Protein 2K7I (pdb70)

InterPro domains:
  IPR010879 Domain of unknown function DUF1508 [PF07411] (9-56)
  IPR036913 YegP-like superfamily [SSF160113] (1-59)
  IPR051141 UPF0339 domain-containing protein [PTHR40606] (3-52)

Structure (mmCIF, N/CA/C/O backbone):
data_2K7I
#
_entry.id   2K7I
#
_cell.length_a   1.000
_cell.length_b   1.000
_cell.length_c   1.000
_cell.angle_alpha   90.00
_cell.angle_beta   90.00
_cell.angle_gamma   90.00
#
_symmetry.space_group_name_H-M   'P 1'
#
loop_
_atom_site.group_PDB
_atom_site.id
_atom_site.type_symbol
_atom_site.label_atom_id
_atom_site.label_alt_id
_atom_site.label_comp_id
_atom_site.label_asym_id
_atom_site.label_entity_id
_atom_site.label_seq_id
_atom_site.pdbx_PDB_ins_code
_atom_site.Cartn_x
_atom_site.Cartn_y
_atom_site.Cartn_z
_atom_site.occupancy
_atom_site.B_iso_or_equiv
_atom_site.auth_seq_id
_atom_site.auth_comp_id
_atom_site.auth_asym_id
_atom_site.auth_atom_id
_atom_site.pdbx_PDB_model_num
ATOM 1 N N . MET A 1 22 ? -12.877 7.376 9.746 1.00 0.00 1 MET A N 1
ATOM 2 C CA . MET A 1 22 ? -12.460 7.805 8.394 1.00 0.00 1 MET A CA 1
ATOM 3 C C . MET A 1 22 ? -11.667 6.662 7.724 1.00 0.00 1 MET A C 1
ATOM 4 O O . MET A 1 22 ? -12.266 5.790 7.090 1.00 0.00 1 MET A O 1
ATOM 18 N N . TYR A 1 23 ? -10.327 6.658 7.907 1.00 0.00 2 TYR A N 1
ATOM 19 C CA . TYR A 1 23 ? -9.415 5.622 7.389 1.00 0.00 2 TYR A CA 1
ATOM 20 C C . TYR A 1 23 ? -8.006 5.828 7.954 1.00 0.00 2 TYR A C 1
ATOM 21 O O . TYR A 1 23 ? -7.665 6.924 8.413 1.00 0.00 2 TYR A O 1
ATOM 39 N N . LYS A 1 24 ? -7.182 4.777 7.865 1.00 0.00 3 LYS A N 1
ATOM 40 C CA . LYS A 1 24 ? -5.829 4.763 8.446 1.00 0.00 3 LYS A CA 1
ATOM 41 C C . LYS A 1 24 ? -5.001 3.586 7.899 1.00 0.00 3 LYS A C 1
ATOM 42 O O . LYS A 1 24 ? -5.497 2.769 7.107 1.00 0.00 3 LYS A O 1
ATOM 61 N N . PHE A 1 25 ? -3.750 3.491 8.386 1.00 0.00 4 PHE A N 1
ATOM 62 C CA . PHE A 1 25 ? -2.813 2.412 8.057 1.00 0.00 4 PHE A CA 1
ATOM 63 C C . PHE A 1 25 ? -2.798 1.376 9.188 1.00 0.00 4 PHE A C 1
ATOM 64 O O . PHE A 1 25 ? -2.367 1.674 10.303 1.00 0.00 4 PHE A O 1
ATOM 81 N N . GLU A 1 26 ? -3.283 0.169 8.890 1.00 0.00 5 GLU A N 1
ATOM 82 C CA . GLU A 1 26 ? -3.279 -0.956 9.830 1.00 0.00 5 GLU A CA 1
ATOM 83 C C . GLU A 1 26 ? -2.016 -1.810 9.573 1.00 0.00 5 GLU A C 1
ATOM 84 O O . GLU A 1 26 ? -1.876 -2.427 8.507 1.00 0.00 5 GLU A O 1
ATOM 96 N N . ILE A 1 27 ? -1.081 -1.819 10.539 1.00 0.00 6 ILE A N 1
ATOM 97 C CA . ILE A 1 27 ? 0.227 -2.481 10.388 1.00 0.00 6 ILE A CA 1
ATOM 98 C C . ILE A 1 27 ? 0.170 -3.835 11.075 1.00 0.00 6 ILE A C 1
ATOM 99 O O . ILE A 1 27 ? 0.060 -3.910 12.294 1.00 0.00 6 ILE A O 1
ATOM 115 N N . TYR A 1 28 ? 0.275 -4.889 10.301 1.00 0.00 7 TYR A N 1
ATOM 116 C CA . TYR A 1 28 ? 0.252 -6.254 10.822 1.00 0.00 7 TYR A CA 1
ATOM 117 C C . TYR A 1 28 ? 1.375 -7.056 10.176 1.00 0.00 7 TYR A C 1
ATOM 118 O O . TYR A 1 28 ? 1.982 -6.611 9.211 1.00 0.00 7 TYR A O 1
ATOM 136 N N . GLN A 1 29 ? 1.644 -8.244 10.704 1.00 0.00 8 GLN A N 1
ATOM 137 C CA . GLN A 1 29 ? 2.541 -9.203 10.050 1.00 0.00 8 GLN A CA 1
ATOM 138 C C . GLN A 1 29 ? 1.684 -10.380 9.579 1.00 0.00 8 GLN A C 1
ATOM 139 O O . GLN A 1 29 ? 0.711 -10.755 10.242 1.00 0.00 8 GLN A O 1
ATOM 153 N N . ASP A 1 30 ? 2.023 -10.913 8.412 1.00 0.00 9 ASP A N 1
ATOM 154 C CA . ASP A 1 30 ? 1.351 -12.069 7.824 1.00 0.00 9 ASP A CA 1
ATOM 155 C C . ASP A 1 30 ? 1.836 -13.350 8.512 1.00 0.00 9 ASP A C 1
ATOM 156 O O . ASP A 1 30 ? 2.870 -13.314 9.178 1.00 0.00 9 ASP A O 1
ATOM 165 N N . LYS A 1 31 ? 1.079 -14.460 8.333 1.00 0.00 10 LYS A N 1
ATOM 166 C CA . LYS A 1 31 ? 1.414 -15.816 8.844 1.00 0.00 10 LYS A CA 1
ATOM 167 C C . LYS A 1 31 ? 2.879 -16.224 8.530 1.00 0.00 10 LYS A C 1
ATOM 168 O O . LYS A 1 31 ? 3.521 -16.917 9.314 1.00 0.00 10 LYS A O 1
ATOM 187 N N . ALA A 1 32 ? 3.375 -15.747 7.371 1.00 0.00 11 ALA A N 1
ATOM 188 C CA . ALA A 1 32 ? 4.769 -15.943 6.903 1.00 0.00 11 ALA A CA 1
ATOM 189 C C . ALA A 1 32 ? 5.792 -15.074 7.697 1.00 0.00 11 ALA A C 1
ATOM 190 O O . ALA A 1 32 ? 6.978 -15.050 7.353 1.00 0.00 11 ALA A O 1
ATOM 197 N N . GLY A 1 33 ? 5.330 -14.404 8.769 1.00 0.00 12 GLY A N 1
ATOM 198 C CA . GLY A 1 33 ? 6.135 -13.446 9.536 1.00 0.00 12 GLY A CA 1
ATOM 199 C C . GLY A 1 33 ? 6.409 -12.160 8.766 1.00 0.00 12 GLY A C 1
ATOM 200 O O . GLY A 1 33 ? 7.343 -11.423 9.091 1.00 0.00 12 GLY A O 1
ATOM 204 N N . GLU A 1 34 ? 5.548 -11.866 7.773 1.00 0.00 13 GLU A N 1
ATOM 205 C CA . GLU A 1 34 ? 5.787 -10.774 6.809 1.00 0.00 13 GLU A CA 1
ATOM 206 C C . GLU A 1 34 ? 5.111 -9.481 7.250 1.00 0.00 13 GLU A C 1
ATOM 207 O O . GLU A 1 34 ? 3.918 -9.281 7.013 1.00 0.00 13 GLU A O 1
ATOM 219 N N . TYR A 1 35 ? 5.885 -8.624 7.939 1.00 0.00 14 TYR A N 1
ATOM 220 C CA . TYR A 1 35 ? 5.462 -7.264 8.294 1.00 0.00 14 TYR A CA 1
ATOM 221 C C . TYR A 1 35 ? 5.005 -6.498 7.041 1.00 0.00 14 TYR A C 1
ATOM 222 O O . TYR A 1 35 ? 5.691 -6.495 6.015 1.00 0.00 14 TYR A O 1
ATOM 240 N N . ARG A 1 36 ? 3.833 -5.883 7.181 1.00 0.00 15 ARG A N 1
ATOM 241 C CA . ARG A 1 36 ? 3.095 -5.211 6.106 1.00 0.00 15 ARG A CA 1
ATOM 242 C C . ARG A 1 36 ? 2.126 -4.197 6.703 1.00 0.00 15 ARG A C 1
ATOM 243 O O . ARG A 1 36 ? 1.941 -4.137 7.920 1.00 0.00 15 ARG A O 1
ATOM 264 N N . PHE A 1 37 ? 1.535 -3.377 5.838 1.00 0.00 16 PHE A N 1
ATOM 265 C CA . PHE A 1 37 ? 0.523 -2.398 6.231 1.00 0.00 16 PHE A CA 1
ATOM 266 C C . PHE A 1 37 ? -0.498 -2.257 5.110 1.00 0.00 16 PHE A C 1
ATOM 267 O O . PHE A 1 37 ? -0.142 -2.280 3.923 1.00 0.00 16 PHE A O 1
ATOM 284 N N . ARG A 1 38 ? -1.771 -2.169 5.492 1.00 0.00 17 ARG A N 1
ATOM 285 C CA . ARG A 1 38 ? -2.875 -1.885 4.575 1.00 0.00 17 ARG A CA 1
ATOM 286 C C . ARG A 1 38 ? -3.366 -0.462 4.814 1.00 0.00 17 ARG A C 1
ATOM 287 O O . ARG A 1 38 ? -3.043 0.147 5.838 1.00 0.00 17 ARG A O 1
ATOM 308 N N . PHE A 1 39 ? -4.148 0.059 3.869 1.00 0.00 18 PHE A N 1
ATOM 309 C CA . PHE A 1 39 ? -4.819 1.360 4.021 1.00 0.00 18 PHE A CA 1
ATOM 310 C C . PHE A 1 39 ? -6.308 1.166 3.742 1.00 0.00 18 PHE A C 1
ATOM 311 O O . PHE A 1 39 ? -6.694 0.368 2.870 1.00 0.00 18 PHE A O 1
ATOM 328 N N . LYS A 1 40 ? -7.129 1.876 4.512 1.00 0.00 19 LYS A N 1
ATOM 329 C CA . LYS A 1 40 ? -8.589 1.771 4.460 1.00 0.00 19 LYS A CA 1
ATOM 330 C C . LYS A 1 40 ? -9.202 2.906 3.617 1.00 0.00 19 LYS A C 1
ATOM 331 O O . LYS A 1 40 ? -8.492 3.749 3.051 1.00 0.00 19 LYS A O 1
ATOM 350 N N . ALA A 1 41 ? -10.537 2.905 3.568 1.00 0.00 20 ALA A N 1
ATOM 351 C CA . ALA A 1 41 ? -11.352 3.936 2.915 1.00 0.00 20 ALA A CA 1
ATOM 352 C C . ALA A 1 41 ? -12.501 4.314 3.861 1.00 0.00 20 ALA A C 1
ATOM 353 O O . ALA A 1 41 ? -12.788 3.570 4.802 1.00 0.00 20 ALA A O 1
ATOM 360 N N . SER A 1 42 ? -13.117 5.493 3.628 1.00 0.00 21 SER A N 1
ATOM 361 C CA . SER A 1 42 ? -14.222 6.041 4.459 1.00 0.00 21 SER A CA 1
ATOM 362 C C . SER A 1 42 ? -15.416 5.066 4.614 1.00 0.00 21 SER A C 1
ATOM 363 O O . SER A 1 42 ? -16.102 5.081 5.641 1.00 0.00 21 SER A O 1
ATOM 371 N N . ASN A 1 43 ? -15.626 4.193 3.611 1.00 0.00 22 ASN A N 1
ATOM 372 C CA . ASN A 1 43 ? -16.694 3.162 3.634 1.00 0.00 22 ASN A CA 1
ATOM 373 C C . ASN A 1 43 ? -16.210 1.864 4.357 1.00 0.00 22 ASN A C 1
ATOM 374 O O . ASN A 1 43 ? -16.829 0.805 4.242 1.00 0.00 22 ASN A O 1
ATOM 385 N N . GLY A 1 44 ? -15.104 1.981 5.129 1.00 0.00 23 GLY A N 1
ATOM 386 C CA . GLY A 1 44 ? -14.564 0.886 5.947 1.00 0.00 23 GLY A CA 1
ATOM 387 C C . GLY A 1 44 ? -14.114 -0.314 5.135 1.00 0.00 23 GLY A C 1
ATOM 388 O O . GLY A 1 44 ? -14.472 -1.453 5.438 1.00 0.00 23 GLY A O 1
ATOM 392 N N . GLU A 1 45 ? -13.309 -0.056 4.103 1.00 0.00 24 GLU A N 1
ATOM 393 C CA . GLU A 1 45 ? -12.851 -1.089 3.163 1.00 0.00 24 GLU A CA 1
ATOM 394 C C . GLU A 1 45 ? -11.381 -0.853 2.805 1.00 0.00 24 GLU A C 1
ATOM 395 O O . GLU A 1 45 ? -10.960 0.290 2.620 1.00 0.00 24 GLU A O 1
ATOM 407 N N . THR A 1 46 ? -10.607 -1.942 2.734 1.00 0.00 25 THR A N 1
ATOM 408 C CA . THR A 1 46 ? -9.192 -1.900 2.354 1.00 0.00 25 THR A CA 1
ATOM 409 C C . THR A 1 46 ? -9.062 -1.764 0.825 1.00 0.00 25 THR A C 1
ATOM 410 O O . THR A 1 46 ? -9.840 -2.348 0.067 1.00 0.00 25 THR A O 1
ATOM 421 N N . MET A 1 47 ? -8.069 -0.973 0.406 1.00 0.00 26 MET A N 1
ATOM 422 C CA . MET A 1 47 ? -7.814 -0.648 -1.010 1.00 0.00 26 MET A CA 1
ATOM 423 C C . MET A 1 47 ? -6.407 -1.098 -1.453 1.00 0.00 26 MET A C 1
ATOM 424 O O . MET A 1 47 ? -6.177 -1.279 -2.651 1.00 0.00 26 MET A O 1
ATOM 438 N N . PHE A 1 48 ? -5.465 -1.289 -0.500 1.00 0.00 27 PHE A N 1
ATOM 439 C CA . PHE A 1 48 ? -4.183 -1.970 -0.794 1.00 0.00 27 PHE A CA 1
ATOM 440 C C . PHE A 1 48 ? -3.625 -2.658 0.452 1.00 0.00 27 PHE A C 1
ATOM 441 O O . PHE A 1 48 ? -3.979 -2.324 1.586 1.00 0.00 27 PHE A O 1
ATOM 458 N N . SER A 1 49 ? -2.708 -3.582 0.176 1.00 0.00 28 SER A N 1
ATOM 459 C CA . SER A 1 49 ? -1.815 -4.197 1.158 1.00 0.00 28 SER A CA 1
ATOM 460 C C . SER A 1 49 ? -0.400 -4.122 0.588 1.00 0.00 28 SER A C 1
ATOM 461 O O . SER A 1 49 ? -0.211 -4.273 -0.627 1.00 0.00 28 SER A O 1
ATOM 469 N N . SER A 1 50 ? 0.585 -3.866 1.450 1.00 0.00 29 SER A N 1
ATOM 470 C CA . SER A 1 50 ? 1.974 -3.634 1.035 1.00 0.00 29 SER A CA 1
ATOM 471 C C . SER A 1 50 ? 2.823 -4.881 1.292 1.00 0.00 29 SER A C 1
ATOM 472 O O . SER A 1 50 ? 2.347 -5.882 1.847 1.00 0.00 29 SER A O 1
ATOM 480 N N . GLU A 1 51 ? 4.075 -4.803 0.854 1.00 0.00 30 GLU A N 1
ATOM 481 C CA . GLU A 1 51 ? 5.123 -5.769 1.188 1.00 0.00 30 GLU A CA 1
ATOM 482 C C . GLU A 1 51 ? 5.695 -5.482 2.601 1.00 0.00 30 GLU A C 1
ATOM 483 O O . GLU A 1 51 ? 6.389 -6.327 3.168 1.00 0.00 30 GLU A O 1
ATOM 495 N N . GLY A 1 52 ? 5.419 -4.259 3.135 1.00 0.00 31 GLY A N 1
ATOM 496 C CA . GLY A 1 52 ? 5.935 -3.800 4.443 1.00 0.00 31 GLY A CA 1
ATOM 497 C C . GLY A 1 52 ? 7.407 -3.412 4.470 1.00 0.00 31 GLY A C 1
ATOM 498 O O . GLY A 1 52 ? 7.924 -3.043 5.536 1.00 0.00 31 GLY A O 1
ATOM 502 N N . TYR A 1 53 ? 8.076 -3.574 3.308 1.00 0.00 32 TYR A N 1
ATOM 503 C CA . TYR A 1 53 ? 9.434 -3.081 3.014 1.00 0.00 32 TYR A CA 1
ATOM 504 C C . TYR A 1 53 ? 10.521 -4.045 3.554 1.00 0.00 32 TYR A C 1
ATOM 505 O O . TYR A 1 53 ? 11.403 -4.467 2.794 1.00 0.00 32 TYR A O 1
ATOM 523 N N . LYS A 1 54 ? 10.451 -4.381 4.859 1.00 0.00 33 LYS A N 1
ATOM 524 C CA . LYS A 1 54 ? 11.409 -5.299 5.515 1.00 0.00 33 LYS A CA 1
ATOM 525 C C . LYS A 1 54 ? 10.884 -5.762 6.885 1.00 0.00 33 LYS A C 1
ATOM 526 O O . LYS A 1 54 ? 10.738 -6.960 7.126 1.00 0.00 33 LYS A O 1
ATOM 545 N N . ALA A 1 55 ? 10.603 -4.803 7.768 1.00 0.00 34 ALA A N 1
ATOM 546 C CA . ALA A 1 55 ? 10.314 -5.058 9.197 1.00 0.00 34 ALA A CA 1
ATOM 547 C C . ALA A 1 55 ? 9.285 -4.042 9.694 1.00 0.00 34 ALA A C 1
ATOM 548 O O . ALA A 1 55 ? 8.734 -3.298 8.878 1.00 0.00 34 ALA A O 1
ATOM 555 N N . LYS A 1 56 ? 9.014 -4.001 11.021 1.00 0.00 35 LYS A N 1
ATOM 556 C CA . LYS A 1 56 ? 8.085 -3.026 11.616 1.00 0.00 35 LYS A CA 1
ATOM 557 C C . LYS A 1 56 ? 8.629 -1.593 11.468 1.00 0.00 35 LYS A C 1
ATOM 558 O O . LYS A 1 56 ? 7.919 -0.699 11.021 1.00 0.00 35 LYS A O 1
ATOM 577 N N . ALA A 1 57 ? 9.901 -1.402 11.853 1.00 0.00 36 ALA A N 1
ATOM 578 C CA . ALA A 1 57 ? 10.592 -0.097 11.755 1.00 0.00 36 ALA A CA 1
ATOM 579 C C . ALA A 1 57 ? 10.572 0.437 10.309 1.00 0.00 36 ALA A C 1
ATOM 580 O O . ALA A 1 57 ? 10.343 1.625 10.075 1.00 0.00 36 ALA A O 1
ATOM 587 N N . SER A 1 58 ? 10.755 -0.489 9.351 1.00 0.00 37 SER A N 1
ATOM 588 C CA . SER A 1 58 ? 10.719 -0.191 7.910 1.00 0.00 37 SER A CA 1
ATOM 589 C C . SER A 1 58 ? 9.282 0.088 7.441 1.00 0.00 37 SER A C 1
ATOM 590 O O . SER A 1 58 ? 9.074 0.849 6.494 1.00 0.00 37 SER A O 1
ATOM 598 N N . ALA A 1 59 ? 8.307 -0.555 8.116 1.00 0.00 38 ALA A N 1
ATOM 599 C CA . ALA A 1 59 ? 6.872 -0.406 7.822 1.00 0.00 38 ALA A CA 1
ATOM 600 C C . ALA A 1 59 ? 6.398 1.016 8.160 1.00 0.00 38 ALA A C 1
ATOM 601 O O . ALA A 1 59 ? 5.821 1.688 7.308 1.00 0.00 38 ALA A O 1
ATOM 608 N N . ILE A 1 60 ? 6.636 1.463 9.422 1.00 0.00 39 ILE A N 1
ATOM 609 C CA . ILE A 1 60 ? 6.329 2.841 9.870 1.00 0.00 39 ILE A CA 1
ATOM 610 C C . ILE A 1 60 ? 7.060 3.878 8.988 1.00 0.00 39 ILE A C 1
ATOM 611 O O . ILE A 1 60 ? 6.431 4.826 8.535 1.00 0.00 39 ILE A O 1
ATOM 627 N N . HIS A 1 61 ? 8.381 3.674 8.752 1.00 0.00 40 HIS A N 1
ATOM 628 C CA . HIS A 1 61 ? 9.214 4.590 7.916 1.00 0.00 40 HIS A CA 1
ATOM 629 C C . HIS A 1 61 ? 8.635 4.743 6.496 1.00 0.00 40 HIS A C 1
ATOM 630 O O . HIS A 1 61 ? 8.647 5.852 5.914 1.00 0.00 40 HIS A O 1
ATOM 645 N N . ALA A 1 62 ? 8.122 3.633 5.948 1.00 0.00 41 ALA A N 1
ATOM 646 C CA . ALA A 1 62 ? 7.420 3.635 4.669 1.00 0.00 41 ALA A CA 1
ATOM 647 C C . ALA A 1 62 ? 6.175 4.529 4.774 1.00 0.00 41 ALA A C 1
ATOM 648 O O . ALA A 1 62 ? 6.035 5.495 4.029 1.00 0.00 41 ALA A O 1
ATOM 655 N N . ILE A 1 63 ? 5.334 4.266 5.777 1.00 0.00 42 ILE A N 1
ATOM 656 C CA . ILE A 1 63 ? 4.113 5.054 6.023 1.00 0.00 42 ILE A CA 1
ATOM 657 C C . ILE A 1 63 ? 4.439 6.547 6.258 1.00 0.00 42 ILE A C 1
ATOM 658 O O . ILE A 1 63 ? 3.642 7.420 5.910 1.00 0.00 42 ILE A O 1
ATOM 674 N N . GLU A 1 64 ? 5.652 6.827 6.769 1.00 0.00 43 GLU A N 1
ATOM 675 C CA . GLU A 1 64 ? 6.115 8.197 7.025 1.00 0.00 43 GLU A CA 1
ATOM 676 C C . GLU A 1 64 ? 6.190 8.981 5.713 1.00 0.00 43 GLU A C 1
ATOM 677 O O . GLU A 1 64 ? 5.804 10.149 5.681 1.00 0.00 43 GLU A O 1
ATOM 689 N N . SER A 1 65 ? 6.652 8.311 4.634 1.00 0.00 44 SER A N 1
ATOM 690 C CA . SER A 1 65 ? 6.630 8.880 3.264 1.00 0.00 44 SER A CA 1
ATOM 691 C C . SER A 1 65 ? 5.230 9.343 2.855 1.00 0.00 44 SER A C 1
ATOM 692 O O . SER A 1 65 ? 5.080 10.387 2.192 1.00 0.00 44 SER A O 1
ATOM 700 N N . ILE A 1 66 ? 4.212 8.558 3.254 1.00 0.00 45 ILE A N 1
ATOM 701 C CA . ILE A 1 66 ? 2.832 8.816 2.851 1.00 0.00 45 ILE A CA 1
ATOM 702 C C . ILE A 1 66 ? 2.344 10.099 3.545 1.00 0.00 45 ILE A C 1
ATOM 703 O O . ILE A 1 66 ? 1.687 10.951 2.935 1.00 0.00 45 ILE A O 1
ATOM 719 N N . LYS A 1 67 ? 2.728 10.234 4.828 1.00 0.00 46 LYS A N 1
ATOM 720 C CA . LYS A 1 67 ? 2.323 11.354 5.702 1.00 0.00 46 LYS A CA 1
ATOM 721 C C . LYS A 1 67 ? 2.810 12.722 5.221 1.00 0.00 46 LYS A C 1
ATOM 722 O O . LYS A 1 67 ? 2.249 13.754 5.591 1.00 0.00 46 LYS A O 1
ATOM 741 N N . ARG A 1 68 ? 3.853 12.704 4.405 1.00 0.00 47 ARG A N 1
ATOM 742 C CA . ARG A 1 68 ? 4.552 13.923 3.964 1.00 0.00 47 ARG A CA 1
ATOM 743 C C . ARG A 1 68 ? 3.708 14.737 2.949 1.00 0.00 47 ARG A C 1
ATOM 744 O O . ARG A 1 68 ? 3.329 15.884 3.226 1.00 0.00 47 ARG A O 1
ATOM 765 N N . ASN A 1 69 ? 3.377 14.113 1.801 1.00 0.00 48 ASN A N 1
ATOM 766 C CA . ASN A 1 69 ? 2.753 14.823 0.648 1.00 0.00 48 ASN A CA 1
ATOM 767 C C . ASN A 1 69 ? 2.121 13.820 -0.343 1.00 0.00 48 ASN A C 1
ATOM 768 O O . ASN A 1 69 ? 1.828 14.172 -1.471 1.00 0.00 48 ASN A O 1
ATOM 779 N N . SER A 1 70 ? 1.889 12.568 0.089 1.00 0.00 49 SER A N 1
ATOM 780 C CA . SER A 1 70 ? 1.375 11.499 -0.810 1.00 0.00 49 SER A CA 1
ATOM 781 C C . SER A 1 70 ? -0.045 11.802 -1.333 1.00 0.00 49 SER A C 1
ATOM 782 O O . SER A 1 70 ? -0.391 11.426 -2.457 1.00 0.00 49 SER A O 1
ATOM 790 N N . ALA A 1 71 ? -0.850 12.491 -0.503 1.00 0.00 50 ALA A N 1
ATOM 791 C CA . ALA A 1 71 ? -2.169 12.997 -0.912 1.00 0.00 50 ALA A CA 1
ATOM 792 C C . ALA A 1 71 ? -2.061 14.044 -2.045 1.00 0.00 50 ALA A C 1
ATOM 793 O O . ALA A 1 71 ? -3.017 14.257 -2.792 1.00 0.00 50 ALA A O 1
ATOM 800 N N . GLY A 1 72 ? -0.884 14.685 -2.158 1.00 0.00 51 GLY A N 1
ATOM 801 C CA . GLY A 1 72 ? -0.587 15.612 -3.258 1.00 0.00 51 GLY A CA 1
ATOM 802 C C . GLY A 1 72 ? 0.362 15.037 -4.311 1.00 0.00 51 GLY A C 1
ATOM 803 O O . GLY A 1 72 ? 0.564 15.665 -5.355 1.00 0.00 51 GLY A O 1
ATOM 807 N N . ALA A 1 73 ? 0.941 13.843 -4.040 1.00 0.00 52 ALA A N 1
ATOM 808 C CA . ALA A 1 73 ? 1.911 13.170 -4.944 1.00 0.00 52 ALA A CA 1
ATOM 809 C C . ALA A 1 73 ? 1.274 12.820 -6.292 1.00 0.00 52 ALA A C 1
ATOM 810 O O . ALA A 1 73 ? 0.074 12.605 -6.362 1.00 0.00 52 ALA A O 1
ATOM 817 N N . ASP A 1 74 ? 2.078 12.765 -7.361 1.00 0.00 53 ASP A N 1
ATOM 818 C CA . ASP A 1 74 ? 1.568 12.429 -8.706 1.00 0.00 53 ASP A CA 1
ATOM 819 C C . ASP A 1 74 ? 1.306 10.911 -8.820 1.00 0.00 53 ASP A C 1
ATOM 820 O O . ASP A 1 74 ? 1.771 10.118 -7.994 1.00 0.00 53 ASP A O 1
ATOM 829 N N . THR A 1 75 ? 0.472 10.529 -9.781 1.00 0.00 54 THR A N 1
ATOM 830 C CA . THR A 1 75 ? 0.193 9.122 -10.087 1.00 0.00 54 THR A CA 1
ATOM 831 C C . THR A 1 75 ? 0.601 8.817 -11.544 1.00 0.00 54 THR A C 1
ATOM 832 O O . THR A 1 75 ? -0.109 9.171 -12.491 1.00 0.00 54 THR A O 1
ATOM 843 N N . VAL A 1 76 ? 1.795 8.217 -11.695 1.00 0.00 55 VAL A N 1
ATOM 844 C CA . VAL A 1 76 ? 2.383 7.837 -12.995 1.00 0.00 55 VAL A CA 1
ATOM 845 C C . VAL A 1 76 ? 2.139 6.341 -13.247 1.00 0.00 55 VAL A C 1
ATOM 846 O O . VAL A 1 76 ? 2.483 5.521 -12.401 1.00 0.00 55 VAL A O 1
ATOM 859 N N . ASP A 1 77 ? 1.545 6.004 -14.400 1.00 0.00 56 ASP A N 1
ATOM 860 C CA . ASP A 1 77 ? 1.346 4.608 -14.823 1.00 0.00 56 ASP A CA 1
ATOM 861 C C . ASP A 1 77 ? 2.439 4.190 -15.830 1.00 0.00 56 ASP A C 1
ATOM 862 O O . ASP A 1 77 ? 2.474 4.694 -16.958 1.00 0.00 56 ASP A O 1
ATOM 871 N N . LEU A 1 78 ? 3.332 3.283 -15.397 1.00 0.00 57 LEU A N 1
ATOM 872 C CA . LEU A 1 78 ? 4.375 2.685 -16.250 1.00 0.00 57 LEU A CA 1
ATOM 873 C C . LEU A 1 78 ? 3.821 1.559 -17.161 1.00 0.00 57 LEU A C 1
ATOM 874 O O . LEU A 1 78 ? 4.308 1.394 -18.274 1.00 0.00 57 LEU A O 1
ATOM 890 N N . THR A 1 79 ? 2.777 0.829 -16.705 1.00 0.00 58 THR A N 1
ATOM 891 C CA . THR A 1 79 ? 2.342 -0.455 -17.335 1.00 0.00 58 THR A CA 1
ATOM 892 C C . THR A 1 79 ? 1.440 -0.253 -18.587 1.00 0.00 58 THR A C 1
ATOM 893 O O . THR A 1 79 ? 0.849 -1.212 -19.095 1.00 0.00 58 THR A O 1
ATOM 904 N N . THR A 1 80 ? 1.372 0.986 -19.105 1.00 0.00 59 THR A N 1
ATOM 905 C CA . THR A 1 80 ? 0.761 1.285 -20.417 1.00 0.00 59 THR A CA 1
ATOM 906 C C . THR A 1 80 ? 1.742 0.867 -21.540 1.00 0.00 59 THR A C 1
ATOM 907 O O . THR A 1 80 ? 2.361 1.710 -22.203 1.00 0.00 59 THR A O 1
ATOM 918 N N . MET A 1 81 ? 1.906 -0.460 -21.701 1.00 0.00 60 MET A N 1
ATOM 919 C CA . MET A 1 81 ? 2.928 -1.067 -22.575 1.00 0.00 60 MET A CA 1
ATOM 920 C C . MET A 1 81 ? 2.265 -2.038 -23.571 1.00 0.00 60 MET A C 1
ATOM 921 O O . MET A 1 81 ? 1.494 -2.917 -23.165 1.00 0.00 60 MET A O 1
ATOM 935 N N . THR A 1 82 ? 2.578 -1.867 -24.869 1.00 0.00 61 THR A N 1
ATOM 936 C CA . THR A 1 82 ? 2.051 -2.722 -25.949 1.00 0.00 61 THR A CA 1
ATOM 937 C C . THR A 1 82 ? 2.643 -4.149 -25.850 1.00 0.00 61 THR A C 1
ATOM 938 O O . THR A 1 82 ? 3.864 -4.330 -25.951 1.00 0.00 61 THR A O 1
ATOM 949 N N . ALA A 1 83 ? 1.770 -5.146 -25.643 1.00 0.00 62 ALA A N 1
ATOM 950 C CA . ALA A 1 83 ? 2.164 -6.552 -25.456 1.00 0.00 62 ALA A CA 1
ATOM 951 C C . ALA A 1 83 ? 1.123 -7.475 -26.131 1.00 0.00 62 ALA A C 1
ATOM 952 O O . ALA A 1 83 ? 0.006 -7.625 -25.583 1.00 0.00 62 ALA A O 1
ATOM 960 N N . MET B 1 22 ? 9.655 15.156 -7.265 1.00 0.00 1 MET B N 1
ATOM 961 C CA . MET B 1 22 ? 9.640 15.020 -5.788 1.00 0.00 1 MET B CA 1
ATOM 962 C C . MET B 1 22 ? 9.497 13.530 -5.419 1.00 0.00 1 MET B C 1
ATOM 963 O O . MET B 1 22 ? 10.487 12.872 -5.089 1.00 0.00 1 MET B O 1
ATOM 977 N N . TYR B 1 23 ? 8.252 13.017 -5.484 1.00 0.00 2 TYR B N 1
ATOM 978 C CA . TYR B 1 23 ? 7.922 11.584 -5.356 1.00 0.00 2 TYR B CA 1
ATOM 979 C C . TYR B 1 23 ? 6.481 11.343 -5.834 1.00 0.00 2 TYR B C 1
ATOM 980 O O . TYR B 1 23 ? 5.651 12.260 -5.806 1.00 0.00 2 TYR B O 1
ATOM 998 N N . LYS B 1 24 ? 6.187 10.088 -6.230 1.00 0.00 3 LYS B N 1
ATOM 999 C CA . LYS B 1 24 ? 4.916 9.723 -6.893 1.00 0.00 3 LYS B CA 1
ATOM 1000 C C . LYS B 1 24 ? 4.662 8.205 -6.847 1.00 0.00 3 LYS B C 1
ATOM 1001 O O . LYS B 1 24 ? 5.490 7.438 -6.333 1.00 0.00 3 LYS B O 1
ATOM 1020 N N . PHE B 1 25 ? 3.510 7.798 -7.414 1.00 0.00 4 PHE B N 1
ATOM 1021 C CA . PHE B 1 25 ? 3.086 6.399 -7.516 1.00 0.00 4 PHE B CA 1
ATOM 1022 C C . PHE B 1 25 ? 3.393 5.867 -8.919 1.00 0.00 4 PHE B C 1
ATOM 1023 O O . PHE B 1 25 ? 2.799 6.320 -9.896 1.00 0.00 4 PHE B O 1
ATOM 1040 N N . GLU B 1 26 ? 4.332 4.917 -9.006 1.00 0.00 5 GLU B N 1
ATOM 1041 C CA . GLU B 1 26 ? 4.698 4.264 -10.267 1.00 0.00 5 GLU B CA 1
ATOM 1042 C C . GLU B 1 26 ? 3.885 2.958 -10.386 1.00 0.00 5 GLU B C 1
ATOM 1043 O O . GLU B 1 26 ? 4.094 2.025 -9.599 1.00 0.00 5 GLU B O 1
ATOM 1055 N N . ILE B 1 27 ? 2.956 2.901 -11.357 1.00 0.00 6 ILE B N 1
ATOM 1056 C CA . ILE B 1 27 ? 2.025 1.772 -11.524 1.00 0.00 6 ILE B CA 1
ATOM 1057 C C . ILE B 1 27 ? 2.552 0.854 -12.617 1.00 0.00 6 ILE B C 1
ATOM 1058 O O . ILE B 1 27 ? 2.600 1.235 -13.784 1.00 0.00 6 ILE B O 1
ATOM 1074 N N . TYR B 1 28 ? 2.910 -0.349 -12.244 1.00 0.00 7 TYR B N 1
ATOM 1075 C CA . TYR B 1 28 ? 3.453 -1.342 -13.169 1.00 0.00 7 TYR B CA 1
ATOM 1076 C C . TYR B 1 28 ? 2.763 -2.684 -12.913 1.00 0.00 7 TYR B C 1
ATOM 1077 O O . TYR B 1 28 ? 2.095 -2.857 -11.900 1.00 0.00 7 TYR B O 1
ATOM 1095 N N . GLN B 1 29 ? 2.947 -3.634 -13.821 1.00 0.00 8 GLN B N 1
ATOM 1096 C CA . GLN B 1 29 ? 2.543 -5.029 -13.582 1.00 0.00 8 GLN B CA 1
ATOM 1097 C C . GLN B 1 29 ? 3.821 -5.863 -13.464 1.00 0.00 8 GLN B C 1
ATOM 1098 O O . GLN B 1 29 ? 4.817 -5.586 -14.139 1.00 0.00 8 GLN B O 1
ATOM 1112 N N . ASP B 1 30 ? 3.802 -6.837 -12.565 1.00 0.00 9 ASP B N 1
ATOM 1113 C CA . ASP B 1 30 ? 4.912 -7.761 -12.332 1.00 0.00 9 ASP B CA 1
ATOM 1114 C C . ASP B 1 30 ? 4.919 -8.824 -13.440 1.00 0.00 9 ASP B C 1
ATOM 1115 O O . ASP B 1 30 ? 3.909 -8.975 -14.130 1.00 0.00 9 ASP B O 1
ATOM 1124 N N . LYS B 1 31 ? 6.054 -9.552 -13.582 1.00 0.00 10 LYS B N 1
ATOM 1125 C CA . LYS B 1 31 ? 6.234 -10.677 -14.542 1.00 0.00 10 LYS B CA 1
ATOM 1126 C C . LYS B 1 31 ? 5.069 -11.698 -14.482 1.00 0.00 10 LYS B C 1
ATOM 1127 O O . LYS B 1 31 ? 4.678 -12.276 -15.495 1.00 0.00 10 LYS B O 1
ATOM 1146 N N . ALA B 1 32 ? 4.514 -11.871 -13.265 1.00 0.00 11 ALA B N 1
ATOM 1147 C CA . ALA B 1 32 ? 3.343 -12.734 -12.989 1.00 0.00 11 ALA B CA 1
ATOM 1148 C C . ALA B 1 32 ? 2.007 -12.119 -13.509 1.00 0.00 11 ALA B C 1
ATOM 1149 O O . ALA B 1 32 ? 0.931 -12.675 -13.271 1.00 0.00 11 ALA B O 1
ATOM 1156 N N . GLY B 1 33 ? 2.100 -11.005 -14.265 1.00 0.00 12 GLY B N 1
ATOM 1157 C CA . GLY B 1 33 ? 0.941 -10.230 -14.723 1.00 0.00 12 GLY B CA 1
ATOM 1158 C C . GLY B 1 33 ? 0.239 -9.495 -13.595 1.00 0.00 12 GLY B C 1
ATOM 1159 O O . GLY B 1 33 ? -0.937 -9.131 -13.722 1.00 0.00 12 GLY B O 1
ATOM 1163 N N . GLU B 1 34 ? 0.984 -9.237 -12.503 1.00 0.00 13 GLU B N 1
ATOM 1164 C CA . GLU B 1 34 ? 0.406 -8.709 -11.249 1.00 0.00 13 GLU B CA 1
ATOM 1165 C C . GLU B 1 34 ? 0.483 -7.185 -11.206 1.00 0.00 13 GLU B C 1
ATOM 1166 O O . GLU B 1 34 ? 1.523 -6.620 -10.851 1.00 0.00 13 GLU B O 1
ATOM 1178 N N . TYR B 1 35 ? -0.616 -6.527 -11.610 1.00 0.00 14 TYR B N 1
ATOM 1179 C CA . TYR B 1 35 ? -0.779 -5.072 -11.469 1.00 0.00 14 TYR B CA 1
ATOM 1180 C C . TYR B 1 35 ? -0.587 -4.649 -10.007 1.00 0.00 14 TYR B C 1
ATOM 1181 O O . TYR B 1 35 ? -1.152 -5.248 -9.092 1.00 0.00 14 TYR B O 1
ATOM 1199 N N . ARG B 1 36 ? 0.280 -3.646 -9.846 1.00 0.00 15 ARG B N 1
ATOM 1200 C CA . ARG B 1 36 ? 0.788 -3.135 -8.569 1.00 0.00 15 ARG B CA 1
ATOM 1201 C C . ARG B 1 36 ? 1.192 -1.663 -8.742 1.00 0.00 15 ARG B C 1
ATOM 1202 O O . ARG B 1 36 ? 1.259 -1.142 -9.859 1.00 0.00 15 ARG B O 1
ATOM 1223 N N . PHE B 1 37 ? 1.487 -1.009 -7.623 1.00 0.00 16 PHE B N 1
ATOM 1224 C CA . PHE B 1 37 ? 2.015 0.356 -7.607 1.00 0.00 16 PHE B CA 1
ATOM 1225 C C . PHE B 1 37 ? 2.981 0.508 -6.436 1.00 0.00 16 PHE B C 1
ATOM 1226 O O . PHE B 1 37 ? 2.747 -0.036 -5.347 1.00 0.00 16 PHE B O 1
ATOM 1243 N N . ARG B 1 38 ? 4.085 1.210 -6.683 1.00 0.00 17 ARG B N 1
ATOM 1244 C CA . ARG B 1 38 ? 5.055 1.569 -5.647 1.00 0.00 17 ARG B CA 1
ATOM 1245 C C . ARG B 1 38 ? 4.930 3.071 -5.362 1.00 0.00 17 ARG B C 1
ATOM 1246 O O . ARG B 1 38 ? 4.325 3.810 -6.148 1.00 0.00 17 ARG B O 1
ATOM 1267 N N . PHE B 1 39 ? 5.521 3.516 -4.255 1.00 0.00 18 PHE B N 1
ATOM 1268 C CA . PHE B 1 39 ? 5.622 4.949 -3.923 1.00 0.00 18 PHE B CA 1
ATOM 1269 C C . PHE B 1 39 ? 7.083 5.272 -3.625 1.00 0.00 18 PHE B C 1
ATOM 1270 O O . PHE B 1 39 ? 7.811 4.451 -3.043 1.00 0.00 18 PHE B O 1
ATOM 1287 N N . LYS B 1 40 ? 7.506 6.456 -4.066 1.00 0.00 19 LYS B N 1
ATOM 1288 C CA . LYS B 1 40 ? 8.894 6.917 -3.953 1.00 0.00 19 LYS B CA 1
ATOM 1289 C C . LYS B 1 40 ? 9.072 7.862 -2.748 1.00 0.00 19 LYS B C 1
ATOM 1290 O O . LYS B 1 40 ? 8.132 8.124 -1.984 1.00 0.00 19 LYS B O 1
ATOM 1309 N N . ALA B 1 41 ? 10.304 8.359 -2.606 1.00 0.00 20 ALA B N 1
ATOM 1310 C CA . ALA B 1 41 ? 10.693 9.349 -1.592 1.00 0.00 20 ALA B CA 1
ATOM 1311 C C . ALA B 1 41 ? 11.533 10.432 -2.283 1.00 0.00 20 ALA B C 1
ATOM 1312 O O . ALA B 1 41 ? 12.018 10.211 -3.401 1.00 0.00 20 ALA B O 1
ATOM 1319 N N . SER B 1 42 ? 11.661 11.607 -1.635 1.00 0.00 21 SER B N 1
ATOM 1320 C CA . SER B 1 42 ? 12.397 12.784 -2.170 1.00 0.00 21 SER B CA 1
ATOM 1321 C C . SER B 1 42 ? 13.861 12.464 -2.568 1.00 0.00 21 SER B C 1
ATOM 1322 O O . SER B 1 42 ? 14.410 13.081 -3.484 1.00 0.00 21 SER B O 1
ATOM 1330 N N . ASN B 1 43 ? 14.467 11.475 -1.895 1.00 0.00 22 ASN B N 1
ATOM 1331 C CA . ASN B 1 43 ? 15.847 11.014 -2.184 1.00 0.00 22 ASN B CA 1
ATOM 1332 C C . ASN B 1 43 ? 15.866 9.938 -3.312 1.00 0.00 22 ASN B C 1
ATOM 1333 O O . ASN B 1 43 ? 16.864 9.228 -3.491 1.00 0.00 22 ASN B O 1
ATOM 1344 N N . GLY B 1 44 ? 14.758 9.862 -4.083 1.00 0.00 23 GLY B N 1
ATOM 1345 C CA . GLY B 1 44 ? 14.634 8.981 -5.250 1.00 0.00 23 GLY B CA 1
ATOM 1346 C C . GLY B 1 44 ? 14.733 7.506 -4.915 1.00 0.00 23 GLY B C 1
ATOM 1347 O O . GLY B 1 44 ? 15.465 6.769 -5.574 1.00 0.00 23 GLY B O 1
ATOM 1351 N N . GLU B 1 45 ? 13.979 7.074 -3.896 1.00 0.00 24 GLU B N 1
ATOM 1352 C CA . GLU B 1 45 ? 14.014 5.688 -3.395 1.00 0.00 24 GLU B CA 1
ATOM 1353 C C . GLU B 1 45 ? 12.596 5.209 -3.072 1.00 0.00 24 GLU B C 1
ATOM 1354 O O . GLU B 1 45 ? 11.786 5.972 -2.549 1.00 0.00 24 GLU B O 1
ATOM 1366 N N . THR B 1 46 ? 12.309 3.945 -3.412 1.00 0.00 25 THR B N 1
ATOM 1367 C CA . THR B 1 46 ? 11.020 3.307 -3.134 1.00 0.00 25 THR B CA 1
ATOM 1368 C C . THR B 1 46 ? 10.959 2.867 -1.659 1.00 0.00 25 THR B C 1
ATOM 1369 O O . THR B 1 46 ? 11.956 2.409 -1.085 1.00 0.00 25 THR B O 1
ATOM 1380 N N . MET B 1 47 ? 9.772 3.022 -1.069 1.00 0.00 26 MET B N 1
ATOM 1381 C CA . MET B 1 47 ? 9.515 2.733 0.353 1.00 0.00 26 MET B CA 1
ATOM 1382 C C . MET B 1 47 ? 8.430 1.649 0.524 1.00 0.00 26 MET B C 1
ATOM 1383 O O . MET B 1 47 ? 8.376 1.006 1.574 1.00 0.00 26 MET B O 1
ATOM 1397 N N . PHE B 1 48 ? 7.569 1.434 -0.500 1.00 0.00 27 PHE B N 1
ATOM 1398 C CA . PHE B 1 48 ? 6.671 0.255 -0.534 1.00 0.00 27 PHE B CA 1
ATOM 1399 C C . PHE B 1 48 ? 6.336 -0.142 -1.973 1.00 0.00 27 PHE B C 1
ATOM 1400 O O . PHE B 1 48 ? 6.450 0.654 -2.905 1.00 0.00 27 PHE B O 1
ATOM 1417 N N . SER B 1 49 ? 5.879 -1.388 -2.085 1.00 0.00 28 SER B N 1
ATOM 1418 C CA . SER B 1 49 ? 5.223 -1.942 -3.272 1.00 0.00 28 SER B CA 1
ATOM 1419 C C . SER B 1 49 ? 3.938 -2.616 -2.796 1.00 0.00 28 SER B C 1
ATOM 1420 O O . SER B 1 49 ? 3.919 -3.226 -1.715 1.00 0.00 28 SER B O 1
ATOM 1428 N N . SER B 1 50 ? 2.864 -2.490 -3.578 1.00 0.00 29 SER B N 1
ATOM 1429 C CA . SER B 1 50 ? 1.538 -2.974 -3.188 1.00 0.00 29 SER B CA 1
ATOM 1430 C C . SER B 1 50 ? 1.222 -4.288 -3.904 1.00 0.00 29 SER B C 1
ATOM 1431 O O . SER B 1 50 ? 2.011 -4.778 -4.723 1.00 0.00 29 SER B O 1
ATOM 1439 N N . GLU B 1 51 ? 0.059 -4.850 -3.569 1.00 0.00 30 GLU B N 1
ATOM 1440 C CA . GLU B 1 51 ? -0.529 -5.986 -4.284 1.00 0.00 30 GLU B CA 1
ATOM 1441 C C . GLU B 1 51 ? -1.285 -5.504 -5.539 1.00 0.00 30 GLU B C 1
ATOM 1442 O O . GLU B 1 51 ? -1.637 -6.312 -6.396 1.00 0.00 30 GLU B O 1
ATOM 1454 N N . GLY B 1 52 ? -1.534 -4.173 -5.618 1.00 0.00 31 GLY B N 1
ATOM 1455 C CA . GLY B 1 52 ? -2.279 -3.542 -6.729 1.00 0.00 31 GLY B CA 1
ATOM 1456 C C . GLY B 1 52 ? -3.783 -3.775 -6.725 1.00 0.00 31 GLY B C 1
ATOM 1457 O O . GLY B 1 52 ? -4.475 -3.313 -7.650 1.00 0.00 31 GLY B O 1
ATOM 1461 N N . TYR B 1 53 ? -4.254 -4.552 -5.724 1.00 0.00 32 TYR B N 1
ATOM 1462 C CA . TYR B 1 53 ? -5.676 -4.751 -5.386 1.00 0.00 32 TYR B CA 1
ATOM 1463 C C . TYR B 1 53 ? -6.333 -5.831 -6.285 1.00 0.00 32 TYR B C 1
ATOM 1464 O O . TYR B 1 53 ? -6.914 -6.795 -5.766 1.00 0.00 32 TYR B O 1
ATOM 1482 N N . LYS B 1 54 ? -6.225 -5.672 -7.622 1.00 0.00 33 LYS B N 1
ATOM 1483 C CA . LYS B 1 54 ? -6.810 -6.615 -8.608 1.00 0.00 33 LYS B CA 1
ATOM 1484 C C . LYS B 1 54 ? -6.244 -6.360 -10.016 1.00 0.00 33 LYS B C 1
ATOM 1485 O O . LYS B 1 54 ? -5.659 -7.253 -10.625 1.00 0.00 33 LYS B O 1
ATOM 1504 N N . ALA B 1 55 ? -6.416 -5.135 -10.512 1.00 0.00 34 ALA B N 1
ATOM 1505 C CA . ALA B 1 55 ? -6.147 -4.774 -11.922 1.00 0.00 34 ALA B CA 1
ATOM 1506 C C . ALA B 1 55 ? -5.637 -3.332 -11.978 1.00 0.00 34 ALA B C 1
ATOM 1507 O O . ALA B 1 55 ? -5.366 -2.748 -10.929 1.00 0.00 34 ALA B O 1
ATOM 1514 N N . LYS B 1 56 ? -5.507 -2.753 -13.189 1.00 0.00 35 LYS B N 1
ATOM 1515 C CA . LYS B 1 56 ? -5.067 -1.360 -13.375 1.00 0.00 35 LYS B CA 1
ATOM 1516 C C . LYS B 1 56 ? -6.111 -0.383 -12.808 1.00 0.00 35 LYS B C 1
ATOM 1517 O O . LYS B 1 56 ? -5.778 0.511 -12.044 1.00 0.00 35 LYS B O 1
ATOM 1536 N N . ALA B 1 57 ? -7.385 -0.588 -13.189 1.00 0.00 36 ALA B N 1
ATOM 1537 C CA . ALA B 1 57 ? -8.525 0.232 -12.717 1.00 0.00 36 ALA B CA 1
ATOM 1538 C C . ALA B 1 57 ? -8.612 0.222 -11.178 1.00 0.00 36 ALA B C 1
ATOM 1539 O O . ALA B 1 57 ? -8.850 1.256 -10.550 1.00 0.00 36 ALA B O 1
ATOM 1546 N N . SER B 1 58 ? -8.344 -0.958 -10.593 1.00 0.00 37 SER B N 1
ATOM 1547 C CA . SER B 1 58 ? -8.324 -1.165 -9.137 1.00 0.00 37 SER B CA 1
ATOM 1548 C C . SER B 1 58 ? -7.075 -0.520 -8.504 1.00 0.00 37 SER B C 1
ATOM 1549 O O . SER B 1 58 ? -7.117 -0.090 -7.351 1.00 0.00 37 SER B O 1
ATOM 1557 N N . ALA B 1 59 ? -5.977 -0.475 -9.285 1.00 0.00 38 ALA B N 1
ATOM 1558 C CA . ALA B 1 59 ? -4.696 0.119 -8.865 1.00 0.00 38 ALA B CA 1
ATOM 1559 C C . ALA B 1 59 ? -4.840 1.641 -8.687 1.00 0.00 38 ALA B C 1
ATOM 1560 O O . ALA B 1 59 ? -4.514 2.163 -7.621 1.00 0.00 38 ALA B O 1
ATOM 1567 N N . ILE B 1 60 ? -5.325 2.344 -9.743 1.00 0.00 39 ILE B N 1
ATOM 1568 C CA . ILE B 1 60 ? -5.610 3.794 -9.688 1.00 0.00 39 ILE B CA 1
ATOM 1569 C C . ILE B 1 60 ? -6.624 4.115 -8.569 1.00 0.00 39 ILE B C 1
ATOM 1570 O O . ILE B 1 60 ? -6.384 5.026 -7.785 1.00 0.00 39 ILE B O 1
ATOM 1586 N N . HIS B 1 61 ? -7.739 3.344 -8.501 1.00 0.00 40 HIS B N 1
ATOM 1587 C CA . HIS B 1 61 ? -8.803 3.522 -7.464 1.00 0.00 40 HIS B CA 1
ATOM 1588 C C . HIS B 1 61 ? -8.232 3.424 -6.037 1.00 0.00 40 HIS B C 1
ATOM 1589 O O . HIS B 1 61 ? -8.636 4.183 -5.126 1.00 0.00 40 HIS B O 1
ATOM 1604 N N . ALA B 1 62 ? -7.285 2.490 -5.852 1.00 0.00 41 ALA B N 1
ATOM 1605 C CA . ALA B 1 62 ? -6.552 2.347 -4.602 1.00 0.00 41 ALA B CA 1
ATOM 1606 C C . ALA B 1 62 ? -5.766 3.636 -4.324 1.00 0.00 41 ALA B C 1
ATOM 1607 O O . ALA B 1 62 ? -5.961 4.279 -3.295 1.00 0.00 41 ALA B O 1
ATOM 1614 N N . ILE B 1 63 ? -4.958 4.064 -5.297 1.00 0.00 42 ILE B N 1
ATOM 1615 C CA . ILE B 1 63 ? -4.162 5.297 -5.190 1.00 0.00 42 ILE B CA 1
ATOM 1616 C C . ILE B 1 63 ? -5.063 6.529 -4.938 1.00 0.00 42 ILE B C 1
ATOM 1617 O O . ILE B 1 63 ? -4.647 7.472 -4.268 1.00 0.00 42 ILE B O 1
ATOM 1633 N N . GLU B 1 64 ? -6.323 6.469 -5.416 1.00 0.00 43 GLU B N 1
ATOM 1634 C CA . GLU B 1 64 ? -7.298 7.558 -5.237 1.00 0.00 43 GLU B CA 1
ATOM 1635 C C . GLU B 1 64 ? -7.579 7.768 -3.749 1.00 0.00 43 GLU B C 1
ATOM 1636 O O . GLU B 1 64 ? -7.672 8.911 -3.306 1.00 0.00 43 GLU B O 1
ATOM 1648 N N . SER B 1 65 ? -7.666 6.656 -2.982 1.00 0.00 44 SER B N 1
ATOM 1649 C CA . SER B 1 65 ? -7.771 6.708 -1.502 1.00 0.00 44 SER B CA 1
ATOM 1650 C C . SER B 1 65 ? -6.630 7.516 -0.870 1.00 0.00 44 SER B C 1
ATOM 1651 O O . SER B 1 65 ? -6.850 8.251 0.110 1.00 0.00 44 SER B O 1
ATOM 1659 N N . ILE B 1 66 ? -5.416 7.363 -1.434 1.00 0.00 45 ILE B N 1
ATOM 1660 C CA . ILE B 1 66 ? -4.225 7.997 -0.878 1.00 0.00 45 ILE B CA 1
ATOM 1661 C C . ILE B 1 66 ? -4.328 9.519 -1.077 1.00 0.00 45 ILE B C 1
ATOM 1662 O O . ILE B 1 66 ? -4.006 10.308 -0.179 1.00 0.00 45 ILE B O 1
ATOM 1678 N N . LYS B 1 67 ? -4.825 9.908 -2.268 1.00 0.00 46 LYS B N 1
ATOM 1679 C CA . LYS B 1 67 ? -4.937 11.320 -2.695 1.00 0.00 46 LYS B CA 1
ATOM 1680 C C . LYS B 1 67 ? -5.882 12.149 -1.816 1.00 0.00 46 LYS B C 1
ATOM 1681 O O . LYS B 1 67 ? -5.795 13.383 -1.784 1.00 0.00 46 LYS B O 1
ATOM 1700 N N . ARG B 1 68 ? -6.780 11.452 -1.132 1.00 0.00 47 ARG B N 1
ATOM 1701 C CA . ARG B 1 68 ? -7.874 12.075 -0.358 1.00 0.00 47 ARG B CA 1
ATOM 1702 C C . ARG B 1 68 ? -7.339 12.777 0.919 1.00 0.00 47 ARG B C 1
ATOM 1703 O O . ARG B 1 68 ? -7.461 14.000 1.059 1.00 0.00 47 ARG B O 1
ATOM 1724 N N . ASN B 1 69 ? -6.715 11.991 1.821 1.00 0.00 48 ASN B N 1
ATOM 1725 C CA . ASN B 1 69 ? -6.327 12.468 3.177 1.00 0.00 48 ASN B CA 1
ATOM 1726 C C . ASN B 1 69 ? -5.291 11.524 3.827 1.00 0.00 48 ASN B C 1
ATOM 1727 O O . ASN B 1 69 ? -5.077 11.575 5.025 1.00 0.00 48 ASN B O 1
ATOM 1738 N N . SER B 1 70 ? -4.623 10.677 3.026 1.00 0.00 49 SER B N 1
ATOM 1739 C CA . SER B 1 70 ? -3.669 9.667 3.551 1.00 0.00 49 SER B CA 1
ATOM 1740 C C . SER B 1 70 ? -2.447 10.317 4.235 1.00 0.00 49 SER B C 1
ATOM 1741 O O . SER B 1 70 ? -1.900 9.762 5.197 1.00 0.00 49 SER B O 1
ATOM 1749 N N . ALA B 1 71 ? -2.035 11.498 3.732 1.00 0.00 50 ALA B N 1
ATOM 1750 C CA . ALA B 1 71 ? -0.990 12.317 4.371 1.00 0.00 50 ALA B CA 1
ATOM 1751 C C . ALA B 1 71 ? -1.418 12.806 5.778 1.00 0.00 50 ALA B C 1
ATOM 1752 O O . ALA B 1 71 ? -0.567 13.133 6.613 1.00 0.00 50 ALA B O 1
ATOM 1759 N N . GLY B 1 72 ? -2.738 12.853 6.020 1.00 0.00 51 GLY B N 1
ATOM 1760 C CA . GLY B 1 72 ? -3.298 13.166 7.341 1.00 0.00 51 GLY B CA 1
ATOM 1761 C C . GLY B 1 72 ? -3.866 11.954 8.076 1.00 0.00 51 GLY B C 1
ATOM 1762 O O . GLY B 1 72 ? -4.221 12.071 9.251 1.00 0.00 51 GLY B O 1
ATOM 1766 N N . ALA B 1 73 ? -3.950 10.791 7.393 1.00 0.00 52 ALA B N 1
ATOM 1767 C CA . ALA B 1 73 ? -4.514 9.537 7.959 1.00 0.00 52 ALA B CA 1
ATOM 1768 C C . ALA B 1 73 ? -3.696 9.042 9.159 1.00 0.00 52 ALA B C 1
ATOM 1769 O O . ALA B 1 73 ? -2.506 9.293 9.237 1.00 0.00 52 ALA B O 1
ATOM 1776 N N . ASP B 1 74 ? -4.342 8.340 10.094 1.00 0.00 53 ASP B N 1
ATOM 1777 C CA . ASP B 1 74 ? -3.657 7.795 11.285 1.00 0.00 53 ASP B CA 1
ATOM 1778 C C . ASP B 1 74 ? -2.815 6.554 10.907 1.00 0.00 53 ASP B C 1
ATOM 1779 O O . ASP B 1 74 ? -2.994 5.960 9.839 1.00 0.00 53 ASP B O 1
ATOM 1788 N N . THR B 1 75 ? -1.830 6.234 11.739 1.00 0.00 54 THR B N 1
ATOM 1789 C CA . THR B 1 75 ? -1.001 5.035 11.585 1.00 0.00 54 THR B CA 1
ATOM 1790 C C . THR B 1 75 ? -1.153 4.136 12.832 1.00 0.00 54 THR B C 1
ATOM 1791 O O . THR B 1 75 ? -0.584 4.411 13.891 1.00 0.00 54 THR B O 1
ATOM 1802 N N . VAL B 1 76 ? -1.997 3.103 12.694 1.00 0.00 55 VAL B N 1
ATOM 1803 C CA . VAL B 1 76 ? -2.300 2.115 13.752 1.00 0.00 55 VAL B CA 1
ATOM 1804 C C . VAL B 1 76 ? -1.483 0.838 13.510 1.00 0.00 55 VAL B C 1
ATOM 1805 O O . VAL B 1 76 ? -1.544 0.283 12.421 1.00 0.00 55 VAL B O 1
ATOM 1818 N N . ASP B 1 77 ? -0.720 0.400 14.523 1.00 0.00 56 ASP B N 1
ATOM 1819 C CA . ASP B 1 77 ? 0.040 -0.864 14.479 1.00 0.00 56 ASP B CA 1
ATOM 1820 C C . ASP B 1 77 ? -0.726 -1.974 15.227 1.00 0.00 56 ASP B C 1
ATOM 1821 O O . ASP B 1 77 ? -0.871 -1.922 16.451 1.00 0.00 56 ASP B O 1
ATOM 1830 N N . LEU B 1 78 ? -1.242 -2.947 14.461 1.00 0.00 57 LEU B N 1
ATOM 1831 C CA . LEU B 1 78 ? -1.910 -4.152 14.985 1.00 0.00 57 LEU B CA 1
ATOM 1832 C C . LEU B 1 78 ? -0.895 -5.198 15.499 1.00 0.00 57 LEU B C 1
ATOM 1833 O O . LEU B 1 78 ? -1.194 -5.916 16.450 1.00 0.00 57 LEU B O 1
ATOM 1849 N N . THR B 1 79 ? 0.324 -5.256 14.902 1.00 0.00 58 THR B N 1
ATOM 1850 C CA . THR B 1 79 ? 1.262 -6.390 15.125 1.00 0.00 58 THR B CA 1
ATOM 1851 C C . THR B 1 79 ? 2.068 -6.230 16.444 1.00 0.00 58 THR B C 1
ATOM 1852 O O . THR B 1 79 ? 2.936 -7.050 16.755 1.00 0.00 58 THR B O 1
ATOM 1863 N N . THR B 1 80 ? 1.717 -5.209 17.249 1.00 0.00 59 THR B N 1
ATOM 1864 C CA . THR B 1 80 ? 2.192 -5.076 18.638 1.00 0.00 59 THR B CA 1
ATOM 1865 C C . THR B 1 80 ? 1.471 -6.127 19.512 1.00 0.00 59 THR B C 1
ATOM 1866 O O . THR B 1 80 ? 2.048 -6.669 20.460 1.00 0.00 59 THR B O 1
ATOM 1877 N N . MET B 1 81 ? 0.197 -6.401 19.161 1.00 0.00 60 MET B N 1
ATOM 1878 C CA . MET B 1 81 ? -0.569 -7.566 19.647 1.00 0.00 60 MET B CA 1
ATOM 1879 C C . MET B 1 81 ? -1.161 -8.276 18.408 1.00 0.00 60 MET B C 1
ATOM 1880 O O . MET B 1 81 ? -2.339 -8.086 18.070 1.00 0.00 60 MET B O 1
ATOM 1894 N N . THR B 1 82 ? -0.298 -9.056 17.716 1.00 0.00 61 THR B N 1
ATOM 1895 C CA . THR B 1 82 ? -0.558 -9.583 16.357 1.00 0.00 61 THR B CA 1
ATOM 1896 C C . THR B 1 82 ? -1.829 -10.464 16.281 1.00 0.00 61 THR B C 1
ATOM 1897 O O . THR B 1 82 ? -2.138 -11.213 17.219 1.00 0.00 61 THR B O 1
ATOM 1908 N N . ALA B 1 83 ? -2.521 -10.387 15.134 1.00 0.00 62 ALA B N 1
ATOM 1909 C CA . ALA B 1 83 ? -3.822 -11.037 14.906 1.00 0.00 62 ALA B CA 1
ATOM 1910 C C . ALA B 1 83 ? -3.750 -11.908 13.625 1.00 0.00 62 ALA B C 1
ATOM 1911 O O . ALA B 1 83 ? -3.419 -13.110 13.735 1.00 0.00 62 ALA B O 1
ATOM 1919 N N . MET A 1 22 ? -12.208 8.534 9.894 1.00 0.00 1 MET A N 2
ATOM 1920 C CA . MET A 1 22 ? -12.086 8.456 8.423 1.00 0.00 1 MET A CA 2
ATOM 1921 C C . MET A 1 22 ? -11.391 7.137 8.032 1.00 0.00 1 MET A C 2
ATOM 1922 O O . MET A 1 22 ? -12.068 6.156 7.712 1.00 0.00 1 MET A O 2
ATOM 1936 N N . TYR A 1 23 ? -10.043 7.104 8.099 1.00 0.00 2 TYR A N 2
ATOM 1937 C CA . TYR A 1 23 ? -9.249 5.898 7.796 1.00 0.00 2 TYR A CA 2
ATOM 1938 C C . TYR A 1 23 ? -7.828 5.969 8.387 1.00 0.00 2 TYR A C 2
ATOM 1939 O O . TYR A 1 23 ? -7.395 7.017 8.882 1.00 0.00 2 TYR A O 2
ATOM 1957 N N . LYS A 1 24 ? -7.102 4.835 8.274 1.00 0.00 3 LYS A N 2
ATOM 1958 C CA . LYS A 1 24 ? -5.775 4.650 8.877 1.00 0.00 3 LYS A CA 2
ATOM 1959 C C . LYS A 1 24 ? -4.969 3.549 8.150 1.00 0.00 3 LYS A C 2
ATOM 1960 O O . LYS A 1 24 ? -5.481 2.879 7.243 1.00 0.00 3 LYS A O 2
ATOM 1979 N N . PHE A 1 25 ? -3.704 3.392 8.575 1.00 0.00 4 PHE A N 2
ATOM 1980 C CA . PHE A 1 25 ? -2.797 2.336 8.106 1.00 0.00 4 PHE A CA 2
ATOM 1981 C C . PHE A 1 25 ? -2.737 1.211 9.143 1.00 0.00 4 PHE A C 2
ATOM 1982 O O . PHE A 1 25 ? -2.343 1.438 10.291 1.00 0.00 4 PHE A O 2
ATOM 1999 N N . GLU A 1 26 ? -3.112 0.002 8.716 1.00 0.00 5 GLU A N 2
ATOM 2000 C CA . GLU A 1 26 ? -3.103 -1.195 9.561 1.00 0.00 5 GLU A CA 2
ATOM 2001 C C . GLU A 1 26 ? -1.772 -1.929 9.413 1.00 0.00 5 GLU A C 2
ATOM 2002 O O . GLU A 1 26 ? -1.549 -2.567 8.389 1.00 0.00 5 GLU A O 2
ATOM 2014 N N . ILE A 1 27 ? -0.911 -1.863 10.445 1.00 0.00 6 ILE A N 2
ATOM 2015 C CA . ILE A 1 27 ? 0.417 -2.503 10.424 1.00 0.00 6 ILE A CA 2
ATOM 2016 C C . ILE A 1 27 ? 0.337 -3.806 11.209 1.00 0.00 6 ILE A C 2
ATOM 2017 O O . ILE A 1 27 ? 0.149 -3.804 12.425 1.00 0.00 6 ILE A O 2
ATOM 2033 N N . TYR A 1 28 ? 0.498 -4.896 10.513 1.00 0.00 7 TYR A N 2
ATOM 2034 C CA . TYR A 1 28 ? 0.396 -6.229 11.079 1.00 0.00 7 TYR A CA 2
ATOM 2035 C C . TYR A 1 28 ? 1.501 -7.095 10.490 1.00 0.00 7 TYR A C 2
ATOM 2036 O O . TYR A 1 28 ? 2.290 -6.645 9.655 1.00 0.00 7 TYR A O 2
ATOM 2054 N N . GLN A 1 29 ? 1.551 -8.330 10.944 1.00 0.00 8 GLN A N 2
ATOM 2055 C CA . GLN A 1 29 ? 2.290 -9.390 10.264 1.00 0.00 8 GLN A CA 2
ATOM 2056 C C . GLN A 1 29 ? 1.255 -10.421 9.804 1.00 0.00 8 GLN A C 2
ATOM 2057 O O . GLN A 1 29 ? 0.253 -10.662 10.496 1.00 0.00 8 GLN A O 2
ATOM 2071 N N . ASP A 1 30 ? 1.471 -10.973 8.612 1.00 0.00 9 ASP A N 2
ATOM 2072 C CA . ASP A 1 30 ? 0.606 -12.018 8.057 1.00 0.00 9 ASP A CA 2
ATOM 2073 C C . ASP A 1 30 ? 0.986 -13.341 8.739 1.00 0.00 9 ASP A C 2
ATOM 2074 O O . ASP A 1 30 ? 2.043 -13.400 9.374 1.00 0.00 9 ASP A O 2
ATOM 2083 N N . LYS A 1 31 ? 0.136 -14.371 8.604 1.00 0.00 10 LYS A N 2
ATOM 2084 C CA . LYS A 1 31 ? 0.361 -15.722 9.182 1.00 0.00 10 LYS A CA 2
ATOM 2085 C C . LYS A 1 31 ? 1.758 -16.288 8.827 1.00 0.00 10 LYS A C 2
ATOM 2086 O O . LYS A 1 31 ? 2.404 -16.953 9.644 1.00 0.00 10 LYS A O 2
ATOM 2105 N N . ALA A 1 32 ? 2.223 -15.970 7.605 1.00 0.00 11 ALA A N 2
ATOM 2106 C CA . ALA A 1 32 ? 3.561 -16.359 7.104 1.00 0.00 11 ALA A CA 2
ATOM 2107 C C . ALA A 1 32 ? 4.716 -15.523 7.756 1.00 0.00 11 ALA A C 2
ATOM 2108 O O . ALA A 1 32 ? 5.883 -15.658 7.374 1.00 0.00 11 ALA A O 2
ATOM 2115 N N . GLY A 1 33 ? 4.360 -14.688 8.756 1.00 0.00 12 GLY A N 2
ATOM 2116 C CA . GLY A 1 33 ? 5.280 -13.760 9.427 1.00 0.00 12 GLY A CA 2
ATOM 2117 C C . GLY A 1 33 ? 5.610 -12.547 8.569 1.00 0.00 12 GLY A C 2
ATOM 2118 O O . GLY A 1 33 ? 6.691 -11.961 8.701 1.00 0.00 12 GLY A O 2
ATOM 2122 N N . GLU A 1 34 ? 4.662 -12.151 7.700 1.00 0.00 13 GLU A N 2
ATOM 2123 C CA . GLU A 1 34 ? 4.907 -11.105 6.685 1.00 0.00 13 GLU A CA 2
ATOM 2124 C C . GLU A 1 34 ? 4.497 -9.723 7.210 1.00 0.00 13 GLU A C 2
ATOM 2125 O O . GLU A 1 34 ? 3.333 -9.336 7.099 1.00 0.00 13 GLU A O 2
ATOM 2137 N N . TYR A 1 35 ? 5.449 -9.025 7.870 1.00 0.00 14 TYR A N 2
ATOM 2138 C CA . TYR A 1 35 ? 5.255 -7.631 8.308 1.00 0.00 14 TYR A CA 2
ATOM 2139 C C . TYR A 1 35 ? 4.951 -6.705 7.112 1.00 0.00 14 TYR A C 2
ATOM 2140 O O . TYR A 1 35 ? 5.727 -6.623 6.156 1.00 0.00 14 TYR A O 2
ATOM 2158 N N . ARG A 1 36 ? 3.821 -5.999 7.238 1.00 0.00 15 ARG A N 2
ATOM 2159 C CA . ARG A 1 36 ? 3.241 -5.178 6.177 1.00 0.00 15 ARG A CA 2
ATOM 2160 C C . ARG A 1 36 ? 2.109 -4.307 6.696 1.00 0.00 15 ARG A C 2
ATOM 2161 O O . ARG A 1 36 ? 1.594 -4.524 7.792 1.00 0.00 15 ARG A O 2
ATOM 2182 N N . PHE A 1 37 ? 1.721 -3.324 5.876 1.00 0.00 16 PHE A N 2
ATOM 2183 C CA . PHE A 1 37 ? 0.663 -2.374 6.213 1.00 0.00 16 PHE A CA 2
ATOM 2184 C C . PHE A 1 37 ? -0.377 -2.307 5.091 1.00 0.00 16 PHE A C 2
ATOM 2185 O O . PHE A 1 37 ? -0.049 -2.433 3.907 1.00 0.00 16 PHE A O 2
ATOM 2202 N N . ARG A 1 38 ? -1.637 -2.137 5.489 1.00 0.00 17 ARG A N 2
ATOM 2203 C CA . ARG A 1 38 ? -2.757 -1.852 4.590 1.00 0.00 17 ARG A CA 2
ATOM 2204 C C . ARG A 1 38 ? -3.182 -0.402 4.789 1.00 0.00 17 ARG A C 2
ATOM 2205 O O . ARG A 1 38 ? -2.790 0.232 5.770 1.00 0.00 17 ARG A O 2
ATOM 2226 N N . PHE A 1 39 ? -3.971 0.122 3.853 1.00 0.00 18 PHE A N 2
ATOM 2227 C CA . PHE A 1 39 ? -4.629 1.430 4.013 1.00 0.00 18 PHE A CA 2
ATOM 2228 C C . PHE A 1 39 ? -6.126 1.231 3.784 1.00 0.00 18 PHE A C 2
ATOM 2229 O O . PHE A 1 39 ? -6.541 0.464 2.901 1.00 0.00 18 PHE A O 2
ATOM 2246 N N . LYS A 1 40 ? -6.919 1.893 4.623 1.00 0.00 19 LYS A N 2
ATOM 2247 C CA . LYS A 1 40 ? -8.373 1.741 4.671 1.00 0.00 19 LYS A CA 2
ATOM 2248 C C . LYS A 1 40 ? -9.090 2.878 3.935 1.00 0.00 19 LYS A C 2
ATOM 2249 O O . LYS A 1 40 ? -8.462 3.783 3.371 1.00 0.00 19 LYS A O 2
ATOM 2268 N N . ALA A 1 41 ? -10.427 2.805 3.978 1.00 0.00 20 ALA A N 2
ATOM 2269 C CA . ALA A 1 41 ? -11.335 3.820 3.450 1.00 0.00 20 ALA A CA 2
ATOM 2270 C C . ALA A 1 41 ? -12.391 4.140 4.519 1.00 0.00 20 ALA A C 2
ATOM 2271 O O . ALA A 1 41 ? -12.535 3.389 5.489 1.00 0.00 20 ALA A O 2
ATOM 2278 N N . SER A 1 42 ? -13.071 5.287 4.355 1.00 0.00 21 SER A N 2
ATOM 2279 C CA . SER A 1 42 ? -14.153 5.765 5.251 1.00 0.00 21 SER A CA 2
ATOM 2280 C C . SER A 1 42 ? -15.299 4.734 5.490 1.00 0.00 21 SER A C 2
ATOM 2281 O O . SER A 1 42 ? -15.969 4.780 6.528 1.00 0.00 21 SER A O 2
ATOM 2289 N N . ASN A 1 43 ? -15.516 3.814 4.528 1.00 0.00 22 ASN A N 2
ATOM 2290 C CA . ASN A 1 43 ? -16.547 2.746 4.641 1.00 0.00 22 ASN A CA 2
ATOM 2291 C C . ASN A 1 43 ? -16.014 1.507 5.401 1.00 0.00 22 ASN A C 2
ATOM 2292 O O . ASN A 1 43 ? -16.759 0.545 5.623 1.00 0.00 22 ASN A O 2
ATOM 2303 N N . GLY A 1 44 ? -14.735 1.551 5.802 1.00 0.00 23 GLY A N 2
ATOM 2304 C CA . GLY A 1 44 ? -14.041 0.400 6.385 1.00 0.00 23 GLY A CA 2
ATOM 2305 C C . GLY A 1 44 ? -13.550 -0.582 5.325 1.00 0.00 23 GLY A C 2
ATOM 2306 O O . GLY A 1 44 ? -13.412 -1.779 5.595 1.00 0.00 23 GLY A O 2
ATOM 2310 N N . GLU A 1 45 ? -13.253 -0.057 4.123 1.00 0.00 24 GLU A N 2
ATOM 2311 C CA . GLU A 1 45 ? -12.802 -0.867 2.971 1.00 0.00 24 GLU A CA 2
ATOM 2312 C C . GLU A 1 45 ? -11.284 -0.724 2.771 1.00 0.00 24 GLU A C 2
ATOM 2313 O O . GLU A 1 45 ? -10.783 0.387 2.661 1.00 0.00 24 GLU A O 2
ATOM 2325 N N . THR A 1 46 ? -10.558 -1.859 2.753 1.00 0.00 25 THR A N 2
ATOM 2326 C CA . THR A 1 46 ? -9.118 -1.878 2.430 1.00 0.00 25 THR A CA 2
ATOM 2327 C C . THR A 1 46 ? -8.923 -1.757 0.912 1.00 0.00 25 THR A C 2
ATOM 2328 O O . THR A 1 46 ? -9.523 -2.503 0.136 1.00 0.00 25 THR A O 2
ATOM 2339 N N . MET A 1 47 ? -8.059 -0.821 0.516 1.00 0.00 26 MET A N 2
ATOM 2340 C CA . MET A 1 47 ? -7.792 -0.502 -0.896 1.00 0.00 26 MET A CA 2
ATOM 2341 C C . MET A 1 47 ? -6.397 -0.988 -1.350 1.00 0.00 26 MET A C 2
ATOM 2342 O O . MET A 1 47 ? -6.164 -1.108 -2.554 1.00 0.00 26 MET A O 2
ATOM 2356 N N . PHE A 1 48 ? -5.476 -1.278 -0.399 1.00 0.00 27 PHE A N 2
ATOM 2357 C CA . PHE A 1 48 ? -4.227 -2.019 -0.722 1.00 0.00 27 PHE A CA 2
ATOM 2358 C C . PHE A 1 48 ? -3.639 -2.712 0.510 1.00 0.00 27 PHE A C 2
ATOM 2359 O O . PHE A 1 48 ? -3.950 -2.366 1.654 1.00 0.00 27 PHE A O 2
ATOM 2376 N N . SER A 1 49 ? -2.739 -3.653 0.209 1.00 0.00 28 SER A N 2
ATOM 2377 C CA . SER A 1 49 ? -1.861 -4.313 1.172 1.00 0.00 28 SER A CA 2
ATOM 2378 C C . SER A 1 49 ? -0.435 -4.207 0.613 1.00 0.00 28 SER A C 2
ATOM 2379 O O . SER A 1 49 ? -0.238 -4.284 -0.612 1.00 0.00 28 SER A O 2
ATOM 2387 N N . SER A 1 50 ? 0.541 -3.974 1.493 1.00 0.00 29 SER A N 2
ATOM 2388 C CA . SER A 1 50 ? 1.935 -3.729 1.099 1.00 0.00 29 SER A CA 2
ATOM 2389 C C . SER A 1 50 ? 2.776 -4.995 1.317 1.00 0.00 29 SER A C 2
ATOM 2390 O O . SER A 1 50 ? 2.259 -6.031 1.763 1.00 0.00 29 SER A O 2
ATOM 2398 N N . GLU A 1 51 ? 4.067 -4.907 0.972 1.00 0.00 30 GLU A N 2
ATOM 2399 C CA . GLU A 1 51 ? 5.069 -5.931 1.308 1.00 0.00 30 GLU A CA 2
ATOM 2400 C C . GLU A 1 51 ? 5.780 -5.548 2.627 1.00 0.00 30 GLU A C 2
ATOM 2401 O O . GLU A 1 51 ? 6.580 -6.319 3.147 1.00 0.00 30 GLU A O 2
ATOM 2413 N N . GLY A 1 52 ? 5.486 -4.327 3.141 1.00 0.00 31 GLY A N 2
ATOM 2414 C CA . GLY A 1 52 ? 6.029 -3.831 4.420 1.00 0.00 31 GLY A CA 2
ATOM 2415 C C . GLY A 1 52 ? 7.471 -3.345 4.351 1.00 0.00 31 GLY A C 2
ATOM 2416 O O . GLY A 1 52 ? 8.049 -2.998 5.390 1.00 0.00 31 GLY A O 2
ATOM 2420 N N . TYR A 1 53 ? 8.035 -3.362 3.123 1.00 0.00 32 TYR A N 2
ATOM 2421 C CA . TYR A 1 53 ? 9.389 -2.878 2.797 1.00 0.00 32 TYR A CA 2
ATOM 2422 C C . TYR A 1 53 ? 10.471 -3.884 3.271 1.00 0.00 32 TYR A C 2
ATOM 2423 O O . TYR A 1 53 ? 11.184 -4.454 2.444 1.00 0.00 32 TYR A O 2
ATOM 2441 N N . LYS A 1 54 ? 10.565 -4.116 4.599 1.00 0.00 33 LYS A N 2
ATOM 2442 C CA . LYS A 1 54 ? 11.560 -5.034 5.194 1.00 0.00 33 LYS A CA 2
ATOM 2443 C C . LYS A 1 54 ? 11.050 -5.617 6.528 1.00 0.00 33 LYS A C 2
ATOM 2444 O O . LYS A 1 54 ? 11.089 -6.833 6.746 1.00 0.00 33 LYS A O 2
ATOM 2463 N N . ALA A 1 55 ? 10.571 -4.738 7.410 1.00 0.00 34 ALA A N 2
ATOM 2464 C CA . ALA A 1 55 ? 10.182 -5.093 8.794 1.00 0.00 34 ALA A CA 2
ATOM 2465 C C . ALA A 1 55 ? 9.082 -4.141 9.279 1.00 0.00 34 ALA A C 2
ATOM 2466 O O . ALA A 1 55 ? 8.616 -3.314 8.483 1.00 0.00 34 ALA A O 2
ATOM 2473 N N . LYS A 1 56 ? 8.646 -4.233 10.566 1.00 0.00 35 LYS A N 2
ATOM 2474 C CA . LYS A 1 56 ? 7.573 -3.364 11.076 1.00 0.00 35 LYS A CA 2
ATOM 2475 C C . LYS A 1 56 ? 8.057 -1.911 11.206 1.00 0.00 35 LYS A C 2
ATOM 2476 O O . LYS A 1 56 ? 7.361 -1.001 10.789 1.00 0.00 35 LYS A O 2
ATOM 2495 N N . ALA A 1 57 ? 9.255 -1.710 11.790 1.00 0.00 36 ALA A N 2
ATOM 2496 C CA . ALA A 1 57 ? 9.867 -0.367 11.941 1.00 0.00 36 ALA A CA 2
ATOM 2497 C C . ALA A 1 57 ? 10.061 0.292 10.568 1.00 0.00 36 ALA A C 2
ATOM 2498 O O . ALA A 1 57 ? 9.782 1.481 10.389 1.00 0.00 36 ALA A O 2
ATOM 2505 N N . SER A 1 58 ? 10.494 -0.533 9.601 1.00 0.00 37 SER A N 2
ATOM 2506 C CA . SER A 1 58 ? 10.673 -0.135 8.199 1.00 0.00 37 SER A CA 2
ATOM 2507 C C . SER A 1 58 ? 9.315 0.215 7.548 1.00 0.00 37 SER A C 2
ATOM 2508 O O . SER A 1 58 ? 9.248 1.059 6.647 1.00 0.00 37 SER A O 2
ATOM 2516 N N . ALA A 1 59 ? 8.246 -0.447 8.041 1.00 0.00 38 ALA A N 2
ATOM 2517 C CA . ALA A 1 59 ? 6.868 -0.222 7.583 1.00 0.00 38 ALA A CA 2
ATOM 2518 C C . ALA A 1 59 ? 6.370 1.162 8.047 1.00 0.00 38 ALA A C 2
ATOM 2519 O O . ALA A 1 59 ? 5.778 1.879 7.249 1.00 0.00 38 ALA A O 2
ATOM 2526 N N . ILE A 1 60 ? 6.604 1.534 9.343 1.00 0.00 39 ILE A N 2
ATOM 2527 C CA . ILE A 1 60 ? 6.323 2.904 9.862 1.00 0.00 39 ILE A CA 2
ATOM 2528 C C . ILE A 1 60 ? 7.039 3.974 9.008 1.00 0.00 39 ILE A C 2
ATOM 2529 O O . ILE A 1 60 ? 6.398 4.927 8.571 1.00 0.00 39 ILE A O 2
ATOM 2545 N N . HIS A 1 61 ? 8.364 3.794 8.781 1.00 0.00 40 HIS A N 2
ATOM 2546 C CA . HIS A 1 61 ? 9.200 4.751 8.004 1.00 0.00 40 HIS A CA 2
ATOM 2547 C C . HIS A 1 61 ? 8.649 4.939 6.576 1.00 0.00 40 HIS A C 2
ATOM 2548 O O . HIS A 1 61 ? 8.655 6.062 6.023 1.00 0.00 40 HIS A O 2
ATOM 2563 N N . ALA A 1 62 ? 8.142 3.831 6.005 1.00 0.00 41 ALA A N 2
ATOM 2564 C CA . ALA A 1 62 ? 7.457 3.845 4.719 1.00 0.00 41 ALA A CA 2
ATOM 2565 C C . ALA A 1 62 ? 6.192 4.713 4.821 1.00 0.00 41 ALA A C 2
ATOM 2566 O O . ALA A 1 62 ? 6.028 5.661 4.071 1.00 0.00 41 ALA A O 2
ATOM 2573 N N . ILE A 1 63 ? 5.357 4.454 5.826 1.00 0.00 42 ILE A N 2
ATOM 2574 C CA . ILE A 1 63 ? 4.124 5.226 6.055 1.00 0.00 42 ILE A CA 2
ATOM 2575 C C . ILE A 1 63 ? 4.428 6.724 6.325 1.00 0.00 42 ILE A C 2
ATOM 2576 O O . ILE A 1 63 ? 3.624 7.593 5.990 1.00 0.00 42 ILE A O 2
ATOM 2592 N N . GLU A 1 64 ? 5.637 7.020 6.831 1.00 0.00 43 GLU A N 2
ATOM 2593 C CA . GLU A 1 64 ? 6.050 8.401 7.130 1.00 0.00 43 GLU A CA 2
ATOM 2594 C C . GLU A 1 64 ? 6.244 9.186 5.823 1.00 0.00 43 GLU A C 2
ATOM 2595 O O . GLU A 1 64 ? 6.011 10.393 5.795 1.00 0.00 43 GLU A O 2
ATOM 2607 N N . SER A 1 65 ? 6.650 8.472 4.744 1.00 0.00 44 SER A N 2
ATOM 2608 C CA . SER A 1 65 ? 6.666 9.023 3.367 1.00 0.00 44 SER A CA 2
ATOM 2609 C C . SER A 1 65 ? 5.277 9.510 2.943 1.00 0.00 44 SER A C 2
ATOM 2610 O O . SER A 1 65 ? 5.146 10.551 2.279 1.00 0.00 44 SER A O 2
ATOM 2618 N N . ILE A 1 66 ? 4.243 8.736 3.333 1.00 0.00 45 ILE A N 2
ATOM 2619 C CA . ILE A 1 66 ? 2.872 8.995 2.898 1.00 0.00 45 ILE A CA 2
ATOM 2620 C C . ILE A 1 66 ? 2.383 10.313 3.534 1.00 0.00 45 ILE A C 2
ATOM 2621 O O . ILE A 1 66 ? 1.749 11.143 2.878 1.00 0.00 45 ILE A O 2
ATOM 2637 N N . LYS A 1 67 ? 2.738 10.486 4.826 1.00 0.00 46 LYS A N 2
ATOM 2638 C CA . LYS A 1 67 ? 2.392 11.675 5.643 1.00 0.00 46 LYS A CA 2
ATOM 2639 C C . LYS A 1 67 ? 2.895 13.002 5.051 1.00 0.00 46 LYS A C 2
ATOM 2640 O O . LYS A 1 67 ? 2.275 14.047 5.259 1.00 0.00 46 LYS A O 2
ATOM 2659 N N . ARG A 1 68 ? 4.003 12.940 4.308 1.00 0.00 47 ARG A N 2
ATOM 2660 C CA . ARG A 1 68 ? 4.725 14.146 3.851 1.00 0.00 47 ARG A CA 2
ATOM 2661 C C . ARG A 1 68 ? 3.946 14.930 2.763 1.00 0.00 47 ARG A C 2
ATOM 2662 O O . ARG A 1 68 ? 3.782 16.153 2.880 1.00 0.00 47 ARG A O 2
ATOM 2683 N N . ASN A 1 69 ? 3.448 14.209 1.734 1.00 0.00 48 ASN A N 2
ATOM 2684 C CA . ASN A 1 69 ? 2.819 14.848 0.530 1.00 0.00 48 ASN A CA 2
ATOM 2685 C C . ASN A 1 69 ? 2.201 13.796 -0.427 1.00 0.00 48 ASN A C 2
ATOM 2686 O O . ASN A 1 69 ? 1.900 14.104 -1.585 1.00 0.00 48 ASN A O 2
ATOM 2697 N N . SER A 1 70 ? 1.988 12.562 0.045 1.00 0.00 49 SER A N 2
ATOM 2698 C CA . SER A 1 70 ? 1.496 11.471 -0.822 1.00 0.00 49 SER A CA 2
ATOM 2699 C C . SER A 1 70 ? 0.075 11.726 -1.319 1.00 0.00 49 SER A C 2
ATOM 2700 O O . SER A 1 70 ? -0.271 11.272 -2.396 1.00 0.00 49 SER A O 2
ATOM 2708 N N . ALA A 1 71 ? -0.739 12.431 -0.518 1.00 0.00 50 ALA A N 2
ATOM 2709 C CA . ALA A 1 71 ? -2.059 12.911 -0.950 1.00 0.00 50 ALA A CA 2
ATOM 2710 C C . ALA A 1 71 ? -1.956 13.823 -2.197 1.00 0.00 50 ALA A C 2
ATOM 2711 O O . ALA A 1 71 ? -2.774 13.728 -3.116 1.00 0.00 50 ALA A O 2
ATOM 2718 N N . GLY A 1 72 ? -0.903 14.652 -2.248 1.00 0.00 51 GLY A N 2
ATOM 2719 C CA . GLY A 1 72 ? -0.661 15.553 -3.384 1.00 0.00 51 GLY A CA 2
ATOM 2720 C C . GLY A 1 72 ? 0.295 14.983 -4.437 1.00 0.00 51 GLY A C 2
ATOM 2721 O O . GLY A 1 72 ? 0.605 15.668 -5.417 1.00 0.00 51 GLY A O 2
ATOM 2725 N N . ALA A 1 73 ? 0.759 13.726 -4.231 1.00 0.00 52 ALA A N 2
ATOM 2726 C CA . ALA A 1 73 ? 1.711 13.042 -5.146 1.00 0.00 52 ALA A CA 2
ATOM 2727 C C . ALA A 1 73 ? 1.107 12.805 -6.540 1.00 0.00 52 ALA A C 2
ATOM 2728 O O . ALA A 1 73 ? -0.119 12.782 -6.707 1.00 0.00 52 ALA A O 2
ATOM 2735 N N . ASP A 1 74 ? 1.982 12.634 -7.538 1.00 0.00 53 ASP A N 2
ATOM 2736 C CA . ASP A 1 74 ? 1.567 12.318 -8.912 1.00 0.00 53 ASP A CA 2
ATOM 2737 C C . ASP A 1 74 ? 1.333 10.800 -9.043 1.00 0.00 53 ASP A C 2
ATOM 2738 O O . ASP A 1 74 ? 1.871 10.017 -8.259 1.00 0.00 53 ASP A O 2
ATOM 2747 N N . THR A 1 75 ? 0.468 10.401 -9.979 1.00 0.00 54 THR A N 2
ATOM 2748 C CA . THR A 1 75 ? 0.168 8.981 -10.239 1.00 0.00 54 THR A CA 2
ATOM 2749 C C . THR A 1 75 ? 0.595 8.610 -11.675 1.00 0.00 54 THR A C 2
ATOM 2750 O O . THR A 1 75 ? -0.098 8.946 -12.643 1.00 0.00 54 THR A O 2
ATOM 2761 N N . VAL A 1 76 ? 1.767 7.952 -11.803 1.00 0.00 55 VAL A N 2
ATOM 2762 C CA . VAL A 1 76 ? 2.367 7.588 -13.109 1.00 0.00 55 VAL A CA 2
ATOM 2763 C C . VAL A 1 76 ? 2.199 6.080 -13.373 1.00 0.00 55 VAL A C 2
ATOM 2764 O O . VAL A 1 76 ? 2.505 5.261 -12.502 1.00 0.00 55 VAL A O 2
ATOM 2777 N N . ASP A 1 77 ? 1.696 5.736 -14.565 1.00 0.00 56 ASP A N 2
ATOM 2778 C CA . ASP A 1 77 ? 1.548 4.343 -15.023 1.00 0.00 56 ASP A CA 2
ATOM 2779 C C . ASP A 1 77 ? 2.731 3.978 -15.940 1.00 0.00 56 ASP A C 2
ATOM 2780 O O . ASP A 1 77 ? 2.834 4.477 -17.064 1.00 0.00 56 ASP A O 2
ATOM 2789 N N . LEU A 1 78 ? 3.631 3.131 -15.433 1.00 0.00 57 LEU A N 2
ATOM 2790 C CA . LEU A 1 78 ? 4.778 2.587 -16.188 1.00 0.00 57 LEU A CA 2
ATOM 2791 C C . LEU A 1 78 ? 4.335 1.449 -17.136 1.00 0.00 57 LEU A C 2
ATOM 2792 O O . LEU A 1 78 ? 5.078 1.077 -18.048 1.00 0.00 57 LEU A O 2
ATOM 2808 N N . THR A 1 79 ? 3.110 0.927 -16.927 1.00 0.00 58 THR A N 2
ATOM 2809 C CA . THR A 1 79 ? 2.519 -0.129 -17.773 1.00 0.00 58 THR A CA 2
ATOM 2810 C C . THR A 1 79 ? 1.510 0.489 -18.790 1.00 0.00 58 THR A C 2
ATOM 2811 O O . THR A 1 79 ? 0.645 -0.210 -19.336 1.00 0.00 58 THR A O 2
ATOM 2822 N N . THR A 1 80 ? 1.661 1.815 -19.065 1.00 0.00 59 THR A N 2
ATOM 2823 C CA . THR A 1 80 ? 0.884 2.533 -20.109 1.00 0.00 59 THR A CA 2
ATOM 2824 C C . THR A 1 80 ? 1.035 1.843 -21.478 1.00 0.00 59 THR A C 2
ATOM 2825 O O . THR A 1 80 ? 2.122 1.847 -22.068 1.00 0.00 59 THR A O 2
ATOM 2836 N N . MET A 1 81 ? -0.060 1.238 -21.964 1.00 0.00 60 MET A N 2
ATOM 2837 C CA . MET A 1 81 ? -0.084 0.529 -23.255 1.00 0.00 60 MET A CA 2
ATOM 2838 C C . MET A 1 81 ? -0.713 1.457 -24.321 1.00 0.00 60 MET A C 2
ATOM 2839 O O . MET A 1 81 ? -1.546 1.045 -25.141 1.00 0.00 60 MET A O 2
ATOM 2853 N N . THR A 1 82 ? -0.252 2.723 -24.302 1.00 0.00 61 THR A N 2
ATOM 2854 C CA . THR A 1 82 ? -0.787 3.804 -25.134 1.00 0.00 61 THR A CA 2
ATOM 2855 C C . THR A 1 82 ? -0.401 3.617 -26.619 1.00 0.00 61 THR A C 2
ATOM 2856 O O . THR A 1 82 ? 0.780 3.696 -26.975 1.00 0.00 61 THR A O 2
ATOM 2867 N N . ALA A 1 83 ? -1.416 3.364 -27.458 1.00 0.00 62 ALA A N 2
ATOM 2868 C CA . ALA A 1 83 ? -1.263 3.165 -28.911 1.00 0.00 62 ALA A CA 2
ATOM 2869 C C . ALA A 1 83 ? -2.647 3.338 -29.591 1.00 0.00 62 ALA A C 2
ATOM 2870 O O . ALA A 1 83 ? -3.445 2.374 -29.596 1.00 0.00 62 ALA A O 2
ATOM 2878 N N . MET B 1 22 ? 8.994 15.863 -6.846 1.00 0.00 1 MET B N 2
ATOM 2879 C CA . MET B 1 22 ? 9.191 15.340 -5.472 1.00 0.00 1 MET B CA 2
ATOM 2880 C C . MET B 1 22 ? 9.144 13.803 -5.507 1.00 0.00 1 MET B C 2
ATOM 2881 O O . MET B 1 22 ? 10.181 13.143 -5.430 1.00 0.00 1 MET B O 2
ATOM 2895 N N . TYR B 1 23 ? 7.933 13.240 -5.667 1.00 0.00 2 TYR B N 2
ATOM 2896 C CA . TYR B 1 23 ? 7.719 11.785 -5.811 1.00 0.00 2 TYR B CA 2
ATOM 2897 C C . TYR B 1 23 ? 6.345 11.474 -6.435 1.00 0.00 2 TYR B C 2
ATOM 2898 O O . TYR B 1 23 ? 5.510 12.374 -6.618 1.00 0.00 2 TYR B O 2
ATOM 2916 N N . LYS B 1 24 ? 6.120 10.175 -6.717 1.00 0.00 3 LYS B N 2
ATOM 2917 C CA . LYS B 1 24 ? 4.926 9.688 -7.430 1.00 0.00 3 LYS B CA 2
ATOM 2918 C C . LYS B 1 24 ? 4.670 8.192 -7.148 1.00 0.00 3 LYS B C 2
ATOM 2919 O O . LYS B 1 24 ? 5.470 7.525 -6.479 1.00 0.00 3 LYS B O 2
ATOM 2938 N N . PHE B 1 25 ? 3.541 7.696 -7.683 1.00 0.00 4 PHE B N 2
ATOM 2939 C CA . PHE B 1 25 ? 3.152 6.280 -7.636 1.00 0.00 4 PHE B CA 2
ATOM 2940 C C . PHE B 1 25 ? 3.463 5.617 -8.983 1.00 0.00 4 PHE B C 2
ATOM 2941 O O . PHE B 1 25 ? 2.948 6.038 -10.017 1.00 0.00 4 PHE B O 2
ATOM 2958 N N . GLU B 1 26 ? 4.307 4.587 -8.948 1.00 0.00 5 GLU B N 2
ATOM 2959 C CA . GLU B 1 26 ? 4.706 3.819 -10.132 1.00 0.00 5 GLU B CA 2
ATOM 2960 C C . GLU B 1 26 ? 3.784 2.611 -10.301 1.00 0.00 5 GLU B C 2
ATOM 2961 O O . GLU B 1 26 ? 3.898 1.648 -9.545 1.00 0.00 5 GLU B O 2
ATOM 2973 N N . ILE B 1 27 ? 2.892 2.656 -11.306 1.00 0.00 6 ILE B N 2
ATOM 2974 C CA . ILE B 1 27 ? 1.925 1.581 -11.574 1.00 0.00 6 ILE B CA 2
ATOM 2975 C C . ILE B 1 27 ? 2.449 0.741 -12.729 1.00 0.00 6 ILE B C 2
ATOM 2976 O O . ILE B 1 27 ? 2.542 1.207 -13.865 1.00 0.00 6 ILE B O 2
ATOM 2992 N N . TYR B 1 28 ? 2.774 -0.488 -12.429 1.00 0.00 7 TYR B N 2
ATOM 2993 C CA . TYR B 1 28 ? 3.346 -1.422 -13.382 1.00 0.00 7 TYR B CA 2
ATOM 2994 C C . TYR B 1 28 ? 2.715 -2.790 -13.166 1.00 0.00 7 TYR B C 2
ATOM 2995 O O . TYR B 1 28 ? 1.874 -2.975 -12.282 1.00 0.00 7 TYR B O 2
ATOM 3013 N N . GLN B 1 29 ? 3.115 -3.730 -13.992 1.00 0.00 8 GLN B N 2
ATOM 3014 C CA . GLN B 1 29 ? 2.902 -5.152 -13.736 1.00 0.00 8 GLN B CA 2
ATOM 3015 C C . GLN B 1 29 ? 4.288 -5.781 -13.567 1.00 0.00 8 GLN B C 2
ATOM 3016 O O . GLN B 1 29 ? 5.251 -5.383 -14.243 1.00 0.00 8 GLN B O 2
ATOM 3030 N N . ASP B 1 30 ? 4.394 -6.720 -12.631 1.00 0.00 9 ASP B N 2
ATOM 3031 C CA . ASP B 1 30 ? 5.631 -7.468 -12.386 1.00 0.00 9 ASP B CA 2
ATOM 3032 C C . ASP B 1 30 ? 5.747 -8.541 -13.473 1.00 0.00 9 ASP B C 2
ATOM 3033 O O . ASP B 1 30 ? 4.757 -8.805 -14.156 1.00 0.00 9 ASP B O 2
ATOM 3042 N N . LYS B 1 31 ? 6.943 -9.143 -13.628 1.00 0.00 10 LYS B N 2
ATOM 3043 C CA . LYS B 1 31 ? 7.220 -10.224 -14.604 1.00 0.00 10 LYS B CA 2
ATOM 3044 C C . LYS B 1 31 ? 6.180 -11.368 -14.548 1.00 0.00 10 LYS B C 2
ATOM 3045 O O . LYS B 1 31 ? 5.808 -11.939 -15.573 1.00 0.00 10 LYS B O 2
ATOM 3064 N N . ALA B 1 32 ? 5.700 -11.652 -13.327 1.00 0.00 11 ALA B N 2
ATOM 3065 C CA . ALA B 1 32 ? 4.659 -12.674 -13.060 1.00 0.00 11 ALA B CA 2
ATOM 3066 C C . ALA B 1 32 ? 3.236 -12.193 -13.477 1.00 0.00 11 ALA B C 2
ATOM 3067 O O . ALA B 1 32 ? 2.244 -12.889 -13.238 1.00 0.00 11 ALA B O 2
ATOM 3074 N N . GLY B 1 33 ? 3.169 -11.021 -14.134 1.00 0.00 12 GLY B N 2
ATOM 3075 C CA . GLY B 1 33 ? 1.921 -10.362 -14.528 1.00 0.00 12 GLY B CA 2
ATOM 3076 C C . GLY B 1 33 ? 1.204 -9.718 -13.347 1.00 0.00 12 GLY B C 2
ATOM 3077 O O . GLY B 1 33 ? -0.026 -9.589 -13.357 1.00 0.00 12 GLY B O 2
ATOM 3081 N N . GLU B 1 34 ? 1.978 -9.284 -12.334 1.00 0.00 13 GLU B N 2
ATOM 3082 C CA . GLU B 1 34 ? 1.410 -8.796 -11.057 1.00 0.00 13 GLU B CA 2
ATOM 3083 C C . GLU B 1 34 ? 1.213 -7.276 -11.096 1.00 0.00 13 GLU B C 2
ATOM 3084 O O . GLU B 1 34 ? 2.146 -6.523 -10.795 1.00 0.00 13 GLU B O 2
ATOM 3096 N N . TYR B 1 35 ? 0.024 -6.834 -11.551 1.00 0.00 14 TYR B N 2
ATOM 3097 C CA . TYR B 1 35 ? -0.361 -5.413 -11.508 1.00 0.00 14 TYR B CA 2
ATOM 3098 C C . TYR B 1 35 ? -0.363 -4.874 -10.063 1.00 0.00 14 TYR B C 2
ATOM 3099 O O . TYR B 1 35 ? -1.037 -5.412 -9.181 1.00 0.00 14 TYR B O 2
ATOM 3117 N N . ARG B 1 36 ? 0.390 -3.787 -9.882 1.00 0.00 15 ARG B N 2
ATOM 3118 C CA . ARG B 1 36 ? 0.684 -3.193 -8.578 1.00 0.00 15 ARG B CA 2
ATOM 3119 C C . ARG B 1 36 ? 1.337 -1.827 -8.726 1.00 0.00 15 ARG B C 2
ATOM 3120 O O . ARG B 1 36 ? 1.811 -1.462 -9.800 1.00 0.00 15 ARG B O 2
ATOM 3141 N N . PHE B 1 37 ? 1.370 -1.087 -7.613 1.00 0.00 16 PHE B N 2
ATOM 3142 C CA . PHE B 1 37 ? 1.947 0.256 -7.563 1.00 0.00 16 PHE B CA 2
ATOM 3143 C C . PHE B 1 37 ? 2.956 0.367 -6.416 1.00 0.00 16 PHE B C 2
ATOM 3144 O O . PHE B 1 37 ? 2.788 -0.247 -5.357 1.00 0.00 16 PHE B O 2
ATOM 3161 N N . ARG B 1 38 ? 4.020 1.129 -6.662 1.00 0.00 17 ARG B N 2
ATOM 3162 C CA . ARG B 1 38 ? 5.001 1.530 -5.648 1.00 0.00 17 ARG B CA 2
ATOM 3163 C C . ARG B 1 38 ? 4.802 3.012 -5.342 1.00 0.00 17 ARG B C 2
ATOM 3164 O O . ARG B 1 38 ? 4.126 3.717 -6.094 1.00 0.00 17 ARG B O 2
ATOM 3185 N N . PHE B 1 39 ? 5.392 3.478 -4.244 1.00 0.00 18 PHE B N 2
ATOM 3186 C CA . PHE B 1 39 ? 5.475 4.918 -3.937 1.00 0.00 18 PHE B CA 2
ATOM 3187 C C . PHE B 1 39 ? 6.943 5.258 -3.693 1.00 0.00 18 PHE B C 2
ATOM 3188 O O . PHE B 1 39 ? 7.685 4.478 -3.073 1.00 0.00 18 PHE B O 2
ATOM 3205 N N . LYS B 1 40 ? 7.358 6.404 -4.229 1.00 0.00 19 LYS B N 2
ATOM 3206 C CA . LYS B 1 40 ? 8.749 6.851 -4.228 1.00 0.00 19 LYS B CA 2
ATOM 3207 C C . LYS B 1 40 ? 9.013 7.885 -3.124 1.00 0.00 19 LYS B C 2
ATOM 3208 O O . LYS B 1 40 ? 8.124 8.245 -2.345 1.00 0.00 19 LYS B O 2
ATOM 3227 N N . ALA B 1 41 ? 10.266 8.356 -3.102 1.00 0.00 20 ALA B N 2
ATOM 3228 C CA . ALA B 1 41 ? 10.741 9.424 -2.222 1.00 0.00 20 ALA B CA 2
ATOM 3229 C C . ALA B 1 41 ? 11.515 10.454 -3.062 1.00 0.00 20 ALA B C 2
ATOM 3230 O O . ALA B 1 41 ? 11.867 10.166 -4.211 1.00 0.00 20 ALA B O 2
ATOM 3237 N N . SER B 1 42 ? 11.705 11.662 -2.502 1.00 0.00 21 SER B N 2
ATOM 3238 C CA . SER B 1 42 ? 12.446 12.780 -3.138 1.00 0.00 21 SER B CA 2
ATOM 3239 C C . SER B 1 42 ? 13.887 12.417 -3.610 1.00 0.00 21 SER B C 2
ATOM 3240 O O . SER B 1 42 ? 14.412 13.050 -4.536 1.00 0.00 21 SER B O 2
ATOM 3248 N N . ASN B 1 43 ? 14.514 11.401 -2.984 1.00 0.00 22 ASN B N 2
ATOM 3249 C CA . ASN B 1 43 ? 15.865 10.905 -3.377 1.00 0.00 22 ASN B CA 2
ATOM 3250 C C . ASN B 1 43 ? 15.800 9.872 -4.523 1.00 0.00 22 ASN B C 2
ATOM 3251 O O . ASN B 1 43 ? 16.842 9.410 -4.999 1.00 0.00 22 ASN B O 2
ATOM 3262 N N . GLY B 1 44 ? 14.577 9.544 -4.964 1.00 0.00 23 GLY B N 2
ATOM 3263 C CA . GLY B 1 44 ? 14.342 8.464 -5.929 1.00 0.00 23 GLY B CA 2
ATOM 3264 C C . GLY B 1 44 ? 14.353 7.087 -5.271 1.00 0.00 23 GLY B C 2
ATOM 3265 O O . GLY B 1 44 ? 14.673 6.089 -5.917 1.00 0.00 23 GLY B O 2
ATOM 3269 N N . GLU B 1 45 ? 13.968 7.045 -3.981 1.00 0.00 24 GLU B N 2
ATOM 3270 C CA . GLU B 1 45 ? 13.955 5.810 -3.177 1.00 0.00 24 GLU B CA 2
ATOM 3271 C C . GLU B 1 45 ? 12.518 5.265 -3.044 1.00 0.00 24 GLU B C 2
ATOM 3272 O O . GLU B 1 45 ? 11.631 5.995 -2.612 1.00 0.00 24 GLU B O 2
ATOM 3284 N N . THR B 1 46 ? 12.293 3.996 -3.431 1.00 0.00 25 THR B N 2
ATOM 3285 C CA . THR B 1 46 ? 11.000 3.312 -3.222 1.00 0.00 25 THR B CA 2
ATOM 3286 C C . THR B 1 46 ? 10.883 2.858 -1.757 1.00 0.00 25 THR B C 2
ATOM 3287 O O . THR B 1 46 ? 11.781 2.206 -1.226 1.00 0.00 25 THR B O 2
ATOM 3298 N N . MET B 1 47 ? 9.754 3.203 -1.138 1.00 0.00 26 MET B N 2
ATOM 3299 C CA . MET B 1 47 ? 9.489 2.926 0.283 1.00 0.00 26 MET B CA 2
ATOM 3300 C C . MET B 1 47 ? 8.426 1.821 0.471 1.00 0.00 26 MET B C 2
ATOM 3301 O O . MET B 1 47 ? 8.342 1.244 1.558 1.00 0.00 26 MET B O 2
ATOM 3315 N N . PHE B 1 48 ? 7.625 1.508 -0.579 1.00 0.00 27 PHE B N 2
ATOM 3316 C CA . PHE B 1 48 ? 6.792 0.276 -0.587 1.00 0.00 27 PHE B CA 2
ATOM 3317 C C . PHE B 1 48 ? 6.439 -0.162 -2.011 1.00 0.00 27 PHE B C 2
ATOM 3318 O O . PHE B 1 48 ? 6.505 0.622 -2.964 1.00 0.00 27 PHE B O 2
ATOM 3335 N N . SER B 1 49 ? 5.994 -1.421 -2.085 1.00 0.00 28 SER B N 2
ATOM 3336 C CA . SER B 1 49 ? 5.376 -2.028 -3.262 1.00 0.00 28 SER B CA 2
ATOM 3337 C C . SER B 1 49 ? 4.066 -2.676 -2.790 1.00 0.00 28 SER B C 2
ATOM 3338 O O . SER B 1 49 ? 4.003 -3.216 -1.671 1.00 0.00 28 SER B O 2
ATOM 3346 N N . SER B 1 50 ? 3.017 -2.576 -3.604 1.00 0.00 29 SER B N 2
ATOM 3347 C CA . SER B 1 50 ? 1.670 -3.037 -3.240 1.00 0.00 29 SER B CA 2
ATOM 3348 C C . SER B 1 50 ? 1.376 -4.389 -3.905 1.00 0.00 29 SER B C 2
ATOM 3349 O O . SER B 1 50 ? 2.221 -4.942 -4.624 1.00 0.00 29 SER B O 2
ATOM 3357 N N . GLU B 1 51 ? 0.183 -4.936 -3.617 1.00 0.00 30 GLU B N 2
ATOM 3358 C CA . GLU B 1 51 ? -0.365 -6.103 -4.330 1.00 0.00 30 GLU B CA 2
ATOM 3359 C C . GLU B 1 51 ? -1.253 -5.630 -5.509 1.00 0.00 30 GLU B C 2
ATOM 3360 O O . GLU B 1 51 ? -1.722 -6.447 -6.304 1.00 0.00 30 GLU B O 2
ATOM 3372 N N . GLY B 1 52 ? -1.496 -4.298 -5.584 1.00 0.00 31 GLY B N 2
ATOM 3373 C CA . GLY B 1 52 ? -2.280 -3.675 -6.663 1.00 0.00 31 GLY B CA 2
ATOM 3374 C C . GLY B 1 52 ? -3.791 -3.840 -6.536 1.00 0.00 31 GLY B C 2
ATOM 3375 O O . GLY B 1 52 ? -4.532 -3.438 -7.446 1.00 0.00 31 GLY B O 2
ATOM 3379 N N . TYR B 1 53 ? -4.218 -4.464 -5.413 1.00 0.00 32 TYR B N 2
ATOM 3380 C CA . TYR B 1 53 ? -5.631 -4.681 -5.038 1.00 0.00 32 TYR B CA 2
ATOM 3381 C C . TYR B 1 53 ? -6.261 -5.823 -5.875 1.00 0.00 32 TYR B C 2
ATOM 3382 O O . TYR B 1 53 ? -6.628 -6.859 -5.314 1.00 0.00 32 TYR B O 2
ATOM 3400 N N . LYS B 1 54 ? -6.353 -5.639 -7.209 1.00 0.00 33 LYS B N 2
ATOM 3401 C CA . LYS B 1 54 ? -6.945 -6.636 -8.133 1.00 0.00 33 LYS B CA 2
ATOM 3402 C C . LYS B 1 54 ? -6.340 -6.513 -9.552 1.00 0.00 33 LYS B C 2
ATOM 3403 O O . LYS B 1 54 ? -5.920 -7.512 -10.148 1.00 0.00 33 LYS B O 2
ATOM 3422 N N . ALA B 1 55 ? -6.309 -5.284 -10.075 1.00 0.00 34 ALA B N 2
ATOM 3423 C CA . ALA B 1 55 ? -5.913 -4.997 -11.475 1.00 0.00 34 ALA B CA 2
ATOM 3424 C C . ALA B 1 55 ? -5.306 -3.592 -11.547 1.00 0.00 34 ALA B C 2
ATOM 3425 O O . ALA B 1 55 ? -5.151 -2.951 -10.499 1.00 0.00 34 ALA B O 2
ATOM 3432 N N . LYS B 1 56 ? -4.959 -3.089 -12.754 1.00 0.00 35 LYS B N 2
ATOM 3433 C CA . LYS B 1 56 ? -4.350 -1.756 -12.899 1.00 0.00 35 LYS B CA 2
ATOM 3434 C C . LYS B 1 56 ? -5.379 -0.651 -12.591 1.00 0.00 35 LYS B C 2
ATOM 3435 O O . LYS B 1 56 ? -5.074 0.264 -11.849 1.00 0.00 35 LYS B O 2
ATOM 3454 N N . ALA B 1 57 ? -6.591 -0.757 -13.170 1.00 0.00 36 ALA B N 2
ATOM 3455 C CA . ALA B 1 57 ? -7.698 0.204 -12.915 1.00 0.00 36 ALA B CA 2
ATOM 3456 C C . ALA B 1 57 ? -8.032 0.264 -11.417 1.00 0.00 36 ALA B C 2
ATOM 3457 O O . ALA B 1 57 ? -8.226 1.341 -10.847 1.00 0.00 36 ALA B O 2
ATOM 3464 N N . SER B 1 58 ? -8.036 -0.924 -10.794 1.00 0.00 37 SER B N 2
ATOM 3465 C CA . SER B 1 58 ? -8.259 -1.096 -9.353 1.00 0.00 37 SER B CA 2
ATOM 3466 C C . SER B 1 58 ? -7.102 -0.470 -8.539 1.00 0.00 37 SER B C 2
ATOM 3467 O O . SER B 1 58 ? -7.307 -0.002 -7.412 1.00 0.00 37 SER B O 2
ATOM 3475 N N . ALA B 1 59 ? -5.894 -0.467 -9.147 1.00 0.00 38 ALA B N 2
ATOM 3476 C CA . ALA B 1 59 ? -4.683 0.124 -8.560 1.00 0.00 38 ALA B CA 2
ATOM 3477 C C . ALA B 1 59 ? -4.799 1.660 -8.527 1.00 0.00 38 ALA B C 2
ATOM 3478 O O . ALA B 1 59 ? -4.479 2.257 -7.504 1.00 0.00 38 ALA B O 2
ATOM 3485 N N . ILE B 1 60 ? -5.251 2.301 -9.649 1.00 0.00 39 ILE B N 2
ATOM 3486 C CA . ILE B 1 60 ? -5.562 3.760 -9.680 1.00 0.00 39 ILE B CA 2
ATOM 3487 C C . ILE B 1 60 ? -6.574 4.132 -8.576 1.00 0.00 39 ILE B C 2
ATOM 3488 O O . ILE B 1 60 ? -6.323 5.058 -7.811 1.00 0.00 39 ILE B O 2
ATOM 3504 N N . HIS B 1 61 ? -7.699 3.381 -8.500 1.00 0.00 40 HIS B N 2
ATOM 3505 C CA . HIS B 1 61 ? -8.781 3.634 -7.507 1.00 0.00 40 HIS B CA 2
ATOM 3506 C C . HIS B 1 61 ? -8.259 3.548 -6.065 1.00 0.00 40 HIS B C 2
ATOM 3507 O O . HIS B 1 61 ? -8.662 4.344 -5.183 1.00 0.00 40 HIS B O 2
ATOM 3522 N N . ALA B 1 62 ? -7.320 2.617 -5.846 1.00 0.00 41 ALA B N 2
ATOM 3523 C CA . ALA B 1 62 ? -6.607 2.492 -4.586 1.00 0.00 41 ALA B CA 2
ATOM 3524 C C . ALA B 1 62 ? -5.798 3.773 -4.329 1.00 0.00 41 ALA B C 2
ATOM 3525 O O . ALA B 1 62 ? -5.958 4.412 -3.303 1.00 0.00 41 ALA B O 2
ATOM 3532 N N . ILE B 1 63 ? -4.998 4.193 -5.306 1.00 0.00 42 ILE B N 2
ATOM 3533 C CA . ILE B 1 63 ? -4.184 5.419 -5.194 1.00 0.00 42 ILE B CA 2
ATOM 3534 C C . ILE B 1 63 ? -5.067 6.676 -4.995 1.00 0.00 42 ILE B C 2
ATOM 3535 O O . ILE B 1 63 ? -4.646 7.635 -4.347 1.00 0.00 42 ILE B O 2
ATOM 3551 N N . GLU B 1 64 ? -6.323 6.620 -5.462 1.00 0.00 43 GLU B N 2
ATOM 3552 C CA . GLU B 1 64 ? -7.267 7.745 -5.325 1.00 0.00 43 GLU B CA 2
ATOM 3553 C C . GLU B 1 64 ? -7.660 7.934 -3.850 1.00 0.00 43 GLU B C 2
ATOM 3554 O O . GLU B 1 64 ? -7.922 9.059 -3.421 1.00 0.00 43 GLU B O 2
ATOM 3566 N N . SER B 1 65 ? -7.664 6.815 -3.078 1.00 0.00 44 SER B N 2
ATOM 3567 C CA . SER B 1 65 ? -7.800 6.849 -1.600 1.00 0.00 44 SER B CA 2
ATOM 3568 C C . SER B 1 65 ? -6.685 7.674 -0.957 1.00 0.00 44 SER B C 2
ATOM 3569 O O . SER B 1 65 ? -6.929 8.412 0.014 1.00 0.00 44 SER B O 2
ATOM 3577 N N . ILE B 1 66 ? -5.465 7.536 -1.511 1.00 0.00 45 ILE B N 2
ATOM 3578 C CA . ILE B 1 66 ? -4.276 8.160 -0.933 1.00 0.00 45 ILE B CA 2
ATOM 3579 C C . ILE B 1 66 ? -4.390 9.690 -1.083 1.00 0.00 45 ILE B C 2
ATOM 3580 O O . ILE B 1 66 ? -4.091 10.447 -0.154 1.00 0.00 45 ILE B O 2
ATOM 3596 N N . LYS B 1 67 ? -4.870 10.113 -2.269 1.00 0.00 46 LYS B N 2
ATOM 3597 C CA . LYS B 1 67 ? -5.075 11.532 -2.641 1.00 0.00 46 LYS B CA 2
ATOM 3598 C C . LYS B 1 67 ? -6.012 12.295 -1.687 1.00 0.00 46 LYS B C 2
ATOM 3599 O O . LYS B 1 67 ? -5.859 13.504 -1.508 1.00 0.00 46 LYS B O 2
ATOM 3618 N N . ARG B 1 68 ? -6.958 11.575 -1.083 1.00 0.00 47 ARG B N 2
ATOM 3619 C CA . ARG B 1 68 ? -8.051 12.186 -0.306 1.00 0.00 47 ARG B CA 2
ATOM 3620 C C . ARG B 1 68 ? -7.563 12.824 1.022 1.00 0.00 47 ARG B C 2
ATOM 3621 O O . ARG B 1 68 ? -7.905 13.976 1.316 1.00 0.00 47 ARG B O 2
ATOM 3642 N N . ASN B 1 69 ? -6.750 12.073 1.791 1.00 0.00 48 ASN B N 2
ATOM 3643 C CA . ASN B 1 69 ? -6.350 12.482 3.175 1.00 0.00 48 ASN B CA 2
ATOM 3644 C C . ASN B 1 69 ? -5.309 11.514 3.787 1.00 0.00 48 ASN B C 2
ATOM 3645 O O . ASN B 1 69 ? -5.067 11.533 4.999 1.00 0.00 48 ASN B O 2
ATOM 3656 N N . SER B 1 70 ? -4.660 10.682 2.957 1.00 0.00 49 SER B N 2
ATOM 3657 C CA . SER B 1 70 ? -3.723 9.656 3.458 1.00 0.00 49 SER B CA 2
ATOM 3658 C C . SER B 1 70 ? -2.480 10.273 4.102 1.00 0.00 49 SER B C 2
ATOM 3659 O O . SER B 1 70 ? -1.905 9.671 4.999 1.00 0.00 49 SER B O 2
ATOM 3667 N N . ALA B 1 71 ? -2.062 11.455 3.622 1.00 0.00 50 ALA B N 2
ATOM 3668 C CA . ALA B 1 71 ? -1.005 12.245 4.266 1.00 0.00 50 ALA B CA 2
ATOM 3669 C C . ALA B 1 71 ? -1.370 12.595 5.728 1.00 0.00 50 ALA B C 2
ATOM 3670 O O . ALA B 1 71 ? -0.519 12.539 6.620 1.00 0.00 50 ALA B O 2
ATOM 3677 N N . GLY B 1 72 ? -2.656 12.896 5.972 1.00 0.00 51 GLY B N 2
ATOM 3678 C CA . GLY B 1 72 ? -3.143 13.210 7.324 1.00 0.00 51 GLY B CA 2
ATOM 3679 C C . GLY B 1 72 ? -3.722 12.006 8.072 1.00 0.00 51 GLY B C 2
ATOM 3680 O O . GLY B 1 72 ? -4.207 12.163 9.195 1.00 0.00 51 GLY B O 2
ATOM 3684 N N . ALA B 1 73 ? -3.672 10.802 7.449 1.00 0.00 52 ALA B N 2
ATOM 3685 C CA . ALA B 1 73 ? -4.217 9.548 8.039 1.00 0.00 52 ALA B CA 2
ATOM 3686 C C . ALA B 1 73 ? -3.466 9.131 9.316 1.00 0.00 52 ALA B C 2
ATOM 3687 O O . ALA B 1 73 ? -2.322 9.532 9.533 1.00 0.00 52 ALA B O 2
ATOM 3694 N N . ASP B 1 74 ? -4.132 8.330 10.156 1.00 0.00 53 ASP B N 2
ATOM 3695 C CA . ASP B 1 74 ? -3.534 7.775 11.382 1.00 0.00 53 ASP B CA 2
ATOM 3696 C C . ASP B 1 74 ? -2.716 6.524 11.025 1.00 0.00 53 ASP B C 2
ATOM 3697 O O . ASP B 1 74 ? -2.968 5.877 10.002 1.00 0.00 53 ASP B O 2
ATOM 3706 N N . THR B 1 75 ? -1.699 6.226 11.832 1.00 0.00 54 THR B N 2
ATOM 3707 C CA . THR B 1 75 ? -0.856 5.031 11.654 1.00 0.00 54 THR B CA 2
ATOM 3708 C C . THR B 1 75 ? -1.005 4.087 12.868 1.00 0.00 54 THR B C 2
ATOM 3709 O O . THR B 1 75 ? -0.431 4.341 13.934 1.00 0.00 54 THR B O 2
ATOM 3720 N N . VAL B 1 76 ? -1.822 3.022 12.706 1.00 0.00 55 VAL B N 2
ATOM 3721 C CA . VAL B 1 76 ? -2.117 2.053 13.786 1.00 0.00 55 VAL B CA 2
ATOM 3722 C C . VAL B 1 76 ? -1.361 0.732 13.552 1.00 0.00 55 VAL B C 2
ATOM 3723 O O . VAL B 1 76 ? -1.375 0.188 12.444 1.00 0.00 55 VAL B O 2
ATOM 3736 N N . ASP B 1 77 ? -0.679 0.253 14.603 1.00 0.00 56 ASP B N 2
ATOM 3737 C CA . ASP B 1 77 ? 0.024 -1.036 14.606 1.00 0.00 56 ASP B CA 2
ATOM 3738 C C . ASP B 1 77 ? -0.842 -2.114 15.291 1.00 0.00 56 ASP B C 2
ATOM 3739 O O . ASP B 1 77 ? -1.050 -2.082 16.504 1.00 0.00 56 ASP B O 2
ATOM 3748 N N . LEU B 1 78 ? -1.370 -3.040 14.487 1.00 0.00 57 LEU B N 2
ATOM 3749 C CA . LEU B 1 78 ? -2.149 -4.204 14.957 1.00 0.00 57 LEU B CA 2
ATOM 3750 C C . LEU B 1 78 ? -1.245 -5.334 15.488 1.00 0.00 57 LEU B C 2
ATOM 3751 O O . LEU B 1 78 ? -1.724 -6.193 16.236 1.00 0.00 57 LEU B O 2
ATOM 3767 N N . THR B 1 79 ? 0.057 -5.348 15.113 1.00 0.00 58 THR B N 2
ATOM 3768 C CA . THR B 1 79 ? 0.979 -6.457 15.480 1.00 0.00 58 THR B CA 2
ATOM 3769 C C . THR B 1 79 ? 1.679 -6.189 16.838 1.00 0.00 58 THR B C 2
ATOM 3770 O O . THR B 1 79 ? 2.604 -6.908 17.223 1.00 0.00 58 THR B O 2
ATOM 3781 N N . THR B 1 80 ? 1.182 -5.179 17.598 1.00 0.00 59 THR B N 2
ATOM 3782 C CA . THR B 1 80 ? 1.568 -4.949 19.014 1.00 0.00 59 THR B CA 2
ATOM 3783 C C . THR B 1 80 ? 0.773 -5.920 19.913 1.00 0.00 59 THR B C 2
ATOM 3784 O O . THR B 1 80 ? 1.191 -6.239 21.030 1.00 0.00 59 THR B O 2
ATOM 3795 N N . MET B 1 81 ? -0.379 -6.384 19.392 1.00 0.00 60 MET B N 2
ATOM 3796 C CA . MET B 1 81 ? -1.244 -7.367 20.049 1.00 0.00 60 MET B CA 2
ATOM 3797 C C . MET B 1 81 ? -1.338 -8.612 19.148 1.00 0.00 60 MET B C 2
ATOM 3798 O O . MET B 1 81 ? -2.223 -8.710 18.290 1.00 0.00 60 MET B O 2
ATOM 3812 N N . THR B 1 82 ? -0.339 -9.499 19.274 1.00 0.00 61 THR B N 2
ATOM 3813 C CA . THR B 1 82 ? -0.347 -10.820 18.635 1.00 0.00 61 THR B CA 2
ATOM 3814 C C . THR B 1 82 ? -0.586 -11.899 19.711 1.00 0.00 61 THR B C 2
ATOM 3815 O O . THR B 1 82 ? 0.229 -12.063 20.629 1.00 0.00 61 THR B O 2
ATOM 3826 N N . ALA B 1 83 ? -1.721 -12.602 19.599 1.00 0.00 62 ALA B N 2
ATOM 3827 C CA . ALA B 1 83 ? -2.130 -13.655 20.537 1.00 0.00 62 ALA B CA 2
ATOM 3828 C C . ALA B 1 83 ? -3.122 -14.597 19.812 1.00 0.00 62 ALA B C 2
ATOM 3829 O O . ALA B 1 83 ? -2.704 -15.668 19.332 1.00 0.00 62 ALA B O 2
ATOM 3837 N N . MET A 1 22 ? -12.233 9.028 10.665 1.00 0.00 1 MET A N 3
ATOM 3838 C CA . MET A 1 22 ? -11.448 8.970 9.409 1.00 0.00 1 MET A CA 3
ATOM 3839 C C . MET A 1 22 ? -10.716 7.620 9.318 1.00 0.00 1 MET A C 3
ATOM 3840 O O . MET A 1 22 ? -10.456 6.978 10.340 1.00 0.00 1 MET A O 3
ATOM 3854 N N . TYR A 1 23 ? -10.408 7.192 8.076 1.00 0.00 2 TYR A N 3
ATOM 3855 C CA . TYR A 1 23 ? -9.595 5.994 7.802 1.00 0.00 2 TYR A CA 3
ATOM 3856 C C . TYR A 1 23 ? -8.139 6.133 8.315 1.00 0.00 2 TYR A C 3
ATOM 3857 O O . TYR A 1 23 ? -7.697 7.222 8.714 1.00 0.00 2 TYR A O 3
ATOM 3875 N N . LYS A 1 24 ? -7.396 5.019 8.229 1.00 0.00 3 LYS A N 3
ATOM 3876 C CA . LYS A 1 24 ? -6.051 4.896 8.810 1.00 0.00 3 LYS A CA 3
ATOM 3877 C C . LYS A 1 24 ? -5.275 3.714 8.190 1.00 0.00 3 LYS A C 3
ATOM 3878 O O . LYS A 1 24 ? -5.800 2.981 7.338 1.00 0.00 3 LYS A O 3
ATOM 3897 N N . PHE A 1 25 ? -4.022 3.552 8.650 1.00 0.00 4 PHE A N 3
ATOM 3898 C CA . PHE A 1 25 ? -3.120 2.466 8.252 1.00 0.00 4 PHE A CA 3
ATOM 3899 C C . PHE A 1 25 ? -3.119 1.382 9.337 1.00 0.00 4 PHE A C 3
ATOM 3900 O O . PHE A 1 25 ? -2.790 1.656 10.494 1.00 0.00 4 PHE A O 3
ATOM 3917 N N . GLU A 1 26 ? -3.507 0.157 8.965 1.00 0.00 5 GLU A N 3
ATOM 3918 C CA . GLU A 1 26 ? -3.457 -0.999 9.869 1.00 0.00 5 GLU A CA 3
ATOM 3919 C C . GLU A 1 26 ? -2.167 -1.782 9.614 1.00 0.00 5 GLU A C 3
ATOM 3920 O O . GLU A 1 26 ? -2.013 -2.395 8.549 1.00 0.00 5 GLU A O 3
ATOM 3932 N N . ILE A 1 27 ? -1.247 -1.751 10.593 1.00 0.00 6 ILE A N 3
ATOM 3933 C CA . ILE A 1 27 ? 0.049 -2.439 10.514 1.00 0.00 6 ILE A CA 3
ATOM 3934 C C . ILE A 1 27 ? -0.033 -3.702 11.357 1.00 0.00 6 ILE A C 3
ATOM 3935 O O . ILE A 1 27 ? -0.183 -3.636 12.574 1.00 0.00 6 ILE A O 3
ATOM 3951 N N . TYR A 1 28 ? 0.085 -4.837 10.719 1.00 0.00 7 TYR A N 3
ATOM 3952 C CA . TYR A 1 28 ? 0.014 -6.124 11.388 1.00 0.00 7 TYR A CA 3
ATOM 3953 C C . TYR A 1 28 ? 1.061 -7.060 10.789 1.00 0.00 7 TYR A C 3
ATOM 3954 O O . TYR A 1 28 ? 1.853 -6.664 9.925 1.00 0.00 7 TYR A O 3
ATOM 3972 N N . GLN A 1 29 ? 1.079 -8.292 11.278 1.00 0.00 8 GLN A N 3
ATOM 3973 C CA . GLN A 1 29 ? 1.791 -9.388 10.622 1.00 0.00 8 GLN A CA 3
ATOM 3974 C C . GLN A 1 29 ? 0.791 -10.509 10.318 1.00 0.00 8 GLN A C 3
ATOM 3975 O O . GLN A 1 29 ? -0.258 -10.638 10.965 1.00 0.00 8 GLN A O 3
ATOM 3989 N N . ASP A 1 30 ? 1.142 -11.293 9.326 1.00 0.00 9 ASP A N 3
ATOM 3990 C CA . ASP A 1 30 ? 0.425 -12.480 8.917 1.00 0.00 9 ASP A CA 3
ATOM 3991 C C . ASP A 1 30 ? 0.950 -13.673 9.723 1.00 0.00 9 ASP A C 3
ATOM 3992 O O . ASP A 1 30 ? 2.064 -13.595 10.256 1.00 0.00 9 ASP A O 3
ATOM 4001 N N . LYS A 1 31 ? 0.131 -14.750 9.786 1.00 0.00 10 LYS A N 3
ATOM 4002 C CA . LYS A 1 31 ? 0.452 -16.048 10.441 1.00 0.00 10 LYS A CA 3
ATOM 4003 C C . LYS A 1 31 ? 1.880 -16.570 10.109 1.00 0.00 10 LYS A C 3
ATOM 4004 O O . LYS A 1 31 ? 2.549 -17.166 10.960 1.00 0.00 10 LYS A O 3
ATOM 4023 N N . ALA A 1 32 ? 2.331 -16.294 8.869 1.00 0.00 11 ALA A N 3
ATOM 4024 C CA . ALA A 1 32 ? 3.685 -16.648 8.379 1.00 0.00 11 ALA A CA 3
ATOM 4025 C C . ALA A 1 32 ? 4.812 -15.772 9.018 1.00 0.00 11 ALA A C 3
ATOM 4026 O O . ALA A 1 32 ? 5.980 -15.921 8.656 1.00 0.00 11 ALA A O 3
ATOM 4033 N N . GLY A 1 33 ? 4.450 -14.889 9.987 1.00 0.00 12 GLY A N 3
ATOM 4034 C CA . GLY A 1 33 ? 5.366 -13.921 10.594 1.00 0.00 12 GLY A CA 3
ATOM 4035 C C . GLY A 1 33 ? 5.829 -12.866 9.607 1.00 0.00 12 GLY A C 3
ATOM 4036 O O . GLY A 1 33 ? 6.966 -12.390 9.677 1.00 0.00 12 GLY A O 3
ATOM 4040 N N . GLU A 1 34 ? 4.923 -12.484 8.695 1.00 0.00 13 GLU A N 3
ATOM 4041 C CA . GLU A 1 34 ? 5.237 -11.546 7.584 1.00 0.00 13 GLU A CA 3
ATOM 4042 C C . GLU A 1 34 ? 4.513 -10.223 7.811 1.00 0.00 13 GLU A C 3
ATOM 4043 O O . GLU A 1 34 ? 3.311 -10.219 7.978 1.00 0.00 13 GLU A O 3
ATOM 4055 N N . TYR A 1 35 ? 5.219 -9.097 7.721 1.00 0.00 14 TYR A N 3
ATOM 4056 C CA . TYR A 1 35 ? 4.636 -7.786 8.063 1.00 0.00 14 TYR A CA 3
ATOM 4057 C C . TYR A 1 35 ? 3.892 -7.231 6.849 1.00 0.00 14 TYR A C 3
ATOM 4058 O O . TYR A 1 35 ? 4.416 -7.229 5.745 1.00 0.00 14 TYR A O 3
ATOM 4076 N N . ARG A 1 36 ? 2.632 -6.861 7.065 1.00 0.00 15 ARG A N 3
ATOM 4077 C CA . ARG A 1 36 ? 1.773 -6.220 6.062 1.00 0.00 15 ARG A CA 3
ATOM 4078 C C . ARG A 1 36 ? 1.200 -4.958 6.695 1.00 0.00 15 ARG A C 3
ATOM 4079 O O . ARG A 1 36 ? 0.749 -4.994 7.840 1.00 0.00 15 ARG A O 3
ATOM 4100 N N . PHE A 1 37 ? 1.208 -3.847 5.955 1.00 0.00 16 PHE A N 3
ATOM 4101 C CA . PHE A 1 37 ? 0.455 -2.651 6.334 1.00 0.00 16 PHE A CA 3
ATOM 4102 C C . PHE A 1 37 ? -0.501 -2.316 5.196 1.00 0.00 16 PHE A C 3
ATOM 4103 O O . PHE A 1 37 ? -0.120 -2.326 4.015 1.00 0.00 16 PHE A O 3
ATOM 4120 N N . ARG A 1 38 ? -1.758 -2.090 5.560 1.00 0.00 17 ARG A N 3
ATOM 4121 C CA . ARG A 1 38 ? -2.833 -1.779 4.627 1.00 0.00 17 ARG A CA 3
ATOM 4122 C C . ARG A 1 38 ? -3.296 -0.346 4.861 1.00 0.00 17 ARG A C 3
ATOM 4123 O O . ARG A 1 38 ? -2.983 0.261 5.895 1.00 0.00 17 ARG A O 3
ATOM 4144 N N . PHE A 1 39 ? -4.042 0.185 3.897 1.00 0.00 18 PHE A N 3
ATOM 4145 C CA . PHE A 1 39 ? -4.718 1.478 4.032 1.00 0.00 18 PHE A CA 3
ATOM 4146 C C . PHE A 1 39 ? -6.216 1.252 3.830 1.00 0.00 18 PHE A C 3
ATOM 4147 O O . PHE A 1 39 ? -6.636 0.544 2.897 1.00 0.00 18 PHE A O 3
ATOM 4164 N N . LYS A 1 40 ? -6.996 1.841 4.729 1.00 0.00 19 LYS A N 3
ATOM 4165 C CA . LYS A 1 40 ? -8.442 1.659 4.805 1.00 0.00 19 LYS A CA 3
ATOM 4166 C C . LYS A 1 40 ? -9.170 2.824 4.121 1.00 0.00 19 LYS A C 3
ATOM 4167 O O . LYS A 1 40 ? -8.540 3.757 3.606 1.00 0.00 19 LYS A O 3
ATOM 4186 N N . ALA A 1 41 ? -10.511 2.755 4.143 1.00 0.00 20 ALA A N 3
ATOM 4187 C CA . ALA A 1 41 ? -11.390 3.763 3.540 1.00 0.00 20 ALA A CA 3
ATOM 4188 C C . ALA A 1 41 ? -12.495 4.163 4.528 1.00 0.00 20 ALA A C 3
ATOM 4189 O O . ALA A 1 41 ? -12.711 3.476 5.531 1.00 0.00 20 ALA A O 3
ATOM 4196 N N . SER A 1 42 ? -13.138 5.319 4.253 1.00 0.00 21 SER A N 3
ATOM 4197 C CA . SER A 1 42 ? -14.260 5.867 5.048 1.00 0.00 21 SER A CA 3
ATOM 4198 C C . SER A 1 42 ? -15.420 4.854 5.255 1.00 0.00 21 SER A C 3
ATOM 4199 O O . SER A 1 42 ? -16.059 4.837 6.311 1.00 0.00 21 SER A O 3
ATOM 4207 N N . ASN A 1 43 ? -15.676 4.014 4.233 1.00 0.00 22 ASN A N 3
ATOM 4208 C CA . ASN A 1 43 ? -16.736 2.973 4.287 1.00 0.00 22 ASN A CA 3
ATOM 4209 C C . ASN A 1 43 ? -16.245 1.686 4.991 1.00 0.00 22 ASN A C 3
ATOM 4210 O O . ASN A 1 43 ? -17.023 0.744 5.170 1.00 0.00 22 ASN A O 3
ATOM 4221 N N . GLY A 1 44 ? -14.961 1.670 5.378 1.00 0.00 23 GLY A N 3
ATOM 4222 C CA . GLY A 1 44 ? -14.332 0.528 6.045 1.00 0.00 23 GLY A CA 3
ATOM 4223 C C . GLY A 1 44 ? -13.949 -0.582 5.084 1.00 0.00 23 GLY A C 3
ATOM 4224 O O . GLY A 1 44 ? -14.245 -1.751 5.333 1.00 0.00 23 GLY A O 3
ATOM 4228 N N . GLU A 1 45 ? -13.260 -0.210 3.993 1.00 0.00 24 GLU A N 3
ATOM 4229 C CA . GLU A 1 45 ? -12.712 -1.176 3.016 1.00 0.00 24 GLU A CA 3
ATOM 4230 C C . GLU A 1 45 ? -11.210 -0.922 2.858 1.00 0.00 24 GLU A C 3
ATOM 4231 O O . GLU A 1 45 ? -10.738 0.185 3.100 1.00 0.00 24 GLU A O 3
ATOM 4243 N N . THR A 1 46 ? -10.466 -1.958 2.473 1.00 0.00 25 THR A N 3
ATOM 4244 C CA . THR A 1 46 ? -9.033 -1.850 2.167 1.00 0.00 25 THR A CA 3
ATOM 4245 C C . THR A 1 46 ? -8.843 -1.660 0.660 1.00 0.00 25 THR A C 3
ATOM 4246 O O . THR A 1 46 ? -9.590 -2.222 -0.150 1.00 0.00 25 THR A O 3
ATOM 4257 N N . MET A 1 47 ? -7.835 -0.863 0.306 1.00 0.00 26 MET A N 3
ATOM 4258 C CA . MET A 1 47 ? -7.545 -0.488 -1.084 1.00 0.00 26 MET A CA 3
ATOM 4259 C C . MET A 1 47 ? -6.117 -0.911 -1.502 1.00 0.00 26 MET A C 3
ATOM 4260 O O . MET A 1 47 ? -5.888 -1.202 -2.677 1.00 0.00 26 MET A O 3
ATOM 4274 N N . PHE A 1 48 ? -5.150 -0.947 -0.553 1.00 0.00 27 PHE A N 3
ATOM 4275 C CA . PHE A 1 48 ? -3.840 -1.590 -0.807 1.00 0.00 27 PHE A CA 3
ATOM 4276 C C . PHE A 1 48 ? -3.387 -2.397 0.403 1.00 0.00 27 PHE A C 3
ATOM 4277 O O . PHE A 1 48 ? -3.694 -2.066 1.553 1.00 0.00 27 PHE A O 3
ATOM 4294 N N . SER A 1 49 ? -2.651 -3.454 0.084 1.00 0.00 28 SER A N 3
ATOM 4295 C CA . SER A 1 49 ? -1.917 -4.276 1.035 1.00 0.00 28 SER A CA 3
ATOM 4296 C C . SER A 1 49 ? -0.457 -4.273 0.575 1.00 0.00 28 SER A C 3
ATOM 4297 O O . SER A 1 49 ? -0.180 -4.446 -0.625 1.00 0.00 28 SER A O 3
ATOM 4305 N N . SER A 1 50 ? 0.469 -4.035 1.508 1.00 0.00 29 SER A N 3
ATOM 4306 C CA . SER A 1 50 ? 1.896 -3.884 1.206 1.00 0.00 29 SER A CA 3
ATOM 4307 C C . SER A 1 50 ? 2.671 -5.070 1.789 1.00 0.00 29 SER A C 3
ATOM 4308 O O . SER A 1 50 ? 2.168 -5.792 2.661 1.00 0.00 29 SER A O 3
ATOM 4316 N N . GLU A 1 51 ? 3.915 -5.227 1.325 1.00 0.00 30 GLU A N 3
ATOM 4317 C CA . GLU A 1 51 ? 4.840 -6.285 1.783 1.00 0.00 30 GLU A CA 3
ATOM 4318 C C . GLU A 1 51 ? 5.484 -5.935 3.142 1.00 0.00 30 GLU A C 3
ATOM 4319 O O . GLU A 1 51 ? 6.327 -6.687 3.642 1.00 0.00 30 GLU A O 3
ATOM 4331 N N . GLY A 1 52 ? 5.096 -4.781 3.726 1.00 0.00 31 GLY A N 3
ATOM 4332 C CA . GLY A 1 52 ? 5.559 -4.365 5.065 1.00 0.00 31 GLY A CA 3
ATOM 4333 C C . GLY A 1 52 ? 6.942 -3.723 5.063 1.00 0.00 31 GLY A C 3
ATOM 4334 O O . GLY A 1 52 ? 7.413 -3.258 6.113 1.00 0.00 31 GLY A O 3
ATOM 4338 N N . TYR A 1 53 ? 7.588 -3.767 3.876 1.00 0.00 32 TYR A N 3
ATOM 4339 C CA . TYR A 1 53 ? 8.896 -3.184 3.572 1.00 0.00 32 TYR A CA 3
ATOM 4340 C C . TYR A 1 53 ? 10.053 -4.068 4.102 1.00 0.00 32 TYR A C 3
ATOM 4341 O O . TYR A 1 53 ? 10.968 -4.416 3.339 1.00 0.00 32 TYR A O 3
ATOM 4359 N N . LYS A 1 54 ? 9.999 -4.430 5.403 1.00 0.00 33 LYS A N 3
ATOM 4360 C CA . LYS A 1 54 ? 10.966 -5.346 6.036 1.00 0.00 33 LYS A CA 3
ATOM 4361 C C . LYS A 1 54 ? 10.429 -5.837 7.397 1.00 0.00 33 LYS A C 3
ATOM 4362 O O . LYS A 1 54 ? 10.270 -7.040 7.622 1.00 0.00 33 LYS A O 3
ATOM 4381 N N . ALA A 1 55 ? 10.143 -4.884 8.286 1.00 0.00 34 ALA A N 3
ATOM 4382 C CA . ALA A 1 55 ? 9.733 -5.150 9.682 1.00 0.00 34 ALA A CA 3
ATOM 4383 C C . ALA A 1 55 ? 8.741 -4.067 10.115 1.00 0.00 34 ALA A C 3
ATOM 4384 O O . ALA A 1 55 ? 8.293 -3.293 9.265 1.00 0.00 34 ALA A O 3
ATOM 4391 N N . LYS A 1 56 ? 8.391 -3.994 11.422 1.00 0.00 35 LYS A N 3
ATOM 4392 C CA . LYS A 1 56 ? 7.496 -2.947 11.945 1.00 0.00 35 LYS A CA 3
ATOM 4393 C C . LYS A 1 56 ? 8.156 -1.560 11.830 1.00 0.00 35 LYS A C 3
ATOM 4394 O O . LYS A 1 56 ? 7.525 -0.615 11.367 1.00 0.00 35 LYS A O 3
ATOM 4413 N N . ALA A 1 57 ? 9.427 -1.463 12.262 1.00 0.00 36 ALA A N 3
ATOM 4414 C CA . ALA A 1 57 ? 10.211 -0.209 12.186 1.00 0.00 36 ALA A CA 3
ATOM 4415 C C . ALA A 1 57 ? 10.218 0.345 10.749 1.00 0.00 36 ALA A C 3
ATOM 4416 O O . ALA A 1 57 ? 9.960 1.524 10.520 1.00 0.00 36 ALA A O 3
ATOM 4423 N N . SER A 1 58 ? 10.434 -0.566 9.791 1.00 0.00 37 SER A N 3
ATOM 4424 C CA . SER A 1 58 ? 10.460 -0.245 8.360 1.00 0.00 37 SER A CA 3
ATOM 4425 C C . SER A 1 58 ? 9.047 0.061 7.834 1.00 0.00 37 SER A C 3
ATOM 4426 O O . SER A 1 58 ? 8.899 0.820 6.877 1.00 0.00 37 SER A O 3
ATOM 4434 N N . ALA A 1 59 ? 8.021 -0.548 8.479 1.00 0.00 38 ALA A N 3
ATOM 4435 C CA . ALA A 1 59 ? 6.607 -0.373 8.106 1.00 0.00 38 ALA A CA 3
ATOM 4436 C C . ALA A 1 59 ? 6.148 1.068 8.376 1.00 0.00 38 ALA A C 3
ATOM 4437 O O . ALA A 1 59 ? 5.666 1.731 7.461 1.00 0.00 38 ALA A O 3
ATOM 4444 N N . ILE A 1 60 ? 6.311 1.548 9.638 1.00 0.00 39 ILE A N 3
ATOM 4445 C CA . ILE A 1 60 ? 5.961 2.937 10.022 1.00 0.00 39 ILE A CA 3
ATOM 4446 C C . ILE A 1 60 ? 6.780 3.943 9.196 1.00 0.00 39 ILE A C 3
ATOM 4447 O O . ILE A 1 60 ? 6.200 4.866 8.645 1.00 0.00 39 ILE A O 3
ATOM 4463 N N . HIS A 1 61 ? 8.118 3.739 9.108 1.00 0.00 40 HIS A N 3
ATOM 4464 C CA . HIS A 1 61 ? 9.033 4.651 8.360 1.00 0.00 40 HIS A CA 3
ATOM 4465 C C . HIS A 1 61 ? 8.596 4.781 6.890 1.00 0.00 40 HIS A C 3
ATOM 4466 O O . HIS A 1 61 ? 8.595 5.898 6.320 1.00 0.00 40 HIS A O 3
ATOM 4481 N N . ALA A 1 62 ? 8.164 3.648 6.297 1.00 0.00 41 ALA A N 3
ATOM 4482 C CA . ALA A 1 62 ? 7.584 3.631 4.958 1.00 0.00 41 ALA A CA 3
ATOM 4483 C C . ALA A 1 62 ? 6.357 4.546 4.945 1.00 0.00 41 ALA A C 3
ATOM 4484 O O . ALA A 1 62 ? 6.326 5.522 4.214 1.00 0.00 41 ALA A O 3
ATOM 4491 N N . ILE A 1 63 ? 5.403 4.276 5.844 1.00 0.00 42 ILE A N 3
ATOM 4492 C CA . ILE A 1 63 ? 4.162 5.065 5.978 1.00 0.00 42 ILE A CA 3
ATOM 4493 C C . ILE A 1 63 ? 4.454 6.565 6.259 1.00 0.00 42 ILE A C 3
ATOM 4494 O O . ILE A 1 63 ? 3.663 7.428 5.892 1.00 0.00 42 ILE A O 3
ATOM 4510 N N . GLU A 1 64 ? 5.631 6.866 6.833 1.00 0.00 43 GLU A N 3
ATOM 4511 C CA . GLU A 1 64 ? 6.048 8.250 7.129 1.00 0.00 43 GLU A CA 3
ATOM 4512 C C . GLU A 1 64 ? 6.272 9.033 5.833 1.00 0.00 43 GLU A C 3
ATOM 4513 O O . GLU A 1 64 ? 6.095 10.245 5.824 1.00 0.00 43 GLU A O 3
ATOM 4525 N N . SER A 1 65 ? 6.657 8.322 4.745 1.00 0.00 44 SER A N 3
ATOM 4526 C CA . SER A 1 65 ? 6.612 8.892 3.370 1.00 0.00 44 SER A CA 3
ATOM 4527 C C . SER A 1 65 ? 5.210 9.409 3.003 1.00 0.00 44 SER A C 3
ATOM 4528 O O . SER A 1 65 ? 5.076 10.498 2.419 1.00 0.00 44 SER A O 3
ATOM 4536 N N . ILE A 1 66 ? 4.172 8.612 3.349 1.00 0.00 45 ILE A N 3
ATOM 4537 C CA . ILE A 1 66 ? 2.796 8.888 2.923 1.00 0.00 45 ILE A CA 3
ATOM 4538 C C . ILE A 1 66 ? 2.314 10.190 3.586 1.00 0.00 45 ILE A C 3
ATOM 4539 O O . ILE A 1 66 ? 1.685 11.042 2.954 1.00 0.00 45 ILE A O 3
ATOM 4555 N N . LYS A 1 67 ? 2.676 10.334 4.877 1.00 0.00 46 LYS A N 3
ATOM 4556 C CA . LYS A 1 67 ? 2.226 11.446 5.751 1.00 0.00 46 LYS A CA 3
ATOM 4557 C C . LYS A 1 67 ? 2.669 12.826 5.252 1.00 0.00 46 LYS A C 3
ATOM 4558 O O . LYS A 1 67 ? 2.068 13.844 5.604 1.00 0.00 46 LYS A O 3
ATOM 4577 N N . ARG A 1 68 ? 3.716 12.838 4.443 1.00 0.00 47 ARG A N 3
ATOM 4578 C CA . ARG A 1 68 ? 4.379 14.078 4.008 1.00 0.00 47 ARG A CA 3
ATOM 4579 C C . ARG A 1 68 ? 3.584 14.808 2.901 1.00 0.00 47 ARG A C 3
ATOM 4580 O O . ARG A 1 68 ? 3.075 15.915 3.124 1.00 0.00 47 ARG A O 3
ATOM 4601 N N . ASN A 1 69 ? 3.442 14.162 1.730 1.00 0.00 48 ASN A N 3
ATOM 4602 C CA . ASN A 1 69 ? 2.896 14.827 0.513 1.00 0.00 48 ASN A CA 3
ATOM 4603 C C . ASN A 1 69 ? 2.227 13.812 -0.441 1.00 0.00 48 ASN A C 3
ATOM 4604 O O . ASN A 1 69 ? 1.946 14.137 -1.585 1.00 0.00 48 ASN A O 3
ATOM 4615 N N . SER A 1 70 ? 1.930 12.592 0.041 1.00 0.00 49 SER A N 3
ATOM 4616 C CA . SER A 1 70 ? 1.406 11.501 -0.817 1.00 0.00 49 SER A CA 3
ATOM 4617 C C . SER A 1 70 ? -0.011 11.793 -1.354 1.00 0.00 49 SER A C 3
ATOM 4618 O O . SER A 1 70 ? -0.351 11.384 -2.474 1.00 0.00 49 SER A O 3
ATOM 4626 N N . ALA A 1 71 ? -0.830 12.489 -0.543 1.00 0.00 50 ALA A N 3
ATOM 4627 C CA . ALA A 1 71 ? -2.151 12.985 -0.974 1.00 0.00 50 ALA A CA 3
ATOM 4628 C C . ALA A 1 71 ? -2.038 13.975 -2.162 1.00 0.00 50 ALA A C 3
ATOM 4629 O O . ALA A 1 71 ? -2.975 14.117 -2.956 1.00 0.00 50 ALA A O 3
ATOM 4636 N N . GLY A 1 72 ? -0.877 14.649 -2.266 1.00 0.00 51 GLY A N 3
ATOM 4637 C CA . GLY A 1 72 ? -0.575 15.546 -3.385 1.00 0.00 51 GLY A CA 3
ATOM 4638 C C . GLY A 1 72 ? 0.428 14.971 -4.386 1.00 0.00 51 GLY A C 3
ATOM 4639 O O . GLY A 1 72 ? 0.710 15.611 -5.403 1.00 0.00 51 GLY A O 3
ATOM 4643 N N . ALA A 1 73 ? 0.974 13.771 -4.092 1.00 0.00 52 ALA A N 3
ATOM 4644 C CA . ALA A 1 73 ? 1.957 13.081 -4.959 1.00 0.00 52 ALA A CA 3
ATOM 4645 C C . ALA A 1 73 ? 1.319 12.689 -6.289 1.00 0.00 52 ALA A C 3
ATOM 4646 O O . ALA A 1 73 ? 0.183 12.251 -6.308 1.00 0.00 52 ALA A O 3
ATOM 4653 N N . ASP A 1 74 ? 2.052 12.829 -7.396 1.00 0.00 53 ASP A N 3
ATOM 4654 C CA . ASP A 1 74 ? 1.521 12.521 -8.737 1.00 0.00 53 ASP A CA 3
ATOM 4655 C C . ASP A 1 74 ? 1.296 10.997 -8.892 1.00 0.00 53 ASP A C 3
ATOM 4656 O O . ASP A 1 74 ? 1.905 10.204 -8.179 1.00 0.00 53 ASP A O 3
ATOM 4665 N N . THR A 1 75 ? 0.384 10.599 -9.776 1.00 0.00 54 THR A N 3
ATOM 4666 C CA . THR A 1 75 ? 0.084 9.180 -10.045 1.00 0.00 54 THR A CA 3
ATOM 4667 C C . THR A 1 75 ? 0.458 8.834 -11.504 1.00 0.00 54 THR A C 3
ATOM 4668 O O . THR A 1 75 ? -0.271 9.169 -12.446 1.00 0.00 54 THR A O 3
ATOM 4679 N N . VAL A 1 76 ? 1.637 8.208 -11.669 1.00 0.00 55 VAL A N 3
ATOM 4680 C CA . VAL A 1 76 ? 2.191 7.838 -12.988 1.00 0.00 55 VAL A CA 3
ATOM 4681 C C . VAL A 1 76 ? 1.919 6.354 -13.266 1.00 0.00 55 VAL A C 3
ATOM 4682 O O . 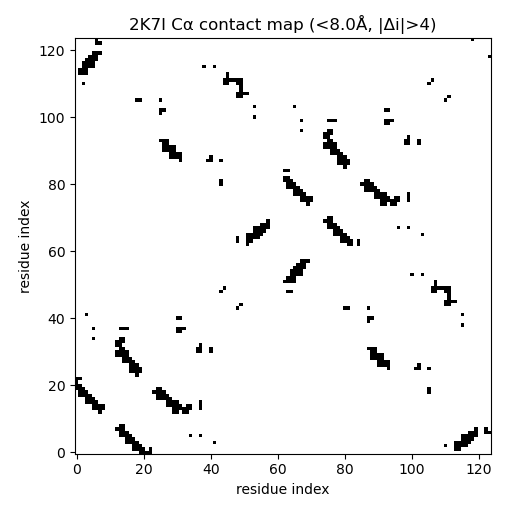VAL A 1 76 ? 2.242 5.503 -12.429 1.00 0.00 55 VAL A O 3
ATOM 4695 N N . ASP A 1 77 ? 1.324 6.057 -14.436 1.00 0.00 56 ASP A N 3
ATOM 4696 C CA . ASP A 1 77 ? 1.128 4.680 -14.913 1.00 0.00 56 ASP A CA 3
ATOM 4697 C C . ASP A 1 77 ? 2.156 4.365 -16.023 1.00 0.00 56 ASP A C 3
ATOM 4698 O O . ASP A 1 77 ? 2.127 4.962 -17.102 1.00 0.00 56 ASP A O 3
ATOM 4707 N N . LEU A 1 78 ? 3.086 3.455 -15.705 1.00 0.00 57 LEU A N 3
ATOM 4708 C CA . LEU A 1 78 ? 4.144 2.970 -16.606 1.00 0.00 57 LEU A CA 3
ATOM 4709 C C . LEU A 1 78 ? 3.669 1.787 -17.486 1.00 0.00 57 LEU A C 3
ATOM 4710 O O . LEU A 1 78 ? 4.261 1.531 -18.544 1.00 0.00 57 LEU A O 3
ATOM 4726 N N . THR A 1 79 ? 2.592 1.084 -17.066 1.00 0.00 58 THR A N 3
ATOM 4727 C CA . THR A 1 79 ? 2.151 -0.176 -17.725 1.00 0.00 58 THR A CA 3
ATOM 4728 C C . THR A 1 79 ? 1.088 0.098 -18.815 1.00 0.00 58 THR A C 3
ATOM 4729 O O . THR A 1 79 ? 0.423 -0.810 -19.308 1.00 0.00 58 THR A O 3
ATOM 4740 N N . THR A 1 80 ? 0.972 1.371 -19.232 1.00 0.00 59 THR A N 3
ATOM 4741 C CA . THR A 1 80 ? 0.227 1.760 -20.447 1.00 0.00 59 THR A CA 3
ATOM 4742 C C . THR A 1 80 ? 1.100 1.517 -21.703 1.00 0.00 59 THR A C 3
ATOM 4743 O O . THR A 1 80 ? 0.693 1.837 -22.822 1.00 0.00 59 THR A O 3
ATOM 4754 N N . MET A 1 81 ? 2.311 0.967 -21.486 1.00 0.00 60 MET A N 3
ATOM 4755 C CA . MET A 1 81 ? 3.154 0.404 -22.551 1.00 0.00 60 MET A CA 3
ATOM 4756 C C . MET A 1 81 ? 2.575 -0.948 -23.020 1.00 0.00 60 MET A C 3
ATOM 4757 O O . MET A 1 81 ? 2.583 -1.259 -24.213 1.00 0.00 60 MET A O 3
ATOM 4771 N N . THR A 1 82 ? 2.078 -1.740 -22.049 1.00 0.00 61 THR A N 3
ATOM 4772 C CA . THR A 1 82 ? 1.544 -3.092 -22.294 1.00 0.00 61 THR A CA 3
ATOM 4773 C C . THR A 1 82 ? 0.026 -3.043 -22.560 1.00 0.00 61 THR A C 3
ATOM 4774 O O . THR A 1 82 ? -0.677 -2.168 -22.034 1.00 0.00 61 THR A O 3
ATOM 4785 N N . ALA A 1 83 ? -0.457 -3.980 -23.392 1.00 0.00 62 ALA A N 3
ATOM 4786 C CA . ALA A 1 83 ? -1.879 -4.133 -23.723 1.00 0.00 62 ALA A CA 3
ATOM 4787 C C . ALA A 1 83 ? -2.179 -5.634 -23.951 1.00 0.00 62 ALA A C 3
ATOM 4788 O O . ALA A 1 83 ? -2.447 -6.349 -22.963 1.00 0.00 62 ALA A O 3
ATOM 4796 N N . MET B 1 22 ? 9.023 16.180 -6.467 1.00 0.00 1 MET B N 3
ATOM 4797 C CA . MET B 1 22 ? 9.269 15.537 -5.159 1.00 0.00 1 MET B CA 3
ATOM 4798 C C . MET B 1 22 ? 9.266 14.000 -5.329 1.00 0.00 1 MET B C 3
ATOM 4799 O O . MET B 1 22 ? 10.330 13.381 -5.419 1.00 0.00 1 MET B O 3
ATOM 4813 N N . TYR B 1 23 ? 8.057 13.409 -5.419 1.00 0.00 2 TYR B N 3
ATOM 4814 C CA . TYR B 1 23 ? 7.863 11.955 -5.642 1.00 0.00 2 TYR B CA 3
ATOM 4815 C C . TYR B 1 23 ? 6.475 11.661 -6.251 1.00 0.00 2 TYR B C 3
ATOM 4816 O O . TYR B 1 23 ? 5.662 12.578 -6.435 1.00 0.00 2 TYR B O 3
ATOM 4834 N N . LYS B 1 24 ? 6.205 10.360 -6.525 1.00 0.00 3 LYS B N 3
ATOM 4835 C CA . LYS B 1 24 ? 4.979 9.912 -7.210 1.00 0.00 3 LYS B CA 3
ATOM 4836 C C . LYS B 1 24 ? 4.751 8.390 -7.055 1.00 0.00 3 LYS B C 3
ATOM 4837 O O . LYS B 1 24 ? 5.565 7.680 -6.449 1.00 0.00 3 LYS B O 3
ATOM 4856 N N . PHE B 1 25 ? 3.629 7.920 -7.625 1.00 0.00 4 PHE B N 3
ATOM 4857 C CA . PHE B 1 25 ? 3.226 6.507 -7.654 1.00 0.00 4 PHE B CA 3
ATOM 4858 C C . PHE B 1 25 ? 3.567 5.912 -9.028 1.00 0.00 4 PHE B C 3
ATOM 4859 O O . PHE B 1 25 ? 3.082 6.394 -10.054 1.00 0.00 4 PHE B O 3
ATOM 4876 N N . GLU B 1 26 ? 4.411 4.879 -9.044 1.00 0.00 5 GLU B N 3
ATOM 4877 C CA . GLU B 1 26 ? 4.759 4.151 -10.272 1.00 0.00 5 GLU B CA 3
ATOM 4878 C C . GLU B 1 26 ? 3.883 2.901 -10.370 1.00 0.00 5 GLU B C 3
ATOM 4879 O O . GLU B 1 26 ? 4.049 1.966 -9.574 1.00 0.00 5 GLU B O 3
ATOM 4891 N N . ILE B 1 27 ? 2.960 2.889 -11.345 1.00 0.00 6 ILE B N 3
ATOM 4892 C CA . ILE B 1 27 ? 2.041 1.770 -11.569 1.00 0.00 6 ILE B CA 3
ATOM 4893 C C . ILE B 1 27 ? 2.540 0.978 -12.768 1.00 0.00 6 ILE B C 3
ATOM 4894 O O . ILE B 1 27 ? 2.563 1.485 -13.890 1.00 0.00 6 ILE B O 3
ATOM 4910 N N . TYR B 1 28 ? 2.914 -0.255 -12.536 1.00 0.00 7 TYR B N 3
ATOM 4911 C CA . TYR B 1 28 ? 3.421 -1.129 -13.578 1.00 0.00 7 TYR B CA 3
ATOM 4912 C C . TYR B 1 28 ? 2.861 -2.534 -13.374 1.00 0.00 7 TYR B C 3
ATOM 4913 O O . TYR B 1 28 ? 2.039 -2.769 -12.480 1.00 0.00 7 TYR B O 3
ATOM 4931 N N . GLN B 1 29 ? 3.281 -3.448 -14.233 1.00 0.00 8 GLN B N 3
ATOM 4932 C CA . GLN B 1 29 ? 3.082 -4.881 -14.018 1.00 0.00 8 GLN B CA 3
ATOM 4933 C C . GLN B 1 29 ? 4.451 -5.576 -14.038 1.00 0.00 8 GLN B C 3
ATOM 4934 O O . GLN B 1 29 ? 5.415 -5.080 -14.631 1.00 0.00 8 GLN B O 3
ATOM 4948 N N . ASP B 1 30 ? 4.506 -6.705 -13.359 1.00 0.00 9 ASP B N 3
ATOM 4949 C CA . ASP B 1 30 ? 5.655 -7.593 -13.304 1.00 0.00 9 ASP B CA 3
ATOM 4950 C C . ASP B 1 30 ? 5.566 -8.566 -14.482 1.00 0.00 9 ASP B C 3
ATOM 4951 O O . ASP B 1 30 ? 4.472 -8.751 -15.035 1.00 0.00 9 ASP B O 3
ATOM 4960 N N . LYS B 1 31 ? 6.719 -9.173 -14.832 1.00 0.00 10 LYS B N 3
ATOM 4961 C CA . LYS B 1 31 ? 6.873 -10.202 -15.897 1.00 0.00 10 LYS B CA 3
ATOM 4962 C C . LYS B 1 31 ? 5.781 -11.302 -15.845 1.00 0.00 10 LYS B C 3
ATOM 4963 O O . LYS B 1 31 ? 5.340 -11.800 -16.875 1.00 0.00 10 LYS B O 3
ATOM 4982 N N . ALA B 1 32 ? 5.348 -11.639 -14.617 1.00 0.00 11 ALA B N 3
ATOM 4983 C CA . ALA B 1 32 ? 4.269 -12.625 -14.354 1.00 0.00 11 ALA B CA 3
ATOM 4984 C C . ALA B 1 32 ? 2.856 -12.098 -14.750 1.00 0.00 11 ALA B C 3
ATOM 4985 O O . ALA B 1 32 ? 1.856 -12.787 -14.527 1.00 0.00 11 ALA B O 3
ATOM 4992 N N . GLY B 1 33 ? 2.799 -10.892 -15.350 1.00 0.00 12 GLY B N 3
ATOM 4993 C CA . GLY B 1 33 ? 1.549 -10.202 -15.677 1.00 0.00 12 GLY B CA 3
ATOM 4994 C C . GLY B 1 33 ? 0.781 -9.774 -14.440 1.00 0.00 12 GLY B C 3
ATOM 4995 O O . GLY B 1 33 ? -0.449 -9.779 -14.432 1.00 0.00 12 GLY B O 3
ATOM 4999 N N . GLU B 1 34 ? 1.525 -9.393 -13.389 1.00 0.00 13 GLU B N 3
ATOM 5000 C CA . GLU B 1 34 ? 0.945 -9.052 -12.066 1.00 0.00 13 GLU B CA 3
ATOM 5001 C C . GLU B 1 34 ? 1.084 -7.557 -11.809 1.00 0.00 13 GLU B C 3
ATOM 5002 O O . GLU B 1 34 ? 2.176 -7.034 -11.898 1.00 0.00 13 GLU B O 3
ATOM 5014 N N . TYR B 1 35 ? 0.000 -6.880 -11.401 1.00 0.00 14 TYR B N 3
ATOM 5015 C CA . TYR B 1 35 ? 0.015 -5.413 -11.266 1.00 0.00 14 TYR B CA 3
ATOM 5016 C C . TYR B 1 35 ? 0.582 -5.041 -9.889 1.00 0.00 14 TYR B C 3
ATOM 5017 O O . TYR B 1 35 ? 0.175 -5.589 -8.876 1.00 0.00 14 TYR B O 3
ATOM 5035 N N . ARG B 1 36 ? 1.581 -4.163 -9.896 1.00 0.00 15 ARG B N 3
ATOM 5036 C CA . ARG B 1 36 ? 2.199 -3.602 -8.685 1.00 0.00 15 ARG B CA 3
ATOM 5037 C C . ARG B 1 36 ? 2.190 -2.084 -8.844 1.00 0.00 15 ARG B C 3
ATOM 5038 O O . ARG B 1 36 ? 2.546 -1.575 -9.909 1.00 0.00 15 ARG B O 3
ATOM 5059 N N . PHE B 1 37 ? 1.804 -1.361 -7.790 1.00 0.00 16 PHE B N 3
ATOM 5060 C CA . PHE B 1 37 ? 2.018 0.084 -7.718 1.00 0.00 16 PHE B CA 3
ATOM 5061 C C . PHE B 1 37 ? 2.849 0.378 -6.475 1.00 0.00 16 PHE B C 3
ATOM 5062 O O . PHE B 1 37 ? 2.584 -0.158 -5.386 1.00 0.00 16 PHE B O 3
ATOM 5079 N N . ARG B 1 38 ? 3.899 1.169 -6.667 1.00 0.00 17 ARG B N 3
ATOM 5080 C CA . ARG B 1 38 ? 4.831 1.556 -5.614 1.00 0.00 17 ARG B CA 3
ATOM 5081 C C . ARG B 1 38 ? 4.687 3.051 -5.340 1.00 0.00 17 ARG B C 3
ATOM 5082 O O . ARG B 1 38 ? 4.103 3.788 -6.145 1.00 0.00 17 ARG B O 3
ATOM 5103 N N . PHE B 1 39 ? 5.243 3.484 -4.214 1.00 0.00 18 PHE B N 3
ATOM 5104 C CA . PHE B 1 39 ? 5.364 4.910 -3.883 1.00 0.00 18 PHE B CA 3
ATOM 5105 C C . PHE B 1 39 ? 6.844 5.222 -3.665 1.00 0.00 18 PHE B C 3
ATOM 5106 O O . PHE B 1 39 ? 7.564 4.475 -2.984 1.00 0.00 18 PHE B O 3
ATOM 5123 N N . LYS B 1 40 ? 7.277 6.322 -4.285 1.00 0.00 19 LYS B N 3
ATOM 5124 C CA . LYS B 1 40 ? 8.671 6.747 -4.312 1.00 0.00 19 LYS B CA 3
ATOM 5125 C C . LYS B 1 40 ? 8.936 7.816 -3.247 1.00 0.00 19 LYS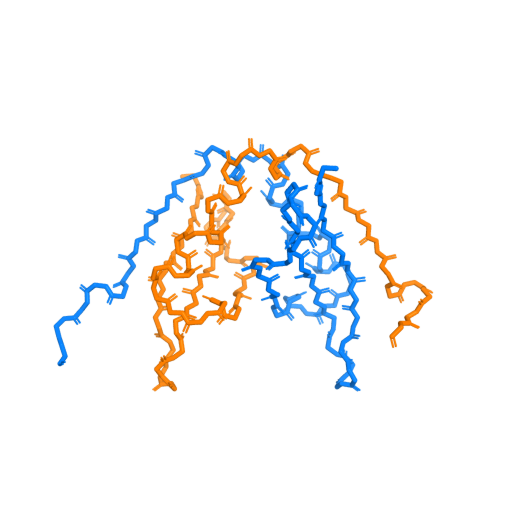 B C 3
ATOM 5126 O O . LYS B 1 40 ? 8.033 8.209 -2.497 1.00 0.00 19 LYS B O 3
ATOM 5145 N N . ALA B 1 41 ? 10.191 8.286 -3.210 1.00 0.00 20 ALA B N 3
ATOM 5146 C CA . ALA B 1 41 ? 10.656 9.298 -2.260 1.00 0.00 20 ALA B CA 3
ATOM 5147 C C . ALA B 1 41 ? 11.465 10.378 -2.995 1.00 0.00 20 ALA B C 3
ATOM 5148 O O . ALA B 1 41 ? 11.858 10.182 -4.152 1.00 0.00 20 ALA B O 3
ATOM 5155 N N . SER B 1 42 ? 11.631 11.534 -2.329 1.00 0.00 21 SER B N 3
ATOM 5156 C CA . SER B 1 42 ? 12.406 12.690 -2.829 1.00 0.00 21 SER B CA 3
ATOM 5157 C C . SER B 1 42 ? 13.854 12.328 -3.258 1.00 0.00 21 SER B C 3
ATOM 5158 O O . SER B 1 42 ? 14.380 12.897 -4.222 1.00 0.00 21 SER B O 3
ATOM 5166 N N . ASN B 1 43 ? 14.478 11.365 -2.549 1.00 0.00 22 ASN B N 3
ATOM 5167 C CA . ASN B 1 43 ? 15.853 10.890 -2.848 1.00 0.00 22 ASN B CA 3
ATOM 5168 C C . ASN B 1 43 ? 15.848 9.822 -3.976 1.00 0.00 22 ASN B C 3
ATOM 5169 O O . ASN B 1 43 ? 16.908 9.367 -4.407 1.00 0.00 22 ASN B O 3
ATOM 5180 N N . GLY B 1 44 ? 14.643 9.431 -4.424 1.00 0.00 23 GLY B N 3
ATOM 5181 C CA . GLY B 1 44 ? 14.459 8.426 -5.473 1.00 0.00 23 GLY B CA 3
ATOM 5182 C C . GLY B 1 44 ? 14.585 7.000 -4.955 1.00 0.00 23 GLY B C 3
ATOM 5183 O O . GLY B 1 44 ? 15.279 6.176 -5.552 1.00 0.00 23 GLY B O 3
ATOM 5187 N N . GLU B 1 45 ? 13.902 6.717 -3.832 1.00 0.00 24 GLU B N 3
ATOM 5188 C CA . GLU B 1 45 ? 13.816 5.357 -3.251 1.00 0.00 24 GLU B CA 3
ATOM 5189 C C . GLU B 1 45 ? 12.345 4.949 -3.114 1.00 0.00 24 GLU B C 3
ATOM 5190 O O . GLU B 1 45 ? 11.474 5.806 -3.012 1.00 0.00 24 GLU B O 3
ATOM 5202 N N . THR B 1 46 ? 12.080 3.643 -3.150 1.00 0.00 25 THR B N 3
ATOM 5203 C CA . THR B 1 46 ? 10.736 3.084 -2.923 1.00 0.00 25 THR B CA 3
ATOM 5204 C C . THR B 1 46 ? 10.589 2.690 -1.445 1.00 0.00 25 THR B C 3
ATOM 5205 O O . THR B 1 46 ? 11.543 2.235 -0.813 1.00 0.00 25 THR B O 3
ATOM 5216 N N . MET B 1 47 ? 9.377 2.883 -0.916 1.00 0.00 26 MET B N 3
ATOM 5217 C CA . MET B 1 47 ? 9.063 2.648 0.501 1.00 0.00 26 MET B CA 3
ATOM 5218 C C . MET B 1 47 ? 7.940 1.601 0.667 1.00 0.00 26 MET B C 3
ATOM 5219 O O . MET B 1 47 ? 7.919 0.884 1.668 1.00 0.00 26 MET B O 3
ATOM 5233 N N . PHE B 1 48 ? 6.994 1.506 -0.299 1.00 0.00 27 PHE B N 3
ATOM 5234 C CA . PHE B 1 48 ? 6.050 0.362 -0.349 1.00 0.00 27 PHE B CA 3
ATOM 5235 C C . PHE B 1 48 ? 5.860 -0.120 -1.782 1.00 0.00 27 PHE B C 3
ATOM 5236 O O . PHE B 1 48 ? 5.940 0.654 -2.739 1.00 0.00 27 PHE B O 3
ATOM 5253 N N . SER B 1 49 ? 5.611 -1.419 -1.872 1.00 0.00 28 SER B N 3
ATOM 5254 C CA . SER B 1 49 ? 5.188 -2.111 -3.077 1.00 0.00 28 SER B CA 3
ATOM 5255 C C . SER B 1 49 ? 3.866 -2.807 -2.739 1.00 0.00 28 SER B C 3
ATOM 5256 O O . SER B 1 49 ? 3.758 -3.451 -1.682 1.00 0.00 28 SER B O 3
ATOM 5264 N N . SER B 1 50 ? 2.858 -2.664 -3.606 1.00 0.00 29 SER B N 3
ATOM 5265 C CA . SER B 1 50 ? 1.509 -3.183 -3.357 1.00 0.00 29 SER B CA 3
ATOM 5266 C C . SER B 1 50 ? 1.205 -4.315 -4.342 1.00 0.00 29 SER B C 3
ATOM 5267 O O . SER B 1 50 ? 1.890 -4.466 -5.363 1.00 0.00 29 SER B O 3
ATOM 5275 N N . GLU B 1 51 ? 0.154 -5.086 -4.034 1.00 0.00 30 GLU B N 3
ATOM 5276 C CA . GLU B 1 51 ? -0.314 -6.207 -4.875 1.00 0.00 30 GLU B CA 3
ATOM 5277 C C . GLU B 1 51 ? -1.123 -5.705 -6.099 1.00 0.00 30 GLU B C 3
ATOM 5278 O O . GLU B 1 51 ? -1.662 -6.515 -6.856 1.00 0.00 30 GLU B O 3
ATOM 5290 N N . GLY B 1 52 ? -1.245 -4.364 -6.256 1.00 0.00 31 GLY B N 3
ATOM 5291 C CA . GLY B 1 52 ? -1.939 -3.755 -7.411 1.00 0.00 31 GLY B CA 3
ATOM 5292 C C . GLY B 1 52 ? -3.459 -3.738 -7.282 1.00 0.00 31 GLY B C 3
ATOM 5293 O O . GLY B 1 52 ? -4.146 -3.177 -8.147 1.00 0.00 31 GLY B O 3
ATOM 5297 N N . TYR B 1 53 ? -3.949 -4.405 -6.212 1.00 0.00 32 TYR B N 3
ATOM 5298 C CA . TYR B 1 53 ? -5.359 -4.506 -5.811 1.00 0.00 32 TYR B CA 3
ATOM 5299 C C . TYR B 1 53 ? -6.124 -5.538 -6.677 1.00 0.00 32 TYR B C 3
ATOM 5300 O O . TYR B 1 53 ? -6.791 -6.430 -6.129 1.00 0.00 32 TYR B O 3
ATOM 5318 N N . LYS B 1 54 ? -6.025 -5.412 -8.017 1.00 0.00 33 LYS B N 3
ATOM 5319 C CA . LYS B 1 54 ? -6.604 -6.378 -8.979 1.00 0.00 33 LYS B CA 3
ATOM 5320 C C . LYS B 1 54 ? -6.012 -6.154 -10.386 1.00 0.00 33 LYS B C 3
ATOM 5321 O O . LYS B 1 54 ? -5.422 -7.061 -10.974 1.00 0.00 33 LYS B O 3
ATOM 5340 N N . ALA B 1 55 ? -6.183 -4.933 -10.900 1.00 0.00 34 ALA B N 3
ATOM 5341 C CA . ALA B 1 55 ? -5.799 -4.557 -12.279 1.00 0.00 34 ALA B CA 3
ATOM 5342 C C . ALA B 1 55 ? -5.323 -3.101 -12.275 1.00 0.00 34 ALA B C 3
ATOM 5343 O O . ALA B 1 55 ? -5.146 -2.533 -11.196 1.00 0.00 34 ALA B O 3
ATOM 5350 N N . LYS B 1 56 ? -5.120 -2.485 -13.464 1.00 0.00 35 LYS B N 3
ATOM 5351 C CA . LYS B 1 56 ? -4.730 -1.064 -13.577 1.00 0.00 35 LYS B CA 3
ATOM 5352 C C . LYS B 1 56 ? -5.857 -0.154 -13.060 1.00 0.00 35 LYS B C 3
ATOM 5353 O O . LYS B 1 56 ? -5.610 0.755 -12.274 1.00 0.00 35 LYS B O 3
ATOM 5372 N N . ALA B 1 57 ? -7.100 -0.421 -13.510 1.00 0.00 36 ALA B N 3
ATOM 5373 C CA . ALA B 1 57 ? -8.292 0.347 -13.085 1.00 0.00 36 ALA B CA 3
ATOM 5374 C C . ALA B 1 57 ? -8.412 0.359 -11.554 1.00 0.00 36 ALA B C 3
ATOM 5375 O O . ALA B 1 57 ? -8.609 1.409 -10.947 1.00 0.00 36 ALA B O 3
ATOM 5382 N N . SER B 1 58 ? -8.200 -0.818 -10.956 1.00 0.00 37 SER B N 3
ATOM 5383 C CA . SER B 1 58 ? -8.253 -1.015 -9.503 1.00 0.00 37 SER B CA 3
ATOM 5384 C C . SER B 1 58 ? -7.032 -0.376 -8.814 1.00 0.00 37 SER B C 3
ATOM 5385 O O . SER B 1 58 ? -7.123 0.033 -7.659 1.00 0.00 37 SER B O 3
ATOM 5393 N N . ALA B 1 59 ? -5.895 -0.309 -9.551 1.00 0.00 38 ALA B N 3
ATOM 5394 C CA . ALA B 1 59 ? -4.635 0.268 -9.055 1.00 0.00 38 ALA B CA 3
ATOM 5395 C C . ALA B 1 59 ? -4.783 1.777 -8.819 1.00 0.00 38 ALA B C 3
ATOM 5396 O O . ALA B 1 59 ? -4.530 2.244 -7.711 1.00 0.00 38 ALA B O 3
ATOM 5403 N N . ILE B 1 60 ? -5.202 2.533 -9.865 1.00 0.00 39 ILE B N 3
ATOM 5404 C CA . ILE B 1 60 ? -5.440 3.992 -9.759 1.00 0.00 39 ILE B CA 3
ATOM 5405 C C . ILE B 1 60 ? -6.524 4.290 -8.707 1.00 0.00 39 ILE B C 3
ATOM 5406 O O . ILE B 1 60 ? -6.314 5.148 -7.859 1.00 0.00 39 ILE B O 3
ATOM 5422 N N . HIS B 1 61 ? -7.664 3.561 -8.769 1.00 0.00 40 HIS B N 3
ATOM 5423 C CA . HIS B 1 61 ? -8.810 3.766 -7.841 1.00 0.00 40 HIS B CA 3
ATOM 5424 C C . HIS B 1 61 ? -8.366 3.578 -6.379 1.00 0.00 40 HIS B C 3
ATOM 5425 O O . HIS B 1 61 ? -8.756 4.364 -5.478 1.00 0.00 40 HIS B O 3
ATOM 5440 N N . ALA B 1 62 ? -7.489 2.576 -6.155 1.00 0.00 41 ALA B N 3
ATOM 5441 C CA . ALA B 1 62 ? -6.861 2.354 -4.858 1.00 0.00 41 ALA B CA 3
ATOM 5442 C C . ALA B 1 62 ? -6.077 3.611 -4.474 1.00 0.00 41 ALA B C 3
ATOM 5443 O O . ALA B 1 62 ? -6.375 4.235 -3.467 1.00 0.00 41 ALA B O 3
ATOM 5450 N N . ILE B 1 63 ? -5.153 4.028 -5.347 1.00 0.00 42 ILE B N 3
ATOM 5451 C CA . ILE B 1 63 ? -4.318 5.231 -5.142 1.00 0.00 42 ILE B CA 3
ATOM 5452 C C . ILE B 1 63 ? -5.182 6.510 -4.942 1.00 0.00 42 ILE B C 3
ATOM 5453 O O . ILE B 1 63 ? -4.759 7.444 -4.267 1.00 0.00 42 ILE B O 3
ATOM 5469 N N . GLU B 1 64 ? -6.422 6.502 -5.465 1.00 0.00 43 GLU B N 3
ATOM 5470 C CA . GLU B 1 64 ? -7.353 7.636 -5.325 1.00 0.00 43 GLU B CA 3
ATOM 5471 C C . GLU B 1 64 ? -7.779 7.813 -3.866 1.00 0.00 43 GLU B C 3
ATOM 5472 O O . GLU B 1 64 ? -8.094 8.932 -3.453 1.00 0.00 43 GLU B O 3
ATOM 5484 N N . SER B 1 65 ? -7.783 6.705 -3.092 1.00 0.00 44 SER B N 3
ATOM 5485 C CA . SER B 1 65 ? -7.869 6.773 -1.608 1.00 0.00 44 SER B CA 3
ATOM 5486 C C . SER B 1 65 ? -6.755 7.644 -1.005 1.00 0.00 44 SER B C 3
ATOM 5487 O O . SER B 1 65 ? -7.012 8.449 -0.096 1.00 0.00 44 SER B O 3
ATOM 5495 N N . ILE B 1 66 ? -5.517 7.465 -1.524 1.00 0.00 45 ILE B N 3
ATOM 5496 C CA . ILE B 1 66 ? -4.327 8.095 -0.942 1.00 0.00 45 ILE B CA 3
ATOM 5497 C C . ILE B 1 66 ? -4.423 9.617 -1.121 1.00 0.00 45 ILE B C 3
ATOM 5498 O O . ILE B 1 66 ? -4.127 10.393 -0.206 1.00 0.00 45 ILE B O 3
ATOM 5514 N N . LYS B 1 67 ? -4.898 10.018 -2.316 1.00 0.00 46 LYS B N 3
ATOM 5515 C CA . LYS B 1 67 ? -4.964 11.432 -2.756 1.00 0.00 46 LYS B CA 3
ATOM 5516 C C . LYS B 1 67 ? -5.873 12.303 -1.878 1.00 0.00 46 LYS B C 3
ATOM 5517 O O . LYS B 1 67 ? -5.732 13.526 -1.843 1.00 0.00 46 LYS B O 3
ATOM 5536 N N . ARG B 1 68 ? -6.788 11.649 -1.184 1.00 0.00 47 ARG B N 3
ATOM 5537 C CA . ARG B 1 68 ? -7.846 12.324 -0.406 1.00 0.00 47 ARG B CA 3
ATOM 5538 C C . ARG B 1 68 ? -7.302 12.912 0.920 1.00 0.00 47 ARG B C 3
ATOM 5539 O O . ARG B 1 68 ? -7.262 14.138 1.092 1.00 0.00 47 ARG B O 3
ATOM 5560 N N . ASN B 1 69 ? -6.865 12.034 1.841 1.00 0.00 48 ASN B N 3
ATOM 5561 C CA . ASN B 1 69 ? -6.529 12.424 3.242 1.00 0.00 48 ASN B CA 3
ATOM 5562 C C . ASN B 1 69 ? -5.454 11.503 3.852 1.00 0.00 48 ASN B C 3
ATOM 5563 O O . ASN B 1 69 ? -5.252 11.538 5.061 1.00 0.00 48 ASN B O 3
ATOM 5574 N N . SER B 1 70 ? -4.747 10.712 3.026 1.00 0.00 49 SER B N 3
ATOM 5575 C CA . SER B 1 70 ? -3.793 9.691 3.520 1.00 0.00 49 SER B CA 3
ATOM 5576 C C . SER B 1 70 ? -2.562 10.312 4.212 1.00 0.00 49 SER B C 3
ATOM 5577 O O . SER B 1 70 ? -2.015 9.732 5.163 1.00 0.00 49 SER B O 3
ATOM 5585 N N . ALA B 1 71 ? -2.131 11.492 3.723 1.00 0.00 50 ALA B N 3
ATOM 5586 C CA . ALA B 1 71 ? -1.077 12.290 4.373 1.00 0.00 50 ALA B CA 3
ATOM 5587 C C . ALA B 1 71 ? -1.478 12.726 5.807 1.00 0.00 50 ALA B C 3
ATOM 5588 O O . ALA B 1 71 ? -0.614 12.945 6.667 1.00 0.00 50 ALA B O 3
ATOM 5595 N N . GLY B 1 72 ? -2.797 12.837 6.046 1.00 0.00 51 GLY B N 3
ATOM 5596 C CA . GLY B 1 72 ? -3.340 13.136 7.376 1.00 0.00 51 GLY B CA 3
ATOM 5597 C C . GLY B 1 72 ? -3.973 11.931 8.070 1.00 0.00 51 GLY B C 3
ATOM 5598 O O . GLY B 1 72 ? -4.400 12.051 9.217 1.00 0.00 51 GLY B O 3
ATOM 5602 N N . ALA B 1 73 ? -4.047 10.776 7.368 1.00 0.00 52 ALA B N 3
ATOM 5603 C CA . ALA B 1 73 ? -4.630 9.519 7.902 1.00 0.00 52 ALA B CA 3
ATOM 5604 C C . ALA B 1 73 ? -3.804 9.002 9.080 1.00 0.00 52 ALA B C 3
ATOM 5605 O O . ALA B 1 73 ? -2.594 9.053 9.029 1.00 0.00 52 ALA B O 3
ATOM 5612 N N . ASP B 1 74 ? -4.461 8.498 10.132 1.00 0.00 53 ASP B N 3
ATOM 5613 C CA . ASP B 1 74 ? -3.763 7.990 11.337 1.00 0.00 53 ASP B CA 3
ATOM 5614 C C . ASP B 1 74 ? -2.961 6.706 11.001 1.00 0.00 53 ASP B C 3
ATOM 5615 O O . ASP B 1 74 ? -3.268 6.018 10.035 1.00 0.00 53 ASP B O 3
ATOM 5624 N N . THR B 1 75 ? -1.902 6.430 11.765 1.00 0.00 54 THR B N 3
ATOM 5625 C CA . THR B 1 75 ? -1.067 5.224 11.582 1.00 0.00 54 THR B CA 3
ATOM 5626 C C . THR B 1 75 ? -1.181 4.316 12.823 1.00 0.00 54 THR B C 3
ATOM 5627 O O . THR B 1 75 ? -0.570 4.577 13.866 1.00 0.00 54 THR B O 3
ATOM 5638 N N . VAL B 1 76 ? -2.015 3.270 12.702 1.00 0.00 55 VAL B N 3
ATOM 5639 C CA . VAL B 1 76 ? -2.296 2.308 13.789 1.00 0.00 55 VAL B CA 3
ATOM 5640 C C . VAL B 1 76 ? -1.452 1.039 13.589 1.00 0.00 55 VAL B C 3
ATOM 5641 O O . VAL B 1 76 ? -1.484 0.449 12.503 1.00 0.00 55 VAL B O 3
ATOM 5654 N N . ASP B 1 77 ? -0.720 0.636 14.636 1.00 0.00 56 ASP B N 3
ATOM 5655 C CA . ASP B 1 77 ? 0.025 -0.631 14.686 1.00 0.00 56 ASP B CA 3
ATOM 5656 C C . ASP B 1 77 ? -0.736 -1.650 15.561 1.00 0.00 56 ASP B C 3
ATOM 5657 O O . ASP B 1 77 ? -0.883 -1.465 16.775 1.00 0.00 56 ASP B O 3
ATOM 5666 N N . LEU B 1 78 ? -1.236 -2.696 14.906 1.00 0.00 57 LEU B N 3
ATOM 5667 C CA . LEU B 1 78 ? -1.963 -3.811 15.532 1.00 0.00 57 LEU B CA 3
ATOM 5668 C C . LEU B 1 78 ? -1.024 -4.955 16.014 1.00 0.00 57 LEU B C 3
ATOM 5669 O O . LEU B 1 78 ? -1.424 -5.723 16.894 1.00 0.00 57 LEU B O 3
ATOM 5685 N N . THR B 1 79 ? 0.215 -5.078 15.466 1.00 0.00 58 THR B N 3
ATOM 5686 C CA . THR B 1 79 ? 1.056 -6.294 15.692 1.00 0.00 58 THR B CA 3
ATOM 5687 C C . THR B 1 79 ? 1.992 -6.163 16.909 1.00 0.00 58 THR B C 3
ATOM 5688 O O . THR B 1 79 ? 2.423 -7.195 17.434 1.00 0.00 58 THR B O 3
ATOM 5699 N N . THR B 1 80 ? 2.250 -4.912 17.378 1.00 0.00 59 THR B N 3
ATOM 5700 C CA . THR B 1 80 ? 3.225 -4.575 18.469 1.00 0.00 59 THR B CA 3
ATOM 5701 C C . THR B 1 80 ? 4.486 -5.486 18.534 1.00 0.00 59 THR B C 3
ATOM 5702 O O . THR B 1 80 ? 4.966 -5.837 19.625 1.00 0.00 59 THR B O 3
ATOM 5713 N N . MET B 1 81 ? 5.029 -5.830 17.360 1.00 0.00 60 MET B N 3
ATOM 5714 C CA . MET B 1 81 ? 6.189 -6.724 17.234 1.00 0.00 60 MET B CA 3
ATOM 5715 C C . MET B 1 81 ? 7.182 -6.100 16.255 1.00 0.00 60 MET B C 3
ATOM 5716 O O . MET B 1 81 ? 6.793 -5.745 15.146 1.00 0.00 60 MET B O 3
ATOM 5730 N N . THR B 1 82 ? 8.453 -5.978 16.671 1.00 0.00 61 THR B N 3
ATOM 5731 C CA . THR B 1 82 ? 9.502 -5.308 15.890 1.00 0.00 61 THR B CA 3
ATOM 5732 C C . THR B 1 82 ? 9.906 -6.135 14.646 1.00 0.00 61 THR B C 3
ATOM 5733 O O . THR B 1 82 ? 9.667 -5.710 13.514 1.00 0.00 61 THR B O 3
ATOM 5744 N N . ALA B 1 83 ? 10.487 -7.321 14.878 1.00 0.00 62 ALA B N 3
ATOM 5745 C CA . ALA B 1 83 ? 10.980 -8.204 13.807 1.00 0.00 62 ALA B CA 3
ATOM 5746 C C . ALA B 1 83 ? 10.984 -9.663 14.321 1.00 0.00 62 ALA B C 3
ATOM 5747 O O . ALA B 1 83 ? 10.040 -10.413 14.013 1.00 0.00 62 ALA B O 3
ATOM 5755 N N . MET A 1 22 ? -11.472 8.942 10.607 1.00 0.00 1 MET A N 4
ATOM 5756 C CA . MET A 1 22 ? -12.019 8.635 9.270 1.00 0.00 1 MET A CA 4
ATOM 5757 C C . MET A 1 22 ? -11.490 7.269 8.813 1.00 0.00 1 MET A C 4
ATOM 5758 O O . MET A 1 22 ? -12.247 6.308 8.683 1.00 0.00 1 MET A O 4
ATOM 5772 N N . TYR A 1 23 ? -10.171 7.198 8.586 1.00 0.00 2 TYR A N 4
ATOM 5773 C CA . TYR A 1 23 ? -9.471 5.952 8.226 1.00 0.00 2 TYR A CA 4
ATOM 5774 C C . TYR A 1 23 ? -7.992 6.032 8.628 1.00 0.00 2 TYR A C 4
ATOM 5775 O O . TYR A 1 23 ? -7.519 7.078 9.088 1.00 0.00 2 TYR A O 4
ATOM 5793 N N . LYS A 1 24 ? -7.261 4.916 8.439 1.00 0.00 3 LYS A N 4
ATOM 5794 C CA . LYS A 1 24 ? -5.878 4.784 8.923 1.00 0.00 3 LYS A CA 4
ATOM 5795 C C . LYS A 1 24 ? -5.127 3.636 8.226 1.00 0.00 3 LYS A C 4
ATOM 5796 O O . LYS A 1 24 ? -5.678 2.939 7.366 1.00 0.00 3 LYS A O 4
ATOM 5815 N N . PHE A 1 25 ? -3.861 3.468 8.631 1.00 0.00 4 PHE A N 4
ATOM 5816 C CA . PHE A 1 25 ? -2.973 2.404 8.164 1.00 0.00 4 PHE A CA 4
ATOM 5817 C C . PHE A 1 25 ? -2.925 1.258 9.184 1.00 0.00 4 PHE A C 4
ATOM 5818 O O . PHE A 1 25 ? -2.550 1.462 10.344 1.00 0.00 4 PHE A O 4
ATOM 5835 N N . GLU A 1 26 ? -3.316 0.060 8.740 1.00 0.00 5 GLU A N 4
ATOM 5836 C CA . GLU A 1 26 ? -3.222 -1.166 9.540 1.00 0.00 5 GLU A CA 4
ATOM 5837 C C . GLU A 1 26 ? -1.922 -1.909 9.222 1.00 0.00 5 GLU A C 4
ATOM 5838 O O . GLU A 1 26 ? -1.789 -2.510 8.152 1.00 0.00 5 GLU A O 4
ATOM 5850 N N . ILE A 1 27 ? -0.972 -1.878 10.172 1.00 0.00 6 ILE A N 4
ATOM 5851 C CA . ILE A 1 27 ? 0.319 -2.560 10.044 1.00 0.00 6 ILE A CA 4
ATOM 5852 C C . ILE A 1 27 ? 0.239 -3.867 10.808 1.00 0.00 6 ILE A C 4
ATOM 5853 O O . ILE A 1 27 ? -0.051 -3.867 12.006 1.00 0.00 6 ILE A O 4
ATOM 5869 N N . TYR A 1 28 ? 0.504 -4.962 10.132 1.00 0.00 7 TYR A N 4
ATOM 5870 C CA . TYR A 1 28 ? 0.595 -6.263 10.777 1.00 0.00 7 TYR A CA 4
ATOM 5871 C C . TYR A 1 28 ? 1.471 -7.196 9.964 1.00 0.00 7 TYR A C 4
ATOM 5872 O O . TYR A 1 28 ? 2.050 -6.797 8.959 1.00 0.00 7 TYR A O 4
ATOM 5890 N N . GLN A 1 29 ? 1.589 -8.438 10.425 1.00 0.00 8 GLN A N 4
ATOM 5891 C CA . GLN A 1 29 ? 2.274 -9.492 9.671 1.00 0.00 8 GLN A CA 4
ATOM 5892 C C . GLN A 1 29 ? 1.236 -10.556 9.301 1.00 0.00 8 GLN A C 4
ATOM 5893 O O . GLN A 1 29 ? 0.284 -10.807 10.052 1.00 0.00 8 GLN A O 4
ATOM 5907 N N . ASP A 1 30 ? 1.417 -11.153 8.132 1.00 0.00 9 ASP A N 4
ATOM 5908 C CA . ASP A 1 30 ? 0.562 -12.223 7.621 1.00 0.00 9 ASP A CA 4
ATOM 5909 C C . ASP A 1 30 ? 0.966 -13.536 8.305 1.00 0.00 9 ASP A C 4
ATOM 5910 O O . ASP A 1 30 ? 2.063 -13.593 8.864 1.00 0.00 9 ASP A O 4
ATOM 5919 N N . LYS A 1 31 ? 0.076 -14.559 8.248 1.00 0.00 10 LYS A N 4
ATOM 5920 C CA . LYS A 1 31 ? 0.303 -15.919 8.807 1.00 0.00 10 LYS A CA 4
ATOM 5921 C C . LYS A 1 31 ? 1.673 -16.494 8.378 1.00 0.00 10 LYS A C 4
ATOM 5922 O O . LYS A 1 31 ? 2.334 -17.188 9.149 1.00 0.00 10 LYS A O 4
ATOM 5941 N N . ALA A 1 32 ? 2.088 -16.168 7.140 1.00 0.00 11 ALA A N 4
ATOM 5942 C CA . ALA A 1 32 ? 3.397 -16.571 6.571 1.00 0.00 11 ALA A CA 4
ATOM 5943 C C . ALA A 1 32 ? 4.590 -15.758 7.157 1.00 0.00 11 ALA A C 4
ATOM 5944 O O . ALA A 1 32 ? 5.735 -15.912 6.714 1.00 0.00 11 ALA A O 4
ATOM 5951 N N . GLY A 1 33 ? 4.306 -14.933 8.177 1.00 0.00 12 GLY A N 4
ATOM 5952 C CA . GLY A 1 33 ? 5.274 -14.034 8.802 1.00 0.00 12 GLY A CA 4
ATOM 5953 C C . GLY A 1 33 ? 5.552 -12.786 7.976 1.00 0.00 12 GLY A C 4
ATOM 5954 O O . GLY A 1 33 ? 6.556 -12.098 8.212 1.00 0.00 12 GLY A O 4
ATOM 5958 N N . GLU A 1 34 ? 4.637 -12.459 7.041 1.00 0.00 13 GLU A N 4
ATOM 5959 C CA . GLU A 1 34 ? 4.890 -11.420 6.010 1.00 0.00 13 GLU A CA 4
ATOM 5960 C C . GLU A 1 34 ? 4.364 -10.052 6.461 1.00 0.00 13 GLU A C 4
ATOM 5961 O O . GLU A 1 34 ? 3.163 -9.774 6.321 1.00 0.00 13 GLU A O 4
ATOM 5973 N N . TYR A 1 35 ? 5.251 -9.226 7.042 1.00 0.00 14 TYR A N 4
ATOM 5974 C CA . TYR A 1 35 ? 4.921 -7.833 7.398 1.00 0.00 14 TYR A CA 4
ATOM 5975 C C . TYR A 1 35 ? 4.389 -7.056 6.179 1.00 0.00 14 TYR A C 4
ATOM 5976 O O . TYR A 1 35 ? 4.941 -7.136 5.085 1.00 0.00 14 TYR A O 4
ATOM 5994 N N . ARG A 1 36 ? 3.292 -6.338 6.424 1.00 0.00 15 ARG A N 4
ATOM 5995 C CA . ARG A 1 36 ? 2.487 -5.628 5.427 1.00 0.00 15 ARG A CA 4
ATOM 5996 C C . ARG A 1 36 ? 1.726 -4.499 6.121 1.00 0.00 15 ARG A C 4
ATOM 5997 O O . ARG A 1 36 ? 1.213 -4.688 7.229 1.00 0.00 15 ARG A O 4
ATOM 6018 N N . PHE A 1 37 ? 1.660 -3.322 5.491 1.00 0.00 16 PHE A N 4
ATOM 6019 C CA . PHE A 1 37 ? 0.773 -2.244 5.953 1.00 0.00 16 PHE A CA 4
ATOM 6020 C C . PHE A 1 37 ? -0.296 -1.994 4.892 1.00 0.00 16 PHE A C 4
ATOM 6021 O O . PHE A 1 37 ? -0.020 -2.018 3.688 1.00 0.00 16 PHE A O 4
ATOM 6038 N N . ARG A 1 38 ? -1.523 -1.790 5.354 1.00 0.00 17 ARG A N 4
ATOM 6039 C CA . ARG A 1 38 ? -2.696 -1.605 4.501 1.00 0.00 17 ARG A CA 4
ATOM 6040 C C . ARG A 1 38 ? -3.274 -0.224 4.759 1.00 0.00 17 ARG A C 4
ATOM 6041 O O . ARG A 1 38 ? -2.974 0.384 5.787 1.00 0.00 17 ARG A O 4
ATOM 6062 N N . PHE A 1 39 ? -4.099 0.267 3.836 1.00 0.00 18 PHE A N 4
ATOM 6063 C CA . PHE A 1 39 ? -4.777 1.563 4.006 1.00 0.00 18 PHE A CA 4
ATOM 6064 C C . PHE A 1 39 ? -6.283 1.354 3.867 1.00 0.00 18 PHE A C 4
ATOM 6065 O O . PHE A 1 39 ? -6.749 0.687 2.931 1.00 0.00 18 PHE A O 4
ATOM 6082 N N . LYS A 1 40 ? -7.020 1.925 4.822 1.00 0.00 19 LYS A N 4
ATOM 6083 C CA . LYS A 1 40 ? -8.458 1.717 4.978 1.00 0.00 19 LYS A CA 4
ATOM 6084 C C . LYS A 1 40 ? -9.276 2.873 4.375 1.00 0.00 19 LYS A C 4
ATOM 6085 O O . LYS A 1 40 ? -8.729 3.847 3.843 1.00 0.00 19 LYS A O 4
ATOM 6104 N N . ALA A 1 41 ? -10.602 2.737 4.503 1.00 0.00 20 ALA A N 4
ATOM 6105 C CA . ALA A 1 41 ? -11.595 3.720 4.066 1.00 0.00 20 ALA A CA 4
ATOM 6106 C C . ALA A 1 41 ? -12.617 3.881 5.190 1.00 0.00 20 ALA A C 4
ATOM 6107 O O . ALA A 1 41 ? -12.739 2.983 6.027 1.00 0.00 20 ALA A O 4
ATOM 6114 N N . SER A 1 42 ? -13.322 5.029 5.215 1.00 0.00 21 SER A N 4
ATOM 6115 C CA . SER A 1 42 ? -14.313 5.383 6.266 1.00 0.00 21 SER A CA 4
ATOM 6116 C C . SER A 1 42 ? -15.378 4.277 6.527 1.00 0.00 21 SER A C 4
ATOM 6117 O O . SER A 1 42 ? -15.913 4.162 7.640 1.00 0.00 21 SER A O 4
ATOM 6125 N N . ASN A 1 43 ? -15.648 3.459 5.494 1.00 0.00 22 ASN A N 4
ATOM 6126 C CA . ASN A 1 43 ? -16.647 2.364 5.542 1.00 0.00 22 ASN A CA 4
ATOM 6127 C C . ASN A 1 43 ? -16.012 1.021 5.986 1.00 0.00 22 ASN A C 4
ATOM 6128 O O . ASN A 1 43 ? -16.642 -0.036 5.866 1.00 0.00 22 ASN A O 4
ATOM 6139 N N . GLY A 1 44 ? -14.772 1.084 6.515 1.00 0.00 23 GLY A N 4
ATOM 6140 C CA . GLY A 1 44 ? -14.003 -0.106 6.919 1.00 0.00 23 GLY A CA 4
ATOM 6141 C C . GLY A 1 44 ? -13.481 -0.922 5.738 1.00 0.00 23 GLY A C 4
ATOM 6142 O O . GLY A 1 44 ? -13.086 -2.080 5.904 1.00 0.00 23 GLY A O 4
ATOM 6146 N N . GLU A 1 45 ? -13.479 -0.307 4.550 1.00 0.00 24 GLU A N 4
ATOM 6147 C CA . GLU A 1 45 ? -12.979 -0.930 3.310 1.00 0.00 24 GLU A CA 4
ATOM 6148 C C . GLU A 1 45 ? -11.456 -0.807 3.243 1.00 0.00 24 GLU A C 4
ATOM 6149 O O . GLU A 1 45 ? -10.892 0.074 3.873 1.00 0.00 24 GLU A O 4
ATOM 6161 N N . THR A 1 46 ? -10.795 -1.706 2.499 1.00 0.00 25 THR A N 4
ATOM 6162 C CA . THR A 1 46 ? -9.351 -1.594 2.215 1.00 0.00 25 THR A CA 4
ATOM 6163 C C . THR A 1 46 ? -9.153 -1.449 0.701 1.00 0.00 25 THR A C 4
ATOM 6164 O O . THR A 1 46 ? -9.930 -1.998 -0.095 1.00 0.00 25 THR A O 4
ATOM 6175 N N . MET A 1 47 ? -8.110 -0.710 0.318 1.00 0.00 26 MET A N 4
ATOM 6176 C CA . MET A 1 47 ? -7.797 -0.403 -1.083 1.00 0.00 26 MET A CA 4
ATOM 6177 C C . MET A 1 47 ? -6.369 -0.839 -1.459 1.00 0.00 26 MET A C 4
ATOM 6178 O O . MET A 1 47 ? -6.042 -0.866 -2.646 1.00 0.00 26 MET A O 4
ATOM 6192 N N . PHE A 1 48 ? -5.513 -1.177 -0.461 1.00 0.00 27 PHE A N 4
ATOM 6193 C CA . PHE A 1 48 ? -4.258 -1.915 -0.736 1.00 0.00 27 PHE A CA 4
ATOM 6194 C C . PHE A 1 48 ? -3.706 -2.619 0.502 1.00 0.00 27 PHE A C 4
ATOM 6195 O O . PHE A 1 48 ? -4.002 -2.259 1.644 1.00 0.00 27 PHE A O 4
ATOM 6212 N N . SER A 1 49 ? -2.844 -3.592 0.196 1.00 0.00 28 SER A N 4
ATOM 6213 C CA . SER A 1 49 ? -1.945 -4.251 1.127 1.00 0.00 28 SER A CA 4
ATOM 6214 C C . SER A 1 49 ? -0.542 -4.103 0.540 1.00 0.00 28 SER A C 4
ATOM 6215 O O . SER A 1 49 ? -0.374 -4.169 -0.685 1.00 0.00 28 SER A O 4
ATOM 6223 N N . SER A 1 50 ? 0.454 -3.846 1.387 1.00 0.00 29 SER A N 4
ATOM 6224 C CA . SER A 1 50 ? 1.844 -3.654 0.945 1.00 0.00 29 SER A CA 4
ATOM 6225 C C . SER A 1 50 ? 2.624 -4.957 1.144 1.00 0.00 29 SER A C 4
ATOM 6226 O O . SER A 1 50 ? 2.074 -5.954 1.630 1.00 0.00 29 SER A O 4
ATOM 6234 N N . GLU A 1 51 ? 3.896 -4.957 0.739 1.00 0.00 30 GLU A N 4
ATOM 6235 C CA . GLU A 1 51 ? 4.840 -6.037 1.073 1.00 0.00 30 GLU A CA 4
ATOM 6236 C C . GLU A 1 51 ? 5.617 -5.685 2.366 1.00 0.00 30 GLU A C 4
ATOM 6237 O O . GLU A 1 51 ? 6.522 -6.418 2.766 1.00 0.00 30 GLU A O 4
ATOM 6249 N N . GLY A 1 52 ? 5.257 -4.536 2.991 1.00 0.00 31 GLY A N 4
ATOM 6250 C CA . GLY A 1 52 ? 5.735 -4.147 4.333 1.00 0.00 31 GLY A CA 4
ATOM 6251 C C . GLY A 1 52 ? 7.070 -3.423 4.356 1.00 0.00 31 GLY A C 4
ATOM 6252 O O . GLY A 1 52 ? 7.464 -2.905 5.416 1.00 0.00 31 GLY A O 4
ATOM 6256 N N . TYR A 1 53 ? 7.778 -3.462 3.206 1.00 0.00 32 TYR A N 4
ATOM 6257 C CA . TYR A 1 53 ? 9.070 -2.789 2.962 1.00 0.00 32 TYR A CA 4
ATOM 6258 C C . TYR A 1 53 ? 10.231 -3.627 3.532 1.00 0.00 32 TYR A C 4
ATOM 6259 O O . TYR A 1 53 ? 11.141 -4.021 2.791 1.00 0.00 32 TYR A O 4
ATOM 6277 N N . LYS A 1 54 ? 10.174 -3.917 4.843 1.00 0.00 33 LYS A N 4
ATOM 6278 C CA . LYS A 1 54 ? 11.210 -4.697 5.538 1.00 0.00 33 LYS A CA 4
ATOM 6279 C C . LYS A 1 54 ? 10.610 -5.379 6.784 1.00 0.00 33 LYS A C 4
ATOM 6280 O O . LYS A 1 54 ? 10.665 -6.600 6.927 1.00 0.00 33 LYS A O 4
ATOM 6299 N N . ALA A 1 55 ? 10.015 -4.570 7.669 1.00 0.00 34 ALA A N 4
ATOM 6300 C CA . ALA A 1 55 ? 9.397 -5.032 8.934 1.00 0.00 34 ALA A CA 4
ATOM 6301 C C . ALA A 1 55 ? 8.373 -3.993 9.401 1.00 0.00 34 ALA A C 4
ATOM 6302 O O . ALA A 1 55 ? 8.094 -3.050 8.651 1.00 0.00 34 ALA A O 4
ATOM 6309 N N . LYS A 1 56 ? 7.800 -4.135 10.627 1.00 0.00 35 LYS A N 4
ATOM 6310 C CA . LYS A 1 56 ? 6.716 -3.239 11.081 1.00 0.00 35 LYS A CA 4
ATOM 6311 C C . LYS A 1 56 ? 7.234 -1.823 11.391 1.00 0.00 35 LYS A C 4
ATOM 6312 O O . LYS A 1 56 ? 6.590 -0.853 11.030 1.00 0.00 35 LYS A O 4
ATOM 6331 N N . ALA A 1 57 ? 8.397 -1.716 12.061 1.00 0.00 36 ALA A N 4
ATOM 6332 C CA . ALA A 1 57 ? 9.043 -0.412 12.334 1.00 0.00 36 ALA A CA 4
ATOM 6333 C C . ALA A 1 57 ? 9.372 0.315 11.019 1.00 0.00 36 ALA A C 4
ATOM 6334 O O . ALA A 1 57 ? 9.125 1.516 10.873 1.00 0.00 36 ALA A O 4
ATOM 6341 N N . SER A 1 58 ? 9.897 -0.461 10.055 1.00 0.00 37 SER A N 4
ATOM 6342 C CA . SER A 1 58 ? 10.191 0.012 8.692 1.00 0.00 37 SER A CA 4
ATOM 6343 C C . SER A 1 58 ? 8.897 0.369 7.938 1.00 0.00 37 SER A C 4
ATOM 6344 O O . SER A 1 58 ? 8.922 1.167 6.996 1.00 0.00 37 SER A O 4
ATOM 6352 N N . ALA A 1 59 ? 7.775 -0.243 8.367 1.00 0.00 38 ALA A N 4
ATOM 6353 C CA . ALA A 1 59 ? 6.453 0.025 7.809 1.00 0.00 38 ALA A CA 4
ATOM 6354 C C . ALA A 1 59 ? 5.958 1.400 8.263 1.00 0.00 38 ALA A C 4
ATOM 6355 O O . ALA A 1 59 ? 5.385 2.107 7.455 1.00 0.00 38 ALA A O 4
ATOM 6362 N N . ILE A 1 60 ? 6.181 1.785 9.557 1.00 0.00 39 ILE A N 4
ATOM 6363 C CA . ILE A 1 60 ? 5.925 3.174 10.026 1.00 0.00 39 ILE A CA 4
ATOM 6364 C C . ILE A 1 60 ? 6.738 4.169 9.183 1.00 0.00 39 ILE A C 4
ATOM 6365 O O . ILE A 1 60 ? 6.182 5.144 8.696 1.00 0.00 39 ILE A O 4
ATOM 6381 N N . HIS A 1 61 ? 8.058 3.899 9.027 1.00 0.00 40 HIS A N 4
ATOM 6382 C CA . HIS A 1 61 ? 8.986 4.780 8.276 1.00 0.00 40 HIS A CA 4
ATOM 6383 C C . HIS A 1 61 ? 8.509 4.983 6.826 1.00 0.00 40 HIS A C 4
ATOM 6384 O O . HIS A 1 61 ? 8.558 6.107 6.273 1.00 0.00 40 HIS A O 4
ATOM 6399 N N . ALA A 1 62 ? 8.000 3.891 6.238 1.00 0.00 41 ALA A N 4
ATOM 6400 C CA . ALA A 1 62 ? 7.398 3.911 4.915 1.00 0.00 41 ALA A CA 4
ATOM 6401 C C . ALA A 1 62 ? 6.162 4.821 4.935 1.00 0.00 41 ALA A C 4
ATOM 6402 O O . ALA A 1 62 ? 6.072 5.764 4.166 1.00 0.00 41 ALA A O 4
ATOM 6409 N N . ILE A 1 63 ? 5.261 4.579 5.887 1.00 0.00 42 ILE A N 4
ATOM 6410 C CA . ILE A 1 63 ? 4.046 5.387 6.066 1.00 0.00 42 ILE A CA 4
ATOM 6411 C C . ILE A 1 63 ? 4.381 6.868 6.361 1.00 0.00 42 ILE A C 4
ATOM 6412 O O . ILE A 1 63 ? 3.593 7.756 6.031 1.00 0.00 42 ILE A O 4
ATOM 6428 N N . GLU A 1 64 ? 5.591 7.140 6.893 1.00 0.00 43 GLU A N 4
ATOM 6429 C CA . GLU A 1 64 ? 6.029 8.515 7.165 1.00 0.00 43 GLU A CA 4
ATOM 6430 C C . GLU A 1 64 ? 6.186 9.277 5.847 1.00 0.00 43 GLU A C 4
ATOM 6431 O O . GLU A 1 64 ? 5.894 10.468 5.798 1.00 0.00 43 GLU A O 4
ATOM 6443 N N . SER A 1 65 ? 6.624 8.567 4.778 1.00 0.00 44 SER A N 4
ATOM 6444 C CA . SER A 1 65 ? 6.608 9.126 3.402 1.00 0.00 44 SER A CA 4
ATOM 6445 C C . SER A 1 65 ? 5.208 9.585 2.994 1.00 0.00 44 SER A C 4
ATOM 6446 O O . SER A 1 65 ? 5.053 10.634 2.342 1.00 0.00 44 SER A O 4
ATOM 6454 N N . ILE A 1 66 ? 4.193 8.782 3.373 1.00 0.00 45 ILE A N 4
ATOM 6455 C CA . ILE A 1 66 ? 2.818 9.020 2.939 1.00 0.00 45 ILE A CA 4
ATOM 6456 C C . ILE A 1 66 ? 2.296 10.328 3.564 1.00 0.00 45 ILE A C 4
ATOM 6457 O O . ILE A 1 66 ? 1.632 11.131 2.899 1.00 0.00 45 ILE A O 4
ATOM 6473 N N . LYS A 1 67 ? 2.659 10.545 4.845 1.00 0.00 46 LYS A N 4
ATOM 6474 C CA . LYS A 1 67 ? 2.199 11.711 5.640 1.00 0.00 46 LYS A CA 4
ATOM 6475 C C . LYS A 1 67 ? 2.682 13.049 5.064 1.00 0.00 46 LYS A C 4
ATOM 6476 O O . LYS A 1 67 ? 2.028 14.085 5.228 1.00 0.00 46 LYS A O 4
ATOM 6495 N N . ARG A 1 68 ? 3.818 12.990 4.384 1.00 0.00 47 ARG A N 4
ATOM 6496 C CA . ARG A 1 68 ? 4.552 14.176 3.902 1.00 0.00 47 ARG A CA 4
ATOM 6497 C C . ARG A 1 68 ? 3.846 14.899 2.738 1.00 0.00 47 ARG A C 4
ATOM 6498 O O . ARG A 1 68 ? 3.582 16.106 2.829 1.00 0.00 47 ARG A O 4
ATOM 6519 N N . ASN A 1 69 ? 3.529 14.153 1.663 1.00 0.00 48 ASN A N 4
ATOM 6520 C CA . ASN A 1 69 ? 3.012 14.771 0.407 1.00 0.00 48 ASN A CA 4
ATOM 6521 C C . ASN A 1 69 ? 2.354 13.736 -0.536 1.00 0.00 48 ASN A C 4
ATOM 6522 O O . ASN A 1 69 ? 2.120 14.026 -1.706 1.00 0.00 48 ASN A O 4
ATOM 6533 N N . SER A 1 70 ? 2.031 12.536 -0.027 1.00 0.00 49 SER A N 4
ATOM 6534 C CA . SER A 1 70 ? 1.458 11.450 -0.856 1.00 0.00 49 SER A CA 4
ATOM 6535 C C . SER A 1 70 ? 0.034 11.778 -1.332 1.00 0.00 49 SER A C 4
ATOM 6536 O O . SER A 1 70 ? -0.367 11.380 -2.435 1.00 0.00 49 SER A O 4
ATOM 6544 N N . ALA A 1 71 ? -0.724 12.507 -0.489 1.00 0.00 50 ALA A N 4
ATOM 6545 C CA . ALA A 1 71 ? -2.042 13.043 -0.866 1.00 0.00 50 ALA A CA 4
ATOM 6546 C C . ALA A 1 71 ? -1.944 14.096 -1.993 1.00 0.00 50 ALA A C 4
ATOM 6547 O O . ALA A 1 71 ? -2.952 14.443 -2.608 1.00 0.00 50 ALA A O 4
ATOM 6554 N N . GLY A 1 72 ? -0.722 14.608 -2.237 1.00 0.00 51 GLY A N 4
ATOM 6555 C CA . GLY A 1 72 ? -0.440 15.477 -3.392 1.00 0.00 51 GLY A CA 4
ATOM 6556 C C . GLY A 1 72 ? 0.431 14.822 -4.466 1.00 0.00 51 GLY A C 4
ATOM 6557 O O . GLY A 1 72 ? 0.625 15.413 -5.535 1.00 0.00 51 GLY A O 4
ATOM 6561 N N . ALA A 1 73 ? 0.951 13.609 -4.187 1.00 0.00 52 ALA A N 4
ATOM 6562 C CA . ALA A 1 73 ? 1.877 12.880 -5.087 1.00 0.00 52 ALA A CA 4
ATOM 6563 C C . ALA A 1 73 ? 1.185 12.383 -6.364 1.00 0.00 52 ALA A C 4
ATOM 6564 O O . ALA A 1 73 ? 0.162 11.715 -6.294 1.00 0.00 52 ALA A O 4
ATOM 6571 N N . ASP A 1 74 ? 1.795 12.676 -7.522 1.00 0.00 53 ASP A N 4
ATOM 6572 C CA . ASP A 1 74 ? 1.233 12.343 -8.850 1.00 0.00 53 ASP A CA 4
ATOM 6573 C C . ASP A 1 74 ? 1.078 10.813 -9.040 1.00 0.00 53 ASP A C 4
ATOM 6574 O O . ASP A 1 74 ? 1.735 10.025 -8.369 1.00 0.00 53 ASP A O 4
ATOM 6583 N N . THR A 1 75 ? 0.154 10.406 -9.916 1.00 0.00 54 THR A N 4
ATOM 6584 C CA . THR A 1 75 ? -0.120 8.986 -10.193 1.00 0.00 54 THR A CA 4
ATOM 6585 C C . THR A 1 75 ? 0.342 8.617 -11.621 1.00 0.00 54 THR A C 4
ATOM 6586 O O . THR A 1 75 ? -0.329 8.942 -12.607 1.00 0.00 54 THR A O 4
ATOM 6597 N N . VAL A 1 76 ? 1.519 7.976 -11.723 1.00 0.00 55 VAL A N 4
ATOM 6598 C CA . VAL A 1 76 ? 2.111 7.536 -13.007 1.00 0.00 55 VAL A CA 4
ATOM 6599 C C . VAL A 1 76 ? 1.853 6.030 -13.223 1.00 0.00 55 VAL A C 4
ATOM 6600 O O . VAL A 1 76 ? 2.189 5.222 -12.352 1.00 0.00 55 VAL A O 4
ATOM 6613 N N . ASP A 1 77 ? 1.241 5.680 -14.368 1.00 0.00 56 ASP A N 4
ATOM 6614 C CA . ASP A 1 77 ? 1.026 4.279 -14.801 1.00 0.00 56 ASP A CA 4
ATOM 6615 C C . ASP A 1 77 ? 2.031 3.907 -15.920 1.00 0.00 56 ASP A C 4
ATOM 6616 O O . ASP A 1 77 ? 1.941 4.408 -17.048 1.00 0.00 56 ASP A O 4
ATOM 6625 N N . LEU A 1 78 ? 2.983 3.038 -15.577 1.00 0.00 57 LEU A N 4
ATOM 6626 C CA . LEU A 1 78 ? 4.047 2.555 -16.483 1.00 0.00 57 LEU A CA 4
ATOM 6627 C C . LEU A 1 78 ? 3.606 1.327 -17.313 1.00 0.00 57 LEU A C 4
ATOM 6628 O O . LEU A 1 78 ? 4.218 1.041 -18.348 1.00 0.00 57 LEU A O 4
ATOM 6644 N N . THR A 1 79 ? 2.538 0.619 -16.891 1.00 0.00 58 THR A N 4
ATOM 6645 C CA . THR A 1 79 ? 2.131 -0.670 -17.521 1.00 0.00 58 THR A CA 4
ATOM 6646 C C . THR A 1 79 ? 1.098 -0.462 -18.661 1.00 0.00 58 THR A C 4
ATOM 6647 O O . THR A 1 79 ? 0.407 -1.400 -19.080 1.00 0.00 58 THR A O 4
ATOM 6658 N N . THR A 1 80 ? 1.035 0.770 -19.198 1.00 0.00 59 THR A N 4
ATOM 6659 C CA . THR A 1 80 ? 0.349 1.049 -20.478 1.00 0.00 59 THR A CA 4
ATOM 6660 C C . THR A 1 80 ? 1.133 0.422 -21.656 1.00 0.00 59 THR A C 4
ATOM 6661 O O . THR A 1 80 ? 0.576 0.215 -22.749 1.00 0.00 59 THR A O 4
ATOM 6672 N N . MET A 1 81 ? 2.432 0.151 -21.413 1.00 0.00 60 MET A N 4
ATOM 6673 C CA . MET A 1 81 ? 3.301 -0.609 -22.318 1.00 0.00 60 MET A CA 4
ATOM 6674 C C . MET A 1 81 ? 2.781 -2.059 -22.415 1.00 0.00 60 MET A C 4
ATOM 6675 O O . MET A 1 81 ? 3.131 -2.914 -21.599 1.00 0.00 60 MET A O 4
ATOM 6689 N N . THR A 1 82 ? 1.892 -2.298 -23.391 1.00 0.00 61 THR A N 4
ATOM 6690 C CA . THR A 1 82 ? 1.149 -3.569 -23.515 1.00 0.00 61 THR A CA 4
ATOM 6691 C C . THR A 1 82 ? 2.080 -4.719 -23.968 1.00 0.00 61 THR A C 4
ATOM 6692 O O . THR A 1 82 ? 1.813 -5.897 -23.701 1.00 0.00 61 THR A O 4
ATOM 6703 N N . ALA A 1 83 ? 3.186 -4.354 -24.629 1.00 0.00 62 ALA A N 4
ATOM 6704 C CA . ALA A 1 83 ? 4.278 -5.275 -24.969 1.00 0.00 62 ALA A CA 4
ATOM 6705 C C . ALA A 1 83 ? 5.573 -4.451 -25.171 1.00 0.00 62 ALA A C 4
ATOM 6706 O O . ALA A 1 83 ? 5.681 -3.740 -26.193 1.00 0.00 62 ALA A O 4
ATOM 6714 N N . MET B 1 22 ? 8.885 16.396 -7.992 1.00 0.00 1 MET B N 4
ATOM 6715 C CA . MET B 1 22 ? 8.213 15.728 -6.851 1.00 0.00 1 MET B CA 4
ATOM 6716 C C . MET B 1 22 ? 8.128 14.217 -7.091 1.00 0.00 1 MET B C 4
ATOM 6717 O O . MET B 1 22 ? 8.066 13.771 -8.245 1.00 0.00 1 MET B O 4
ATOM 6731 N N . TYR B 1 23 ? 8.098 13.437 -5.990 1.00 0.00 2 TYR B N 4
ATOM 6732 C CA . TYR B 1 23 ? 7.847 11.991 -6.043 1.00 0.00 2 TYR B CA 4
ATOM 6733 C C . TYR B 1 23 ? 6.389 11.672 -6.441 1.00 0.00 2 TYR B C 4
ATOM 6734 O O . TYR B 1 23 ? 5.510 12.547 -6.439 1.00 0.00 2 TYR B O 4
ATOM 6752 N N . LYS B 1 24 ? 6.151 10.387 -6.732 1.00 0.00 3 LYS B N 4
ATOM 6753 C CA . LYS B 1 24 ? 4.904 9.914 -7.338 1.00 0.00 3 LYS B CA 4
ATOM 6754 C C . LYS B 1 24 ? 4.707 8.405 -7.119 1.00 0.00 3 LYS B C 4
ATOM 6755 O O . LYS B 1 24 ? 5.540 7.729 -6.500 1.00 0.00 3 LYS B O 4
ATOM 6774 N N . PHE B 1 25 ? 3.580 7.907 -7.641 1.00 0.00 4 PHE B N 4
ATOM 6775 C CA . PHE B 1 25 ? 3.201 6.497 -7.612 1.00 0.00 4 PHE B CA 4
ATOM 6776 C C . PHE B 1 25 ? 3.538 5.819 -8.952 1.00 0.00 4 PHE B C 4
ATOM 6777 O O . PHE B 1 25 ? 3.041 6.229 -10.008 1.00 0.00 4 PHE B O 4
ATOM 6794 N N . GLU B 1 26 ? 4.398 4.794 -8.903 1.00 0.00 5 GLU B N 4
ATOM 6795 C CA . GLU B 1 26 ? 4.736 3.970 -10.072 1.00 0.00 5 GLU B CA 4
ATOM 6796 C C . GLU B 1 26 ? 3.841 2.724 -10.107 1.00 0.00 5 GLU B C 4
ATOM 6797 O O . GLU B 1 26 ? 4.025 1.803 -9.302 1.00 0.00 5 GLU B O 4
ATOM 6809 N N . ILE B 1 27 ? 2.891 2.694 -11.056 1.00 0.00 6 ILE B N 4
ATOM 6810 C CA . ILE B 1 27 ? 1.979 1.560 -11.247 1.00 0.00 6 ILE B CA 4
ATOM 6811 C C . ILE B 1 27 ? 2.509 0.718 -12.396 1.00 0.00 6 ILE B C 4
ATOM 6812 O O . ILE B 1 27 ? 2.702 1.226 -13.499 1.00 0.00 6 ILE B O 4
ATOM 6828 N N . TYR B 1 28 ? 2.731 -0.552 -12.144 1.00 0.00 7 TYR B N 4
ATOM 6829 C CA . TYR B 1 28 ? 3.109 -1.492 -13.189 1.00 0.00 7 TYR B CA 4
ATOM 6830 C C . TYR B 1 28 ? 2.714 -2.905 -12.784 1.00 0.00 7 TYR B C 4
ATOM 6831 O O . TYR B 1 28 ? 2.103 -3.112 -11.744 1.00 0.00 7 TYR B O 4
ATOM 6849 N N . GLN B 1 29 ? 3.053 -3.867 -13.634 1.00 0.00 8 GLN B N 4
ATOM 6850 C CA . GLN B 1 29 ? 2.888 -5.293 -13.318 1.00 0.00 8 GLN B CA 4
ATOM 6851 C C . GLN B 1 29 ? 4.278 -5.931 -13.253 1.00 0.00 8 GLN B C 4
ATOM 6852 O O . GLN B 1 29 ? 5.196 -5.537 -13.982 1.00 0.00 8 GLN B O 4
ATOM 6866 N N . ASP B 1 30 ? 4.423 -6.887 -12.356 1.00 0.00 9 ASP B N 4
ATOM 6867 C CA . ASP B 1 30 ? 5.656 -7.647 -12.170 1.00 0.00 9 ASP B CA 4
ATOM 6868 C C . ASP B 1 30 ? 5.752 -8.709 -13.269 1.00 0.00 9 ASP B C 4
ATOM 6869 O O . ASP B 1 30 ? 4.734 -9.006 -13.892 1.00 0.00 9 ASP B O 4
ATOM 6878 N N . LYS B 1 31 ? 6.973 -9.257 -13.483 1.00 0.00 10 LYS B N 4
ATOM 6879 C CA . LYS B 1 31 ? 7.255 -10.343 -14.457 1.00 0.00 10 LYS B CA 4
ATOM 6880 C C . LYS B 1 31 ? 6.256 -11.519 -14.352 1.00 0.00 10 LYS B C 4
ATOM 6881 O O . LYS B 1 31 ? 5.882 -12.122 -15.359 1.00 0.00 10 LYS B O 4
ATOM 6900 N N . ALA B 1 32 ? 5.810 -11.795 -13.112 1.00 0.00 11 ALA B N 4
ATOM 6901 C CA . ALA B 1 32 ? 4.812 -12.839 -12.805 1.00 0.00 11 ALA B CA 4
ATOM 6902 C C . ALA B 1 32 ? 3.361 -12.407 -13.173 1.00 0.00 11 ALA B C 4
ATOM 6903 O O . ALA B 1 32 ? 2.399 -13.126 -12.884 1.00 0.00 11 ALA B O 4
ATOM 6910 N N . GLY B 1 33 ? 3.233 -11.250 -13.842 1.00 0.00 12 GLY B N 4
ATOM 6911 C CA . GLY B 1 33 ? 1.952 -10.642 -14.199 1.00 0.00 12 GLY B CA 4
ATOM 6912 C C . GLY B 1 33 ? 1.269 -9.949 -13.032 1.00 0.00 12 GLY B C 4
ATOM 6913 O O . GLY B 1 33 ? 0.066 -9.674 -13.092 1.00 0.00 12 GLY B O 4
ATOM 6917 N N . GLU B 1 34 ? 2.046 -9.618 -11.985 1.00 0.00 13 GLU B N 4
ATOM 6918 C CA . GLU B 1 34 ? 1.483 -9.159 -10.692 1.00 0.00 13 GLU B CA 4
ATOM 6919 C C . GLU B 1 34 ? 1.413 -7.633 -10.623 1.00 0.00 13 GLU B C 4
ATOM 6920 O O . GLU B 1 34 ? 2.418 -6.981 -10.334 1.00 0.00 13 GLU B O 4
ATOM 6932 N N . TYR B 1 35 ? 0.238 -7.075 -10.954 1.00 0.00 14 TYR B N 4
ATOM 6933 C CA . TYR B 1 35 ? -0.029 -5.633 -10.810 1.00 0.00 14 TYR B CA 4
ATOM 6934 C C . TYR B 1 35 ? 0.228 -5.162 -9.371 1.00 0.00 14 TYR B C 4
ATOM 6935 O O . TYR B 1 35 ? -0.187 -5.807 -8.412 1.00 0.00 14 TYR B O 4
ATOM 6953 N N . ARG B 1 36 ? 0.985 -4.063 -9.280 1.00 0.00 15 ARG B N 4
ATOM 6954 C CA . ARG B 1 36 ? 1.507 -3.466 -8.045 1.00 0.00 15 ARG B CA 4
ATOM 6955 C C . ARG B 1 36 ? 1.696 -1.960 -8.282 1.00 0.00 15 ARG B C 4
ATOM 6956 O O . ARG B 1 36 ? 2.173 -1.558 -9.353 1.00 0.00 15 ARG B O 4
ATOM 6977 N N . PHE B 1 37 ? 1.343 -1.122 -7.299 1.00 0.00 16 PHE B N 4
ATOM 6978 C CA . PHE B 1 37 ? 1.718 0.302 -7.320 1.00 0.00 16 PHE B CA 4
ATOM 6979 C C . PHE B 1 37 ? 2.682 0.581 -6.164 1.00 0.00 16 PHE B C 4
ATOM 6980 O O . PHE B 1 37 ? 2.517 0.062 -5.057 1.00 0.00 16 PHE B O 4
ATOM 6997 N N . ARG B 1 38 ? 3.710 1.372 -6.449 1.00 0.00 17 ARG B N 4
ATOM 6998 C CA . ARG B 1 38 ? 4.777 1.713 -5.506 1.00 0.00 17 ARG B CA 4
ATOM 6999 C C . ARG B 1 38 ? 4.732 3.213 -5.244 1.00 0.00 17 ARG B C 4
ATOM 7000 O O . ARG B 1 38 ? 4.151 3.962 -6.034 1.00 0.00 17 ARG B O 4
ATOM 7021 N N . PHE B 1 39 ? 5.361 3.653 -4.155 1.00 0.00 18 PHE B N 4
ATOM 7022 C CA . PHE B 1 39 ? 5.474 5.091 -3.843 1.00 0.00 18 PHE B CA 4
ATOM 7023 C C . PHE B 1 39 ? 6.951 5.447 -3.678 1.00 0.00 18 PHE B C 4
ATOM 7024 O O . PHE B 1 39 ? 7.701 4.743 -2.986 1.00 0.00 18 PHE B O 4
ATOM 7041 N N . LYS B 1 40 ? 7.346 6.543 -4.338 1.00 0.00 19 LYS B N 4
ATOM 7042 C CA . LYS B 1 40 ? 8.740 6.971 -4.452 1.00 0.00 19 LYS B CA 4
ATOM 7043 C C . LYS B 1 40 ? 9.085 8.082 -3.444 1.00 0.00 19 LYS B C 4
ATOM 7044 O O . LYS B 1 40 ? 8.240 8.534 -2.663 1.00 0.00 19 LYS B O 4
ATOM 7063 N N . ALA B 1 41 ? 10.350 8.516 -3.514 1.00 0.00 20 ALA B N 4
ATOM 7064 C CA . ALA B 1 41 ? 10.911 9.608 -2.714 1.00 0.00 20 ALA B CA 4
ATOM 7065 C C . ALA B 1 41 ? 11.710 10.510 -3.654 1.00 0.00 20 ALA B C 4
ATOM 7066 O O . ALA B 1 41 ? 12.124 10.051 -4.719 1.00 0.00 20 ALA B O 4
ATOM 7073 N N . SER B 1 42 ? 11.910 11.779 -3.256 1.00 0.00 21 SER B N 4
ATOM 7074 C CA . SER B 1 42 ? 12.603 12.817 -4.062 1.00 0.00 21 SER B CA 4
ATOM 7075 C C . SER B 1 42 ? 13.997 12.361 -4.593 1.00 0.00 21 SER B C 4
ATOM 7076 O O . SER B 1 42 ? 14.466 12.839 -5.634 1.00 0.00 21 SER B O 4
ATOM 7084 N N . ASN B 1 43 ? 14.632 11.419 -3.868 1.00 0.00 22 ASN B N 4
ATOM 7085 C CA . ASN B 1 43 ? 15.974 10.883 -4.197 1.00 0.00 22 ASN B CA 4
ATOM 7086 C C . ASN B 1 43 ? 15.885 9.627 -5.107 1.00 0.00 22 ASN B C 4
ATOM 7087 O O . ASN B 1 43 ? 16.881 8.926 -5.299 1.00 0.00 22 ASN B O 4
ATOM 7098 N N . GLY B 1 44 ? 14.687 9.372 -5.674 1.00 0.00 23 GLY B N 4
ATOM 7099 C CA . GLY B 1 44 ? 14.412 8.181 -6.495 1.00 0.00 23 GLY B CA 4
ATOM 7100 C C . GLY B 1 44 ? 14.325 6.887 -5.689 1.00 0.00 23 GLY B C 4
ATOM 7101 O O . GLY B 1 44 ? 14.406 5.792 -6.253 1.00 0.00 23 GLY B O 4
ATOM 7105 N N . GLU B 1 45 ? 14.164 7.027 -4.368 1.00 0.00 24 GLU B N 4
ATOM 7106 C CA . GLU B 1 45 ? 14.044 5.892 -3.434 1.00 0.00 24 GLU B CA 4
ATOM 7107 C C . GLU B 1 45 ? 12.597 5.374 -3.447 1.00 0.00 24 GLU B C 4
ATOM 7108 O O . GLU B 1 45 ? 11.690 6.123 -3.789 1.00 0.00 24 GLU B O 4
ATOM 7120 N N . THR B 1 46 ? 12.387 4.103 -3.088 1.00 0.00 25 THR B N 4
ATOM 7121 C CA . THR B 1 46 ? 11.032 3.549 -2.875 1.00 0.00 25 THR B CA 4
ATOM 7122 C C . THR B 1 46 ? 10.893 3.102 -1.416 1.00 0.00 25 THR B C 4
ATOM 7123 O O . THR B 1 46 ? 11.871 2.666 -0.795 1.00 0.00 25 THR B O 4
ATOM 7134 N N . MET B 1 47 ? 9.673 3.210 -0.887 1.00 0.00 26 MET B N 4
ATOM 7135 C CA . MET B 1 47 ? 9.360 2.889 0.511 1.00 0.00 26 MET B CA 4
ATOM 7136 C C . MET B 1 47 ? 8.241 1.835 0.620 1.00 0.00 26 MET B C 4
ATOM 7137 O O . MET B 1 47 ? 8.026 1.298 1.705 1.00 0.00 26 MET B O 4
ATOM 7151 N N . PHE B 1 48 ? 7.520 1.538 -0.494 1.00 0.00 27 PHE B N 4
ATOM 7152 C CA . PHE B 1 48 ? 6.669 0.325 -0.563 1.00 0.00 27 PHE B CA 4
ATOM 7153 C C . PHE B 1 48 ? 6.348 -0.083 -1.999 1.00 0.00 27 PHE B C 4
ATOM 7154 O O . PHE B 1 48 ? 6.404 0.722 -2.933 1.00 0.00 27 PHE B O 4
ATOM 7171 N N . SER B 1 49 ? 5.954 -1.349 -2.092 1.00 0.00 28 SER B N 4
ATOM 7172 C CA . SER B 1 49 ? 5.319 -1.957 -3.253 1.00 0.00 28 SER B CA 4
ATOM 7173 C C . SER B 1 49 ? 4.007 -2.568 -2.747 1.00 0.00 28 SER B C 4
ATOM 7174 O O . SER B 1 49 ? 3.958 -3.094 -1.628 1.00 0.00 28 SER B O 4
ATOM 7182 N N . SER B 1 50 ? 2.936 -2.456 -3.532 1.00 0.00 29 SER B N 4
ATOM 7183 C CA . SER B 1 50 ? 1.612 -2.970 -3.144 1.00 0.00 29 SER B CA 4
ATOM 7184 C C . SER B 1 50 ? 1.382 -4.324 -3.812 1.00 0.00 29 SER B C 4
ATOM 7185 O O . SER B 1 50 ? 2.237 -4.810 -4.555 1.00 0.00 29 SER B O 4
ATOM 7193 N N . GLU B 1 51 ? 0.233 -4.943 -3.524 1.00 0.00 30 GLU B N 4
ATOM 7194 C CA . GLU B 1 51 ? -0.225 -6.140 -4.236 1.00 0.00 30 GLU B CA 4
ATOM 7195 C C . GLU B 1 51 ? -1.158 -5.719 -5.403 1.00 0.00 30 GLU B C 4
ATOM 7196 O O . GLU B 1 51 ? -1.734 -6.572 -6.079 1.00 0.00 30 GLU B O 4
ATOM 7208 N N . GLY B 1 52 ? -1.308 -4.379 -5.602 1.00 0.00 31 GLY B N 4
ATOM 7209 C CA . GLY B 1 52 ? -1.995 -3.790 -6.771 1.00 0.00 31 GLY B CA 4
ATOM 7210 C C . GLY B 1 52 ? -3.504 -3.671 -6.647 1.00 0.00 31 GLY B C 4
ATOM 7211 O O . GLY B 1 52 ? -4.142 -3.027 -7.498 1.00 0.00 31 GLY B O 4
ATOM 7215 N N . TYR B 1 53 ? -4.057 -4.362 -5.628 1.00 0.00 32 TYR B N 4
ATOM 7216 C CA . TYR B 1 53 ? -5.488 -4.372 -5.261 1.00 0.00 32 TYR B CA 4
ATOM 7217 C C . TYR B 1 53 ? -6.276 -5.343 -6.162 1.00 0.00 32 TYR B C 4
ATOM 7218 O O . TYR B 1 53 ? -6.919 -6.275 -5.659 1.00 0.00 32 TYR B O 4
ATOM 7236 N N . LYS B 1 54 ? -6.203 -5.135 -7.487 1.00 0.00 33 LYS B N 4
ATOM 7237 C CA . LYS B 1 54 ? -6.903 -5.976 -8.472 1.00 0.00 33 LYS B CA 4
ATOM 7238 C C . LYS B 1 54 ? -6.170 -5.919 -9.827 1.00 0.00 33 LYS B C 4
ATOM 7239 O O . LYS B 1 54 ? -5.766 -6.946 -10.368 1.00 0.00 33 LYS B O 4
ATOM 7258 N N . ALA B 1 55 ? -5.991 -4.700 -10.348 1.00 0.00 34 ALA B N 4
ATOM 7259 C CA . ALA B 1 55 ? -5.333 -4.444 -11.653 1.00 0.00 34 ALA B CA 4
ATOM 7260 C C . ALA B 1 55 ? -4.824 -2.996 -11.679 1.00 0.00 34 ALA B C 4
ATOM 7261 O O . ALA B 1 55 ? -4.882 -2.329 -10.641 1.00 0.00 34 ALA B O 4
ATOM 7268 N N . LYS B 1 56 ? -4.326 -2.492 -12.841 1.00 0.00 35 LYS B N 4
ATOM 7269 C CA . LYS B 1 56 ? -3.708 -1.148 -12.892 1.00 0.00 35 LYS B CA 4
ATOM 7270 C C . LYS B 1 56 ? -4.755 -0.031 -12.756 1.00 0.00 35 LYS B C 4
ATOM 7271 O O . LYS B 1 56 ? -4.515 0.938 -12.053 1.00 0.00 35 LYS B O 4
ATOM 7290 N N . ALA B 1 57 ? -5.916 -0.168 -13.432 1.00 0.00 36 ALA B N 4
ATOM 7291 C CA . ALA B 1 57 ? -7.037 0.794 -13.300 1.00 0.00 36 ALA B CA 4
ATOM 7292 C C . ALA B 1 57 ? -7.527 0.856 -11.846 1.00 0.00 36 ALA B C 4
ATOM 7293 O O . ALA B 1 57 ? -7.761 1.936 -11.297 1.00 0.00 36 ALA B O 4
ATOM 7300 N N . SER B 1 58 ? -7.638 -0.332 -11.231 1.00 0.00 37 SER B N 4
ATOM 7301 C CA . SER B 1 58 ? -7.997 -0.487 -9.814 1.00 0.00 37 SER B CA 4
ATOM 7302 C C . SER B 1 58 ? -6.895 0.068 -8.896 1.00 0.00 37 SER B C 4
ATOM 7303 O O . SER B 1 58 ? -7.166 0.438 -7.751 1.00 0.00 37 SER B O 4
ATOM 7311 N N . ALA B 1 59 ? -5.657 0.120 -9.425 1.00 0.00 38 ALA B N 4
ATOM 7312 C CA . ALA B 1 59 ? -4.509 0.675 -8.715 1.00 0.00 38 ALA B CA 4
ATOM 7313 C C . ALA B 1 59 ? -4.615 2.203 -8.659 1.00 0.00 38 ALA B C 4
ATOM 7314 O O . ALA B 1 59 ? -4.312 2.770 -7.625 1.00 0.00 38 ALA B O 4
ATOM 7321 N N . ILE B 1 60 ? -5.057 2.876 -9.767 1.00 0.00 39 ILE B N 4
ATOM 7322 C CA . ILE B 1 60 ? -5.393 4.324 -9.738 1.00 0.00 39 ILE B CA 4
ATOM 7323 C C . ILE B 1 60 ? -6.470 4.596 -8.671 1.00 0.00 39 ILE B C 4
ATOM 7324 O O . ILE B 1 60 ? -6.304 5.492 -7.855 1.00 0.00 39 ILE B O 4
ATOM 7340 N N . HIS B 1 61 ? -7.554 3.792 -8.690 1.00 0.00 40 HIS B N 4
ATOM 7341 C CA . HIS B 1 61 ? -8.711 3.952 -7.770 1.00 0.00 40 HIS B CA 4
ATOM 7342 C C . HIS B 1 61 ? -8.259 3.831 -6.304 1.00 0.00 40 HIS B C 4
ATOM 7343 O O . HIS B 1 61 ? -8.698 4.596 -5.415 1.00 0.00 40 HIS B O 4
ATOM 7358 N N . ALA B 1 62 ? -7.327 2.891 -6.071 1.00 0.00 41 ALA B N 4
ATOM 7359 C CA . ALA B 1 62 ? -6.693 2.702 -4.778 1.00 0.00 41 ALA B CA 4
ATOM 7360 C C . ALA B 1 62 ? -5.908 3.967 -4.410 1.00 0.00 41 ALA B C 4
ATOM 7361 O O . ALA B 1 62 ? -6.138 4.564 -3.374 1.00 0.00 41 ALA B O 4
ATOM 7368 N N . ILE B 1 63 ? -5.048 4.419 -5.324 1.00 0.00 42 ILE B N 4
ATOM 7369 C CA . ILE B 1 63 ? -4.254 5.640 -5.143 1.00 0.00 42 ILE B CA 4
ATOM 7370 C C . ILE B 1 63 ? -5.155 6.882 -4.953 1.00 0.00 42 ILE B C 4
ATOM 7371 O O . ILE B 1 63 ? -4.756 7.829 -4.285 1.00 0.00 42 ILE B O 4
ATOM 7387 N N . GLU B 1 64 ? -6.407 6.825 -5.451 1.00 0.00 43 GLU B N 4
ATOM 7388 C CA . GLU B 1 64 ? -7.361 7.931 -5.283 1.00 0.00 43 GLU B CA 4
ATOM 7389 C C . GLU B 1 64 ? -7.715 8.090 -3.809 1.00 0.00 43 GLU B C 4
ATOM 7390 O O . GLU B 1 64 ? -7.887 9.213 -3.355 1.00 0.00 43 GLU B O 4
ATOM 7402 N N . SER B 1 65 ? -7.769 6.963 -3.062 1.00 0.00 44 SER B N 4
ATOM 7403 C CA . SER B 1 65 ? -7.882 6.994 -1.582 1.00 0.00 44 SER B CA 4
ATOM 7404 C C . SER B 1 65 ? -6.746 7.798 -0.945 1.00 0.00 44 SER B C 4
ATOM 7405 O O . SER B 1 65 ? -6.967 8.551 0.024 1.00 0.00 44 SER B O 4
ATOM 7413 N N . ILE B 1 66 ? -5.527 7.621 -1.495 1.00 0.00 45 ILE B N 4
ATOM 7414 C CA . ILE B 1 66 ? -4.325 8.220 -0.918 1.00 0.00 45 ILE B CA 4
ATOM 7415 C C . ILE B 1 66 ? -4.397 9.752 -1.041 1.00 0.00 45 ILE B C 4
ATOM 7416 O O . ILE B 1 66 ? -4.051 10.482 -0.103 1.00 0.00 45 ILE B O 4
ATOM 7432 N N . LYS B 1 67 ? -4.902 10.222 -2.199 1.00 0.00 46 LYS B N 4
ATOM 7433 C CA . LYS B 1 67 ? -4.975 11.665 -2.530 1.00 0.00 46 LYS B CA 4
ATOM 7434 C C . LYS B 1 67 ? -5.896 12.438 -1.576 1.00 0.00 46 LYS B C 4
ATOM 7435 O O . LYS B 1 67 ? -5.710 13.634 -1.344 1.00 0.00 46 LYS B O 4
ATOM 7454 N N . ARG B 1 68 ? -6.874 11.720 -1.036 1.00 0.00 47 ARG B N 4
ATOM 7455 C CA . ARG B 1 68 ? -7.984 12.310 -0.252 1.00 0.00 47 ARG B CA 4
ATOM 7456 C C . ARG B 1 68 ? -7.523 12.830 1.135 1.00 0.00 47 ARG B C 4
ATOM 7457 O O . ARG B 1 68 ? -7.751 13.996 1.464 1.00 0.00 47 ARG B O 4
ATOM 7478 N N . ASN B 1 69 ? -6.872 11.954 1.928 1.00 0.00 48 ASN B N 4
ATOM 7479 C CA . ASN B 1 69 ? -6.558 12.258 3.357 1.00 0.00 48 ASN B CA 4
ATOM 7480 C C . ASN B 1 69 ? -5.492 11.302 3.947 1.00 0.00 48 ASN B C 4
ATOM 7481 O O . ASN B 1 69 ? -5.296 11.257 5.156 1.00 0.00 48 ASN B O 4
ATOM 7492 N N . SER B 1 70 ? -4.764 10.570 3.090 1.00 0.00 49 SER B N 4
ATOM 7493 C CA . SER B 1 70 ? -3.756 9.585 3.550 1.00 0.00 49 SER B CA 4
ATOM 7494 C C . SER B 1 70 ? -2.543 10.262 4.206 1.00 0.00 49 SER B C 4
ATOM 7495 O O . SER B 1 70 ? -1.952 9.715 5.146 1.00 0.00 49 SER B O 4
ATOM 7503 N N . ALA B 1 71 ? -2.189 11.459 3.709 1.00 0.00 50 ALA B N 4
ATOM 7504 C CA . ALA B 1 71 ? -1.160 12.305 4.329 1.00 0.00 50 ALA B CA 4
ATOM 7505 C C . ALA B 1 71 ? -1.584 12.810 5.728 1.00 0.00 50 ALA B C 4
ATOM 7506 O O . ALA B 1 71 ? -0.747 13.294 6.489 1.00 0.00 50 ALA B O 4
ATOM 7513 N N . GLY B 1 72 ? -2.886 12.697 6.043 1.00 0.00 51 GLY B N 4
ATOM 7514 C CA . GLY B 1 72 ? -3.407 12.955 7.394 1.00 0.00 51 GLY B CA 4
ATOM 7515 C C . GLY B 1 72 ? -3.870 11.700 8.133 1.00 0.00 51 GLY B C 4
ATOM 7516 O O . GLY B 1 72 ? -4.190 11.779 9.321 1.00 0.00 51 GLY B O 4
ATOM 7520 N N . ALA B 1 73 ? -3.899 10.545 7.436 1.00 0.00 52 ALA B N 4
ATOM 7521 C CA . ALA B 1 73 ? -4.404 9.261 7.976 1.00 0.00 52 ALA B CA 4
ATOM 7522 C C . ALA B 1 73 ? -3.489 8.683 9.063 1.00 0.00 52 ALA B C 4
ATOM 7523 O O . ALA B 1 73 ? -2.293 8.516 8.840 1.00 0.00 52 ALA B O 4
ATOM 7530 N N . ASP B 1 74 ? -4.086 8.321 10.208 1.00 0.00 53 ASP B N 4
ATOM 7531 C CA . ASP B 1 74 ? -3.362 7.801 11.392 1.00 0.00 53 ASP B CA 4
ATOM 7532 C C . ASP B 1 74 ? -2.613 6.481 11.075 1.00 0.00 53 ASP B C 4
ATOM 7533 O O . ASP B 1 74 ? -2.956 5.769 10.140 1.00 0.00 53 ASP B O 4
ATOM 7542 N N . THR B 1 75 ? -1.551 6.201 11.829 1.00 0.00 54 THR B N 4
ATOM 7543 C CA . THR B 1 75 ? -0.725 4.993 11.644 1.00 0.00 54 THR B CA 4
ATOM 7544 C C . THR B 1 75 ? -0.911 4.028 12.837 1.00 0.00 54 THR B C 4
ATOM 7545 O O . THR B 1 75 ? -0.359 4.248 13.919 1.00 0.00 54 THR B O 4
ATOM 7556 N N . VAL B 1 76 ? -1.742 2.987 12.642 1.00 0.00 55 VAL B N 4
ATOM 7557 C CA . VAL B 1 76 ? -2.019 1.957 13.662 1.00 0.00 55 VAL B CA 4
ATOM 7558 C C . VAL B 1 76 ? -1.182 0.695 13.387 1.00 0.00 55 VAL B C 4
ATOM 7559 O O . VAL B 1 76 ? -1.240 0.153 12.277 1.00 0.00 55 VAL B O 4
ATOM 7572 N N . ASP B 1 77 ? -0.411 0.246 14.401 1.00 0.00 56 ASP B N 4
ATOM 7573 C CA . ASP B 1 77 ? 0.355 -1.018 14.347 1.00 0.00 56 ASP B CA 4
ATOM 7574 C C . ASP B 1 77 ? -0.348 -2.096 15.206 1.00 0.00 56 ASP B C 4
ATOM 7575 O O . ASP B 1 77 ? -0.381 -2.008 16.436 1.00 0.00 56 ASP B O 4
ATOM 7584 N N . LEU B 1 78 ? -0.913 -3.103 14.532 1.00 0.00 57 LEU B N 4
ATOM 7585 C CA . LEU B 1 78 ? -1.641 -4.228 15.158 1.00 0.00 57 LEU B CA 4
ATOM 7586 C C . LEU B 1 78 ? -0.701 -5.380 15.572 1.00 0.00 57 LEU B C 4
ATOM 7587 O O . LEU B 1 78 ? -1.076 -6.195 16.420 1.00 0.00 57 LEU B O 4
ATOM 7603 N N . THR B 1 79 ? 0.522 -5.447 14.996 1.00 0.00 58 THR B N 4
ATOM 7604 C CA . THR B 1 79 ? 1.431 -6.590 15.231 1.00 0.00 58 THR B CA 4
ATOM 7605 C C . THR B 1 79 ? 2.479 -6.255 16.319 1.00 0.00 58 THR B C 4
ATOM 7606 O O . THR B 1 79 ? 3.479 -6.958 16.480 1.00 0.00 58 THR B O 4
ATOM 7617 N N . THR B 1 80 ? 2.221 -5.183 17.090 1.00 0.00 59 THR B N 4
ATOM 7618 C CA . THR B 1 80 ? 2.955 -4.893 18.335 1.00 0.00 59 THR B CA 4
ATOM 7619 C C . THR B 1 80 ? 2.413 -5.786 19.470 1.00 0.00 59 THR B C 4
ATOM 7620 O O . THR B 1 80 ? 3.168 -6.209 20.354 1.00 0.00 59 THR B O 4
ATOM 7631 N N . MET B 1 81 ? 1.095 -6.063 19.414 1.00 0.00 60 MET B N 4
ATOM 7632 C CA . MET B 1 81 ? 0.376 -6.874 20.413 1.00 0.00 60 MET B CA 4
ATOM 7633 C C . MET B 1 81 ? 0.254 -8.335 19.940 1.00 0.00 60 MET B C 4
ATOM 7634 O O . MET B 1 81 ? 0.727 -9.259 20.612 1.00 0.00 60 MET B O 4
ATOM 7648 N N . THR B 1 82 ? -0.392 -8.522 18.775 1.00 0.00 61 THR B N 4
ATOM 7649 C CA . THR B 1 82 ? -0.668 -9.847 18.182 1.00 0.00 61 THR B CA 4
ATOM 7650 C C . THR B 1 82 ? 0.131 -10.000 16.868 1.00 0.00 61 THR B C 4
ATOM 7651 O O . THR B 1 82 ? 1.173 -9.357 16.707 1.00 0.00 61 THR B O 4
ATOM 7662 N N . ALA B 1 83 ? -0.311 -10.899 15.970 1.00 0.00 62 ALA B N 4
ATOM 7663 C CA . ALA B 1 83 ? 0.199 -10.984 14.588 1.00 0.00 62 ALA B CA 4
ATOM 7664 C C . ALA B 1 83 ? -0.919 -10.537 13.620 1.00 0.00 62 ALA B C 4
ATOM 7665 O O . ALA B 1 83 ? -1.749 -11.385 13.215 1.00 0.00 62 ALA B O 4
ATOM 7673 N N . MET A 1 22 ? -11.363 9.266 10.425 1.00 0.00 1 MET A N 5
ATOM 7674 C CA . MET A 1 22 ? -11.908 8.926 9.089 1.00 0.00 1 MET A CA 5
ATOM 7675 C C . MET A 1 22 ? -11.409 7.528 8.694 1.00 0.00 1 MET A C 5
ATOM 7676 O O . MET A 1 22 ? -12.189 6.587 8.580 1.00 0.00 1 MET A O 5
ATOM 7690 N N . TYR A 1 23 ? -10.087 7.417 8.505 1.00 0.00 2 TYR A N 5
ATOM 7691 C CA . TYR A 1 23 ? -9.398 6.145 8.208 1.00 0.00 2 TYR A CA 5
ATOM 7692 C C . TYR A 1 23 ? -7.937 6.207 8.668 1.00 0.00 2 TYR A C 5
ATOM 7693 O O . TYR A 1 23 ? -7.454 7.261 9.106 1.00 0.00 2 TYR A O 5
ATOM 7711 N N . LYS A 1 24 ? -7.231 5.073 8.523 1.00 0.00 3 LYS A N 5
ATOM 7712 C CA . LYS A 1 24 ? -5.862 4.918 9.038 1.00 0.00 3 LYS A CA 5
ATOM 7713 C C . LYS A 1 24 ? -5.115 3.767 8.339 1.00 0.00 3 LYS A C 5
ATOM 7714 O O . LYS A 1 24 ? -5.678 3.060 7.497 1.00 0.00 3 LYS A O 5
ATOM 7733 N N . PHE A 1 25 ? -3.837 3.615 8.711 1.00 0.00 4 PHE A N 5
ATOM 7734 C CA . PHE A 1 25 ? -2.958 2.542 8.240 1.00 0.00 4 PHE A CA 5
ATOM 7735 C C . PHE A 1 25 ? -2.865 1.453 9.315 1.00 0.00 4 PHE A C 5
ATOM 7736 O O . PHE A 1 25 ? -2.428 1.716 10.439 1.00 0.00 4 PHE A O 5
ATOM 7753 N N . GLU A 1 26 ? -3.283 0.234 8.968 1.00 0.00 5 GLU A N 5
ATOM 7754 C CA . GLU A 1 26 ? -3.158 -0.924 9.856 1.00 0.00 5 GLU A CA 5
ATOM 7755 C C . GLU A 1 26 ? -1.870 -1.691 9.527 1.00 0.00 5 GLU A C 5
ATOM 7756 O O . GLU A 1 26 ? -1.752 -2.287 8.452 1.00 0.00 5 GLU A O 5
ATOM 7768 N N . ILE A 1 27 ? -0.916 -1.672 10.476 1.00 0.00 6 ILE A N 5
ATOM 7769 C CA . ILE A 1 27 ? 0.376 -2.360 10.352 1.00 0.00 6 ILE A CA 5
ATOM 7770 C C . ILE A 1 27 ? 0.343 -3.575 11.259 1.00 0.00 6 ILE A C 5
ATOM 7771 O O . ILE A 1 27 ? 0.162 -3.433 12.467 1.00 0.00 6 ILE A O 5
ATOM 7787 N N . TYR A 1 28 ? 0.536 -4.747 10.694 1.00 0.00 7 TYR A N 5
ATOM 7788 C CA . TYR A 1 28 ? 0.583 -5.977 11.477 1.00 0.00 7 TYR A CA 5
ATOM 7789 C C . TYR A 1 28 ? 1.328 -7.073 10.720 1.00 0.00 7 TYR A C 5
ATOM 7790 O O . TYR A 1 28 ? 1.884 -6.846 9.646 1.00 0.00 7 TYR A O 5
ATOM 7808 N N . GLN A 1 29 ? 1.344 -8.259 11.325 1.00 0.00 8 GLN A N 5
ATOM 7809 C CA . GLN A 1 29 ? 1.853 -9.476 10.684 1.00 0.00 8 GLN A CA 5
ATOM 7810 C C . GLN A 1 29 ? 0.696 -10.488 10.609 1.00 0.00 8 GLN A C 5
ATOM 7811 O O . GLN A 1 29 ? -0.179 -10.520 11.493 1.00 0.00 8 GLN A O 5
ATOM 7825 N N . ASP A 1 30 ? 0.676 -11.287 9.541 1.00 0.00 9 ASP A N 5
ATOM 7826 C CA . ASP A 1 30 ? -0.394 -12.273 9.290 1.00 0.00 9 ASP A CA 5
ATOM 7827 C C . ASP A 1 30 ? 0.133 -13.677 9.615 1.00 0.00 9 ASP A C 5
ATOM 7828 O O . ASP A 1 30 ? 1.310 -13.819 9.974 1.00 0.00 9 ASP A O 5
ATOM 7837 N N . LYS A 1 31 ? -0.743 -14.696 9.410 1.00 0.00 10 LYS A N 5
ATOM 7838 C CA . LYS A 1 31 ? -0.531 -16.124 9.781 1.00 0.00 10 LYS A CA 5
ATOM 7839 C C . LYS A 1 31 ? 0.875 -16.680 9.448 1.00 0.00 10 LYS A C 5
ATOM 7840 O O . LYS A 1 31 ? 1.426 -17.478 10.207 1.00 0.00 10 LYS A O 5
ATOM 7859 N N . ALA A 1 32 ? 1.453 -16.223 8.324 1.00 0.00 11 ALA A N 5
ATOM 7860 C CA . ALA A 1 32 ? 2.782 -16.679 7.840 1.00 0.00 11 ALA A CA 5
ATOM 7861 C C . ALA A 1 32 ? 3.947 -15.992 8.599 1.00 0.00 11 ALA A C 5
ATOM 7862 O O . ALA A 1 32 ? 5.114 -16.140 8.208 1.00 0.00 11 ALA A O 5
ATOM 7869 N N . GLY A 1 33 ? 3.611 -15.263 9.693 1.00 0.00 12 GLY A N 5
ATOM 7870 C CA . GLY A 1 33 ? 4.535 -14.366 10.393 1.00 0.00 12 GLY A CA 5
ATOM 7871 C C . GLY A 1 33 ? 5.028 -13.243 9.497 1.00 0.00 12 GLY A C 5
ATOM 7872 O O . GLY A 1 33 ? 6.093 -12.664 9.737 1.00 0.00 12 GLY A O 5
ATOM 7876 N N . GLU A 1 34 ? 4.224 -12.927 8.470 1.00 0.00 13 GLU A N 5
ATOM 7877 C CA . GLU A 1 34 ? 4.638 -12.043 7.370 1.00 0.00 13 GLU A CA 5
ATOM 7878 C C . GLU A 1 34 ? 4.102 -10.636 7.620 1.00 0.00 13 GLU A C 5
ATOM 7879 O O . GLU A 1 34 ? 2.932 -10.478 7.927 1.00 0.00 13 GLU A O 5
ATOM 7891 N N . TYR A 1 35 ? 4.944 -9.612 7.436 1.00 0.00 14 TYR A N 5
ATOM 7892 C CA . TYR A 1 35 ? 4.577 -8.236 7.796 1.00 0.00 14 TYR A CA 5
ATOM 7893 C C . TYR A 1 35 ? 3.964 -7.535 6.583 1.00 0.00 14 TYR A C 5
ATOM 7894 O O . TYR A 1 35 ? 4.513 -7.582 5.481 1.00 0.00 14 TYR A O 5
ATOM 7912 N N . ARG A 1 36 ? 2.804 -6.925 6.829 1.00 0.00 15 ARG A N 5
ATOM 7913 C CA . ARG A 1 36 ? 1.995 -6.189 5.847 1.00 0.00 15 ARG A CA 5
ATOM 7914 C C . ARG A 1 36 ? 1.448 -4.922 6.518 1.00 0.00 15 ARG A C 5
ATOM 7915 O O . ARG A 1 36 ? 0.984 -4.966 7.665 1.00 0.00 15 ARG A O 5
ATOM 7936 N N . PHE A 1 37 ? 1.492 -3.796 5.797 1.00 0.00 16 PHE A N 5
ATOM 7937 C CA . PHE A 1 37 ? 0.771 -2.583 6.185 1.00 0.00 16 PHE A CA 5
ATOM 7938 C C . PHE A 1 37 ? -0.231 -2.246 5.081 1.00 0.00 16 PHE A C 5
ATOM 7939 O O . PHE A 1 37 ? 0.097 -2.299 3.890 1.00 0.00 16 PHE A O 5
ATOM 7956 N N . ARG A 1 38 ? -1.459 -1.947 5.494 1.00 0.00 17 ARG A N 5
ATOM 7957 C CA . ARG A 1 38 ? -2.590 -1.702 4.592 1.00 0.00 17 ARG A CA 5
ATOM 7958 C C . ARG A 1 38 ? -3.228 -0.354 4.947 1.00 0.00 17 ARG A C 5
ATOM 7959 O O . ARG A 1 38 ? -3.078 0.133 6.074 1.00 0.00 17 ARG A O 5
ATOM 7980 N N . PHE A 1 39 ? -3.949 0.232 3.984 1.00 0.00 18 PHE A N 5
ATOM 7981 C CA . PHE A 1 39 ? -4.631 1.527 4.173 1.00 0.00 18 PHE A CA 5
ATOM 7982 C C . PHE A 1 39 ? -6.129 1.290 4.044 1.00 0.00 18 PHE A C 5
ATOM 7983 O O . PHE A 1 39 ? -6.592 0.610 3.114 1.00 0.00 18 PHE A O 5
ATOM 8000 N N . LYS A 1 40 ? -6.863 1.842 5.007 1.00 0.00 19 LYS A N 5
ATOM 8001 C CA . LYS A 1 40 ? -8.290 1.606 5.185 1.00 0.00 19 LYS A CA 5
ATOM 8002 C C . LYS A 1 40 ? -9.117 2.762 4.613 1.00 0.00 19 LYS A C 5
ATOM 8003 O O . LYS A 1 40 ? -8.576 3.749 4.098 1.00 0.00 19 LYS A O 5
ATOM 8022 N N . ALA A 1 41 ? -10.439 2.620 4.737 1.00 0.00 20 ALA A N 5
ATOM 8023 C CA . ALA A 1 41 ? -11.426 3.583 4.241 1.00 0.00 20 ALA A CA 5
ATOM 8024 C C . ALA A 1 41 ? -12.433 3.874 5.360 1.00 0.00 20 ALA A C 5
ATOM 8025 O O . ALA A 1 41 ? -12.510 3.109 6.327 1.00 0.00 20 ALA A O 5
ATOM 8032 N N . SER A 1 42 ? -13.139 5.008 5.239 1.00 0.00 21 SER A N 5
ATOM 8033 C CA . SER A 1 42 ? -14.153 5.489 6.206 1.00 0.00 21 SER A CA 5
ATOM 8034 C C . SER A 1 42 ? -15.148 4.407 6.725 1.00 0.00 21 SER A C 5
ATOM 8035 O O . SER A 1 42 ? -15.511 4.423 7.906 1.00 0.00 21 SER A O 5
ATOM 8043 N N . ASN A 1 43 ? -15.569 3.463 5.856 1.00 0.00 22 ASN A N 5
ATOM 8044 C CA . ASN A 1 43 ? -16.564 2.412 6.227 1.00 0.00 22 ASN A CA 5
ATOM 8045 C C . ASN A 1 43 ? -15.888 1.044 6.487 1.00 0.00 22 ASN A C 5
ATOM 8046 O O . ASN A 1 43 ? -16.558 0.009 6.534 1.00 0.00 22 ASN A O 5
ATOM 8057 N N . GLY A 1 44 ? -14.559 1.062 6.679 1.00 0.00 23 GLY A N 5
ATOM 8058 C CA . GLY A 1 44 ? -13.784 -0.133 7.051 1.00 0.00 23 GLY A CA 5
ATOM 8059 C C . GLY A 1 44 ? -13.284 -0.967 5.872 1.00 0.00 23 GLY A C 5
ATOM 8060 O O . GLY A 1 44 ? -12.833 -2.103 6.069 1.00 0.00 23 GLY A O 5
ATOM 8064 N N . GLU A 1 45 ? -13.371 -0.413 4.652 1.00 0.00 24 GLU A N 5
ATOM 8065 C CA . GLU A 1 45 ? -12.848 -1.067 3.430 1.00 0.00 24 GLU A CA 5
ATOM 8066 C C . GLU A 1 45 ? -11.319 -0.933 3.360 1.00 0.00 24 GLU A C 5
ATOM 8067 O O . GLU A 1 45 ? -10.750 -0.058 4.003 1.00 0.00 24 GLU A O 5
ATOM 8079 N N . THR A 1 46 ? -10.658 -1.824 2.601 1.00 0.00 25 THR A N 5
ATOM 8080 C CA . THR A 1 46 ? -9.204 -1.745 2.342 1.00 0.00 25 THR A CA 5
ATOM 8081 C C . THR A 1 46 ? -8.961 -1.621 0.837 1.00 0.00 25 THR A C 5
ATOM 8082 O O . THR A 1 46 ? -9.621 -2.292 0.032 1.00 0.00 25 THR A O 5
ATOM 8093 N N . MET A 1 47 ? -8.000 -0.769 0.474 1.00 0.00 26 MET A N 5
ATOM 8094 C CA . MET A 1 47 ? -7.705 -0.418 -0.919 1.00 0.00 26 MET A CA 5
ATOM 8095 C C . MET A 1 47 ? -6.293 -0.878 -1.337 1.00 0.00 26 MET A C 5
ATOM 8096 O O . MET A 1 47 ? -6.048 -1.077 -2.524 1.00 0.00 26 MET A O 5
ATOM 8110 N N . PHE A 1 48 ? -5.357 -1.039 -0.373 1.00 0.00 27 PHE A N 5
ATOM 8111 C CA . PHE A 1 48 ? -4.072 -1.721 -0.653 1.00 0.00 27 PHE A CA 5
ATOM 8112 C C . PHE A 1 48 ? -3.576 -2.479 0.563 1.00 0.00 27 PHE A C 5
ATOM 8113 O O . PHE A 1 48 ? -3.885 -2.138 1.702 1.00 0.00 27 PHE A O 5
ATOM 8130 N N . SER A 1 49 ? -2.781 -3.493 0.252 1.00 0.00 28 SER A N 5
ATOM 8131 C CA . SER A 1 49 ? -1.947 -4.229 1.177 1.00 0.00 28 SER A CA 5
ATOM 8132 C C . SER A 1 49 ? -0.549 -4.188 0.562 1.00 0.00 28 SER A C 5
ATOM 8133 O O . SER A 1 49 ? -0.409 -4.353 -0.656 1.00 0.00 28 SER A O 5
ATOM 8141 N N . SER A 1 50 ? 0.475 -3.912 1.368 1.00 0.00 29 SER A N 5
ATOM 8142 C CA . SER A 1 50 ? 1.851 -3.781 0.871 1.00 0.00 29 SER A CA 5
ATOM 8143 C C . SER A 1 50 ? 2.565 -5.133 0.996 1.00 0.00 29 SER A C 5
ATOM 8144 O O . SER A 1 50 ? 1.942 -6.139 1.354 1.00 0.00 29 SER A O 5
ATOM 8152 N N . GLU A 1 51 ? 3.860 -5.165 0.667 1.00 0.00 30 GLU A N 5
ATOM 8153 C CA . GLU A 1 51 ? 4.710 -6.331 0.918 1.00 0.00 30 GLU A CA 5
ATOM 8154 C C . GLU A 1 51 ? 5.321 -6.241 2.340 1.00 0.00 30 GLU A C 5
ATOM 8155 O O . GLU A 1 51 ? 6.009 -7.162 2.785 1.00 0.00 30 GLU A O 5
ATOM 8167 N N . GLY A 1 52 ? 5.062 -5.107 3.037 1.00 0.00 31 GLY A N 5
ATOM 8168 C CA . GLY A 1 52 ? 5.559 -4.859 4.402 1.00 0.00 31 GLY A CA 5
ATOM 8169 C C . GLY A 1 52 ? 6.887 -4.118 4.438 1.00 0.00 31 GLY A C 5
ATOM 8170 O O . GLY A 1 52 ? 7.276 -3.599 5.496 1.00 0.00 31 GLY A O 5
ATOM 8174 N N . TYR A 1 53 ? 7.588 -4.141 3.281 1.00 0.00 32 TYR A N 5
ATOM 8175 C CA . TYR A 1 53 ? 8.843 -3.409 3.005 1.00 0.00 32 TYR A CA 5
ATOM 8176 C C . TYR A 1 53 ? 10.061 -4.170 3.571 1.00 0.00 32 TYR A C 5
ATOM 8177 O O . TYR A 1 53 ? 11.031 -4.423 2.845 1.00 0.00 32 TYR A O 5
ATOM 8195 N N . LYS A 1 54 ? 9.983 -4.545 4.858 1.00 0.00 33 LYS A N 5
ATOM 8196 C CA . LYS A 1 54 ? 10.980 -5.403 5.526 1.00 0.00 33 LYS A CA 5
ATOM 8197 C C . LYS A 1 54 ? 10.375 -5.986 6.812 1.00 0.00 33 LYS A C 5
ATOM 8198 O O . LYS A 1 54 ? 10.370 -7.207 7.010 1.00 0.00 33 LYS A O 5
ATOM 8217 N N . ALA A 1 55 ? 9.865 -5.086 7.668 1.00 0.00 34 ALA A N 5
ATOM 8218 C CA . ALA A 1 55 ? 9.288 -5.428 8.986 1.00 0.00 34 ALA A CA 5
ATOM 8219 C C . ALA A 1 55 ? 8.407 -4.261 9.448 1.00 0.00 34 ALA A C 5
ATOM 8220 O O . ALA A 1 55 ? 8.190 -3.327 8.664 1.00 0.00 34 ALA A O 5
ATOM 8227 N N . LYS A 1 56 ? 7.909 -4.279 10.712 1.00 0.00 35 LYS A N 5
ATOM 8228 C CA . LYS A 1 56 ? 6.946 -3.263 11.178 1.00 0.00 35 LYS A CA 5
ATOM 8229 C C . LYS A 1 56 ? 7.597 -1.874 11.344 1.00 0.00 35 LYS A C 5
ATOM 8230 O O . LYS A 1 56 ? 6.982 -0.882 11.003 1.00 0.00 35 LYS A O 5
ATOM 8249 N N . ALA A 1 57 ? 8.836 -1.812 11.867 1.00 0.00 36 ALA A N 5
ATOM 8250 C CA . ALA A 1 57 ? 9.582 -0.534 12.019 1.00 0.00 36 ALA A CA 5
ATOM 8251 C C . ALA A 1 57 ? 9.807 0.139 10.650 1.00 0.00 36 ALA A C 5
ATOM 8252 O O . ALA A 1 57 ? 9.614 1.353 10.498 1.00 0.00 36 ALA A O 5
ATOM 8259 N N . SER A 1 58 ? 10.178 -0.683 9.655 1.00 0.00 37 SER A N 5
ATOM 8260 C CA . SER A 1 58 ? 10.327 -0.251 8.252 1.00 0.00 37 SER A CA 5
ATOM 8261 C C . SER A 1 58 ? 8.967 0.111 7.638 1.00 0.00 37 SER A C 5
ATOM 8262 O O . SER A 1 58 ? 8.902 0.911 6.702 1.00 0.00 37 SER A O 5
ATOM 8270 N N . ALA A 1 59 ? 7.892 -0.494 8.182 1.00 0.00 38 ALA A N 5
ATOM 8271 C CA . ALA A 1 59 ? 6.525 -0.254 7.724 1.00 0.00 38 ALA A CA 5
ATOM 8272 C C . ALA A 1 59 ? 6.041 1.140 8.152 1.00 0.00 38 ALA A C 5
ATOM 8273 O O . ALA A 1 59 ? 5.475 1.853 7.331 1.00 0.00 38 ALA A O 5
ATOM 8280 N N . ILE A 1 60 ? 6.252 1.520 9.447 1.00 0.00 39 ILE A N 5
ATOM 8281 C CA . ILE A 1 60 ? 5.994 2.895 9.942 1.00 0.00 39 ILE A CA 5
ATOM 8282 C C . ILE A 1 60 ? 6.734 3.931 9.071 1.00 0.00 39 ILE A C 5
ATOM 8283 O O . ILE A 1 60 ? 6.108 4.855 8.558 1.00 0.00 39 ILE A O 5
ATOM 8299 N N . HIS A 1 61 ? 8.063 3.739 8.900 1.00 0.00 40 HIS A N 5
ATOM 8300 C CA . HIS A 1 61 ? 8.930 4.685 8.150 1.00 0.00 40 HIS A CA 5
ATOM 8301 C C . HIS A 1 61 ? 8.493 4.819 6.689 1.00 0.00 40 HIS A C 5
ATOM 8302 O O . HIS A 1 61 ? 8.528 5.934 6.113 1.00 0.00 40 HIS A O 5
ATOM 8317 N N . ALA A 1 62 ? 8.035 3.697 6.105 1.00 0.00 41 ALA A N 5
ATOM 8318 C CA . ALA A 1 62 ? 7.471 3.688 4.763 1.00 0.00 41 ALA A CA 5
ATOM 8319 C C . ALA A 1 62 ? 6.240 4.597 4.757 1.00 0.00 41 ALA A C 5
ATOM 8320 O O . ALA A 1 62 ? 6.193 5.563 4.020 1.00 0.00 41 ALA A O 5
ATOM 8327 N N . ILE A 1 63 ? 5.307 4.337 5.670 1.00 0.00 42 ILE A N 5
ATOM 8328 C CA . ILE A 1 63 ? 4.078 5.135 5.815 1.00 0.00 42 ILE A CA 5
ATOM 8329 C C . ILE A 1 63 ? 4.382 6.617 6.138 1.00 0.00 42 ILE A C 5
ATOM 8330 O O . ILE A 1 63 ? 3.581 7.497 5.816 1.00 0.00 42 ILE A O 5
ATOM 8346 N N . GLU A 1 64 ? 5.577 6.903 6.680 1.00 0.00 43 GLU A N 5
ATOM 8347 C CA . GLU A 1 64 ? 5.970 8.280 7.016 1.00 0.00 43 GLU A CA 5
ATOM 8348 C C . GLU A 1 64 ? 6.228 9.080 5.735 1.00 0.00 43 GLU A C 5
ATOM 8349 O O . GLU A 1 64 ? 6.045 10.294 5.735 1.00 0.00 43 GLU A O 5
ATOM 8361 N N . SER A 1 65 ? 6.627 8.378 4.644 1.00 0.00 44 SER A N 5
ATOM 8362 C CA . SER A 1 65 ? 6.605 8.944 3.268 1.00 0.00 44 SER A CA 5
ATOM 8363 C C . SER A 1 65 ? 5.212 9.451 2.877 1.00 0.00 44 SER A C 5
ATOM 8364 O O . SER A 1 65 ? 5.081 10.512 2.245 1.00 0.00 44 SER A O 5
ATOM 8372 N N . ILE A 1 66 ? 4.182 8.665 3.242 1.00 0.00 45 ILE A N 5
ATOM 8373 C CA . ILE A 1 66 ? 2.812 8.937 2.815 1.00 0.00 45 ILE A CA 5
ATOM 8374 C C . ILE A 1 66 ? 2.314 10.215 3.508 1.00 0.00 45 ILE A C 5
ATOM 8375 O O . ILE A 1 66 ? 1.655 11.064 2.895 1.00 0.00 45 ILE A O 5
ATOM 8391 N N . LYS A 1 67 ? 2.677 10.347 4.797 1.00 0.00 46 LYS A N 5
ATOM 8392 C CA . LYS A 1 67 ? 2.248 11.461 5.668 1.00 0.00 46 LYS A CA 5
ATOM 8393 C C . LYS A 1 67 ? 2.776 12.827 5.209 1.00 0.00 46 LYS A C 5
ATOM 8394 O O . LYS A 1 67 ? 2.258 13.868 5.626 1.00 0.00 46 LYS A O 5
ATOM 8413 N N . ARG A 1 68 ? 3.814 12.793 4.379 1.00 0.00 47 ARG A N 5
ATOM 8414 C CA . ARG A 1 68 ? 4.509 14.004 3.907 1.00 0.00 47 ARG A CA 5
ATOM 8415 C C . ARG A 1 68 ? 3.636 14.818 2.924 1.00 0.00 47 ARG A C 5
ATOM 8416 O O . ARG A 1 68 ? 3.142 15.896 3.272 1.00 0.00 47 ARG A O 5
ATOM 8437 N N . ASN A 1 69 ? 3.423 14.269 1.713 1.00 0.00 48 ASN A N 5
ATOM 8438 C CA . ASN A 1 69 ? 2.783 14.995 0.582 1.00 0.00 48 ASN A CA 5
ATOM 8439 C C . ASN A 1 69 ? 2.124 13.996 -0.400 1.00 0.00 48 ASN A C 5
ATOM 8440 O O . ASN A 1 69 ? 1.770 14.356 -1.512 1.00 0.00 48 ASN A O 5
ATOM 8451 N N . SER A 1 70 ? 1.916 12.743 0.031 1.00 0.00 49 SER A N 5
ATOM 8452 C CA . SER A 1 70 ? 1.400 11.670 -0.852 1.00 0.00 49 SER A CA 5
ATOM 8453 C C . SER A 1 70 ? -0.037 11.944 -1.343 1.00 0.00 49 SER A C 5
ATOM 8454 O O . SER A 1 70 ? -0.402 11.554 -2.456 1.00 0.00 49 SER A O 5
ATOM 8462 N N . ALA A 1 71 ? -0.840 12.623 -0.503 1.00 0.00 50 ALA A N 5
ATOM 8463 C CA . ALA A 1 71 ? -2.180 13.101 -0.891 1.00 0.00 50 ALA A CA 5
ATOM 8464 C C . ALA A 1 71 ? -2.109 14.149 -2.025 1.00 0.00 50 ALA A C 5
ATOM 8465 O O . ALA A 1 71 ? -3.062 14.304 -2.794 1.00 0.00 50 ALA A O 5
ATOM 8472 N N . GLY A 1 72 ? -0.965 14.854 -2.121 1.00 0.00 51 GLY A N 5
ATOM 8473 C CA . GLY A 1 72 ? -0.703 15.813 -3.203 1.00 0.00 51 GLY A CA 5
ATOM 8474 C C . GLY A 1 72 ? 0.341 15.329 -4.211 1.00 0.00 51 GLY A C 5
ATOM 8475 O O . GLY A 1 72 ? 0.730 16.088 -5.106 1.00 0.00 51 GLY A O 5
ATOM 8479 N N . ALA A 1 73 ? 0.814 14.067 -4.053 1.00 0.00 52 ALA A N 5
ATOM 8480 C CA . ALA A 1 73 ? 1.714 13.398 -5.024 1.00 0.00 52 ALA A CA 5
ATOM 8481 C C . ALA A 1 73 ? 1.060 13.241 -6.404 1.00 0.00 52 ALA A C 5
ATOM 8482 O O . ALA A 1 73 ? -0.113 13.571 -6.595 1.00 0.00 52 ALA A O 5
ATOM 8489 N N . ASP A 1 74 ? 1.832 12.746 -7.375 1.00 0.00 53 ASP A N 5
ATOM 8490 C CA . ASP A 1 74 ? 1.316 12.443 -8.726 1.00 0.00 53 ASP A CA 5
ATOM 8491 C C . ASP A 1 74 ? 1.058 10.932 -8.853 1.00 0.00 53 ASP A C 5
ATOM 8492 O O . ASP A 1 74 ? 1.656 10.139 -8.126 1.00 0.00 53 ASP A O 5
ATOM 8501 N N . THR A 1 75 ? 0.136 10.539 -9.736 1.00 0.00 54 THR A N 5
ATOM 8502 C CA . THR A 1 75 ? -0.147 9.121 -10.028 1.00 0.00 54 THR A CA 5
ATOM 8503 C C . THR A 1 75 ? 0.211 8.811 -11.496 1.00 0.00 54 THR A C 5
ATOM 8504 O O . THR A 1 75 ? -0.455 9.283 -12.421 1.00 0.00 54 THR A O 5
ATOM 8515 N N . VAL A 1 76 ? 1.308 8.059 -11.688 1.00 0.00 55 VAL A N 5
ATOM 8516 C CA . VAL A 1 76 ? 1.842 7.690 -13.017 1.00 0.00 55 VAL A CA 5
ATOM 8517 C C . VAL A 1 76 ? 1.608 6.190 -13.273 1.00 0.00 55 VAL A C 5
ATOM 8518 O O . VAL A 1 76 ? 1.972 5.360 -12.431 1.00 0.00 55 VAL A O 5
ATOM 8531 N N . ASP A 1 77 ? 0.996 5.861 -14.426 1.00 0.00 56 ASP A N 5
ATOM 8532 C CA . ASP A 1 77 ? 0.817 4.468 -14.880 1.00 0.00 56 ASP A CA 5
ATOM 8533 C C . ASP A 1 77 ? 1.771 4.182 -16.057 1.00 0.00 56 ASP A C 5
ATOM 8534 O O . ASP A 1 77 ? 1.600 4.713 -17.160 1.00 0.00 56 ASP A O 5
ATOM 8543 N N . LEU A 1 78 ? 2.777 3.351 -15.789 1.00 0.00 57 LEU A N 5
ATOM 8544 C CA . LEU A 1 78 ? 3.808 2.949 -16.758 1.00 0.00 57 LEU A CA 5
ATOM 8545 C C . LEU A 1 78 ? 3.336 1.789 -17.654 1.00 0.00 57 LEU A C 5
ATOM 8546 O O . LEU A 1 78 ? 3.871 1.623 -18.750 1.00 0.00 57 LEU A O 5
ATOM 8562 N N . THR A 1 79 ? 2.291 1.031 -17.232 1.00 0.00 58 THR A N 5
ATOM 8563 C CA . THR A 1 79 ? 1.866 -0.203 -17.945 1.00 0.00 58 THR A CA 5
ATOM 8564 C C . THR A 1 79 ? 0.834 0.129 -19.062 1.00 0.00 58 THR A C 5
ATOM 8565 O O . THR A 1 79 ? 0.038 -0.721 -19.484 1.00 0.00 58 THR A O 5
ATOM 8576 N N . THR A 1 80 ? 0.894 1.380 -19.549 1.00 0.00 59 THR A N 5
ATOM 8577 C CA . THR A 1 80 ? 0.229 1.835 -20.782 1.00 0.00 59 THR A CA 5
ATOM 8578 C C . THR A 1 80 ? 1.235 2.659 -21.606 1.00 0.00 59 THR A C 5
ATOM 8579 O O . THR A 1 80 ? 1.322 2.510 -22.830 1.00 0.00 59 THR A O 5
ATOM 8590 N N . MET A 1 81 ? 1.998 3.525 -20.895 1.00 0.00 60 MET A N 5
ATOM 8591 C CA . MET A 1 81 ? 2.977 4.441 -21.509 1.00 0.00 60 MET A CA 5
ATOM 8592 C C . MET A 1 81 ? 4.189 3.663 -22.053 1.00 0.00 60 MET A C 5
ATOM 8593 O O . MET A 1 81 ? 4.361 3.541 -23.273 1.00 0.00 60 MET A O 5
ATOM 8607 N N . THR A 1 82 ? 5.012 3.118 -21.136 1.00 0.00 61 THR A N 5
ATOM 8608 C CA . THR A 1 82 ? 6.242 2.378 -21.481 1.00 0.00 61 THR A CA 5
ATOM 8609 C C . THR A 1 82 ? 6.454 1.219 -20.484 1.00 0.00 61 THR A C 5
ATOM 8610 O O . THR A 1 82 ? 6.785 1.452 -19.311 1.00 0.00 61 THR A O 5
ATOM 8621 N N . ALA A 1 83 ? 6.257 -0.017 -20.980 1.00 0.00 62 ALA A N 5
ATOM 8622 C CA . ALA A 1 83 ? 6.406 -1.274 -20.224 1.00 0.00 62 ALA A CA 5
ATOM 8623 C C . ALA A 1 83 ? 6.112 -2.453 -21.186 1.00 0.00 62 ALA A C 5
ATOM 8624 O O . ALA A 1 83 ? 4.924 -2.722 -21.462 1.00 0.00 62 ALA A O 5
ATOM 8632 N N . MET B 1 22 ? 8.672 16.574 -8.025 1.00 0.00 1 MET B N 5
ATOM 8633 C CA . MET B 1 22 ? 8.475 15.813 -6.766 1.00 0.00 1 MET B CA 5
ATOM 8634 C C . MET B 1 22 ? 8.226 14.326 -7.103 1.00 0.00 1 MET B C 5
ATOM 8635 O O . MET B 1 22 ? 8.242 13.938 -8.275 1.00 0.00 1 MET B O 5
ATOM 8649 N N . TYR B 1 23 ? 8.022 13.491 -6.075 1.00 0.00 2 TYR B N 5
ATOM 8650 C CA . TYR B 1 23 ? 7.777 12.046 -6.236 1.00 0.00 2 TYR B CA 5
ATOM 8651 C C . TYR B 1 23 ? 6.339 11.738 -6.707 1.00 0.00 2 TYR B C 5
ATOM 8652 O O . TYR B 1 23 ? 5.494 12.636 -6.835 1.00 0.00 2 TYR B O 5
ATOM 8670 N N . LYS B 1 24 ? 6.074 10.434 -6.913 1.00 0.00 3 LYS B N 5
ATOM 8671 C CA . LYS B 1 24 ? 4.836 9.944 -7.533 1.00 0.00 3 LYS B CA 5
ATOM 8672 C C . LYS B 1 24 ? 4.638 8.437 -7.286 1.00 0.00 3 LYS B C 5
ATOM 8673 O O . LYS B 1 24 ? 5.484 7.773 -6.680 1.00 0.00 3 LYS B O 5
ATOM 8692 N N . PHE B 1 25 ? 3.496 7.929 -7.769 1.00 0.00 4 PHE B N 5
ATOM 8693 C CA . PHE B 1 25 ? 3.132 6.513 -7.716 1.00 0.00 4 PHE B CA 5
ATOM 8694 C C . PHE B 1 25 ? 3.399 5.869 -9.082 1.00 0.00 4 PHE B C 5
ATOM 8695 O O . PHE B 1 25 ? 2.825 6.289 -10.088 1.00 0.00 4 PHE B O 5
ATOM 8712 N N . GLU B 1 26 ? 4.275 4.863 -9.116 1.00 0.00 5 GLU B N 5
ATOM 8713 C CA . GLU B 1 26 ? 4.550 4.093 -10.332 1.00 0.00 5 GLU B CA 5
ATOM 8714 C C . GLU B 1 26 ? 3.688 2.828 -10.351 1.00 0.00 5 GLU B C 5
ATOM 8715 O O . GLU B 1 26 ? 3.890 1.923 -9.532 1.00 0.00 5 GLU B O 5
ATOM 8727 N N . ILE B 1 27 ? 2.737 2.777 -11.296 1.00 0.00 6 ILE B N 5
ATOM 8728 C CA . ILE B 1 27 ? 1.823 1.643 -11.480 1.00 0.00 6 ILE B CA 5
ATOM 8729 C C . ILE B 1 27 ? 2.261 0.890 -12.722 1.00 0.00 6 ILE B C 5
ATOM 8730 O O . ILE B 1 27 ? 2.286 1.466 -13.812 1.00 0.00 6 ILE B O 5
ATOM 8746 N N . TYR B 1 28 ? 2.585 -0.379 -12.569 1.00 0.00 7 TYR B N 5
ATOM 8747 C CA . TYR B 1 28 ? 2.952 -1.221 -13.695 1.00 0.00 7 TYR B CA 5
ATOM 8748 C C . TYR B 1 28 ? 2.764 -2.693 -13.375 1.00 0.00 7 TYR B C 5
ATOM 8749 O O . TYR B 1 28 ? 2.224 -3.059 -12.333 1.00 0.00 7 TYR B O 5
ATOM 8767 N N . GLN B 1 29 ? 3.160 -3.527 -14.331 1.00 0.00 8 GLN B N 5
ATOM 8768 C CA . GLN B 1 29 ? 3.204 -4.979 -14.151 1.00 0.00 8 GLN B CA 5
ATOM 8769 C C . GLN B 1 29 ? 4.663 -5.424 -14.328 1.00 0.00 8 GLN B C 5
ATOM 8770 O O . GLN B 1 29 ? 5.416 -4.824 -15.113 1.00 0.00 8 GLN B O 5
ATOM 8784 N N . ASP B 1 30 ? 5.053 -6.458 -13.593 1.00 0.00 9 ASP B N 5
ATOM 8785 C CA . ASP B 1 30 ? 6.430 -6.974 -13.581 1.00 0.00 9 ASP B CA 5
ATOM 8786 C C . ASP B 1 30 ? 6.470 -8.299 -14.357 1.00 0.00 9 ASP B C 5
ATOM 8787 O O . ASP B 1 30 ? 5.417 -8.763 -14.818 1.00 0.00 9 ASP B O 5
ATOM 8796 N N . LYS B 1 31 ? 7.679 -8.900 -14.443 1.00 0.00 10 LYS B N 5
ATOM 8797 C CA . LYS B 1 31 ? 8.008 -10.098 -15.269 1.00 0.00 10 LYS B CA 5
ATOM 8798 C C . LYS B 1 31 ? 6.958 -11.232 -15.216 1.00 0.00 10 LYS B C 5
ATOM 8799 O O . LYS B 1 31 ? 6.706 -11.894 -16.225 1.00 0.00 10 LYS B O 5
ATOM 8818 N N . ALA B 1 32 ? 6.333 -11.426 -14.043 1.00 0.00 11 ALA B N 5
ATOM 8819 C CA . ALA B 1 32 ? 5.331 -12.490 -13.820 1.00 0.00 11 ALA B CA 5
ATOM 8820 C C . ALA B 1 32 ? 3.934 -12.107 -14.388 1.00 0.00 11 ALA B C 5
ATOM 8821 O O . ALA B 1 32 ? 2.942 -12.807 -14.137 1.00 0.00 11 ALA B O 5
ATOM 8828 N N . GLY B 1 33 ? 3.878 -11.000 -15.169 1.00 0.00 12 GLY B N 5
ATOM 8829 C CA . GLY B 1 33 ? 2.625 -10.365 -15.597 1.00 0.00 12 GLY B CA 5
ATOM 8830 C C . GLY B 1 33 ? 1.807 -9.870 -14.421 1.00 0.00 12 GLY B C 5
ATOM 8831 O O . GLY B 1 33 ? 0.591 -9.705 -14.526 1.00 0.00 12 GLY B O 5
ATOM 8835 N N . GLU B 1 34 ? 2.498 -9.602 -13.307 1.00 0.00 13 GLU B N 5
ATOM 8836 C CA . GLU B 1 34 ? 1.864 -9.343 -12.004 1.00 0.00 13 GLU B CA 5
ATOM 8837 C C . GLU B 1 34 ? 1.797 -7.837 -11.760 1.00 0.00 13 GLU B C 5
ATOM 8838 O O . GLU B 1 34 ? 2.807 -7.154 -11.909 1.00 0.00 13 GLU B O 5
ATOM 8850 N N . TYR B 1 35 ? 0.636 -7.334 -11.324 1.00 0.00 14 TYR B N 5
ATOM 8851 C CA . TYR B 1 35 ? 0.412 -5.887 -11.205 1.00 0.00 14 TYR B CA 5
ATOM 8852 C C . TYR B 1 35 ? 0.784 -5.423 -9.794 1.00 0.00 14 TYR B C 5
ATOM 8853 O O . TYR B 1 35 ? 0.376 -6.027 -8.798 1.00 0.00 14 TYR B O 5
ATOM 8871 N N . ARG B 1 36 ? 1.596 -4.366 -9.760 1.00 0.00 15 ARG B N 5
ATOM 8872 C CA . ARG B 1 36 ? 2.110 -3.726 -8.545 1.00 0.00 15 ARG B CA 5
ATOM 8873 C C . ARG B 1 36 ? 2.094 -2.208 -8.742 1.00 0.00 15 ARG B C 5
ATOM 8874 O O . ARG B 1 36 ? 2.462 -1.707 -9.811 1.00 0.00 15 ARG B O 5
ATOM 8895 N N . PHE B 1 37 ? 1.664 -1.480 -7.706 1.00 0.00 16 PHE B N 5
ATOM 8896 C CA . PHE B 1 37 ? 1.831 -0.028 -7.640 1.00 0.00 16 PHE B CA 5
ATOM 8897 C C . PHE B 1 37 ? 2.695 0.301 -6.429 1.00 0.00 16 PHE B C 5
ATOM 8898 O O . PHE B 1 37 ? 2.497 -0.248 -5.337 1.00 0.00 16 PHE B O 5
ATOM 8915 N N . ARG B 1 38 ? 3.680 1.162 -6.651 1.00 0.00 17 ARG B N 5
ATOM 8916 C CA . ARG B 1 38 ? 4.674 1.545 -5.647 1.00 0.00 17 ARG B CA 5
ATOM 8917 C C . ARG B 1 38 ? 4.736 3.067 -5.526 1.00 0.00 17 ARG B C 5
ATOM 8918 O O . ARG B 1 38 ? 4.332 3.784 -6.442 1.00 0.00 17 ARG B O 5
ATOM 8939 N N . PHE B 1 39 ? 5.237 3.544 -4.379 1.00 0.00 18 PHE B N 5
ATOM 8940 C CA . PHE B 1 39 ? 5.348 4.988 -4.091 1.00 0.00 18 PHE B CA 5
ATOM 8941 C C . PHE B 1 39 ? 6.826 5.324 -3.948 1.00 0.00 18 PHE B C 5
ATOM 8942 O O . PHE B 1 39 ? 7.5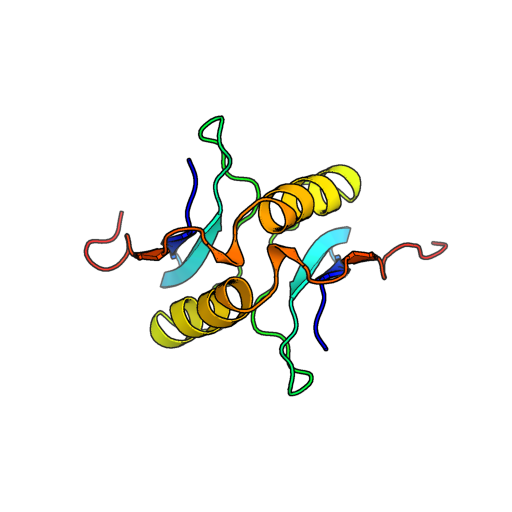81 4.620 -3.254 1.00 0.00 18 PHE B O 5
ATOM 8959 N N . LYS B 1 40 ? 7.222 6.394 -4.634 1.00 0.00 19 LYS B N 5
ATOM 8960 C CA . LYS B 1 40 ? 8.613 6.798 -4.791 1.00 0.00 19 LYS B CA 5
ATOM 8961 C C . LYS B 1 40 ? 8.968 7.938 -3.828 1.00 0.00 19 LYS B C 5
ATOM 8962 O O . LYS B 1 40 ? 8.123 8.421 -3.058 1.00 0.00 19 LYS B O 5
ATOM 8981 N N . ALA B 1 41 ? 10.233 8.362 -3.901 1.00 0.00 20 ALA B N 5
ATOM 8982 C CA . ALA B 1 41 ? 10.803 9.425 -3.070 1.00 0.00 20 ALA B CA 5
ATOM 8983 C C . ALA B 1 41 ? 11.539 10.423 -3.975 1.00 0.00 20 ALA B C 5
ATOM 8984 O O . ALA B 1 41 ? 11.848 10.094 -5.124 1.00 0.00 20 ALA B O 5
ATOM 8991 N N . SER B 1 42 ? 11.745 11.648 -3.466 1.00 0.00 21 SER B N 5
ATOM 8992 C CA . SER B 1 42 ? 12.429 12.758 -4.174 1.00 0.00 21 SER B CA 5
ATOM 8993 C C . SER B 1 42 ? 13.727 12.365 -4.937 1.00 0.00 21 SER B C 5
ATOM 8994 O O . SER B 1 42 ? 13.982 12.901 -6.021 1.00 0.00 21 SER B O 5
ATOM 9002 N N . ASN B 1 43 ? 14.540 11.436 -4.380 1.00 0.00 22 ASN B N 5
ATOM 9003 C CA . ASN B 1 43 ? 15.838 11.035 -4.998 1.00 0.00 22 ASN B CA 5
ATOM 9004 C C . ASN B 1 43 ? 15.731 9.666 -5.718 1.00 0.00 22 ASN B C 5
ATOM 9005 O O . ASN B 1 43 ? 16.746 9.058 -6.064 1.00 0.00 22 ASN B O 5
ATOM 9016 N N . GLY B 1 44 ? 14.486 9.222 -5.980 1.00 0.00 23 GLY B N 5
ATOM 9017 C CA . GLY B 1 44 ? 14.210 8.005 -6.765 1.00 0.00 23 GLY B CA 5
ATOM 9018 C C . GLY B 1 44 ? 14.153 6.721 -5.944 1.00 0.00 23 GLY B C 5
ATOM 9019 O O . GLY B 1 44 ? 14.155 5.625 -6.521 1.00 0.00 23 GLY B O 5
ATOM 9023 N N . GLU B 1 45 ? 14.112 6.849 -4.607 1.00 0.00 24 GLU B N 5
ATOM 9024 C CA . GLU B 1 45 ? 13.965 5.690 -3.692 1.00 0.00 24 GLU B CA 5
ATOM 9025 C C . GLU B 1 45 ? 12.510 5.192 -3.686 1.00 0.00 24 GLU B C 5
ATOM 9026 O O . GLU B 1 45 ? 11.604 5.935 -4.049 1.00 0.00 24 GLU B O 5
ATOM 9038 N N . THR B 1 46 ? 12.297 3.926 -3.289 1.00 0.00 25 THR B N 5
ATOM 9039 C CA . THR B 1 46 ? 10.945 3.346 -3.118 1.00 0.00 25 THR B CA 5
ATOM 9040 C C . THR B 1 46 ? 10.778 2.886 -1.665 1.00 0.00 25 THR B C 5
ATOM 9041 O O . THR B 1 46 ? 11.703 2.311 -1.073 1.00 0.00 25 THR B O 5
ATOM 9052 N N . MET B 1 47 ? 9.590 3.137 -1.108 1.00 0.00 26 MET B N 5
ATOM 9053 C CA . MET B 1 47 ? 9.278 2.886 0.304 1.00 0.00 26 MET B CA 5
ATOM 9054 C C . MET B 1 47 ? 8.187 1.809 0.466 1.00 0.00 26 MET B C 5
ATOM 9055 O O . MET B 1 47 ? 8.123 1.164 1.511 1.00 0.00 26 MET B O 5
ATOM 9069 N N . PHE B 1 48 ? 7.324 1.609 -0.555 1.00 0.00 27 PHE B N 5
ATOM 9070 C CA . PHE B 1 48 ? 6.428 0.430 -0.587 1.00 0.00 27 PHE B CA 5
ATOM 9071 C C . PHE B 1 48 ? 6.183 -0.033 -2.008 1.00 0.00 27 PHE B C 5
ATOM 9072 O O . PHE B 1 48 ? 6.255 0.744 -2.954 1.00 0.00 27 PHE B O 5
ATOM 9089 N N . SER B 1 49 ? 5.871 -1.321 -2.091 1.00 0.00 28 SER B N 5
ATOM 9090 C CA . SER B 1 49 ? 5.315 -1.978 -3.251 1.00 0.00 28 SER B CA 5
ATOM 9091 C C . SER B 1 49 ? 4.054 -2.679 -2.744 1.00 0.00 28 SER B C 5
ATOM 9092 O O . SER B 1 49 ? 4.072 -3.263 -1.652 1.00 0.00 28 SER B O 5
ATOM 9100 N N . SER B 1 50 ? 2.951 -2.582 -3.482 1.00 0.00 29 SER B N 5
ATOM 9101 C CA . SER B 1 50 ? 1.671 -3.165 -3.059 1.00 0.00 29 SER B CA 5
ATOM 9102 C C . SER B 1 50 ? 1.530 -4.569 -3.660 1.00 0.00 29 SER B C 5
ATOM 9103 O O . SER B 1 50 ? 2.466 -5.082 -4.290 1.00 0.00 29 SER B O 5
ATOM 9111 N N . GLU B 1 51 ? 0.374 -5.201 -3.441 1.00 0.00 30 GLU B N 5
ATOM 9112 C CA . GLU B 1 51 ? 0.027 -6.465 -4.099 1.00 0.00 30 GLU B CA 5
ATOM 9113 C C . GLU B 1 51 ? -0.680 -6.181 -5.449 1.00 0.00 30 GLU B C 5
ATOM 9114 O O . GLU B 1 51 ? -0.982 -7.105 -6.202 1.00 0.00 30 GLU B O 5
ATOM 9126 N N . GLY B 1 52 ? -0.927 -4.875 -5.734 1.00 0.00 31 GLY B N 5
ATOM 9127 C CA . GLY B 1 52 ? -1.570 -4.423 -6.978 1.00 0.00 31 GLY B CA 5
ATOM 9128 C C . GLY B 1 52 ? -3.079 -4.286 -6.861 1.00 0.00 31 GLY B C 5
ATOM 9129 O O . GLY B 1 52 ? -3.705 -3.650 -7.724 1.00 0.00 31 GLY B O 5
ATOM 9133 N N . TYR B 1 53 ? -3.638 -4.936 -5.809 1.00 0.00 32 TYR B N 5
ATOM 9134 C CA . TYR B 1 53 ? -5.059 -4.874 -5.396 1.00 0.00 32 TYR B CA 5
ATOM 9135 C C . TYR B 1 53 ? -5.917 -5.827 -6.251 1.00 0.00 32 TYR B C 5
ATOM 9136 O O . TYR B 1 53 ? -6.663 -6.649 -5.704 1.00 0.00 32 TYR B O 5
ATOM 9154 N N . LYS B 1 54 ? -5.785 -5.718 -7.586 1.00 0.00 33 LYS B N 5
ATOM 9155 C CA . LYS B 1 54 ? -6.419 -6.638 -8.552 1.00 0.00 33 LYS B CA 5
ATOM 9156 C C . LYS B 1 54 ? -5.725 -6.505 -9.921 1.00 0.00 33 LYS B C 5
ATOM 9157 O O . LYS B 1 54 ? -5.267 -7.499 -10.504 1.00 0.00 33 LYS B O 5
ATOM 9176 N N . ALA B 1 55 ? -5.659 -5.255 -10.408 1.00 0.00 34 ALA B N 5
ATOM 9177 C CA . ALA B 1 55 ? -5.084 -4.910 -11.726 1.00 0.00 34 ALA B CA 5
ATOM 9178 C C . ALA B 1 55 ? -4.765 -3.408 -11.736 1.00 0.00 34 ALA B C 5
ATOM 9179 O O . ALA B 1 55 ? -4.876 -2.762 -10.685 1.00 0.00 34 ALA B O 5
ATOM 9186 N N . LYS B 1 56 ? -4.386 -2.830 -12.907 1.00 0.00 35 LYS B N 5
ATOM 9187 C CA . LYS B 1 56 ? -3.925 -1.429 -12.962 1.00 0.00 35 LYS B CA 5
ATOM 9188 C C . LYS B 1 56 ? -5.075 -0.429 -12.722 1.00 0.00 35 LYS B C 5
ATOM 9189 O O . LYS B 1 56 ? -4.872 0.564 -12.047 1.00 0.00 35 LYS B O 5
ATOM 9208 N N . ALA B 1 57 ? -6.274 -0.692 -13.275 1.00 0.00 36 ALA B N 5
ATOM 9209 C CA . ALA B 1 57 ? -7.468 0.167 -13.057 1.00 0.00 36 ALA B CA 5
ATOM 9210 C C . ALA B 1 57 ? -7.838 0.227 -11.565 1.00 0.00 36 ALA B C 5
ATOM 9211 O O . ALA B 1 57 ? -8.117 1.303 -11.021 1.00 0.00 36 ALA B O 5
ATOM 9218 N N . SER B 1 58 ? -7.792 -0.943 -10.910 1.00 0.00 37 SER B N 5
ATOM 9219 C CA . SER B 1 58 ? -7.998 -1.064 -9.457 1.00 0.00 37 SER B CA 5
ATOM 9220 C C . SER B 1 58 ? -6.846 -0.419 -8.677 1.00 0.00 37 SER B C 5
ATOM 9221 O O . SER B 1 58 ? -7.032 0.015 -7.535 1.00 0.00 37 SER B O 5
ATOM 9229 N N . ALA B 1 59 ? -5.663 -0.352 -9.313 1.00 0.00 38 ALA B N 5
ATOM 9230 C CA . ALA B 1 59 ? -4.466 0.241 -8.717 1.00 0.00 38 ALA B CA 5
ATOM 9231 C C . ALA B 1 59 ? -4.589 1.773 -8.647 1.00 0.00 38 ALA B C 5
ATOM 9232 O O . ALA B 1 59 ? -4.287 2.348 -7.606 1.00 0.00 38 ALA B O 5
ATOM 9239 N N . ILE B 1 60 ? -5.019 2.430 -9.764 1.00 0.00 39 ILE B N 5
ATOM 9240 C CA . ILE B 1 60 ? -5.341 3.878 -9.778 1.00 0.00 39 ILE B CA 5
ATOM 9241 C C . ILE B 1 60 ? -6.367 4.212 -8.671 1.00 0.00 39 ILE B C 5
ATOM 9242 O O . ILE B 1 60 ? -6.122 5.100 -7.853 1.00 0.00 39 ILE B O 5
ATOM 9258 N N . HIS B 1 61 ? -7.502 3.472 -8.651 1.00 0.00 40 HIS B N 5
ATOM 9259 C CA . HIS B 1 61 ? -8.618 3.714 -7.699 1.00 0.00 40 HIS B CA 5
ATOM 9260 C C . HIS B 1 61 ? -8.171 3.540 -6.245 1.00 0.00 40 HIS B C 5
ATOM 9261 O O . HIS B 1 61 ? -8.598 4.307 -5.346 1.00 0.00 40 HIS B O 5
ATOM 9276 N N . ALA B 1 62 ? -7.273 2.563 -6.021 1.00 0.00 41 ALA B N 5
ATOM 9277 C CA . ALA B 1 62 ? -6.658 2.354 -4.719 1.00 0.00 41 ALA B CA 5
ATOM 9278 C C . ALA B 1 62 ? -5.879 3.615 -4.348 1.00 0.00 41 ALA B C 5
ATOM 9279 O O . ALA B 1 62 ? -6.157 4.239 -3.341 1.00 0.00 41 ALA B O 5
ATOM 9286 N N . ILE B 1 63 ? -4.983 4.041 -5.232 1.00 0.00 42 ILE B N 5
ATOM 9287 C CA . ILE B 1 63 ? -4.170 5.251 -5.041 1.00 0.00 42 ILE B CA 5
ATOM 9288 C C . ILE B 1 63 ? -5.044 6.521 -4.891 1.00 0.00 42 ILE B C 5
ATOM 9289 O O . ILE B 1 63 ? -4.627 7.484 -4.253 1.00 0.00 42 ILE B O 5
ATOM 9305 N N . GLU B 1 64 ? -6.288 6.478 -5.401 1.00 0.00 43 GLU B N 5
ATOM 9306 C CA . GLU B 1 64 ? -7.213 7.624 -5.304 1.00 0.00 43 GLU B CA 5
ATOM 9307 C C . GLU B 1 64 ? -7.661 7.814 -3.847 1.00 0.00 43 GLU B C 5
ATOM 9308 O O . GLU B 1 64 ? -7.963 8.937 -3.450 1.00 0.00 43 GLU B O 5
ATOM 9320 N N . SER B 1 65 ? -7.683 6.705 -3.062 1.00 0.00 44 SER B N 5
ATOM 9321 C CA . SER B 1 65 ? -7.791 6.769 -1.579 1.00 0.00 44 SER B CA 5
ATOM 9322 C C . SER B 1 65 ? -6.677 7.620 -0.964 1.00 0.00 44 SER B C 5
ATOM 9323 O O . SER B 1 65 ? -6.921 8.388 -0.022 1.00 0.00 44 SER B O 5
ATOM 9331 N N . ILE B 1 66 ? -5.449 7.455 -1.497 1.00 0.00 45 ILE B N 5
ATOM 9332 C CA . ILE B 1 66 ? -4.265 8.086 -0.919 1.00 0.00 45 ILE B CA 5
ATOM 9333 C C . ILE B 1 66 ? -4.344 9.607 -1.138 1.00 0.00 45 ILE B C 5
ATOM 9334 O O . ILE B 1 66 ? -4.027 10.400 -0.244 1.00 0.00 45 ILE B O 5
ATOM 9350 N N . LYS B 1 67 ? -4.824 9.989 -2.338 1.00 0.00 46 LYS B N 5
ATOM 9351 C CA . LYS B 1 67 ? -4.907 11.399 -2.784 1.00 0.00 46 LYS B CA 5
ATOM 9352 C C . LYS B 1 67 ? -5.899 12.230 -1.950 1.00 0.00 46 LYS B C 5
ATOM 9353 O O . LYS B 1 67 ? -5.848 13.468 -1.969 1.00 0.00 46 LYS B O 5
ATOM 9372 N N . ARG B 1 68 ? -6.789 11.531 -1.247 1.00 0.00 47 ARG B N 5
ATOM 9373 C CA . ARG B 1 68 ? -7.868 12.152 -0.451 1.00 0.00 47 ARG B CA 5
ATOM 9374 C C . ARG B 1 68 ? -7.307 12.893 0.785 1.00 0.00 47 ARG B C 5
ATOM 9375 O O . ARG B 1 68 ? -7.292 14.129 0.828 1.00 0.00 47 ARG B O 5
ATOM 9396 N N . ASN B 1 69 ? -6.830 12.116 1.780 1.00 0.00 48 ASN B N 5
ATOM 9397 C CA . ASN B 1 69 ? -6.443 12.639 3.116 1.00 0.00 48 ASN B CA 5
ATOM 9398 C C . ASN B 1 69 ? -5.381 11.730 3.774 1.00 0.00 48 ASN B C 5
ATOM 9399 O O . ASN B 1 69 ? -5.150 11.832 4.973 1.00 0.00 48 ASN B O 5
ATOM 9410 N N . SER B 1 70 ? -4.725 10.859 2.985 1.00 0.00 49 SER B N 5
ATOM 9411 C CA . SER B 1 70 ? -3.780 9.849 3.518 1.00 0.00 49 SER B CA 5
ATOM 9412 C C . SER B 1 70 ? -2.530 10.486 4.153 1.00 0.00 49 SER B C 5
ATOM 9413 O O . SER B 1 70 ? -1.959 9.934 5.099 1.00 0.00 49 SER B O 5
ATOM 9421 N N . ALA B 1 71 ? -2.114 11.650 3.624 1.00 0.00 50 ALA B N 5
ATOM 9422 C CA . ALA B 1 71 ? -1.036 12.454 4.221 1.00 0.00 50 ALA B CA 5
ATOM 9423 C C . ALA B 1 71 ? -1.423 12.976 5.625 1.00 0.00 50 ALA B C 5
ATOM 9424 O O . ALA B 1 71 ? -0.550 13.234 6.462 1.00 0.00 50 ALA B O 5
ATOM 9431 N N . GLY B 1 72 ? -2.741 13.114 5.870 1.00 0.00 51 GLY B N 5
ATOM 9432 C CA . GLY B 1 72 ? -3.268 13.494 7.189 1.00 0.00 51 GLY B CA 5
ATOM 9433 C C . GLY B 1 72 ? -3.974 12.352 7.919 1.00 0.00 51 GLY B C 5
ATOM 9434 O O . GLY B 1 72 ? -4.567 12.581 8.978 1.00 0.00 51 GLY B O 5
ATOM 9438 N N . ALA B 1 73 ? -3.941 11.127 7.337 1.00 0.00 52 ALA B N 5
ATOM 9439 C CA . ALA B 1 73 ? -4.445 9.892 7.989 1.00 0.00 52 ALA B CA 5
ATOM 9440 C C . ALA B 1 73 ? -3.684 9.572 9.291 1.00 0.00 52 ALA B C 5
ATOM 9441 O O . ALA B 1 73 ? -2.724 10.258 9.653 1.00 0.00 52 ALA B O 5
ATOM 9448 N N . ASP B 1 74 ? -4.133 8.536 10.004 1.00 0.00 53 ASP B N 5
ATOM 9449 C CA . ASP B 1 74 ? -3.446 8.049 11.215 1.00 0.00 53 ASP B CA 5
ATOM 9450 C C . ASP B 1 74 ? -2.633 6.788 10.872 1.00 0.00 53 ASP B C 5
ATOM 9451 O O . ASP B 1 74 ? -2.923 6.105 9.886 1.00 0.00 53 ASP B O 5
ATOM 9460 N N . THR B 1 75 ? -1.569 6.527 11.638 1.00 0.00 54 THR B N 5
ATOM 9461 C CA . THR B 1 75 ? -0.741 5.321 11.476 1.00 0.00 54 THR B CA 5
ATOM 9462 C C . THR B 1 75 ? -0.852 4.455 12.746 1.00 0.00 54 THR B C 5
ATOM 9463 O O . THR B 1 75 ? -0.362 4.832 13.813 1.00 0.00 54 THR B O 5
ATOM 9474 N N . VAL B 1 76 ? -1.555 3.320 12.622 1.00 0.00 55 VAL B N 5
ATOM 9475 C CA . VAL B 1 76 ? -1.809 2.369 13.725 1.00 0.00 55 VAL B CA 5
ATOM 9476 C C . VAL B 1 76 ? -0.990 1.087 13.503 1.00 0.00 55 VAL B C 5
ATOM 9477 O O . VAL B 1 76 ? -1.067 0.497 12.416 1.00 0.00 55 VAL B O 5
ATOM 9490 N N . ASP B 1 77 ? -0.219 0.673 14.527 1.00 0.00 56 ASP B N 5
ATOM 9491 C CA . ASP B 1 77 ? 0.514 -0.608 14.530 1.00 0.00 56 ASP B CA 5
ATOM 9492 C C . ASP B 1 77 ? -0.176 -1.596 15.496 1.00 0.00 56 ASP B C 5
ATOM 9493 O O . ASP B 1 77 ? -0.149 -1.413 16.720 1.00 0.00 56 ASP B O 5
ATOM 9502 N N . LEU B 1 78 ? -0.795 -2.624 14.916 1.00 0.00 57 LEU B N 5
ATOM 9503 C CA . LEU B 1 78 ? -1.523 -3.681 15.640 1.00 0.00 57 LEU B CA 5
ATOM 9504 C C . LEU B 1 78 ? -0.590 -4.799 16.146 1.00 0.00 57 LEU B C 5
ATOM 9505 O O . LEU B 1 78 ? -0.946 -5.488 17.101 1.00 0.00 57 LEU B O 5
ATOM 9521 N N . THR B 1 79 ? 0.616 -4.963 15.552 1.00 0.00 58 THR B N 5
ATOM 9522 C CA . THR B 1 79 ? 1.465 -6.152 15.828 1.00 0.00 58 THR B CA 5
ATOM 9523 C C . THR B 1 79 ? 2.362 -5.938 17.070 1.00 0.00 58 THR B C 5
ATOM 9524 O O . THR B 1 79 ? 3.207 -6.785 17.397 1.00 0.00 58 THR B O 5
ATOM 9535 N N . THR B 1 80 ? 2.128 -4.833 17.798 1.00 0.00 59 THR B N 5
ATOM 9536 C CA . THR B 1 80 ? 2.739 -4.594 19.111 1.00 0.00 59 THR B CA 5
ATOM 9537 C C . THR B 1 80 ? 1.900 -5.326 20.180 1.00 0.00 59 THR B C 5
ATOM 9538 O O . THR B 1 80 ? 2.433 -5.813 21.184 1.00 0.00 59 THR B O 5
ATOM 9549 N N . MET B 1 81 ? 0.577 -5.400 19.934 1.00 0.00 60 MET B N 5
ATOM 9550 C CA . MET B 1 81 ? -0.335 -6.293 20.660 1.00 0.00 60 MET B CA 5
ATOM 9551 C C . MET B 1 81 ? -0.362 -7.638 19.909 1.00 0.00 60 MET B C 5
ATOM 9552 O O . MET B 1 81 ? -1.068 -7.778 18.898 1.00 0.00 60 MET B O 5
ATOM 9566 N N . THR B 1 82 ? 0.467 -8.596 20.366 1.00 0.00 61 THR B N 5
ATOM 9567 C CA . THR B 1 82 ? 0.574 -9.918 19.738 1.00 0.00 61 THR B CA 5
ATOM 9568 C C . THR B 1 82 ? -0.749 -10.701 19.905 1.00 0.00 61 THR B C 5
ATOM 9569 O O . THR B 1 82 ? -1.102 -11.141 21.006 1.00 0.00 61 THR B O 5
ATOM 9580 N N . ALA B 1 83 ? -1.474 -10.842 18.789 1.00 0.00 62 ALA B N 5
ATOM 9581 C CA . ALA B 1 83 ? -2.851 -11.353 18.756 1.00 0.00 62 ALA B CA 5
ATOM 9582 C C . ALA B 1 83 ? -2.884 -12.753 18.100 1.00 0.00 62 ALA B C 5
ATOM 9583 O O . ALA B 1 83 ? -2.757 -12.843 16.858 1.00 0.00 62 ALA B O 5
ATOM 9591 N N . MET A 1 22 ? -12.422 7.396 10.826 1.00 0.00 1 MET A N 6
ATOM 9592 C CA . MET A 1 22 ? -11.521 7.824 9.733 1.00 0.00 1 MET A CA 6
ATOM 9593 C C . MET A 1 22 ? -10.738 6.619 9.207 1.00 0.00 1 MET A C 6
ATOM 9594 O O . MET A 1 22 ? -10.522 5.641 9.937 1.00 0.00 1 MET A O 6
ATOM 9608 N N . TYR A 1 23 ? -10.335 6.690 7.934 1.00 0.00 2 TYR A N 6
ATOM 9609 C CA . TYR A 1 23 ? -9.404 5.721 7.345 1.00 0.00 2 TYR A CA 6
ATOM 9610 C C . TYR A 1 23 ? -7.974 5.954 7.842 1.00 0.00 2 TYR A C 6
ATOM 9611 O O . TYR A 1 23 ? -7.589 7.078 8.194 1.00 0.00 2 TYR A O 6
ATOM 9629 N N . LYS A 1 24 ? -7.188 4.869 7.819 1.00 0.00 3 LYS A N 6
ATOM 9630 C CA . LYS A 1 24 ? -5.890 4.810 8.488 1.00 0.00 3 LYS A CA 6
ATOM 9631 C C . LYS A 1 24 ? -5.039 3.637 7.967 1.00 0.00 3 LYS A C 6
ATOM 9632 O O . LYS A 1 24 ? -5.492 2.838 7.130 1.00 0.00 3 LYS A O 6
ATOM 9651 N N . PHE A 1 25 ? -3.806 3.558 8.483 1.00 0.00 4 PHE A N 6
ATOM 9652 C CA . PHE A 1 25 ? -2.828 2.525 8.124 1.00 0.00 4 PHE A CA 6
ATOM 9653 C C . PHE A 1 25 ? -2.793 1.452 9.209 1.00 0.00 4 PHE A C 6
ATOM 9654 O O . PHE A 1 25 ? -2.416 1.725 10.352 1.00 0.00 4 PHE A O 6
ATOM 9671 N N . GLU A 1 26 ? -3.192 0.238 8.840 1.00 0.00 5 GLU A N 6
ATOM 9672 C CA . GLU A 1 26 ? -3.197 -0.906 9.749 1.00 0.00 5 GLU A CA 6
ATOM 9673 C C . GLU A 1 26 ? -1.886 -1.670 9.608 1.00 0.00 5 GLU A C 6
ATOM 9674 O O . GLU A 1 26 ? -1.628 -2.270 8.556 1.00 0.00 5 GLU A O 6
ATOM 9686 N N . ILE A 1 27 ? -1.068 -1.640 10.678 1.00 0.00 6 ILE A N 6
ATOM 9687 C CA . ILE A 1 27 ? 0.239 -2.300 10.722 1.00 0.00 6 ILE A CA 6
ATOM 9688 C C . ILE A 1 27 ? 0.074 -3.597 11.496 1.00 0.00 6 ILE A C 6
ATOM 9689 O O . ILE A 1 27 ? -0.137 -3.587 12.712 1.00 0.00 6 ILE A O 6
ATOM 9705 N N . TYR A 1 28 ? 0.158 -4.695 10.792 1.00 0.00 7 TYR A N 6
ATOM 9706 C CA . TYR A 1 28 ? 0.048 -6.025 11.371 1.00 0.00 7 TYR A CA 6
ATOM 9707 C C . TYR A 1 28 ? 1.182 -6.890 10.834 1.00 0.00 7 TYR A C 6
ATOM 9708 O O . TYR A 1 28 ? 2.040 -6.414 10.088 1.00 0.00 7 TYR A O 6
ATOM 9726 N N . GLN A 1 29 ? 1.212 -8.141 11.265 1.00 0.00 8 GLN A N 6
ATOM 9727 C CA . GLN A 1 29 ? 2.003 -9.184 10.602 1.00 0.00 8 GLN A CA 6
ATOM 9728 C C . GLN A 1 29 ? 1.057 -10.323 10.214 1.00 0.00 8 GLN A C 6
ATOM 9729 O O . GLN A 1 29 ? 0.088 -10.624 10.928 1.00 0.00 8 GLN A O 6
ATOM 9743 N N . ASP A 1 30 ? 1.336 -10.920 9.066 1.00 0.00 9 ASP A N 6
ATOM 9744 C CA . ASP A 1 30 ? 0.544 -12.000 8.493 1.00 0.00 9 ASP A CA 6
ATOM 9745 C C . ASP A 1 30 ? 0.910 -13.308 9.205 1.00 0.00 9 ASP A C 6
ATOM 9746 O O . ASP A 1 30 ? 1.987 -13.389 9.794 1.00 0.00 9 ASP A O 6
ATOM 9755 N N . LYS A 1 31 ? 0.002 -14.308 9.123 1.00 0.00 10 LYS A N 6
ATOM 9756 C CA . LYS A 1 31 ? 0.155 -15.669 9.705 1.00 0.00 10 LYS A CA 6
ATOM 9757 C C . LYS A 1 31 ? 1.544 -16.304 9.414 1.00 0.00 10 LYS A C 6
ATOM 9758 O O . LYS A 1 31 ? 2.074 -17.061 10.224 1.00 0.00 10 LYS A O 6
ATOM 9777 N N . ALA A 1 32 ? 2.096 -15.971 8.235 1.00 0.00 11 ALA A N 6
ATOM 9778 C CA . ALA A 1 32 ? 3.431 -16.428 7.776 1.00 0.00 11 ALA A CA 6
ATOM 9779 C C . ALA A 1 32 ? 4.593 -15.657 8.477 1.00 0.00 11 ALA A C 6
ATOM 9780 O O . ALA A 1 32 ? 5.759 -15.813 8.102 1.00 0.00 11 ALA A O 6
ATOM 9787 N N . GLY A 1 33 ? 4.253 -14.857 9.510 1.00 0.00 12 GLY A N 6
ATOM 9788 C CA . GLY A 1 33 ? 5.199 -13.993 10.226 1.00 0.00 12 GLY A CA 6
ATOM 9789 C C . GLY A 1 33 ? 5.703 -12.833 9.375 1.00 0.00 12 GLY A C 6
ATOM 9790 O O . GLY A 1 33 ? 6.790 -12.304 9.621 1.00 0.00 12 GLY A O 6
ATOM 9794 N N . GLU A 1 34 ? 4.886 -12.416 8.388 1.00 0.00 13 GLU A N 6
ATOM 9795 C CA . GLU A 1 34 ? 5.288 -11.408 7.375 1.00 0.00 13 GLU A CA 6
ATOM 9796 C C . GLU A 1 34 ? 4.615 -10.069 7.684 1.00 0.00 13 GLU A C 6
ATOM 9797 O O . GLU A 1 34 ? 3.421 -9.928 7.436 1.00 0.00 13 GLU A O 6
ATOM 9809 N N . TYR A 1 35 ? 5.361 -9.110 8.261 1.00 0.00 14 TYR A N 6
ATOM 9810 C CA . TYR A 1 35 ? 4.849 -7.746 8.503 1.00 0.00 14 TYR A CA 6
ATOM 9811 C C . TYR A 1 35 ? 4.297 -7.099 7.218 1.00 0.00 14 TYR A C 6
ATOM 9812 O O . TYR A 1 35 ? 4.936 -7.125 6.175 1.00 0.00 14 TYR A O 6
ATOM 9830 N N . ARG A 1 36 ? 3.062 -6.590 7.347 1.00 0.00 15 ARG A N 6
ATOM 9831 C CA . ARG A 1 36 ? 2.261 -5.986 6.268 1.00 0.00 15 ARG A CA 6
ATOM 9832 C C . ARG A 1 36 ? 1.585 -4.724 6.816 1.00 0.00 15 ARG A C 6
ATOM 9833 O O . ARG A 1 36 ? 1.086 -4.732 7.945 1.00 0.00 15 ARG A O 6
ATOM 9854 N N . PHE A 1 37 ? 1.560 -3.650 6.020 1.00 0.00 16 PHE A N 6
ATOM 9855 C CA . PHE A 1 37 ? 0.770 -2.454 6.337 1.00 0.00 16 PHE A CA 6
ATOM 9856 C C . PHE A 1 37 ? -0.178 -2.163 5.174 1.00 0.00 16 PHE A C 6
ATOM 9857 O O . PHE A 1 37 ? 0.227 -2.201 4.003 1.00 0.00 16 PHE A O 6
ATOM 9874 N N . ARG A 1 38 ? -1.450 -1.931 5.503 1.00 0.00 17 ARG A N 6
ATOM 9875 C CA . ARG A 1 38 ? -2.496 -1.628 4.523 1.00 0.00 17 ARG A CA 6
ATOM 9876 C C . ARG A 1 38 ? -3.014 -0.208 4.733 1.00 0.00 17 ARG A C 6
ATOM 9877 O O . ARG A 1 38 ? -2.709 0.426 5.747 1.00 0.00 17 ARG A O 6
ATOM 9898 N N . PHE A 1 39 ? -3.806 0.274 3.768 1.00 0.00 18 PHE A N 6
ATOM 9899 C CA . PHE A 1 39 ? -4.536 1.542 3.897 1.00 0.00 18 PHE A CA 6
ATOM 9900 C C . PHE A 1 39 ? -6.016 1.251 3.671 1.00 0.00 18 PHE A C 6
ATOM 9901 O O . PHE A 1 39 ? -6.394 0.530 2.731 1.00 0.00 18 PHE A O 6
ATOM 9918 N N . LYS A 1 40 ? -6.829 1.806 4.562 1.00 0.00 19 LYS A N 6
ATOM 9919 C CA . LYS A 1 40 ? -8.261 1.541 4.649 1.00 0.00 19 LYS A CA 6
ATOM 9920 C C . LYS A 1 40 ? -9.075 2.681 4.026 1.00 0.00 19 LYS A C 6
ATOM 9921 O O . LYS A 1 40 ? -8.522 3.646 3.481 1.00 0.00 19 LYS A O 6
ATOM 9940 N N . ALA A 1 41 ? -10.400 2.535 4.113 1.00 0.00 20 ALA A N 6
ATOM 9941 C CA . ALA A 1 41 ? -11.384 3.536 3.696 1.00 0.00 20 ALA A CA 6
ATOM 9942 C C . ALA A 1 41 ? -12.415 3.693 4.830 1.00 0.00 20 ALA A C 6
ATOM 9943 O O . ALA A 1 41 ? -12.499 2.822 5.705 1.00 0.00 20 ALA A O 6
ATOM 9950 N N . SER A 1 42 ? -13.142 4.829 4.835 1.00 0.00 21 SER A N 6
ATOM 9951 C CA . SER A 1 42 ? -14.165 5.169 5.861 1.00 0.00 21 SER A CA 6
ATOM 9952 C C . SER A 1 42 ? -15.185 4.032 6.145 1.00 0.00 21 SER A C 6
ATOM 9953 O O . SER A 1 42 ? -15.656 3.884 7.277 1.00 0.00 21 SER A O 6
ATOM 9961 N N . ASN A 1 43 ? -15.494 3.228 5.110 1.00 0.00 22 ASN A N 6
ATOM 9962 C CA . ASN A 1 43 ? -16.472 2.114 5.196 1.00 0.00 22 ASN A CA 6
ATOM 9963 C C . ASN A 1 43 ? -15.824 0.798 5.686 1.00 0.00 22 ASN A C 6
ATOM 9964 O O . ASN A 1 43 ? -16.459 -0.261 5.639 1.00 0.00 22 ASN A O 6
ATOM 9975 N N . GLY A 1 44 ? -14.573 0.880 6.173 1.00 0.00 23 GLY A N 6
ATOM 9976 C CA . GLY A 1 44 ? -13.799 -0.299 6.585 1.00 0.00 23 GLY A CA 6
ATOM 9977 C C . GLY A 1 44 ? -13.247 -1.095 5.405 1.00 0.00 23 GLY A C 6
ATOM 9978 O O . GLY A 1 44 ? -12.782 -2.223 5.588 1.00 0.00 23 GLY A O 6
ATOM 9982 N N . GLU A 1 45 ? -13.305 -0.497 4.200 1.00 0.00 24 GLU A N 6
ATOM 9983 C CA . GLU A 1 45 ? -12.772 -1.101 2.962 1.00 0.00 24 GLU A CA 6
ATOM 9984 C C . GLU A 1 45 ? -11.240 -0.996 2.942 1.00 0.00 24 GLU A C 6
ATOM 9985 O O . GLU A 1 45 ? -10.677 -0.158 3.628 1.00 0.00 24 GLU A O 6
ATOM 9997 N N . THR A 1 46 ? -10.576 -1.865 2.171 1.00 0.00 25 THR A N 6
ATOM 9998 C CA . THR A 1 46 ? -9.118 -1.804 1.946 1.00 0.00 25 THR A CA 6
ATOM 9999 C C . THR A 1 46 ? -8.860 -1.605 0.446 1.00 0.00 25 THR A C 6
ATOM 10000 O O . THR A 1 46 ? -9.661 -2.041 -0.393 1.00 0.00 25 THR A O 6
ATOM 10011 N N . MET A 1 47 ? -7.740 -0.944 0.124 1.00 0.00 26 MET A N 6
ATOM 10012 C CA . MET A 1 47 ? -7.375 -0.591 -1.257 1.00 0.00 26 MET A CA 6
ATOM 10013 C C . MET A 1 47 ? -5.937 -1.043 -1.604 1.00 0.00 26 MET A C 6
ATOM 10014 O O . MET A 1 47 ? -5.650 -1.320 -2.776 1.00 0.00 26 MET A O 6
ATOM 10028 N N . PHE A 1 48 ? -5.019 -1.099 -0.611 1.00 0.00 27 PHE A N 6
ATOM 10029 C CA . PHE A 1 48 ? -3.716 -1.777 -0.799 1.00 0.00 27 PHE A CA 6
ATOM 10030 C C . PHE A 1 48 ? -3.307 -2.530 0.456 1.00 0.00 27 PHE A C 6
ATOM 10031 O O . PHE A 1 48 ? -3.703 -2.180 1.568 1.00 0.00 27 PHE A O 6
ATOM 10048 N N . SER A 1 49 ? -2.488 -3.550 0.218 1.00 0.00 28 SER A N 6
ATOM 10049 C CA . SER A 1 49 ? -1.719 -4.250 1.233 1.00 0.00 28 SER A CA 6
ATOM 10050 C C . SER A 1 49 ? -0.287 -4.311 0.699 1.00 0.00 28 SER A C 6
ATOM 10051 O O . SER A 1 49 ? -0.073 -4.605 -0.487 1.00 0.00 28 SER A O 6
ATOM 10059 N N . SER A 1 50 ? 0.685 -4.004 1.555 1.00 0.00 29 SER A N 6
ATOM 10060 C CA . SER A 1 50 ? 2.092 -3.878 1.162 1.00 0.00 29 SER A CA 6
ATOM 10061 C C . SER A 1 50 ? 2.819 -5.203 1.418 1.00 0.00 29 SER A C 6
ATOM 10062 O O . SER A 1 50 ? 2.225 -6.163 1.914 1.00 0.00 29 SER A O 6
ATOM 10070 N N . GLU A 1 51 ? 4.096 -5.253 1.038 1.00 0.00 30 GLU A N 6
ATOM 10071 C CA . GLU A 1 51 ? 5.007 -6.368 1.370 1.00 0.00 30 GLU A CA 6
ATOM 10072 C C . GLU A 1 51 ? 5.732 -6.107 2.711 1.00 0.00 30 GLU A C 6
ATOM 10073 O O . GLU A 1 51 ? 6.558 -6.916 3.142 1.00 0.00 30 GLU A O 6
ATOM 10085 N N . GLY A 1 52 ? 5.415 -4.962 3.346 1.00 0.00 31 GLY A N 6
ATOM 10086 C CA . GLY A 1 52 ? 5.911 -4.626 4.691 1.00 0.00 31 GLY A CA 6
ATOM 10087 C C . GLY A 1 52 ? 7.248 -3.903 4.694 1.00 0.00 31 GLY A C 6
ATOM 10088 O O . GLY A 1 52 ? 7.687 -3.427 5.751 1.00 0.00 31 GLY A O 6
ATOM 10092 N N . TYR A 1 53 ? 7.896 -3.879 3.509 1.00 0.00 32 TYR A N 6
ATOM 10093 C CA . TYR A 1 53 ? 9.168 -3.182 3.235 1.00 0.00 32 TYR A CA 6
ATOM 10094 C C . TYR A 1 53 ? 10.379 -3.982 3.772 1.00 0.00 32 TYR A C 6
ATOM 10095 O O . TYR A 1 53 ? 11.269 -4.352 2.999 1.00 0.00 32 TYR A O 6
ATOM 10113 N N . LYS A 1 54 ? 10.396 -4.263 5.087 1.00 0.00 33 LYS A N 6
ATOM 10114 C CA . LYS A 1 54 ? 11.474 -5.035 5.741 1.00 0.00 33 LYS A CA 6
ATOM 10115 C C . LYS A 1 54 ? 10.970 -5.628 7.073 1.00 0.00 33 LYS A C 6
ATOM 10116 O O . LYS A 1 54 ? 10.970 -6.849 7.266 1.00 0.00 33 LYS A O 6
ATOM 10135 N N . ALA A 1 55 ? 10.538 -4.741 7.972 1.00 0.00 34 ALA A N 6
ATOM 10136 C CA . ALA A 1 55 ? 10.100 -5.091 9.342 1.00 0.00 34 ALA A CA 6
ATOM 10137 C C . ALA A 1 55 ? 9.060 -4.055 9.801 1.00 0.00 34 ALA A C 6
ATOM 10138 O O . ALA A 1 55 ? 8.648 -3.223 8.987 1.00 0.00 34 ALA A O 6
ATOM 10145 N N . LYS A 1 56 ? 8.630 -4.083 11.086 1.00 0.00 35 LYS A N 6
ATOM 10146 C CA . LYS A 1 56 ? 7.598 -3.155 11.584 1.00 0.00 35 LYS A CA 6
ATOM 10147 C C . LYS A 1 56 ? 8.133 -1.714 11.658 1.00 0.00 35 LYS A C 6
ATOM 10148 O O . LYS A 1 56 ? 7.465 -0.799 11.210 1.00 0.00 35 LYS A O 6
ATOM 10167 N N . ALA A 1 57 ? 9.329 -1.528 12.245 1.00 0.00 36 ALA A N 6
ATOM 10168 C CA . ALA A 1 57 ? 9.979 -0.199 12.353 1.00 0.00 36 ALA A CA 6
ATOM 10169 C C . ALA A 1 57 ? 10.147 0.435 10.960 1.00 0.00 36 ALA A C 6
ATOM 10170 O O . ALA A 1 57 ? 9.869 1.622 10.756 1.00 0.00 36 ALA A O 6
ATOM 10177 N N . SER A 1 58 ? 10.550 -0.413 10.005 1.00 0.00 37 SER A N 6
ATOM 10178 C CA . SER A 1 58 ? 10.704 -0.050 8.593 1.00 0.00 37 SER A CA 6
ATOM 10179 C C . SER A 1 58 ? 9.333 0.242 7.942 1.00 0.00 37 SER A C 6
ATOM 10180 O O . SER A 1 58 ? 9.247 1.038 7.003 1.00 0.00 37 SER A O 6
ATOM 10188 N N . ALA A 1 59 ? 8.276 -0.422 8.463 1.00 0.00 38 ALA A N 6
ATOM 10189 C CA . ALA A 1 59 ? 6.894 -0.256 7.985 1.00 0.00 38 ALA A CA 6
ATOM 10190 C C . ALA A 1 59 ? 6.347 1.124 8.376 1.00 0.00 38 ALA A C 6
ATOM 10191 O O . ALA A 1 59 ? 5.738 1.781 7.544 1.00 0.00 38 ALA A O 6
ATOM 10198 N N . ILE A 1 60 ? 6.547 1.551 9.657 1.00 0.00 39 ILE A N 6
ATOM 10199 C CA . ILE A 1 60 ? 6.209 2.925 10.115 1.00 0.00 39 ILE A CA 6
ATOM 10200 C C . ILE A 1 60 ? 6.915 3.978 9.244 1.00 0.00 39 ILE A C 6
ATOM 10201 O O . ILE A 1 60 ? 6.261 4.882 8.737 1.00 0.00 39 ILE A O 6
ATOM 10217 N N . HIS A 1 61 ? 8.245 3.833 9.077 1.00 0.00 40 HIS A N 6
ATOM 10218 C CA . HIS A 1 61 ? 9.073 4.778 8.289 1.00 0.00 40 HIS A CA 6
ATOM 10219 C C . HIS A 1 61 ? 8.595 4.863 6.832 1.00 0.00 40 HIS A C 6
ATOM 10220 O O . HIS A 1 61 ? 8.591 5.957 6.216 1.00 0.00 40 HIS A O 6
ATOM 10235 N N . ALA A 1 62 ? 8.162 3.712 6.290 1.00 0.00 41 ALA A N 6
ATOM 10236 C CA . ALA A 1 62 ? 7.535 3.646 4.980 1.00 0.00 41 ALA A CA 6
ATOM 10237 C C . ALA A 1 62 ? 6.265 4.504 4.981 1.00 0.00 41 ALA A C 6
ATOM 10238 O O . ALA A 1 62 ? 6.158 5.438 4.208 1.00 0.00 41 ALA A O 6
ATOM 10245 N N . ILE A 1 63 ? 5.346 4.227 5.910 1.00 0.00 42 ILE A N 6
ATOM 10246 C CA . ILE A 1 63 ? 4.088 4.990 6.064 1.00 0.00 42 ILE A CA 6
ATOM 10247 C C . ILE A 1 63 ? 4.359 6.497 6.290 1.00 0.00 42 ILE A C 6
ATOM 10248 O O . ILE A 1 63 ? 3.548 7.339 5.902 1.00 0.00 42 ILE A O 6
ATOM 10264 N N . GLU A 1 64 ? 5.532 6.824 6.861 1.00 0.00 43 GLU A N 6
ATOM 10265 C CA . GLU A 1 64 ? 5.926 8.219 7.106 1.00 0.00 43 GLU A CA 6
ATOM 10266 C C . GLU A 1 64 ? 6.108 8.970 5.783 1.00 0.00 43 GLU A C 6
ATOM 10267 O O . GLU A 1 64 ? 5.834 10.169 5.727 1.00 0.00 43 GLU A O 6
ATOM 10279 N N . SER A 1 65 ? 6.528 8.242 4.711 1.00 0.00 44 SER A N 6
ATOM 10280 C CA . SER A 1 65 ? 6.509 8.777 3.321 1.00 0.00 44 SER A CA 6
ATOM 10281 C C . SER A 1 65 ? 5.125 9.289 2.933 1.00 0.00 44 SER A C 6
ATOM 10282 O O . SER A 1 65 ? 5.001 10.339 2.278 1.00 0.00 44 SER A O 6
ATOM 10290 N N . ILE A 1 66 ? 4.084 8.531 3.331 1.00 0.00 45 ILE A N 6
ATOM 10291 C CA . ILE A 1 66 ? 2.715 8.833 2.935 1.00 0.00 45 ILE A CA 6
ATOM 10292 C C . ILE A 1 66 ? 2.272 10.123 3.641 1.00 0.00 45 ILE A C 6
ATOM 10293 O O . ILE A 1 66 ? 1.691 11.021 3.022 1.00 0.00 45 ILE A O 6
ATOM 10309 N N . LYS A 1 67 ? 2.610 10.205 4.943 1.00 0.00 46 LYS A N 6
ATOM 10310 C CA . LYS A 1 67 ? 2.235 11.333 5.835 1.00 0.00 46 LYS A CA 6
ATOM 10311 C C . LYS A 1 67 ? 2.800 12.677 5.363 1.00 0.00 46 LYS A C 6
ATOM 10312 O O . LYS A 1 67 ? 2.250 13.738 5.685 1.00 0.00 46 LYS A O 6
ATOM 10331 N N . ARG A 1 68 ? 3.903 12.598 4.615 1.00 0.00 47 ARG A N 6
ATOM 10332 C CA . ARG A 1 68 ? 4.631 13.781 4.104 1.00 0.00 47 ARG A CA 6
ATOM 10333 C C . ARG A 1 68 ? 3.738 14.624 3.168 1.00 0.00 47 ARG A C 6
ATOM 10334 O O . ARG A 1 68 ? 3.340 15.737 3.522 1.00 0.00 47 ARG A O 6
ATOM 10355 N N . ASN A 1 69 ? 3.388 14.058 1.992 1.00 0.00 48 ASN A N 6
ATOM 10356 C CA . ASN A 1 69 ? 2.744 14.827 0.894 1.00 0.00 48 ASN A CA 6
ATOM 10357 C C . ASN A 1 69 ? 2.121 13.880 -0.164 1.00 0.00 48 ASN A C 6
ATOM 10358 O O . ASN A 1 69 ? 1.830 14.294 -1.281 1.00 0.00 48 ASN A O 6
ATOM 10369 N N . SER A 1 70 ? 1.912 12.607 0.204 1.00 0.00 49 SER A N 6
ATOM 10370 C CA . SER A 1 70 ? 1.466 11.551 -0.739 1.00 0.00 49 SER A CA 6
ATOM 10371 C C . SER A 1 70 ? 0.067 11.822 -1.328 1.00 0.00 49 SER A C 6
ATOM 10372 O O . SER A 1 70 ? -0.218 11.438 -2.471 1.00 0.00 49 SER A O 6
ATOM 10380 N N . ALA A 1 71 ? -0.798 12.473 -0.530 1.00 0.00 50 ALA A N 6
ATOM 10381 C CA . ALA A 1 71 ? -2.116 12.942 -0.985 1.00 0.00 50 ALA A CA 6
ATOM 10382 C C . ALA A 1 71 ? -1.989 13.950 -2.149 1.00 0.00 50 ALA A C 6
ATOM 10383 O O . ALA A 1 71 ? -2.852 14.010 -3.025 1.00 0.00 50 ALA A O 6
ATOM 10390 N N . GLY A 1 72 ? -0.880 14.712 -2.150 1.00 0.00 51 GLY A N 6
ATOM 10391 C CA . GLY A 1 72 ? -0.572 15.669 -3.216 1.00 0.00 51 GLY A CA 6
ATOM 10392 C C . GLY A 1 72 ? 0.499 15.182 -4.188 1.00 0.00 51 GLY A C 6
ATOM 10393 O O . GLY A 1 72 ? 0.854 15.918 -5.111 1.00 0.00 51 GLY A O 6
ATOM 10397 N N . ALA A 1 73 ? 1.027 13.952 -3.978 1.00 0.00 52 ALA A N 6
ATOM 10398 C CA . ALA A 1 73 ? 1.986 13.307 -4.912 1.00 0.00 52 ALA A CA 6
ATOM 10399 C C . ALA A 1 73 ? 1.345 13.056 -6.286 1.00 0.00 52 ALA A C 6
ATOM 10400 O O . ALA A 1 73 ? 0.129 13.104 -6.422 1.00 0.00 52 ALA A O 6
ATOM 10407 N N . ASP A 1 74 ? 2.165 12.811 -7.309 1.00 0.00 53 ASP A N 6
ATOM 10408 C CA . ASP A 1 74 ? 1.666 12.502 -8.663 1.00 0.00 53 ASP A CA 6
ATOM 10409 C C . ASP A 1 74 ? 1.396 10.991 -8.797 1.00 0.00 53 ASP A C 6
ATOM 10410 O O . ASP A 1 74 ? 1.884 10.197 -7.995 1.00 0.00 53 ASP A O 6
ATOM 10419 N N . THR A 1 75 ? 0.555 10.608 -9.764 1.00 0.00 54 THR A N 6
ATOM 10420 C CA . THR A 1 75 ? 0.265 9.199 -10.073 1.00 0.00 54 THR A CA 6
ATOM 10421 C C . THR A 1 75 ? 0.669 8.890 -11.535 1.00 0.00 54 THR A C 6
ATOM 10422 O O . THR A 1 75 ? -0.011 9.297 -12.482 1.00 0.00 54 THR A O 6
ATOM 10433 N N . VAL A 1 76 ? 1.818 8.203 -11.694 1.00 0.00 55 VAL A N 6
ATOM 10434 C CA . VAL A 1 76 ? 2.397 7.848 -13.009 1.00 0.00 55 VAL A CA 6
ATOM 10435 C C . VAL A 1 76 ? 2.037 6.394 -13.372 1.00 0.00 55 VAL A C 6
ATOM 10436 O O . VAL A 1 76 ? 2.192 5.497 -12.534 1.00 0.00 55 VAL A O 6
ATOM 10449 N N . ASP A 1 77 ? 1.583 6.179 -14.621 1.00 0.00 56 ASP A N 6
ATOM 10450 C CA . ASP A 1 77 ? 1.324 4.839 -15.187 1.00 0.00 56 ASP A CA 6
ATOM 10451 C C . ASP A 1 77 ? 2.468 4.435 -16.146 1.00 0.00 56 ASP A C 6
ATOM 10452 O O . ASP A 1 77 ? 2.610 4.985 -17.238 1.00 0.00 56 ASP A O 6
ATOM 10461 N N . LEU A 1 78 ? 3.322 3.517 -15.684 1.00 0.00 57 LEU A N 6
ATOM 10462 C CA . LEU A 1 78 ? 4.455 2.974 -16.455 1.00 0.00 57 LEU A CA 6
ATOM 10463 C C . LEU A 1 78 ? 4.004 1.880 -17.451 1.00 0.00 57 LEU A C 6
ATOM 10464 O O . LEU A 1 78 ? 4.563 1.770 -18.543 1.00 0.00 57 LEU A O 6
ATOM 10480 N N . THR A 1 79 ? 2.960 1.117 -17.085 1.00 0.00 58 THR A N 6
ATOM 10481 C CA . THR A 1 79 ? 2.588 -0.132 -17.797 1.00 0.00 58 THR A CA 6
ATOM 10482 C C . THR A 1 79 ? 1.644 0.142 -18.981 1.00 0.00 58 THR A C 6
ATOM 10483 O O . THR A 1 79 ? 1.459 -0.719 -19.843 1.00 0.00 58 THR A O 6
ATOM 10494 N N . THR A 1 80 ? 1.097 1.364 -19.049 1.00 0.00 59 THR A N 6
ATOM 10495 C CA . THR A 1 80 ? 0.035 1.732 -20.011 1.00 0.00 59 THR A CA 6
ATOM 10496 C C . THR A 1 80 ? 0.438 3.010 -20.770 1.00 0.00 59 THR A C 6
ATOM 10497 O O . THR A 1 80 ? -0.401 3.680 -21.370 1.00 0.00 59 THR A O 6
ATOM 10508 N N . MET A 1 81 ? 1.751 3.314 -20.770 1.00 0.00 60 MET A N 6
ATOM 10509 C CA . MET A 1 81 ? 2.308 4.481 -21.471 1.00 0.00 60 MET A CA 6
ATOM 10510 C C . MET A 1 81 ? 3.588 4.055 -22.203 1.00 0.00 60 MET A C 6
ATOM 10511 O O . MET A 1 81 ? 3.616 3.982 -23.437 1.00 0.00 60 MET A O 6
ATOM 10525 N N . THR A 1 82 ? 4.633 3.728 -21.421 1.00 0.00 61 THR A N 6
ATOM 10526 C CA . THR A 1 82 ? 5.927 3.279 -21.951 1.00 0.00 61 THR A CA 6
ATOM 10527 C C . THR A 1 82 ? 6.015 1.743 -21.863 1.00 0.00 61 THR A C 6
ATOM 10528 O O . THR A 1 82 ? 6.046 1.181 -20.765 1.00 0.00 61 THR A O 6
ATOM 10539 N N . ALA A 1 83 ? 6.043 1.077 -23.021 1.00 0.00 62 ALA A N 6
ATOM 10540 C CA . ALA A 1 83 ? 6.066 -0.389 -23.106 1.00 0.00 62 ALA A CA 6
ATOM 10541 C C . ALA A 1 83 ? 6.829 -0.810 -24.382 1.00 0.00 62 ALA A C 6
ATOM 10542 O O . ALA A 1 83 ? 8.044 -1.068 -24.295 1.00 0.00 62 ALA A O 6
ATOM 10550 N N . MET B 1 22 ? 10.043 14.668 -8.389 1.00 0.00 1 MET B N 6
ATOM 10551 C CA . MET B 1 22 ? 9.002 14.504 -7.343 1.00 0.00 1 MET B CA 6
ATOM 10552 C C . MET B 1 22 ? 8.767 13.019 -7.063 1.00 0.00 1 MET B C 6
ATOM 10553 O O . MET B 1 22 ? 8.907 12.178 -7.967 1.00 0.00 1 MET B O 6
ATOM 10567 N N . TYR B 1 23 ? 8.406 12.691 -5.814 1.00 0.00 2 TYR B N 6
ATOM 10568 C CA . TYR B 1 23 ? 7.947 11.342 -5.475 1.00 0.00 2 TYR B CA 6
ATOM 10569 C C . TYR B 1 23 ? 6.483 11.169 -5.876 1.00 0.00 2 TYR B C 6
ATOM 10570 O O . TYR B 1 23 ? 5.675 12.108 -5.801 1.00 0.00 2 TYR B O 6
ATOM 10588 N N . LYS B 1 24 ? 6.165 9.944 -6.285 1.00 0.00 3 LYS B N 6
ATOM 10589 C CA . LYS B 1 24 ? 4.947 9.629 -7.026 1.00 0.00 3 LYS B CA 6
ATOM 10590 C C . LYS B 1 24 ? 4.641 8.123 -6.956 1.00 0.00 3 LYS B C 6
ATOM 10591 O O . LYS B 1 24 ? 5.414 7.338 -6.383 1.00 0.00 3 LYS B O 6
ATOM 10610 N N . PHE B 1 25 ? 3.504 7.747 -7.553 1.00 0.00 4 PHE B N 6
ATOM 10611 C CA . PHE B 1 25 ? 3.017 6.364 -7.606 1.00 0.00 4 PHE B CA 6
ATOM 10612 C C . PHE B 1 25 ? 3.335 5.752 -8.971 1.00 0.00 4 PHE B C 6
ATOM 10613 O O . PHE B 1 25 ? 2.816 6.199 -10.002 1.00 0.00 4 PHE B O 6
ATOM 10630 N N . GLU B 1 26 ? 4.191 4.730 -8.970 1.00 0.00 5 GLU B N 6
ATOM 10631 C CA . GLU B 1 26 ? 4.588 4.027 -10.191 1.00 0.00 5 GLU B CA 6
ATOM 10632 C C . GLU B 1 26 ? 3.680 2.819 -10.389 1.00 0.00 5 GLU B C 6
ATOM 10633 O O . GLU B 1 26 ? 3.729 1.870 -9.594 1.00 0.00 5 GLU B O 6
ATOM 10645 N N . ILE B 1 27 ? 2.850 2.865 -11.446 1.00 0.00 6 ILE B N 6
ATOM 10646 C CA . ILE B 1 27 ? 1.895 1.806 -11.770 1.00 0.00 6 ILE B CA 6
ATOM 10647 C C . ILE B 1 27 ? 2.497 0.980 -12.895 1.00 0.00 6 ILE B C 6
ATOM 10648 O O . ILE B 1 27 ? 2.600 1.444 -14.033 1.00 0.00 6 ILE B O 6
ATOM 10664 N N . TYR B 1 28 ? 2.891 -0.225 -12.574 1.00 0.00 7 TYR B N 6
ATOM 10665 C CA . TYR B 1 28 ? 3.453 -1.156 -13.539 1.00 0.00 7 TYR B CA 6
ATOM 10666 C C . TYR B 1 28 ? 2.769 -2.510 -13.374 1.00 0.00 7 TYR B C 6
ATOM 10667 O O . TYR B 1 28 ? 1.837 -2.655 -12.581 1.00 0.00 7 TYR B O 6
ATOM 10685 N N . GLN B 1 29 ? 3.193 -3.474 -14.173 1.00 0.00 8 GLN B N 6
ATOM 10686 C CA . GLN B 1 29 ? 2.904 -4.893 -13.926 1.00 0.00 8 GLN B CA 6
ATOM 10687 C C . GLN B 1 29 ? 4.236 -5.647 -13.851 1.00 0.00 8 GLN B C 6
ATOM 10688 O O . GLN B 1 29 ? 5.203 -5.309 -14.548 1.00 0.00 8 GLN B O 6
ATOM 10702 N N . ASP B 1 30 ? 4.278 -6.629 -12.966 1.00 0.00 9 ASP B N 6
ATOM 10703 C CA . ASP B 1 30 ? 5.449 -7.449 -12.702 1.00 0.00 9 ASP B CA 6
ATOM 10704 C C . ASP B 1 30 ? 5.574 -8.499 -13.810 1.00 0.00 9 ASP B C 6
ATOM 10705 O O . ASP B 1 30 ? 4.577 -8.798 -14.469 1.00 0.00 9 ASP B O 6
ATOM 10714 N N . LYS B 1 31 ? 6.802 -9.046 -13.980 1.00 0.00 10 LYS B N 6
ATOM 10715 C CA . LYS B 1 31 ? 7.148 -10.113 -14.961 1.00 0.00 10 LYS B CA 6
ATOM 10716 C C . LYS B 1 31 ? 6.128 -11.287 -14.977 1.00 0.00 10 LYS B C 6
ATOM 10717 O O . LYS B 1 31 ? 5.874 -11.893 -16.018 1.00 0.00 10 LYS B O 6
ATOM 10736 N N . ALA B 1 32 ? 5.551 -11.572 -13.794 1.00 0.00 11 ALA B N 6
ATOM 10737 C CA . ALA B 1 32 ? 4.519 -12.622 -13.590 1.00 0.00 11 ALA B CA 6
ATOM 10738 C C . ALA B 1 32 ? 3.111 -12.178 -14.098 1.00 0.00 11 ALA B C 6
ATOM 10739 O O . ALA B 1 32 ? 2.118 -12.882 -13.881 1.00 0.00 11 ALA B O 6
ATOM 10746 N N . GLY B 1 33 ? 3.063 -11.030 -14.805 1.00 0.00 12 GLY B N 6
ATOM 10747 C CA . GLY B 1 33 ? 1.821 -10.413 -15.278 1.00 0.00 12 GLY B CA 6
ATOM 10748 C C . GLY B 1 33 ? 0.967 -9.862 -14.146 1.00 0.00 12 GLY B C 6
ATOM 10749 O O . GLY B 1 33 ? -0.248 -9.736 -14.289 1.00 0.00 12 GLY B O 6
ATOM 10753 N N . GLU B 1 34 ? 1.620 -9.500 -13.027 1.00 0.00 13 GLU B N 6
ATOM 10754 C CA . GLU B 1 34 ? 0.921 -9.086 -11.788 1.00 0.00 13 GLU B CA 6
ATOM 10755 C C . GLU B 1 34 ? 1.009 -7.568 -11.621 1.00 0.00 13 GLU B C 6
ATOM 10756 O O . GLU B 1 34 ? 2.069 -7.068 -11.275 1.00 0.00 13 GLU B O 6
ATOM 10768 N N . TYR B 1 35 ? -0.084 -6.841 -11.911 1.00 0.00 14 TYR B N 6
ATOM 10769 C CA . TYR B 1 35 ? -0.149 -5.381 -11.682 1.00 0.00 14 TYR B CA 6
ATOM 10770 C C . TYR B 1 35 ? 0.194 -5.014 -10.224 1.00 0.00 14 TYR B C 6
ATOM 10771 O O . TYR B 1 35 ? -0.315 -5.613 -9.284 1.00 0.00 14 TYR B O 6
ATOM 10789 N N . ARG B 1 36 ? 1.132 -4.063 -10.105 1.00 0.00 15 ARG B N 6
ATOM 10790 C CA . ARG B 1 36 ? 1.708 -3.557 -8.841 1.00 0.00 15 ARG B CA 6
ATOM 10791 C C . ARG B 1 36 ? 1.802 -2.030 -8.929 1.00 0.00 15 ARG B C 6
ATOM 10792 O O . ARG B 1 36 ? 2.193 -1.494 -9.966 1.00 0.00 15 ARG B O 6
ATOM 10813 N N . PHE B 1 37 ? 1.466 -1.340 -7.835 1.00 0.00 16 PHE B N 6
ATOM 10814 C CA . PHE B 1 37 ? 1.715 0.100 -7.702 1.00 0.00 16 PHE B CA 6
ATOM 10815 C C . PHE B 1 37 ? 2.545 0.349 -6.443 1.00 0.00 16 PHE B C 6
ATOM 10816 O O . PHE B 1 37 ? 2.253 -0.201 -5.372 1.00 0.00 16 PHE B O 6
ATOM 10833 N N . ARG B 1 38 ? 3.613 1.135 -6.599 1.00 0.00 17 ARG B N 6
ATOM 10834 C CA . ARG B 1 38 ? 4.533 1.493 -5.512 1.00 0.00 17 ARG B CA 6
ATOM 10835 C C . ARG B 1 38 ? 4.427 2.989 -5.218 1.00 0.00 17 ARG B C 6
ATOM 10836 O O . ARG B 1 38 ? 3.844 3.744 -6.004 1.00 0.00 17 ARG B O 6
ATOM 10857 N N . PHE B 1 39 ? 5.038 3.409 -4.106 1.00 0.00 18 PHE B N 6
ATOM 10858 C CA . PHE B 1 39 ? 5.220 4.830 -3.786 1.00 0.00 18 PHE B CA 6
ATOM 10859 C C . PHE B 1 39 ? 6.711 5.074 -3.555 1.00 0.00 18 PHE B C 6
ATOM 10860 O O . PHE B 1 39 ? 7.391 4.297 -2.863 1.00 0.00 18 PHE B O 6
ATOM 10877 N N . LYS B 1 40 ? 7.196 6.148 -4.170 1.00 0.00 19 LYS B N 6
ATOM 10878 C CA . LYS B 1 40 ? 8.612 6.489 -4.238 1.00 0.00 19 LYS B CA 6
ATOM 10879 C C . LYS B 1 40 ? 8.966 7.600 -3.239 1.00 0.00 19 LYS B C 6
ATOM 10880 O O . LYS B 1 40 ? 8.117 8.062 -2.467 1.00 0.00 19 LYS B O 6
ATOM 10899 N N . ALA B 1 41 ? 10.242 8.002 -3.276 1.00 0.00 20 ALA B N 6
ATOM 10900 C CA . ALA B 1 41 ? 10.788 9.123 -2.504 1.00 0.00 20 ALA B CA 6
ATOM 10901 C C . ALA B 1 41 ? 11.614 10.005 -3.459 1.00 0.00 20 ALA B C 6
ATOM 10902 O O . ALA B 1 41 ? 11.977 9.550 -4.551 1.00 0.00 20 ALA B O 6
ATOM 10909 N N . SER B 1 42 ? 11.840 11.275 -3.065 1.00 0.00 21 SER B N 6
ATOM 10910 C CA . SER B 1 42 ? 12.591 12.287 -3.863 1.00 0.00 21 SER B CA 6
ATOM 10911 C C . SER B 1 42 ? 13.954 11.767 -4.414 1.00 0.00 21 SER B C 6
ATOM 10912 O O . SER B 1 42 ? 14.385 12.166 -5.503 1.00 0.00 21 SER B O 6
ATOM 10920 N N . ASN B 1 43 ? 14.606 10.861 -3.655 1.00 0.00 22 ASN B N 6
ATOM 10921 C CA . ASN B 1 43 ? 15.933 10.284 -4.010 1.00 0.00 22 ASN B CA 6
ATOM 10922 C C . ASN B 1 43 ? 15.813 9.047 -4.934 1.00 0.00 22 ASN B C 6
ATOM 10923 O O . ASN B 1 43 ? 16.806 8.351 -5.172 1.00 0.00 22 ASN B O 6
ATOM 10934 N N . GLY B 1 44 ? 14.600 8.791 -5.458 1.00 0.00 23 GLY B N 6
ATOM 10935 C CA . GLY B 1 44 ? 14.313 7.599 -6.271 1.00 0.00 23 GLY B CA 6
ATOM 10936 C C . GLY B 1 44 ? 14.172 6.323 -5.441 1.00 0.00 23 GLY B C 6
ATOM 10937 O O . GLY B 1 44 ? 14.161 5.220 -5.994 1.00 0.00 23 GLY B O 6
ATOM 10941 N N . GLU B 1 45 ? 14.063 6.493 -4.116 1.00 0.00 24 GLU B N 6
ATOM 10942 C CA . GLU B 1 45 ? 13.879 5.385 -3.161 1.00 0.00 24 GLU B CA 6
ATOM 10943 C C . GLU B 1 45 ? 12.429 4.883 -3.204 1.00 0.00 24 GLU B C 6
ATOM 10944 O O . GLU B 1 45 ? 11.546 5.610 -3.627 1.00 0.00 24 GLU B O 6
ATOM 10956 N N . THR B 1 46 ? 12.202 3.630 -2.792 1.00 0.00 25 THR B N 6
ATOM 10957 C CA . THR B 1 46 ? 10.847 3.057 -2.663 1.00 0.00 25 THR B CA 6
ATOM 10958 C C . THR B 1 46 ? 10.615 2.664 -1.195 1.00 0.00 25 THR B C 6
ATOM 10959 O O . THR B 1 46 ? 11.568 2.332 -0.475 1.00 0.00 25 THR B O 6
ATOM 10970 N N . MET B 1 47 ? 9.349 2.708 -0.764 1.00 0.00 26 MET B N 6
ATOM 10971 C CA . MET B 1 47 ? 8.956 2.446 0.631 1.00 0.00 26 MET B CA 6
ATOM 10972 C C . MET B 1 47 ? 7.826 1.397 0.723 1.00 0.00 26 MET B C 6
ATOM 10973 O O . MET B 1 47 ? 7.745 0.673 1.721 1.00 0.00 26 MET B O 6
ATOM 10987 N N . PHE B 1 48 ? 6.940 1.311 -0.299 1.00 0.00 27 PHE B N 6
ATOM 10988 C CA . PHE B 1 48 ? 6.007 0.166 -0.424 1.00 0.00 27 PHE B CA 6
ATOM 10989 C C . PHE B 1 48 ? 5.849 -0.251 -1.875 1.00 0.00 27 PHE B C 6
ATOM 10990 O O . PHE B 1 48 ? 6.015 0.551 -2.796 1.00 0.00 27 PHE B O 6
ATOM 11007 N N . SER B 1 49 ? 5.504 -1.526 -2.019 1.00 0.00 28 SER B N 6
ATOM 11008 C CA . SER B 1 49 ? 5.001 -2.125 -3.245 1.00 0.00 28 SER B CA 6
ATOM 11009 C C . SER B 1 49 ? 3.729 -2.875 -2.858 1.00 0.00 28 SER B C 6
ATOM 11010 O O . SER B 1 49 ? 3.709 -3.579 -1.835 1.00 0.00 28 SER B O 6
ATOM 11018 N N . SER B 1 50 ? 2.669 -2.716 -3.651 1.00 0.00 29 SER B N 6
ATOM 11019 C CA . SER B 1 50 ? 1.345 -3.262 -3.331 1.00 0.00 29 SER B CA 6
ATOM 11020 C C . SER B 1 50 ? 1.164 -4.615 -4.035 1.00 0.00 29 SER B C 6
ATOM 11021 O O . SER B 1 50 ? 2.049 -5.070 -4.763 1.00 0.00 29 SER B O 6
ATOM 11029 N N . GLU B 1 51 ? 0.018 -5.259 -3.792 1.00 0.00 30 GLU B N 6
ATOM 11030 C CA . GLU B 1 51 ? -0.389 -6.482 -4.508 1.00 0.00 30 GLU B CA 6
ATOM 11031 C C . GLU B 1 51 ? -1.237 -6.110 -5.752 1.00 0.00 30 GLU B C 6
ATOM 11032 O O . GLU B 1 51 ? -1.740 -6.990 -6.460 1.00 0.00 30 GLU B O 6
ATOM 11044 N N . GLY B 1 52 ? -1.415 -4.789 -5.980 1.00 0.00 31 GLY B N 6
ATOM 11045 C CA . GLY B 1 52 ? -2.089 -4.257 -7.175 1.00 0.00 31 GLY B CA 6
ATOM 11046 C C . GLY B 1 52 ? -3.603 -4.140 -7.041 1.00 0.00 31 GLY B C 6
ATOM 11047 O O . GLY B 1 52 ? -4.256 -3.559 -7.923 1.00 0.00 31 GLY B O 6
ATOM 11051 N N . TYR B 1 53 ? -4.136 -4.743 -5.957 1.00 0.00 32 TYR B N 6
ATOM 11052 C CA . TYR B 1 53 ? -5.557 -4.711 -5.562 1.00 0.00 32 TYR B CA 6
ATOM 11053 C C . TYR B 1 53 ? -6.402 -5.698 -6.407 1.00 0.00 32 TYR B C 6
ATOM 11054 O O . TYR B 1 53 ? -7.042 -6.597 -5.849 1.00 0.00 32 TYR B O 6
ATOM 11072 N N . LYS B 1 54 ? -6.390 -5.532 -7.742 1.00 0.00 33 LYS B N 6
ATOM 11073 C CA . LYS B 1 54 ? -7.132 -6.409 -8.677 1.00 0.00 33 LYS B CA 6
ATOM 11074 C C . LYS B 1 54 ? -6.521 -6.319 -10.092 1.00 0.00 33 LYS B C 6
ATOM 11075 O O . LYS B 1 54 ? -6.061 -7.319 -10.652 1.00 0.00 33 LYS B O 6
ATOM 11094 N N . ALA B 1 55 ? -6.515 -5.098 -10.641 1.00 0.00 34 ALA B N 6
ATOM 11095 C CA . ALA B 1 55 ? -6.058 -4.807 -12.018 1.00 0.00 34 ALA B CA 6
ATOM 11096 C C . ALA B 1 55 ? -5.523 -3.369 -12.063 1.00 0.00 34 ALA B C 6
ATOM 11097 O O . ALA B 1 55 ? -5.404 -2.740 -11.003 1.00 0.00 34 ALA B O 6
ATOM 11104 N N . LYS B 1 56 ? -5.198 -2.824 -13.269 1.00 0.00 35 LYS B N 6
ATOM 11105 C CA . LYS B 1 56 ? -4.624 -1.467 -13.383 1.00 0.00 35 LYS B CA 6
ATOM 11106 C C . LYS B 1 56 ? -5.666 -0.393 -13.041 1.00 0.00 35 LYS B C 6
ATOM 11107 O O . LYS B 1 56 ? -5.371 0.515 -12.286 1.00 0.00 35 LYS B O 6
ATOM 11126 N N . ALA B 1 57 ? -6.887 -0.510 -13.603 1.00 0.00 36 ALA B N 6
ATOM 11127 C CA . ALA B 1 57 ? -7.997 0.437 -13.334 1.00 0.00 36 ALA B CA 6
ATOM 11128 C C . ALA B 1 57 ? -8.305 0.492 -11.831 1.00 0.00 36 ALA B C 6
ATOM 11129 O O . ALA B 1 57 ? -8.476 1.567 -11.250 1.00 0.00 36 ALA B O 6
ATOM 11136 N N . SER B 1 58 ? -8.300 -0.700 -11.215 1.00 0.00 37 SER B N 6
ATOM 11137 C CA . SER B 1 58 ? -8.494 -0.882 -9.772 1.00 0.00 37 SER B CA 6
ATOM 11138 C C . SER B 1 58 ? -7.304 -0.311 -8.972 1.00 0.00 37 SER B C 6
ATOM 11139 O O . SER B 1 58 ? -7.474 0.118 -7.831 1.00 0.00 37 SER B O 6
ATOM 11147 N N . ALA B 1 59 ? -6.106 -0.326 -9.601 1.00 0.00 38 ALA B N 6
ATOM 11148 C CA . ALA B 1 59 ? -4.868 0.192 -9.005 1.00 0.00 38 ALA B CA 6
ATOM 11149 C C . ALA B 1 59 ? -4.916 1.727 -8.909 1.00 0.00 38 ALA B C 6
ATOM 11150 O O . ALA B 1 59 ? -4.555 2.270 -7.874 1.00 0.00 38 ALA B O 6
ATOM 11157 N N . ILE B 1 60 ? -5.338 2.421 -10.002 1.00 0.00 39 ILE B N 6
ATOM 11158 C CA . ILE B 1 60 ? -5.579 3.887 -9.991 1.00 0.00 39 ILE B CA 6
ATOM 11159 C C . ILE B 1 60 ? -6.585 4.265 -8.886 1.00 0.00 39 ILE B C 6
ATOM 11160 O O . ILE B 1 60 ? -6.299 5.148 -8.081 1.00 0.00 39 ILE B O 6
ATOM 11176 N N . HIS B 1 61 ? -7.748 3.578 -8.863 1.00 0.00 40 HIS B N 6
ATOM 11177 C CA . HIS B 1 61 ? -8.829 3.849 -7.884 1.00 0.00 40 HIS B CA 6
ATOM 11178 C C . HIS B 1 61 ? -8.328 3.643 -6.444 1.00 0.00 40 HIS B C 6
ATOM 11179 O O . HIS B 1 61 ? -8.696 4.399 -5.518 1.00 0.00 40 HIS B O 6
ATOM 11194 N N . ALA B 1 62 ? -7.453 2.637 -6.259 1.00 0.00 41 ALA B N 6
ATOM 11195 C CA . ALA B 1 62 ? -6.778 2.406 -4.991 1.00 0.00 41 ALA B CA 6
ATOM 11196 C C . ALA B 1 62 ? -5.932 3.637 -4.634 1.00 0.00 41 ALA B C 6
ATOM 11197 O O . ALA B 1 62 ? -6.147 4.245 -3.604 1.00 0.00 41 ALA B O 6
ATOM 11204 N N . ILE B 1 63 ? -5.035 4.038 -5.539 1.00 0.00 42 ILE B N 6
ATOM 11205 C CA . ILE B 1 63 ? -4.176 5.227 -5.360 1.00 0.00 42 ILE B CA 6
ATOM 11206 C C . ILE B 1 63 ? -5.013 6.507 -5.124 1.00 0.00 42 ILE B C 6
ATOM 11207 O O . ILE B 1 63 ? -4.564 7.425 -4.440 1.00 0.00 42 ILE B O 6
ATOM 11223 N N . GLU B 1 64 ? -6.252 6.525 -5.642 1.00 0.00 43 GLU B N 6
ATOM 11224 C CA . GLU B 1 64 ? -7.160 7.665 -5.476 1.00 0.00 43 GLU B CA 6
ATOM 11225 C C . GLU B 1 64 ? -7.532 7.837 -3.999 1.00 0.00 43 GLU B C 6
ATOM 11226 O O . GLU B 1 64 ? -7.732 8.966 -3.555 1.00 0.00 43 GLU B O 6
ATOM 11238 N N . SER B 1 65 ? -7.587 6.708 -3.240 1.00 0.00 44 SER B N 6
ATOM 11239 C CA . SER B 1 65 ? -7.703 6.741 -1.755 1.00 0.00 44 SER B CA 6
ATOM 11240 C C . SER B 1 65 ? -6.600 7.596 -1.128 1.00 0.00 44 SER B C 6
ATOM 11241 O O . SER B 1 65 ? -6.849 8.351 -0.174 1.00 0.00 44 SER B O 6
ATOM 11249 N N . ILE B 1 66 ? -5.372 7.454 -1.672 1.00 0.00 45 ILE B N 6
ATOM 11250 C CA . ILE B 1 66 ? -4.200 8.115 -1.106 1.00 0.00 45 ILE B CA 6
ATOM 11251 C C . ILE B 1 66 ? -4.323 9.626 -1.344 1.00 0.00 45 ILE B C 6
ATOM 11252 O O . ILE B 1 66 ? -4.092 10.434 -0.439 1.00 0.00 45 ILE B O 6
ATOM 11268 N N . LYS B 1 67 ? -4.746 9.979 -2.573 1.00 0.00 46 LYS B N 6
ATOM 11269 C CA . LYS B 1 67 ? -4.875 11.381 -3.041 1.00 0.00 46 LYS B CA 6
ATOM 11270 C C . LYS B 1 67 ? -5.883 12.190 -2.215 1.00 0.00 46 LYS B C 6
ATOM 11271 O O . LYS B 1 67 ? -5.807 13.421 -2.158 1.00 0.00 46 LYS B O 6
ATOM 11290 N N . ARG B 1 68 ? -6.829 11.465 -1.610 1.00 0.00 47 ARG B N 6
ATOM 11291 C CA . ARG B 1 68 ? -7.922 12.060 -0.812 1.00 0.00 47 ARG B CA 6
ATOM 11292 C C . ARG B 1 68 ? -7.364 12.843 0.398 1.00 0.00 47 ARG B C 6
ATOM 11293 O O . ARG B 1 68 ? -7.439 14.076 0.431 1.00 0.00 47 ARG B O 6
ATOM 11314 N N . ASN B 1 69 ? -6.758 12.114 1.359 1.00 0.00 48 ASN B N 6
ATOM 11315 C CA . ASN B 1 69 ? -6.397 12.681 2.684 1.00 0.00 48 ASN B CA 6
ATOM 11316 C C . ASN B 1 69 ? -5.402 11.762 3.438 1.00 0.00 48 ASN B C 6
ATOM 11317 O O . ASN B 1 69 ? -5.227 11.887 4.645 1.00 0.00 48 ASN B O 6
ATOM 11328 N N . SER B 1 70 ? -4.739 10.850 2.709 1.00 0.00 49 SER B N 6
ATOM 11329 C CA . SER B 1 70 ? -3.872 9.808 3.307 1.00 0.00 49 SER B CA 6
ATOM 11330 C C . SER B 1 70 ? -2.646 10.392 4.044 1.00 0.00 49 SER B C 6
ATOM 11331 O O . SER B 1 70 ? -2.167 9.810 5.028 1.00 0.00 49 SER B O 6
ATOM 11339 N N . ALA B 1 71 ? -2.145 11.538 3.551 1.00 0.00 50 ALA B N 6
ATOM 11340 C CA . ALA B 1 71 ? -1.077 12.298 4.222 1.00 0.00 50 ALA B CA 6
ATOM 11341 C C . ALA B 1 71 ? -1.517 12.771 5.626 1.00 0.00 50 ALA B C 6
ATOM 11342 O O . ALA B 1 71 ? -0.690 12.900 6.533 1.00 0.00 50 ALA B O 6
ATOM 11349 N N . GLY B 1 72 ? -2.833 13.004 5.787 1.00 0.00 51 GLY B N 6
ATOM 11350 C CA . GLY B 1 72 ? -3.425 13.400 7.067 1.00 0.00 51 GLY B CA 6
ATOM 11351 C C . GLY B 1 72 ? -4.164 12.261 7.776 1.00 0.00 51 GLY B C 6
ATOM 11352 O O . GLY B 1 72 ? -4.715 12.477 8.859 1.00 0.00 51 GLY B O 6
ATOM 11356 N N . ALA B 1 73 ? -4.193 11.055 7.158 1.00 0.00 52 ALA B N 6
ATOM 11357 C CA . ALA B 1 73 ? -4.769 9.833 7.774 1.00 0.00 52 ALA B CA 6
ATOM 11358 C C . ALA B 1 73 ? -4.002 9.435 9.043 1.00 0.00 52 ALA B C 6
ATOM 11359 O O . ALA B 1 73 ? -2.887 9.901 9.276 1.00 0.00 52 ALA B O 6
ATOM 11366 N N . ASP B 1 74 ? -4.605 8.583 9.877 1.00 0.00 53 ASP B N 6
ATOM 11367 C CA . ASP B 1 74 ? -3.953 8.090 11.105 1.00 0.00 53 ASP B CA 6
ATOM 11368 C C . ASP B 1 74 ? -3.113 6.833 10.781 1.00 0.00 53 ASP B C 6
ATOM 11369 O O . ASP B 1 74 ? -3.299 6.213 9.735 1.00 0.00 53 ASP B O 6
ATOM 11378 N N . THR B 1 75 ? -2.140 6.512 11.637 1.00 0.00 54 THR B N 6
ATOM 11379 C CA . THR B 1 75 ? -1.316 5.297 11.506 1.00 0.00 54 THR B CA 6
ATOM 11380 C C . THR B 1 75 ? -1.483 4.414 12.769 1.00 0.00 54 THR B C 6
ATOM 11381 O O . THR B 1 75 ? -0.952 4.732 13.836 1.00 0.00 54 THR B O 6
ATOM 11392 N N . VAL B 1 76 ? -2.277 3.334 12.633 1.00 0.00 55 VAL B N 6
ATOM 11393 C CA . VAL B 1 76 ? -2.591 2.387 13.728 1.00 0.00 55 VAL B CA 6
ATOM 11394 C C . VAL B 1 76 ? -1.681 1.146 13.640 1.00 0.00 55 VAL B C 6
ATOM 11395 O O . VAL B 1 76 ? -1.526 0.568 12.560 1.00 0.00 55 VAL B O 6
ATOM 11408 N N . ASP B 1 77 ? -1.097 0.748 14.788 1.00 0.00 56 ASP B N 6
ATOM 11409 C CA . ASP B 1 77 ? -0.324 -0.502 14.925 1.00 0.00 56 ASP B CA 6
ATOM 11410 C C . ASP B 1 77 ? -1.183 -1.574 15.632 1.00 0.00 56 ASP B C 6
ATOM 11411 O O . ASP B 1 77 ? -1.463 -1.468 16.830 1.00 0.00 56 ASP B O 6
ATOM 11420 N N . LEU B 1 78 ? -1.614 -2.573 14.858 1.00 0.00 57 LEU B N 6
ATOM 11421 C CA . LEU B 1 78 ? -2.407 -3.714 15.349 1.00 0.00 57 LEU B CA 6
ATOM 11422 C C . LEU B 1 78 ? -1.526 -4.814 15.979 1.00 0.00 57 LEU B C 6
ATOM 11423 O O . LEU B 1 78 ? -1.950 -5.463 16.940 1.00 0.00 57 LEU B O 6
ATOM 11439 N N . THR B 1 79 ? -0.283 -4.999 15.475 1.00 0.00 58 THR B N 6
ATOM 11440 C CA . THR B 1 79 ? 0.522 -6.214 15.784 1.00 0.00 58 THR B CA 6
ATOM 11441 C C . THR B 1 79 ? 1.255 -6.137 17.140 1.00 0.00 58 THR B C 6
ATOM 11442 O O . THR B 1 79 ? 1.826 -7.148 17.554 1.00 0.00 58 THR B O 6
ATOM 11453 N N . THR B 1 80 ? 1.138 -4.980 17.856 1.00 0.00 59 THR B N 6
ATOM 11454 C CA . THR B 1 80 ? 1.803 -4.681 19.165 1.00 0.00 59 THR B CA 6
ATOM 11455 C C . THR B 1 80 ? 3.343 -4.949 19.197 1.00 0.00 59 THR B C 6
ATOM 11456 O O . THR B 1 80 ? 4.131 -4.006 19.375 1.00 0.00 59 THR B O 6
ATOM 11467 N N . MET B 1 81 ? 3.742 -6.237 19.085 1.00 0.00 60 MET B N 6
ATOM 11468 C CA . MET B 1 81 ? 5.147 -6.681 18.976 1.00 0.00 60 MET B CA 6
ATOM 11469 C C . MET B 1 81 ? 5.932 -5.862 17.927 1.00 0.00 60 MET B C 6
ATOM 11470 O O . MET B 1 81 ? 5.513 -5.753 16.764 1.00 0.00 60 MET B O 6
ATOM 11484 N N . THR B 1 82 ? 7.057 -5.284 18.375 1.00 0.00 61 THR B N 6
ATOM 11485 C CA . THR B 1 82 ? 7.967 -4.502 17.537 1.00 0.00 61 THR B CA 6
ATOM 11486 C C . THR B 1 82 ? 8.935 -5.419 16.768 1.00 0.00 61 THR B C 6
ATOM 11487 O O . THR B 1 82 ? 9.267 -6.516 17.238 1.00 0.00 61 THR B O 6
ATOM 11498 N N . ALA B 1 83 ? 9.378 -4.955 15.587 1.00 0.00 62 ALA B N 6
ATOM 11499 C CA . ALA B 1 83 ? 10.329 -5.682 14.728 1.00 0.00 62 ALA B CA 6
ATOM 11500 C C . ALA B 1 83 ? 11.337 -4.681 14.137 1.00 0.00 62 ALA B C 6
ATOM 11501 O O . ALA B 1 83 ? 12.523 -4.700 14.523 1.00 0.00 62 ALA B O 6
ATOM 11509 N N . MET A 1 22 ? -12.207 8.067 10.881 1.00 0.00 1 MET A N 7
ATOM 11510 C CA . MET A 1 22 ? -11.449 8.206 9.616 1.00 0.00 1 MET A CA 7
ATOM 11511 C C . MET A 1 22 ? -10.755 6.877 9.266 1.00 0.00 1 MET A C 7
ATOM 11512 O O . MET A 1 22 ? -10.540 6.027 10.142 1.00 0.00 1 MET A O 7
ATOM 11526 N N . TYR A 1 23 ? -10.439 6.694 7.968 1.00 0.00 2 TYR A N 7
ATOM 11527 C CA . TYR A 1 23 ? -9.548 5.621 7.504 1.00 0.00 2 TYR A CA 7
ATOM 11528 C C . TYR A 1 23 ? -8.101 5.857 7.976 1.00 0.00 2 TYR A C 7
ATOM 11529 O O . TYR A 1 23 ? -7.720 6.978 8.343 1.00 0.00 2 TYR A O 7
ATOM 11547 N N . LYS A 1 24 ? -7.293 4.795 7.909 1.00 0.00 3 LYS A N 7
ATOM 11548 C CA . LYS A 1 24 ? -5.955 4.771 8.506 1.00 0.00 3 LYS A CA 7
ATOM 11549 C C . LYS A 1 24 ? -5.128 3.590 7.970 1.00 0.00 3 LYS A C 7
ATOM 11550 O O . LYS A 1 24 ? -5.598 2.801 7.135 1.00 0.00 3 LYS A O 7
ATOM 11569 N N . PHE A 1 25 ? -3.890 3.494 8.478 1.00 0.00 4 PHE A N 7
ATOM 11570 C CA . PHE A 1 25 ? -2.934 2.441 8.133 1.00 0.00 4 PHE A CA 7
ATOM 11571 C C . PHE A 1 25 ? -2.927 1.381 9.236 1.00 0.00 4 PHE A C 7
ATOM 11572 O O . PHE A 1 25 ? -2.552 1.671 10.375 1.00 0.00 4 PHE A O 7
ATOM 11589 N N . GLU A 1 26 ? -3.361 0.167 8.888 1.00 0.00 5 GLU A N 7
ATOM 11590 C CA . GLU A 1 26 ? -3.335 -0.984 9.795 1.00 0.00 5 GLU A CA 7
ATOM 11591 C C . GLU A 1 26 ? -2.041 -1.765 9.543 1.00 0.00 5 GLU A C 7
ATOM 11592 O O . GLU A 1 26 ? -1.888 -2.392 8.484 1.00 0.00 5 GLU A O 7
ATOM 11604 N N . ILE A 1 27 ? -1.114 -1.709 10.514 1.00 0.00 6 ILE A N 7
ATOM 11605 C CA . ILE A 1 27 ? 0.216 -2.313 10.396 1.00 0.00 6 ILE A CA 7
ATOM 11606 C C . ILE A 1 27 ? 0.166 -3.699 11.010 1.00 0.00 6 ILE A C 7
ATOM 11607 O O . ILE A 1 27 ? -0.004 -3.841 12.220 1.00 0.00 6 ILE A O 7
ATOM 11623 N N . TYR A 1 28 ? 0.320 -4.705 10.185 1.00 0.00 7 TYR A N 7
ATOM 11624 C CA . TYR A 1 28 ? 0.256 -6.092 10.621 1.00 0.00 7 TYR A CA 7
ATOM 11625 C C . TYR A 1 28 ? 1.389 -6.861 9.955 1.00 0.00 7 TYR A C 7
ATOM 11626 O O . TYR A 1 28 ? 1.906 -6.426 8.932 1.00 0.00 7 TYR A O 7
ATOM 11644 N N . GLN A 1 29 ? 1.737 -8.021 10.501 1.00 0.00 8 GLN A N 7
ATOM 11645 C CA . GLN A 1 29 ? 2.658 -8.939 9.817 1.00 0.00 8 GLN A CA 7
ATOM 11646 C C . GLN A 1 29 ? 1.805 -10.050 9.200 1.00 0.00 8 GLN A C 7
ATOM 11647 O O . GLN A 1 29 ? 0.764 -10.438 9.758 1.00 0.00 8 GLN A O 7
ATOM 11661 N N . ASP A 1 30 ? 2.237 -10.538 8.045 1.00 0.00 9 ASP A N 7
ATOM 11662 C CA . ASP A 1 30 ? 1.631 -11.690 7.397 1.00 0.00 9 ASP A CA 7
ATOM 11663 C C . ASP A 1 30 ? 2.137 -12.964 8.092 1.00 0.00 9 ASP A C 7
ATOM 11664 O O . ASP A 1 30 ? 3.163 -12.904 8.768 1.00 0.00 9 ASP A O 7
ATOM 11673 N N . LYS A 1 31 ? 1.405 -14.085 7.914 1.00 0.00 10 LYS A N 7
ATOM 11674 C CA . LYS A 1 31 ? 1.753 -15.432 8.436 1.00 0.00 10 LYS A CA 7
ATOM 11675 C C . LYS A 1 31 ? 3.233 -15.806 8.148 1.00 0.00 10 LYS A C 7
ATOM 11676 O O . LYS A 1 31 ? 3.896 -16.461 8.957 1.00 0.00 10 LYS A O 7
ATOM 11695 N N . ALA A 1 32 ? 3.726 -15.345 6.989 1.00 0.00 11 ALA A N 7
ATOM 11696 C CA . ALA A 1 32 ? 5.134 -15.509 6.554 1.00 0.00 11 ALA A CA 7
ATOM 11697 C C . ALA A 1 32 ? 6.125 -14.582 7.329 1.00 0.00 11 ALA A C 7
ATOM 11698 O O . ALA A 1 32 ? 7.308 -14.518 6.980 1.00 0.00 11 ALA A O 7
ATOM 11705 N N . GLY A 1 33 ? 5.640 -13.907 8.394 1.00 0.00 12 GLY A N 7
ATOM 11706 C CA . GLY A 1 33 ? 6.405 -12.929 9.165 1.00 0.00 12 GLY A CA 7
ATOM 11707 C C . GLY A 1 33 ? 6.713 -11.657 8.382 1.00 0.00 12 GLY A C 7
ATOM 11708 O O . GLY A 1 33 ? 7.726 -10.993 8.642 1.00 0.00 12 GLY A O 7
ATOM 11712 N N . GLU A 1 34 ? 5.823 -11.302 7.432 1.00 0.00 13 GLU A N 7
ATOM 11713 C CA . GLU A 1 34 ? 6.051 -10.155 6.521 1.00 0.00 13 GLU A CA 7
ATOM 11714 C C . GLU A 1 34 ? 5.368 -8.900 7.080 1.00 0.00 13 GLU A C 7
ATOM 11715 O O . GLU A 1 34 ? 4.166 -8.723 6.893 1.00 0.00 13 GLU A O 7
ATOM 11727 N N . TYR A 1 35 ? 6.119 -8.091 7.846 1.00 0.00 14 TYR A N 7
ATOM 11728 C CA . TYR A 1 35 ? 5.640 -6.793 8.357 1.00 0.00 14 TYR A CA 7
ATOM 11729 C C . TYR A 1 35 ? 5.197 -5.850 7.215 1.00 0.00 14 TYR A C 7
ATOM 11730 O O . TYR A 1 35 ? 5.997 -5.421 6.384 1.00 0.00 14 TYR A O 7
ATOM 11748 N N . ARG A 1 36 ? 3.925 -5.474 7.302 1.00 0.00 15 ARG A N 7
ATOM 11749 C CA . ARG A 1 36 ? 3.150 -4.802 6.252 1.00 0.00 15 ARG A CA 7
ATOM 11750 C C . ARG A 1 36 ? 2.339 -3.666 6.853 1.00 0.00 15 ARG A C 7
ATOM 11751 O O . ARG A 1 36 ? 2.248 -3.520 8.071 1.00 0.00 15 ARG A O 7
ATOM 11772 N N . PHE A 1 37 ? 1.741 -2.887 5.965 1.00 0.00 16 PHE A N 7
ATOM 11773 C CA . PHE A 1 37 ? 0.685 -1.948 6.299 1.00 0.00 16 PHE A CA 7
ATOM 11774 C C . PHE A 1 37 ? -0.319 -1.944 5.149 1.00 0.00 16 PHE A C 7
ATOM 11775 O O . PHE A 1 37 ? 0.057 -2.081 3.971 1.00 0.00 16 PHE A O 7
ATOM 11792 N N . ARG A 1 38 ? -1.594 -1.851 5.505 1.00 0.00 17 ARG A N 7
ATOM 11793 C CA . ARG A 1 38 ? -2.701 -1.756 4.555 1.00 0.00 17 ARG A CA 7
ATOM 11794 C C . ARG A 1 38 ? -3.394 -0.410 4.778 1.00 0.00 17 ARG A C 7
ATOM 11795 O O . ARG A 1 38 ? -3.416 0.103 5.908 1.00 0.00 17 ARG A O 7
ATOM 11816 N N . PHE A 1 39 ? -3.939 0.168 3.709 1.00 0.00 18 PHE A N 7
ATOM 11817 C CA . PHE A 1 39 ? -4.673 1.439 3.798 1.00 0.00 18 PHE A CA 7
ATOM 11818 C C . PHE A 1 39 ? -6.157 1.155 3.564 1.00 0.00 18 PHE A C 7
ATOM 11819 O O . PHE A 1 39 ? -6.536 0.449 2.614 1.00 0.00 18 PHE A O 7
ATOM 11836 N N . LYS A 1 40 ? -6.974 1.686 4.477 1.00 0.00 19 LYS A N 7
ATOM 11837 C CA . LYS A 1 40 ? -8.418 1.443 4.535 1.00 0.00 19 LYS A CA 7
ATOM 11838 C C . LYS A 1 40 ? -9.191 2.603 3.885 1.00 0.00 19 LYS A C 7
ATOM 11839 O O . LYS A 1 40 ? -8.595 3.562 3.380 1.00 0.00 19 LYS A O 7
ATOM 11858 N N . ALA A 1 41 ? -10.524 2.497 3.919 1.00 0.00 20 ALA A N 7
ATOM 11859 C CA . ALA A 1 41 ? -11.449 3.528 3.414 1.00 0.00 20 ALA A CA 7
ATOM 11860 C C . ALA A 1 41 ? -12.560 3.765 4.455 1.00 0.00 20 ALA A C 7
ATOM 11861 O O . ALA A 1 41 ? -12.727 2.947 5.364 1.00 0.00 20 ALA A O 7
ATOM 11868 N N . SER A 1 42 ? -13.266 4.909 4.346 1.00 0.00 21 SER A N 7
ATOM 11869 C CA . SER A 1 42 ? -14.377 5.295 5.259 1.00 0.00 21 SER A CA 7
ATOM 11870 C C . SER A 1 42 ? -15.492 4.214 5.372 1.00 0.00 21 SER A C 7
ATOM 11871 O O . SER A 1 42 ? -16.145 4.096 6.413 1.00 0.00 21 SER A O 7
ATOM 11879 N N . ASN A 1 43 ? -15.697 3.438 4.292 1.00 0.00 22 ASN A N 7
ATOM 11880 C CA . ASN A 1 43 ? -16.698 2.347 4.249 1.00 0.00 22 ASN A CA 7
ATOM 11881 C C . ASN A 1 43 ? -16.134 1.038 4.852 1.00 0.00 22 ASN A C 7
ATOM 11882 O O . ASN A 1 43 ? -16.894 0.132 5.204 1.00 0.00 22 ASN A O 7
ATOM 11893 N N . GLY A 1 44 ? -14.802 0.971 5.009 1.00 0.00 23 GLY A N 7
ATOM 11894 C CA . GLY A 1 44 ? -14.121 -0.223 5.525 1.00 0.00 23 GLY A CA 7
ATOM 11895 C C . GLY A 1 44 ? -13.756 -1.207 4.431 1.00 0.00 23 GLY A C 7
ATOM 11896 O O . GLY A 1 44 ? -14.053 -2.400 4.527 1.00 0.00 23 GLY A O 7
ATOM 11900 N N . GLU A 1 45 ? -13.095 -0.692 3.390 1.00 0.00 24 GLU A N 7
ATOM 11901 C CA . GLU A 1 45 ? -12.585 -1.492 2.265 1.00 0.00 24 GLU A CA 7
ATOM 11902 C C . GLU A 1 45 ? -11.102 -1.164 2.068 1.00 0.00 24 GLU A C 7
ATOM 11903 O O . GLU A 1 45 ? -10.717 0.011 2.037 1.00 0.00 24 GLU A O 7
ATOM 11915 N N . THR A 1 46 ? -10.270 -2.213 1.995 1.00 0.00 25 THR A N 7
ATOM 11916 C CA . THR A 1 46 ? -8.825 -2.070 1.825 1.00 0.00 25 THR A CA 7
ATOM 11917 C C . THR A 1 46 ? -8.503 -1.948 0.336 1.00 0.00 25 THR A C 7
ATOM 11918 O O . THR A 1 46 ? -8.944 -2.767 -0.471 1.00 0.00 25 THR A O 7
ATOM 11929 N N . MET A 1 47 ? -7.731 -0.924 0.003 1.00 0.00 26 MET A N 7
ATOM 11930 C CA . MET A 1 47 ? -7.395 -0.581 -1.387 1.00 0.00 26 MET A CA 7
ATOM 11931 C C . MET A 1 47 ? -5.940 -0.980 -1.736 1.00 0.00 26 MET A C 7
ATOM 11932 O O . MET A 1 47 ? -5.595 -1.061 -2.920 1.00 0.00 26 MET A O 7
ATOM 11946 N N . PHE A 1 48 ? -5.090 -1.235 -0.711 1.00 0.00 27 PHE A N 7
ATOM 11947 C CA . PHE A 1 48 ? -3.819 -1.978 -0.898 1.00 0.00 27 PHE A CA 7
ATOM 11948 C C . PHE A 1 48 ? -3.349 -2.607 0.415 1.00 0.00 27 PHE A C 7
ATOM 11949 O O . PHE A 1 48 ? -3.751 -2.208 1.509 1.00 0.00 27 PHE A O 7
ATOM 11966 N N . SER A 1 49 ? -2.414 -3.532 0.240 1.00 0.00 28 SER A N 7
ATOM 11967 C CA . SER A 1 49 ? -1.580 -4.078 1.304 1.00 0.00 28 SER A CA 7
ATOM 11968 C C . SER A 1 49 ? -0.157 -4.168 0.758 1.00 0.00 28 SER A C 7
ATOM 11969 O O . SER A 1 49 ? 0.038 -4.373 -0.455 1.00 0.00 28 SER A O 7
ATOM 11977 N N . SER A 1 50 ? 0.836 -3.983 1.636 1.00 0.00 29 SER A N 7
ATOM 11978 C CA . SER A 1 50 ? 2.250 -3.975 1.239 1.00 0.00 29 SER A CA 7
ATOM 11979 C C . SER A 1 50 ? 2.744 -5.422 1.037 1.00 0.00 29 SER A C 7
ATOM 11980 O O . SER A 1 50 ? 2.112 -6.376 1.513 1.00 0.00 29 SER A O 7
ATOM 11988 N N . GLU A 1 51 ? 3.858 -5.566 0.312 1.00 0.00 30 GLU A N 7
ATOM 11989 C CA . GLU A 1 51 ? 4.552 -6.855 0.124 1.00 0.00 30 GLU A CA 7
ATOM 11990 C C . GLU A 1 51 ? 5.065 -7.414 1.477 1.00 0.00 30 GLU A C 7
ATOM 11991 O O . GLU A 1 51 ? 5.066 -8.626 1.720 1.00 0.00 30 GLU A O 7
ATOM 12003 N N . GLY A 1 52 ? 5.447 -6.482 2.356 1.00 0.00 31 GLY A N 7
ATOM 12004 C CA . GLY A 1 52 ? 6.121 -6.783 3.616 1.00 0.00 31 GLY A CA 7
ATOM 12005 C C . GLY A 1 52 ? 7.526 -6.226 3.617 1.00 0.00 31 GLY A C 7
ATOM 12006 O O . GLY A 1 52 ? 8.492 -6.974 3.786 1.00 0.00 31 GLY A O 7
ATOM 12010 N N . TYR A 1 53 ? 7.592 -4.918 3.278 1.00 0.00 32 TYR A N 7
ATOM 12011 C CA . TYR A 1 53 ? 8.817 -4.085 3.164 1.00 0.00 32 TYR A CA 7
ATOM 12012 C C . TYR A 1 53 ? 10.098 -4.634 3.834 1.00 0.00 32 TYR A C 7
ATOM 12013 O O . TYR A 1 53 ? 11.053 -4.977 3.122 1.00 0.00 32 TYR A O 7
ATOM 12031 N N . LYS A 1 54 ? 10.112 -4.740 5.175 1.00 0.00 33 LYS A N 7
ATOM 12032 C CA . LYS A 1 54 ? 11.313 -5.204 5.907 1.00 0.00 33 LYS A CA 7
ATOM 12033 C C . LYS A 1 54 ? 10.963 -5.623 7.345 1.00 0.00 33 LYS A C 7
ATOM 12034 O O . LYS A 1 54 ? 11.039 -6.804 7.699 1.00 0.00 33 LYS A O 7
ATOM 12053 N N . ALA A 1 55 ? 10.562 -4.638 8.158 1.00 0.00 34 ALA A N 7
ATOM 12054 C CA . ALA A 1 55 ? 10.319 -4.818 9.605 1.00 0.00 34 ALA A CA 7
ATOM 12055 C C . ALA A 1 55 ? 9.227 -3.848 10.059 1.00 0.00 34 ALA A C 7
ATOM 12056 O O . ALA A 1 55 ? 8.751 -3.045 9.247 1.00 0.00 34 ALA A O 7
ATOM 12063 N N . LYS A 1 56 ? 8.815 -3.919 11.343 1.00 0.00 35 LYS A N 7
ATOM 12064 C CA . LYS A 1 56 ? 7.761 -3.051 11.901 1.00 0.00 35 LYS A CA 7
ATOM 12065 C C . LYS A 1 56 ? 8.232 -1.593 11.898 1.00 0.00 35 LYS A C 7
ATOM 12066 O O . LYS A 1 56 ? 7.527 -0.715 11.412 1.00 0.00 35 LYS A O 7
ATOM 12085 N N . ALA A 1 57 ? 9.452 -1.361 12.424 1.00 0.00 36 ALA A N 7
ATOM 12086 C CA . ALA A 1 57 ? 10.092 -0.024 12.438 1.00 0.00 36 ALA A CA 7
ATOM 12087 C C . ALA A 1 57 ? 10.161 0.570 11.018 1.00 0.00 36 ALA A C 7
ATOM 12088 O O . ALA A 1 57 ? 9.860 1.750 10.809 1.00 0.00 36 ALA A O 7
ATOM 12095 N N . SER A 1 58 ? 10.512 -0.293 10.050 1.00 0.00 37 SER A N 7
ATOM 12096 C CA . SER A 1 58 ? 10.590 0.065 8.627 1.00 0.00 37 SER A CA 7
ATOM 12097 C C . SER A 1 58 ? 9.195 0.335 8.027 1.00 0.00 37 SER A C 7
ATOM 12098 O O . SER A 1 58 ? 9.069 1.123 7.086 1.00 0.00 37 SER A O 7
ATOM 12106 N N . ALA A 1 59 ? 8.160 -0.341 8.576 1.00 0.00 38 ALA A N 7
ATOM 12107 C CA . ALA A 1 59 ? 6.767 -0.193 8.118 1.00 0.00 38 ALA A CA 7
ATOM 12108 C C . ALA A 1 59 ? 6.228 1.204 8.469 1.00 0.00 38 ALA A C 7
ATOM 12109 O O . ALA A 1 59 ? 5.651 1.865 7.608 1.00 0.00 38 ALA A O 7
ATOM 12116 N N . ILE A 1 60 ? 6.423 1.646 9.740 1.00 0.00 39 ILE A N 7
ATOM 12117 C CA . ILE A 1 60 ? 6.077 3.022 10.178 1.00 0.00 39 ILE A CA 7
ATOM 12118 C C . ILE A 1 60 ? 6.837 4.067 9.339 1.00 0.00 39 ILE A C 7
ATOM 12119 O O . ILE A 1 60 ? 6.229 5.021 8.866 1.00 0.00 39 ILE A O 7
ATOM 12135 N N . HIS A 1 61 ? 8.161 3.858 9.161 1.00 0.00 40 HIS A N 7
ATOM 12136 C CA . HIS A 1 61 ? 9.036 4.757 8.358 1.00 0.00 40 HIS A CA 7
ATOM 12137 C C . HIS A 1 61 ? 8.498 4.936 6.929 1.00 0.00 40 HIS A C 7
ATOM 12138 O O . HIS A 1 61 ? 8.507 6.053 6.366 1.00 0.00 40 HIS A O 7
ATOM 12153 N N . ALA A 1 62 ? 8.003 3.829 6.364 1.00 0.00 41 ALA A N 7
ATOM 12154 C CA . ALA A 1 62 ? 7.345 3.823 5.069 1.00 0.00 41 ALA A CA 7
ATOM 12155 C C . ALA A 1 62 ? 6.079 4.695 5.120 1.00 0.00 41 ALA A C 7
ATOM 12156 O O . ALA A 1 62 ? 5.933 5.620 4.338 1.00 0.00 41 ALA A O 7
ATOM 12163 N N . ILE A 1 63 ? 5.209 4.446 6.103 1.00 0.00 42 ILE A N 7
ATOM 12164 C CA . ILE A 1 63 ? 3.981 5.245 6.301 1.00 0.00 42 ILE A CA 7
ATOM 12165 C C . ILE A 1 63 ? 4.300 6.736 6.529 1.00 0.00 42 ILE A C 7
ATOM 12166 O O . ILE A 1 63 ? 3.514 7.607 6.147 1.00 0.00 42 ILE A O 7
ATOM 12182 N N . GLU A 1 64 ? 5.490 7.023 7.086 1.00 0.00 43 GLU A N 7
ATOM 12183 C CA . GLU A 1 64 ? 5.921 8.401 7.350 1.00 0.00 43 GLU A CA 7
ATOM 12184 C C . GLU A 1 64 ? 6.119 9.151 6.027 1.00 0.00 43 GLU A C 7
ATOM 12185 O O . GLU A 1 64 ? 5.835 10.343 5.963 1.00 0.00 43 GLU A O 7
ATOM 12197 N N . SER A 1 65 ? 6.571 8.421 4.972 1.00 0.00 44 SER A N 7
ATOM 12198 C CA . SER A 1 65 ? 6.612 8.946 3.586 1.00 0.00 44 SER A CA 7
ATOM 12199 C C . SER A 1 65 ? 5.230 9.413 3.116 1.00 0.00 44 SER A C 7
ATOM 12200 O O . SER A 1 65 ? 5.118 10.431 2.415 1.00 0.00 44 SER A O 7
ATOM 12208 N N . ILE A 1 66 ? 4.185 8.650 3.494 1.00 0.00 45 ILE A N 7
ATOM 12209 C CA . ILE A 1 66 ? 2.820 8.931 3.047 1.00 0.00 45 ILE A CA 7
ATOM 12210 C C . ILE A 1 66 ? 2.343 10.254 3.673 1.00 0.00 45 ILE A C 7
ATOM 12211 O O . ILE A 1 66 ? 1.740 11.098 3.004 1.00 0.00 45 ILE A O 7
ATOM 12227 N N . LYS A 1 67 ? 2.677 10.432 4.967 1.00 0.00 46 LYS A N 7
ATOM 12228 C CA . LYS A 1 67 ? 2.253 11.603 5.773 1.00 0.00 46 LYS A CA 7
ATOM 12229 C C . LYS A 1 67 ? 2.843 12.923 5.262 1.00 0.00 46 LYS A C 7
ATOM 12230 O O . LYS A 1 67 ? 2.279 13.999 5.493 1.00 0.00 46 LYS A O 7
ATOM 12249 N N . ARG A 1 68 ? 3.980 12.805 4.578 1.00 0.00 47 ARG A N 7
ATOM 12250 C CA . ARG A 1 68 ? 4.761 13.958 4.078 1.00 0.00 47 ARG A CA 7
ATOM 12251 C C . ARG A 1 68 ? 3.977 14.771 3.027 1.00 0.00 47 ARG A C 7
ATOM 12252 O O . ARG A 1 68 ? 3.784 15.983 3.190 1.00 0.00 47 ARG A O 7
ATOM 12273 N N . ASN A 1 69 ? 3.502 14.079 1.973 1.00 0.00 48 ASN A N 7
ATOM 12274 C CA . ASN A 1 69 ? 2.920 14.754 0.782 1.00 0.00 48 ASN A CA 7
ATOM 12275 C C . ASN A 1 69 ? 2.291 13.754 -0.211 1.00 0.00 48 ASN A C 7
ATOM 12276 O O . ASN A 1 69 ? 2.043 14.101 -1.356 1.00 0.00 48 ASN A O 7
ATOM 12287 N N . SER A 1 70 ? 2.010 12.519 0.225 1.00 0.00 49 SER A N 7
ATOM 12288 C CA . SER A 1 70 ? 1.500 11.465 -0.684 1.00 0.00 49 SER A CA 7
ATOM 12289 C C . SER A 1 70 ? 0.102 11.790 -1.252 1.00 0.00 49 SER A C 7
ATOM 12290 O O . SER A 1 70 ? -0.218 11.404 -2.381 1.00 0.00 49 SER A O 7
ATOM 12298 N N . ALA A 1 71 ? -0.723 12.500 -0.461 1.00 0.00 50 ALA A N 7
ATOM 12299 C CA . ALA A 1 71 ? -2.023 13.016 -0.925 1.00 0.00 50 ALA A CA 7
ATOM 12300 C C . ALA A 1 71 ? -1.867 14.100 -2.024 1.00 0.00 50 ALA A C 7
ATOM 12301 O O . ALA A 1 71 ? -2.818 14.385 -2.762 1.00 0.00 50 ALA A O 7
ATOM 12308 N N . GLY A 1 72 ? -0.663 14.698 -2.110 1.00 0.00 51 GLY A N 7
ATOM 12309 C CA . GLY A 1 72 ? -0.301 15.630 -3.190 1.00 0.00 51 GLY A CA 7
ATOM 12310 C C . GLY A 1 72 ? 0.698 15.039 -4.195 1.00 0.00 51 GLY A C 7
ATOM 12311 O O . GLY A 1 72 ? 1.032 15.691 -5.189 1.00 0.00 51 GLY A O 7
ATOM 12315 N N . ALA A 1 73 ? 1.184 13.807 -3.927 1.00 0.00 52 ALA A N 7
ATOM 12316 C CA . ALA A 1 73 ? 2.144 13.089 -4.800 1.00 0.00 52 ALA A CA 7
ATOM 12317 C C . ALA A 1 73 ? 1.492 12.695 -6.129 1.00 0.00 52 ALA A C 7
ATOM 12318 O O . ALA A 1 73 ? 0.357 12.246 -6.144 1.00 0.00 52 ALA A O 7
ATOM 12325 N N . ASP A 1 74 ? 2.230 12.827 -7.235 1.00 0.00 53 ASP A N 7
ATOM 12326 C CA . ASP A 1 74 ? 1.697 12.571 -8.587 1.00 0.00 53 ASP A CA 7
ATOM 12327 C C . ASP A 1 74 ? 1.447 11.057 -8.814 1.00 0.00 53 ASP A C 7
ATOM 12328 O O . ASP A 1 74 ? 1.934 10.217 -8.054 1.00 0.00 53 ASP A O 7
ATOM 12337 N N . THR A 1 75 ? 0.618 10.724 -9.806 1.00 0.00 54 THR A N 7
ATOM 12338 C CA . THR A 1 75 ? 0.307 9.329 -10.163 1.00 0.00 54 THR A CA 7
ATOM 12339 C C . THR A 1 75 ? 0.775 9.023 -11.609 1.00 0.00 54 THR A C 7
ATOM 12340 O O . THR A 1 75 ? 0.128 9.423 -12.582 1.00 0.00 54 THR A O 7
ATOM 12351 N N . VAL A 1 76 ? 1.947 8.362 -11.718 1.00 0.00 55 VAL A N 7
ATOM 12352 C CA . VAL A 1 76 ? 2.583 7.975 -13.000 1.00 0.00 55 VAL A CA 7
ATOM 12353 C C . VAL A 1 76 ? 2.323 6.488 -13.281 1.00 0.00 55 VAL A C 7
ATOM 12354 O O . VAL A 1 76 ? 2.681 5.639 -12.465 1.00 0.00 55 VAL A O 7
ATOM 12367 N N . ASP A 1 77 ? 1.706 6.177 -14.433 1.00 0.00 56 ASP A N 7
ATOM 12368 C CA . ASP A 1 77 ? 1.435 4.781 -14.829 1.00 0.00 56 ASP A CA 7
ATOM 12369 C C . ASP A 1 77 ? 2.480 4.284 -15.853 1.00 0.00 56 ASP A C 7
ATOM 12370 O O . ASP A 1 77 ? 2.516 4.754 -16.999 1.00 0.00 56 ASP A O 7
ATOM 12379 N N . LEU A 1 78 ? 3.310 3.325 -15.418 1.00 0.00 57 LEU A N 7
ATOM 12380 C CA . LEU A 1 78 ? 4.335 2.681 -16.256 1.00 0.00 57 LEU A CA 7
ATOM 12381 C C . LEU A 1 78 ? 3.736 1.562 -17.148 1.00 0.00 57 LEU A C 7
ATOM 12382 O O . LEU A 1 78 ? 4.182 1.371 -18.282 1.00 0.00 57 LEU A O 7
ATOM 12398 N N . THR A 1 79 ? 2.689 0.854 -16.653 1.00 0.00 58 THR A N 7
ATOM 12399 C CA . THR A 1 79 ? 2.216 -0.420 -17.266 1.00 0.00 58 THR A CA 7
ATOM 12400 C C . THR A 1 79 ? 1.159 -0.155 -18.355 1.00 0.00 58 THR A C 7
ATOM 12401 O O . THR A 1 79 ? 0.712 -1.082 -19.042 1.00 0.00 58 THR A O 7
ATOM 12412 N N . THR A 1 80 ? 0.790 1.123 -18.520 1.00 0.00 59 THR A N 7
ATOM 12413 C CA . THR A 1 80 ? -0.140 1.565 -19.550 1.00 0.00 59 THR A CA 7
ATOM 12414 C C . THR A 1 80 ? 0.664 1.917 -20.815 1.00 0.00 59 THR A C 7
ATOM 12415 O O . THR A 1 80 ? 1.233 3.012 -20.941 1.00 0.00 59 THR A O 7
ATOM 12426 N N . MET A 1 81 ? 0.756 0.930 -21.712 1.00 0.00 60 MET A N 7
ATOM 12427 C CA . MET A 1 81 ? 1.573 0.984 -22.934 1.00 0.00 60 MET A CA 7
ATOM 12428 C C . MET A 1 81 ? 0.761 0.382 -24.103 1.00 0.00 60 MET A C 7
ATOM 12429 O O . MET A 1 81 ? -0.224 -0.332 -23.868 1.00 0.00 60 MET A O 7
ATOM 12443 N N . THR A 1 82 ? 1.153 0.708 -25.349 1.00 0.00 61 THR A N 7
ATOM 12444 C CA . THR A 1 82 ? 0.527 0.155 -26.571 1.00 0.00 61 THR A CA 7
ATOM 12445 C C . THR A 1 82 ? 0.626 -1.388 -26.602 1.00 0.00 61 THR A C 7
ATOM 12446 O O . THR A 1 82 ? -0.372 -2.083 -26.838 1.00 0.00 61 THR A O 7
ATOM 12457 N N . ALA A 1 83 ? 1.840 -1.900 -26.348 1.00 0.00 62 ALA A N 7
ATOM 12458 C CA . ALA A 1 83 ? 2.105 -3.341 -26.220 1.00 0.00 62 ALA A CA 7
ATOM 12459 C C . ALA A 1 83 ? 2.654 -3.613 -24.802 1.00 0.00 62 ALA A C 7
ATOM 12460 O O . ALA A 1 83 ? 1.857 -3.949 -23.900 1.00 0.00 62 ALA A O 7
ATOM 12468 N N . MET B 1 22 ? 8.962 15.690 -8.240 1.00 0.00 1 MET B N 7
ATOM 12469 C CA . MET B 1 22 ? 8.776 15.200 -6.847 1.00 0.00 1 MET B CA 7
ATOM 12470 C C . MET B 1 22 ? 8.420 13.700 -6.871 1.00 0.00 1 MET B C 7
ATOM 12471 O O . MET B 1 22 ? 8.191 13.133 -7.950 1.00 0.00 1 MET B O 7
ATOM 12485 N N . TYR B 1 23 ? 8.408 13.048 -5.685 1.00 0.00 2 TYR B N 7
ATOM 12486 C CA . TYR B 1 23 ? 8.038 11.629 -5.564 1.00 0.00 2 TYR B CA 7
ATOM 12487 C C . TYR B 1 23 ? 6.568 11.391 -5.935 1.00 0.00 2 TYR B C 7
ATOM 12488 O O . TYR B 1 23 ? 5.730 12.303 -5.850 1.00 0.00 2 TYR B O 7
ATOM 12506 N N . LYS B 1 24 ? 6.272 10.138 -6.294 1.00 0.00 3 LYS B N 7
ATOM 12507 C CA . LYS B 1 24 ? 5.025 9.779 -6.966 1.00 0.00 3 LYS B CA 7
ATOM 12508 C C . LYS B 1 24 ? 4.767 8.265 -6.902 1.00 0.00 3 LYS B C 7
ATOM 12509 O O . LYS B 1 24 ? 5.571 7.497 -6.345 1.00 0.00 3 LYS B O 7
ATOM 12528 N N . PHE B 1 25 ? 3.633 7.868 -7.491 1.00 0.00 4 PHE B N 7
ATOM 12529 C CA . PHE B 1 25 ? 3.181 6.478 -7.576 1.00 0.00 4 PHE B CA 7
ATOM 12530 C C . PHE B 1 25 ? 3.507 5.921 -8.964 1.00 0.00 4 PHE B C 7
ATOM 12531 O O . PHE B 1 25 ? 2.975 6.398 -9.964 1.00 0.00 4 PHE B O 7
ATOM 12548 N N . GLU B 1 26 ? 4.402 4.931 -9.005 1.00 0.00 5 GLU B N 7
ATOM 12549 C CA . GLU B 1 26 ? 4.764 4.221 -10.235 1.00 0.00 5 GLU B CA 7
ATOM 12550 C C . GLU B 1 26 ? 3.908 2.958 -10.340 1.00 0.00 5 GLU B C 7
ATOM 12551 O O . GLU B 1 26 ? 4.087 2.016 -9.557 1.00 0.00 5 GLU B O 7
ATOM 12563 N N . ILE B 1 27 ? 2.963 2.965 -11.296 1.00 0.00 6 ILE B N 7
ATOM 12564 C CA . ILE B 1 27 ? 1.985 1.888 -11.482 1.00 0.00 6 ILE B CA 7
ATOM 12565 C C . ILE B 1 27 ? 2.530 0.917 -12.515 1.00 0.00 6 ILE B C 7
ATOM 12566 O O . ILE B 1 27 ? 2.658 1.259 -13.688 1.00 0.00 6 ILE B O 7
ATOM 12582 N N . TYR B 1 28 ? 2.832 -0.277 -12.080 1.00 0.00 7 TYR B N 7
ATOM 12583 C CA . TYR B 1 28 ? 3.407 -1.307 -12.933 1.00 0.00 7 TYR B CA 7
ATOM 12584 C C . TYR B 1 28 ? 2.715 -2.627 -12.625 1.00 0.00 7 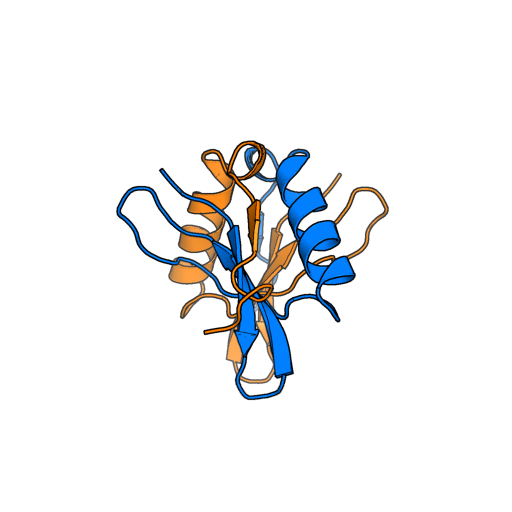TYR B C 7
ATOM 12585 O O . TYR B 1 28 ? 2.132 -2.782 -11.558 1.00 0.00 7 TYR B O 7
ATOM 12603 N N . GLN B 1 29 ? 2.827 -3.589 -13.532 1.00 0.00 8 GLN B N 7
ATOM 12604 C CA . GLN B 1 29 ? 2.371 -4.957 -13.262 1.00 0.00 8 GLN B CA 7
ATOM 12605 C C . GLN B 1 29 ? 3.626 -5.793 -13.002 1.00 0.00 8 GLN B C 7
ATOM 12606 O O . GLN B 1 29 ? 4.693 -5.535 -13.588 1.00 0.00 8 GLN B O 7
ATOM 12620 N N . ASP B 1 30 ? 3.511 -6.741 -12.082 1.00 0.00 9 ASP B N 7
ATOM 12621 C CA . ASP B 1 30 ? 4.560 -7.718 -11.812 1.00 0.00 9 ASP B CA 7
ATOM 12622 C C . ASP B 1 30 ? 4.529 -8.785 -12.917 1.00 0.00 9 ASP B C 7
ATOM 12623 O O . ASP B 1 30 ? 3.512 -8.907 -13.602 1.00 0.00 9 ASP B O 7
ATOM 12632 N N . LYS B 1 31 ? 5.652 -9.523 -13.072 1.00 0.00 10 LYS B N 7
ATOM 12633 C CA . LYS B 1 31 ? 5.815 -10.656 -14.019 1.00 0.00 10 LYS B CA 7
ATOM 12634 C C . LYS B 1 31 ? 4.626 -11.645 -13.975 1.00 0.00 10 LYS B C 7
ATOM 12635 O O . LYS B 1 31 ? 4.225 -12.205 -14.995 1.00 0.00 10 LYS B O 7
ATOM 12654 N N . ALA B 1 32 ? 4.054 -11.810 -12.765 1.00 0.00 11 ALA B N 7
ATOM 12655 C CA . ALA B 1 32 ? 2.866 -12.651 -12.508 1.00 0.00 11 ALA B CA 7
ATOM 12656 C C . ALA B 1 32 ? 1.542 -11.984 -12.987 1.00 0.00 11 ALA B C 7
ATOM 12657 O O . ALA B 1 32 ? 0.454 -12.496 -12.713 1.00 0.00 11 ALA B O 7
ATOM 12664 N N . GLY B 1 33 ? 1.664 -10.869 -13.732 1.00 0.00 12 GLY B N 7
ATOM 12665 C CA . GLY B 1 33 ? 0.529 -10.065 -14.199 1.00 0.00 12 GLY B CA 7
ATOM 12666 C C . GLY B 1 33 ? -0.202 -9.350 -13.069 1.00 0.00 12 GLY B C 7
ATOM 12667 O O . GLY B 1 33 ? -1.408 -9.093 -13.171 1.00 0.00 12 GLY B O 7
ATOM 12671 N N . GLU B 1 34 ? 0.539 -9.006 -11.998 1.00 0.00 13 GLU B N 7
ATOM 12672 C CA . GLU B 1 34 ? -0.048 -8.402 -10.778 1.00 0.00 13 GLU B CA 7
ATOM 12673 C C . GLU B 1 34 ? 0.052 -6.874 -10.845 1.00 0.00 13 GLU B C 7
ATOM 12674 O O . GLU B 1 34 ? 1.100 -6.312 -10.532 1.00 0.00 13 GLU B O 7
ATOM 12686 N N . TYR B 1 35 ? -1.013 -6.221 -11.338 1.00 0.00 14 TYR B N 7
ATOM 12687 C CA . TYR B 1 35 ? -1.108 -4.750 -11.375 1.00 0.00 14 TYR B CA 7
ATOM 12688 C C . TYR B 1 35 ? -0.992 -4.126 -9.964 1.00 0.00 14 TYR B C 7
ATOM 12689 O O . TYR B 1 35 ? -1.832 -4.341 -9.089 1.00 0.00 14 TYR B O 7
ATOM 12707 N N . ARG B 1 36 ? 0.035 -3.289 -9.838 1.00 0.00 15 ARG B N 7
ATOM 12708 C CA . ARG B 1 36 ? 0.565 -2.751 -8.583 1.00 0.00 15 ARG B CA 7
ATOM 12709 C C . ARG B 1 36 ? 0.822 -1.261 -8.726 1.00 0.00 15 ARG B C 7
ATOM 12710 O O . ARG B 1 36 ? 0.756 -0.701 -9.819 1.00 0.00 15 ARG B O 7
ATOM 12731 N N . PHE B 1 37 ? 1.133 -0.647 -7.597 1.00 0.00 16 PHE B N 7
ATOM 12732 C CA . PHE B 1 37 ? 1.706 0.686 -7.533 1.00 0.00 16 PHE B CA 7
ATOM 12733 C C . PHE B 1 37 ? 2.706 0.706 -6.384 1.00 0.00 16 PHE B C 7
ATOM 12734 O O . PHE B 1 37 ? 2.494 0.058 -5.341 1.00 0.00 16 PHE B O 7
ATOM 12751 N N . ARG B 1 38 ? 3.817 1.401 -6.605 1.00 0.00 17 ARG B N 7
ATOM 12752 C CA . ARG B 1 38 ? 4.849 1.608 -5.597 1.00 0.00 17 ARG B CA 7
ATOM 12753 C C . ARG B 1 38 ? 4.951 3.107 -5.323 1.00 0.00 17 ARG B C 7
ATOM 12754 O O . ARG B 1 38 ? 4.699 3.926 -6.216 1.00 0.00 17 ARG B O 7
ATOM 12775 N N . PHE B 1 39 ? 5.319 3.464 -4.091 1.00 0.00 18 PHE B N 7
ATOM 12776 C CA . PHE B 1 39 ? 5.487 4.871 -3.704 1.00 0.00 18 PHE B CA 7
ATOM 12777 C C . PHE B 1 39 ? 6.979 5.130 -3.480 1.00 0.00 18 PHE B C 7
ATOM 12778 O O . PHE B 1 39 ? 7.669 4.362 -2.789 1.00 0.00 18 PHE B O 7
ATOM 12795 N N . LYS B 1 40 ? 7.455 6.204 -4.107 1.00 0.00 19 LYS B N 7
ATOM 12796 C CA . LYS B 1 40 ? 8.872 6.578 -4.153 1.00 0.00 19 LYS B CA 7
ATOM 12797 C C . LYS B 1 40 ? 9.175 7.666 -3.115 1.00 0.00 19 LYS B C 7
ATOM 12798 O O . LYS B 1 40 ? 8.289 8.094 -2.371 1.00 0.00 19 LYS B O 7
ATOM 12817 N N . ALA B 1 41 ? 10.437 8.111 -3.096 1.00 0.00 20 ALA B N 7
ATOM 12818 C CA . ALA B 1 41 ? 10.922 9.192 -2.218 1.00 0.00 20 ALA B CA 7
ATOM 12819 C C . ALA B 1 41 ? 11.778 10.164 -3.051 1.00 0.00 20 ALA B C 7
ATOM 12820 O O . ALA B 1 41 ? 12.185 9.822 -4.167 1.00 0.00 20 ALA B O 7
ATOM 12827 N N . SER B 1 42 ? 11.997 11.388 -2.526 1.00 0.00 21 SER B N 7
ATOM 12828 C CA . SER B 1 42 ? 12.799 12.448 -3.188 1.00 0.00 21 SER B CA 7
ATOM 12829 C C . SER B 1 42 ? 14.233 11.998 -3.568 1.00 0.00 21 SER B C 7
ATOM 12830 O O . SER B 1 42 ? 14.816 12.507 -4.530 1.00 0.00 21 SER B O 7
ATOM 12838 N N . ASN B 1 43 ? 14.797 11.055 -2.796 1.00 0.00 22 ASN B N 7
ATOM 12839 C CA . ASN B 1 43 ? 16.146 10.496 -3.053 1.00 0.00 22 ASN B CA 7
ATOM 12840 C C . ASN B 1 43 ? 16.103 9.339 -4.081 1.00 0.00 22 ASN B C 7
ATOM 12841 O O . ASN B 1 43 ? 17.132 8.969 -4.648 1.00 0.00 22 ASN B O 7
ATOM 12852 N N . GLY B 1 44 ? 14.896 8.812 -4.336 1.00 0.00 23 GLY B N 7
ATOM 12853 C CA . GLY B 1 44 ? 14.689 7.695 -5.263 1.00 0.00 23 GLY B CA 7
ATOM 12854 C C . GLY B 1 44 ? 14.813 6.344 -4.578 1.00 0.00 23 GLY B C 7
ATOM 12855 O O . GLY B 1 44 ? 15.538 5.459 -5.043 1.00 0.00 23 GLY B O 7
ATOM 12859 N N . GLU B 1 45 ? 14.096 6.199 -3.457 1.00 0.00 24 GLU B N 7
ATOM 12860 C CA . GLU B 1 45 ? 14.007 4.939 -2.694 1.00 0.00 24 GLU B CA 7
ATOM 12861 C C . GLU B 1 45 ? 12.527 4.583 -2.513 1.00 0.00 24 GLU B C 7
ATOM 12862 O O . GLU B 1 45 ? 11.721 5.434 -2.114 1.00 0.00 24 GLU B O 7
ATOM 12874 N N . THR B 1 46 ? 12.175 3.337 -2.844 1.00 0.00 25 THR B N 7
ATOM 12875 C CA . THR B 1 46 ? 10.806 2.828 -2.732 1.00 0.00 25 THR B CA 7
ATOM 12876 C C . THR B 1 46 ? 10.561 2.315 -1.311 1.00 0.00 25 THR B C 7
ATOM 12877 O O . THR B 1 46 ? 11.323 1.497 -0.798 1.00 0.00 25 THR B O 7
ATOM 12888 N N . MET B 1 47 ? 9.480 2.797 -0.706 1.00 0.00 26 MET B N 7
ATOM 12889 C CA . MET B 1 47 ? 9.138 2.508 0.694 1.00 0.00 26 MET B CA 7
ATOM 12890 C C . MET B 1 47 ? 7.981 1.482 0.801 1.00 0.00 26 MET B C 7
ATOM 12891 O O . MET B 1 47 ? 7.781 0.895 1.870 1.00 0.00 26 MET B O 7
ATOM 12905 N N . PHE B 1 48 ? 7.232 1.262 -0.305 1.00 0.00 27 PHE B N 7
ATOM 12906 C CA . PHE B 1 48 ? 6.366 0.063 -0.454 1.00 0.00 27 PHE B CA 7
ATOM 12907 C C . PHE B 1 48 ? 6.087 -0.231 -1.931 1.00 0.00 27 PHE B C 7
ATOM 12908 O O . PHE B 1 48 ? 6.223 0.630 -2.803 1.00 0.00 27 PHE B O 7
ATOM 12925 N N . SER B 1 49 ? 5.605 -1.450 -2.134 1.00 0.00 28 SER B N 7
ATOM 12926 C CA . SER B 1 49 ? 4.979 -1.907 -3.374 1.00 0.00 28 SER B CA 7
ATOM 12927 C C . SER B 1 49 ? 3.734 -2.707 -2.978 1.00 0.00 28 SER B C 7
ATOM 12928 O O . SER B 1 49 ? 3.728 -3.357 -1.916 1.00 0.00 28 SER B O 7
ATOM 12936 N N . SER B 1 50 ? 2.679 -2.640 -3.802 1.00 0.00 29 SER B N 7
ATOM 12937 C CA . SER B 1 50 ? 1.410 -3.319 -3.517 1.00 0.00 29 SER B CA 7
ATOM 12938 C C . SER B 1 50 ? 1.536 -4.823 -3.828 1.00 0.00 29 SER B C 7
ATOM 12939 O O . SER B 1 50 ? 2.458 -5.247 -4.542 1.00 0.00 29 SER B O 7
ATOM 12947 N N . GLU B 1 51 ? 0.617 -5.622 -3.265 1.00 0.00 30 GLU B N 7
ATOM 12948 C CA . GLU B 1 51 ? 0.514 -7.061 -3.570 1.00 0.00 30 GLU B CA 7
ATOM 12949 C C . GLU B 1 51 ? 0.169 -7.286 -5.053 1.00 0.00 30 GLU B C 7
ATOM 12950 O O . GLU B 1 51 ? 0.623 -8.257 -5.676 1.00 0.00 30 GLU B O 7
ATOM 12962 N N . GLY B 1 52 ? -0.623 -6.350 -5.603 1.00 0.00 31 GLY B N 7
ATOM 12963 C CA . GLY B 1 52 ? -1.216 -6.523 -6.925 1.00 0.00 31 GLY B CA 7
ATOM 12964 C C . GLY B 1 52 ? -2.717 -6.569 -6.838 1.00 0.00 31 GLY B C 7
ATOM 12965 O O . GLY B 1 52 ? -3.318 -7.553 -7.253 1.00 0.00 31 GLY B O 7
ATOM 12969 N N . TYR B 1 53 ? -3.303 -5.438 -6.386 1.00 0.00 32 TYR B N 7
ATOM 12970 C CA . TYR B 1 53 ? -4.666 -5.361 -5.815 1.00 0.00 32 TYR B CA 7
ATOM 12971 C C . TYR B 1 53 ? -5.719 -6.106 -6.684 1.00 0.00 32 TYR B C 7
ATOM 12972 O O . TYR B 1 53 ? -6.411 -6.999 -6.187 1.00 0.00 32 TYR B O 7
ATOM 12990 N N . LYS B 1 54 ? -5.788 -5.765 -7.989 1.00 0.00 33 LYS B N 7
ATOM 12991 C CA . LYS B 1 54 ? -6.758 -6.396 -8.915 1.00 0.00 33 LYS B CA 7
ATOM 12992 C C . LYS B 1 54 ? -6.374 -6.146 -10.387 1.00 0.00 33 LYS B C 7
ATOM 12993 O O . LYS B 1 54 ? -5.994 -7.072 -11.107 1.00 0.00 33 LYS B O 7
ATOM 13012 N N . ALA B 1 55 ? -6.461 -4.878 -10.812 1.00 0.00 34 ALA B N 7
ATOM 13013 C CA . ALA B 1 55 ? -6.257 -4.469 -12.220 1.00 0.00 34 ALA B CA 7
ATOM 13014 C C . ALA B 1 55 ? -5.662 -3.057 -12.256 1.00 0.00 34 ALA B C 7
ATOM 13015 O O . ALA B 1 55 ? -5.480 -2.445 -11.196 1.00 0.00 34 ALA B O 7
ATOM 13022 N N . LYS B 1 56 ? -5.344 -2.532 -13.465 1.00 0.00 35 LYS B N 7
ATOM 13023 C CA . LYS B 1 56 ? -4.760 -1.185 -13.639 1.00 0.00 35 LYS B CA 7
ATOM 13024 C C . LYS B 1 56 ? -5.764 -0.121 -13.181 1.00 0.00 35 LYS B C 7
ATOM 13025 O O . LYS B 1 56 ? -5.423 0.751 -12.389 1.00 0.00 35 LYS B O 7
ATOM 13044 N N . ALA B 1 57 ? -7.011 -0.229 -13.677 1.00 0.00 36 ALA B N 7
ATOM 13045 C CA . ALA B 1 57 ? -8.121 0.677 -13.299 1.00 0.00 36 ALA B CA 7
ATOM 13046 C C . ALA B 1 57 ? -8.313 0.694 -11.771 1.00 0.00 36 ALA B C 7
ATOM 13047 O O . ALA B 1 57 ? -8.468 1.756 -11.167 1.00 0.00 36 ALA B O 7
ATOM 13054 N N . SER B 1 58 ? -8.228 -0.502 -11.166 1.00 0.00 37 SER B N 7
ATOM 13055 C CA . SER B 1 58 ? -8.347 -0.694 -9.710 1.00 0.00 37 SER B CA 7
ATOM 13056 C C . SER B 1 58 ? -7.125 -0.110 -8.960 1.00 0.00 37 SER B C 7
ATOM 13057 O O . SER B 1 58 ? -7.249 0.314 -7.810 1.00 0.00 37 SER B O 7
ATOM 13065 N N . ALA B 1 59 ? -5.949 -0.099 -9.636 1.00 0.00 38 ALA B N 7
ATOM 13066 C CA . ALA B 1 59 ? -4.694 0.417 -9.064 1.00 0.00 38 ALA B CA 7
ATOM 13067 C C . ALA B 1 59 ? -4.765 1.946 -8.904 1.00 0.00 38 ALA B C 7
ATOM 13068 O O . ALA B 1 59 ? -4.432 2.462 -7.839 1.00 0.00 38 ALA B O 7
ATOM 13075 N N . ILE B 1 60 ? -5.203 2.665 -9.970 1.00 0.00 39 ILE B N 7
ATOM 13076 C CA . ILE B 1 60 ? -5.459 4.126 -9.913 1.00 0.00 39 ILE B CA 7
ATOM 13077 C C . ILE B 1 60 ? -6.502 4.457 -8.830 1.00 0.00 39 ILE B C 7
ATOM 13078 O O . ILE B 1 60 ? -6.284 5.363 -8.032 1.00 0.00 39 ILE B O 7
ATOM 13094 N N . HIS B 1 61 ? -7.617 3.695 -8.809 1.00 0.00 40 HIS B N 7
ATOM 13095 C CA . HIS B 1 61 ? -8.717 3.879 -7.825 1.00 0.00 40 HIS B CA 7
ATOM 13096 C C . HIS B 1 61 ? -8.197 3.768 -6.380 1.00 0.00 40 HIS B C 7
ATOM 13097 O O . HIS B 1 61 ? -8.603 4.540 -5.483 1.00 0.00 40 HIS B O 7
ATOM 13112 N N . ALA B 1 62 ? -7.269 2.827 -6.180 1.00 0.00 41 ALA B N 7
ATOM 13113 C CA . ALA B 1 62 ? -6.570 2.653 -4.918 1.00 0.00 41 ALA B CA 7
ATOM 13114 C C . ALA B 1 62 ? -5.751 3.915 -4.598 1.00 0.00 41 ALA B C 7
ATOM 13115 O O . ALA B 1 62 ? -5.920 4.512 -3.545 1.00 0.00 41 ALA B O 7
ATOM 13122 N N . ILE B 1 63 ? -4.928 4.363 -5.550 1.00 0.00 42 ILE B N 7
ATOM 13123 C CA . ILE B 1 63 ? -4.121 5.590 -5.393 1.00 0.00 42 ILE B CA 7
ATOM 13124 C C . ILE B 1 63 ? -5.010 6.826 -5.135 1.00 0.00 42 ILE B C 7
ATOM 13125 O O . ILE B 1 63 ? -4.601 7.751 -4.437 1.00 0.00 42 ILE B O 7
ATOM 13141 N N . GLU B 1 64 ? -6.251 6.796 -5.645 1.00 0.00 43 GLU B N 7
ATOM 13142 C CA . GLU B 1 64 ? -7.203 7.900 -5.465 1.00 0.00 43 GLU B CA 7
ATOM 13143 C C . GLU B 1 64 ? -7.590 8.033 -3.990 1.00 0.00 43 GLU B C 7
ATOM 13144 O O . GLU B 1 64 ? -7.797 9.151 -3.516 1.00 0.00 43 GLU B O 7
ATOM 13156 N N . SER B 1 65 ? -7.643 6.886 -3.269 1.00 0.00 44 SER B N 7
ATOM 13157 C CA . SER B 1 65 ? -7.792 6.871 -1.795 1.00 0.00 44 SER B CA 7
ATOM 13158 C C . SER B 1 65 ? -6.672 7.656 -1.107 1.00 0.00 44 SER B C 7
ATOM 13159 O O . SER B 1 65 ? -6.914 8.351 -0.106 1.00 0.00 44 SER B O 7
ATOM 13167 N N . ILE B 1 66 ? -5.439 7.529 -1.649 1.00 0.00 45 ILE B N 7
ATOM 13168 C CA . ILE B 1 66 ? -4.262 8.155 -1.045 1.00 0.00 45 ILE B CA 7
ATOM 13169 C C . ILE B 1 66 ? -4.383 9.684 -1.172 1.00 0.00 45 ILE B C 7
ATOM 13170 O O . ILE B 1 66 ? -4.102 10.431 -0.225 1.00 0.00 45 ILE B O 7
ATOM 13186 N N . LYS B 1 67 ? -4.854 10.131 -2.350 1.00 0.00 46 LYS B N 7
ATOM 13187 C CA . LYS B 1 67 ? -4.963 11.567 -2.694 1.00 0.00 46 LYS B CA 7
ATOM 13188 C C . LYS B 1 67 ? -5.987 12.310 -1.825 1.00 0.00 46 LYS B C 7
ATOM 13189 O O . LYS B 1 67 ? -5.905 13.531 -1.657 1.00 0.00 46 LYS B O 7
ATOM 13208 N N . ARG B 1 68 ? -6.939 11.541 -1.300 1.00 0.00 47 ARG B N 7
ATOM 13209 C CA . ARG B 1 68 ? -8.067 12.064 -0.495 1.00 0.00 47 ARG B CA 7
ATOM 13210 C C . ARG B 1 68 ? -7.589 12.728 0.812 1.00 0.00 47 ARG B C 7
ATOM 13211 O O . ARG B 1 68 ? -7.891 13.901 1.064 1.00 0.00 47 ARG B O 7
ATOM 13232 N N . ASN B 1 69 ? -6.820 11.971 1.619 1.00 0.00 48 ASN B N 7
ATOM 13233 C CA . ASN B 1 69 ? -6.456 12.398 3.001 1.00 0.00 48 ASN B CA 7
ATOM 13234 C C . ASN B 1 69 ? -5.416 11.460 3.646 1.00 0.00 48 ASN B C 7
ATOM 13235 O O . ASN B 1 69 ? -5.241 11.482 4.853 1.00 0.00 48 ASN B O 7
ATOM 13246 N N . SER B 1 70 ? -4.710 10.645 2.851 1.00 0.00 49 SER B N 7
ATOM 13247 C CA . SER B 1 70 ? -3.768 9.638 3.395 1.00 0.00 49 SER B CA 7
ATOM 13248 C C . SER B 1 70 ? -2.568 10.279 4.126 1.00 0.00 49 SER B C 7
ATOM 13249 O O . SER B 1 70 ? -2.042 9.705 5.087 1.00 0.00 49 SER B O 7
ATOM 13257 N N . ALA B 1 71 ? -2.151 11.470 3.665 1.00 0.00 50 ALA B N 7
ATOM 13258 C CA . ALA B 1 71 ? -1.127 12.278 4.354 1.00 0.00 50 ALA B CA 7
ATOM 13259 C C . ALA B 1 71 ? -1.613 12.791 5.734 1.00 0.00 50 ALA B C 7
ATOM 13260 O O . ALA B 1 71 ? -0.799 13.175 6.580 1.00 0.00 50 ALA B O 7
ATOM 13267 N N . GLY B 1 72 ? -2.945 12.805 5.934 1.00 0.00 51 GLY B N 7
ATOM 13268 C CA . GLY B 1 72 ? -3.559 13.106 7.238 1.00 0.00 51 GLY B CA 7
ATOM 13269 C C . GLY B 1 72 ? -4.173 11.878 7.928 1.00 0.00 51 GLY B C 7
ATOM 13270 O O . GLY B 1 72 ? -4.660 11.987 9.060 1.00 0.00 51 GLY B O 7
ATOM 13274 N N . ALA B 1 73 ? -4.166 10.718 7.237 1.00 0.00 52 ALA B N 7
ATOM 13275 C CA . ALA B 1 73 ? -4.704 9.442 7.763 1.00 0.00 52 ALA B CA 7
ATOM 13276 C C . ALA B 1 73 ? -3.857 8.922 8.931 1.00 0.00 52 ALA B C 7
ATOM 13277 O O . ALA B 1 73 ? -2.637 8.959 8.864 1.00 0.00 52 ALA B O 7
ATOM 13284 N N . ASP B 1 74 ? -4.510 8.397 9.975 1.00 0.00 53 ASP B N 7
ATOM 13285 C CA . ASP B 1 74 ? -3.819 7.934 11.196 1.00 0.00 53 ASP B CA 7
ATOM 13286 C C . ASP B 1 74 ? -2.987 6.653 10.928 1.00 0.00 53 ASP B C 7
ATOM 13287 O O . ASP B 1 74 ? -3.163 5.987 9.904 1.00 0.00 53 ASP B O 7
ATOM 13296 N N . THR B 1 75 ? -2.025 6.362 11.810 1.00 0.00 54 THR B N 7
ATOM 13297 C CA . THR B 1 75 ? -1.170 5.171 11.705 1.00 0.00 54 THR B CA 7
ATOM 13298 C C . THR B 1 75 ? -1.380 4.254 12.936 1.00 0.00 54 THR B C 7
ATOM 13299 O O . THR B 1 75 ? -0.867 4.528 14.023 1.00 0.00 54 THR B O 7
ATOM 13310 N N . VAL B 1 76 ? -2.186 3.191 12.743 1.00 0.00 55 VAL B N 7
ATOM 13311 C CA . VAL B 1 76 ? -2.531 2.195 13.785 1.00 0.00 55 VAL B CA 7
ATOM 13312 C C . VAL B 1 76 ? -1.695 0.917 13.581 1.00 0.00 55 VAL B C 7
ATOM 13313 O O . VAL B 1 76 ? -1.748 0.320 12.505 1.00 0.00 55 VAL B O 7
ATOM 13326 N N . ASP B 1 77 ? -0.924 0.512 14.608 1.00 0.00 56 ASP B N 7
ATOM 13327 C CA . ASP B 1 77 ? -0.100 -0.718 14.550 1.00 0.00 56 ASP B CA 7
ATOM 13328 C C . ASP B 1 77 ? -0.795 -1.877 15.289 1.00 0.00 56 ASP B C 7
ATOM 13329 O O . ASP B 1 77 ? -0.933 -1.852 16.518 1.00 0.00 56 ASP B O 7
ATOM 13338 N N . LEU B 1 78 ? -1.214 -2.886 14.518 1.00 0.00 57 LEU B N 7
ATOM 13339 C CA . LEU B 1 78 ? -1.851 -4.112 15.026 1.00 0.00 57 LEU B CA 7
ATOM 13340 C C . LEU B 1 78 ? -0.812 -5.148 15.512 1.00 0.00 57 LEU B C 7
ATOM 13341 O O . LEU B 1 78 ? -1.041 -5.828 16.515 1.00 0.00 57 LEU B O 7
ATOM 13357 N N . THR B 1 79 ? 0.349 -5.223 14.830 1.00 0.00 58 THR B N 7
ATOM 13358 C CA . THR B 1 79 ? 1.246 -6.406 14.911 1.00 0.00 58 THR B CA 7
ATOM 13359 C C . THR B 1 79 ? 2.086 -6.452 16.206 1.00 0.00 58 THR B C 7
ATOM 13360 O O . THR B 1 79 ? 2.656 -7.505 16.529 1.00 0.00 58 THR B O 7
ATOM 13371 N N . THR B 1 80 ? 2.143 -5.338 16.969 1.00 0.00 59 THR B N 7
ATOM 13372 C CA . THR B 1 80 ? 2.898 -5.280 18.244 1.00 0.00 59 THR B CA 7
ATOM 13373 C C . THR B 1 80 ? 1.942 -5.085 19.439 1.00 0.00 59 THR B C 7
ATOM 13374 O O . THR B 1 80 ? 2.383 -5.038 20.591 1.00 0.00 59 THR B O 7
ATOM 13385 N N . MET B 1 81 ? 0.626 -4.985 19.159 1.00 0.00 60 MET B N 7
ATOM 13386 C CA . MET B 1 81 ? -0.417 -4.927 20.200 1.00 0.00 60 MET B CA 7
ATOM 13387 C C . MET B 1 81 ? -1.133 -6.290 20.249 1.00 0.00 60 MET B C 7
ATOM 13388 O O . MET B 1 81 ? -0.803 -7.137 21.093 1.00 0.00 60 MET B O 7
ATOM 13402 N N . THR B 1 82 ? -2.069 -6.513 19.308 1.00 0.00 61 THR B N 7
ATOM 13403 C CA . THR B 1 82 ? -2.758 -7.803 19.131 1.00 0.00 61 THR B CA 7
ATOM 13404 C C . THR B 1 82 ? -3.213 -7.921 17.664 1.00 0.00 61 THR B C 7
ATOM 13405 O O . THR B 1 82 ? -3.693 -6.940 17.076 1.00 0.00 61 THR B O 7
ATOM 13416 N N . ALA B 1 83 ? -3.079 -9.125 17.114 1.00 0.00 62 ALA B N 7
ATOM 13417 C CA . ALA B 1 83 ? -3.407 -9.455 15.721 1.00 0.00 62 ALA B CA 7
ATOM 13418 C C . ALA B 1 83 ? -3.147 -10.968 15.527 1.00 0.00 62 ALA B C 7
ATOM 13419 O O . ALA B 1 83 ? -3.982 -11.773 15.977 1.00 0.00 62 ALA B O 7
ATOM 13427 N N . MET A 1 22 ? -12.167 7.738 10.901 1.00 0.00 1 MET A N 8
ATOM 13428 C CA . MET A 1 22 ? -11.476 8.021 9.620 1.00 0.00 1 MET A CA 8
ATOM 13429 C C . MET A 1 22 ? -10.627 6.808 9.216 1.00 0.00 1 MET A C 8
ATOM 13430 O O . MET A 1 22 ? -10.285 5.978 10.066 1.00 0.00 1 MET A O 8
ATOM 13444 N N . TYR A 1 23 ? -10.321 6.691 7.908 1.00 0.00 2 TYR A N 8
ATOM 13445 C CA . TYR A 1 23 ? -9.364 5.693 7.398 1.00 0.00 2 TYR A CA 8
ATOM 13446 C C . TYR A 1 23 ? -7.945 5.914 7.965 1.00 0.00 2 TYR A C 8
ATOM 13447 O O . TYR A 1 23 ? -7.571 7.032 8.359 1.00 0.00 2 TYR A O 8
ATOM 13465 N N . LYS A 1 24 ? -7.160 4.831 7.947 1.00 0.00 3 LYS A N 8
ATOM 13466 C CA . LYS A 1 24 ? -5.883 4.740 8.662 1.00 0.00 3 LYS A CA 8
ATOM 13467 C C . LYS A 1 24 ? -4.998 3.622 8.071 1.00 0.00 3 LYS A C 8
ATOM 13468 O O . LYS A 1 24 ? -5.415 2.894 7.156 1.00 0.00 3 LYS A O 8
ATOM 13487 N N . PHE A 1 25 ? -3.781 3.501 8.618 1.00 0.00 4 PHE A N 8
ATOM 13488 C CA . PHE A 1 25 ? -2.789 2.501 8.209 1.00 0.00 4 PHE A CA 8
ATOM 13489 C C . PHE A 1 25 ? -2.735 1.369 9.239 1.00 0.00 4 PHE A C 8
ATOM 13490 O O . PHE A 1 25 ? -2.329 1.591 10.374 1.00 0.00 4 PHE A O 8
ATOM 13507 N N . GLU A 1 26 ? -3.135 0.163 8.825 1.00 0.00 5 GLU A N 8
ATOM 13508 C CA . GLU A 1 26 ? -3.120 -1.023 9.692 1.00 0.00 5 GLU A CA 8
ATOM 13509 C C . GLU A 1 26 ? -1.820 -1.808 9.458 1.00 0.00 5 GLU A C 8
ATOM 13510 O O . GLU A 1 26 ? -1.649 -2.408 8.390 1.00 0.00 5 GLU A O 8
ATOM 13522 N N . ILE A 1 27 ? -0.914 -1.797 10.463 1.00 0.00 6 ILE A N 8
ATOM 13523 C CA . ILE A 1 27 ? 0.393 -2.483 10.385 1.00 0.00 6 ILE A CA 8
ATOM 13524 C C . ILE A 1 27 ? 0.296 -3.834 11.094 1.00 0.00 6 ILE A C 8
ATOM 13525 O O . ILE A 1 27 ? -0.157 -3.911 12.226 1.00 0.00 6 ILE A O 8
ATOM 13541 N N . TYR A 1 28 ? 0.746 -4.883 10.430 1.00 0.00 7 TYR A N 8
ATOM 13542 C CA . TYR A 1 28 ? 0.721 -6.244 10.976 1.00 0.00 7 TYR A CA 8
ATOM 13543 C C . TYR A 1 28 ? 1.964 -7.033 10.507 1.00 0.00 7 TYR A C 8
ATOM 13544 O O . TYR A 1 28 ? 2.808 -6.503 9.796 1.00 0.00 7 TYR A O 8
ATOM 13562 N N . GLN A 1 29 ? 2.086 -8.285 10.958 1.00 0.00 8 GLN A N 8
ATOM 13563 C CA . GLN A 1 29 ? 3.056 -9.257 10.396 1.00 0.00 8 GLN A CA 8
ATOM 13564 C C . GLN A 1 29 ? 2.270 -10.475 9.878 1.00 0.00 8 GLN A C 8
ATOM 13565 O O . GLN A 1 29 ? 1.212 -10.813 10.433 1.00 0.00 8 GLN A O 8
ATOM 13579 N N . ASP A 1 30 ? 2.755 -11.107 8.799 1.00 0.00 9 ASP A N 8
ATOM 13580 C CA . ASP A 1 30 ? 2.031 -12.197 8.116 1.00 0.00 9 ASP A CA 8
ATOM 13581 C C . ASP A 1 30 ? 2.630 -13.558 8.532 1.00 0.00 9 ASP A C 8
ATOM 13582 O O . ASP A 1 30 ? 3.544 -13.587 9.357 1.00 0.00 9 ASP A O 8
ATOM 13591 N N . LYS A 1 31 ? 2.114 -14.652 7.923 1.00 0.00 10 LYS A N 8
ATOM 13592 C CA . LYS A 1 31 ? 2.460 -16.075 8.201 1.00 0.00 10 LYS A CA 8
ATOM 13593 C C . LYS A 1 31 ? 3.977 -16.344 8.399 1.00 0.00 10 LYS A C 8
ATOM 13594 O O . LYS A 1 31 ? 4.370 -17.153 9.240 1.00 0.00 10 LYS A O 8
ATOM 13613 N N . ALA A 1 32 ? 4.810 -15.644 7.611 1.00 0.00 11 ALA A N 8
ATOM 13614 C CA . ALA A 1 32 ? 6.273 -15.850 7.568 1.00 0.00 11 ALA A CA 8
ATOM 13615 C C . ALA A 1 32 ? 7.001 -14.798 8.441 1.00 0.00 11 ALA A C 8
ATOM 13616 O O . ALA A 1 32 ? 8.209 -14.590 8.307 1.00 0.00 11 ALA A O 8
ATOM 13623 N N . GLY A 1 33 ? 6.237 -14.179 9.359 1.00 0.00 12 GLY A N 8
ATOM 13624 C CA . GLY A 1 33 ? 6.681 -13.012 10.125 1.00 0.00 12 GLY A CA 8
ATOM 13625 C C . GLY A 1 33 ? 6.883 -11.795 9.232 1.00 0.00 12 GLY A C 8
ATOM 13626 O O . GLY A 1 33 ? 7.721 -10.934 9.526 1.00 0.00 12 GLY A O 8
ATOM 13630 N N . GLU A 1 34 ? 6.089 -11.718 8.142 1.00 0.00 13 GLU A N 8
ATOM 13631 C CA . GLU A 1 34 ? 6.259 -10.690 7.093 1.00 0.00 13 GLU A CA 8
ATOM 13632 C C . GLU A 1 34 ? 5.617 -9.380 7.538 1.00 0.00 13 GLU A C 8
ATOM 13633 O O . GLU A 1 34 ? 4.401 -9.211 7.396 1.00 0.00 13 GLU A O 8
ATOM 13645 N N . TYR A 1 35 ? 6.415 -8.519 8.179 1.00 0.00 14 TYR A N 8
ATOM 13646 C CA . TYR A 1 35 ? 5.993 -7.158 8.519 1.00 0.00 14 TYR A CA 8
ATOM 13647 C C . TYR A 1 35 ? 5.508 -6.374 7.284 1.00 0.00 14 TYR A C 8
ATOM 13648 O O . TYR A 1 35 ? 6.281 -5.943 6.417 1.00 0.00 14 TYR A O 8
ATOM 13666 N N . ARG A 1 36 ? 4.187 -6.224 7.280 1.00 0.00 15 ARG A N 8
ATOM 13667 C CA . ARG A 1 36 ? 3.384 -5.619 6.232 1.00 0.00 15 ARG A CA 8
ATOM 13668 C C . ARG A 1 36 ? 2.507 -4.532 6.857 1.00 0.00 15 ARG A C 8
ATOM 13669 O O . ARG A 1 36 ? 2.493 -4.338 8.076 1.00 0.00 15 ARG A O 8
ATOM 13690 N N . PHE A 1 37 ? 1.797 -3.820 5.988 1.00 0.00 16 PHE A N 8
ATOM 13691 C CA . PHE A 1 37 ? 0.843 -2.785 6.374 1.00 0.00 16 PHE A CA 8
ATOM 13692 C C . PHE A 1 37 ? -0.070 -2.482 5.191 1.00 0.00 16 PHE A C 8
ATOM 13693 O O . PHE A 1 37 ? 0.190 -2.931 4.056 1.00 0.00 16 PHE A O 8
ATOM 13710 N N . ARG A 1 38 ? -1.155 -1.768 5.486 1.00 0.00 17 ARG A N 8
ATOM 13711 C CA . ARG A 1 38 ? -2.169 -1.395 4.497 1.00 0.00 17 ARG A CA 8
ATOM 13712 C C . ARG A 1 38 ? -2.730 -0.008 4.775 1.00 0.00 17 ARG A C 8
ATOM 13713 O O . ARG A 1 38 ? -2.462 0.576 5.825 1.00 0.00 17 ARG A O 8
ATOM 13734 N N . PHE A 1 39 ? -3.527 0.493 3.822 1.00 0.00 18 PHE A N 8
ATOM 13735 C CA . PHE A 1 39 ? -4.310 1.725 3.983 1.00 0.00 18 PHE A CA 8
ATOM 13736 C C . PHE A 1 39 ? -5.765 1.406 3.652 1.00 0.00 18 PHE A C 8
ATOM 13737 O O . PHE A 1 39 ? -6.068 0.711 2.664 1.00 0.00 18 PHE A O 8
ATOM 13754 N N . LYS A 1 40 ? -6.644 1.908 4.505 1.00 0.00 19 LYS A N 8
ATOM 13755 C CA . LYS A 1 40 ? -8.077 1.660 4.448 1.00 0.00 19 LYS A CA 8
ATOM 13756 C C . LYS A 1 40 ? -8.800 2.818 3.756 1.00 0.00 19 LYS A C 8
ATOM 13757 O O . LYS A 1 40 ? -8.182 3.792 3.310 1.00 0.00 19 LYS A O 8
ATOM 13776 N N . ALA A 1 41 ? -10.122 2.691 3.692 1.00 0.00 20 ALA A N 8
ATOM 13777 C CA . ALA A 1 41 ? -11.027 3.719 3.175 1.00 0.00 20 ALA A CA 8
ATOM 13778 C C . ALA A 1 41 ? -12.216 3.845 4.137 1.00 0.00 20 ALA A C 8
ATOM 13779 O O . ALA A 1 41 ? -12.438 2.946 4.957 1.00 0.00 20 ALA A O 8
ATOM 13786 N N . SER A 1 42 ? -12.948 4.971 4.040 1.00 0.00 21 SER A N 8
ATOM 13787 C CA . SER A 1 42 ? -14.106 5.314 4.911 1.00 0.00 21 SER A CA 8
ATOM 13788 C C . SER A 1 42 ? -15.140 4.164 5.091 1.00 0.00 21 SER A C 8
ATOM 13789 O O . SER A 1 42 ? -15.773 4.055 6.147 1.00 0.00 21 SER A O 8
ATOM 13797 N N . ASN A 1 43 ? -15.280 3.305 4.065 1.00 0.00 22 ASN A N 8
ATOM 13798 C CA . ASN A 1 43 ? -16.263 2.189 4.054 1.00 0.00 22 ASN A CA 8
ATOM 13799 C C . ASN A 1 43 ? -15.718 0.914 4.743 1.00 0.00 22 ASN A C 8
ATOM 13800 O O . ASN A 1 43 ? -16.401 -0.117 4.760 1.00 0.00 22 ASN A O 8
ATOM 13811 N N . GLY A 1 44 ? -14.506 0.995 5.311 1.00 0.00 23 GLY A N 8
ATOM 13812 C CA . GLY A 1 44 ? -13.804 -0.173 5.859 1.00 0.00 23 GLY A CA 8
ATOM 13813 C C . GLY A 1 44 ? -13.301 -1.121 4.776 1.00 0.00 23 GLY A C 8
ATOM 13814 O O . GLY A 1 44 ? -13.193 -2.332 4.995 1.00 0.00 23 GLY A O 8
ATOM 13818 N N . GLU A 1 45 ? -12.983 -0.551 3.605 1.00 0.00 24 GLU A N 8
ATOM 13819 C CA . GLU A 1 45 ? -12.427 -1.293 2.456 1.00 0.00 24 GLU A CA 8
ATOM 13820 C C . GLU A 1 45 ? -10.936 -0.961 2.318 1.00 0.00 24 GLU A C 8
ATOM 13821 O O . GLU A 1 45 ? -10.523 0.165 2.605 1.00 0.00 24 GLU A O 8
ATOM 13833 N N . THR A 1 46 ? -10.124 -1.957 1.932 1.00 0.00 25 THR A N 8
ATOM 13834 C CA . THR A 1 46 ? -8.676 -1.781 1.719 1.00 0.00 25 THR A CA 8
ATOM 13835 C C . THR A 1 46 ? -8.390 -1.602 0.217 1.00 0.00 25 THR A C 8
ATOM 13836 O O . THR A 1 46 ? -9.003 -2.255 -0.636 1.00 0.00 25 THR A O 8
ATOM 13847 N N . MET A 1 47 ? -7.451 -0.705 -0.082 1.00 0.00 26 MET A N 8
ATOM 13848 C CA . MET A 1 47 ? -7.076 -0.340 -1.460 1.00 0.00 26 MET A CA 8
ATOM 13849 C C . MET A 1 47 ? -5.637 -0.771 -1.799 1.00 0.00 26 MET A C 8
ATOM 13850 O O . MET A 1 47 ? -5.305 -0.910 -2.982 1.00 0.00 26 MET A O 8
ATOM 13864 N N . PHE A 1 48 ? -4.789 -0.965 -0.766 1.00 0.00 27 PHE A N 8
ATOM 13865 C CA . PHE A 1 48 ? -3.531 -1.731 -0.906 1.00 0.00 27 PHE A CA 8
ATOM 13866 C C . PHE A 1 48 ? -3.011 -2.252 0.427 1.00 0.00 27 PHE A C 8
ATOM 13867 O O . PHE A 1 48 ? -3.390 -1.763 1.487 1.00 0.00 27 PHE A O 8
ATOM 13884 N N . SER A 1 49 ? -2.090 -3.213 0.308 1.00 0.00 28 SER A N 8
ATOM 13885 C CA . SER A 1 49 ? -1.533 -3.961 1.436 1.00 0.00 28 SER A CA 8
ATOM 13886 C C . SER A 1 49 ? -0.318 -4.775 0.983 1.00 0.00 28 SER A C 8
ATOM 13887 O O . SER A 1 49 ? -0.006 -4.826 -0.214 1.00 0.00 28 SER A O 8
ATOM 13895 N N . SER A 1 50 ? 0.357 -5.397 1.967 1.00 0.00 29 SER A N 8
ATOM 13896 C CA . SER A 1 50 ? 1.308 -6.502 1.745 1.00 0.00 29 SER A CA 8
ATOM 13897 C C . SER A 1 50 ? 2.508 -6.147 0.845 1.00 0.00 29 SER A C 8
ATOM 13898 O O . SER A 1 50 ? 2.675 -6.699 -0.247 1.00 0.00 29 SER A O 8
ATOM 13906 N N . GLU A 1 51 ? 3.320 -5.185 1.307 1.00 0.00 30 GLU A N 8
ATOM 13907 C CA . GLU A 1 51 ? 4.680 -4.970 0.782 1.00 0.00 30 GLU A CA 8
ATOM 13908 C C . GLU A 1 51 ? 5.616 -6.050 1.356 1.00 0.00 30 GLU A C 8
ATOM 13909 O O . GLU A 1 51 ? 6.214 -6.813 0.591 1.00 0.00 30 GLU A O 8
ATOM 13921 N N . GLY A 1 52 ? 5.713 -6.148 2.701 1.00 0.00 31 GLY A N 8
ATOM 13922 C CA . GLY A 1 52 ? 6.741 -6.977 3.325 1.00 0.00 31 GLY A CA 8
ATOM 13923 C C . GLY A 1 52 ? 8.060 -6.224 3.351 1.00 0.00 31 GLY A C 8
ATOM 13924 O O . GLY A 1 52 ? 9.056 -6.695 2.806 1.00 0.00 31 GLY A O 8
ATOM 13928 N N . TYR A 1 53 ? 8.046 -5.021 3.966 1.00 0.00 32 TYR A N 8
ATOM 13929 C CA . TYR A 1 53 ? 9.129 -4.028 3.828 1.00 0.00 32 TYR A CA 8
ATOM 13930 C C . TYR A 1 53 ? 10.378 -4.497 4.599 1.00 0.00 32 TYR A C 8
ATOM 13931 O O . TYR A 1 53 ? 11.435 -4.721 3.993 1.00 0.00 32 TYR A O 8
ATOM 13949 N N . LYS A 1 54 ? 10.228 -4.673 5.934 1.00 0.00 33 LYS A N 8
ATOM 13950 C CA . LYS A 1 54 ? 11.299 -5.214 6.804 1.00 0.00 33 LYS A CA 8
ATOM 13951 C C . LYS A 1 54 ? 10.762 -5.529 8.215 1.00 0.00 33 LYS A C 8
ATOM 13952 O O . LYS A 1 54 ? 10.575 -6.694 8.579 1.00 0.00 33 LYS A O 8
ATOM 13971 N N . ALA A 1 55 ? 10.502 -4.471 8.991 1.00 0.00 34 ALA A N 8
ATOM 13972 C CA . ALA A 1 55 ? 10.142 -4.567 10.421 1.00 0.00 34 ALA A CA 8
ATOM 13973 C C . ALA A 1 55 ? 9.000 -3.589 10.716 1.00 0.00 34 ALA A C 8
ATOM 13974 O O . ALA A 1 55 ? 8.631 -2.809 9.832 1.00 0.00 34 ALA A O 8
ATOM 13981 N N . LYS A 1 56 ? 8.430 -3.627 11.939 1.00 0.00 35 LYS A N 8
ATOM 13982 C CA . LYS A 1 56 ? 7.329 -2.725 12.341 1.00 0.00 35 LYS A CA 8
ATOM 13983 C C . LYS A 1 56 ? 7.810 -1.268 12.358 1.00 0.00 35 LYS A C 8
ATOM 13984 O O . LYS A 1 56 ? 7.134 -0.390 11.835 1.00 0.00 35 LYS A O 8
ATOM 14003 N N . ALA A 1 57 ? 8.982 -1.026 12.977 1.00 0.00 36 ALA A N 8
ATOM 14004 C CA . ALA A 1 57 ? 9.586 0.320 13.043 1.00 0.00 36 ALA A CA 8
ATOM 14005 C C . ALA A 1 57 ? 9.832 0.867 11.626 1.00 0.00 36 ALA A C 8
ATOM 14006 O O . ALA A 1 57 ? 9.506 2.021 11.329 1.00 0.00 36 ALA A O 8
ATOM 14013 N N . SER A 1 58 ? 10.321 -0.023 10.742 1.00 0.00 37 SER A N 8
ATOM 14014 C CA . SER A 1 58 ? 10.603 0.290 9.330 1.00 0.00 37 SER A CA 8
ATOM 14015 C C . SER A 1 58 ? 9.290 0.560 8.574 1.00 0.00 37 SER A C 8
ATOM 14016 O O . SER A 1 58 ? 9.261 1.340 7.620 1.00 0.00 37 SER A O 8
ATOM 14024 N N . ALA A 1 59 ? 8.215 -0.120 9.028 1.00 0.00 38 ALA A N 8
ATOM 14025 C CA . ALA A 1 59 ? 6.869 -0.008 8.455 1.00 0.00 38 ALA A CA 8
ATOM 14026 C C . ALA A 1 59 ? 6.294 1.391 8.716 1.00 0.00 38 ALA A C 8
ATOM 14027 O O . ALA A 1 59 ? 5.809 2.031 7.789 1.00 0.00 38 ALA A O 8
ATOM 14034 N N . ILE A 1 60 ? 6.358 1.859 9.984 1.00 0.00 39 ILE A N 8
ATOM 14035 C CA . ILE A 1 60 ? 5.943 3.230 10.369 1.00 0.00 39 ILE A CA 8
ATOM 14036 C C . ILE A 1 60 ? 6.743 4.294 9.585 1.00 0.00 39 ILE A C 8
ATOM 14037 O O . ILE A 1 60 ? 6.148 5.236 9.068 1.00 0.00 39 ILE A O 8
ATOM 14053 N N . HIS A 1 61 ? 8.080 4.118 9.492 1.00 0.00 40 HIS A N 8
ATOM 14054 C CA . HIS A 1 61 ? 8.973 5.055 8.758 1.00 0.00 40 HIS A CA 8
ATOM 14055 C C . HIS A 1 61 ? 8.580 5.141 7.265 1.00 0.00 40 HIS A C 8
ATOM 14056 O O . HIS A 1 61 ? 8.574 6.235 6.656 1.00 0.00 40 HIS A O 8
ATOM 14071 N N . ALA A 1 62 ? 8.233 3.981 6.685 1.00 0.00 41 ALA A N 8
ATOM 14072 C CA . ALA A 1 62 ? 7.685 3.903 5.331 1.00 0.00 41 ALA A CA 8
ATOM 14073 C C . ALA A 1 62 ? 6.417 4.769 5.233 1.00 0.00 41 ALA A C 8
ATOM 14074 O O . ALA A 1 62 ? 6.347 5.672 4.409 1.00 0.00 41 ALA A O 8
ATOM 14081 N N . ILE A 1 63 ? 5.456 4.521 6.132 1.00 0.00 42 ILE A N 8
ATOM 14082 C CA . ILE A 1 63 ? 4.194 5.294 6.228 1.00 0.00 42 ILE A CA 8
ATOM 14083 C C . ILE A 1 63 ? 4.451 6.804 6.454 1.00 0.00 42 ILE A C 8
ATOM 14084 O O . ILE A 1 63 ? 3.654 7.642 6.032 1.00 0.00 42 ILE A O 8
ATOM 14100 N N . GLU A 1 64 ? 5.588 7.142 7.083 1.00 0.00 43 GLU A N 8
ATOM 14101 C CA . GLU A 1 64 ? 5.987 8.545 7.305 1.00 0.00 43 GLU A CA 8
ATOM 14102 C C . GLU A 1 64 ? 6.202 9.272 5.970 1.00 0.00 43 GLU A C 8
ATOM 14103 O O . GLU A 1 64 ? 5.942 10.477 5.886 1.00 0.00 43 GLU A O 8
ATOM 14115 N N . SER A 1 65 ? 6.634 8.531 4.919 1.00 0.00 44 SER A N 8
ATOM 14116 C CA . SER A 1 65 ? 6.647 9.066 3.533 1.00 0.00 44 SER A CA 8
ATOM 14117 C C . SER A 1 65 ? 5.266 9.585 3.093 1.00 0.00 44 SER A C 8
ATOM 14118 O O . SER A 1 65 ? 5.175 10.618 2.411 1.00 0.00 44 SER A O 8
ATOM 14126 N N . ILE A 1 66 ? 4.205 8.854 3.486 1.00 0.00 45 ILE A N 8
ATOM 14127 C CA . ILE A 1 66 ? 2.835 9.162 3.049 1.00 0.00 45 ILE A CA 8
ATOM 14128 C C . ILE A 1 66 ? 2.383 10.475 3.687 1.00 0.00 45 ILE A C 8
ATOM 14129 O O . ILE A 1 66 ? 1.855 11.367 3.011 1.00 0.00 45 ILE A O 8
ATOM 14145 N N . LYS A 1 67 ? 2.640 10.573 5.003 1.00 0.00 46 LYS A N 8
ATOM 14146 C CA . LYS A 1 67 ? 2.195 11.704 5.860 1.00 0.00 46 LYS A CA 8
ATOM 14147 C C . LYS A 1 67 ? 2.728 13.056 5.374 1.00 0.00 46 LYS A C 8
ATOM 14148 O O . LYS A 1 67 ? 2.122 14.101 5.620 1.00 0.00 46 LYS A O 8
ATOM 14167 N N . ARG A 1 68 ? 3.864 12.985 4.692 1.00 0.00 47 ARG A N 8
ATOM 14168 C CA . ARG A 1 68 ? 4.574 14.155 4.147 1.00 0.00 47 ARG A CA 8
ATOM 14169 C C . ARG A 1 68 ? 3.722 14.932 3.114 1.00 0.00 47 ARG A C 8
ATOM 14170 O O . ARG A 1 68 ? 3.426 16.119 3.315 1.00 0.00 47 ARG A O 8
ATOM 14191 N N . ASN A 1 69 ? 3.308 14.231 2.037 1.00 0.00 48 ASN A N 8
ATOM 14192 C CA . ASN A 1 69 ? 2.748 14.896 0.823 1.00 0.00 48 ASN A CA 8
ATOM 14193 C C . ASN A 1 69 ? 2.210 13.883 -0.216 1.00 0.00 48 ASN A C 8
ATOM 14194 O O . ASN A 1 69 ? 2.005 14.232 -1.374 1.00 0.00 48 ASN A O 8
ATOM 14205 N N . SER A 1 70 ? 1.954 12.631 0.194 1.00 0.00 49 SER A N 8
ATOM 14206 C CA . SER A 1 70 ? 1.503 11.570 -0.740 1.00 0.00 49 SER A CA 8
ATOM 14207 C C . SER A 1 70 ? 0.111 11.875 -1.334 1.00 0.00 49 SER A C 8
ATOM 14208 O O . SER A 1 70 ? -0.180 11.517 -2.482 1.00 0.00 49 SER A O 8
ATOM 14216 N N . ALA A 1 71 ? -0.746 12.524 -0.525 1.00 0.00 50 ALA A N 8
ATOM 14217 C CA . ALA A 1 71 ? -2.034 13.063 -0.991 1.00 0.00 50 ALA A CA 8
ATOM 14218 C C . ALA A 1 71 ? -1.848 14.090 -2.137 1.00 0.00 50 ALA A C 8
ATOM 14219 O O . ALA A 1 71 ? -2.678 14.168 -3.048 1.00 0.00 50 ALA A O 8
ATOM 14226 N N . GLY A 1 72 ? -0.740 14.856 -2.075 1.00 0.00 51 GLY A N 8
ATOM 14227 C CA . GLY A 1 72 ? -0.375 15.826 -3.117 1.00 0.00 51 GLY A CA 8
ATOM 14228 C C . GLY A 1 72 ? 0.624 15.293 -4.158 1.00 0.00 51 GLY A C 8
ATOM 14229 O O . GLY A 1 72 ? 0.988 16.026 -5.090 1.00 0.00 51 GLY A O 8
ATOM 14233 N N . ALA A 1 73 ? 1.068 14.029 -3.995 1.00 0.00 52 ALA A N 8
ATOM 14234 C CA . ALA A 1 73 ? 2.020 13.368 -4.924 1.00 0.00 52 ALA A CA 8
ATOM 14235 C C . ALA A 1 73 ? 1.385 13.124 -6.304 1.00 0.00 52 ALA A C 8
ATOM 14236 O O . ALA A 1 73 ? 0.168 13.200 -6.451 1.00 0.00 52 ALA A O 8
ATOM 14243 N N . ASP A 1 74 ? 2.218 12.846 -7.320 1.00 0.00 53 ASP A N 8
ATOM 14244 C CA . ASP A 1 74 ? 1.733 12.576 -8.690 1.00 0.00 53 ASP A CA 8
ATOM 14245 C C . ASP A 1 74 ? 1.439 11.071 -8.865 1.00 0.00 53 ASP A C 8
ATOM 14246 O O . ASP A 1 74 ? 1.926 10.253 -8.093 1.00 0.00 53 ASP A O 8
ATOM 14255 N N . THR A 1 75 ? 0.596 10.715 -9.847 1.00 0.00 54 THR A N 8
ATOM 14256 C CA . THR A 1 75 ? 0.271 9.307 -10.163 1.00 0.00 54 THR A CA 8
ATOM 14257 C C . THR A 1 75 ? 0.672 8.978 -11.621 1.00 0.00 54 THR A C 8
ATOM 14258 O O . THR A 1 75 ? 0.009 9.403 -12.574 1.00 0.00 54 THR A O 8
ATOM 14269 N N . VAL A 1 76 ? 1.785 8.228 -11.761 1.00 0.00 55 VAL A N 8
ATOM 14270 C CA . VAL A 1 76 ? 2.427 7.892 -13.057 1.00 0.00 55 VAL A CA 8
ATOM 14271 C C . VAL A 1 76 ? 2.242 6.386 -13.367 1.00 0.00 55 VAL A C 8
ATOM 14272 O O . VAL A 1 76 ? 2.601 5.534 -12.545 1.00 0.00 55 VAL A O 8
ATOM 14285 N N . ASP A 1 77 ? 1.693 6.077 -14.555 1.00 0.00 56 ASP A N 8
ATOM 14286 C CA . ASP A 1 77 ? 1.435 4.689 -15.004 1.00 0.00 56 ASP A CA 8
ATOM 14287 C C . ASP A 1 77 ? 2.490 4.243 -16.045 1.00 0.00 56 ASP A C 8
ATOM 14288 O O . ASP A 1 77 ? 2.686 4.904 -17.071 1.00 0.00 56 ASP A O 8
ATOM 14297 N N . LEU A 1 78 ? 3.148 3.113 -15.753 1.00 0.00 57 LEU A N 8
ATOM 14298 C CA . LEU A 1 78 ? 4.162 2.468 -16.621 1.00 0.00 57 LEU A CA 8
ATOM 14299 C C . LEU A 1 78 ? 3.604 1.258 -17.425 1.00 0.00 57 LEU A C 8
ATOM 14300 O O . LEU A 1 78 ? 4.157 0.911 -18.472 1.00 0.00 57 LEU A O 8
ATOM 14316 N N . THR A 1 79 ? 2.511 0.630 -16.953 1.00 0.00 58 THR A N 8
ATOM 14317 C CA . THR A 1 79 ? 2.071 -0.704 -17.455 1.00 0.00 58 THR A CA 8
ATOM 14318 C C . THR A 1 79 ? 1.284 -0.645 -18.778 1.00 0.00 58 THR A C 8
ATOM 14319 O O . THR A 1 79 ? 1.314 -1.614 -19.553 1.00 0.00 58 THR A O 8
ATOM 14330 N N . THR A 1 80 ? 0.606 0.479 -19.055 1.00 0.00 59 THR A N 8
ATOM 14331 C CA . THR A 1 80 ? -0.250 0.610 -20.251 1.00 0.00 59 THR A CA 8
ATOM 14332 C C . THR A 1 80 ? 0.617 0.878 -21.491 1.00 0.00 59 THR A C 8
ATOM 14333 O O . THR A 1 80 ? 0.248 0.510 -22.616 1.00 0.00 59 THR A O 8
ATOM 14344 N N . MET A 1 81 ? 1.785 1.511 -21.262 1.00 0.00 60 MET A N 8
ATOM 14345 C CA . MET A 1 81 ? 2.722 1.882 -22.329 1.00 0.00 60 MET A CA 8
ATOM 14346 C C . MET A 1 81 ? 3.565 0.666 -22.759 1.00 0.00 60 MET A C 8
ATOM 14347 O O . MET A 1 81 ? 3.851 0.494 -23.952 1.00 0.00 60 MET A O 8
ATOM 14361 N N . THR A 1 82 ? 3.951 -0.182 -21.782 1.00 0.00 61 THR A N 8
ATOM 14362 C CA . THR A 1 82 ? 4.769 -1.380 -22.046 1.00 0.00 61 THR A CA 8
ATOM 14363 C C . THR A 1 82 ? 3.971 -2.429 -22.852 1.00 0.00 61 THR A C 8
ATOM 14364 O O . THR A 1 82 ? 3.029 -3.045 -22.338 1.00 0.00 61 THR A O 8
ATOM 14375 N N . ALA A 1 83 ? 4.364 -2.598 -24.122 1.00 0.00 62 ALA A N 8
ATOM 14376 C CA . ALA A 1 83 ? 3.673 -3.462 -25.089 1.00 0.00 62 ALA A CA 8
ATOM 14377 C C . ALA A 1 83 ? 4.697 -3.951 -26.147 1.00 0.00 62 ALA A C 8
ATOM 14378 O O . ALA A 1 83 ? 5.376 -4.968 -25.903 1.00 0.00 62 ALA A O 8
ATOM 14386 N N . MET B 1 22 ? 9.666 15.683 -7.557 1.00 0.00 1 MET B N 8
ATOM 14387 C CA . MET B 1 22 ? 8.831 15.176 -6.445 1.00 0.00 1 MET B CA 8
ATOM 14388 C C . MET B 1 22 ? 8.622 13.661 -6.591 1.00 0.00 1 MET B C 8
ATOM 14389 O O . MET B 1 22 ? 8.707 13.121 -7.701 1.00 0.00 1 MET B O 8
ATOM 14403 N N . TYR B 1 23 ? 8.367 12.980 -5.462 1.00 0.00 2 TYR B N 8
ATOM 14404 C CA . TYR B 1 23 ? 7.959 11.571 -5.449 1.00 0.00 2 TYR B CA 8
ATOM 14405 C C . TYR B 1 23 ? 6.531 11.387 -6.004 1.00 0.00 2 TYR B C 8
ATOM 14406 O O . TYR B 1 23 ? 5.752 12.349 -6.103 1.00 0.00 2 TYR B O 8
ATOM 14424 N N . LYS B 1 24 ? 6.198 10.129 -6.325 1.00 0.00 3 LYS B N 8
ATOM 14425 C CA . LYS B 1 24 ? 4.992 9.786 -7.079 1.00 0.00 3 LYS B CA 8
ATOM 14426 C C . LYS B 1 24 ? 4.661 8.285 -6.972 1.00 0.00 3 LYS B C 8
ATOM 14427 O O . LYS B 1 24 ? 5.383 7.518 -6.324 1.00 0.00 3 LYS B O 8
ATOM 14446 N N . PHE B 1 25 ? 3.544 7.895 -7.610 1.00 0.00 4 PHE B N 8
ATOM 14447 C CA . PHE B 1 25 ? 3.037 6.518 -7.631 1.00 0.00 4 PHE B CA 8
ATOM 14448 C C . PHE B 1 25 ? 3.364 5.863 -8.981 1.00 0.00 4 PHE B C 8
ATOM 14449 O O . PHE B 1 25 ? 2.844 6.279 -10.011 1.00 0.00 4 PHE B O 8
ATOM 14466 N N . GLU B 1 26 ? 4.216 4.835 -8.958 1.00 0.00 5 GLU B N 8
ATOM 14467 C CA . GLU B 1 26 ? 4.618 4.093 -10.169 1.00 0.00 5 GLU B CA 8
ATOM 14468 C C . GLU B 1 26 ? 3.755 2.831 -10.291 1.00 0.00 5 GLU B C 8
ATOM 14469 O O . GLU B 1 26 ? 3.898 1.904 -9.487 1.00 0.00 5 GLU B O 8
ATOM 14481 N N . ILE B 1 27 ? 2.860 2.812 -11.298 1.00 0.00 6 ILE B N 8
ATOM 14482 C CA . ILE B 1 27 ? 1.919 1.699 -11.539 1.00 0.00 6 ILE B CA 8
ATOM 14483 C C . ILE B 1 27 ? 2.482 0.801 -12.631 1.00 0.00 6 ILE B C 8
ATOM 14484 O O . ILE B 1 27 ? 2.866 1.281 -13.685 1.00 0.00 6 ILE B O 8
ATOM 14500 N N . TYR B 1 28 ? 2.524 -0.494 -12.380 1.00 0.00 7 TYR B N 8
ATOM 14501 C CA . TYR B 1 28 ? 3.039 -1.475 -13.338 1.00 0.00 7 TYR B CA 8
ATOM 14502 C C . TYR B 1 28 ? 2.229 -2.783 -13.246 1.00 0.00 7 TYR B C 8
ATOM 14503 O O . TYR B 1 28 ? 1.290 -2.883 -12.469 1.00 0.00 7 TYR B O 8
ATOM 14521 N N . GLN B 1 29 ? 2.570 -3.759 -14.090 1.00 0.00 8 GLN B N 8
ATOM 14522 C CA . GLN B 1 29 ? 2.093 -5.155 -13.950 1.00 0.00 8 GLN B CA 8
ATOM 14523 C C . GLN B 1 29 ? 3.319 -6.074 -13.808 1.00 0.00 8 GLN B C 8
ATOM 14524 O O . GLN B 1 29 ? 4.386 -5.782 -14.366 1.00 0.00 8 GLN B O 8
ATOM 14538 N N . ASP B 1 30 ? 3.187 -7.159 -13.029 1.00 0.00 9 ASP B N 8
ATOM 14539 C CA . ASP B 1 30 ? 4.317 -8.043 -12.692 1.00 0.00 9 ASP B CA 8
ATOM 14540 C C . ASP B 1 30 ? 4.270 -9.313 -13.574 1.00 0.00 9 ASP B C 8
ATOM 14541 O O . ASP B 1 30 ? 3.389 -9.418 -14.424 1.00 0.00 9 ASP B O 8
ATOM 14550 N N . LYS B 1 31 ? 5.216 -10.253 -13.333 1.00 0.00 10 LYS B N 8
ATOM 14551 C CA . LYS B 1 31 ? 5.431 -11.525 -14.082 1.00 0.00 10 LYS B CA 8
ATOM 14552 C C . LYS B 1 31 ? 4.130 -12.284 -14.457 1.00 0.00 10 LYS B C 8
ATOM 14553 O O . LYS B 1 31 ? 4.018 -12.841 -15.554 1.00 0.00 10 LYS B O 8
ATOM 14572 N N . ALA B 1 32 ? 3.155 -12.269 -13.538 1.00 0.00 11 ALA B N 8
ATOM 14573 C CA . ALA B 1 32 ? 1.880 -13.017 -13.673 1.00 0.00 11 ALA B CA 8
ATOM 14574 C C . ALA B 1 32 ? 0.749 -12.098 -14.201 1.00 0.00 11 ALA B C 8
ATOM 14575 O O . ALA B 1 32 ? -0.440 -12.429 -14.102 1.00 0.00 11 ALA B O 8
ATOM 14582 N N . GLY B 1 33 ? 1.154 -10.967 -14.809 1.00 0.00 12 GLY B N 8
ATOM 14583 C CA . GLY B 1 33 ? 0.245 -9.876 -15.179 1.00 0.00 12 GLY B CA 8
ATOM 14584 C C . GLY B 1 33 ? -0.360 -9.203 -13.960 1.00 0.00 12 GLY B C 8
ATOM 14585 O O . GLY B 1 33 ? -1.475 -8.686 -14.016 1.00 0.00 12 GLY B O 8
ATOM 14589 N N . GLU B 1 34 ? 0.407 -9.189 -12.851 1.00 0.00 13 GLU B N 8
ATOM 14590 C CA . GLU B 1 34 ? -0.087 -8.714 -11.542 1.00 0.00 13 GLU B CA 8
ATOM 14591 C C . GLU B 1 34 ? -0.029 -7.194 -11.482 1.00 0.00 13 GLU B C 8
ATOM 14592 O O . GLU B 1 34 ? 1.031 -6.623 -11.210 1.00 0.00 13 GLU B O 8
ATOM 14604 N N . TYR B 1 35 ? -1.141 -6.554 -11.853 1.00 0.00 14 TYR B N 8
ATOM 14605 C CA . TYR B 1 35 ? -1.307 -5.107 -11.709 1.00 0.00 14 TYR B CA 8
ATOM 14606 C C . TYR B 1 35 ? -1.086 -4.644 -10.262 1.00 0.00 14 TYR B C 8
ATOM 14607 O O . TYR B 1 35 ? -1.902 -4.861 -9.361 1.00 0.00 14 TYR B O 8
ATOM 14625 N N . ARG B 1 36 ? 0.069 -4.000 -10.125 1.00 0.00 15 ARG B N 8
ATOM 14626 C CA . ARG B 1 36 ? 0.640 -3.510 -8.894 1.00 0.00 15 ARG B CA 8
ATOM 14627 C C . ARG B 1 36 ? 0.984 -2.026 -9.053 1.00 0.00 15 ARG B C 8
ATOM 14628 O O . ARG B 1 36 ? 0.842 -1.453 -10.135 1.00 0.00 15 ARG B O 8
ATOM 14649 N N . PHE B 1 37 ? 1.430 -1.424 -7.957 1.00 0.00 16 PHE B N 8
ATOM 14650 C CA . PHE B 1 37 ? 1.886 -0.048 -7.902 1.00 0.00 16 PHE B CA 8
ATOM 14651 C C . PHE B 1 37 ? 2.671 0.172 -6.612 1.00 0.00 16 PHE B C 8
ATOM 14652 O O . PHE B 1 37 ? 2.679 -0.682 -5.704 1.00 0.00 16 PHE B O 8
ATOM 14669 N N . ARG B 1 38 ? 3.372 1.305 -6.574 1.00 0.00 17 ARG B N 8
ATOM 14670 C CA . ARG B 1 38 ? 4.226 1.696 -5.449 1.00 0.00 17 ARG B CA 8
ATOM 14671 C C . ARG B 1 38 ? 4.190 3.201 -5.221 1.00 0.00 17 ARG B C 8
ATOM 14672 O O . ARG B 1 38 ? 3.651 3.945 -6.039 1.00 0.00 17 ARG B O 8
ATOM 14693 N N . PHE B 1 39 ? 4.776 3.625 -4.094 1.00 0.00 18 PHE B N 8
ATOM 14694 C CA . PHE B 1 39 ? 5.006 5.040 -3.781 1.00 0.00 18 PHE B CA 8
ATOM 14695 C C . PHE B 1 39 ? 6.491 5.220 -3.466 1.00 0.00 18 PHE B C 8
ATOM 14696 O O . PHE B 1 39 ? 7.101 4.416 -2.742 1.00 0.00 18 PHE B O 8
ATOM 14713 N N . LYS B 1 40 ? 7.051 6.274 -4.044 1.00 0.00 19 LYS B N 8
ATOM 14714 C CA . LYS B 1 40 ? 8.469 6.590 -3.968 1.00 0.00 19 LYS B CA 8
ATOM 14715 C C . LYS B 1 40 ? 8.731 7.647 -2.887 1.00 0.00 19 LYS B C 8
ATOM 14716 O O . LYS B 1 40 ? 7.812 8.103 -2.195 1.00 0.00 19 LYS B O 8
ATOM 14735 N N . ALA B 1 41 ? 10.002 8.019 -2.769 1.00 0.00 20 ALA B N 8
ATOM 14736 C CA . ALA B 1 41 ? 10.477 9.076 -1.876 1.00 0.00 20 ALA B CA 8
ATOM 14737 C C . ALA B 1 41 ? 11.456 9.966 -2.657 1.00 0.00 20 ALA B C 8
ATOM 14738 O O . ALA B 1 41 ? 11.947 9.553 -3.709 1.00 0.00 20 ALA B O 8
ATOM 14745 N N . SER B 1 42 ? 11.684 11.194 -2.152 1.00 0.00 21 SER B N 8
ATOM 14746 C CA . SER B 1 42 ? 12.559 12.222 -2.774 1.00 0.00 21 SER B CA 8
ATOM 14747 C C . SER B 1 42 ? 13.944 11.691 -3.249 1.00 0.00 21 SER B C 8
ATOM 14748 O O . SER B 1 42 ? 14.500 12.185 -4.237 1.00 0.00 21 SER B O 8
ATOM 14756 N N . ASN B 1 43 ? 14.476 10.675 -2.548 1.00 0.00 22 ASN B N 8
ATOM 14757 C CA . ASN B 1 43 ? 15.812 10.089 -2.837 1.00 0.00 22 ASN B CA 8
ATOM 14758 C C . ASN B 1 43 ? 15.765 8.996 -3.930 1.00 0.00 22 ASN B C 8
ATOM 14759 O O . ASN B 1 43 ? 16.791 8.378 -4.231 1.00 0.00 22 ASN B O 8
ATOM 14770 N N . GLY B 1 44 ? 14.581 8.792 -4.538 1.00 0.00 23 GLY B N 8
ATOM 14771 C CA . GLY B 1 44 ? 14.341 7.694 -5.487 1.00 0.00 23 GLY B CA 8
ATOM 14772 C C . GLY B 1 44 ? 14.321 6.326 -4.811 1.00 0.00 23 GLY B C 8
ATOM 14773 O O . GLY B 1 44 ? 14.688 5.317 -5.419 1.00 0.00 23 GLY B O 8
ATOM 14777 N N . GLU B 1 45 ? 13.896 6.314 -3.541 1.00 0.00 24 GLU B N 8
ATOM 14778 C CA . GLU B 1 45 ? 13.746 5.083 -2.736 1.00 0.00 24 GLU B CA 8
ATOM 14779 C C . GLU B 1 45 ? 12.253 4.744 -2.617 1.00 0.00 24 GLU B C 8
ATOM 14780 O O . GLU B 1 45 ? 11.420 5.649 -2.546 1.00 0.00 24 GLU B O 8
ATOM 14792 N N . THR B 1 46 ? 11.923 3.445 -2.618 1.00 0.00 25 THR B N 8
ATOM 14793 C CA . THR B 1 46 ? 10.534 2.966 -2.479 1.00 0.00 25 THR B CA 8
ATOM 14794 C C . THR B 1 46 ? 10.292 2.511 -1.028 1.00 0.00 25 THR B C 8
ATOM 14795 O O . THR B 1 46 ? 11.162 1.901 -0.394 1.00 0.00 25 THR B O 8
ATOM 14806 N N . MET B 1 47 ? 9.097 2.822 -0.525 1.00 0.00 26 MET B N 8
ATOM 14807 C CA . MET B 1 47 ? 8.701 2.543 0.869 1.00 0.00 26 MET B CA 8
ATOM 14808 C C . MET B 1 47 ? 7.563 1.506 0.949 1.00 0.00 26 MET B C 8
ATOM 14809 O O . MET B 1 47 ? 7.394 0.865 1.990 1.00 0.00 26 MET B O 8
ATOM 14823 N N . PHE B 1 48 ? 6.789 1.351 -0.145 1.00 0.00 27 PHE B N 8
ATOM 14824 C CA . PHE B 1 48 ? 5.951 0.146 -0.357 1.00 0.00 27 PHE B CA 8
ATOM 14825 C C . PHE B 1 48 ? 5.584 -0.055 -1.823 1.00 0.00 27 PHE B C 8
ATOM 14826 O O . PHE B 1 48 ? 5.671 0.865 -2.629 1.00 0.00 27 PHE B O 8
ATOM 14843 N N . SER B 1 49 ? 5.124 -1.281 -2.097 1.00 0.00 28 SER B N 8
ATOM 14844 C CA . SER B 1 49 ? 4.819 -1.765 -3.440 1.00 0.00 28 SER B CA 8
ATOM 14845 C C . SER B 1 49 ? 4.050 -3.086 -3.368 1.00 0.00 28 SER B C 8
ATOM 14846 O O . SER B 1 49 ? 3.869 -3.652 -2.280 1.00 0.00 28 SER B O 8
ATOM 14854 N N . SER B 1 50 ? 3.607 -3.563 -4.548 1.00 0.00 29 SER B N 8
ATOM 14855 C CA . SER B 1 50 ? 3.175 -4.952 -4.770 1.00 0.00 29 SER B CA 8
ATOM 14856 C C . SER B 1 50 ? 1.998 -5.411 -3.886 1.00 0.00 29 SER B C 8
ATOM 14857 O O . SER B 1 50 ? 2.132 -6.318 -3.058 1.00 0.00 29 SER B O 8
ATOM 14865 N N . GLU B 1 51 ? 0.863 -4.741 -4.044 1.00 0.00 30 GLU B N 8
ATOM 14866 C CA . GLU B 1 51 ? -0.441 -5.261 -3.598 1.00 0.00 30 GLU B CA 8
ATOM 14867 C C . GLU B 1 51 ? -0.929 -6.368 -4.562 1.00 0.00 30 GLU B C 8
ATOM 14868 O O . GLU B 1 51 ? -1.149 -7.511 -4.134 1.00 0.00 30 GLU B O 8
ATOM 14880 N N . GLY B 1 52 ? -1.058 -6.049 -5.869 1.00 0.00 31 GLY B N 8
ATOM 14881 C CA . GLY B 1 52 ? -1.732 -6.939 -6.806 1.00 0.00 31 GLY B CA 8
ATOM 14882 C C . GLY B 1 52 ? -3.236 -6.785 -6.687 1.00 0.00 31 GLY B C 8
ATOM 14883 O O . GLY B 1 52 ? -3.942 -7.762 -6.414 1.00 0.00 31 GLY B O 8
ATOM 14887 N N . TYR B 1 53 ? -3.726 -5.542 -6.874 1.00 0.00 32 TYR B N 8
ATOM 14888 C CA . TYR B 1 53 ? -5.093 -5.160 -6.494 1.00 0.00 32 TYR B CA 8
ATOM 14889 C C . TYR B 1 53 ? -6.115 -5.791 -7.464 1.00 0.00 32 TYR B C 8
ATOM 14890 O O . TYR B 1 53 ? -6.965 -6.586 -7.040 1.00 0.00 32 TYR B O 8
ATOM 14908 N N . LYS B 1 54 ? -5.997 -5.444 -8.766 1.00 0.00 33 LYS B N 8
ATOM 14909 C CA . LYS B 1 54 ? -6.822 -6.039 -9.837 1.00 0.00 33 LYS B CA 8
ATOM 14910 C C . LYS B 1 54 ? -6.298 -5.640 -11.234 1.00 0.00 33 LYS B C 8
ATOM 14911 O O . LYS B 1 54 ? -5.704 -6.454 -11.948 1.00 0.00 33 LYS B O 8
ATOM 14930 N N . ALA B 1 55 ? -6.521 -4.375 -11.606 1.00 0.00 34 ALA B N 8
ATOM 14931 C CA . ALA B 1 55 ? -6.242 -3.851 -12.961 1.00 0.00 34 ALA B CA 8
ATOM 14932 C C . ALA B 1 55 ? -5.593 -2.471 -12.845 1.00 0.00 34 ALA B C 8
ATOM 14933 O O . ALA B 1 55 ? -5.494 -1.947 -11.731 1.00 0.00 34 ALA B O 8
ATOM 14940 N N . LYS B 1 56 ? -5.143 -1.874 -13.977 1.00 0.00 35 LYS B N 8
ATOM 14941 C CA . LYS B 1 56 ? -4.492 -0.547 -13.960 1.00 0.00 35 LYS B CA 8
ATOM 14942 C C . LYS B 1 56 ? -5.498 0.538 -13.539 1.00 0.00 35 LYS B C 8
ATOM 14943 O O . LYS B 1 56 ? -5.185 1.369 -12.702 1.00 0.00 35 LYS B O 8
ATOM 14962 N N . ALA B 1 57 ? -6.719 0.494 -14.110 1.00 0.00 36 ALA B N 8
ATOM 14963 C CA . ALA B 1 57 ? -7.790 1.451 -13.777 1.00 0.00 36 ALA B CA 8
ATOM 14964 C C . ALA B 1 57 ? -8.150 1.351 -12.289 1.00 0.00 36 ALA B C 8
ATOM 14965 O O . ALA B 1 57 ? -8.281 2.370 -11.603 1.00 0.00 36 ALA B O 8
ATOM 14972 N N . SER B 1 58 ? -8.223 0.100 -11.793 1.00 0.00 37 SER B N 8
ATOM 14973 C CA . SER B 1 58 ? -8.493 -0.199 -10.375 1.00 0.00 37 SER B CA 8
ATOM 14974 C C . SER B 1 58 ? -7.334 0.285 -9.482 1.00 0.00 37 SER B C 8
ATOM 14975 O O . SER B 1 58 ? -7.546 0.660 -8.327 1.00 0.00 37 SER B O 8
ATOM 14983 N N . ALA B 1 59 ? -6.112 0.266 -10.059 1.00 0.00 38 ALA B N 8
ATOM 14984 C CA . ALA B 1 59 ? -4.882 0.697 -9.390 1.00 0.00 38 ALA B CA 8
ATOM 14985 C C . ALA B 1 59 ? -4.907 2.216 -9.137 1.00 0.00 38 ALA B C 8
ATOM 14986 O O . ALA B 1 59 ? -4.657 2.649 -8.016 1.00 0.00 38 ALA B O 8
ATOM 14993 N N . ILE B 1 60 ? -5.224 3.019 -10.193 1.00 0.00 39 ILE B N 8
ATOM 14994 C CA . ILE B 1 60 ? -5.408 4.488 -10.070 1.00 0.00 39 ILE B CA 8
ATOM 14995 C C . ILE B 1 60 ? -6.495 4.825 -9.020 1.00 0.00 39 ILE B C 8
ATOM 14996 O O . ILE B 1 60 ? -6.277 5.691 -8.179 1.00 0.00 39 ILE B O 8
ATOM 15012 N N . HIS B 1 61 ? -7.652 4.133 -9.089 1.00 0.00 40 HIS B N 8
ATOM 15013 C CA . HIS B 1 61 ? -8.784 4.355 -8.153 1.00 0.00 40 HIS B CA 8
ATOM 15014 C C . HIS B 1 61 ? -8.374 4.075 -6.693 1.00 0.00 40 HIS B C 8
ATOM 15015 O O . HIS B 1 61 ? -8.759 4.816 -5.760 1.00 0.00 40 HIS B O 8
ATOM 15030 N N . ALA B 1 62 ? -7.564 3.023 -6.502 1.00 0.00 41 ALA B N 8
ATOM 15031 C CA . ALA B 1 62 ? -6.950 2.726 -5.213 1.00 0.00 41 ALA B CA 8
ATOM 15032 C C . ALA B 1 62 ? -6.108 3.928 -4.746 1.00 0.00 41 ALA B C 8
ATOM 15033 O O . ALA B 1 62 ? -6.342 4.464 -3.671 1.00 0.00 41 ALA B O 8
ATOM 15040 N N . ILE B 1 63 ? -5.188 4.379 -5.608 1.00 0.00 42 ILE B N 8
ATOM 15041 C CA . ILE B 1 63 ? -4.332 5.568 -5.359 1.00 0.00 42 ILE B CA 8
ATOM 15042 C C . ILE B 1 63 ? -5.174 6.842 -5.096 1.00 0.00 42 ILE B C 8
ATOM 15043 O O . ILE B 1 63 ? -4.741 7.733 -4.365 1.00 0.00 42 ILE B O 8
ATOM 15059 N N . GLU B 1 64 ? -6.393 6.896 -5.661 1.00 0.00 43 GLU B N 8
ATOM 15060 C CA . GLU B 1 64 ? -7.323 8.019 -5.452 1.00 0.00 43 GLU B CA 8
ATOM 15061 C C . GLU B 1 64 ? -7.703 8.137 -3.966 1.00 0.00 43 GLU B C 8
ATOM 15062 O O . GLU B 1 64 ? -7.907 9.250 -3.485 1.00 0.00 43 GLU B O 8
ATOM 15074 N N . SER B 1 65 ? -7.749 6.987 -3.241 1.00 0.00 44 SER B N 8
ATOM 15075 C CA . SER B 1 65 ? -7.885 6.991 -1.756 1.00 0.00 44 SER B CA 8
ATOM 15076 C C . SER B 1 65 ? -6.784 7.824 -1.073 1.00 0.00 44 SER B C 8
ATOM 15077 O O . SER B 1 65 ? -7.055 8.525 -0.084 1.00 0.00 44 SER B O 8
ATOM 15085 N N . ILE B 1 66 ? -5.548 7.729 -1.605 1.00 0.00 45 ILE B N 8
ATOM 15086 C CA . ILE B 1 66 ? -4.383 8.381 -0.994 1.00 0.00 45 ILE B CA 8
ATOM 15087 C C . ILE B 1 66 ? -4.517 9.898 -1.131 1.00 0.00 45 ILE B C 8
ATOM 15088 O O . ILE B 1 66 ? -4.337 10.647 -0.162 1.00 0.00 45 ILE B O 8
ATOM 15104 N N . LYS B 1 67 ? -4.881 10.315 -2.357 1.00 0.00 46 LYS B N 8
ATOM 15105 C CA . LYS B 1 67 ? -4.959 11.743 -2.769 1.00 0.00 46 LYS B CA 8
ATOM 15106 C C . LYS B 1 67 ? -5.939 12.542 -1.905 1.00 0.00 46 LYS B C 8
ATOM 15107 O O . LYS B 1 67 ? -5.800 13.755 -1.742 1.00 0.00 46 LYS B O 8
ATOM 15126 N N . ARG B 1 68 ? -6.912 11.815 -1.358 1.00 0.00 47 ARG B N 8
ATOM 15127 C CA . ARG B 1 68 ? -7.992 12.376 -0.528 1.00 0.00 47 ARG B CA 8
ATOM 15128 C C . ARG B 1 68 ? -7.451 13.036 0.767 1.00 0.00 47 ARG B C 8
ATOM 15129 O O . ARG B 1 68 ? -7.652 14.238 0.987 1.00 0.00 47 ARG B O 8
ATOM 15150 N N . ASN B 1 69 ? -6.712 12.244 1.577 1.00 0.00 48 ASN B N 8
ATOM 15151 C CA . ASN B 1 69 ? -6.387 12.624 2.984 1.00 0.00 48 ASN B CA 8
ATOM 15152 C C . ASN B 1 69 ? -5.436 11.615 3.672 1.00 0.00 48 ASN B C 8
ATOM 15153 O O . ASN B 1 69 ? -5.315 11.609 4.895 1.00 0.00 48 ASN B O 8
ATOM 15164 N N . SER B 1 70 ? -4.740 10.773 2.897 1.00 0.00 49 SER B N 8
ATOM 15165 C CA . SER B 1 70 ? -3.858 9.727 3.464 1.00 0.00 49 SER B CA 8
ATOM 15166 C C . SER B 1 70 ? -2.660 10.333 4.225 1.00 0.00 49 SER B C 8
ATOM 15167 O O . SER B 1 70 ? -2.185 9.760 5.210 1.00 0.00 49 SER B O 8
ATOM 15175 N N . ALA B 1 71 ? -2.175 11.489 3.739 1.00 0.00 50 ALA B N 8
ATOM 15176 C CA . ALA B 1 71 ? -1.166 12.294 4.448 1.00 0.00 50 ALA B CA 8
ATOM 15177 C C . ALA B 1 71 ? -1.663 12.740 5.848 1.00 0.00 50 ALA B C 8
ATOM 15178 O O . ALA B 1 71 ? -0.873 12.841 6.790 1.00 0.00 50 ALA B O 8
ATOM 15185 N N . GLY B 1 72 ? -2.985 12.980 5.966 1.00 0.00 51 GLY B N 8
ATOM 15186 C CA . GLY B 1 72 ? -3.626 13.337 7.239 1.00 0.00 51 GLY B CA 8
ATOM 15187 C C . GLY B 1 72 ? -4.273 12.151 7.970 1.00 0.00 51 GLY B C 8
ATOM 15188 O O . GLY B 1 72 ? -4.839 12.334 9.058 1.00 0.00 51 GLY B O 8
ATOM 15192 N N . ALA B 1 73 ? -4.201 10.944 7.370 1.00 0.00 52 ALA B N 8
ATOM 15193 C CA . ALA B 1 73 ? -4.755 9.696 7.958 1.00 0.00 52 ALA B CA 8
ATOM 15194 C C . ALA B 1 73 ? -3.986 9.277 9.227 1.00 0.00 52 ALA B C 8
ATOM 15195 O O . ALA B 1 73 ? -2.886 9.764 9.479 1.00 0.00 52 ALA B O 8
ATOM 15202 N N . ASP B 1 74 ? -4.586 8.393 10.037 1.00 0.00 53 ASP B N 8
ATOM 15203 C CA . ASP B 1 74 ? -3.955 7.880 11.278 1.00 0.00 53 ASP B CA 8
ATOM 15204 C C . ASP B 1 74 ? -3.084 6.644 10.962 1.00 0.00 53 ASP B C 8
ATOM 15205 O O . ASP B 1 74 ? -3.265 6.014 9.931 1.00 0.00 53 ASP B O 8
ATOM 15214 N N . THR B 1 75 ? -2.104 6.342 11.828 1.00 0.00 54 THR B N 8
ATOM 15215 C CA . THR B 1 75 ? -1.235 5.154 11.690 1.00 0.00 54 THR B CA 8
ATOM 15216 C C . THR B 1 75 ? -1.397 4.236 12.931 1.00 0.00 54 THR B C 8
ATOM 15217 O O . THR B 1 75 ? -0.903 4.549 14.020 1.00 0.00 54 THR B O 8
ATOM 15228 N N . VAL B 1 76 ? -2.130 3.118 12.742 1.00 0.00 55 VAL B N 8
ATOM 15229 C CA . VAL B 1 76 ? -2.487 2.150 13.812 1.00 0.00 55 VAL B CA 8
ATOM 15230 C C . VAL B 1 76 ? -1.731 0.818 13.624 1.00 0.00 55 VAL B C 8
ATOM 15231 O O . VAL B 1 76 ? -1.772 0.209 12.551 1.00 0.00 55 VAL B O 8
ATOM 15244 N N . ASP B 1 77 ? -1.032 0.380 14.684 1.00 0.00 56 ASP B N 8
ATOM 15245 C CA . ASP B 1 77 ? -0.234 -0.857 14.672 1.00 0.00 56 ASP B CA 8
ATOM 15246 C C . ASP B 1 77 ? -0.949 -2.001 15.428 1.00 0.00 56 ASP B C 8
ATOM 15247 O O . ASP B 1 77 ? -1.332 -1.851 16.594 1.00 0.00 56 ASP B O 8
ATOM 15256 N N . LEU B 1 78 ? -1.117 -3.132 14.731 1.00 0.00 57 LEU B N 8
ATOM 15257 C CA . LEU B 1 78 ? -1.743 -4.365 15.258 1.00 0.00 57 LEU B CA 8
ATOM 15258 C C . LEU B 1 78 ? -0.694 -5.439 15.658 1.00 0.00 57 LEU B C 8
ATOM 15259 O O . LEU B 1 78 ? -1.014 -6.328 16.451 1.00 0.00 57 LEU B O 8
ATOM 15275 N N . THR B 1 79 ? 0.548 -5.362 15.126 1.00 0.00 58 THR B N 8
ATOM 15276 C CA . THR B 1 79 ? 1.546 -6.461 15.268 1.00 0.00 58 THR B CA 8
ATOM 15277 C C . THR B 1 79 ? 2.345 -6.400 16.592 1.00 0.00 58 THR B C 8
ATOM 15278 O O . THR B 1 79 ? 3.067 -7.347 16.919 1.00 0.00 58 THR B O 8
ATOM 15289 N N . THR B 1 80 ? 2.206 -5.318 17.372 1.00 0.00 59 THR B N 8
ATOM 15290 C CA . THR B 1 80 ? 2.801 -5.237 18.735 1.00 0.00 59 THR B CA 8
ATOM 15291 C C . THR B 1 80 ? 1.672 -5.151 19.785 1.00 0.00 59 THR B C 8
ATOM 15292 O O . THR B 1 80 ? 1.916 -4.929 20.975 1.00 0.00 59 THR B O 8
ATOM 15303 N N . MET B 1 81 ? 0.429 -5.365 19.315 1.00 0.00 60 MET B N 8
ATOM 15304 C CA . MET B 1 81 ? -0.783 -5.363 20.139 1.00 0.00 60 MET B CA 8
ATOM 15305 C C . MET B 1 81 ? -1.667 -6.519 19.645 1.00 0.00 60 MET B C 8
ATOM 15306 O O . MET B 1 81 ? -2.445 -6.337 18.701 1.00 0.00 60 MET B O 8
ATOM 15320 N N . THR B 1 82 ? -1.519 -7.697 20.289 1.00 0.00 61 THR B N 8
ATOM 15321 C CA . THR B 1 82 ? -2.006 -8.997 19.769 1.00 0.00 61 THR B CA 8
ATOM 15322 C C . THR B 1 82 ? -3.483 -8.952 19.317 1.00 0.00 61 THR B C 8
ATOM 15323 O O . THR B 1 82 ? -4.393 -8.830 20.139 1.00 0.00 61 THR B O 8
ATOM 15334 N N . ALA B 1 83 ? -3.675 -9.026 17.992 1.00 0.00 62 ALA B N 8
ATOM 15335 C CA . ALA B 1 83 ? -4.982 -8.900 17.329 1.00 0.00 62 ALA B CA 8
ATOM 15336 C C . ALA B 1 83 ? -4.908 -9.625 15.961 1.00 0.00 62 ALA B C 8
ATOM 15337 O O . ALA B 1 83 ? -4.479 -9.006 14.963 1.00 0.00 62 ALA B O 8
ATOM 15345 N N . MET A 1 22 ? -12.558 7.792 10.462 1.00 0.00 1 MET A N 9
ATOM 15346 C CA . MET A 1 22 ? -11.759 8.023 9.239 1.00 0.00 1 MET A CA 9
ATOM 15347 C C . MET A 1 22 ? -10.891 6.788 8.944 1.00 0.00 1 MET A C 9
ATOM 15348 O O . MET A 1 22 ? -10.600 5.995 9.849 1.00 0.00 1 MET A O 9
ATOM 15362 N N . TYR A 1 23 ? -10.505 6.614 7.665 1.00 0.00 2 TYR A N 9
ATOM 15363 C CA . TYR A 1 23 ? -9.581 5.553 7.248 1.00 0.00 2 TYR A CA 9
ATOM 15364 C C . TYR A 1 23 ? -8.143 5.815 7.740 1.00 0.00 2 TYR A C 9
ATOM 15365 O O . TYR A 1 23 ? -7.776 6.950 8.087 1.00 0.00 2 TYR A O 9
ATOM 15383 N N . LYS A 1 24 ? -7.333 4.748 7.708 1.00 0.00 3 LYS A N 9
ATOM 15384 C CA . LYS A 1 24 ? -6.015 4.701 8.348 1.00 0.00 3 LYS A CA 9
ATOM 15385 C C . LYS A 1 24 ? -5.193 3.510 7.820 1.00 0.00 3 LYS A C 9
ATOM 15386 O O . LYS A 1 24 ? -5.661 2.739 6.968 1.00 0.00 3 LYS A O 9
ATOM 15405 N N . PHE A 1 25 ? -3.973 3.381 8.355 1.00 0.00 4 PHE A N 9
ATOM 15406 C CA . PHE A 1 25 ? -3.033 2.312 8.018 1.00 0.00 4 PHE A CA 9
ATOM 15407 C C . PHE A 1 25 ? -3.065 1.247 9.111 1.00 0.00 4 PHE A C 9
ATOM 15408 O O . PHE A 1 25 ? -2.825 1.551 10.274 1.00 0.00 4 PHE A O 9
ATOM 15425 N N . GLU A 1 26 ? -3.389 0.010 8.732 1.00 0.00 5 GLU A N 9
ATOM 15426 C CA . GLU A 1 26 ? -3.365 -1.137 9.648 1.00 0.00 5 GLU A CA 9
ATOM 15427 C C . GLU A 1 26 ? -2.072 -1.917 9.428 1.00 0.00 5 GLU A C 9
ATOM 15428 O O . GLU A 1 26 ? -1.908 -2.556 8.386 1.00 0.00 5 GLU A O 9
ATOM 15440 N N . ILE A 1 27 ? -1.161 -1.854 10.414 1.00 0.00 6 ILE A N 9
ATOM 15441 C CA . ILE A 1 27 ? 0.163 -2.480 10.343 1.00 0.00 6 ILE A CA 9
ATOM 15442 C C . ILE A 1 27 ? 0.091 -3.831 11.036 1.00 0.00 6 ILE A C 9
ATOM 15443 O O . ILE A 1 27 ? -0.203 -3.910 12.235 1.00 0.00 6 ILE A O 9
ATOM 15459 N N . TYR A 1 28 ? 0.367 -4.871 10.291 1.00 0.00 7 TYR A N 9
ATOM 15460 C CA . TYR A 1 28 ? 0.323 -6.238 10.785 1.00 0.00 7 TYR A CA 9
ATOM 15461 C C . TYR A 1 28 ? 1.479 -7.023 10.181 1.00 0.00 7 TYR A C 9
ATOM 15462 O O . TYR A 1 28 ? 2.140 -6.553 9.262 1.00 0.00 7 TYR A O 9
ATOM 15480 N N . GLN A 1 29 ? 1.712 -8.222 10.693 1.00 0.00 8 GLN A N 9
ATOM 15481 C CA . GLN A 1 29 ? 2.659 -9.164 10.075 1.00 0.00 8 GLN A CA 9
ATOM 15482 C C . GLN A 1 29 ? 1.867 -10.351 9.528 1.00 0.00 8 GLN A C 9
ATOM 15483 O O . GLN A 1 29 ? 0.810 -10.706 10.070 1.00 0.00 8 GLN A O 9
ATOM 15497 N N . ASP A 1 30 ? 2.358 -10.923 8.435 1.00 0.00 9 ASP A N 9
ATOM 15498 C CA . ASP A 1 30 ? 1.827 -12.170 7.876 1.00 0.00 9 ASP A CA 9
ATOM 15499 C C . ASP A 1 30 ? 2.331 -13.329 8.752 1.00 0.00 9 ASP A C 9
ATOM 15500 O O . ASP A 1 30 ? 3.318 -13.139 9.467 1.00 0.00 9 ASP A O 9
ATOM 15509 N N . LYS A 1 31 ? 1.664 -14.502 8.689 1.00 0.00 10 LYS A N 9
ATOM 15510 C CA . LYS A 1 31 ? 2.048 -15.720 9.454 1.00 0.00 10 LYS A CA 9
ATOM 15511 C C . LYS A 1 31 ? 3.543 -16.086 9.253 1.00 0.00 10 LYS A C 9
ATOM 15512 O O . LYS A 1 31 ? 4.204 -16.575 10.164 1.00 0.00 10 LYS A O 9
ATOM 15531 N N . ALA A 1 32 ? 4.040 -15.808 8.030 1.00 0.00 11 ALA A N 9
ATOM 15532 C CA . ALA A 1 32 ? 5.467 -15.972 7.634 1.00 0.00 11 ALA A CA 9
ATOM 15533 C C . ALA A 1 32 ? 6.397 -14.901 8.288 1.00 0.00 11 ALA A C 9
ATOM 15534 O O . ALA A 1 32 ? 7.586 -14.826 7.962 1.00 0.00 11 ALA A O 9
ATOM 15541 N N . GLY A 1 33 ? 5.838 -14.108 9.217 1.00 0.00 12 GLY A N 9
ATOM 15542 C CA . GLY A 1 33 ? 6.526 -13.005 9.879 1.00 0.00 12 GLY A CA 9
ATOM 15543 C C . GLY A 1 33 ? 6.804 -11.838 8.952 1.00 0.00 12 GLY A C 9
ATOM 15544 O O . GLY A 1 33 ? 7.758 -11.089 9.166 1.00 0.00 12 GLY A O 9
ATOM 15548 N N . GLU A 1 34 ? 5.941 -11.662 7.937 1.00 0.00 13 GLU A N 9
ATOM 15549 C CA . GLU A 1 34 ? 6.147 -10.642 6.888 1.00 0.00 13 GLU A CA 9
ATOM 15550 C C . GLU A 1 34 ? 5.434 -9.346 7.282 1.00 0.00 13 GLU A C 9
ATOM 15551 O O . GLU A 1 34 ? 4.246 -9.178 6.997 1.00 0.00 13 GLU A O 9
ATOM 15563 N N . TYR A 1 35 ? 6.148 -8.485 8.034 1.00 0.00 14 TYR A N 9
ATOM 15564 C CA . TYR A 1 35 ? 5.640 -7.170 8.455 1.00 0.00 14 TYR A CA 9
ATOM 15565 C C . TYR A 1 35 ? 5.259 -6.296 7.252 1.00 0.00 14 TYR A C 9
ATOM 15566 O O . TYR A 1 35 ? 6.041 -6.112 6.319 1.00 0.00 14 TYR A O 9
ATOM 15584 N N . ARG A 1 36 ? 4.041 -5.766 7.340 1.00 0.00 15 ARG A N 9
ATOM 15585 C CA . ARG A 1 36 ? 3.321 -5.074 6.273 1.00 0.00 15 ARG A CA 9
ATOM 15586 C C . ARG A 1 36 ? 2.335 -4.069 6.879 1.00 0.00 15 ARG A C 9
ATOM 15587 O O . ARG A 1 36 ? 2.189 -3.967 8.099 1.00 0.00 15 ARG A O 9
ATOM 15608 N N . PHE A 1 37 ? 1.652 -3.356 5.996 1.00 0.00 16 PHE A N 9
ATOM 15609 C CA . PHE A 1 37 ? 0.564 -2.447 6.348 1.00 0.00 16 PHE A CA 9
ATOM 15610 C C . PHE A 1 37 ? -0.414 -2.370 5.181 1.00 0.00 16 PHE A C 9
ATOM 15611 O O . PHE A 1 37 ? -0.050 -2.640 4.041 1.00 0.00 16 PHE A O 9
ATOM 15628 N N . ARG A 1 38 ? -1.655 -2.015 5.469 1.00 0.00 17 ARG A N 9
ATOM 15629 C CA . ARG A 1 38 ? -2.674 -1.787 4.443 1.00 0.00 17 ARG A CA 9
ATOM 15630 C C . ARG A 1 38 ? -3.340 -0.439 4.682 1.00 0.00 17 ARG A C 9
ATOM 15631 O O . ARG A 1 38 ? -3.296 0.084 5.794 1.00 0.00 17 ARG A O 9
ATOM 15652 N N . PHE A 1 39 ? -3.960 0.120 3.637 1.00 0.00 18 PHE A N 9
ATOM 15653 C CA . PHE A 1 39 ? -4.686 1.397 3.751 1.00 0.00 18 PHE A CA 9
ATOM 15654 C C . PHE A 1 39 ? -6.157 1.112 3.491 1.00 0.00 18 PHE A C 9
ATOM 15655 O O . PHE A 1 39 ? -6.519 0.394 2.541 1.00 0.00 18 PHE A O 9
ATOM 15672 N N . LYS A 1 40 ? -6.987 1.647 4.377 1.00 0.00 19 LYS A N 9
ATOM 15673 C CA . LYS A 1 40 ? -8.411 1.356 4.431 1.00 0.00 19 LYS A CA 9
ATOM 15674 C C . LYS A 1 40 ? -9.234 2.446 3.731 1.00 0.00 19 LYS A C 9
ATOM 15675 O O . LYS A 1 40 ? -8.693 3.423 3.195 1.00 0.00 19 LYS A O 9
ATOM 15694 N N . ALA A 1 41 ? -10.553 2.246 3.756 1.00 0.00 20 ALA A N 9
ATOM 15695 C CA . ALA A 1 41 ? -11.559 3.188 3.259 1.00 0.00 20 ALA A CA 9
ATOM 15696 C C . ALA A 1 41 ? -12.681 3.265 4.305 1.00 0.00 20 ALA A C 9
ATOM 15697 O O . ALA A 1 41 ? -12.809 2.345 5.125 1.00 0.00 20 ALA A O 9
ATOM 15704 N N . SER A 1 42 ? -13.447 4.374 4.277 1.00 0.00 21 SER A N 9
ATOM 15705 C CA . SER A 1 42 ? -14.517 4.713 5.258 1.00 0.00 21 SER A CA 9
ATOM 15706 C C . SER A 1 42 ? -15.352 3.508 5.787 1.00 0.00 21 SER A C 9
ATOM 15707 O O . SER A 1 42 ? -15.613 3.416 6.990 1.00 0.00 21 SER A O 9
ATOM 15715 N N . ASN A 1 43 ? -15.731 2.577 4.885 1.00 0.00 22 ASN A N 9
ATOM 15716 C CA . ASN A 1 43 ? -16.642 1.445 5.220 1.00 0.00 22 ASN A CA 9
ATOM 15717 C C . ASN A 1 43 ? -15.886 0.189 5.712 1.00 0.00 22 ASN A C 9
ATOM 15718 O O . ASN A 1 43 ? -16.465 -0.900 5.767 1.00 0.00 22 ASN A O 9
ATOM 15729 N N . GLY A 1 44 ? -14.618 0.356 6.113 1.00 0.00 23 GLY A N 9
ATOM 15730 C CA . GLY A 1 44 ? -13.766 -0.773 6.513 1.00 0.00 23 GLY A CA 9
ATOM 15731 C C . GLY A 1 44 ? -13.262 -1.583 5.324 1.00 0.00 23 GLY A C 9
ATOM 15732 O O . GLY A 1 44 ? -12.838 -2.729 5.484 1.00 0.00 23 GLY A O 9
ATOM 15736 N N . GLU A 1 45 ? -13.304 -0.968 4.131 1.00 0.00 24 GLU A N 9
ATOM 15737 C CA . GLU A 1 45 ? -12.806 -1.569 2.877 1.00 0.00 24 GLU A CA 9
ATOM 15738 C C . GLU A 1 45 ? -11.283 -1.387 2.813 1.00 0.00 24 GLU A C 9
ATOM 15739 O O . GLU A 1 45 ? -10.758 -0.491 3.457 1.00 0.00 24 GLU A O 9
ATOM 15751 N N . THR A 1 46 ? -10.581 -2.242 2.069 1.00 0.00 25 THR A N 9
ATOM 15752 C CA . THR A 1 46 ? -9.132 -2.089 1.829 1.00 0.00 25 THR A CA 9
ATOM 15753 C C . THR A 1 46 ? -8.886 -1.880 0.328 1.00 0.00 25 THR A C 9
ATOM 15754 O O . THR A 1 46 ? -9.509 -2.544 -0.510 1.00 0.00 25 THR A O 9
ATOM 15765 N N . MET A 1 47 ? -7.969 -0.960 0.007 1.00 0.00 26 MET A N 9
ATOM 15766 C CA . MET A 1 47 ? -7.650 -0.581 -1.380 1.00 0.00 26 MET A CA 9
ATOM 15767 C C . MET A 1 47 ? -6.205 -0.980 -1.774 1.00 0.00 26 MET A C 9
ATOM 15768 O O . MET A 1 47 ? -5.902 -1.067 -2.968 1.00 0.00 26 MET A O 9
ATOM 15782 N N . PHE A 1 48 ? -5.315 -1.238 -0.784 1.00 0.00 27 PHE A N 9
ATOM 15783 C CA . PHE A 1 48 ? -4.047 -1.975 -1.038 1.00 0.00 27 PHE A CA 9
ATOM 15784 C C . PHE A 1 48 ? -3.547 -2.677 0.230 1.00 0.00 27 PHE A C 9
ATOM 15785 O O . PHE A 1 48 ? -3.866 -2.277 1.354 1.00 0.00 27 PHE A O 9
ATOM 15802 N N . SER A 1 49 ? -2.670 -3.659 -0.009 1.00 0.00 28 SER A N 9
ATOM 15803 C CA . SER A 1 49 ? -1.864 -4.343 1.015 1.00 0.00 28 SER A CA 9
ATOM 15804 C C . SER A 1 49 ? -0.391 -4.220 0.595 1.00 0.00 28 SER A C 9
ATOM 15805 O O . SER A 1 49 ? -0.073 -4.455 -0.567 1.00 0.00 28 SER A O 9
ATOM 15813 N N . SER A 1 50 ? 0.510 -3.839 1.512 1.00 0.00 29 SER A N 9
ATOM 15814 C CA . SER A 1 50 ? 1.890 -3.476 1.140 1.00 0.00 29 SER A CA 9
ATOM 15815 C C . SER A 1 50 ? 2.843 -4.664 1.274 1.00 0.00 29 SER A C 9
ATOM 15816 O O . SER A 1 50 ? 2.516 -5.693 1.870 1.00 0.00 29 SER A O 9
ATOM 15824 N N . GLU A 1 51 ? 4.031 -4.474 0.702 1.00 0.00 30 GLU A N 9
ATOM 15825 C CA . GLU A 1 51 ? 5.188 -5.350 0.868 1.00 0.00 30 GLU A CA 9
ATOM 15826 C C . GLU A 1 51 ? 5.799 -5.137 2.275 1.00 0.00 30 GLU A C 9
ATOM 15827 O O . GLU A 1 51 ? 6.517 -5.989 2.793 1.00 0.00 30 GLU A O 9
ATOM 15839 N N . GLY A 1 52 ? 5.487 -3.963 2.881 1.00 0.00 31 GLY A N 9
ATOM 15840 C CA . GLY A 1 52 ? 5.870 -3.629 4.261 1.00 0.00 31 GLY A CA 9
ATOM 15841 C C . GLY A 1 52 ? 7.289 -3.122 4.445 1.00 0.00 31 GLY A C 9
ATOM 15842 O O . GLY A 1 52 ? 7.650 -2.720 5.564 1.00 0.00 31 GLY A O 9
ATOM 15846 N N . TYR A 1 53 ? 8.089 -3.222 3.361 1.00 0.00 32 TYR A N 9
ATOM 15847 C CA . TYR A 1 53 ? 9.469 -2.718 3.271 1.00 0.00 32 TYR A CA 9
ATOM 15848 C C . TYR A 1 53 ? 10.438 -3.737 3.908 1.00 0.00 32 TYR A C 9
ATOM 15849 O O . TYR A 1 53 ? 11.297 -4.292 3.215 1.00 0.00 32 TYR A O 9
ATOM 15867 N N . LYS A 1 54 ? 10.271 -3.996 5.225 1.00 0.00 33 LYS A N 9
ATOM 15868 C CA . LYS A 1 54 ? 11.093 -4.978 5.961 1.00 0.00 33 LYS A CA 9
ATOM 15869 C C . LYS A 1 54 ? 10.433 -5.360 7.298 1.00 0.00 33 LYS A C 9
ATOM 15870 O O . LYS A 1 54 ? 9.929 -6.469 7.463 1.00 0.00 33 LYS A O 9
ATOM 15889 N N . ALA A 1 55 ? 10.420 -4.410 8.233 1.00 0.00 34 ALA A N 9
ATOM 15890 C CA . ALA A 1 55 ? 10.032 -4.646 9.639 1.00 0.00 34 ALA A CA 9
ATOM 15891 C C . ALA A 1 55 ? 8.898 -3.693 10.011 1.00 0.00 34 ALA A C 9
ATOM 15892 O O . ALA A 1 55 ? 8.507 -2.881 9.178 1.00 0.00 34 ALA A O 9
ATOM 15899 N N . LYS A 1 56 ? 8.352 -3.782 11.248 1.00 0.00 35 LYS A N 9
ATOM 15900 C CA . LYS A 1 56 ? 7.245 -2.902 11.673 1.00 0.00 35 LYS A CA 9
ATOM 15901 C C . LYS A 1 56 ? 7.739 -1.456 11.852 1.00 0.00 35 LYS A C 9
ATOM 15902 O O . LYS A 1 56 ? 7.070 -0.537 11.415 1.00 0.00 35 LYS A O 9
ATOM 15921 N N . ALA A 1 57 ? 8.926 -1.273 12.473 1.00 0.00 36 ALA A N 9
ATOM 15922 C CA . ALA A 1 57 ? 9.563 0.062 12.614 1.00 0.00 36 ALA A CA 9
ATOM 15923 C C . ALA A 1 57 ? 9.809 0.685 11.233 1.00 0.00 36 ALA A C 9
ATOM 15924 O O . ALA A 1 57 ? 9.519 1.863 11.004 1.00 0.00 36 ALA A O 9
ATOM 15931 N N . SER A 1 58 ? 10.293 -0.160 10.304 1.00 0.00 37 SER A N 9
ATOM 15932 C CA . SER A 1 58 ? 10.532 0.217 8.903 1.00 0.00 37 SER A CA 9
ATOM 15933 C C . SER A 1 58 ? 9.210 0.497 8.167 1.00 0.00 37 SER A C 9
ATOM 15934 O O . SER A 1 58 ? 9.171 1.298 7.228 1.00 0.00 37 SER A O 9
ATOM 15942 N N . ALA A 1 59 ? 8.136 -0.187 8.614 1.00 0.00 38 ALA A N 9
ATOM 15943 C CA . ALA A 1 59 ? 6.787 -0.038 8.055 1.00 0.00 38 ALA A CA 9
ATOM 15944 C C . ALA A 1 59 ? 6.195 1.331 8.430 1.00 0.00 38 ALA A C 9
ATOM 15945 O O . ALA A 1 59 ? 5.615 1.982 7.574 1.00 0.00 38 ALA A O 9
ATOM 15952 N N . ILE A 1 60 ? 6.332 1.761 9.717 1.00 0.00 39 ILE A N 9
ATOM 15953 C CA . ILE A 1 60 ? 5.963 3.133 10.156 1.00 0.00 39 ILE A CA 9
ATOM 15954 C C . ILE A 1 60 ? 6.734 4.189 9.334 1.00 0.00 39 ILE A C 9
ATOM 15955 O O . ILE A 1 60 ? 6.132 5.151 8.872 1.00 0.00 39 ILE A O 9
ATOM 15971 N N . HIS A 1 61 ? 8.059 3.977 9.153 1.00 0.00 40 HIS A N 9
ATOM 15972 C CA . HIS A 1 61 ? 8.935 4.897 8.379 1.00 0.00 40 HIS A CA 9
ATOM 15973 C C . HIS A 1 61 ? 8.444 5.029 6.922 1.00 0.00 40 HIS A C 9
ATOM 15974 O O . HIS A 1 61 ? 8.457 6.134 6.334 1.00 0.00 40 HIS A O 9
ATOM 15989 N N . ALA A 1 62 ? 7.980 3.899 6.359 1.00 0.00 41 ALA A N 9
ATOM 15990 C CA . ALA A 1 62 ? 7.338 3.869 5.049 1.00 0.00 41 ALA A CA 9
ATOM 15991 C C . ALA A 1 62 ? 6.071 4.734 5.082 1.00 0.00 41 ALA A C 9
ATOM 15992 O O . ALA A 1 62 ? 5.949 5.688 4.328 1.00 0.00 41 ALA A O 9
ATOM 15999 N N . ILE A 1 63 ? 5.186 4.457 6.039 1.00 0.00 42 ILE A N 9
ATOM 16000 C CA . ILE A 1 63 ? 3.935 5.217 6.220 1.00 0.00 42 ILE A CA 9
ATOM 16001 C C . ILE A 1 63 ? 4.214 6.715 6.480 1.00 0.00 42 ILE A C 9
ATOM 16002 O O . ILE A 1 63 ? 3.404 7.567 6.116 1.00 0.00 42 ILE A O 9
ATOM 16018 N N . GLU A 1 64 ? 5.406 7.031 7.024 1.00 0.00 43 GLU A N 9
ATOM 16019 C CA . GLU A 1 64 ? 5.799 8.419 7.304 1.00 0.00 43 GLU A CA 9
ATOM 16020 C C . GLU A 1 64 ? 5.925 9.188 5.991 1.00 0.00 43 GLU A C 9
ATOM 16021 O O . GLU A 1 64 ? 5.498 10.336 5.919 1.00 0.00 43 GLU A O 9
ATOM 16033 N N . SER A 1 65 ? 6.453 8.507 4.943 1.00 0.00 44 SER A N 9
ATOM 16034 C CA . SER A 1 65 ? 6.500 9.050 3.564 1.00 0.00 44 SER A CA 9
ATOM 16035 C C . SER A 1 65 ? 5.114 9.498 3.083 1.00 0.00 44 SER A C 9
ATOM 16036 O O . SER A 1 65 ? 4.990 10.527 2.402 1.00 0.00 44 SER A O 9
ATOM 16044 N N . ILE A 1 66 ? 4.080 8.711 3.452 1.00 0.00 45 ILE A N 9
ATOM 16045 C CA . ILE A 1 66 ? 2.713 8.961 2.996 1.00 0.00 45 ILE A CA 9
ATOM 16046 C C . ILE A 1 66 ? 2.197 10.262 3.633 1.00 0.00 45 ILE A C 9
ATOM 16047 O O . ILE A 1 66 ? 1.593 11.110 2.961 1.00 0.00 45 ILE A O 9
ATOM 16063 N N . LYS A 1 67 ? 2.481 10.404 4.939 1.00 0.00 46 LYS A N 9
ATOM 16064 C CA . LYS A 1 67 ? 2.005 11.532 5.776 1.00 0.00 46 LYS A CA 9
ATOM 16065 C C . LYS A 1 67 ? 2.528 12.892 5.304 1.00 0.00 46 LYS A C 9
ATOM 16066 O O . LYS A 1 67 ? 1.899 13.925 5.530 1.00 0.00 46 LYS A O 9
ATOM 16085 N N . ARG A 1 68 ? 3.689 12.854 4.666 1.00 0.00 47 ARG A N 9
ATOM 16086 C CA . ARG A 1 68 ? 4.437 14.063 4.260 1.00 0.00 47 ARG A CA 9
ATOM 16087 C C . ARG A 1 68 ? 3.769 14.804 3.087 1.00 0.00 47 ARG A C 9
ATOM 16088 O O . ARG A 1 68 ? 3.509 16.012 3.185 1.00 0.00 47 ARG A O 9
ATOM 16109 N N . ASN A 1 69 ? 3.477 14.070 1.993 1.00 0.00 48 ASN A N 9
ATOM 16110 C CA . ASN A 1 69 ? 3.016 14.705 0.729 1.00 0.00 48 ASN A CA 9
ATOM 16111 C C . ASN A 1 69 ? 2.436 13.692 -0.284 1.00 0.00 48 ASN A C 9
ATOM 16112 O O . ASN A 1 69 ? 2.302 14.015 -1.456 1.00 0.00 48 ASN A O 9
ATOM 16123 N N . SER A 1 70 ? 2.079 12.477 0.153 1.00 0.00 49 SER A N 9
ATOM 16124 C CA . SER A 1 70 ? 1.548 11.441 -0.769 1.00 0.00 49 SER A CA 9
ATOM 16125 C C . SER A 1 70 ? 0.168 11.821 -1.342 1.00 0.00 49 SER A C 9
ATOM 16126 O O . SER A 1 70 ? -0.150 11.478 -2.488 1.00 0.00 49 SER A O 9
ATOM 16134 N N . ALA A 1 71 ? -0.642 12.528 -0.534 1.00 0.00 50 ALA A N 9
ATOM 16135 C CA . ALA A 1 71 ? -1.919 13.100 -0.989 1.00 0.00 50 ALA A CA 9
ATOM 16136 C C . ALA A 1 71 ? -1.703 14.191 -2.068 1.00 0.00 50 ALA A C 9
ATOM 16137 O O . ALA A 1 71 ? -2.599 14.460 -2.874 1.00 0.00 50 ALA A O 9
ATOM 16144 N N . GLY A 1 72 ? -0.500 14.801 -2.065 1.00 0.00 51 GLY A N 9
ATOM 16145 C CA . GLY A 1 72 ? -0.092 15.782 -3.079 1.00 0.00 51 GLY A CA 9
ATOM 16146 C C . GLY A 1 72 ? 0.869 15.215 -4.126 1.00 0.00 51 GLY A C 9
ATOM 16147 O O . GLY A 1 72 ? 1.232 15.923 -5.075 1.00 0.00 51 GLY A O 9
ATOM 16151 N N . ALA A 1 73 ? 1.294 13.940 -3.948 1.00 0.00 52 ALA A N 9
ATOM 16152 C CA . ALA A 1 73 ? 2.179 13.225 -4.897 1.00 0.00 52 ALA A CA 9
ATOM 16153 C C . ALA A 1 73 ? 1.496 13.028 -6.257 1.00 0.00 52 ALA A C 9
ATOM 16154 O O . ALA A 1 73 ? 0.304 13.294 -6.401 1.00 0.00 52 ALA A O 9
ATOM 16161 N N . ASP A 1 74 ? 2.255 12.572 -7.258 1.00 0.00 53 ASP A N 9
ATOM 16162 C CA . ASP A 1 74 ? 1.720 12.339 -8.610 1.00 0.00 53 ASP A CA 9
ATOM 16163 C C . ASP A 1 74 ? 1.413 10.843 -8.811 1.00 0.00 53 ASP A C 9
ATOM 16164 O O . ASP A 1 74 ? 1.927 9.993 -8.083 1.00 0.00 53 ASP A O 9
ATOM 16173 N N . THR A 1 75 ? 0.529 10.535 -9.764 1.00 0.00 54 THR A N 9
ATOM 16174 C CA . THR A 1 75 ? 0.164 9.153 -10.122 1.00 0.00 54 THR A CA 9
ATOM 16175 C C . THR A 1 75 ? 0.665 8.845 -11.553 1.00 0.00 54 THR A C 9
ATOM 16176 O O . THR A 1 75 ? 0.149 9.390 -12.538 1.00 0.00 54 THR A O 9
ATOM 16187 N N . VAL A 1 76 ? 1.693 7.986 -11.638 1.00 0.00 55 VAL A N 9
ATOM 16188 C CA . VAL A 1 76 ? 2.431 7.658 -12.877 1.00 0.00 55 VAL A CA 9
ATOM 16189 C C . VAL A 1 76 ? 2.265 6.163 -13.178 1.00 0.00 55 VAL A C 9
ATOM 16190 O O . VAL A 1 76 ? 2.606 5.344 -12.333 1.00 0.00 55 VAL A O 9
ATOM 16203 N N . ASP A 1 77 ? 1.728 5.807 -14.355 1.00 0.00 56 ASP A N 9
ATOM 16204 C CA . ASP A 1 77 ? 1.602 4.393 -14.787 1.00 0.00 56 ASP A CA 9
ATOM 16205 C C . ASP A 1 77 ? 2.684 4.032 -15.825 1.00 0.00 56 ASP A C 9
ATOM 16206 O O . ASP A 1 77 ? 2.681 4.531 -16.955 1.00 0.00 56 ASP A O 9
ATOM 16215 N N . LEU A 1 78 ? 3.640 3.187 -15.389 1.00 0.00 57 LEU A N 9
ATOM 16216 C CA . LEU A 1 78 ? 4.750 2.695 -16.223 1.00 0.00 57 LEU A CA 9
ATOM 16217 C C . LEU A 1 78 ? 4.313 1.569 -17.180 1.00 0.00 57 LEU A C 9
ATOM 16218 O O . LEU A 1 78 ? 4.907 1.410 -18.246 1.00 0.00 57 LEU A O 9
ATOM 16234 N N . THR A 1 79 ? 3.263 0.814 -16.805 1.00 0.00 58 THR A N 9
ATOM 16235 C CA . THR A 1 79 ? 2.928 -0.486 -17.442 1.00 0.00 58 THR A CA 9
ATOM 16236 C C . THR A 1 79 ? 2.357 -0.332 -18.864 1.00 0.00 58 THR A C 9
ATOM 16237 O O . THR A 1 79 ? 2.288 -1.312 -19.608 1.00 0.00 58 THR A O 9
ATOM 16248 N N . THR A 1 80 ? 2.006 0.897 -19.263 1.00 0.00 59 THR A N 9
ATOM 16249 C CA . THR A 1 80 ? 1.398 1.166 -20.574 1.00 0.00 59 THR A CA 9
ATOM 16250 C C . THR A 1 80 ? 2.487 1.534 -21.604 1.00 0.00 59 THR A C 9
ATOM 16251 O O . THR A 1 80 ? 2.250 1.495 -22.816 1.00 0.00 59 THR A O 9
ATOM 16262 N N . MET A 1 81 ? 3.681 1.892 -21.094 1.00 0.00 60 MET A N 9
ATOM 16263 C CA . MET A 1 81 ? 4.865 2.196 -21.913 1.00 0.00 60 MET A CA 9
ATOM 16264 C C . MET A 1 81 ? 5.766 0.952 -21.969 1.00 0.00 60 MET A C 9
ATOM 16265 O O . MET A 1 81 ? 6.042 0.422 -23.050 1.00 0.00 60 MET A O 9
ATOM 16279 N N . THR A 1 82 ? 6.212 0.499 -20.781 1.00 0.00 61 THR A N 9
ATOM 16280 C CA . THR A 1 82 ? 7.133 -0.638 -20.614 1.00 0.00 61 THR A CA 9
ATOM 16281 C C . THR A 1 82 ? 6.717 -1.463 -19.371 1.00 0.00 61 THR A C 9
ATOM 16282 O O . THR A 1 82 ? 6.568 -0.906 -18.275 1.00 0.00 61 THR A O 9
ATOM 16293 N N . ALA A 1 83 ? 6.533 -2.783 -19.550 1.00 0.00 62 ALA A N 9
ATOM 16294 C CA . ALA A 1 83 ? 6.227 -3.723 -18.454 1.00 0.00 62 ALA A CA 9
ATOM 16295 C C . ALA A 1 83 ? 6.959 -5.059 -18.729 1.00 0.00 62 ALA A C 9
ATOM 16296 O O . ALA A 1 83 ? 6.442 -5.890 -19.508 1.00 0.00 62 ALA A O 9
ATOM 16304 N N . MET B 1 22 ? 9.697 15.307 -7.885 1.00 0.00 1 MET B N 9
ATOM 16305 C CA . MET B 1 22 ? 9.065 14.906 -6.608 1.00 0.00 1 MET B CA 9
ATOM 16306 C C . MET B 1 22 ? 8.682 13.419 -6.675 1.00 0.00 1 MET B C 9
ATOM 16307 O O . MET B 1 22 ? 8.557 12.859 -7.775 1.00 0.00 1 MET B O 9
ATOM 16321 N N . TYR B 1 23 ? 8.520 12.768 -5.504 1.00 0.00 2 TYR B N 9
ATOM 16322 C CA . TYR B 1 23 ? 8.100 11.361 -5.442 1.00 0.00 2 TYR B CA 9
ATOM 16323 C C . TYR B 1 23 ? 6.628 11.193 -5.861 1.00 0.00 2 TYR B C 9
ATOM 16324 O O . TYR B 1 23 ? 5.837 12.149 -5.848 1.00 0.00 2 TYR B O 9
ATOM 16342 N N . LYS B 1 24 ? 6.282 9.947 -6.194 1.00 0.00 3 LYS B N 9
ATOM 16343 C CA . LYS B 1 24 ? 5.037 9.605 -6.887 1.00 0.00 3 LYS B CA 9
ATOM 16344 C C . LYS B 1 24 ? 4.772 8.091 -6.822 1.00 0.00 3 LYS B C 9
ATOM 16345 O O . LYS B 1 24 ? 5.557 7.327 -6.238 1.00 0.00 3 LYS B O 9
ATOM 16364 N N . PHE B 1 25 ? 3.661 7.685 -7.450 1.00 0.00 4 PHE B N 9
ATOM 16365 C CA . PHE B 1 25 ? 3.230 6.289 -7.540 1.00 0.00 4 PHE B CA 9
ATOM 16366 C C . PHE B 1 25 ? 3.601 5.732 -8.916 1.00 0.00 4 PHE B C 9
ATOM 16367 O O . PHE B 1 25 ? 3.187 6.278 -9.930 1.00 0.00 4 PHE B O 9
ATOM 16384 N N . GLU B 1 26 ? 4.405 4.667 -8.938 1.00 0.00 5 GLU B N 9
ATOM 16385 C CA . GLU B 1 26 ? 4.767 3.967 -10.177 1.00 0.00 5 GLU B CA 9
ATOM 16386 C C . GLU B 1 26 ? 3.886 2.721 -10.308 1.00 0.00 5 GLU B C 9
ATOM 16387 O O . GLU B 1 26 ? 4.047 1.770 -9.539 1.00 0.00 5 GLU B O 9
ATOM 16399 N N . ILE B 1 27 ? 2.952 2.742 -11.276 1.00 0.00 6 ILE B N 9
ATOM 16400 C CA . ILE B 1 27 ? 1.980 1.667 -11.497 1.00 0.00 6 ILE B CA 9
ATOM 16401 C C . ILE B 1 27 ? 2.517 0.750 -12.584 1.00 0.00 6 ILE B C 9
ATOM 16402 O O . ILE B 1 27 ? 2.736 1.179 -13.723 1.00 0.00 6 ILE B O 9
ATOM 16418 N N . TYR B 1 28 ? 2.712 -0.497 -12.234 1.00 0.00 7 TYR B N 9
ATOM 16419 C CA . TYR B 1 28 ? 3.247 -1.502 -13.138 1.00 0.00 7 TYR B CA 9
ATOM 16420 C C . TYR B 1 28 ? 2.529 -2.823 -12.893 1.00 0.00 7 TYR B C 9
ATOM 16421 O O . TYR B 1 28 ? 1.799 -2.963 -11.921 1.00 0.00 7 TYR B O 9
ATOM 16439 N N . GLN B 1 29 ? 2.736 -3.784 -13.777 1.00 0.00 8 GLN B N 9
ATOM 16440 C CA . GLN B 1 29 ? 2.266 -5.163 -13.562 1.00 0.00 8 GLN B CA 9
ATOM 16441 C C . GLN B 1 29 ? 3.487 -6.058 -13.364 1.00 0.00 8 GLN B C 9
ATOM 16442 O O . GLN B 1 29 ? 4.563 -5.789 -13.921 1.00 0.00 8 GLN B O 9
ATOM 16456 N N . ASP B 1 30 ? 3.323 -7.103 -12.559 1.00 0.00 9 ASP B N 9
ATOM 16457 C CA . ASP B 1 30 ? 4.331 -8.153 -12.400 1.00 0.00 9 ASP B CA 9
ATOM 16458 C C . ASP B 1 30 ? 4.259 -9.062 -13.636 1.00 0.00 9 ASP B C 9
ATOM 16459 O O . ASP B 1 30 ? 3.231 -9.050 -14.319 1.00 0.00 9 ASP B O 9
ATOM 16468 N N . LYS B 1 31 ? 5.330 -9.842 -13.906 1.00 0.00 10 LYS B N 9
ATOM 16469 C CA . LYS B 1 31 ? 5.400 -10.794 -15.047 1.00 0.00 10 LYS B CA 9
ATOM 16470 C C . LYS B 1 31 ? 4.176 -11.755 -15.078 1.00 0.00 10 LYS B C 9
ATOM 16471 O O . LYS B 1 31 ? 3.686 -12.129 -16.141 1.00 0.00 10 LYS B O 9
ATOM 16490 N N . ALA B 1 32 ? 3.688 -12.098 -13.867 1.00 0.00 11 ALA B N 9
ATOM 16491 C CA . ALA B 1 32 ? 2.467 -12.917 -13.647 1.00 0.00 11 ALA B CA 9
ATOM 16492 C C . ALA B 1 32 ? 1.152 -12.136 -13.968 1.00 0.00 11 ALA B C 9
ATOM 16493 O O . ALA B 1 32 ? 0.051 -12.638 -13.724 1.00 0.00 11 ALA B O 9
ATOM 16500 N N . GLY B 1 33 ? 1.293 -10.933 -14.555 1.00 0.00 12 GLY B N 9
ATOM 16501 C CA . GLY B 1 33 ? 0.182 -10.032 -14.867 1.00 0.00 12 GLY B CA 9
ATOM 16502 C C . GLY B 1 33 ? -0.456 -9.434 -13.631 1.00 0.00 12 GLY B C 9
ATOM 16503 O O . GLY B 1 33 ? -1.642 -9.082 -13.646 1.00 0.00 12 GLY B O 9
ATOM 16507 N N . GLU B 1 34 ? 0.346 -9.271 -12.566 1.00 0.00 13 GLU B N 9
ATOM 16508 C CA . GLU B 1 34 ? -0.168 -8.819 -11.255 1.00 0.00 13 GLU B CA 9
ATOM 16509 C C . GLU B 1 34 ? -0.041 -7.295 -11.166 1.00 0.00 13 GLU B C 9
ATOM 16510 O O . GLU B 1 34 ? 1.007 -6.782 -10.751 1.00 0.00 13 GLU B O 9
ATOM 16522 N N . TYR B 1 35 ? -1.074 -6.584 -11.646 1.00 0.00 14 TYR B N 9
ATOM 16523 C CA . TYR B 1 35 ? -1.131 -5.117 -11.581 1.00 0.00 14 TYR B CA 9
ATOM 16524 C C . TYR B 1 35 ? -1.029 -4.597 -10.135 1.00 0.00 14 TYR B C 9
ATOM 16525 O O . TYR B 1 35 ? -1.737 -5.046 -9.237 1.00 0.00 14 TYR B O 9
ATOM 16543 N N . ARG B 1 36 ? -0.142 -3.618 -9.983 1.00 0.00 15 ARG B N 9
ATOM 16544 C CA . ARG B 1 36 ? 0.330 -3.092 -8.704 1.00 0.00 15 ARG B CA 9
ATOM 16545 C C . ARG B 1 36 ? 0.839 -1.666 -8.879 1.00 0.00 15 ARG B C 9
ATOM 16546 O O . ARG B 1 36 ? 0.852 -1.125 -9.985 1.00 0.00 15 ARG B O 9
ATOM 16567 N N . PHE B 1 37 ? 1.233 -1.066 -7.761 1.00 0.00 16 PHE B N 9
ATOM 16568 C CA . PHE B 1 37 ? 1.868 0.249 -7.732 1.00 0.00 16 PHE B CA 9
ATOM 16569 C C . PHE B 1 37 ? 2.812 0.316 -6.541 1.00 0.00 16 PHE B C 9
ATOM 16570 O O . PHE B 1 37 ? 2.664 -0.433 -5.582 1.00 0.00 16 PHE B O 9
ATOM 16587 N N . ARG B 1 38 ? 3.796 1.191 -6.619 1.00 0.00 17 ARG B N 9
ATOM 16588 C CA . ARG B 1 38 ? 4.727 1.442 -5.512 1.00 0.00 17 ARG B CA 9
ATOM 16589 C C . ARG B 1 38 ? 4.790 2.948 -5.252 1.00 0.00 17 ARG B C 9
ATOM 16590 O O . ARG B 1 38 ? 4.462 3.744 -6.137 1.00 0.00 17 ARG B O 9
ATOM 16611 N N . PHE B 1 39 ? 5.232 3.334 -4.053 1.00 0.00 18 PHE B N 9
ATOM 16612 C CA . PHE B 1 39 ? 5.400 4.752 -3.702 1.00 0.00 18 PHE B CA 9
ATOM 16613 C C . PHE B 1 39 ? 6.882 4.991 -3.453 1.00 0.00 18 PHE B C 9
ATOM 16614 O O . PHE B 1 39 ? 7.556 4.205 -2.765 1.00 0.00 18 PHE B O 9
ATOM 16631 N N . LYS B 1 40 ? 7.380 6.063 -4.059 1.00 0.00 19 LYS B N 9
ATOM 16632 C CA . LYS B 1 40 ? 8.798 6.380 -4.115 1.00 0.00 19 LYS B CA 9
ATOM 16633 C C . LYS B 1 40 ? 9.185 7.410 -3.047 1.00 0.00 19 LYS B C 9
ATOM 16634 O O . LYS B 1 40 ? 8.347 7.874 -2.262 1.00 0.00 19 LYS B O 9
ATOM 16653 N N . ALA B 1 41 ? 10.473 7.749 -3.048 1.00 0.00 20 ALA B N 9
ATOM 16654 C CA . ALA B 1 41 ? 11.070 8.788 -2.211 1.00 0.00 20 ALA B CA 9
ATOM 16655 C C . ALA B 1 41 ? 12.007 9.625 -3.098 1.00 0.00 20 ALA B C 9
ATOM 16656 O O . ALA B 1 41 ? 12.424 9.144 -4.158 1.00 0.00 20 ALA B O 9
ATOM 16663 N N . SER B 1 42 ? 12.286 10.871 -2.665 1.00 0.00 21 SER B N 9
ATOM 16664 C CA . SER B 1 42 ? 13.085 11.887 -3.408 1.00 0.00 21 SER B CA 9
ATOM 16665 C C . SER B 1 42 ? 14.280 11.339 -4.248 1.00 0.00 21 SER B C 9
ATOM 16666 O O . SER B 1 42 ? 14.481 11.758 -5.395 1.00 0.00 21 SER B O 9
ATOM 16674 N N . ASN B 1 43 ? 15.043 10.390 -3.678 1.00 0.00 22 ASN B N 9
ATOM 16675 C CA . ASN B 1 43 ? 16.296 9.870 -4.288 1.00 0.00 22 ASN B CA 9
ATOM 16676 C C . ASN B 1 43 ? 16.049 8.656 -5.214 1.00 0.00 22 ASN B C 9
ATOM 16677 O O . ASN B 1 43 ? 16.998 7.955 -5.582 1.00 0.00 22 ASN B O 9
ATOM 16688 N N . GLY B 1 44 ? 14.785 8.437 -5.616 1.00 0.00 23 GLY B N 9
ATOM 16689 C CA . GLY B 1 44 ? 14.406 7.266 -6.415 1.00 0.00 23 GLY B CA 9
ATOM 16690 C C . GLY B 1 44 ? 14.337 5.985 -5.587 1.00 0.00 23 GLY B C 9
ATOM 16691 O O . GLY B 1 44 ? 14.375 4.882 -6.138 1.00 0.00 23 GLY B O 9
ATOM 16695 N N . GLU B 1 45 ? 14.233 6.149 -4.254 1.00 0.00 24 GLU B N 9
ATOM 16696 C CA . GLU B 1 45 ? 14.079 5.033 -3.295 1.00 0.00 24 GLU B CA 9
ATOM 16697 C C . GLU B 1 45 ? 12.610 4.582 -3.283 1.00 0.00 24 GLU B C 9
ATOM 16698 O O . GLU B 1 45 ? 11.737 5.359 -3.640 1.00 0.00 24 GLU B O 9
ATOM 16710 N N . THR B 1 46 ? 12.339 3.332 -2.892 1.00 0.00 25 THR B N 9
ATOM 16711 C CA . THR B 1 46 ? 10.956 2.829 -2.716 1.00 0.00 25 THR B CA 9
ATOM 16712 C C . THR B 1 46 ? 10.753 2.430 -1.254 1.00 0.00 25 THR B C 9
ATOM 16713 O O . THR B 1 46 ? 11.635 1.836 -0.634 1.00 0.00 25 THR B O 9
ATOM 16724 N N . MET B 1 47 ? 9.578 2.777 -0.711 1.00 0.00 26 MET B N 9
ATOM 16725 C CA . MET B 1 47 ? 9.235 2.534 0.699 1.00 0.00 26 MET B CA 9
ATOM 16726 C C . MET B 1 47 ? 8.083 1.509 0.847 1.00 0.00 26 MET B C 9
ATOM 16727 O O . MET B 1 47 ? 7.917 0.935 1.930 1.00 0.00 26 MET B O 9
ATOM 16741 N N . PHE B 1 48 ? 7.303 1.253 -0.233 1.00 0.00 27 PHE B N 9
ATOM 16742 C CA . PHE B 1 48 ? 6.446 0.038 -0.315 1.00 0.00 27 PHE B CA 9
ATOM 16743 C C . PHE B 1 48 ? 6.125 -0.331 -1.766 1.00 0.00 27 PHE B C 9
ATOM 16744 O O . PHE B 1 48 ? 6.193 0.502 -2.672 1.00 0.00 27 PHE B O 9
ATOM 16761 N N . SER B 1 49 ? 5.727 -1.599 -1.918 1.00 0.00 28 SER B N 9
ATOM 16762 C CA . SER B 1 49 ? 5.186 -2.172 -3.160 1.00 0.00 28 SER B CA 9
ATOM 16763 C C . SER B 1 49 ? 3.808 -2.763 -2.818 1.00 0.00 28 SER B C 9
ATOM 16764 O O . SER B 1 49 ? 3.684 -3.459 -1.815 1.00 0.00 28 SER B O 9
ATOM 16772 N N . SER B 1 50 ? 2.776 -2.483 -3.624 1.00 0.00 29 SER B N 9
ATOM 16773 C CA . SER B 1 50 ? 1.385 -2.819 -3.257 1.00 0.00 29 SER B CA 9
ATOM 16774 C C . SER B 1 50 ? 0.966 -4.186 -3.812 1.00 0.00 29 SER B C 9
ATOM 16775 O O . SER B 1 50 ? 1.624 -4.764 -4.683 1.00 0.00 29 SER B O 9
ATOM 16783 N N . GLU B 1 51 ? -0.167 -4.656 -3.288 1.00 0.00 30 GLU B N 9
ATOM 16784 C CA . GLU B 1 51 ? -0.907 -5.807 -3.800 1.00 0.00 30 GLU B CA 9
ATOM 16785 C C . GLU B 1 51 ? -1.658 -5.400 -5.095 1.00 0.00 30 GLU B C 9
ATOM 16786 O O . GLU B 1 51 ? -2.033 -6.249 -5.907 1.00 0.00 30 GLU B O 9
ATOM 16798 N N . GLY B 1 52 ? -1.864 -4.073 -5.265 1.00 0.00 31 GLY B N 9
ATOM 16799 C CA . GLY B 1 52 ? -2.428 -3.484 -6.490 1.00 0.00 31 GLY B CA 9
ATOM 16800 C C . GLY B 1 52 ? -3.944 -3.528 -6.596 1.00 0.00 31 GLY B C 9
ATOM 16801 O O . GLY B 1 52 ? -4.504 -2.962 -7.550 1.00 0.00 31 GLY B O 9
ATOM 16805 N N . TYR B 1 53 ? -4.574 -4.271 -5.659 1.00 0.00 32 TYR B N 9
ATOM 16806 C CA . TYR B 1 53 ? -6.036 -4.396 -5.507 1.00 0.00 32 TYR B CA 9
ATOM 16807 C C . TYR B 1 53 ? -6.568 -5.446 -6.502 1.00 0.00 32 TYR B C 9
ATOM 16808 O O . TYR B 1 53 ? -7.087 -6.485 -6.084 1.00 0.00 32 TYR B O 9
ATOM 16826 N N . LYS B 1 54 ? -6.405 -5.183 -7.815 1.00 0.00 33 LYS B N 9
ATOM 16827 C CA . LYS B 1 54 ? -6.829 -6.112 -8.880 1.00 0.00 33 LYS B CA 9
ATOM 16828 C C . LYS B 1 54 ? -6.164 -5.757 -10.227 1.00 0.00 33 LYS B C 9
ATOM 16829 O O . LYS B 1 54 ? -5.276 -6.472 -10.705 1.00 0.00 33 LYS B O 9
ATOM 16848 N N . ALA B 1 55 ? -6.579 -4.629 -10.803 1.00 0.00 34 ALA B N 9
ATOM 16849 C CA . ALA B 1 55 ? -6.229 -4.230 -12.185 1.00 0.00 34 ALA B CA 9
ATOM 16850 C C . ALA B 1 55 ? -5.573 -2.849 -12.155 1.00 0.00 34 ALA B C 9
ATOM 16851 O O . ALA B 1 55 ? -5.467 -2.267 -11.077 1.00 0.00 34 ALA B O 9
ATOM 16858 N N . LYS B 1 56 ? -5.120 -2.310 -13.317 1.00 0.00 35 LYS B N 9
ATOM 16859 C CA . LYS B 1 56 ? -4.472 -0.984 -13.351 1.00 0.00 35 LYS B CA 9
ATOM 16860 C C . LYS B 1 56 ? -5.494 0.128 -13.080 1.00 0.00 35 LYS B C 9
ATOM 16861 O O . LYS B 1 56 ? -5.202 1.039 -12.330 1.00 0.00 35 LYS B O 9
ATOM 16880 N N . ALA B 1 57 ? -6.700 0.026 -13.683 1.00 0.00 36 ALA B N 9
ATOM 16881 C CA . ALA B 1 57 ? -7.811 0.981 -13.433 1.00 0.00 36 ALA B CA 9
ATOM 16882 C C . ALA B 1 57 ? -8.182 0.985 -11.943 1.00 0.00 36 ALA B C 9
ATOM 16883 O O . ALA B 1 57 ? -8.355 2.046 -11.332 1.00 0.00 36 ALA B O 9
ATOM 16890 N N . SER B 1 58 ? -8.243 -0.228 -11.370 1.00 0.00 37 SER B N 9
ATOM 16891 C CA . SER B 1 58 ? -8.512 -0.452 -9.940 1.00 0.00 37 SER B CA 9
ATOM 16892 C C . SER B 1 58 ? -7.348 0.064 -9.068 1.00 0.00 37 SER B C 9
ATOM 16893 O O . SER B 1 58 ? -7.557 0.474 -7.924 1.00 0.00 37 SER B O 9
ATOM 16901 N N . ALA B 1 59 ? -6.124 0.027 -9.642 1.00 0.00 38 ALA B N 9
ATOM 16902 C CA . ALA B 1 59 ? -4.903 0.495 -8.974 1.00 0.00 38 ALA B CA 9
ATOM 16903 C C . ALA B 1 59 ? -4.908 2.028 -8.851 1.00 0.00 38 ALA B C 9
ATOM 16904 O O . ALA B 1 59 ? -4.566 2.538 -7.797 1.00 0.00 38 ALA B O 9
ATOM 16911 N N . ILE B 1 60 ? -5.285 2.763 -9.939 1.00 0.00 39 ILE B N 9
ATOM 16912 C CA . ILE B 1 60 ? -5.504 4.231 -9.887 1.00 0.00 39 ILE B CA 9
ATOM 16913 C C . ILE B 1 60 ? -6.565 4.580 -8.820 1.00 0.00 39 ILE B C 9
ATOM 16914 O O . ILE B 1 60 ? -6.349 5.494 -8.034 1.00 0.00 39 ILE B O 9
ATOM 16930 N N . HIS B 1 61 ? -7.696 3.835 -8.811 1.00 0.00 40 HIS B N 9
ATOM 16931 C CA . HIS B 1 61 ? -8.798 4.034 -7.829 1.00 0.00 40 HIS B CA 9
ATOM 16932 C C . HIS B 1 61 ? -8.293 3.870 -6.384 1.00 0.00 40 HIS B C 9
ATOM 16933 O O . HIS B 1 61 ? -8.691 4.631 -5.471 1.00 0.00 40 HIS B O 9
ATOM 16948 N N . ALA B 1 62 ? -7.398 2.888 -6.188 1.00 0.00 41 ALA B N 9
ATOM 16949 C CA . ALA B 1 62 ? -6.706 2.690 -4.920 1.00 0.00 41 ALA B CA 9
ATOM 16950 C C . ALA B 1 62 ? -5.877 3.938 -4.589 1.00 0.00 41 ALA B C 9
ATOM 16951 O O . ALA B 1 62 ? -6.082 4.567 -3.560 1.00 0.00 41 ALA B O 9
ATOM 16958 N N . ILE B 1 63 ? -5.021 4.347 -5.522 1.00 0.00 42 ILE B N 9
ATOM 16959 C CA . ILE B 1 63 ? -4.175 5.540 -5.366 1.00 0.00 42 ILE B CA 9
ATOM 16960 C C . ILE B 1 63 ? -5.027 6.809 -5.145 1.00 0.00 42 ILE B C 9
ATOM 16961 O O . ILE B 1 63 ? -4.587 7.732 -4.467 1.00 0.00 42 ILE B O 9
ATOM 16977 N N . GLU B 1 64 ? -6.283 6.802 -5.642 1.00 0.00 43 GLU B N 9
ATOM 16978 C CA . GLU B 1 64 ? -7.197 7.944 -5.484 1.00 0.00 43 GLU B CA 9
ATOM 16979 C C . GLU B 1 64 ? -7.508 8.141 -4.001 1.00 0.00 43 GLU B C 9
ATOM 16980 O O . GLU B 1 64 ? -7.544 9.273 -3.537 1.00 0.00 43 GLU B O 9
ATOM 16992 N N . SER B 1 65 ? -7.666 7.010 -3.265 1.00 0.00 44 SER B N 9
ATOM 16993 C CA . SER B 1 65 ? -7.828 7.015 -1.790 1.00 0.00 44 SER B CA 9
ATOM 16994 C C . SER B 1 65 ? -6.690 7.780 -1.101 1.00 0.00 44 SER B C 9
ATOM 16995 O O . SER B 1 65 ? -6.928 8.501 -0.118 1.00 0.00 44 SER B O 9
ATOM 17003 N N . ILE B 1 66 ? -5.463 7.619 -1.636 1.00 0.00 45 ILE B N 9
ATOM 17004 C CA . ILE B 1 66 ? -4.272 8.214 -1.034 1.00 0.00 45 ILE B CA 9
ATOM 17005 C C . ILE B 1 66 ? -4.338 9.743 -1.178 1.00 0.00 45 ILE B C 9
ATOM 17006 O O . ILE B 1 66 ? -4.064 10.490 -0.232 1.00 0.00 45 ILE B O 9
ATOM 17022 N N . LYS B 1 67 ? -4.744 10.180 -2.384 1.00 0.00 46 LYS B N 9
ATOM 17023 C CA . LYS B 1 67 ? -4.778 11.608 -2.781 1.00 0.00 46 LYS B CA 9
ATOM 17024 C C . LYS B 1 67 ? -5.762 12.431 -1.936 1.00 0.00 46 LYS B C 9
ATOM 17025 O O . LYS B 1 67 ? -5.598 13.644 -1.773 1.00 0.00 46 LYS B O 9
ATOM 17044 N N . ARG B 1 68 ? -6.775 11.738 -1.409 1.00 0.00 47 ARG B N 9
ATOM 17045 C CA . ARG B 1 68 ? -7.900 12.375 -0.694 1.00 0.00 47 ARG B CA 9
ATOM 17046 C C . ARG B 1 68 ? -7.489 12.894 0.699 1.00 0.00 47 ARG B C 9
ATOM 17047 O O . ARG B 1 68 ? -7.723 14.066 1.014 1.00 0.00 47 ARG B O 9
ATOM 17068 N N . ASN B 1 69 ? -6.863 12.019 1.514 1.00 0.00 48 ASN B N 9
ATOM 17069 C CA . ASN B 1 69 ? -6.601 12.335 2.946 1.00 0.00 48 ASN B CA 9
ATOM 17070 C C . ASN B 1 69 ? -5.610 11.353 3.609 1.00 0.00 48 ASN B C 9
ATOM 17071 O O . ASN B 1 69 ? -5.530 11.298 4.825 1.00 0.00 48 ASN B O 9
ATOM 17082 N N . SER B 1 70 ? -4.843 10.582 2.827 1.00 0.00 49 SER B N 9
ATOM 17083 C CA . SER B 1 70 ? -3.893 9.593 3.397 1.00 0.00 49 SER B CA 9
ATOM 17084 C C . SER B 1 70 ? -2.732 10.269 4.153 1.00 0.00 49 SER B C 9
ATOM 17085 O O . SER B 1 70 ? -2.230 9.728 5.146 1.00 0.00 49 SER B O 9
ATOM 17093 N N . ALA B 1 71 ? -2.311 11.452 3.668 1.00 0.00 50 ALA B N 9
ATOM 17094 C CA . ALA B 1 71 ? -1.326 12.294 4.369 1.00 0.00 50 ALA B CA 9
ATOM 17095 C C . ALA B 1 71 ? -1.875 12.811 5.721 1.00 0.00 50 ALA B C 9
ATOM 17096 O O . ALA B 1 71 ? -1.103 13.137 6.632 1.00 0.00 50 ALA B O 9
ATOM 17103 N N . GLY B 1 72 ? -3.218 12.873 5.833 1.00 0.00 51 GLY B N 9
ATOM 17104 C CA . GLY B 1 72 ? -3.904 13.231 7.079 1.00 0.00 51 GLY B CA 9
ATOM 17105 C C . GLY B 1 72 ? -4.494 12.031 7.822 1.00 0.00 51 GLY B C 9
ATOM 17106 O O . GLY B 1 72 ? -5.035 12.195 8.921 1.00 0.00 51 GLY B O 9
ATOM 17110 N N . ALA B 1 73 ? -4.402 10.823 7.216 1.00 0.00 52 ALA B N 9
ATOM 17111 C CA . ALA B 1 73 ? -4.875 9.557 7.823 1.00 0.00 52 ALA B CA 9
ATOM 17112 C C . ALA B 1 73 ? -4.085 9.216 9.094 1.00 0.00 52 ALA B C 9
ATOM 17113 O O . ALA B 1 73 ? -3.091 9.864 9.405 1.00 0.00 52 ALA B O 9
ATOM 17120 N N . ASP B 1 74 ? -4.537 8.205 9.839 1.00 0.00 53 ASP B N 9
ATOM 17121 C CA . ASP B 1 74 ? -3.868 7.786 11.086 1.00 0.00 53 ASP B CA 9
ATOM 17122 C C . ASP B 1 74 ? -3.000 6.538 10.816 1.00 0.00 53 ASP B C 9
ATOM 17123 O O . ASP B 1 74 ? -3.194 5.843 9.816 1.00 0.00 53 ASP B O 9
ATOM 17132 N N . THR B 1 75 ? -2.006 6.304 11.676 1.00 0.00 54 THR B N 9
ATOM 17133 C CA . THR B 1 75 ? -1.116 5.130 11.587 1.00 0.00 54 THR B CA 9
ATOM 17134 C C . THR B 1 75 ? -1.363 4.207 12.800 1.00 0.00 54 THR B C 9
ATOM 17135 O O . THR B 1 75 ? -1.025 4.554 13.939 1.00 0.00 54 THR B O 9
ATOM 17146 N N . VAL B 1 76 ? -1.976 3.045 12.536 1.00 0.00 55 VAL B N 9
ATOM 17147 C CA . VAL B 1 76 ? -2.437 2.083 13.555 1.00 0.00 55 VAL B CA 9
ATOM 17148 C C . VAL B 1 76 ? -1.688 0.754 13.363 1.00 0.00 55 VAL B C 9
ATOM 17149 O O . VAL B 1 76 ? -1.753 0.187 12.280 1.00 0.00 55 VAL B O 9
ATOM 17162 N N . ASP B 1 77 ? -0.975 0.271 14.393 1.00 0.00 56 ASP B N 9
ATOM 17163 C CA . ASP B 1 77 ? -0.293 -1.043 14.356 1.00 0.00 56 ASP B CA 9
ATOM 17164 C C . ASP B 1 77 ? -1.083 -2.098 15.152 1.00 0.00 56 ASP B C 9
ATOM 17165 O O . ASP B 1 77 ? -1.209 -2.017 16.374 1.00 0.00 56 ASP B O 9
ATOM 17174 N N . LEU B 1 78 ? -1.666 -3.057 14.411 1.00 0.00 57 LEU B N 9
ATOM 17175 C CA . LEU B 1 78 ? -2.448 -4.181 14.960 1.00 0.00 57 LEU B CA 9
ATOM 17176 C C . LEU B 1 78 ? -1.537 -5.283 15.533 1.00 0.00 57 LEU B C 9
ATOM 17177 O O . LEU B 1 78 ? -1.958 -6.036 16.415 1.00 0.00 57 LEU B O 9
ATOM 17193 N N . THR B 1 79 ? -0.271 -5.335 15.065 1.00 0.00 58 THR B N 9
ATOM 17194 C CA . THR B 1 79 ? 0.654 -6.444 15.372 1.00 0.00 58 THR B CA 9
ATOM 17195 C C . THR B 1 79 ? 1.519 -6.115 16.597 1.00 0.00 58 THR B C 9
ATOM 17196 O O . THR B 1 79 ? 2.455 -6.844 16.870 1.00 0.00 58 THR B O 9
ATOM 17207 N N . THR B 1 80 ? 1.154 -5.019 17.314 1.00 0.00 59 THR B N 9
ATOM 17208 C CA . THR B 1 80 ? 1.906 -4.417 18.450 1.00 0.00 59 THR B CA 9
ATOM 17209 C C . THR B 1 80 ? 2.732 -5.430 19.282 1.00 0.00 59 THR B C 9
ATOM 17210 O O . THR B 1 80 ? 3.939 -5.244 19.478 1.00 0.00 59 THR B O 9
ATOM 17221 N N . MET B 1 81 ? 2.063 -6.509 19.737 1.00 0.00 60 MET B N 9
ATOM 17222 C CA . MET B 1 81 ? 2.736 -7.677 20.331 1.00 0.00 60 MET B CA 9
ATOM 17223 C C . MET B 1 81 ? 3.374 -8.506 19.193 1.00 0.00 60 MET B C 9
ATOM 17224 O O . MET B 1 81 ? 2.800 -9.487 18.714 1.00 0.00 60 MET B O 9
ATOM 17238 N N . THR B 1 82 ? 4.536 -8.031 18.711 1.00 0.00 61 THR B N 9
ATOM 17239 C CA . THR B 1 82 ? 5.185 -8.555 17.503 1.00 0.00 61 THR B CA 9
ATOM 17240 C C . THR B 1 82 ? 5.890 -9.894 17.778 1.00 0.00 61 THR B C 9
ATOM 17241 O O . THR B 1 82 ? 6.683 -10.002 18.725 1.00 0.00 61 THR B O 9
ATOM 17252 N N . ALA B 1 83 ? 5.564 -10.905 16.961 1.00 0.00 62 ALA B N 9
ATOM 17253 C CA . ALA B 1 83 ? 6.180 -12.231 17.038 1.00 0.00 62 ALA B CA 9
ATOM 17254 C C . ALA B 1 83 ? 7.604 -12.172 16.434 1.00 0.00 62 ALA B C 9
ATOM 17255 O O . ALA B 1 83 ? 7.725 -12.041 15.200 1.00 0.00 62 ALA B O 9
ATOM 17263 N N . MET A 1 22 ? -12.181 7.811 11.145 1.00 0.00 1 MET A N 10
ATOM 17264 C CA . MET A 1 22 ? -11.316 8.064 9.967 1.00 0.00 1 MET A CA 10
ATOM 17265 C C . MET A 1 22 ? -10.536 6.790 9.601 1.00 0.00 1 MET A C 10
ATOM 17266 O O . MET A 1 22 ? -10.236 5.970 10.480 1.00 0.00 1 MET A O 10
ATOM 17280 N N . TYR A 1 23 ? -10.227 6.626 8.298 1.00 0.00 2 TYR A N 10
ATOM 17281 C CA . TYR A 1 23 ? -9.366 5.535 7.812 1.00 0.00 2 TYR A CA 10
ATOM 17282 C C . TYR A 1 23 ? -7.893 5.756 8.222 1.00 0.00 2 TYR A C 10
ATOM 17283 O O . TYR A 1 23 ? -7.488 6.870 8.590 1.00 0.00 2 TYR A O 10
ATOM 17301 N N . LYS A 1 24 ? -7.094 4.682 8.118 1.00 0.00 3 LYS A N 10
ATOM 17302 C CA . LYS A 1 24 ? -5.769 4.611 8.749 1.00 0.00 3 LYS A CA 10
ATOM 17303 C C . LYS A 1 24 ? -4.913 3.471 8.177 1.00 0.00 3 LYS A C 10
ATOM 17304 O O . LYS A 1 24 ? -5.363 2.695 7.319 1.00 0.00 3 LYS A O 10
ATOM 17323 N N . PHE A 1 25 ? -3.673 3.396 8.687 1.00 0.00 4 PHE A N 10
ATOM 17324 C CA . PHE A 1 25 ? -2.692 2.376 8.319 1.00 0.00 4 PHE A CA 10
ATOM 17325 C C . PHE A 1 25 ? -2.662 1.306 9.410 1.00 0.00 4 PHE A C 10
ATOM 17326 O O . PHE A 1 25 ? -2.219 1.566 10.534 1.00 0.00 4 PHE A O 10
ATOM 17343 N N . GLU A 1 26 ? -3.128 0.104 9.059 1.00 0.00 5 GLU A N 10
ATOM 17344 C CA . GLU A 1 26 ? -3.195 -1.024 9.984 1.00 0.00 5 GLU A CA 10
ATOM 17345 C C . GLU A 1 26 ? -1.919 -1.845 9.845 1.00 0.00 5 GLU A C 10
ATOM 17346 O O . GLU A 1 26 ? -1.747 -2.570 8.853 1.00 0.00 5 GLU A O 10
ATOM 17358 N N . ILE A 1 27 ? -1.029 -1.720 10.845 1.00 0.00 6 ILE A N 10
ATOM 17359 C CA . ILE A 1 27 ? 0.287 -2.363 10.845 1.00 0.00 6 ILE A CA 10
ATOM 17360 C C . ILE A 1 27 ? 0.190 -3.620 11.700 1.00 0.00 6 ILE A C 10
ATOM 17361 O O . ILE A 1 27 ? -0.119 -3.544 12.888 1.00 0.00 6 ILE A O 10
ATOM 17377 N N . TYR A 1 28 ? 0.456 -4.754 11.102 1.00 0.00 7 TYR A N 10
ATOM 17378 C CA . TYR A 1 28 ? 0.435 -6.038 11.797 1.00 0.00 7 TYR A CA 10
ATOM 17379 C C . TYR A 1 28 ? 1.585 -6.903 11.289 1.00 0.00 7 TYR A C 10
ATOM 17380 O O . TYR A 1 28 ? 2.396 -6.454 10.480 1.00 0.00 7 TYR A O 10
ATOM 17398 N N . GLN A 1 29 ? 1.678 -8.128 11.798 1.00 0.00 8 GLN A N 10
ATOM 17399 C CA . GLN A 1 29 ? 2.578 -9.150 11.244 1.00 0.00 8 GLN A CA 10
ATOM 17400 C C . GLN A 1 29 ? 1.754 -10.381 10.859 1.00 0.00 8 GLN A C 10
ATOM 17401 O O . GLN A 1 29 ? 0.696 -10.656 11.445 1.00 0.00 8 GLN A O 10
ATOM 17415 N N . ASP A 1 30 ? 2.243 -11.081 9.848 1.00 0.00 9 ASP A N 10
ATOM 17416 C CA . ASP A 1 30 ? 1.611 -12.264 9.277 1.00 0.00 9 ASP A CA 10
ATOM 17417 C C . ASP A 1 30 ? 2.104 -13.510 10.020 1.00 0.00 9 ASP A C 10
ATOM 17418 O O . ASP A 1 30 ? 3.107 -13.425 10.728 1.00 0.00 9 ASP A O 10
ATOM 17427 N N . LYS A 1 31 ? 1.384 -14.643 9.823 1.00 0.00 10 LYS A N 10
ATOM 17428 C CA . LYS A 1 31 ? 1.716 -15.994 10.350 1.00 0.00 10 LYS A CA 10
ATOM 17429 C C . LYS A 1 31 ? 3.211 -16.352 10.164 1.00 0.00 10 LYS A C 10
ATOM 17430 O O . LYS A 1 31 ? 3.832 -16.972 11.031 1.00 0.00 10 LYS A O 10
ATOM 17449 N N . ALA A 1 32 ? 3.775 -15.919 9.023 1.00 0.00 11 ALA A N 10
ATOM 17450 C CA . ALA A 1 32 ? 5.199 -16.128 8.674 1.00 0.00 11 ALA A CA 10
ATOM 17451 C C . ALA A 1 32 ? 6.145 -15.154 9.440 1.00 0.00 11 ALA A C 10
ATOM 17452 O O . ALA A 1 32 ? 7.339 -15.080 9.145 1.00 0.00 11 ALA A O 10
ATOM 17459 N N . GLY A 1 33 ? 5.588 -14.444 10.441 1.00 0.00 12 GLY A N 10
ATOM 17460 C CA . GLY A 1 33 ? 6.285 -13.419 11.224 1.00 0.00 12 GLY A CA 10
ATOM 17461 C C . GLY A 1 33 ? 6.702 -12.225 10.385 1.00 0.00 12 GLY A C 10
ATOM 17462 O O . GLY A 1 33 ? 7.734 -11.602 10.651 1.00 0.00 12 GLY A O 10
ATOM 17466 N N . GLU A 1 34 ? 5.881 -11.894 9.372 1.00 0.00 13 GLU A N 10
ATOM 17467 C CA . GLU A 1 34 ? 6.228 -10.858 8.370 1.00 0.00 13 GLU A CA 10
ATOM 17468 C C . GLU A 1 34 ? 5.386 -9.603 8.585 1.00 0.00 13 GLU A C 10
ATOM 17469 O O . GLU A 1 34 ? 4.172 -9.638 8.388 1.00 0.00 13 GLU A O 10
ATOM 17481 N N . TYR A 1 35 ? 6.053 -8.469 8.863 1.00 0.00 14 TYR A N 10
ATOM 17482 C CA . TYR A 1 35 ? 5.356 -7.226 9.198 1.00 0.00 14 TYR A CA 10
ATOM 17483 C C . TYR A 1 35 ? 4.895 -6.575 7.888 1.00 0.00 14 TYR A C 10
ATOM 17484 O O . TYR A 1 35 ? 5.691 -6.369 6.973 1.00 0.00 14 TYR A O 10
ATOM 17502 N N . ARG A 1 36 ? 3.591 -6.317 7.828 1.00 0.00 15 ARG A N 10
ATOM 17503 C CA . ARG A 1 36 ? 2.907 -5.739 6.672 1.00 0.00 15 ARG A CA 10
ATOM 17504 C C . ARG A 1 36 ? 1.876 -4.738 7.179 1.00 0.00 15 ARG A C 10
ATOM 17505 O O . ARG A 1 36 ? 1.169 -5.015 8.158 1.00 0.00 15 ARG A O 10
ATOM 17526 N N . PHE A 1 37 ? 1.783 -3.584 6.517 1.00 0.00 16 PHE A N 10
ATOM 17527 C CA . PHE A 1 37 ? 0.708 -2.629 6.759 1.00 0.00 16 PHE A CA 10
ATOM 17528 C C . PHE A 1 37 ? -0.243 -2.627 5.563 1.00 0.00 16 PHE A C 10
ATOM 17529 O O . PHE A 1 37 ? 0.037 -3.230 4.503 1.00 0.00 16 PHE A O 10
ATOM 17546 N N . ARG A 1 38 ? -1.394 -2.018 5.795 1.00 0.00 17 ARG A N 10
ATOM 17547 C CA . ARG A 1 38 ? -2.415 -1.775 4.777 1.00 0.00 17 ARG A CA 10
ATOM 17548 C C . ARG A 1 38 ? -2.996 -0.372 4.978 1.00 0.00 17 ARG A C 10
ATOM 17549 O O . ARG A 1 38 ? -2.846 0.207 6.057 1.00 0.00 17 ARG A O 10
ATOM 17570 N N . PHE A 1 39 ? -3.661 0.162 3.949 1.00 0.00 18 PHE A N 10
ATOM 17571 C CA . PHE A 1 39 ? -4.390 1.437 4.054 1.00 0.00 18 PHE A CA 10
ATOM 17572 C C . PHE A 1 39 ? -5.856 1.156 3.761 1.00 0.00 18 PHE A C 10
ATOM 17573 O O . PHE A 1 39 ? -6.199 0.430 2.809 1.00 0.00 18 PHE A O 10
ATOM 17590 N N . LYS A 1 40 ? -6.703 1.707 4.618 1.00 0.00 19 LYS A N 10
ATOM 17591 C CA . LYS A 1 40 ? -8.136 1.431 4.647 1.00 0.00 19 LYS A CA 10
ATOM 17592 C C . LYS A 1 40 ? -8.954 2.561 3.998 1.00 0.00 19 LYS A C 10
ATOM 17593 O O . LYS A 1 40 ? -8.411 3.558 3.503 1.00 0.00 19 LYS A O 10
ATOM 17612 N N . ALA A 1 41 ? -10.271 2.360 4.021 1.00 0.00 20 ALA A N 10
ATOM 17613 C CA . ALA A 1 41 ? -11.291 3.322 3.582 1.00 0.00 20 ALA A CA 10
ATOM 17614 C C . ALA A 1 41 ? -12.311 3.465 4.724 1.00 0.00 20 ALA A C 10
ATOM 17615 O O . ALA A 1 41 ? -12.278 2.653 5.671 1.00 0.00 20 ALA A O 10
ATOM 17622 N N . SER A 1 42 ? -13.275 4.411 4.628 1.00 0.00 21 SER A N 10
ATOM 17623 C CA . SER A 1 42 ? -14.022 4.889 5.813 1.00 0.00 21 SER A CA 10
ATOM 17624 C C . SER A 1 42 ? -14.970 3.787 6.366 1.00 0.00 21 SER A C 10
ATOM 17625 O O . SER A 1 42 ? -15.189 3.695 7.577 1.00 0.00 21 SER A O 10
ATOM 17633 N N . ASN A 1 43 ? -15.507 2.940 5.454 1.00 0.00 22 ASN A N 10
ATOM 17634 C CA . ASN A 1 43 ? -16.462 1.854 5.802 1.00 0.00 22 ASN A CA 10
ATOM 17635 C C . ASN A 1 43 ? -15.731 0.517 6.069 1.00 0.00 22 ASN A C 10
ATOM 17636 O O . ASN A 1 43 ? -16.360 -0.546 6.097 1.00 0.00 22 ASN A O 10
ATOM 17647 N N . GLY A 1 44 ? -14.407 0.590 6.301 1.00 0.00 23 GLY A N 10
ATOM 17648 C CA . GLY A 1 44 ? -13.594 -0.587 6.640 1.00 0.00 23 GLY A CA 10
ATOM 17649 C C . GLY A 1 44 ? -13.146 -1.416 5.437 1.00 0.00 23 GLY A C 10
ATOM 17650 O O . GLY A 1 44 ? -12.784 -2.589 5.598 1.00 0.00 23 GLY A O 10
ATOM 17654 N N . GLU A 1 45 ? -13.162 -0.811 4.241 1.00 0.00 24 GLU A N 10
ATOM 17655 C CA . GLU A 1 45 ? -12.652 -1.452 3.003 1.00 0.00 24 GLU A CA 10
ATOM 17656 C C . GLU A 1 45 ? -11.127 -1.263 2.914 1.00 0.00 24 GLU A C 10
ATOM 17657 O O . GLU A 1 45 ? -10.597 -0.318 3.490 1.00 0.00 24 GLU A O 10
ATOM 17669 N N . THR A 1 46 ? -10.417 -2.165 2.211 1.00 0.00 25 THR A N 10
ATOM 17670 C CA . THR A 1 46 ? -8.949 -2.039 1.996 1.00 0.00 25 THR A CA 10
ATOM 17671 C C . THR A 1 46 ? -8.655 -1.842 0.501 1.00 0.00 25 THR A C 10
ATOM 17672 O O . THR A 1 46 ? -9.412 -2.305 -0.357 1.00 0.00 25 THR A O 10
ATOM 17683 N N . MET A 1 47 ? -7.548 -1.144 0.214 1.00 0.00 26 MET A N 10
ATOM 17684 C CA . MET A 1 47 ? -7.150 -0.780 -1.156 1.00 0.00 26 MET A CA 10
ATOM 17685 C C . MET A 1 47 ? -5.697 -1.213 -1.479 1.00 0.00 26 MET A C 10
ATOM 17686 O O . MET A 1 47 ? -5.399 -1.547 -2.633 1.00 0.00 26 MET A O 10
ATOM 17700 N N . PHE A 1 48 ? -4.794 -1.205 -0.470 1.00 0.00 27 PHE A N 10
ATOM 17701 C CA . PHE A 1 48 ? -3.451 -1.822 -0.603 1.00 0.00 27 PHE A CA 10
ATOM 17702 C C . PHE A 1 48 ? -3.028 -2.459 0.726 1.00 0.00 27 PHE A C 10
ATOM 17703 O O . PHE A 1 48 ? -3.524 -2.081 1.790 1.00 0.00 27 PHE A O 10
ATOM 17720 N N . SER A 1 49 ? -2.079 -3.405 0.621 1.00 0.00 28 SER A N 10
ATOM 17721 C CA . SER A 1 49 ? -1.598 -4.219 1.753 1.00 0.00 28 SER A CA 10
ATOM 17722 C C . SER A 1 49 ? -0.258 -4.898 1.414 1.00 0.00 28 SER A C 10
ATOM 17723 O O . SER A 1 49 ? 0.366 -4.599 0.392 1.00 0.00 28 SER A O 10
ATOM 17731 N N . SER A 1 50 ? 0.227 -5.714 2.364 1.00 0.00 29 SER A N 10
ATOM 17732 C CA . SER A 1 50 ? 1.041 -6.927 2.091 1.00 0.00 29 SER A CA 10
ATOM 17733 C C . SER A 1 50 ? 2.561 -6.709 2.091 1.00 0.00 29 SER A C 10
ATOM 17734 O O . SER A 1 50 ? 3.300 -7.674 2.312 1.00 0.00 29 SER A O 10
ATOM 17742 N N . GLU A 1 51 ? 3.043 -5.477 1.861 1.00 0.00 30 GLU A N 10
ATOM 17743 C CA . GLU A 1 51 ? 4.493 -5.192 1.929 1.00 0.00 30 GLU A CA 10
ATOM 17744 C C . GLU A 1 51 ? 4.991 -5.089 3.387 1.00 0.00 30 GLU A C 10
ATOM 17745 O O . GLU A 1 51 ? 5.413 -6.093 3.967 1.00 0.00 30 GLU A O 10
ATOM 17757 N N . GLY A 1 52 ? 4.925 -3.878 3.980 1.00 0.00 31 GLY A N 10
ATOM 17758 C CA . GLY A 1 52 ? 5.539 -3.613 5.296 1.00 0.00 31 GLY A CA 10
ATOM 17759 C C . GLY A 1 52 ? 7.030 -3.311 5.224 1.00 0.00 31 GLY A C 10
ATOM 17760 O O . GLY A 1 52 ? 7.667 -3.100 6.264 1.00 0.00 31 GLY A O 10
ATOM 17764 N N . TYR A 1 53 ? 7.568 -3.314 3.983 1.00 0.00 32 TYR A N 10
ATOM 17765 C CA . TYR A 1 53 ? 8.953 -2.943 3.640 1.00 0.00 32 TYR A CA 10
ATOM 17766 C C . TYR A 1 53 ? 9.971 -4.031 4.082 1.00 0.00 32 TYR A C 10
ATOM 17767 O O . TYR A 1 53 ? 10.602 -4.661 3.229 1.00 0.00 32 TYR A O 10
ATOM 17785 N N . LYS A 1 54 ? 10.118 -4.261 5.403 1.00 0.00 33 LYS A N 10
ATOM 17786 C CA . LYS A 1 54 ? 11.026 -5.309 5.939 1.00 0.00 33 LYS A CA 10
ATOM 17787 C C . LYS A 1 54 ? 10.533 -5.809 7.312 1.00 0.00 33 LYS A C 10
ATOM 17788 O O . LYS A 1 54 ? 10.296 -7.006 7.504 1.00 0.00 33 LYS A O 10
ATOM 17807 N N . ALA A 1 55 ? 10.371 -4.870 8.253 1.00 0.00 34 ALA A N 10
ATOM 17808 C CA . ALA A 1 55 ? 10.008 -5.154 9.658 1.00 0.00 34 ALA A CA 10
ATOM 17809 C C . ALA A 1 55 ? 9.028 -4.080 10.140 1.00 0.00 34 ALA A C 10
ATOM 17810 O O . ALA A 1 55 ? 8.603 -3.253 9.332 1.00 0.00 34 ALA A O 10
ATOM 17817 N N . LYS A 1 56 ? 8.656 -4.078 11.442 1.00 0.00 35 LYS A N 10
ATOM 17818 C CA . LYS A 1 56 ? 7.751 -3.065 12.014 1.00 0.00 35 LYS A CA 10
ATOM 17819 C C . LYS A 1 56 ? 8.378 -1.667 11.920 1.00 0.00 35 LYS A C 10
ATOM 17820 O O . LYS A 1 56 ? 7.724 -0.719 11.492 1.00 0.00 35 LYS A O 10
ATOM 17839 N N . ALA A 1 57 ? 9.663 -1.571 12.300 1.00 0.00 36 ALA A N 10
ATOM 17840 C CA . ALA A 1 57 ? 10.446 -0.325 12.195 1.00 0.00 36 ALA A CA 10
ATOM 17841 C C . ALA A 1 57 ? 10.386 0.249 10.761 1.00 0.00 36 ALA A C 10
ATOM 17842 O O . ALA A 1 57 ? 10.064 1.424 10.558 1.00 0.00 36 ALA A O 10
ATOM 17849 N N . SER A 1 58 ? 10.615 -0.642 9.778 1.00 0.00 37 SER A N 10
ATOM 17850 C CA . SER A 1 58 ? 10.620 -0.297 8.347 1.00 0.00 37 SER A CA 10
ATOM 17851 C C . SER A 1 58 ? 9.200 0.008 7.838 1.00 0.00 37 SER A C 10
ATOM 17852 O O . SER A 1 58 ? 9.036 0.764 6.877 1.00 0.00 37 SER A O 10
ATOM 17860 N N . ALA A 1 59 ? 8.186 -0.597 8.500 1.00 0.00 38 ALA A N 10
ATOM 17861 C CA . ALA A 1 59 ? 6.769 -0.421 8.157 1.00 0.00 38 ALA A CA 10
ATOM 17862 C C . ALA A 1 59 ? 6.341 1.035 8.397 1.00 0.00 38 ALA A C 10
ATOM 17863 O O . ALA A 1 59 ? 5.837 1.683 7.484 1.00 0.00 38 ALA A O 10
ATOM 17870 N N . ILE A 1 60 ? 6.562 1.534 9.637 1.00 0.00 39 ILE A N 10
ATOM 17871 C CA . ILE A 1 60 ? 6.299 2.944 10.006 1.00 0.00 39 ILE A CA 10
ATOM 17872 C C . ILE A 1 60 ? 7.057 3.913 9.081 1.00 0.00 39 ILE A C 10
ATOM 17873 O O . ILE A 1 60 ? 6.458 4.859 8.577 1.00 0.00 39 ILE A O 10
ATOM 17889 N N . HIS A 1 61 ? 8.367 3.659 8.861 1.00 0.00 40 HIS A N 10
ATOM 17890 C CA . HIS A 1 61 ? 9.221 4.515 7.995 1.00 0.00 40 HIS A CA 10
ATOM 17891 C C . HIS A 1 61 ? 8.625 4.654 6.585 1.00 0.00 40 HIS A C 10
ATOM 17892 O O . HIS A 1 61 ? 8.552 5.772 6.029 1.00 0.00 40 HIS A O 10
ATOM 17907 N N . ALA A 1 62 ? 8.165 3.526 6.033 1.00 0.00 41 ALA A N 10
ATOM 17908 C CA . ALA A 1 62 ? 7.453 3.499 4.760 1.00 0.00 41 ALA A CA 10
ATOM 17909 C C . ALA A 1 62 ? 6.211 4.407 4.829 1.00 0.00 41 ALA A C 10
ATOM 17910 O O . ALA A 1 62 ? 6.093 5.351 4.053 1.00 0.00 41 ALA A O 10
ATOM 17917 N N . ILE A 1 63 ? 5.345 4.174 5.823 1.00 0.00 42 ILE A N 10
ATOM 17918 C CA . ILE A 1 63 ? 4.123 4.982 6.039 1.00 0.00 42 ILE A CA 10
ATOM 17919 C C . ILE A 1 63 ? 4.446 6.484 6.198 1.00 0.00 42 ILE A C 10
ATOM 17920 O O . ILE A 1 63 ? 3.647 7.336 5.803 1.00 0.00 42 ILE A O 10
ATOM 17936 N N . GLU A 1 64 ? 5.638 6.792 6.732 1.00 0.00 43 GLU A N 10
ATOM 17937 C CA . GLU A 1 64 ? 6.068 8.180 6.950 1.00 0.00 43 GLU A CA 10
ATOM 17938 C C . GLU A 1 64 ? 6.210 8.918 5.617 1.00 0.00 43 GLU A C 10
ATOM 17939 O O . GLU A 1 64 ? 5.909 10.111 5.555 1.00 0.00 43 GLU A O 10
ATOM 17951 N N . SER A 1 65 ? 6.618 8.187 4.542 1.00 0.00 44 SER A N 10
ATOM 17952 C CA . SER A 1 65 ? 6.587 8.724 3.154 1.00 0.00 44 SER A CA 10
ATOM 17953 C C . SER A 1 65 ? 5.199 9.256 2.790 1.00 0.00 44 SER A C 10
ATOM 17954 O O . SER A 1 65 ? 5.073 10.321 2.159 1.00 0.00 44 SER A O 10
ATOM 17962 N N . ILE A 1 66 ? 4.163 8.505 3.208 1.00 0.00 45 ILE A N 10
ATOM 17963 C CA . ILE A 1 66 ? 2.788 8.813 2.842 1.00 0.00 45 ILE A CA 10
ATOM 17964 C C . ILE A 1 66 ? 2.355 10.108 3.547 1.00 0.00 45 ILE A C 10
ATOM 17965 O O . ILE A 1 66 ? 1.781 11.012 2.928 1.00 0.00 45 ILE A O 10
ATOM 17981 N N . LYS A 1 67 ? 2.678 10.180 4.850 1.00 0.00 46 LYS A N 10
ATOM 17982 C CA . LYS A 1 67 ? 2.298 11.304 5.739 1.00 0.00 46 LYS A CA 10
ATOM 17983 C C . LYS A 1 67 ? 2.893 12.649 5.295 1.00 0.00 46 LYS A C 10
ATOM 17984 O O . LYS A 1 67 ? 2.354 13.709 5.628 1.00 0.00 46 LYS A O 10
ATOM 18003 N N . ARG A 1 68 ? 4.010 12.581 4.560 1.00 0.00 47 ARG A N 10
ATOM 18004 C CA . ARG A 1 68 ? 4.745 13.784 4.095 1.00 0.00 47 ARG A CA 10
ATOM 18005 C C . ARG A 1 68 ? 3.905 14.616 3.092 1.00 0.00 47 ARG A C 10
ATOM 18006 O O . ARG A 1 68 ? 3.608 15.789 3.346 1.00 0.00 47 ARG A O 10
ATOM 18027 N N . ASN A 1 69 ? 3.493 13.973 1.977 1.00 0.00 48 ASN A N 10
ATOM 18028 C CA . ASN A 1 69 ? 2.947 14.702 0.792 1.00 0.00 48 ASN A CA 10
ATOM 18029 C C . ASN A 1 69 ? 2.267 13.751 -0.229 1.00 0.00 48 ASN A C 10
ATOM 18030 O O . ASN A 1 69 ? 2.013 14.139 -1.362 1.00 0.00 48 ASN A O 10
ATOM 18041 N N . SER A 1 70 ? 1.943 12.511 0.172 1.00 0.00 49 SER A N 10
ATOM 18042 C CA . SER A 1 70 ? 1.450 11.482 -0.782 1.00 0.00 49 SER A CA 10
ATOM 18043 C C . SER A 1 70 ? 0.056 11.813 -1.356 1.00 0.00 49 SER A C 10
ATOM 18044 O O . SER A 1 70 ? -0.243 11.460 -2.504 1.00 0.00 49 SER A O 10
ATOM 18052 N N . ALA A 1 71 ? -0.791 12.469 -0.550 1.00 0.00 50 ALA A N 10
ATOM 18053 C CA . ALA A 1 71 ? -2.085 12.999 -1.020 1.00 0.00 50 ALA A CA 10
ATOM 18054 C C . ALA A 1 71 ? -1.898 14.079 -2.118 1.00 0.00 50 ALA A C 10
ATOM 18055 O O . ALA A 1 71 ? -2.744 14.225 -3.014 1.00 0.00 50 ALA A O 10
ATOM 18062 N N . GLY A 1 72 ? -0.767 14.810 -2.038 1.00 0.00 51 GLY A N 10
ATOM 18063 C CA . GLY A 1 72 ? -0.389 15.817 -3.037 1.00 0.00 51 GLY A CA 10
ATOM 18064 C C . GLY A 1 72 ? 0.631 15.316 -4.063 1.00 0.00 51 GLY A C 10
ATOM 18065 O O . GLY A 1 72 ? 1.053 16.085 -4.940 1.00 0.00 51 GLY A O 10
ATOM 18069 N N . ALA A 1 73 ? 1.054 14.041 -3.933 1.00 0.00 52 ALA A N 10
ATOM 18070 C CA . ALA A 1 73 ? 1.982 13.385 -4.883 1.00 0.00 52 ALA A CA 10
ATOM 18071 C C . ALA A 1 73 ? 1.350 13.235 -6.278 1.00 0.00 52 ALA A C 10
ATOM 18072 O O . ALA A 1 73 ? 0.142 13.431 -6.450 1.00 0.00 52 ALA A O 10
ATOM 18079 N N . ASP A 1 74 ? 2.180 12.892 -7.272 1.00 0.00 53 ASP A N 10
ATOM 18080 C CA . ASP A 1 74 ? 1.714 12.616 -8.643 1.00 0.00 53 ASP A CA 10
ATOM 18081 C C . ASP A 1 74 ? 1.350 11.123 -8.779 1.00 0.00 53 ASP A C 10
ATOM 18082 O O . ASP A 1 74 ? 1.794 10.286 -7.983 1.00 0.00 53 ASP A O 10
ATOM 18091 N N . THR A 1 75 ? 0.489 10.803 -9.747 1.00 0.00 54 THR A N 10
ATOM 18092 C CA . THR A 1 75 ? 0.136 9.419 -10.088 1.00 0.00 54 THR A CA 10
ATOM 18093 C C . THR A 1 75 ? 0.393 9.191 -11.593 1.00 0.00 54 THR A C 10
ATOM 18094 O O . THR A 1 75 ? -0.235 9.828 -12.442 1.00 0.00 54 THR A O 10
ATOM 18105 N N . VAL A 1 76 ? 1.336 8.283 -11.893 1.00 0.00 55 VAL A N 10
ATOM 18106 C CA . VAL A 1 76 ? 1.865 8.054 -13.257 1.00 0.00 55 VAL A CA 10
ATOM 18107 C C . VAL A 1 76 ? 1.867 6.553 -13.603 1.00 0.00 55 VAL A C 10
ATOM 18108 O O . VAL A 1 76 ? 2.233 5.715 -12.767 1.00 0.00 55 VAL A O 10
ATOM 18121 N N . ASP A 1 77 ? 1.435 6.230 -14.837 1.00 0.00 56 ASP A N 10
ATOM 18122 C CA . ASP A 1 77 ? 1.429 4.856 -15.375 1.00 0.00 56 ASP A CA 10
ATOM 18123 C C . ASP A 1 77 ? 2.642 4.654 -16.297 1.00 0.00 56 ASP A C 10
ATOM 18124 O O . ASP A 1 77 ? 2.757 5.300 -17.341 1.00 0.00 56 ASP A O 10
ATOM 18133 N N . LEU A 1 78 ? 3.547 3.777 -15.872 1.00 0.00 57 LEU A N 10
ATOM 18134 C CA . LEU A 1 78 ? 4.705 3.328 -16.658 1.00 0.00 57 LEU A CA 10
ATOM 18135 C C . LEU A 1 78 ? 4.290 2.262 -17.689 1.00 0.00 57 LEU A C 10
ATOM 18136 O O . LEU A 1 78 ? 4.978 2.073 -18.684 1.00 0.00 57 LEU A O 10
ATOM 18152 N N . THR A 1 79 ? 3.110 1.646 -17.473 1.00 0.00 58 THR A N 10
ATOM 18153 C CA . THR A 1 79 ? 2.609 0.521 -18.285 1.00 0.00 58 THR A CA 10
ATOM 18154 C C . THR A 1 79 ? 1.774 1.017 -19.497 1.00 0.00 58 THR A C 10
ATOM 18155 O O . THR A 1 79 ? 1.123 0.226 -20.187 1.00 0.00 58 THR A O 10
ATOM 18166 N N . THR A 1 80 ? 1.827 2.332 -19.770 1.00 0.00 59 THR A N 10
ATOM 18167 C CA . THR A 1 80 ? 1.256 2.919 -20.996 1.00 0.00 59 THR A CA 10
ATOM 18168 C C . THR A 1 80 ? 2.211 2.595 -22.161 1.00 0.00 59 THR A C 10
ATOM 18169 O O . THR A 1 80 ? 1.795 2.126 -23.225 1.00 0.00 59 THR A O 10
ATOM 18180 N N . MET A 1 81 ? 3.509 2.855 -21.919 1.00 0.00 60 MET A N 10
ATOM 18181 C CA . MET A 1 81 ? 4.616 2.271 -22.683 1.00 0.00 60 MET A CA 10
ATOM 18182 C C . MET A 1 81 ? 5.105 1.042 -21.890 1.00 0.00 60 MET A C 10
ATOM 18183 O O . MET A 1 81 ? 5.964 1.171 -21.012 1.00 0.00 60 MET A O 10
ATOM 18197 N N . THR A 1 82 ? 4.495 -0.129 -22.160 1.00 0.00 61 THR A N 10
ATOM 18198 C CA . THR A 1 82 ? 4.745 -1.370 -21.397 1.00 0.00 61 THR A CA 10
ATOM 18199 C C . THR A 1 82 ? 6.251 -1.737 -21.375 1.00 0.00 61 THR A C 10
ATOM 18200 O O . THR A 1 82 ? 6.852 -2.007 -22.427 1.00 0.00 61 THR A O 10
ATOM 18211 N N . ALA A 1 83 ? 6.836 -1.730 -20.162 1.00 0.00 62 ALA A N 10
ATOM 18212 C CA . ALA A 1 83 ? 8.258 -2.025 -19.928 1.00 0.00 62 ALA A CA 10
ATOM 18213 C C . ALA A 1 83 ? 8.440 -2.535 -18.477 1.00 0.00 62 ALA A C 10
ATOM 18214 O O . ALA A 1 83 ? 8.657 -3.749 -18.281 1.00 0.00 62 ALA A O 10
ATOM 18222 N N . MET B 1 22 ? 9.118 15.705 -8.004 1.00 0.00 1 MET B N 10
ATOM 18223 C CA . MET B 1 22 ? 8.393 15.196 -6.816 1.00 0.00 1 MET B CA 10
ATOM 18224 C C . MET B 1 22 ? 8.187 13.682 -6.944 1.00 0.00 1 MET B C 10
ATOM 18225 O O . MET B 1 22 ? 8.091 13.160 -8.066 1.00 0.00 1 MET B O 10
ATOM 18239 N N . TYR B 1 23 ? 8.145 12.979 -5.792 1.00 0.00 2 TYR B N 10
ATOM 18240 C CA . TYR B 1 23 ? 7.834 11.544 -5.749 1.00 0.00 2 TYR B CA 10
ATOM 18241 C C . TYR B 1 23 ? 6.378 11.272 -6.175 1.00 0.00 2 TYR B C 10
ATOM 18242 O O . TYR B 1 23 ? 5.518 12.165 -6.132 1.00 0.00 2 TYR B O 10
ATOM 18260 N N . LYS B 1 24 ? 6.114 10.015 -6.548 1.00 0.00 3 LYS B N 10
ATOM 18261 C CA . LYS B 1 24 ? 4.895 9.647 -7.272 1.00 0.00 3 LYS B CA 10
ATOM 18262 C C . LYS B 1 24 ? 4.592 8.146 -7.166 1.00 0.00 3 LYS B C 10
ATOM 18263 O O . LYS B 1 24 ? 5.364 7.372 -6.580 1.00 0.00 3 LYS B O 10
ATOM 18282 N N . PHE B 1 25 ? 3.446 7.766 -7.756 1.00 0.00 4 PHE B N 10
ATOM 18283 C CA . PHE B 1 25 ? 2.965 6.390 -7.807 1.00 0.00 4 PHE B CA 10
ATOM 18284 C C . PHE B 1 25 ? 3.279 5.808 -9.186 1.00 0.00 4 PHE B C 10
ATOM 18285 O O . PHE B 1 25 ? 2.696 6.227 -10.191 1.00 0.00 4 PHE B O 10
ATOM 18302 N N . GLU B 1 26 ? 4.201 4.838 -9.212 1.00 0.00 5 GLU B N 10
ATOM 18303 C CA . GLU B 1 26 ? 4.640 4.192 -10.447 1.00 0.00 5 GLU B CA 10
ATOM 18304 C C . GLU B 1 26 ? 3.802 2.944 -10.671 1.00 0.00 5 GLU B C 10
ATOM 18305 O O . GLU B 1 26 ? 3.994 1.931 -9.989 1.00 0.00 5 GLU B O 10
ATOM 18317 N N . ILE B 1 27 ? 2.874 3.032 -11.639 1.00 0.00 6 ILE B N 10
ATOM 18318 C CA . ILE B 1 27 ? 1.912 1.969 -11.936 1.00 0.00 6 ILE B CA 10
ATOM 18319 C C . ILE B 1 27 ? 2.425 1.202 -13.142 1.00 0.00 6 ILE B C 10
ATOM 18320 O O . ILE B 1 27 ? 2.594 1.775 -14.221 1.00 0.00 6 ILE B O 10
ATOM 18336 N N . TYR B 1 28 ? 2.663 -0.079 -12.965 1.00 0.00 7 TYR B N 10
ATOM 18337 C CA . TYR B 1 28 ? 3.130 -0.949 -14.035 1.00 0.00 7 TYR B CA 10
ATOM 18338 C C . TYR B 1 28 ? 2.444 -2.306 -13.919 1.00 0.00 7 TYR B C 10
ATOM 18339 O O . TYR B 1 28 ? 1.589 -2.504 -13.061 1.00 0.00 7 TYR B O 10
ATOM 18357 N N . GLN B 1 29 ? 2.792 -3.215 -14.820 1.00 0.00 8 GLN B N 10
ATOM 18358 C CA . GLN B 1 29 ? 2.408 -4.638 -14.699 1.00 0.00 8 GLN B CA 10
ATOM 18359 C C . GLN B 1 29 ? 3.674 -5.503 -14.672 1.00 0.00 8 GLN B C 10
ATOM 18360 O O . GLN B 1 29 ? 4.710 -5.141 -15.244 1.00 0.00 8 GLN B O 10
ATOM 18374 N N . ASP B 1 30 ? 3.569 -6.627 -13.976 1.00 0.00 9 ASP B N 10
ATOM 18375 C CA . ASP B 1 30 ? 4.654 -7.588 -13.786 1.00 0.00 9 ASP B CA 10
ATOM 18376 C C . ASP B 1 30 ? 4.632 -8.613 -14.922 1.00 0.00 9 ASP B C 10
ATOM 18377 O O . ASP B 1 30 ? 3.628 -8.702 -15.628 1.00 0.00 9 ASP B O 10
ATOM 18386 N N . LYS B 1 31 ? 5.742 -9.379 -15.052 1.00 0.00 10 LYS B N 10
ATOM 18387 C CA . LYS B 1 31 ? 5.924 -10.496 -16.014 1.00 0.00 10 LYS B CA 10
ATOM 18388 C C . LYS B 1 31 ? 4.706 -11.449 -16.056 1.00 0.00 10 LYS B C 10
ATOM 18389 O O . LYS B 1 31 ? 4.327 -11.943 -17.123 1.00 0.00 10 LYS B O 10
ATOM 18408 N N . ALA B 1 32 ? 4.092 -11.663 -14.878 1.00 0.00 11 ALA B N 10
ATOM 18409 C CA . ALA B 1 32 ? 2.896 -12.515 -14.713 1.00 0.00 11 ALA B CA 10
ATOM 18410 C C . ALA B 1 32 ? 1.594 -11.796 -15.185 1.00 0.00 11 ALA B C 10
ATOM 18411 O O . ALA B 1 32 ? 0.488 -12.291 -14.962 1.00 0.00 11 ALA B O 10
ATOM 18418 N N . GLY B 1 33 ? 1.760 -10.641 -15.858 1.00 0.00 12 GLY B N 10
ATOM 18419 C CA . GLY B 1 33 ? 0.663 -9.775 -16.300 1.00 0.00 12 GLY B CA 10
ATOM 18420 C C . GLY B 1 33 ? -0.122 -9.177 -15.147 1.00 0.00 12 GLY B C 10
ATOM 18421 O O . GLY B 1 33 ? -1.326 -8.949 -15.264 1.00 0.00 12 GLY B O 10
ATOM 18425 N N . GLU B 1 34 ? 0.575 -8.901 -14.030 1.00 0.00 13 GLU B N 10
ATOM 18426 C CA . GLU B 1 34 ? -0.081 -8.474 -12.764 1.00 0.00 13 GLU B CA 10
ATOM 18427 C C . GLU B 1 34 ? 0.184 -6.997 -12.493 1.00 0.00 13 GLU B C 10
ATOM 18428 O O . GLU B 1 34 ? 1.318 -6.622 -12.225 1.00 0.00 13 GLU B O 10
ATOM 18440 N N . TYR B 1 35 ? -0.849 -6.160 -12.627 1.00 0.00 14 TYR B N 10
ATOM 18441 C CA . TYR B 1 35 ? -0.744 -4.727 -12.321 1.00 0.00 14 TYR B CA 10
ATOM 18442 C C . TYR B 1 35 ? -0.469 -4.461 -10.831 1.00 0.00 14 TYR B C 10
ATOM 18443 O O . TYR B 1 35 ? -1.218 -4.889 -9.956 1.00 0.00 14 TYR B O 10
ATOM 18461 N N . ARG B 1 36 ? 0.621 -3.723 -10.607 1.00 0.00 15 ARG B N 10
ATOM 18462 C CA . ARG B 1 36 ? 1.072 -3.290 -9.287 1.00 0.00 15 ARG B CA 10
ATOM 18463 C C . ARG B 1 36 ? 1.623 -1.884 -9.372 1.00 0.00 15 ARG B C 10
ATOM 18464 O O . ARG B 1 36 ? 2.316 -1.538 -10.335 1.00 0.00 15 ARG B O 10
ATOM 18485 N N . PHE B 1 37 ? 1.304 -1.071 -8.364 1.00 0.00 16 PHE B N 10
ATOM 18486 C CA . PHE B 1 37 ? 1.905 0.239 -8.201 1.00 0.00 16 PHE B CA 10
ATOM 18487 C C . PHE B 1 37 ? 2.853 0.221 -7.009 1.00 0.00 16 PHE B C 10
ATOM 18488 O O . PHE B 1 37 ? 2.920 -0.756 -6.239 1.00 0.00 16 PHE B O 10
ATOM 18505 N N . ARG B 1 38 ? 3.654 1.273 -6.953 1.00 0.00 17 ARG B N 10
ATOM 18506 C CA . ARG B 1 38 ? 4.558 1.554 -5.843 1.00 0.00 17 ARG B CA 10
ATOM 18507 C C . ARG B 1 38 ? 4.543 3.051 -5.540 1.00 0.00 17 ARG B C 10
ATOM 18508 O O . ARG B 1 38 ? 4.118 3.845 -6.380 1.00 0.00 17 ARG B O 10
ATOM 18529 N N . PHE B 1 39 ? 5.017 3.433 -4.347 1.00 0.00 18 PHE B N 10
ATOM 18530 C CA . PHE B 1 39 ? 5.184 4.847 -3.977 1.00 0.00 18 PHE B CA 10
ATOM 18531 C C . PHE B 1 39 ? 6.662 5.081 -3.689 1.00 0.00 18 PHE B C 10
ATOM 18532 O O . PHE B 1 39 ? 7.323 4.276 -3.009 1.00 0.00 18 PHE B O 10
ATOM 18549 N N . LYS B 1 40 ? 7.170 6.163 -4.264 1.00 0.00 19 LYS B N 10
ATOM 18550 C CA . LYS B 1 40 ? 8.588 6.493 -4.282 1.00 0.00 19 LYS B CA 10
ATOM 18551 C C . LYS B 1 40 ? 8.944 7.574 -3.248 1.00 0.00 19 LYS B C 10
ATOM 18552 O O . LYS B 1 40 ? 8.094 8.055 -2.487 1.00 0.00 19 LYS B O 10
ATOM 18571 N N . ALA B 1 41 ? 10.237 7.924 -3.249 1.00 0.00 20 ALA B N 10
ATOM 18572 C CA . ALA B 1 41 ? 10.831 9.006 -2.457 1.00 0.00 20 ALA B CA 10
ATOM 18573 C C . ALA B 1 41 ? 11.655 9.890 -3.420 1.00 0.00 20 ALA B C 10
ATOM 18574 O O . ALA B 1 41 ? 11.914 9.474 -4.558 1.00 0.00 20 ALA B O 10
ATOM 18581 N N . SER B 1 42 ? 11.962 11.127 -2.992 1.00 0.00 21 SER B N 10
ATOM 18582 C CA . SER B 1 42 ? 12.585 12.168 -3.852 1.00 0.00 21 SER B CA 10
ATOM 18583 C C . SER B 1 42 ? 13.841 11.733 -4.652 1.00 0.00 21 SER B C 10
ATOM 18584 O O . SER B 1 42 ? 14.002 12.140 -5.808 1.00 0.00 21 SER B O 10
ATOM 18592 N N . ASN B 1 43 ? 14.711 10.908 -4.045 1.00 0.00 22 ASN B N 10
ATOM 18593 C CA . ASN B 1 43 ? 15.995 10.486 -4.672 1.00 0.00 22 ASN B CA 10
ATOM 18594 C C . ASN B 1 43 ? 15.829 9.133 -5.409 1.00 0.00 22 ASN B C 10
ATOM 18595 O O . ASN B 1 43 ? 16.819 8.471 -5.736 1.00 0.00 22 ASN B O 10
ATOM 18606 N N . GLY B 1 44 ? 14.568 8.746 -5.686 1.00 0.00 23 GLY B N 10
ATOM 18607 C CA . GLY B 1 44 ? 14.256 7.531 -6.446 1.00 0.00 23 GLY B CA 10
ATOM 18608 C C . GLY B 1 44 ? 14.238 6.251 -5.615 1.00 0.00 23 GLY B C 10
ATOM 18609 O O . GLY B 1 44 ? 14.357 5.152 -6.173 1.00 0.00 23 GLY B O 10
ATOM 18613 N N . GLU B 1 45 ? 14.099 6.386 -4.286 1.00 0.00 24 GLU B N 10
ATOM 18614 C CA . GLU B 1 45 ? 13.971 5.225 -3.373 1.00 0.00 24 GLU B CA 10
ATOM 18615 C C . GLU B 1 45 ? 12.504 4.767 -3.333 1.00 0.00 24 GLU B C 10
ATOM 18616 O O . GLU B 1 45 ? 11.611 5.568 -3.593 1.00 0.00 24 GLU B O 10
ATOM 18628 N N . THR B 1 46 ? 12.251 3.482 -3.019 1.00 0.00 25 THR B N 10
ATOM 18629 C CA . THR B 1 46 ? 10.871 2.950 -2.877 1.00 0.00 25 THR B CA 10
ATOM 18630 C C . THR B 1 46 ? 10.626 2.524 -1.415 1.00 0.00 25 THR B C 10
ATOM 18631 O O . THR B 1 46 ? 11.564 2.146 -0.703 1.00 0.00 25 THR B O 10
ATOM 18642 N N . MET B 1 47 ? 9.357 2.598 -0.990 1.00 0.00 26 MET B N 10
ATOM 18643 C CA . MET B 1 47 ? 8.943 2.312 0.395 1.00 0.00 26 MET B CA 10
ATOM 18644 C C . MET B 1 47 ? 7.793 1.271 0.462 1.00 0.00 26 MET B C 10
ATOM 18645 O O . MET B 1 47 ? 7.728 0.486 1.418 1.00 0.00 26 MET B O 10
ATOM 18659 N N . PHE B 1 48 ? 6.888 1.256 -0.545 1.00 0.00 27 PHE B N 10
ATOM 18660 C CA . PHE B 1 48 ? 5.908 0.148 -0.719 1.00 0.00 27 PHE B CA 10
ATOM 18661 C C . PHE B 1 48 ? 5.670 -0.118 -2.211 1.00 0.00 27 PHE B C 10
ATOM 18662 O O . PHE B 1 48 ? 5.902 0.752 -3.048 1.00 0.00 27 PHE B O 10
ATOM 18679 N N . SER B 1 49 ? 5.183 -1.330 -2.491 1.00 0.00 28 SER B N 10
ATOM 18680 C CA . SER B 1 49 ? 4.987 -1.867 -3.855 1.00 0.00 28 SER B CA 10
ATOM 18681 C C . SER B 1 49 ? 4.036 -3.081 -3.844 1.00 0.00 28 SER B C 10
ATOM 18682 O O . SER B 1 49 ? 3.424 -3.401 -2.823 1.00 0.00 28 SER B O 10
ATOM 18690 N N . SER B 1 50 ? 3.844 -3.668 -5.040 1.00 0.00 29 SER B N 10
ATOM 18691 C CA . SER B 1 50 ? 3.600 -5.122 -5.228 1.00 0.00 29 SER B CA 10
ATOM 18692 C C . SER B 1 50 ? 2.115 -5.525 -5.277 1.00 0.00 29 SER B C 10
ATOM 18693 O O . SER B 1 50 ? 1.792 -6.563 -5.868 1.00 0.00 29 SER B O 10
ATOM 18701 N N . GLU B 1 51 ? 1.214 -4.728 -4.693 1.00 0.00 30 GLU B N 10
ATOM 18702 C CA . GLU B 1 51 ? -0.242 -5.020 -4.731 1.00 0.00 30 GLU B CA 10
ATOM 18703 C C . GLU B 1 51 ? -0.859 -4.647 -6.110 1.00 0.00 30 GLU B C 10
ATOM 18704 O O . GLU B 1 51 ? -0.898 -5.493 -7.017 1.00 0.00 30 GLU B O 10
ATOM 18716 N N . GLY B 1 52 ? -1.299 -3.384 -6.279 1.00 0.00 31 GLY B N 10
ATOM 18717 C CA . GLY B 1 52 ? -2.054 -2.954 -7.467 1.00 0.00 31 GLY B CA 10
ATOM 18718 C C . GLY B 1 52 ? -3.540 -3.308 -7.407 1.00 0.00 31 GLY B C 10
ATOM 18719 O O . GLY B 1 52 ? -4.279 -3.043 -8.365 1.00 0.00 31 GLY B O 10
ATOM 18723 N N . TYR B 1 53 ? -3.946 -3.916 -6.271 1.00 0.00 32 TYR B N 10
ATOM 18724 C CA . TYR B 1 53 ? -5.334 -4.258 -5.919 1.00 0.00 32 TYR B CA 10
ATOM 18725 C C . TYR B 1 53 ? -5.873 -5.453 -6.759 1.00 0.00 32 TYR B C 10
ATOM 18726 O O . TYR B 1 53 ? -6.153 -6.520 -6.198 1.00 0.00 32 TYR B O 10
ATOM 18744 N N . LYS B 1 54 ? -6.005 -5.283 -8.090 1.00 0.00 33 LYS B N 10
ATOM 18745 C CA . LYS B 1 54 ? -6.476 -6.359 -9.001 1.00 0.00 33 LYS B CA 10
ATOM 18746 C C . LYS B 1 54 ? -5.924 -6.145 -10.426 1.00 0.00 33 LYS B C 10
ATOM 18747 O O . LYS B 1 54 ? -5.248 -7.020 -10.980 1.00 0.00 33 LYS B O 10
ATOM 18766 N N . ALA B 1 55 ? -6.209 -4.967 -10.993 1.00 0.00 34 ALA B N 10
ATOM 18767 C CA . ALA B 1 55 ? -5.859 -4.607 -12.389 1.00 0.00 34 ALA B CA 10
ATOM 18768 C C . ALA B 1 55 ? -5.411 -3.138 -12.424 1.00 0.00 34 ALA B C 10
ATOM 18769 O O . ALA B 1 55 ? -5.289 -2.526 -11.364 1.00 0.00 34 ALA B O 10
ATOM 18776 N N . LYS B 1 56 ? -5.159 -2.567 -13.626 1.00 0.00 35 LYS B N 10
ATOM 18777 C CA . LYS B 1 56 ? -4.762 -1.148 -13.795 1.00 0.00 35 LYS B CA 10
ATOM 18778 C C . LYS B 1 56 ? -5.875 -0.220 -13.284 1.00 0.00 35 LYS B C 10
ATOM 18779 O O . LYS B 1 56 ? -5.609 0.721 -12.530 1.00 0.00 35 LYS B O 10
ATOM 18798 N N . ALA B 1 57 ? -7.121 -0.519 -13.687 1.00 0.00 36 ALA B N 10
ATOM 18799 C CA . ALA B 1 57 ? -8.322 0.210 -13.230 1.00 0.00 36 ALA B CA 10
ATOM 18800 C C . ALA B 1 57 ? -8.384 0.261 -11.688 1.00 0.00 36 ALA B C 10
ATOM 18801 O O . ALA B 1 57 ? -8.532 1.337 -11.094 1.00 0.00 36 ALA B O 10
ATOM 18808 N N . SER B 1 58 ? -8.165 -0.908 -11.072 1.00 0.00 37 SER B N 10
ATOM 18809 C CA . SER B 1 58 ? -8.220 -1.084 -9.613 1.00 0.00 37 SER B CA 10
ATOM 18810 C C . SER B 1 58 ? -6.999 -0.440 -8.931 1.00 0.00 37 SER B C 10
ATOM 18811 O O . SER B 1 58 ? -7.079 -0.041 -7.767 1.00 0.00 37 SER B O 10
ATOM 18819 N N . ALA B 1 59 ? -5.877 -0.349 -9.683 1.00 0.00 38 ALA B N 10
ATOM 18820 C CA . ALA B 1 59 ? -4.621 0.240 -9.199 1.00 0.00 38 ALA B CA 10
ATOM 18821 C C . ALA B 1 59 ? -4.816 1.737 -8.925 1.00 0.00 38 ALA B C 10
ATOM 18822 O O . ALA B 1 59 ? -4.545 2.200 -7.822 1.00 0.00 38 ALA B O 10
ATOM 18829 N N . ILE B 1 60 ? -5.297 2.483 -9.944 1.00 0.00 39 ILE B N 10
ATOM 18830 C CA . ILE B 1 60 ? -5.633 3.922 -9.819 1.00 0.00 39 ILE B CA 10
ATOM 18831 C C . ILE B 1 60 ? -6.644 4.161 -8.682 1.00 0.00 39 ILE B C 10
ATOM 18832 O O . ILE B 1 60 ? -6.427 5.048 -7.863 1.00 0.00 39 ILE B O 10
ATOM 18848 N N . HIS B 1 61 ? -7.734 3.356 -8.644 1.00 0.00 40 HIS B N 10
ATOM 18849 C CA . HIS B 1 61 ? -8.795 3.483 -7.609 1.00 0.00 40 HIS B CA 10
ATOM 18850 C C . HIS B 1 61 ? -8.204 3.374 -6.191 1.00 0.00 40 HIS B C 10
ATOM 18851 O O . HIS B 1 61 ? -8.544 4.174 -5.287 1.00 0.00 40 HIS B O 10
ATOM 18866 N N . ALA B 1 62 ? -7.294 2.405 -6.016 1.00 0.00 41 ALA B N 10
ATOM 18867 C CA . ALA B 1 62 ? -6.546 2.241 -4.775 1.00 0.00 41 ALA B CA 10
ATOM 18868 C C . ALA B 1 62 ? -5.762 3.529 -4.457 1.00 0.00 41 ALA B C 10
ATOM 18869 O O . ALA B 1 62 ? -5.967 4.130 -3.409 1.00 0.00 41 ALA B O 10
ATOM 18876 N N . ILE B 1 63 ? -4.942 3.991 -5.411 1.00 0.00 42 ILE B N 10
ATOM 18877 C CA . ILE B 1 63 ? -4.148 5.237 -5.271 1.00 0.00 42 ILE B CA 10
ATOM 18878 C C . ILE B 1 63 ? -5.044 6.453 -4.947 1.00 0.00 42 ILE B C 10
ATOM 18879 O O . ILE B 1 63 ? -4.616 7.367 -4.241 1.00 0.00 42 ILE B O 10
ATOM 18895 N N . GLU B 1 64 ? -6.296 6.429 -5.436 1.00 0.00 43 GLU B N 10
ATOM 18896 C CA . GLU B 1 64 ? -7.251 7.526 -5.216 1.00 0.00 43 GLU B CA 10
ATOM 18897 C C . GLU B 1 64 ? -7.564 7.672 -3.726 1.00 0.00 43 GLU B C 10
ATOM 18898 O O . GLU B 1 64 ? -7.745 8.793 -3.262 1.00 0.00 43 GLU B O 10
ATOM 18910 N N . SER B 1 65 ? -7.582 6.534 -2.981 1.00 0.00 44 SER B N 10
ATOM 18911 C CA . SER B 1 65 ? -7.669 6.553 -1.497 1.00 0.00 44 SER B CA 10
ATOM 18912 C C . SER B 1 65 ? -6.579 7.435 -0.882 1.00 0.00 44 SER B C 10
ATOM 18913 O O . SER B 1 65 ? -6.837 8.196 0.067 1.00 0.00 44 SER B O 10
ATOM 18921 N N . ILE B 1 66 ? -5.365 7.328 -1.450 1.00 0.00 45 ILE B N 10
ATOM 18922 C CA . ILE B 1 66 ? -4.197 8.007 -0.911 1.00 0.00 45 ILE B CA 10
ATOM 18923 C C . ILE B 1 66 ? -4.349 9.519 -1.125 1.00 0.00 45 ILE B C 10
ATOM 18924 O O . ILE B 1 66 ? -4.125 10.325 -0.210 1.00 0.00 45 ILE B O 10
ATOM 18940 N N . LYS B 1 67 ? -4.764 9.880 -2.349 1.00 0.00 46 LYS B N 10
ATOM 18941 C CA . LYS B 1 67 ? -4.899 11.284 -2.793 1.00 0.00 46 LYS B CA 10
ATOM 18942 C C . LYS B 1 67 ? -5.950 12.064 -1.984 1.00 0.00 46 LYS B C 10
ATOM 18943 O O . LYS B 1 67 ? -5.896 13.298 -1.923 1.00 0.00 46 LYS B O 10
ATOM 18962 N N . ARG B 1 68 ? -6.899 11.333 -1.378 1.00 0.00 47 ARG B N 10
ATOM 18963 C CA . ARG B 1 68 ? -8.007 11.945 -0.608 1.00 0.00 47 ARG B CA 10
ATOM 18964 C C . ARG B 1 68 ? -7.489 12.653 0.670 1.00 0.00 47 ARG B C 10
ATOM 18965 O O . ARG B 1 68 ? -7.682 13.863 0.840 1.00 0.00 47 ARG B O 10
ATOM 18986 N N . ASN B 1 69 ? -6.799 11.888 1.540 1.00 0.00 48 ASN B N 10
ATOM 18987 C CA . ASN B 1 69 ? -6.493 12.349 2.926 1.00 0.00 48 ASN B CA 10
ATOM 18988 C C . ASN B 1 69 ? -5.430 11.462 3.629 1.00 0.00 48 ASN B C 10
ATOM 18989 O O . ASN B 1 69 ? -5.274 11.532 4.840 1.00 0.00 48 ASN B O 10
ATOM 19000 N N . SER B 1 70 ? -4.680 10.648 2.871 1.00 0.00 49 SER B N 10
ATOM 19001 C CA . SER B 1 70 ? -3.759 9.642 3.464 1.00 0.00 49 SER B CA 10
ATOM 19002 C C . SER B 1 70 ? -2.570 10.285 4.210 1.00 0.00 49 SER B C 10
ATOM 19003 O O . SER B 1 70 ? -2.077 9.724 5.201 1.00 0.00 49 SER B O 10
ATOM 19011 N N . ALA B 1 71 ? -2.100 11.446 3.721 1.00 0.00 50 ALA B N 10
ATOM 19012 C CA . ALA B 1 71 ? -1.085 12.251 4.425 1.00 0.00 50 ALA B CA 10
ATOM 19013 C C . ALA B 1 71 ? -1.602 12.745 5.800 1.00 0.00 50 ALA B C 10
ATOM 19014 O O . ALA B 1 71 ? -0.822 12.906 6.749 1.00 0.00 50 ALA B O 10
ATOM 19021 N N . GLY B 1 72 ? -2.931 12.969 5.887 1.00 0.00 51 GLY B N 10
ATOM 19022 C CA . GLY B 1 72 ? -3.602 13.362 7.135 1.00 0.00 51 GLY B CA 10
ATOM 19023 C C . GLY B 1 72 ? -4.280 12.201 7.864 1.00 0.00 51 GLY B C 10
ATOM 19024 O O . GLY B 1 72 ? -4.906 12.413 8.913 1.00 0.00 51 GLY B O 10
ATOM 19028 N N . ALA B 1 73 ? -4.177 10.976 7.298 1.00 0.00 52 ALA B N 10
ATOM 19029 C CA . ALA B 1 73 ? -4.706 9.741 7.918 1.00 0.00 52 ALA B CA 10
ATOM 19030 C C . ALA B 1 73 ? -3.968 9.404 9.226 1.00 0.00 52 ALA B C 10
ATOM 19031 O O . ALA B 1 73 ? -2.927 9.990 9.532 1.00 0.00 52 ALA B O 10
ATOM 19038 N N . ASP B 1 74 ? -4.524 8.465 9.999 1.00 0.00 53 ASP B N 10
ATOM 19039 C CA . ASP B 1 74 ? -3.891 7.958 11.235 1.00 0.00 53 ASP B CA 10
ATOM 19040 C C . ASP B 1 74 ? -2.973 6.768 10.896 1.00 0.00 53 ASP B C 10
ATOM 19041 O O . ASP B 1 74 ? -3.117 6.134 9.843 1.00 0.00 53 ASP B O 10
ATOM 19050 N N . THR B 1 75 ? -1.992 6.510 11.759 1.00 0.00 54 THR B N 10
ATOM 19051 C CA . THR B 1 75 ? -1.113 5.342 11.655 1.00 0.00 54 THR B CA 10
ATOM 19052 C C . THR B 1 75 ? -1.154 4.556 12.984 1.00 0.00 54 THR B C 10
ATOM 19053 O O . THR B 1 75 ? -0.759 5.068 14.037 1.00 0.00 54 THR B O 10
ATOM 19064 N N . VAL B 1 76 ? -1.649 3.309 12.906 1.00 0.00 55 VAL B N 10
ATOM 19065 C CA . VAL B 1 76 ? -1.945 2.460 14.079 1.00 0.00 55 VAL B CA 10
ATOM 19066 C C . VAL B 1 76 ? -1.338 1.057 13.909 1.00 0.00 55 VAL B C 10
ATOM 19067 O O . VAL B 1 76 ? -1.404 0.471 12.822 1.00 0.00 55 VAL B O 10
ATOM 19080 N N . ASP B 1 77 ? -0.747 0.538 15.002 1.00 0.00 56 ASP B N 10
ATOM 19081 C CA . ASP B 1 77 ? -0.172 -0.809 15.045 1.00 0.00 56 ASP B CA 10
ATOM 19082 C C . ASP B 1 77 ? -1.126 -1.764 15.780 1.00 0.00 56 ASP B C 10
ATOM 19083 O O . ASP B 1 77 ? -1.415 -1.585 16.969 1.00 0.00 56 ASP B O 10
ATOM 19092 N N . LEU B 1 78 ? -1.622 -2.749 15.040 1.00 0.00 57 LEU B N 10
ATOM 19093 C CA . LEU B 1 78 ? -2.453 -3.833 15.558 1.00 0.00 57 LEU B CA 10
ATOM 19094 C C . LEU B 1 78 ? -1.615 -4.958 16.206 1.00 0.00 57 LEU B C 10
ATOM 19095 O O . LEU B 1 78 ? -2.121 -5.632 17.087 1.00 0.00 57 LEU B O 10
ATOM 19111 N N . THR B 1 79 ? -0.325 -5.139 15.838 1.00 0.00 58 THR B N 10
ATOM 19112 C CA . THR B 1 79 ? 0.455 -6.336 16.292 1.00 0.00 58 THR B CA 10
ATOM 19113 C C . THR B 1 79 ? 1.148 -6.070 17.657 1.00 0.00 58 THR B C 10
ATOM 19114 O O . THR B 1 79 ? 2.035 -6.824 18.080 1.00 0.00 58 THR B O 10
ATOM 19125 N N . THR B 1 80 ? 0.688 -5.019 18.368 1.00 0.00 59 THR B N 10
ATOM 19126 C CA . THR B 1 80 ? 1.101 -4.699 19.749 1.00 0.00 59 THR B CA 10
ATOM 19127 C C . THR B 1 80 ? -0.152 -4.632 20.655 1.00 0.00 59 THR B C 10
ATOM 19128 O O . THR B 1 80 ? -0.115 -4.069 21.759 1.00 0.00 59 THR B O 10
ATOM 19139 N N . MET B 1 81 ? -1.261 -5.245 20.179 1.00 0.00 60 MET B N 10
ATOM 19140 C CA . MET B 1 81 ? -2.542 -5.301 20.910 1.00 0.00 60 MET B CA 10
ATOM 19141 C C . MET B 1 81 ? -3.283 -6.590 20.508 1.00 0.00 60 MET B C 10
ATOM 19142 O O . MET B 1 81 ? -3.550 -7.460 21.346 1.00 0.00 60 MET B O 10
ATOM 19156 N N . THR B 1 82 ? -3.601 -6.698 19.205 1.00 0.00 61 THR B N 10
ATOM 19157 C CA . THR B 1 82 ? -4.180 -7.907 18.602 1.00 0.00 61 THR B CA 10
ATOM 19158 C C . THR B 1 82 ? -3.065 -8.755 17.958 1.00 0.00 61 THR B C 10
ATOM 19159 O O . THR B 1 82 ? -2.387 -8.303 17.027 1.00 0.00 61 THR B O 10
ATOM 19170 N N . ALA B 1 83 ? -2.878 -9.978 18.449 1.00 0.00 62 ALA B N 10
ATOM 19171 C CA . ALA B 1 83 ? -1.871 -10.910 17.922 1.00 0.00 62 ALA B CA 10
ATOM 19172 C C . ALA B 1 83 ? -2.476 -12.333 17.887 1.00 0.00 62 ALA B C 10
ATOM 19173 O O . ALA B 1 83 ? -2.347 -13.087 18.882 1.00 0.00 62 ALA B O 10
ATOM 19181 N N . MET A 1 22 ? -11.778 8.334 11.250 1.00 0.00 1 MET A N 11
ATOM 19182 C CA . MET A 1 22 ? -11.368 8.347 9.827 1.00 0.00 1 MET A CA 11
ATOM 19183 C C . MET A 1 22 ? -10.488 7.118 9.524 1.00 0.00 1 MET A C 11
ATOM 19184 O O . MET A 1 22 ? -9.971 6.476 10.451 1.00 0.00 1 MET A O 11
ATOM 19198 N N . TYR A 1 23 ? -10.344 6.788 8.221 1.00 0.00 2 TYR A N 11
ATOM 19199 C CA . TYR A 1 23 ? -9.455 5.713 7.748 1.00 0.00 2 TYR A CA 11
ATOM 19200 C C . TYR A 1 23 ? -7.981 5.981 8.106 1.00 0.00 2 TYR A C 11
ATOM 19201 O O . TYR A 1 23 ? -7.577 7.122 8.388 1.00 0.00 2 TYR A O 11
ATOM 19219 N N . LYS A 1 24 ? -7.180 4.914 8.034 1.00 0.00 3 LYS A N 11
ATOM 19220 C CA . LYS A 1 24 ? -5.857 4.863 8.661 1.00 0.00 3 LYS A CA 11
ATOM 19221 C C . LYS A 1 24 ? -5.020 3.700 8.096 1.00 0.00 3 LYS A C 11
ATOM 19222 O O . LYS A 1 24 ? -5.482 2.933 7.234 1.00 0.00 3 LYS A O 11
ATOM 19241 N N . PHE A 1 25 ? -3.786 3.594 8.610 1.00 0.00 4 PHE A N 11
ATOM 19242 C CA . PHE A 1 25 ? -2.812 2.570 8.226 1.00 0.00 4 PHE A CA 11
ATOM 19243 C C . PHE A 1 25 ? -2.751 1.503 9.322 1.00 0.00 4 PHE A C 11
ATOM 19244 O O . PHE A 1 25 ? -2.254 1.761 10.422 1.00 0.00 4 PHE A O 11
ATOM 19261 N N . GLU A 1 26 ? -3.264 0.313 9.006 1.00 0.00 5 GLU A N 11
ATOM 19262 C CA . GLU A 1 26 ? -3.325 -0.809 9.951 1.00 0.00 5 GLU A CA 11
ATOM 19263 C C . GLU A 1 26 ? -2.103 -1.711 9.751 1.00 0.00 5 GLU A C 11
ATOM 19264 O O . GLU A 1 26 ? -2.033 -2.448 8.762 1.00 0.00 5 GLU A O 11
ATOM 19276 N N . ILE A 1 27 ? -1.168 -1.660 10.719 1.00 0.00 6 ILE A N 11
ATOM 19277 C CA . ILE A 1 27 ? 0.138 -2.328 10.637 1.00 0.00 6 ILE A CA 11
ATOM 19278 C C . ILE A 1 27 ? 0.056 -3.663 11.349 1.00 0.00 6 ILE A C 11
ATOM 19279 O O . ILE A 1 27 ? -0.304 -3.723 12.513 1.00 0.00 6 ILE A O 11
ATOM 19295 N N . TYR A 1 28 ? 0.420 -4.715 10.671 1.00 0.00 7 TYR A N 11
ATOM 19296 C CA . TYR A 1 28 ? 0.442 -6.052 11.251 1.00 0.00 7 TYR A CA 11
ATOM 19297 C C . TYR A 1 28 ? 1.675 -6.810 10.754 1.00 0.00 7 TYR A C 11
ATOM 19298 O O . TYR A 1 28 ? 2.510 -6.267 10.025 1.00 0.00 7 TYR A O 11
ATOM 19316 N N . GLN A 1 29 ? 1.809 -8.046 11.214 1.00 0.00 8 GLN A N 11
ATOM 19317 C CA . GLN A 1 29 ? 2.687 -9.032 10.579 1.00 0.00 8 GLN A CA 11
ATOM 19318 C C . GLN A 1 29 ? 1.781 -10.173 10.094 1.00 0.00 8 GLN A C 11
ATOM 19319 O O . GLN A 1 29 ? 0.777 -10.511 10.741 1.00 0.00 8 GLN A O 11
ATOM 19333 N N . ASP A 1 30 ? 2.105 -10.702 8.930 1.00 0.00 9 ASP A N 11
ATOM 19334 C CA . ASP A 1 30 ? 1.321 -11.747 8.267 1.00 0.00 9 ASP A CA 11
ATOM 19335 C C . ASP A 1 30 ? 1.866 -13.107 8.720 1.00 0.00 9 ASP A C 11
ATOM 19336 O O . ASP A 1 30 ? 2.953 -13.147 9.303 1.00 0.00 9 ASP A O 11
ATOM 19345 N N . LYS A 1 31 ? 1.120 -14.190 8.383 1.00 0.00 10 LYS A N 11
ATOM 19346 C CA . LYS A 1 31 ? 1.407 -15.610 8.744 1.00 0.00 10 LYS A CA 11
ATOM 19347 C C . LYS A 1 31 ? 2.908 -15.979 8.626 1.00 0.00 10 LYS A C 11
ATOM 19348 O O . LYS A 1 31 ? 3.450 -16.697 9.470 1.00 0.00 10 LYS A O 11
ATOM 19367 N N . ALA A 1 32 ? 3.575 -15.426 7.597 1.00 0.00 11 ALA A N 11
ATOM 19368 C CA . ALA A 1 32 ? 5.013 -15.657 7.316 1.00 0.00 11 ALA A CA 11
ATOM 19369 C C . ALA A 1 32 ? 5.951 -14.862 8.271 1.00 0.00 11 ALA A C 11
ATOM 19370 O O . ALA A 1 32 ? 7.166 -14.814 8.041 1.00 0.00 11 ALA A O 11
ATOM 19377 N N . GLY A 1 33 ? 5.386 -14.281 9.350 1.00 0.00 12 GLY A N 11
ATOM 19378 C CA . GLY A 1 33 ? 6.107 -13.371 10.254 1.00 0.00 12 GLY A CA 11
ATOM 19379 C C . GLY A 1 33 ? 6.620 -12.124 9.546 1.00 0.00 12 GLY A C 11
ATOM 19380 O O . GLY A 1 33 ? 7.591 -11.506 9.989 1.00 0.00 12 GLY A O 11
ATOM 19384 N N . GLU A 1 34 ? 5.951 -11.744 8.447 1.00 0.00 13 GLU A N 11
ATOM 19385 C CA . GLU A 1 34 ? 6.446 -10.677 7.546 1.00 0.00 13 GLU A CA 11
ATOM 19386 C C . GLU A 1 34 ? 5.619 -9.414 7.761 1.00 0.00 13 GLU A C 11
ATOM 19387 O O . GLU A 1 34 ? 4.391 -9.486 7.749 1.00 0.00 13 GLU A O 11
ATOM 19399 N N . TYR A 1 35 ? 6.273 -8.247 7.885 1.00 0.00 14 TYR A N 11
ATOM 19400 C CA . TYR A 1 35 ? 5.598 -7.039 8.383 1.00 0.00 14 TYR A CA 11
ATOM 19401 C C . TYR A 1 35 ? 4.955 -6.289 7.216 1.00 0.00 14 TYR A C 11
ATOM 19402 O O . TYR A 1 35 ? 5.633 -5.790 6.307 1.00 0.00 14 TYR A O 11
ATOM 19420 N N . ARG A 1 36 ? 3.623 -6.263 7.278 1.00 0.00 15 ARG A N 11
ATOM 19421 C CA . ARG A 1 36 ? 2.744 -5.786 6.225 1.00 0.00 15 ARG A CA 11
ATOM 19422 C C . ARG A 1 36 ? 1.656 -4.911 6.836 1.00 0.00 15 ARG A C 11
ATOM 19423 O O . ARG A 1 36 ? 1.105 -5.257 7.872 1.00 0.00 15 ARG A O 11
ATOM 19444 N N . PHE A 1 37 ? 1.337 -3.802 6.186 1.00 0.00 16 PHE A N 11
ATOM 19445 C CA . PHE A 1 37 ? 0.233 -2.928 6.585 1.00 0.00 16 PHE A CA 11
ATOM 19446 C C . PHE A 1 37 ? -0.747 -2.737 5.426 1.00 0.00 16 PHE A C 11
ATOM 19447 O O . PHE A 1 37 ? -0.490 -3.166 4.288 1.00 0.00 16 PHE A O 11
ATOM 19464 N N . ARG A 1 38 ? -1.896 -2.144 5.760 1.00 0.00 17 ARG A N 11
ATOM 19465 C CA . ARG A 1 38 ? -2.972 -1.823 4.812 1.00 0.00 17 ARG A CA 11
ATOM 19466 C C . ARG A 1 38 ? -3.353 -0.346 4.942 1.00 0.00 17 ARG A C 11
ATOM 19467 O O . ARG A 1 38 ? -3.056 0.289 5.960 1.00 0.00 17 ARG A O 11
ATOM 19488 N N . PHE A 1 39 ? -3.994 0.189 3.902 1.00 0.00 18 PHE A N 11
ATOM 19489 C CA . PHE A 1 39 ? -4.665 1.491 3.966 1.00 0.00 18 PHE A CA 11
ATOM 19490 C C . PHE A 1 39 ? -6.143 1.249 3.685 1.00 0.00 18 PHE A C 11
ATOM 19491 O O . PHE A 1 39 ? -6.512 0.537 2.734 1.00 0.00 18 PHE A O 11
ATOM 19508 N N . LYS A 1 40 ? -6.967 1.807 4.556 1.00 0.00 19 LYS A N 11
ATOM 19509 C CA . LYS A 1 40 ? -8.414 1.611 4.555 1.00 0.00 19 LYS A CA 11
ATOM 19510 C C . LYS A 1 40 ? -9.124 2.789 3.870 1.00 0.00 19 LYS A C 11
ATOM 19511 O O . LYS A 1 40 ? -8.486 3.731 3.381 1.00 0.00 19 LYS A O 11
ATOM 19530 N N . ALA A 1 41 ? -10.454 2.717 3.864 1.00 0.00 20 ALA A N 11
ATOM 19531 C CA . ALA A 1 41 ? -11.342 3.785 3.388 1.00 0.00 20 ALA A CA 11
ATOM 19532 C C . ALA A 1 41 ? -12.525 3.891 4.363 1.00 0.00 20 ALA A C 11
ATOM 19533 O O . ALA A 1 41 ? -12.711 2.992 5.188 1.00 0.00 20 ALA A O 11
ATOM 19540 N N . SER A 1 42 ? -13.279 5.008 4.297 1.00 0.00 21 SER A N 11
ATOM 19541 C CA . SER A 1 42 ? -14.416 5.311 5.207 1.00 0.00 21 SER A CA 11
ATOM 19542 C C . SER A 1 42 ? -15.463 4.169 5.311 1.00 0.00 21 SER A C 11
ATOM 19543 O O . SER A 1 42 ? -16.071 3.973 6.364 1.00 0.00 21 SER A O 11
ATOM 19551 N N . ASN A 1 43 ? -15.631 3.415 4.214 1.00 0.00 22 ASN A N 11
ATOM 19552 C CA . ASN A 1 43 ? -16.609 2.305 4.117 1.00 0.00 22 ASN A CA 11
ATOM 19553 C C . ASN A 1 43 ? -16.124 1.038 4.881 1.00 0.00 22 ASN A C 11
ATOM 19554 O O . ASN A 1 43 ? -16.886 0.096 5.081 1.00 0.00 22 ASN A O 11
ATOM 19565 N N . GLY A 1 44 ? -14.859 1.056 5.325 1.00 0.00 23 GLY A N 11
ATOM 19566 C CA . GLY A 1 44 ? -14.210 -0.102 5.942 1.00 0.00 23 GLY A CA 11
ATOM 19567 C C . GLY A 1 44 ? -13.766 -1.114 4.905 1.00 0.00 23 GLY A C 11
ATOM 19568 O O . GLY A 1 44 ? -13.978 -2.318 5.052 1.00 0.00 23 GLY A O 11
ATOM 19572 N N . GLU A 1 45 ? -13.141 -0.596 3.846 1.00 0.00 24 GLU A N 11
ATOM 19573 C CA . GLU A 1 45 ? -12.641 -1.389 2.722 1.00 0.00 24 GLU A CA 11
ATOM 19574 C C . GLU A 1 45 ? -11.145 -1.091 2.523 1.00 0.00 24 GLU A C 11
ATOM 19575 O O . GLU A 1 45 ? -10.702 0.049 2.713 1.00 0.00 24 GLU A O 11
ATOM 19587 N N . THR A 1 46 ? -10.374 -2.126 2.180 1.00 0.00 25 THR A N 11
ATOM 19588 C CA . THR A 1 46 ? -8.937 -2.011 1.908 1.00 0.00 25 THR A CA 11
ATOM 19589 C C . THR A 1 46 ? -8.705 -1.885 0.396 1.00 0.00 25 THR A C 11
ATOM 19590 O O . THR A 1 46 ? -9.253 -2.649 -0.405 1.00 0.00 25 THR A O 11
ATOM 19601 N N . MET A 1 47 ? -7.902 -0.895 0.037 1.00 0.00 26 MET A N 11
ATOM 19602 C CA . MET A 1 47 ? -7.592 -0.550 -1.358 1.00 0.00 26 MET A CA 11
ATOM 19603 C C . MET A 1 47 ? -6.145 -0.927 -1.718 1.00 0.00 26 MET A C 11
ATOM 19604 O O . MET A 1 47 ? -5.822 -1.014 -2.904 1.00 0.00 26 MET A O 11
ATOM 19618 N N . PHE A 1 48 ? -5.279 -1.143 -0.700 1.00 0.00 27 PHE A N 11
ATOM 19619 C CA . PHE A 1 48 ? -4.025 -1.908 -0.878 1.00 0.00 27 PHE A CA 11
ATOM 19620 C C . PHE A 1 48 ? -3.423 -2.358 0.463 1.00 0.00 27 PHE A C 11
ATOM 19621 O O . PHE A 1 48 ? -3.780 -1.840 1.529 1.00 0.00 27 PHE A O 11
ATOM 19638 N N . SER A 1 49 ? -2.467 -3.295 0.357 1.00 0.00 28 SER A N 11
ATOM 19639 C CA . SER A 1 49 ? -1.910 -4.014 1.513 1.00 0.00 28 SER A CA 11
ATOM 19640 C C . SER A 1 49 ? -0.821 -4.979 1.088 1.00 0.00 28 SER A C 11
ATOM 19641 O O . SER A 1 49 ? -0.622 -5.192 -0.103 1.00 0.00 28 SER A O 11
ATOM 19649 N N . SER A 1 50 ? -0.131 -5.579 2.079 1.00 0.00 29 SER A N 11
ATOM 19650 C CA . SER A 1 50 ? 0.730 -6.762 1.866 1.00 0.00 29 SER A CA 11
ATOM 19651 C C . SER A 1 50 ? 1.935 -6.474 0.962 1.00 0.00 29 SER A C 11
ATOM 19652 O O . SER A 1 50 ? 2.495 -7.384 0.339 1.00 0.00 29 SER A O 11
ATOM 19660 N N . GLU A 1 51 ? 2.322 -5.191 0.921 1.00 0.00 30 GLU A N 11
ATOM 19661 C CA . GLU A 1 51 ? 3.555 -4.722 0.300 1.00 0.00 30 GLU A CA 11
ATOM 19662 C C . GLU A 1 51 ? 4.784 -5.494 0.831 1.00 0.00 30 GLU A C 11
ATOM 19663 O O . GLU A 1 51 ? 5.711 -5.773 0.059 1.00 0.00 30 GLU A O 11
ATOM 19675 N N . GLY A 1 52 ? 4.774 -5.847 2.144 1.00 0.00 31 GLY A N 11
ATOM 19676 C CA . GLY A 1 52 ? 5.787 -6.714 2.719 1.00 0.00 31 GLY A CA 11
ATOM 19677 C C . GLY A 1 52 ? 7.157 -6.088 2.711 1.00 0.00 31 GLY A C 11
ATOM 19678 O O . GLY A 1 52 ? 8.088 -6.681 2.159 1.00 0.00 31 GLY A O 11
ATOM 19682 N N . TYR A 1 53 ? 7.289 -4.881 3.309 1.00 0.00 32 TYR A N 11
ATOM 19683 C CA . TYR A 1 53 ? 8.492 -4.060 3.140 1.00 0.00 32 TYR A CA 11
ATOM 19684 C C . TYR A 1 53 ? 9.674 -4.736 3.869 1.00 0.00 32 TYR A C 11
ATOM 19685 O O . TYR A 1 53 ? 10.650 -5.129 3.214 1.00 0.00 32 TYR A O 11
ATOM 19703 N N . LYS A 1 54 ? 9.568 -4.875 5.217 1.00 0.00 33 LYS A N 11
ATOM 19704 C CA . LYS A 1 54 ? 10.420 -5.802 5.991 1.00 0.00 33 LYS A CA 11
ATOM 19705 C C . LYS A 1 54 ? 9.968 -5.918 7.463 1.00 0.00 33 LYS A C 11
ATOM 19706 O O . LYS A 1 54 ? 9.384 -6.926 7.865 1.00 0.00 33 LYS A O 11
ATOM 19725 N N . ALA A 1 55 ? 10.254 -4.878 8.258 1.00 0.00 34 ALA A N 11
ATOM 19726 C CA . ALA A 1 55 ? 10.119 -4.919 9.736 1.00 0.00 34 ALA A CA 11
ATOM 19727 C C . ALA A 1 55 ? 9.194 -3.810 10.195 1.00 0.00 34 ALA A C 11
ATOM 19728 O O . ALA A 1 55 ? 8.809 -2.980 9.372 1.00 0.00 34 ALA A O 11
ATOM 19735 N N . LYS A 1 56 ? 8.820 -3.774 11.499 1.00 0.00 35 LYS A N 11
ATOM 19736 C CA . LYS A 1 56 ? 7.877 -2.770 12.014 1.00 0.00 35 LYS A CA 11
ATOM 19737 C C . LYS A 1 56 ? 8.484 -1.360 11.970 1.00 0.00 35 LYS A C 11
ATOM 19738 O O . LYS A 1 56 ? 7.822 -0.421 11.545 1.00 0.00 35 LYS A O 11
ATOM 19757 N N . ALA A 1 57 ? 9.763 -1.229 12.375 1.00 0.00 36 ALA A N 11
ATOM 19758 C CA . ALA A 1 57 ? 10.506 0.051 12.287 1.00 0.00 36 ALA A CA 11
ATOM 19759 C C . ALA A 1 57 ? 10.522 0.578 10.838 1.00 0.00 36 ALA A C 11
ATOM 19760 O O . ALA A 1 57 ? 10.305 1.768 10.596 1.00 0.00 36 ALA A O 11
ATOM 19767 N N . SER A 1 58 ? 10.707 -0.351 9.888 1.00 0.00 37 SER A N 11
ATOM 19768 C CA . SER A 1 58 ? 10.690 -0.062 8.446 1.00 0.00 37 SER A CA 11
ATOM 19769 C C . SER A 1 58 ? 9.256 0.245 7.957 1.00 0.00 37 SER A C 11
ATOM 19770 O O . SER A 1 58 ? 9.069 1.029 7.021 1.00 0.00 37 SER A O 11
ATOM 19778 N N . ALA A 1 59 ? 8.259 -0.381 8.621 1.00 0.00 38 ALA A N 11
ATOM 19779 C CA . ALA A 1 59 ? 6.840 -0.267 8.254 1.00 0.00 38 ALA A CA 11
ATOM 19780 C C . ALA A 1 59 ? 6.315 1.149 8.536 1.00 0.00 38 ALA A C 11
ATOM 19781 O O . ALA A 1 59 ? 5.766 1.791 7.642 1.00 0.00 38 ALA A O 11
ATOM 19788 N N . ILE A 1 60 ? 6.485 1.624 9.792 1.00 0.00 39 ILE A N 11
ATOM 19789 C CA . ILE A 1 60 ? 6.141 3.004 10.188 1.00 0.00 39 ILE A CA 11
ATOM 19790 C C . ILE A 1 60 ? 6.890 4.031 9.313 1.00 0.00 39 ILE A C 11
ATOM 19791 O O . ILE A 1 60 ? 6.265 4.960 8.814 1.00 0.00 39 ILE A O 11
ATOM 19807 N N . HIS A 1 61 ? 8.218 3.831 9.117 1.00 0.00 40 HIS A N 11
ATOM 19808 C CA . HIS A 1 61 ? 9.059 4.733 8.282 1.00 0.00 40 HIS A CA 11
ATOM 19809 C C . HIS A 1 61 ? 8.497 4.875 6.856 1.00 0.00 40 HIS A C 11
ATOM 19810 O O . HIS A 1 61 ? 8.461 5.988 6.293 1.00 0.00 40 HIS A O 11
ATOM 19825 N N . ALA A 1 62 ? 8.026 3.753 6.290 1.00 0.00 41 ALA A N 11
ATOM 19826 C CA . ALA A 1 62 ? 7.337 3.735 4.999 1.00 0.00 41 ALA A CA 11
ATOM 19827 C C . ALA A 1 62 ? 6.082 4.624 5.058 1.00 0.00 41 ALA A C 11
ATOM 19828 O O . ALA A 1 62 ? 5.931 5.552 4.271 1.00 0.00 41 ALA A O 11
ATOM 19835 N N . ILE A 1 63 ? 5.242 4.386 6.066 1.00 0.00 42 ILE A N 11
ATOM 19836 C CA . ILE A 1 63 ? 4.013 5.169 6.280 1.00 0.00 42 ILE A CA 11
ATOM 19837 C C . ILE A 1 63 ? 4.319 6.668 6.502 1.00 0.00 42 ILE A C 11
ATOM 19838 O O . ILE A 1 63 ? 3.514 7.530 6.133 1.00 0.00 42 ILE A O 11
ATOM 19854 N N . GLU A 1 64 ? 5.514 6.971 7.033 1.00 0.00 43 GLU A N 11
ATOM 19855 C CA . GLU A 1 64 ? 5.925 8.353 7.299 1.00 0.00 43 GLU A CA 11
ATOM 19856 C C . GLU A 1 64 ? 6.111 9.110 5.985 1.00 0.00 43 GLU A C 11
ATOM 19857 O O . GLU A 1 64 ? 5.828 10.301 5.938 1.00 0.00 43 GLU A O 11
ATOM 19869 N N . SER A 1 65 ? 6.554 8.401 4.918 1.00 0.00 44 SER A N 11
ATOM 19870 C CA . SER A 1 65 ? 6.599 8.958 3.544 1.00 0.00 44 SER A CA 11
ATOM 19871 C C . SER A 1 65 ? 5.215 9.435 3.083 1.00 0.00 44 SER A C 11
ATOM 19872 O O . SER A 1 65 ? 5.097 10.478 2.416 1.00 0.00 44 SER A O 11
ATOM 19880 N N . ILE A 1 66 ? 4.174 8.657 3.444 1.00 0.00 45 ILE A N 11
ATOM 19881 C CA . ILE A 1 66 ? 2.802 8.930 3.003 1.00 0.00 45 ILE A CA 11
ATOM 19882 C C . ILE A 1 66 ? 2.320 10.241 3.647 1.00 0.00 45 ILE A C 11
ATOM 19883 O O . ILE A 1 66 ? 1.712 11.095 2.989 1.00 0.00 45 ILE A O 11
ATOM 19899 N N . LYS A 1 67 ? 2.639 10.392 4.945 1.00 0.00 46 LYS A N 11
ATOM 19900 C CA . LYS A 1 67 ? 2.232 11.551 5.770 1.00 0.00 46 LYS A CA 11
ATOM 19901 C C . LYS A 1 67 ? 2.744 12.897 5.240 1.00 0.00 46 LYS A C 11
ATOM 19902 O O . LYS A 1 67 ? 2.141 13.942 5.489 1.00 0.00 46 LYS A O 11
ATOM 19921 N N . ARG A 1 68 ? 3.855 12.840 4.518 1.00 0.00 47 ARG A N 11
ATOM 19922 C CA . ARG A 1 68 ? 4.589 14.040 4.072 1.00 0.00 47 ARG A CA 11
ATOM 19923 C C . ARG A 1 68 ? 3.829 14.804 2.965 1.00 0.00 47 ARG A C 11
ATOM 19924 O O . ARG A 1 68 ? 3.618 16.018 3.085 1.00 0.00 47 ARG A O 11
ATOM 19945 N N . ASN A 1 69 ? 3.395 14.079 1.908 1.00 0.00 48 ASN A N 11
ATOM 19946 C CA . ASN A 1 69 ? 2.846 14.726 0.682 1.00 0.00 48 ASN A CA 11
ATOM 19947 C C . ASN A 1 69 ? 2.194 13.728 -0.300 1.00 0.00 48 ASN A C 11
ATOM 19948 O O . ASN A 1 69 ? 1.996 14.058 -1.466 1.00 0.00 48 ASN A O 11
ATOM 19959 N N . SER A 1 70 ? 1.843 12.523 0.154 1.00 0.00 49 SER A N 11
ATOM 19960 C CA . SER A 1 70 ? 1.285 11.478 -0.734 1.00 0.00 49 SER A CA 11
ATOM 19961 C C . SER A 1 70 ? -0.052 11.906 -1.369 1.00 0.00 49 SER A C 11
ATOM 19962 O O . SER A 1 70 ? -0.327 11.602 -2.535 1.00 0.00 49 SER A O 11
ATOM 19970 N N . ALA A 1 71 ? -0.868 12.622 -0.578 1.00 0.00 50 ALA A N 11
ATOM 19971 C CA . ALA A 1 71 ? -2.130 13.210 -1.043 1.00 0.00 50 ALA A CA 11
ATOM 19972 C C . ALA A 1 71 ? -1.912 14.275 -2.154 1.00 0.00 50 ALA A C 11
ATOM 19973 O O . ALA A 1 71 ? -2.812 14.537 -2.960 1.00 0.00 50 ALA A O 11
ATOM 19980 N N . GLY A 1 72 ? -0.709 14.880 -2.171 1.00 0.00 51 GLY A N 11
ATOM 19981 C CA . GLY A 1 72 ? -0.298 15.809 -3.236 1.00 0.00 51 GLY A CA 11
ATOM 19982 C C . GLY A 1 72 ? 0.581 15.165 -4.306 1.00 0.00 51 GLY A C 11
ATOM 19983 O O . GLY A 1 72 ? 0.799 15.762 -5.360 1.00 0.00 51 GLY A O 11
ATOM 19987 N N . ALA A 1 73 ? 1.071 13.939 -4.041 1.00 0.00 52 ALA A N 11
ATOM 19988 C CA . ALA A 1 73 ? 2.016 13.219 -4.924 1.00 0.00 52 ALA A CA 11
ATOM 19989 C C . ALA A 1 73 ? 1.345 12.822 -6.242 1.00 0.00 52 ALA A C 11
ATOM 19990 O O . ALA A 1 73 ? 0.205 12.384 -6.236 1.00 0.00 52 ALA A O 11
ATOM 19997 N N . ASP A 1 74 ? 2.061 12.965 -7.366 1.00 0.00 53 ASP A N 11
ATOM 19998 C CA . ASP A 1 74 ? 1.511 12.672 -8.712 1.00 0.00 53 ASP A CA 11
ATOM 19999 C C . ASP A 1 74 ? 1.250 11.158 -8.897 1.00 0.00 53 ASP A C 11
ATOM 20000 O O . ASP A 1 74 ? 1.787 10.329 -8.159 1.00 0.00 53 ASP A O 11
ATOM 20009 N N . THR A 1 75 ? 0.389 10.808 -9.853 1.00 0.00 54 THR A N 11
ATOM 20010 C CA . THR A 1 75 ? 0.100 9.408 -10.194 1.00 0.00 54 THR A CA 11
ATOM 20011 C C . THR A 1 75 ? 0.577 9.130 -11.635 1.00 0.00 54 THR A C 11
ATOM 20012 O O . THR A 1 75 ? -0.063 9.551 -12.604 1.00 0.00 54 THR A O 11
ATOM 20023 N N . VAL A 1 76 ? 1.737 8.456 -11.754 1.00 0.00 55 VAL A N 11
ATOM 20024 C CA . VAL A 1 76 ? 2.379 8.140 -13.047 1.00 0.00 55 VAL A CA 11
ATOM 20025 C C . VAL A 1 76 ? 2.171 6.653 -13.395 1.00 0.00 55 VAL A C 11
ATOM 20026 O O . VAL A 1 76 ? 2.438 5.773 -12.576 1.00 0.00 55 VAL A O 11
ATOM 20039 N N . ASP A 1 77 ? 1.663 6.380 -14.610 1.00 0.00 56 ASP A N 11
ATOM 20040 C CA . ASP A 1 77 ? 1.412 5.007 -15.081 1.00 0.00 56 ASP A CA 11
ATOM 20041 C C . ASP A 1 77 ? 2.449 4.592 -16.149 1.00 0.00 56 ASP A C 11
ATOM 20042 O O . ASP A 1 77 ? 2.565 5.230 -17.197 1.00 0.00 56 ASP A O 11
ATOM 20051 N N . LEU A 1 78 ? 3.181 3.511 -15.856 1.00 0.00 57 LEU A N 11
ATOM 20052 C CA . LEU A 1 78 ? 4.188 2.911 -16.758 1.00 0.00 57 LEU A CA 11
ATOM 20053 C C . LEU A 1 78 ? 3.627 1.722 -17.577 1.00 0.00 57 LEU A C 11
ATOM 20054 O O . LEU A 1 78 ? 4.174 1.406 -18.634 1.00 0.00 57 LEU A O 11
ATOM 20070 N N . THR A 1 79 ? 2.515 1.099 -17.119 1.00 0.00 58 THR A N 11
ATOM 20071 C CA . THR A 1 79 ? 1.982 -0.159 -17.728 1.00 0.00 58 THR A CA 11
ATOM 20072 C C . THR A 1 79 ? 1.035 0.138 -18.920 1.00 0.00 58 THR A C 11
ATOM 20073 O O . THR A 1 79 ? 0.454 -0.776 -19.513 1.00 0.00 58 THR A O 11
ATOM 20084 N N . THR A 1 80 ? 0.920 1.427 -19.289 1.00 0.00 59 THR A N 11
ATOM 20085 C CA . THR A 1 80 ? 0.281 1.866 -20.547 1.00 0.00 59 THR A CA 11
ATOM 20086 C C . THR A 1 80 ? 1.173 1.483 -21.751 1.00 0.00 59 THR A C 11
ATOM 20087 O O . THR A 1 80 ? 0.681 1.292 -22.866 1.00 0.00 59 THR A O 11
ATOM 20098 N N . MET A 1 81 ? 2.484 1.339 -21.484 1.00 0.00 60 MET A N 11
ATOM 20099 C CA . MET A 1 81 ? 3.524 1.158 -22.508 1.00 0.00 60 MET A CA 11
ATOM 20100 C C . MET A 1 81 ? 4.661 0.275 -21.955 1.00 0.00 60 MET A C 11
ATOM 20101 O O . MET A 1 81 ? 4.548 -0.296 -20.861 1.00 0.00 60 MET A O 11
ATOM 20115 N N . THR A 1 82 ? 5.744 0.149 -22.736 1.00 0.00 61 THR A N 11
ATOM 20116 C CA . THR A 1 82 ? 7.010 -0.447 -22.282 1.00 0.00 61 THR A CA 11
ATOM 20117 C C . THR A 1 82 ? 8.000 0.683 -21.927 1.00 0.00 61 THR A C 11
ATOM 20118 O O . THR A 1 82 ? 8.218 1.595 -22.736 1.00 0.00 61 THR A O 11
ATOM 20129 N N . ALA A 1 83 ? 8.579 0.622 -20.716 1.00 0.00 62 ALA A N 11
ATOM 20130 C CA . ALA A 1 83 ? 9.536 1.623 -20.213 1.00 0.00 62 ALA A CA 11
ATOM 20131 C C . ALA A 1 83 ? 10.648 0.906 -19.408 1.00 0.00 62 ALA A C 11
ATOM 20132 O O . ALA A 1 83 ? 10.367 0.433 -18.282 1.00 0.00 62 ALA A O 11
ATOM 20140 N N . MET B 1 22 ? 9.372 15.727 -7.838 1.00 0.00 1 MET B N 11
ATOM 20141 C CA . MET B 1 22 ? 8.669 15.222 -6.636 1.00 0.00 1 MET B CA 11
ATOM 20142 C C . MET B 1 22 ? 8.442 13.711 -6.765 1.00 0.00 1 MET B C 11
ATOM 20143 O O . MET B 1 22 ? 8.424 13.177 -7.883 1.00 0.00 1 MET B O 11
ATOM 20157 N N . TYR B 1 23 ? 8.291 13.022 -5.619 1.00 0.00 2 TYR B N 11
ATOM 20158 C CA . TYR B 1 23 ? 7.875 11.615 -5.594 1.00 0.00 2 TYR B CA 11
ATOM 20159 C C . TYR B 1 23 ? 6.412 11.441 -6.053 1.00 0.00 2 TYR B C 11
ATOM 20160 O O . TYR B 1 23 ? 5.612 12.391 -6.048 1.00 0.00 2 TYR B O 11
ATOM 20178 N N . LYS B 1 24 ? 6.082 10.195 -6.401 1.00 0.00 3 LYS B N 11
ATOM 20179 C CA . LYS B 1 24 ? 4.845 9.847 -7.109 1.00 0.00 3 LYS B CA 11
ATOM 20180 C C . LYS B 1 24 ? 4.561 8.335 -7.015 1.00 0.00 3 LYS B C 11
ATOM 20181 O O . LYS B 1 24 ? 5.342 7.570 -6.422 1.00 0.00 3 LYS B O 11
ATOM 20200 N N . PHE B 1 25 ? 3.431 7.934 -7.620 1.00 0.00 4 PHE B N 11
ATOM 20201 C CA . PHE B 1 25 ? 2.954 6.550 -7.658 1.00 0.00 4 PHE B CA 11
ATOM 20202 C C . PHE B 1 25 ? 3.238 5.956 -9.037 1.00 0.00 4 PHE B C 11
ATOM 20203 O O . PHE B 1 25 ? 2.600 6.335 -10.019 1.00 0.00 4 PHE B O 11
ATOM 20220 N N . GLU B 1 26 ? 4.194 5.023 -9.088 1.00 0.00 5 GLU B N 11
ATOM 20221 C CA . GLU B 1 26 ? 4.644 4.387 -10.335 1.00 0.00 5 GLU B CA 11
ATOM 20222 C C . GLU B 1 26 ? 3.871 3.079 -10.541 1.00 0.00 5 GLU B C 11
ATOM 20223 O O . GLU B 1 26 ? 4.153 2.087 -9.862 1.00 0.00 5 GLU B O 11
ATOM 20235 N N . ILE B 1 27 ? 2.914 3.087 -11.497 1.00 0.00 6 ILE B N 11
ATOM 20236 C CA . ILE B 1 27 ? 1.975 1.977 -11.726 1.00 0.00 6 ILE B CA 11
ATOM 20237 C C . ILE B 1 27 ? 2.514 1.092 -12.834 1.00 0.00 6 ILE B C 11
ATOM 20238 O O . ILE B 1 27 ? 2.786 1.570 -13.927 1.00 0.00 6 ILE B O 11
ATOM 20254 N N . TYR B 1 28 ? 2.643 -0.181 -12.566 1.00 0.00 7 TYR B N 11
ATOM 20255 C CA . TYR B 1 28 ? 3.087 -1.147 -13.561 1.00 0.00 7 TYR B CA 11
ATOM 20256 C C . TYR B 1 28 ? 2.287 -2.448 -13.412 1.00 0.00 7 TYR B C 11
ATOM 20257 O O . TYR B 1 28 ? 1.367 -2.544 -12.601 1.00 0.00 7 TYR B O 11
ATOM 20275 N N . GLN B 1 29 ? 2.611 -3.411 -14.260 1.00 0.00 8 GLN B N 11
ATOM 20276 C CA . GLN B 1 29 ? 2.234 -4.815 -14.055 1.00 0.00 8 GLN B CA 11
ATOM 20277 C C . GLN B 1 29 ? 3.541 -5.598 -13.901 1.00 0.00 8 GLN B C 11
ATOM 20278 O O . GLN B 1 29 ? 4.553 -5.288 -14.551 1.00 0.00 8 GLN B O 11
ATOM 20292 N N . ASP B 1 30 ? 3.529 -6.568 -13.006 1.00 0.00 9 ASP B N 11
ATOM 20293 C CA . ASP B 1 30 ? 4.702 -7.373 -12.682 1.00 0.00 9 ASP B CA 11
ATOM 20294 C C . ASP B 1 30 ? 4.702 -8.618 -13.573 1.00 0.00 9 ASP B C 11
ATOM 20295 O O . ASP B 1 30 ? 3.678 -8.885 -14.211 1.00 0.00 9 ASP B O 11
ATOM 20304 N N . LYS B 1 31 ? 5.834 -9.368 -13.565 1.00 0.00 10 LYS B N 11
ATOM 20305 C CA . LYS B 1 31 ? 6.097 -10.579 -14.392 1.00 0.00 10 LYS B CA 11
ATOM 20306 C C . LYS B 1 31 ? 4.867 -11.524 -14.505 1.00 0.00 10 LYS B C 11
ATOM 20307 O O . LYS B 1 31 ? 4.590 -12.074 -15.575 1.00 0.00 10 LYS B O 11
ATOM 20326 N N . ALA B 1 32 ? 4.113 -11.645 -13.399 1.00 0.00 11 ALA B N 11
ATOM 20327 C CA . ALA B 1 32 ? 2.901 -12.497 -13.301 1.00 0.00 11 ALA B CA 11
ATOM 20328 C C . ALA B 1 32 ? 1.660 -11.863 -14.000 1.00 0.00 11 ALA B C 11
ATOM 20329 O O . ALA B 1 32 ? 0.542 -12.359 -13.831 1.00 0.00 11 ALA B O 11
ATOM 20336 N N . GLY B 1 33 ? 1.875 -10.789 -14.793 1.00 0.00 12 GLY B N 11
ATOM 20337 C CA . GLY B 1 33 ? 0.794 -9.982 -15.389 1.00 0.00 12 GLY B CA 11
ATOM 20338 C C . GLY B 1 33 ? -0.112 -9.344 -14.339 1.00 0.00 12 GLY B C 11
ATOM 20339 O O . GLY B 1 33 ? -1.273 -9.043 -14.614 1.00 0.00 12 GLY B O 11
ATOM 20343 N N . GLU B 1 34 ? 0.439 -9.119 -13.134 1.00 0.00 13 GLU B N 11
ATOM 20344 C CA . GLU B 1 34 ? -0.356 -8.691 -11.954 1.00 0.00 13 GLU B CA 11
ATOM 20345 C C . GLU B 1 34 ? -0.105 -7.207 -11.699 1.00 0.00 13 GLU B C 11
ATOM 20346 O O . GLU B 1 34 ? 1.051 -6.791 -11.630 1.00 0.00 13 GLU B O 11
ATOM 20358 N N . TYR B 1 35 ? -1.169 -6.418 -11.480 1.00 0.00 14 TYR B N 11
ATOM 20359 C CA . TYR B 1 35 ? -1.054 -4.950 -11.508 1.00 0.00 14 TYR B CA 11
ATOM 20360 C C . TYR B 1 35 ? -0.673 -4.433 -10.120 1.00 0.00 14 TYR B C 11
ATOM 20361 O O . TYR B 1 35 ? -1.422 -4.568 -9.143 1.00 0.00 14 TYR B O 11
ATOM 20379 N N . ARG B 1 36 ? 0.541 -3.873 -10.083 1.00 0.00 15 ARG B N 11
ATOM 20380 C CA . ARG B 1 36 ? 1.246 -3.468 -8.882 1.00 0.00 15 ARG B CA 11
ATOM 20381 C C . ARG B 1 36 ? 1.862 -2.093 -9.097 1.00 0.00 15 ARG B C 11
ATOM 20382 O O . ARG B 1 36 ? 2.421 -1.832 -10.151 1.00 0.00 15 ARG B O 11
ATOM 20403 N N . PHE B 1 37 ? 1.768 -1.228 -8.095 1.00 0.00 16 PHE B N 11
ATOM 20404 C CA . PHE B 1 37 ? 2.410 0.087 -8.109 1.00 0.00 16 PHE B CA 11
ATOM 20405 C C . PHE B 1 37 ? 3.319 0.252 -6.889 1.00 0.00 16 PHE B C 11
ATOM 20406 O O . PHE B 1 37 ? 3.327 -0.583 -5.969 1.00 0.00 16 PHE B O 11
ATOM 20423 N N . ARG B 1 38 ? 4.130 1.317 -6.945 1.00 0.00 17 ARG B N 11
ATOM 20424 C CA . ARG B 1 38 ? 5.077 1.709 -5.883 1.00 0.00 17 ARG B CA 11
ATOM 20425 C C . ARG B 1 38 ? 4.808 3.161 -5.470 1.00 0.00 17 ARG B C 11
ATOM 20426 O O . ARG B 1 38 ? 4.216 3.929 -6.238 1.00 0.00 17 ARG B O 11
ATOM 20447 N N . PHE B 1 39 ? 5.273 3.536 -4.272 1.00 0.00 18 PHE B N 11
ATOM 20448 C CA . PHE B 1 39 ? 5.383 4.945 -3.868 1.00 0.00 18 PHE B CA 11
ATOM 20449 C C . PHE B 1 39 ? 6.857 5.221 -3.589 1.00 0.00 18 PHE B C 11
ATOM 20450 O O . PHE B 1 39 ? 7.540 4.438 -2.902 1.00 0.00 18 PHE B O 11
ATOM 20467 N N . LYS B 1 40 ? 7.338 6.307 -4.176 1.00 0.00 19 LYS B N 11
ATOM 20468 C CA . LYS B 1 40 ? 8.745 6.697 -4.139 1.00 0.00 19 LYS B CA 11
ATOM 20469 C C . LYS B 1 40 ? 8.991 7.761 -3.061 1.00 0.00 19 LYS B C 11
ATOM 20470 O O . LYS B 1 40 ? 8.074 8.165 -2.332 1.00 0.00 19 LYS B O 11
ATOM 20489 N N . ALA B 1 41 ? 10.245 8.210 -2.989 1.00 0.00 20 ALA B N 11
ATOM 20490 C CA . ALA B 1 41 ? 10.684 9.320 -2.132 1.00 0.00 20 ALA B CA 11
ATOM 20491 C C . ALA B 1 41 ? 11.654 10.195 -2.940 1.00 0.00 20 ALA B C 11
ATOM 20492 O O . ALA B 1 41 ? 12.115 9.763 -4.002 1.00 0.00 20 ALA B O 11
ATOM 20499 N N . SER B 1 42 ? 11.911 11.430 -2.465 1.00 0.00 21 SER B N 11
ATOM 20500 C CA . SER B 1 42 ? 12.767 12.428 -3.160 1.00 0.00 21 SER B CA 11
ATOM 20501 C C . SER B 1 42 ? 14.169 11.891 -3.556 1.00 0.00 21 SER B C 11
ATOM 20502 O O . SER B 1 42 ? 14.736 12.308 -4.573 1.00 0.00 21 SER B O 11
ATOM 20510 N N . ASN B 1 43 ? 14.702 10.948 -2.755 1.00 0.00 22 ASN B N 11
ATOM 20511 C CA . ASN B 1 43 ? 16.040 10.344 -2.972 1.00 0.00 22 ASN B CA 11
ATOM 20512 C C . ASN B 1 43 ? 16.027 9.314 -4.141 1.00 0.00 22 ASN B C 11
ATOM 20513 O O . ASN B 1 43 ? 17.078 8.870 -4.596 1.00 0.00 22 ASN B O 11
ATOM 20524 N N . GLY B 1 44 ? 14.825 8.978 -4.630 1.00 0.00 23 GLY B N 11
ATOM 20525 C CA . GLY B 1 44 ? 14.632 7.929 -5.636 1.00 0.00 23 GLY B CA 11
ATOM 20526 C C . GLY B 1 44 ? 14.695 6.548 -5.021 1.00 0.00 23 GLY B C 11
ATOM 20527 O O . GLY B 1 44 ? 15.347 5.640 -5.546 1.00 0.00 23 GLY B O 11
ATOM 20531 N N . GLU B 1 45 ? 13.992 6.398 -3.896 1.00 0.00 24 GLU B N 11
ATOM 20532 C CA . GLU B 1 45 ? 13.922 5.151 -3.128 1.00 0.00 24 GLU B CA 11
ATOM 20533 C C . GLU B 1 45 ? 12.448 4.765 -2.936 1.00 0.00 24 GLU B C 11
ATOM 20534 O O . GLU B 1 45 ? 11.588 5.636 -2.764 1.00 0.00 24 GLU B O 11
ATOM 20546 N N . THR B 1 46 ? 12.166 3.462 -3.008 1.00 0.00 25 THR B N 11
ATOM 20547 C CA . THR B 1 46 ? 10.821 2.914 -2.808 1.00 0.00 25 THR B CA 11
ATOM 20548 C C . THR B 1 46 ? 10.667 2.446 -1.350 1.00 0.00 25 THR B C 11
ATOM 20549 O O . THR B 1 46 ? 11.527 1.744 -0.804 1.00 0.00 25 THR B O 11
ATOM 20560 N N . MET B 1 47 ? 9.565 2.863 -0.746 1.00 0.00 26 MET B N 11
ATOM 20561 C CA . MET B 1 47 ? 9.242 2.587 0.662 1.00 0.00 26 MET B CA 11
ATOM 20562 C C . MET B 1 47 ? 8.089 1.580 0.782 1.00 0.00 26 MET B C 11
ATOM 20563 O O . MET B 1 47 ? 7.911 0.991 1.852 1.00 0.00 26 MET B O 11
ATOM 20577 N N . PHE B 1 48 ? 7.306 1.385 -0.307 1.00 0.00 27 PHE B N 11
ATOM 20578 C CA . PHE B 1 48 ? 6.464 0.183 -0.468 1.00 0.00 27 PHE B CA 11
ATOM 20579 C C . PHE B 1 48 ? 5.988 -0.003 -1.918 1.00 0.00 27 PHE B C 11
ATOM 20580 O O . PHE B 1 48 ? 6.043 0.928 -2.730 1.00 0.00 27 PHE B O 11
ATOM 20597 N N . SER B 1 49 ? 5.476 -1.215 -2.183 1.00 0.00 28 SER B N 11
ATOM 20598 C CA . SER B 1 49 ? 5.167 -1.679 -3.544 1.00 0.00 28 SER B CA 11
ATOM 20599 C C . SER B 1 49 ? 4.558 -3.065 -3.535 1.00 0.00 28 SER B C 11
ATOM 20600 O O . SER B 1 49 ? 4.543 -3.718 -2.497 1.00 0.00 28 SER B O 11
ATOM 20608 N N . SER B 1 50 ? 4.102 -3.528 -4.719 1.00 0.00 29 SER B N 11
ATOM 20609 C CA . SER B 1 50 ? 3.780 -4.950 -4.966 1.00 0.00 29 SER B CA 11
ATOM 20610 C C . SER B 1 50 ? 2.626 -5.464 -4.092 1.00 0.00 29 SER B C 11
ATOM 20611 O O . SER B 1 50 ? 2.508 -6.670 -3.846 1.00 0.00 29 SER B O 11
ATOM 20619 N N . GLU B 1 51 ? 1.775 -4.524 -3.657 1.00 0.00 30 GLU B N 11
ATOM 20620 C CA . GLU B 1 51 ? 0.505 -4.804 -2.998 1.00 0.00 30 GLU B CA 11
ATOM 20621 C C . GLU B 1 51 ? -0.364 -5.777 -3.830 1.00 0.00 30 GLU B C 11
ATOM 20622 O O . GLU B 1 51 ? -1.041 -6.638 -3.250 1.00 0.00 30 GLU B O 11
ATOM 20634 N N . GLY B 1 52 ? -0.308 -5.657 -5.183 1.00 0.00 31 GLY B N 11
ATOM 20635 C CA . GLY B 1 52 ? -0.944 -6.615 -6.073 1.00 0.00 31 GLY B CA 11
ATOM 20636 C C . GLY B 1 52 ? -2.446 -6.603 -5.951 1.00 0.00 31 GLY B C 11
ATOM 20637 O O . GLY B 1 52 ? -3.038 -7.655 -5.698 1.00 0.00 31 GLY B O 11
ATOM 20641 N N . TYR B 1 53 ? -3.073 -5.418 -6.123 1.00 0.00 32 TYR B N 11
ATOM 20642 C CA . TYR B 1 53 ? -4.485 -5.235 -5.776 1.00 0.00 32 TYR B CA 11
ATOM 20643 C C . TYR B 1 53 ? -5.360 -6.038 -6.763 1.00 0.00 32 TYR B C 11
ATOM 20644 O O . TYR B 1 53 ? -6.062 -6.964 -6.337 1.00 0.00 32 TYR B O 11
ATOM 20662 N N . LYS B 1 54 ? -5.304 -5.676 -8.073 1.00 0.00 33 LYS B N 11
ATOM 20663 C CA . LYS B 1 54 ? -5.795 -6.542 -9.169 1.00 0.00 33 LYS B CA 11
ATOM 20664 C C . LYS B 1 54 ? -5.440 -5.978 -10.557 1.00 0.00 33 LYS B C 11
ATOM 20665 O O . LYS B 1 54 ? -4.545 -6.492 -11.237 1.00 0.00 33 LYS B O 11
ATOM 20684 N N . ALA B 1 55 ? -6.159 -4.933 -10.972 1.00 0.00 34 ALA B N 11
ATOM 20685 C CA . ALA B 1 55 ? -6.135 -4.431 -12.364 1.00 0.00 34 ALA B CA 11
ATOM 20686 C C . ALA B 1 55 ? -5.736 -2.969 -12.363 1.00 0.00 34 ALA B C 11
ATOM 20687 O O . ALA B 1 55 ? -5.644 -2.379 -11.296 1.00 0.00 34 ALA B O 11
ATOM 20694 N N . LYS B 1 56 ? -5.488 -2.376 -13.543 1.00 0.00 35 LYS B N 11
ATOM 20695 C CA . LYS B 1 56 ? -5.051 -0.974 -13.667 1.00 0.00 35 LYS B CA 11
ATOM 20696 C C . LYS B 1 56 ? -6.158 -0.008 -13.201 1.00 0.00 35 LYS B C 11
ATOM 20697 O O . LYS B 1 56 ? -5.883 0.917 -12.449 1.00 0.00 35 LYS B O 11
ATOM 20716 N N . ALA B 1 57 ? -7.413 -0.257 -13.631 1.00 0.00 36 ALA B N 11
ATOM 20717 C CA . ALA B 1 57 ? -8.593 0.520 -13.172 1.00 0.00 36 ALA B CA 11
ATOM 20718 C C . ALA B 1 57 ? -8.706 0.498 -11.634 1.00 0.00 36 ALA B C 11
ATOM 20719 O O . ALA B 1 57 ? -8.951 1.528 -10.997 1.00 0.00 36 ALA B O 11
ATOM 20726 N N . SER B 1 58 ? -8.444 -0.684 -11.053 1.00 0.00 37 SER B N 11
ATOM 20727 C CA . SER B 1 58 ? -8.435 -0.895 -9.596 1.00 0.00 37 SER B CA 11
ATOM 20728 C C . SER B 1 58 ? -7.205 -0.236 -8.946 1.00 0.00 37 SER B C 11
ATOM 20729 O O . SER B 1 58 ? -7.269 0.200 -7.795 1.00 0.00 37 SER B O 11
ATOM 20737 N N . ALA B 1 59 ? -6.094 -0.174 -9.709 1.00 0.00 38 ALA B N 11
ATOM 20738 C CA . ALA B 1 59 ? -4.808 0.357 -9.238 1.00 0.00 38 ALA B CA 11
ATOM 20739 C C . ALA B 1 59 ? -4.897 1.871 -8.999 1.00 0.00 38 ALA B C 11
ATOM 20740 O O . ALA B 1 59 ? -4.576 2.342 -7.910 1.00 0.00 38 ALA B O 11
ATOM 20747 N N . ILE B 1 60 ? -5.329 2.623 -10.037 1.00 0.00 39 ILE B N 11
ATOM 20748 C CA . ILE B 1 60 ? -5.577 4.075 -9.935 1.00 0.00 39 ILE B CA 11
ATOM 20749 C C . ILE B 1 60 ? -6.596 4.380 -8.817 1.00 0.00 39 ILE B C 11
ATOM 20750 O O . ILE B 1 60 ? -6.346 5.260 -8.001 1.00 0.00 39 ILE B O 11
ATOM 20766 N N . HIS B 1 61 ? -7.723 3.628 -8.785 1.00 0.00 40 HIS B N 11
ATOM 20767 C CA . HIS B 1 61 ? -8.789 3.812 -7.763 1.00 0.00 40 HIS B CA 11
ATOM 20768 C C . HIS B 1 61 ? -8.226 3.680 -6.333 1.00 0.00 40 HIS B C 11
ATOM 20769 O O . HIS B 1 61 ? -8.581 4.468 -5.437 1.00 0.00 40 HIS B O 11
ATOM 20784 N N . ALA B 1 62 ? -7.318 2.711 -6.140 1.00 0.00 41 ALA B N 11
ATOM 20785 C CA . ALA B 1 62 ? -6.581 2.545 -4.885 1.00 0.00 41 ALA B CA 11
ATOM 20786 C C . ALA B 1 62 ? -5.780 3.816 -4.569 1.00 0.00 41 ALA B C 11
ATOM 20787 O O . ALA B 1 62 ? -5.943 4.416 -3.510 1.00 0.00 41 ALA B O 11
ATOM 20794 N N . ILE B 1 63 ? -4.985 4.267 -5.538 1.00 0.00 42 ILE B N 11
ATOM 20795 C CA . ILE B 1 63 ? -4.180 5.486 -5.407 1.00 0.00 42 ILE B CA 11
ATOM 20796 C C . ILE B 1 63 ? -5.058 6.731 -5.139 1.00 0.00 42 ILE B C 11
ATOM 20797 O O . ILE B 1 63 ? -4.629 7.656 -4.451 1.00 0.00 42 ILE B O 11
ATOM 20813 N N . GLU B 1 64 ? -6.312 6.706 -5.621 1.00 0.00 43 GLU B N 11
ATOM 20814 C CA . GLU B 1 64 ? -7.248 7.824 -5.435 1.00 0.00 43 GLU B CA 11
ATOM 20815 C C . GLU B 1 64 ? -7.629 7.967 -3.960 1.00 0.00 43 GLU B C 11
ATOM 20816 O O . GLU B 1 64 ? -7.841 9.087 -3.498 1.00 0.00 43 GLU B O 11
ATOM 20828 N N . SER B 1 65 ? -7.671 6.835 -3.220 1.00 0.00 44 SER B N 11
ATOM 20829 C CA . SER B 1 65 ? -7.830 6.851 -1.748 1.00 0.00 44 SER B CA 11
ATOM 20830 C C . SER B 1 65 ? -6.713 7.650 -1.065 1.00 0.00 44 SER B C 11
ATOM 20831 O O . SER B 1 65 ? -6.964 8.375 -0.086 1.00 0.00 44 SER B O 11
ATOM 20839 N N . ILE B 1 66 ? -5.482 7.505 -1.594 1.00 0.00 45 ILE B N 11
ATOM 20840 C CA . ILE B 1 66 ? -4.296 8.123 -0.999 1.00 0.00 45 ILE B CA 11
ATOM 20841 C C . ILE B 1 66 ? -4.403 9.649 -1.146 1.00 0.00 45 ILE B C 11
ATOM 20842 O O . ILE B 1 66 ? -4.141 10.407 -0.207 1.00 0.00 45 ILE B O 11
ATOM 20858 N N . LYS B 1 67 ? -4.849 10.079 -2.337 1.00 0.00 46 LYS B N 11
ATOM 20859 C CA . LYS B 1 67 ? -4.975 11.511 -2.702 1.00 0.00 46 LYS B CA 11
ATOM 20860 C C . LYS B 1 67 ? -5.928 12.295 -1.791 1.00 0.00 46 LYS B C 11
ATOM 20861 O O . LYS B 1 67 ? -5.788 13.510 -1.630 1.00 0.00 46 LYS B O 11
ATOM 20880 N N . ARG B 1 68 ? -6.880 11.579 -1.210 1.00 0.00 47 ARG B N 11
ATOM 20881 C CA . ARG B 1 68 ? -7.984 12.176 -0.428 1.00 0.00 47 ARG B CA 11
ATOM 20882 C C . ARG B 1 68 ? -7.510 12.768 0.915 1.00 0.00 47 ARG B C 11
ATOM 20883 O O . ARG B 1 68 ? -7.802 13.933 1.220 1.00 0.00 47 ARG B O 11
ATOM 20904 N N . ASN B 1 69 ? -6.744 11.973 1.695 1.00 0.00 48 ASN B N 11
ATOM 20905 C CA . ASN B 1 69 ? -6.417 12.339 3.106 1.00 0.00 48 ASN B CA 11
ATOM 20906 C C . ASN B 1 69 ? -5.357 11.410 3.738 1.00 0.00 48 ASN B C 11
ATOM 20907 O O . ASN B 1 69 ? -5.223 11.386 4.955 1.00 0.00 48 ASN B O 11
ATOM 20918 N N . SER B 1 70 ? -4.597 10.655 2.931 1.00 0.00 49 SER B N 11
ATOM 20919 C CA . SER B 1 70 ? -3.606 9.680 3.466 1.00 0.00 49 SER B CA 11
ATOM 20920 C C . SER B 1 70 ? -2.510 10.369 4.303 1.00 0.00 49 SER B C 11
ATOM 20921 O O . SER B 1 70 ? -2.052 9.830 5.315 1.00 0.00 49 SER B O 11
ATOM 20929 N N . ALA B 1 71 ? -2.088 11.558 3.839 1.00 0.00 50 ALA B N 11
ATOM 20930 C CA . ALA B 1 71 ? -1.130 12.410 4.545 1.00 0.00 50 ALA B CA 11
ATOM 20931 C C . ALA B 1 71 ? -1.665 12.882 5.920 1.00 0.00 50 ALA B C 11
ATOM 20932 O O . ALA B 1 71 ? -0.880 13.198 6.825 1.00 0.00 50 ALA B O 11
ATOM 20939 N N . GLY B 1 72 ? -2.999 12.924 6.062 1.00 0.00 51 GLY B N 11
ATOM 20940 C CA . GLY B 1 72 ? -3.654 13.215 7.346 1.00 0.00 51 GLY B CA 11
ATOM 20941 C C . GLY B 1 72 ? -4.131 11.963 8.088 1.00 0.00 51 GLY B C 11
ATOM 20942 O O . GLY B 1 72 ? -4.479 12.046 9.271 1.00 0.00 51 GLY B O 11
ATOM 20946 N N . ALA B 1 73 ? -4.134 10.807 7.399 1.00 0.00 52 ALA B N 11
ATOM 20947 C CA . ALA B 1 73 ? -4.660 9.531 7.932 1.00 0.00 52 ALA B CA 11
ATOM 20948 C C . ALA B 1 73 ? -3.790 9.013 9.085 1.00 0.00 52 ALA B C 11
ATOM 20949 O O . ALA B 1 73 ? -2.572 9.071 9.004 1.00 0.00 52 ALA B O 11
ATOM 20956 N N . ASP B 1 74 ? -4.423 8.486 10.145 1.00 0.00 53 ASP B N 11
ATOM 20957 C CA . ASP B 1 74 ? -3.695 8.017 11.349 1.00 0.00 53 ASP B CA 11
ATOM 20958 C C . ASP B 1 74 ? -2.871 6.742 11.048 1.00 0.00 53 ASP B C 11
ATOM 20959 O O . ASP B 1 74 ? -3.101 6.061 10.047 1.00 0.00 53 ASP B O 11
ATOM 20968 N N . THR B 1 75 ? -1.870 6.464 11.887 1.00 0.00 54 THR B N 11
ATOM 20969 C CA . THR B 1 75 ? -1.031 5.264 11.770 1.00 0.00 54 THR B CA 11
ATOM 20970 C C . THR B 1 75 ? -1.256 4.362 13.006 1.00 0.00 54 THR B C 11
ATOM 20971 O O . THR B 1 75 ? -0.764 4.655 14.100 1.00 0.00 54 THR B O 11
ATOM 20982 N N . VAL B 1 76 ? -2.056 3.298 12.816 1.00 0.00 55 VAL B N 11
ATOM 20983 C CA . VAL B 1 76 ? -2.449 2.343 13.878 1.00 0.00 55 VAL B CA 11
ATOM 20984 C C . VAL B 1 76 ? -1.633 1.042 13.730 1.00 0.00 55 VAL B C 11
ATOM 20985 O O . VAL B 1 76 ? -1.617 0.452 12.649 1.00 0.00 55 VAL B O 11
ATOM 20998 N N . ASP B 1 77 ? -0.969 0.605 14.816 1.00 0.00 56 ASP B N 11
ATOM 20999 C CA . ASP B 1 77 ? -0.174 -0.646 14.830 1.00 0.00 56 ASP B CA 11
ATOM 21000 C C . ASP B 1 77 ? -0.900 -1.749 15.637 1.00 0.00 56 ASP B C 11
ATOM 21001 O O . ASP B 1 77 ? -1.207 -1.574 16.814 1.00 0.00 56 ASP B O 11
ATOM 21010 N N . LEU B 1 78 ? -1.176 -2.871 14.964 1.00 0.00 57 LEU B N 11
ATOM 21011 C CA . LEU B 1 78 ? -1.810 -4.075 15.546 1.00 0.00 57 LEU B CA 11
ATOM 21012 C C . LEU B 1 78 ? -0.775 -5.155 15.952 1.00 0.00 57 LEU B C 11
ATOM 21013 O O . LEU B 1 78 ? -1.073 -5.976 16.828 1.00 0.00 57 LEU B O 11
ATOM 21029 N N . THR B 1 79 ? 0.429 -5.154 15.331 1.00 0.00 58 THR B N 11
ATOM 21030 C CA . THR B 1 79 ? 1.360 -6.314 15.412 1.00 0.00 58 THR B CA 11
ATOM 21031 C C . THR B 1 79 ? 2.130 -6.369 16.733 1.00 0.00 58 THR B C 11
ATOM 21032 O O . THR B 1 79 ? 2.440 -7.458 17.219 1.00 0.00 58 THR B O 11
ATOM 21043 N N . THR B 1 80 ? 2.410 -5.210 17.339 1.00 0.00 59 THR B N 11
ATOM 21044 C CA . THR B 1 80 ? 3.207 -5.148 18.580 1.00 0.00 59 THR B CA 11
ATOM 21045 C C . THR B 1 80 ? 2.246 -5.132 19.782 1.00 0.00 59 THR B C 11
ATOM 21046 O O . THR B 1 80 ? 2.659 -5.332 20.927 1.00 0.00 59 THR B O 11
ATOM 21057 N N . MET B 1 81 ? 0.951 -4.867 19.492 1.00 0.00 60 MET B N 11
ATOM 21058 C CA . MET B 1 81 ? -0.158 -5.034 20.446 1.00 0.00 60 MET B CA 11
ATOM 21059 C C . MET B 1 81 ? -0.409 -6.537 20.675 1.00 0.00 60 MET B C 11
ATOM 21060 O O . MET B 1 81 ? -0.383 -7.026 21.813 1.00 0.00 60 MET B O 11
ATOM 21074 N N . THR B 1 82 ? -0.638 -7.256 19.560 1.00 0.00 61 THR B N 11
ATOM 21075 C CA . THR B 1 82 ? -0.929 -8.696 19.549 1.00 0.00 61 THR B CA 11
ATOM 21076 C C . THR B 1 82 ? -0.162 -9.362 18.388 1.00 0.00 61 THR B C 11
ATOM 21077 O O . THR B 1 82 ? -0.352 -8.995 17.220 1.00 0.00 61 THR B O 11
ATOM 21088 N N . ALA B 1 83 ? 0.708 -10.329 18.725 1.00 0.00 62 ALA B N 11
ATOM 21089 C CA . ALA B 1 83 ? 1.520 -11.076 17.751 1.00 0.00 62 ALA B CA 11
ATOM 21090 C C . ALA B 1 83 ? 1.412 -12.589 18.054 1.00 0.00 62 ALA B C 11
ATOM 21091 O O . ALA B 1 83 ? 2.193 -13.111 18.880 1.00 0.00 62 ALA B O 11
ATOM 21099 N N . MET A 1 22 ? -11.910 8.729 10.136 1.00 0.00 1 MET A N 12
ATOM 21100 C CA . MET A 1 22 ? -12.290 8.430 8.739 1.00 0.00 1 MET A CA 12
ATOM 21101 C C . MET A 1 22 ? -11.683 7.075 8.323 1.00 0.00 1 MET A C 12
ATOM 21102 O O . MET A 1 22 ? -12.400 6.083 8.160 1.00 0.00 1 MET A O 12
ATOM 21116 N N . TYR A 1 23 ? -10.345 7.053 8.177 1.00 0.00 2 TYR A N 12
ATOM 21117 C CA . TYR A 1 23 ? -9.567 5.843 7.842 1.00 0.00 2 TYR A CA 12
ATOM 21118 C C . TYR A 1 23 ? -8.123 5.983 8.340 1.00 0.00 2 TYR A C 12
ATOM 21119 O O . TYR A 1 23 ? -7.711 7.061 8.794 1.00 0.00 2 TYR A O 12
ATOM 21137 N N . LYS A 1 24 ? -7.343 4.898 8.199 1.00 0.00 3 LYS A N 12
ATOM 21138 C CA . LYS A 1 24 ? -5.982 4.824 8.744 1.00 0.00 3 LYS A CA 12
ATOM 21139 C C . LYS A 1 24 ? -5.184 3.660 8.127 1.00 0.00 3 LYS A C 12
ATOM 21140 O O . LYS A 1 24 ? -5.707 2.879 7.318 1.00 0.00 3 LYS A O 12
ATOM 21159 N N . PHE A 1 25 ? -3.904 3.580 8.523 1.00 0.00 4 PHE A N 12
ATOM 21160 C CA . PHE A 1 25 ? -2.960 2.551 8.082 1.00 0.00 4 PHE A CA 12
ATOM 21161 C C . PHE A 1 25 ? -2.946 1.424 9.122 1.00 0.00 4 PHE A C 12
ATOM 21162 O O . PHE A 1 25 ? -2.530 1.633 10.266 1.00 0.00 4 PHE A O 12
ATOM 21179 N N . GLU A 1 26 ? -3.437 0.248 8.728 1.00 0.00 5 GLU A N 12
ATOM 21180 C CA . GLU A 1 26 ? -3.447 -0.941 9.588 1.00 0.00 5 GLU A CA 12
ATOM 21181 C C . GLU A 1 26 ? -2.191 -1.762 9.306 1.00 0.00 5 GLU A C 12
ATOM 21182 O O . GLU A 1 26 ? -2.087 -2.412 8.262 1.00 0.00 5 GLU A O 12
ATOM 21194 N N . ILE A 1 27 ? -1.233 -1.713 10.247 1.00 0.00 6 ILE A N 12
ATOM 21195 C CA . ILE A 1 27 ? 0.061 -2.390 10.130 1.00 0.00 6 ILE A CA 12
ATOM 21196 C C . ILE A 1 27 ? -0.009 -3.676 10.936 1.00 0.00 6 ILE A C 12
ATOM 21197 O O . ILE A 1 27 ? -0.234 -3.655 12.141 1.00 0.00 6 ILE A O 12
ATOM 21213 N N . TYR A 1 28 ? 0.197 -4.774 10.271 1.00 0.00 7 TYR A N 12
ATOM 21214 C CA . TYR A 1 28 ? 0.170 -6.091 10.878 1.00 0.00 7 TYR A CA 12
ATOM 21215 C C . TYR A 1 28 ? 1.322 -6.911 10.311 1.00 0.00 7 TYR A C 12
ATOM 21216 O O . TYR A 1 28 ? 2.157 -6.398 9.562 1.00 0.00 7 TYR A O 12
ATOM 21234 N N . GLN A 1 29 ? 1.398 -8.160 10.727 1.00 0.00 8 GLN A N 12
ATOM 21235 C CA . GLN A 1 29 ? 2.162 -9.188 10.017 1.00 0.00 8 GLN A CA 12
ATOM 21236 C C . GLN A 1 29 ? 1.204 -10.320 9.654 1.00 0.00 8 GLN A C 12
ATOM 21237 O O . GLN A 1 29 ? 0.181 -10.533 10.323 1.00 0.00 8 GLN A O 12
ATOM 21251 N N . ASP A 1 30 ? 1.521 -11.014 8.570 1.00 0.00 9 ASP A N 12
ATOM 21252 C CA . ASP A 1 30 ? 0.757 -12.163 8.102 1.00 0.00 9 ASP A CA 12
ATOM 21253 C C . ASP A 1 30 ? 1.184 -13.406 8.907 1.00 0.00 9 ASP A C 12
ATOM 21254 O O . ASP A 1 30 ? 2.220 -13.358 9.570 1.00 0.00 9 ASP A O 12
ATOM 21263 N N . LYS A 1 31 ? 0.369 -14.488 8.842 1.00 0.00 10 LYS A N 12
ATOM 21264 C CA . LYS A 1 31 ? 0.636 -15.809 9.482 1.00 0.00 10 LYS A CA 12
ATOM 21265 C C . LYS A 1 31 ? 2.075 -16.297 9.191 1.00 0.00 10 LYS A C 12
ATOM 21266 O O . LYS A 1 31 ? 2.734 -16.888 10.047 1.00 0.00 10 LYS A O 12
ATOM 21285 N N . ALA A 1 32 ? 2.546 -15.990 7.975 1.00 0.00 11 ALA A N 12
ATOM 21286 C CA . ALA A 1 32 ? 3.910 -16.323 7.513 1.00 0.00 11 ALA A CA 12
ATOM 21287 C C . ALA A 1 32 ? 4.985 -15.357 8.102 1.00 0.00 11 ALA A C 12
ATOM 21288 O O . ALA A 1 32 ? 6.137 -15.355 7.662 1.00 0.00 11 ALA A O 12
ATOM 21295 N N . GLY A 1 33 ? 4.590 -14.576 9.128 1.00 0.00 12 GLY A N 12
ATOM 21296 C CA . GLY A 1 33 ? 5.441 -13.581 9.788 1.00 0.00 12 GLY A CA 12
ATOM 21297 C C . GLY A 1 33 ? 5.743 -12.370 8.914 1.00 0.00 12 GLY A C 12
ATOM 21298 O O . GLY A 1 33 ? 6.698 -11.632 9.177 1.00 0.00 12 GLY A O 12
ATOM 21302 N N . GLU A 1 34 ? 4.887 -12.132 7.900 1.00 0.00 13 GLU A N 12
ATOM 21303 C CA . GLU A 1 34 ? 5.179 -11.146 6.828 1.00 0.00 13 GLU A CA 12
ATOM 21304 C C . GLU A 1 34 ? 4.538 -9.791 7.131 1.00 0.00 13 GLU A C 12
ATOM 21305 O O . GLU A 1 34 ? 3.342 -9.604 6.891 1.00 0.00 13 GLU A O 12
ATOM 21317 N N . TYR A 1 35 ? 5.334 -8.868 7.710 1.00 0.00 14 TYR A N 12
ATOM 21318 C CA . TYR A 1 35 ? 4.909 -7.477 7.951 1.00 0.00 14 TYR A CA 12
ATOM 21319 C C . TYR A 1 35 ? 4.376 -6.820 6.671 1.00 0.00 14 TYR A C 12
ATOM 21320 O O . TYR A 1 35 ? 5.032 -6.823 5.639 1.00 0.00 14 TYR A O 12
ATOM 21338 N N . ARG A 1 36 ? 3.142 -6.331 6.793 1.00 0.00 15 ARG A N 12
ATOM 21339 C CA . ARG A 1 36 ? 2.349 -5.722 5.728 1.00 0.00 15 ARG A CA 12
ATOM 21340 C C . ARG A 1 36 ? 1.483 -4.628 6.346 1.00 0.00 15 ARG A C 12
ATOM 21341 O O . ARG A 1 36 ? 0.890 -4.836 7.404 1.00 0.00 15 ARG A O 12
ATOM 21362 N N . PHE A 1 37 ? 1.399 -3.476 5.684 1.00 0.00 16 PHE A N 12
ATOM 21363 C CA . PHE A 1 37 ? 0.482 -2.404 6.078 1.00 0.00 16 PHE A CA 12
ATOM 21364 C C . PHE A 1 37 ? -0.526 -2.206 4.956 1.00 0.00 16 PHE A C 12
ATOM 21365 O O . PHE A 1 37 ? -0.165 -2.200 3.772 1.00 0.00 16 PHE A O 12
ATOM 21382 N N . ARG A 1 38 ? -1.792 -2.117 5.322 1.00 0.00 17 ARG A N 12
ATOM 21383 C CA . ARG A 1 38 ? -2.868 -1.819 4.389 1.00 0.00 17 ARG A CA 12
ATOM 21384 C C . ARG A 1 38 ? -3.408 -0.428 4.670 1.00 0.00 17 ARG A C 12
ATOM 21385 O O . ARG A 1 38 ? -3.192 0.130 5.756 1.00 0.00 17 ARG A O 12
ATOM 21406 N N . PHE A 1 39 ? -4.112 0.129 3.685 1.00 0.00 18 PHE A N 12
ATOM 21407 C CA . PHE A 1 39 ? -4.783 1.425 3.843 1.00 0.00 18 PHE A CA 12
ATOM 21408 C C . PHE A 1 39 ? -6.278 1.199 3.680 1.00 0.00 18 PHE A C 12
ATOM 21409 O O . PHE A 1 39 ? -6.724 0.461 2.783 1.00 0.00 18 PHE A O 12
ATOM 21426 N N . LYS A 1 40 ? -7.033 1.795 4.597 1.00 0.00 19 LYS A N 12
ATOM 21427 C CA . LYS A 1 40 ? -8.481 1.654 4.672 1.00 0.00 19 LYS A CA 12
ATOM 21428 C C . LYS A 1 40 ? -9.180 2.828 3.980 1.00 0.00 19 LYS A C 12
ATOM 21429 O O . LYS A 1 40 ? -8.532 3.737 3.444 1.00 0.00 19 LYS A O 12
ATOM 21448 N N . ALA A 1 41 ? -10.513 2.796 4.026 1.00 0.00 20 ALA A N 12
ATOM 21449 C CA . ALA A 1 41 ? -11.376 3.850 3.481 1.00 0.00 20 ALA A CA 12
ATOM 21450 C C . ALA A 1 41 ? -12.493 4.147 4.488 1.00 0.00 20 ALA A C 12
ATOM 21451 O O . ALA A 1 41 ? -12.670 3.390 5.448 1.00 0.00 20 ALA A O 12
ATOM 21458 N N . SER A 1 42 ? -13.198 5.279 4.296 1.00 0.00 21 SER A N 12
ATOM 21459 C CA . SER A 1 42 ? -14.325 5.704 5.162 1.00 0.00 21 SER A CA 12
ATOM 21460 C C . SER A 1 42 ? -15.458 4.648 5.229 1.00 0.00 21 SER A C 12
ATOM 21461 O O . SER A 1 42 ? -16.181 4.564 6.228 1.00 0.00 21 SER A O 12
ATOM 21469 N N . ASN A 1 43 ? -15.586 3.842 4.158 1.00 0.00 22 ASN A N 12
ATOM 21470 C CA . ASN A 1 43 ? -16.569 2.731 4.070 1.00 0.00 22 ASN A CA 12
ATOM 21471 C C . ASN A 1 43 ? -16.119 1.503 4.908 1.00 0.00 22 ASN A C 12
ATOM 21472 O O . ASN A 1 43 ? -16.887 0.556 5.091 1.00 0.00 22 ASN A O 12
ATOM 21483 N N . GLY A 1 44 ? -14.882 1.556 5.435 1.00 0.00 23 GLY A N 12
ATOM 21484 C CA . GLY A 1 44 ? -14.257 0.423 6.121 1.00 0.00 23 GLY A CA 12
ATOM 21485 C C . GLY A 1 44 ? -13.873 -0.673 5.147 1.00 0.00 23 GLY A C 12
ATOM 21486 O O . GLY A 1 44 ? -14.064 -1.863 5.415 1.00 0.00 23 GLY A O 12
ATOM 21490 N N . GLU A 1 45 ? -13.320 -0.249 4.006 1.00 0.00 24 GLU A N 12
ATOM 21491 C CA . GLU A 1 45 ? -12.897 -1.138 2.918 1.00 0.00 24 GLU A CA 12
ATOM 21492 C C . GLU A 1 45 ? -11.397 -0.917 2.678 1.00 0.00 24 GLU A C 12
ATOM 21493 O O . GLU A 1 45 ? -10.914 0.223 2.739 1.00 0.00 24 GLU A O 12
ATOM 21505 N N . THR A 1 46 ? -10.660 -2.006 2.459 1.00 0.00 25 THR A N 12
ATOM 21506 C CA . THR A 1 46 ? -9.233 -1.942 2.131 1.00 0.00 25 THR A CA 12
ATOM 21507 C C . THR A 1 46 ? -9.055 -1.822 0.608 1.00 0.00 25 THR A C 12
ATOM 21508 O O . THR A 1 46 ? -9.742 -2.497 -0.168 1.00 0.00 25 THR A O 12
ATOM 21519 N N . MET A 1 47 ? -8.118 -0.964 0.208 1.00 0.00 26 MET A N 12
ATOM 21520 C CA . MET A 1 47 ? -7.838 -0.660 -1.205 1.00 0.00 26 MET A CA 12
ATOM 21521 C C . MET A 1 47 ? -6.422 -1.117 -1.623 1.00 0.00 26 MET A C 12
ATOM 21522 O O . MET A 1 47 ? -6.124 -1.146 -2.818 1.00 0.00 26 MET A O 12
ATOM 21536 N N . PHE A 1 48 ? -5.558 -1.486 -0.647 1.00 0.00 27 PHE A N 12
ATOM 21537 C CA . PHE A 1 48 ? -4.332 -2.279 -0.932 1.00 0.00 27 PHE A CA 12
ATOM 21538 C C . PHE A 1 48 ? -3.770 -2.914 0.348 1.00 0.00 27 PHE A C 12
ATOM 21539 O O . PHE A 1 48 ? -3.986 -2.416 1.456 1.00 0.00 27 PHE A O 12
ATOM 21556 N N . SER A 1 49 ? -2.974 -3.963 0.108 1.00 0.00 28 SER A N 12
ATOM 21557 C CA . SER A 1 49 ? -2.120 -4.637 1.100 1.00 0.00 28 SER A CA 12
ATOM 21558 C C . SER A 1 49 ? -0.680 -4.511 0.577 1.00 0.00 28 SER A C 12
ATOM 21559 O O . SER A 1 49 ? -0.453 -4.732 -0.608 1.00 0.00 28 SER A O 12
ATOM 21567 N N . SER A 1 50 ? 0.295 -4.110 1.414 1.00 0.00 29 SER A N 12
ATOM 21568 C CA . SER A 1 50 ? 1.652 -3.808 0.912 1.00 0.00 29 SER A CA 12
ATOM 21569 C C . SER A 1 50 ? 2.609 -4.982 1.122 1.00 0.00 29 SER A C 12
ATOM 21570 O O . SER A 1 50 ? 2.248 -6.029 1.657 1.00 0.00 29 SER A O 12
ATOM 21578 N N . GLU A 1 51 ? 3.833 -4.755 0.655 1.00 0.00 30 GLU A N 12
ATOM 21579 C CA . GLU A 1 51 ? 5.009 -5.577 0.922 1.00 0.00 30 GLU A CA 12
ATOM 21580 C C . GLU A 1 51 ? 5.414 -5.481 2.413 1.00 0.00 30 GLU A C 12
ATOM 21581 O O . GLU A 1 51 ? 5.997 -6.413 2.968 1.00 0.00 30 GLU A O 12
ATOM 21593 N N . GLY A 1 52 ? 5.105 -4.317 3.042 1.00 0.00 31 GLY A N 12
ATOM 21594 C CA . GLY A 1 52 ? 5.553 -3.990 4.407 1.00 0.00 31 GLY A CA 12
ATOM 21595 C C . GLY A 1 52 ? 6.999 -3.501 4.482 1.00 0.00 31 GLY A C 12
ATOM 21596 O O . GLY A 1 52 ? 7.443 -3.057 5.551 1.00 0.00 31 GLY A O 12
ATOM 21600 N N . TYR A 1 53 ? 7.726 -3.658 3.349 1.00 0.00 32 TYR A N 12
ATOM 21601 C CA . TYR A 1 53 ? 9.097 -3.173 3.118 1.00 0.00 32 TYR A CA 12
ATOM 21602 C C . TYR A 1 53 ? 10.128 -4.135 3.749 1.00 0.00 32 TYR A C 12
ATOM 21603 O O . TYR A 1 53 ? 10.952 -4.718 3.035 1.00 0.00 32 TYR A O 12
ATOM 21621 N N . LYS A 1 54 ? 10.060 -4.317 5.083 1.00 0.00 33 LYS A N 12
ATOM 21622 C CA . LYS A 1 54 ? 10.984 -5.208 5.820 1.00 0.00 33 LYS A CA 12
ATOM 21623 C C . LYS A 1 54 ? 10.353 -5.686 7.144 1.00 0.00 33 LYS A C 12
ATOM 21624 O O . LYS A 1 54 ? 9.992 -6.850 7.286 1.00 0.00 33 LYS A O 12
ATOM 21643 N N . ALA A 1 55 ? 10.195 -4.757 8.087 1.00 0.00 34 ALA A N 12
ATOM 21644 C CA . ALA A 1 55 ? 9.781 -5.044 9.479 1.00 0.00 34 ALA A CA 12
ATOM 21645 C C . ALA A 1 55 ? 8.677 -4.060 9.887 1.00 0.00 34 ALA A C 12
ATOM 21646 O O . ALA A 1 55 ? 8.206 -3.300 9.034 1.00 0.00 34 ALA A O 12
ATOM 21653 N N . LYS A 1 56 ? 8.258 -4.059 11.177 1.00 0.00 35 LYS A N 12
ATOM 21654 C CA . LYS A 1 56 ? 7.213 -3.138 11.665 1.00 0.00 35 LYS A CA 12
ATOM 21655 C C . LYS A 1 56 ? 7.745 -1.701 11.651 1.00 0.00 35 LYS A C 12
ATOM 21656 O O . LYS A 1 56 ? 7.104 -0.819 11.102 1.00 0.00 35 LYS A O 12
ATOM 21675 N N . ALA A 1 57 ? 8.955 -1.496 12.210 1.00 0.00 36 ALA A N 12
ATOM 21676 C CA . ALA A 1 57 ? 9.594 -0.170 12.289 1.00 0.00 36 ALA A CA 12
ATOM 21677 C C . ALA A 1 57 ? 9.840 0.397 10.887 1.00 0.00 36 ALA A C 12
ATOM 21678 O O . ALA A 1 57 ? 9.627 1.581 10.643 1.00 0.00 36 ALA A O 12
ATOM 21685 N N . SER A 1 58 ? 10.235 -0.495 9.970 1.00 0.00 37 SER A N 12
ATOM 21686 C CA . SER A 1 58 ? 10.494 -0.157 8.564 1.00 0.00 37 SER A CA 12
ATOM 21687 C C . SER A 1 58 ? 9.174 0.146 7.825 1.00 0.00 37 SER A C 12
ATOM 21688 O O . SER A 1 58 ? 9.153 0.938 6.876 1.00 0.00 37 SER A O 12
ATOM 21696 N N . ALA A 1 59 ? 8.082 -0.505 8.281 1.00 0.00 38 ALA A N 12
ATOM 21697 C CA . ALA A 1 59 ? 6.731 -0.291 7.740 1.00 0.00 38 ALA A CA 12
ATOM 21698 C C . ALA A 1 59 ? 6.215 1.102 8.135 1.00 0.00 38 ALA A C 12
ATOM 21699 O O . ALA A 1 59 ? 5.630 1.789 7.304 1.00 0.00 38 ALA A O 12
ATOM 21706 N N . ILE A 1 60 ? 6.430 1.505 9.414 1.00 0.00 39 ILE A N 12
ATOM 21707 C CA . ILE A 1 60 ? 6.163 2.880 9.892 1.00 0.00 39 ILE A CA 12
ATOM 21708 C C . ILE A 1 60 ? 6.949 3.906 9.050 1.00 0.00 39 ILE A C 12
ATOM 21709 O O . ILE A 1 60 ? 6.369 4.879 8.585 1.00 0.00 39 ILE A O 12
ATOM 21725 N N . HIS A 1 61 ? 8.264 3.651 8.847 1.00 0.00 40 HIS A N 12
ATOM 21726 C CA . HIS A 1 61 ? 9.167 4.560 8.091 1.00 0.00 40 HIS A CA 12
ATOM 21727 C C . HIS A 1 61 ? 8.647 4.771 6.659 1.00 0.00 40 HIS A C 12
ATOM 21728 O O . HIS A 1 61 ? 8.661 5.903 6.121 1.00 0.00 40 HIS A O 12
ATOM 21743 N N . ALA A 1 62 ? 8.137 3.676 6.069 1.00 0.00 41 ALA A N 12
ATOM 21744 C CA . ALA A 1 62 ? 7.499 3.699 4.760 1.00 0.00 41 ALA A CA 12
ATOM 21745 C C . ALA A 1 62 ? 6.278 4.620 4.816 1.00 0.00 41 ALA A C 12
ATOM 21746 O O . ALA A 1 62 ? 6.185 5.581 4.065 1.00 0.00 41 ALA A O 12
ATOM 21753 N N . ILE A 1 63 ? 5.405 4.374 5.793 1.00 0.00 42 ILE A N 12
ATOM 21754 C CA . ILE A 1 63 ? 4.196 5.182 5.998 1.00 0.00 42 ILE A CA 12
ATOM 21755 C C . ILE A 1 63 ? 4.529 6.665 6.291 1.00 0.00 42 ILE A C 12
ATOM 21756 O O . ILE A 1 63 ? 3.745 7.552 5.959 1.00 0.00 42 ILE A O 12
ATOM 21772 N N . GLU A 1 64 ? 5.733 6.934 6.826 1.00 0.00 43 GLU A N 12
ATOM 21773 C CA . GLU A 1 64 ? 6.175 8.310 7.116 1.00 0.00 43 GLU A CA 12
ATOM 21774 C C . GLU A 1 64 ? 6.367 9.095 5.811 1.00 0.00 43 GLU A C 12
ATOM 21775 O O . GLU A 1 64 ? 6.123 10.301 5.781 1.00 0.00 43 GLU A O 12
ATOM 21787 N N . SER A 1 65 ? 6.771 8.390 4.727 1.00 0.00 44 SER A N 12
ATOM 21788 C CA . SER A 1 65 ? 6.759 8.961 3.353 1.00 0.00 44 SER A CA 12
ATOM 21789 C C . SER A 1 65 ? 5.349 9.397 2.926 1.00 0.00 44 SER A C 12
ATOM 21790 O O . SER A 1 65 ? 5.189 10.435 2.258 1.00 0.00 44 SER A O 12
ATOM 21798 N N . ILE A 1 66 ? 4.333 8.591 3.307 1.00 0.00 45 ILE A N 12
ATOM 21799 C CA . ILE A 1 66 ? 2.941 8.844 2.907 1.00 0.00 45 ILE A CA 12
ATOM 21800 C C . ILE A 1 66 ? 2.456 10.139 3.589 1.00 0.00 45 ILE A C 12
ATOM 21801 O O . ILE A 1 66 ? 1.806 10.983 2.965 1.00 0.00 45 ILE A O 12
ATOM 21817 N N . LYS A 1 67 ? 2.849 10.306 4.871 1.00 0.00 46 LYS A N 12
ATOM 21818 C CA . LYS A 1 67 ? 2.446 11.454 5.722 1.00 0.00 46 LYS A CA 12
ATOM 21819 C C . LYS A 1 67 ? 2.953 12.814 5.209 1.00 0.00 46 LYS A C 12
ATOM 21820 O O . LYS A 1 67 ? 2.436 13.868 5.598 1.00 0.00 46 LYS A O 12
ATOM 21839 N N . ARG A 1 68 ? 3.970 12.766 4.358 1.00 0.00 47 ARG A N 12
ATOM 21840 C CA . ARG A 1 68 ? 4.666 13.969 3.857 1.00 0.00 47 ARG A CA 12
ATOM 21841 C C . ARG A 1 68 ? 3.825 14.749 2.817 1.00 0.00 47 ARG A C 12
ATOM 21842 O O . ARG A 1 68 ? 3.563 15.945 3.002 1.00 0.00 47 ARG A O 12
ATOM 21863 N N . ASN A 1 69 ? 3.399 14.056 1.739 1.00 0.00 48 ASN A N 12
ATOM 21864 C CA . ASN A 1 69 ? 2.788 14.729 0.556 1.00 0.00 48 ASN A CA 12
ATOM 21865 C C . ASN A 1 69 ? 2.085 13.727 -0.400 1.00 0.00 48 ASN A C 12
ATOM 21866 O O . ASN A 1 69 ? 1.773 14.066 -1.530 1.00 0.00 48 ASN A O 12
ATOM 21877 N N . SER A 1 70 ? 1.797 12.505 0.066 1.00 0.00 49 SER A N 12
ATOM 21878 C CA . SER A 1 70 ? 1.230 11.433 -0.794 1.00 0.00 49 SER A CA 12
ATOM 21879 C C . SER A 1 70 ? -0.149 11.810 -1.388 1.00 0.00 49 SER A C 12
ATOM 21880 O O . SER A 1 70 ? -0.451 11.475 -2.542 1.00 0.00 49 SER A O 12
ATOM 21888 N N . ALA A 1 71 ? -0.965 12.518 -0.587 1.00 0.00 50 ALA A N 12
ATOM 21889 C CA . ALA A 1 71 ? -2.271 13.035 -1.023 1.00 0.00 50 ALA A CA 12
ATOM 21890 C C . ALA A 1 71 ? -2.151 14.066 -2.173 1.00 0.00 50 ALA A C 12
ATOM 21891 O O . ALA A 1 71 ? -3.110 14.286 -2.918 1.00 0.00 50 ALA A O 12
ATOM 21898 N N . GLY A 1 72 ? -0.965 14.691 -2.304 1.00 0.00 51 GLY A N 12
ATOM 21899 C CA . GLY A 1 72 ? -0.660 15.610 -3.414 1.00 0.00 51 GLY A CA 12
ATOM 21900 C C . GLY A 1 72 ? 0.344 15.045 -4.419 1.00 0.00 51 GLY A C 12
ATOM 21901 O O . GLY A 1 72 ? 0.610 15.678 -5.443 1.00 0.00 51 GLY A O 12
ATOM 21905 N N . ALA A 1 73 ? 0.915 13.860 -4.108 1.00 0.00 52 ALA A N 12
ATOM 21906 C CA . ALA A 1 73 ? 1.915 13.175 -4.957 1.00 0.00 52 ALA A CA 12
ATOM 21907 C C . ALA A 1 73 ? 1.308 12.757 -6.299 1.00 0.00 52 ALA A C 12
ATOM 21908 O O . ALA A 1 73 ? 0.193 12.270 -6.334 1.00 0.00 52 ALA A O 12
ATOM 21915 N N . ASP A 1 74 ? 2.058 12.937 -7.392 1.00 0.00 53 ASP A N 12
ATOM 21916 C CA . ASP A 1 74 ? 1.580 12.619 -8.754 1.00 0.00 53 ASP A CA 12
ATOM 21917 C C . ASP A 1 74 ? 1.375 11.089 -8.918 1.00 0.00 53 ASP A C 12
ATOM 21918 O O . ASP A 1 74 ? 1.995 10.297 -8.215 1.00 0.00 53 ASP A O 12
ATOM 21927 N N . THR A 1 75 ? 0.446 10.694 -9.789 1.00 0.00 54 THR A N 12
ATOM 21928 C CA . THR A 1 75 ? 0.132 9.276 -10.057 1.00 0.00 54 THR A CA 12
ATOM 21929 C C . THR A 1 75 ? 0.504 8.938 -11.514 1.00 0.00 54 THR A C 12
ATOM 21930 O O . THR A 1 75 ? -0.033 9.537 -12.447 1.00 0.00 54 THR A O 12
ATOM 21941 N N . VAL A 1 76 ? 1.440 7.987 -11.693 1.00 0.00 55 VAL A N 12
ATOM 21942 C CA . VAL A 1 76 ? 2.039 7.637 -13.002 1.00 0.00 55 VAL A CA 12
ATOM 21943 C C . VAL A 1 76 ? 1.929 6.124 -13.224 1.00 0.00 55 VAL A C 12
ATOM 21944 O O . VAL A 1 76 ? 2.372 5.368 -12.363 1.00 0.00 55 VAL A O 12
ATOM 21957 N N . ASP A 1 77 ? 1.350 5.679 -14.358 1.00 0.00 56 ASP A N 12
ATOM 21958 C CA . ASP A 1 77 ? 1.353 4.246 -14.734 1.00 0.00 56 ASP A CA 12
ATOM 21959 C C . ASP A 1 77 ? 2.398 3.981 -15.843 1.00 0.00 56 ASP A C 12
ATOM 21960 O O . ASP A 1 77 ? 2.250 4.404 -16.991 1.00 0.00 56 ASP A O 12
ATOM 21969 N N . LEU A 1 78 ? 3.483 3.310 -15.447 1.00 0.00 57 LEU A N 12
ATOM 21970 C CA . LEU A 1 78 ? 4.590 2.902 -16.330 1.00 0.00 57 LEU A CA 12
ATOM 21971 C C . LEU A 1 78 ? 4.188 1.713 -17.237 1.00 0.00 57 LEU A C 12
ATOM 21972 O O . LEU A 1 78 ? 4.832 1.473 -18.262 1.00 0.00 57 LEU A O 12
ATOM 21988 N N . THR A 1 79 ? 3.115 0.981 -16.864 1.00 0.00 58 THR A N 12
ATOM 21989 C CA . THR A 1 79 ? 2.719 -0.269 -17.553 1.00 0.00 58 THR A CA 12
ATOM 21990 C C . THR A 1 79 ? 1.802 0.009 -18.766 1.00 0.00 58 THR A C 12
ATOM 21991 O O . THR A 1 79 ? 1.642 -0.862 -19.634 1.00 0.00 58 THR A O 12
ATOM 22002 N N . THR A 1 80 ? 1.272 1.253 -18.844 1.00 0.00 59 THR A N 12
ATOM 22003 C CA . THR A 1 80 ? 0.274 1.713 -19.849 1.00 0.00 59 THR A CA 12
ATOM 22004 C C . THR A 1 80 ? -0.781 0.658 -20.303 1.00 0.00 59 THR A C 12
ATOM 22005 O O . THR A 1 80 ? -1.243 0.693 -21.450 1.00 0.00 59 THR A O 12
ATOM 22016 N N . MET A 1 81 ? -1.186 -0.245 -19.391 1.00 0.00 60 MET A N 12
ATOM 22017 C CA . MET A 1 81 ? -2.242 -1.243 -19.660 1.00 0.00 60 MET A CA 12
ATOM 22018 C C . MET A 1 81 ? -3.622 -0.603 -19.460 1.00 0.00 60 MET A C 12
ATOM 22019 O O . MET A 1 81 ? -3.798 0.207 -18.553 1.00 0.00 60 MET A O 12
ATOM 22033 N N . THR A 1 82 ? -4.578 -0.937 -20.331 1.00 0.00 61 THR A N 12
ATOM 22034 C CA . THR A 1 82 ? -5.970 -0.468 -20.226 1.00 0.00 61 THR A CA 12
ATOM 22035 C C . THR A 1 82 ? -6.717 -1.220 -19.102 1.00 0.00 61 THR A C 12
ATOM 22036 O O . THR A 1 82 ? -7.554 -0.635 -18.395 1.00 0.00 61 THR A O 12
ATOM 22047 N N . ALA A 1 83 ? -6.392 -2.514 -18.943 1.00 0.00 62 ALA A N 12
ATOM 22048 C CA . ALA A 1 83 ? -7.013 -3.391 -17.939 1.00 0.00 62 ALA A CA 12
ATOM 22049 C C . ALA A 1 83 ? -6.438 -3.093 -16.530 1.00 0.00 62 ALA A C 12
ATOM 22050 O O . ALA A 1 83 ? -7.112 -2.410 -15.723 1.00 0.00 62 ALA A O 12
ATOM 22058 N N . MET B 1 22 ? 9.174 16.213 -7.727 1.00 0.00 1 MET B N 12
ATOM 22059 C CA . MET B 1 22 ? 8.528 15.559 -6.563 1.00 0.00 1 MET B CA 12
ATOM 22060 C C . MET B 1 22 ? 8.448 14.043 -6.814 1.00 0.00 1 MET B C 12
ATOM 22061 O O . MET B 1 22 ? 8.523 13.599 -7.967 1.00 0.00 1 MET B O 12
ATOM 22075 N N . TYR B 1 23 ? 8.314 13.256 -5.728 1.00 0.00 2 TYR B N 12
ATOM 22076 C CA . TYR B 1 23 ? 8.030 11.816 -5.821 1.00 0.00 2 TYR B CA 12
ATOM 22077 C C . TYR B 1 23 ? 6.602 11.557 -6.340 1.00 0.00 2 TYR B C 12
ATOM 22078 O O . TYR B 1 23 ? 5.766 12.474 -6.403 1.00 0.00 2 TYR B O 12
ATOM 22096 N N . LYS B 1 24 ? 6.319 10.285 -6.639 1.00 0.00 3 LYS B N 12
ATOM 22097 C CA . LYS B 1 24 ? 5.064 9.879 -7.269 1.00 0.00 3 LYS B CA 12
ATOM 22098 C C . LYS B 1 24 ? 4.823 8.368 -7.114 1.00 0.00 3 LYS B C 12
ATOM 22099 O O . LYS B 1 24 ? 5.666 7.635 -6.572 1.00 0.00 3 LYS B O 12
ATOM 22118 N N . PHE B 1 25 ? 3.648 7.934 -7.593 1.00 0.00 4 PHE B N 12
ATOM 22119 C CA . PHE B 1 25 ? 3.211 6.540 -7.581 1.00 0.00 4 PHE B CA 12
ATOM 22120 C C . PHE B 1 25 ? 3.575 5.899 -8.927 1.00 0.00 4 PHE B C 12
ATOM 22121 O O . PHE B 1 25 ? 3.035 6.287 -9.968 1.00 0.00 4 PHE B O 12
ATOM 22138 N N . GLU B 1 26 ? 4.508 4.948 -8.903 1.00 0.00 5 GLU B N 12
ATOM 22139 C CA . GLU B 1 26 ? 4.921 4.198 -10.096 1.00 0.00 5 GLU B CA 12
ATOM 22140 C C . GLU B 1 26 ? 4.097 2.913 -10.185 1.00 0.00 5 GLU B C 12
ATOM 22141 O O . GLU B 1 26 ? 4.319 1.973 -9.417 1.00 0.00 5 GLU B O 12
ATOM 22153 N N . ILE B 1 27 ? 3.133 2.890 -11.119 1.00 0.00 6 ILE B N 12
ATOM 22154 C CA . ILE B 1 27 ? 2.213 1.767 -11.318 1.00 0.00 6 ILE B CA 12
ATOM 22155 C C . ILE B 1 27 ? 2.723 0.942 -12.487 1.00 0.00 6 ILE B C 12
ATOM 22156 O O . ILE B 1 27 ? 2.834 1.436 -13.607 1.00 0.00 6 ILE B O 12
ATOM 22172 N N . TYR B 1 28 ? 3.008 -0.300 -12.227 1.00 0.00 7 TYR B N 12
ATOM 22173 C CA . TYR B 1 28 ? 3.497 -1.235 -13.222 1.00 0.00 7 TYR B CA 12
ATOM 22174 C C . TYR B 1 28 ? 2.795 -2.572 -13.027 1.00 0.00 7 TYR B C 12
ATOM 22175 O O . TYR B 1 28 ? 1.875 -2.691 -12.214 1.00 0.00 7 TYR B O 12
ATOM 22193 N N . GLN B 1 29 ? 3.182 -3.544 -13.828 1.00 0.00 8 GLN B N 12
ATOM 22194 C CA . GLN B 1 29 ? 2.919 -4.954 -13.542 1.00 0.00 8 GLN B CA 12
ATOM 22195 C C . GLN B 1 29 ? 4.264 -5.684 -13.510 1.00 0.00 8 GLN B C 12
ATOM 22196 O O . GLN B 1 29 ? 5.242 -5.257 -14.149 1.00 0.00 8 GLN B O 12
ATOM 22210 N N . ASP B 1 30 ? 4.317 -6.756 -12.732 1.00 0.00 9 ASP B N 12
ATOM 22211 C CA . ASP B 1 30 ? 5.493 -7.610 -12.612 1.00 0.00 9 ASP B CA 12
ATOM 22212 C C . ASP B 1 30 ? 5.526 -8.579 -13.801 1.00 0.00 9 ASP B C 12
ATOM 22213 O O . ASP B 1 30 ? 4.507 -8.722 -14.482 1.00 0.00 9 ASP B O 12
ATOM 22222 N N . LYS B 1 31 ? 6.694 -9.222 -14.033 1.00 0.00 10 LYS B N 12
ATOM 22223 C CA . LYS B 1 31 ? 6.916 -10.255 -15.080 1.00 0.00 10 LYS B CA 12
ATOM 22224 C C . LYS B 1 31 ? 5.806 -11.331 -15.061 1.00 0.00 10 LYS B C 12
ATOM 22225 O O . LYS B 1 31 ? 5.370 -11.822 -16.106 1.00 0.00 10 LYS B O 12
ATOM 22244 N N . ALA B 1 32 ? 5.337 -11.647 -13.847 1.00 0.00 11 ALA B N 12
ATOM 22245 C CA . ALA B 1 32 ? 4.237 -12.606 -13.615 1.00 0.00 11 ALA B CA 12
ATOM 22246 C C . ALA B 1 32 ? 2.834 -11.995 -13.938 1.00 0.00 11 ALA B C 12
ATOM 22247 O O . ALA B 1 32 ? 1.803 -12.585 -13.607 1.00 0.00 11 ALA B O 12
ATOM 22254 N N . GLY B 1 33 ? 2.826 -10.833 -14.626 1.00 0.00 12 GLY B N 12
ATOM 22255 C CA . GLY B 1 33 ? 1.608 -10.091 -14.984 1.00 0.00 12 GLY B CA 12
ATOM 22256 C C . GLY B 1 33 ? 0.922 -9.447 -13.782 1.00 0.00 12 GLY B C 12
ATOM 22257 O O . GLY B 1 33 ? -0.264 -9.099 -13.855 1.00 0.00 12 GLY B O 12
ATOM 22261 N N . GLU B 1 34 ? 1.683 -9.242 -12.688 1.00 0.00 13 GLU B N 12
ATOM 22262 C CA . GLU B 1 34 ? 1.109 -8.852 -11.373 1.00 0.00 13 GLU B CA 12
ATOM 22263 C C . GLU B 1 34 ? 1.149 -7.332 -11.183 1.00 0.00 13 GLU B C 12
ATOM 22264 O O . GLU B 1 34 ? 2.196 -6.781 -10.829 1.00 0.00 13 GLU B O 12
ATOM 22276 N N . TYR B 1 35 ? 0.018 -6.661 -11.471 1.00 0.00 14 TYR B N 12
ATOM 22277 C CA . TYR B 1 35 ? -0.137 -5.214 -11.233 1.00 0.00 14 TYR B CA 12
ATOM 22278 C C . TYR B 1 35 ? 0.196 -4.855 -9.775 1.00 0.00 14 TYR B C 12
ATOM 22279 O O . TYR B 1 35 ? -0.341 -5.443 -8.841 1.00 0.00 14 TYR B O 12
ATOM 22297 N N . ARG B 1 36 ? 1.133 -3.917 -9.649 1.00 0.00 15 ARG B N 12
ATOM 22298 C CA . ARG B 1 36 ? 1.697 -3.424 -8.392 1.00 0.00 15 ARG B CA 12
ATOM 22299 C C . ARG B 1 36 ? 2.019 -1.943 -8.563 1.00 0.00 15 ARG B C 12
ATOM 22300 O O . ARG B 1 36 ? 2.576 -1.549 -9.589 1.00 0.00 15 ARG B O 12
ATOM 22321 N N . PHE B 1 37 ? 1.698 -1.129 -7.559 1.00 0.00 16 PHE B N 12
ATOM 22322 C CA . PHE B 1 37 ? 2.103 0.277 -7.523 1.00 0.00 16 PHE B CA 12
ATOM 22323 C C . PHE B 1 37 ? 3.031 0.471 -6.333 1.00 0.00 16 PHE B C 12
ATOM 22324 O O . PHE B 1 37 ? 2.782 -0.049 -5.241 1.00 0.00 16 PHE B O 12
ATOM 22341 N N . ARG B 1 38 ? 4.132 1.163 -6.564 1.00 0.00 17 ARG B N 12
ATOM 22342 C CA . ARG B 1 38 ? 5.074 1.527 -5.516 1.00 0.00 17 ARG B CA 12
ATOM 22343 C C . ARG B 1 38 ? 5.004 3.030 -5.285 1.00 0.00 17 ARG B C 12
ATOM 22344 O O . ARG B 1 38 ? 4.519 3.782 -6.147 1.00 0.00 17 ARG B O 12
ATOM 22365 N N . PHE B 1 39 ? 5.509 3.463 -4.132 1.00 0.00 18 PHE B N 12
ATOM 22366 C CA . PHE B 1 39 ? 5.612 4.894 -3.817 1.00 0.00 18 PHE B CA 12
ATOM 22367 C C . PHE B 1 39 ? 7.091 5.228 -3.646 1.00 0.00 18 PHE B C 12
ATOM 22368 O O . PHE B 1 39 ? 7.846 4.475 -3.007 1.00 0.00 18 PHE B O 12
ATOM 22385 N N . LYS B 1 40 ? 7.491 6.333 -4.271 1.00 0.00 19 LYS B N 12
ATOM 22386 C CA . LYS B 1 40 ? 8.874 6.797 -4.294 1.00 0.00 19 LYS B CA 12
ATOM 22387 C C . LYS B 1 40 ? 9.111 7.855 -3.208 1.00 0.00 19 LYS B C 12
ATOM 22388 O O . LYS B 1 40 ? 8.199 8.215 -2.450 1.00 0.00 19 LYS B O 12
ATOM 22407 N N . ALA B 1 41 ? 10.346 8.356 -3.170 1.00 0.00 20 ALA B N 12
ATOM 22408 C CA . ALA B 1 41 ? 10.782 9.412 -2.248 1.00 0.00 20 ALA B CA 12
ATOM 22409 C C . ALA B 1 41 ? 11.612 10.439 -3.033 1.00 0.00 20 ALA B C 12
ATOM 22410 O O . ALA B 1 41 ? 12.000 10.171 -4.176 1.00 0.00 20 ALA B O 12
ATOM 22417 N N . SER B 1 42 ? 11.828 11.626 -2.433 1.00 0.00 21 SER B N 12
ATOM 22418 C CA . SER B 1 42 ? 12.636 12.713 -3.036 1.00 0.00 21 SER B CA 12
ATOM 22419 C C . SER B 1 42 ? 14.088 12.264 -3.365 1.00 0.00 21 SER B C 12
ATOM 22420 O O . SER B 1 42 ? 14.720 12.791 -4.288 1.00 0.00 21 SER B O 12
ATOM 22428 N N . ASN B 1 43 ? 14.588 11.259 -2.616 1.00 0.00 22 ASN B N 12
ATOM 22429 C CA . ASN B 1 43 ? 15.927 10.654 -2.833 1.00 0.00 22 ASN B CA 12
ATOM 22430 C C . ASN B 1 43 ? 15.939 9.690 -4.047 1.00 0.00 22 ASN B C 12
ATOM 22431 O O . ASN B 1 43 ? 16.999 9.223 -4.464 1.00 0.00 22 ASN B O 12
ATOM 22442 N N . GLY B 1 44 ? 14.751 9.431 -4.619 1.00 0.00 23 GLY B N 12
ATOM 22443 C CA . GLY B 1 44 ? 14.572 8.433 -5.675 1.00 0.00 23 GLY B CA 12
ATOM 22444 C C . GLY B 1 44 ? 14.701 7.019 -5.139 1.00 0.00 23 GLY B C 12
ATOM 22445 O O . GLY B 1 44 ? 15.307 6.149 -5.770 1.00 0.00 23 GLY B O 12
ATOM 22449 N N . GLU B 1 45 ? 14.114 6.811 -3.958 1.00 0.00 24 GLU B N 12
ATOM 22450 C CA . GLU B 1 45 ? 14.130 5.529 -3.243 1.00 0.00 24 GLU B CA 12
ATOM 22451 C C . GLU B 1 45 ? 12.686 5.065 -3.041 1.00 0.00 24 GLU B C 12
ATOM 22452 O O . GLU B 1 45 ? 11.802 5.882 -2.757 1.00 0.00 24 GLU B O 12
ATOM 22464 N N . THR B 1 46 ? 12.445 3.767 -3.232 1.00 0.00 25 THR B N 12
ATOM 22465 C CA . THR B 1 46 ? 11.130 3.162 -3.000 1.00 0.00 25 THR B CA 12
ATOM 22466 C C . THR B 1 46 ? 11.020 2.700 -1.537 1.00 0.00 25 THR B C 12
ATOM 22467 O O . THR B 1 46 ? 11.969 2.139 -0.975 1.00 0.00 25 THR B O 12
ATOM 22478 N N . MET B 1 47 ? 9.851 2.947 -0.944 1.00 0.00 26 MET B N 12
ATOM 22479 C CA . MET B 1 47 ? 9.571 2.644 0.471 1.00 0.00 26 MET B CA 12
ATOM 22480 C C . MET B 1 47 ? 8.477 1.563 0.622 1.00 0.00 26 MET B C 12
ATOM 22481 O O . MET B 1 47 ? 8.298 1.034 1.719 1.00 0.00 26 MET B O 12
ATOM 22495 N N . PHE B 1 48 ? 7.758 1.230 -0.474 1.00 0.00 27 PHE B N 12
ATOM 22496 C CA . PHE B 1 48 ? 6.958 -0.020 -0.547 1.00 0.00 27 PHE B CA 12
ATOM 22497 C C . PHE B 1 48 ? 6.602 -0.371 -1.997 1.00 0.00 27 PHE B C 12
ATOM 22498 O O . PHE B 1 48 ? 6.533 0.499 -2.869 1.00 0.00 27 PHE B O 12
ATOM 22515 N N . SER B 1 49 ? 6.301 -1.663 -2.167 1.00 0.00 28 SER B N 12
ATOM 22516 C CA . SER B 1 49 ? 5.698 -2.248 -3.374 1.00 0.00 28 SER B CA 12
ATOM 22517 C C . SER B 1 49 ? 4.362 -2.871 -2.937 1.00 0.00 28 SER B C 12
ATOM 22518 O O . SER B 1 49 ? 4.319 -3.533 -1.907 1.00 0.00 28 SER B O 12
ATOM 22526 N N . SER B 1 50 ? 3.253 -2.633 -3.662 1.00 0.00 29 SER B N 12
ATOM 22527 C CA . SER B 1 50 ? 1.921 -3.061 -3.181 1.00 0.00 29 SER B CA 12
ATOM 22528 C C . SER B 1 50 ? 1.481 -4.377 -3.825 1.00 0.00 29 SER B C 12
ATOM 22529 O O . SER B 1 50 ? 2.180 -4.964 -4.654 1.00 0.00 29 SER B O 12
ATOM 22537 N N . GLU B 1 51 ? 0.300 -4.803 -3.392 1.00 0.00 30 GLU B N 12
ATOM 22538 C CA . GLU B 1 51 ? -0.486 -5.880 -3.985 1.00 0.00 30 GLU B CA 12
ATOM 22539 C C . GLU B 1 51 ? -0.994 -5.475 -5.388 1.00 0.00 30 GLU B C 12
ATOM 22540 O O . GLU B 1 51 ? -1.204 -6.329 -6.251 1.00 0.00 30 GLU B O 12
ATOM 22552 N N . GLY B 1 52 ? -1.201 -4.148 -5.583 1.00 0.00 31 GLY B N 12
ATOM 22553 C CA . GLY B 1 52 ? -1.832 -3.594 -6.796 1.00 0.00 31 GLY B CA 12
ATOM 22554 C C . GLY B 1 52 ? -3.356 -3.709 -6.804 1.00 0.00 31 GLY B C 12
ATOM 22555 O O . GLY B 1 52 ? -4.007 -3.154 -7.704 1.00 0.00 31 GLY B O 12
ATOM 22559 N N . TYR B 1 53 ? -3.891 -4.494 -5.832 1.00 0.00 32 TYR B N 12
ATOM 22560 C CA . TYR B 1 53 ? -5.329 -4.676 -5.557 1.00 0.00 32 TYR B CA 12
ATOM 22561 C C . TYR B 1 53 ? -5.941 -5.701 -6.535 1.00 0.00 32 TYR B C 12
ATOM 22562 O O . TYR B 1 53 ? -6.436 -6.748 -6.102 1.00 0.00 32 TYR B O 12
ATOM 22580 N N . LYS B 1 54 ? -5.896 -5.404 -7.851 1.00 0.00 33 LYS B N 12
ATOM 22581 C CA . LYS B 1 54 ? -6.452 -6.294 -8.897 1.00 0.00 33 LYS B CA 12
ATOM 22582 C C . LYS B 1 54 ? -5.776 -6.032 -10.254 1.00 0.00 33 LYS B C 12
ATOM 22583 O O . LYS B 1 54 ? -4.995 -6.852 -10.738 1.00 0.00 33 LYS B O 12
ATOM 22602 N N . ALA B 1 55 ? -6.058 -4.860 -10.829 1.00 0.00 34 ALA B N 12
ATOM 22603 C CA . ALA B 1 55 ? -5.659 -4.496 -12.203 1.00 0.00 34 ALA B CA 12
ATOM 22604 C C . ALA B 1 55 ? -5.051 -3.089 -12.202 1.00 0.00 34 ALA B C 12
ATOM 22605 O O . ALA B 1 55 ? -4.856 -2.526 -11.120 1.00 0.00 34 ALA B O 12
ATOM 22612 N N . LYS B 1 56 ? -4.741 -2.513 -13.390 1.00 0.00 35 LYS B N 12
ATOM 22613 C CA . LYS B 1 56 ? -4.177 -1.150 -13.488 1.00 0.00 35 LYS B CA 12
ATOM 22614 C C . LYS B 1 56 ? -5.227 -0.133 -13.032 1.00 0.00 35 LYS B C 12
ATOM 22615 O O . LYS B 1 56 ? -4.945 0.700 -12.186 1.00 0.00 35 LYS B O 12
ATOM 22634 N N . ALA B 1 57 ? -6.450 -0.232 -13.591 1.00 0.00 36 ALA B N 12
ATOM 22635 C CA . ALA B 1 57 ? -7.563 0.694 -13.274 1.00 0.00 36 ALA B CA 12
ATOM 22636 C C . ALA B 1 57 ? -7.920 0.633 -11.784 1.00 0.00 36 ALA B C 12
ATOM 22637 O O . ALA B 1 57 ? -8.183 1.662 -11.154 1.00 0.00 36 ALA B O 12
ATOM 22644 N N . SER B 1 58 ? -7.862 -0.580 -11.231 1.00 0.00 37 SER B N 12
ATOM 22645 C CA . SER B 1 58 ? -8.142 -0.851 -9.818 1.00 0.00 37 SER B CA 12
ATOM 22646 C C . SER B 1 58 ? -6.995 -0.323 -8.927 1.00 0.00 37 SER B C 12
ATOM 22647 O O . SER B 1 58 ? -7.218 0.058 -7.774 1.00 0.00 37 SER B O 12
ATOM 22655 N N . ALA B 1 59 ? -5.769 -0.311 -9.496 1.00 0.00 38 ALA B N 12
ATOM 22656 C CA . ALA B 1 59 ? -4.573 0.220 -8.824 1.00 0.00 38 ALA B CA 12
ATOM 22657 C C . ALA B 1 59 ? -4.666 1.749 -8.708 1.00 0.00 38 ALA B C 12
ATOM 22658 O O . ALA B 1 59 ? -4.334 2.298 -7.664 1.00 0.00 38 ALA B O 12
ATOM 22665 N N . ILE B 1 60 ? -5.106 2.430 -9.797 1.00 0.00 39 ILE B N 12
ATOM 22666 C CA . ILE B 1 60 ? -5.423 3.875 -9.782 1.00 0.00 39 ILE B CA 12
ATOM 22667 C C . ILE B 1 60 ? -6.487 4.180 -8.713 1.00 0.00 39 ILE B C 12
ATOM 22668 O O . ILE B 1 60 ? -6.292 5.089 -7.919 1.00 0.00 39 ILE B O 12
ATOM 22684 N N . HIS B 1 61 ? -7.590 3.394 -8.702 1.00 0.00 40 HIS B N 12
ATOM 22685 C CA . HIS B 1 61 ? -8.717 3.576 -7.747 1.00 0.00 40 HIS B CA 12
ATOM 22686 C C . HIS B 1 61 ? -8.218 3.500 -6.294 1.00 0.00 40 HIS B C 12
ATOM 22687 O O . HIS B 1 61 ? -8.628 4.302 -5.424 1.00 0.00 40 HIS B O 12
ATOM 22702 N N . ALA B 1 62 ? -7.290 2.555 -6.057 1.00 0.00 41 ALA B N 12
ATOM 22703 C CA . ALA B 1 62 ? -6.619 2.401 -4.774 1.00 0.00 41 ALA B CA 12
ATOM 22704 C C . ALA B 1 62 ? -5.857 3.689 -4.449 1.00 0.00 41 ALA B C 12
ATOM 22705 O O . ALA B 1 62 ? -6.086 4.315 -3.422 1.00 0.00 41 ALA B O 12
ATOM 22712 N N . ILE B 1 63 ? -5.026 4.130 -5.392 1.00 0.00 42 ILE B N 12
ATOM 22713 C CA . ILE B 1 63 ? -4.241 5.358 -5.248 1.00 0.00 42 ILE B CA 12
ATOM 22714 C C . ILE B 1 63 ? -5.142 6.605 -5.060 1.00 0.00 42 ILE B C 12
ATOM 22715 O O . ILE B 1 63 ? -4.741 7.557 -4.397 1.00 0.00 42 ILE B O 12
ATOM 22731 N N . GLU B 1 64 ? -6.388 6.546 -5.560 1.00 0.00 43 GLU B N 12
ATOM 22732 C CA . GLU B 1 64 ? -7.344 7.653 -5.419 1.00 0.00 43 GLU B CA 12
ATOM 22733 C C . GLU B 1 64 ? -7.733 7.832 -3.945 1.00 0.00 43 GLU B C 12
ATOM 22734 O O . GLU B 1 64 ? -7.962 8.957 -3.512 1.00 0.00 43 GLU B O 12
ATOM 22746 N N . SER B 1 65 ? -7.758 6.718 -3.175 1.00 0.00 44 SER B N 12
ATOM 22747 C CA . SER B 1 65 ? -7.869 6.771 -1.693 1.00 0.00 44 SER B CA 12
ATOM 22748 C C . SER B 1 65 ? -6.716 7.555 -1.052 1.00 0.00 44 SER B C 12
ATOM 22749 O O . SER B 1 65 ? -6.925 8.292 -0.074 1.00 0.00 44 SER B O 12
ATOM 22757 N N . ILE B 1 66 ? -5.500 7.384 -1.606 1.00 0.00 45 ILE B N 12
ATOM 22758 C CA . ILE B 1 66 ? -4.294 8.008 -1.052 1.00 0.00 45 ILE B CA 12
ATOM 22759 C C . ILE B 1 66 ? -4.395 9.537 -1.250 1.00 0.00 45 ILE B C 12
ATOM 22760 O O . ILE B 1 66 ? -4.094 10.317 -0.343 1.00 0.00 45 ILE B O 12
ATOM 22776 N N . LYS B 1 67 ? -4.907 9.943 -2.430 1.00 0.00 46 LYS B N 12
ATOM 22777 C CA . LYS B 1 67 ? -5.030 11.368 -2.832 1.00 0.00 46 LYS B CA 12
ATOM 22778 C C . LYS B 1 67 ? -5.987 12.183 -1.940 1.00 0.00 46 LYS B C 12
ATOM 22779 O O . LYS B 1 67 ? -5.938 13.418 -1.930 1.00 0.00 46 LYS B O 12
ATOM 22798 N N . ARG B 1 68 ? -6.845 11.474 -1.216 1.00 0.00 47 ARG B N 12
ATOM 22799 C CA . ARG B 1 68 ? -7.924 12.085 -0.406 1.00 0.00 47 ARG B CA 12
ATOM 22800 C C . ARG B 1 68 ? -7.386 12.747 0.886 1.00 0.00 47 ARG B C 12
ATOM 22801 O O . ARG B 1 68 ? -7.622 13.939 1.122 1.00 0.00 47 ARG B O 12
ATOM 22822 N N . ASN B 1 69 ? -6.648 11.964 1.703 1.00 0.00 48 ASN B N 12
ATOM 22823 C CA . ASN B 1 69 ? -6.266 12.387 3.083 1.00 0.00 48 ASN B CA 12
ATOM 22824 C C . ASN B 1 69 ? -5.172 11.481 3.708 1.00 0.00 48 ASN B C 12
ATOM 22825 O O . ASN B 1 69 ? -4.945 11.535 4.907 1.00 0.00 48 ASN B O 12
ATOM 22836 N N . SER B 1 70 ? -4.463 10.685 2.890 1.00 0.00 49 SER B N 12
ATOM 22837 C CA . SER B 1 70 ? -3.459 9.706 3.398 1.00 0.00 49 SER B CA 12
ATOM 22838 C C . SER B 1 70 ? -2.313 10.381 4.184 1.00 0.00 49 SER B C 12
ATOM 22839 O O . SER B 1 70 ? -1.823 9.834 5.179 1.00 0.00 49 SER B O 12
ATOM 22847 N N . ALA B 1 71 ? -1.890 11.566 3.707 1.00 0.00 50 ALA B N 12
ATOM 22848 C CA . ALA B 1 71 ? -0.854 12.378 4.361 1.00 0.00 50 ALA B CA 12
ATOM 22849 C C . ALA B 1 71 ? -1.285 12.852 5.770 1.00 0.00 50 ALA B C 12
ATOM 22850 O O . ALA B 1 71 ? -0.436 13.170 6.609 1.00 0.00 50 ALA B O 12
ATOM 22857 N N . GLY B 1 72 ? -2.610 12.891 6.015 1.00 0.00 51 GLY B N 12
ATOM 22858 C CA . GLY B 1 72 ? -3.169 13.202 7.341 1.00 0.00 51 GLY B CA 12
ATOM 22859 C C . GLY B 1 72 ? -3.804 11.998 8.039 1.00 0.00 51 GLY B C 12
ATOM 22860 O O . GLY B 1 72 ? -4.220 12.109 9.198 1.00 0.00 51 GLY B O 12
ATOM 22864 N N . ALA B 1 73 ? -3.891 10.856 7.326 1.00 0.00 52 ALA B N 12
ATOM 22865 C CA . ALA B 1 73 ? -4.486 9.601 7.837 1.00 0.00 52 ALA B CA 12
ATOM 22866 C C . ALA B 1 73 ? -3.671 9.038 9.006 1.00 0.00 52 ALA B C 12
ATOM 22867 O O . ALA B 1 73 ? -2.450 9.026 8.952 1.00 0.00 52 ALA B O 12
ATOM 22874 N N . ASP B 1 74 ? -4.355 8.560 10.049 1.00 0.00 53 ASP B N 12
ATOM 22875 C CA . ASP B 1 74 ? -3.707 8.020 11.263 1.00 0.00 53 ASP B CA 12
ATOM 22876 C C . ASP B 1 74 ? -2.913 6.732 10.935 1.00 0.00 53 ASP B C 12
ATOM 22877 O O . ASP B 1 74 ? -3.226 6.037 9.974 1.00 0.00 53 ASP B O 12
ATOM 22886 N N . THR B 1 75 ? -1.851 6.464 11.696 1.00 0.00 54 THR B N 12
ATOM 22887 C CA . THR B 1 75 ? -1.004 5.268 11.513 1.00 0.00 54 THR B CA 12
ATOM 22888 C C . THR B 1 75 ? -1.112 4.366 12.756 1.00 0.00 54 THR B C 12
ATOM 22889 O O . THR B 1 75 ? -0.790 4.789 13.869 1.00 0.00 54 THR B O 12
ATOM 22900 N N . VAL B 1 76 ? -1.591 3.124 12.553 1.00 0.00 55 VAL B N 12
ATOM 22901 C CA . VAL B 1 76 ? -1.918 2.167 13.635 1.00 0.00 55 VAL B CA 12
ATOM 22902 C C . VAL B 1 76 ? -1.211 0.837 13.358 1.00 0.00 55 VAL B C 12
ATOM 22903 O O . VAL B 1 76 ? -1.387 0.292 12.270 1.00 0.00 55 VAL B O 12
ATOM 22916 N N . ASP B 1 77 ? -0.425 0.311 14.322 1.00 0.00 56 ASP B N 12
ATOM 22917 C CA . ASP B 1 77 ? 0.150 -1.048 14.211 1.00 0.00 56 ASP B CA 12
ATOM 22918 C C . ASP B 1 77 ? -0.635 -2.040 15.097 1.00 0.00 56 ASP B C 12
ATOM 22919 O O . ASP B 1 77 ? -0.574 -1.989 16.322 1.00 0.00 56 ASP B O 12
ATOM 22928 N N . LEU B 1 78 ? -1.423 -2.911 14.433 1.00 0.00 57 LEU B N 12
ATOM 22929 C CA . LEU B 1 78 ? -2.215 -3.986 15.066 1.00 0.00 57 LEU B CA 12
ATOM 22930 C C . LEU B 1 78 ? -1.316 -5.139 15.568 1.00 0.00 57 LEU B C 12
ATOM 22931 O O . LEU B 1 78 ? -1.740 -5.948 16.398 1.00 0.00 57 LEU B O 12
ATOM 22947 N N . THR B 1 79 ? -0.059 -5.157 15.085 1.00 0.00 58 THR B N 12
ATOM 22948 C CA . THR B 1 79 ? 0.938 -6.197 15.402 1.00 0.00 58 THR B CA 12
ATOM 22949 C C . THR B 1 79 ? 1.773 -5.791 16.658 1.00 0.00 58 THR B C 12
ATOM 22950 O O . THR B 1 79 ? 2.893 -6.270 16.825 1.00 0.00 58 THR B O 12
ATOM 22961 N N . THR B 1 80 ? 1.173 -4.912 17.521 1.00 0.00 59 THR B N 12
ATOM 22962 C CA . THR B 1 80 ? 1.752 -4.390 18.804 1.00 0.00 59 THR B CA 12
ATOM 22963 C C . THR B 1 80 ? 2.770 -5.343 19.482 1.00 0.00 59 THR B C 12
ATOM 22964 O O . THR B 1 80 ? 3.926 -4.967 19.710 1.00 0.00 59 THR B O 12
ATOM 22975 N N . MET B 1 81 ? 2.328 -6.579 19.766 1.00 0.00 60 MET B N 12
ATOM 22976 C CA . MET B 1 81 ? 3.196 -7.649 20.274 1.00 0.00 60 MET B CA 12
ATOM 22977 C C . MET B 1 81 ? 3.915 -8.302 19.076 1.00 0.00 60 MET B C 12
ATOM 22978 O O . MET B 1 81 ? 3.411 -9.258 18.470 1.00 0.00 60 MET B O 12
ATOM 22992 N N . THR B 1 82 ? 5.066 -7.724 18.708 1.00 0.00 61 THR B N 12
ATOM 22993 C CA . THR B 1 82 ? 5.813 -8.091 17.494 1.00 0.00 61 THR B CA 12
ATOM 22994 C C . THR B 1 82 ? 6.603 -9.403 17.674 1.00 0.00 61 THR B C 12
ATOM 22995 O O . THR B 1 82 ? 6.957 -9.781 18.797 1.00 0.00 61 THR B O 12
ATOM 23006 N N . ALA B 1 83 ? 6.876 -10.086 16.545 1.00 0.00 62 ALA B N 12
ATOM 23007 C CA . ALA B 1 83 ? 7.571 -11.384 16.518 1.00 0.00 62 ALA B CA 12
ATOM 23008 C C . ALA B 1 83 ? 8.999 -11.193 15.962 1.00 0.00 62 ALA B C 12
ATOM 23009 O O . ALA B 1 83 ? 9.970 -11.218 16.744 1.00 0.00 62 ALA B O 12
ATOM 23017 N N . MET A 1 22 ? -11.686 8.514 11.056 1.00 0.00 1 MET A N 13
ATOM 23018 C CA . MET A 1 22 ? -11.094 8.529 9.695 1.00 0.00 1 MET A CA 13
ATOM 23019 C C . MET A 1 22 ? -10.436 7.172 9.399 1.00 0.00 1 MET A C 13
ATOM 23020 O O . MET A 1 22 ? -10.099 6.420 10.326 1.00 0.00 1 MET A O 13
ATOM 23034 N N . TYR A 1 23 ? -10.284 6.851 8.099 1.00 0.00 2 TYR A N 13
ATOM 23035 C CA . TYR A 1 23 ? -9.473 5.709 7.650 1.00 0.00 2 TYR A CA 13
ATOM 23036 C C . TYR A 1 23 ? -7.969 5.935 7.945 1.00 0.00 2 TYR A C 13
ATOM 23037 O O . TYR A 1 23 ? -7.536 7.059 8.236 1.00 0.00 2 TYR A O 13
ATOM 23055 N N . LYS A 1 24 ? -7.181 4.857 7.818 1.00 0.00 3 LYS A N 13
ATOM 23056 C CA . LYS A 1 24 ? -5.803 4.799 8.338 1.00 0.00 3 LYS A CA 13
ATOM 23057 C C . LYS A 1 24 ? -5.052 3.568 7.800 1.00 0.00 3 LYS A C 13
ATOM 23058 O O . LYS A 1 24 ? -5.586 2.806 6.984 1.00 0.00 3 LYS A O 13
ATOM 23077 N N . PHE A 1 25 ? -3.817 3.383 8.299 1.00 0.00 4 PHE A N 13
ATOM 23078 C CA . PHE A 1 25 ? -2.960 2.245 7.956 1.00 0.00 4 PHE A CA 13
ATOM 23079 C C . PHE A 1 25 ? -2.966 1.253 9.125 1.00 0.00 4 PHE A C 13
ATOM 23080 O O . PHE A 1 25 ? -2.619 1.609 10.249 1.00 0.00 4 PHE A O 13
ATOM 23097 N N . GLU A 1 26 ? -3.380 0.022 8.838 1.00 0.00 5 GLU A N 13
ATOM 23098 C CA . GLU A 1 26 ? -3.386 -1.076 9.805 1.00 0.00 5 GLU A CA 13
ATOM 23099 C C . GLU A 1 26 ? -2.108 -1.894 9.610 1.00 0.00 5 GLU A C 13
ATOM 23100 O O . GLU A 1 26 ? -1.945 -2.547 8.564 1.00 0.00 5 GLU A O 13
ATOM 23112 N N . ILE A 1 27 ? -1.201 -1.859 10.606 1.00 0.00 6 ILE A N 13
ATOM 23113 C CA . ILE A 1 27 ? 0.063 -2.595 10.555 1.00 0.00 6 ILE A CA 13
ATOM 23114 C C . ILE A 1 27 ? -0.082 -3.834 11.427 1.00 0.00 6 ILE A C 13
ATOM 23115 O O . ILE A 1 27 ? -0.324 -3.732 12.627 1.00 0.00 6 ILE A O 13
ATOM 23131 N N . TYR A 1 28 ? 0.069 -4.978 10.828 1.00 0.00 7 TYR A N 13
ATOM 23132 C CA . TYR A 1 28 ? 0.033 -6.261 11.520 1.00 0.00 7 TYR A CA 13
ATOM 23133 C C . TYR A 1 28 ? 1.220 -7.084 11.042 1.00 0.00 7 TYR A C 13
ATOM 23134 O O . TYR A 1 28 ? 2.073 -6.568 10.329 1.00 0.00 7 TYR A O 13
ATOM 23152 N N . GLN A 1 29 ? 1.339 -8.326 11.497 1.00 0.00 8 GLN A N 13
ATOM 23153 C CA . GLN A 1 29 ? 2.333 -9.259 10.938 1.00 0.00 8 GLN A CA 13
ATOM 23154 C C . GLN A 1 29 ? 1.633 -10.539 10.460 1.00 0.00 8 GLN A C 13
ATOM 23155 O O . GLN A 1 29 ? 0.601 -10.932 11.005 1.00 0.00 8 GLN A O 13
ATOM 23169 N N . ASP A 1 30 ? 2.188 -11.161 9.414 1.00 0.00 9 ASP A N 13
ATOM 23170 C CA . ASP A 1 30 ? 1.676 -12.417 8.855 1.00 0.00 9 ASP A CA 13
ATOM 23171 C C . ASP A 1 30 ? 2.449 -13.607 9.443 1.00 0.00 9 ASP A C 13
ATOM 23172 O O . ASP A 1 30 ? 3.480 -13.395 10.108 1.00 0.00 9 ASP A O 13
ATOM 23181 N N . LYS A 1 31 ? 1.968 -14.829 9.091 1.00 0.00 10 LYS A N 13
ATOM 23182 C CA . LYS A 1 31 ? 2.516 -16.145 9.508 1.00 0.00 10 LYS A CA 13
ATOM 23183 C C . LYS A 1 31 ? 4.060 -16.252 9.403 1.00 0.00 10 LYS A C 13
ATOM 23184 O O . LYS A 1 31 ? 4.692 -16.927 10.218 1.00 0.00 10 LYS A O 13
ATOM 23203 N N . ALA A 1 32 ? 4.643 -15.571 8.395 1.00 0.00 11 ALA A N 13
ATOM 23204 C CA . ALA A 1 32 ? 6.108 -15.543 8.150 1.00 0.00 11 ALA A CA 13
ATOM 23205 C C . ALA A 1 32 ? 6.865 -14.697 9.205 1.00 0.00 11 ALA A C 13
ATOM 23206 O O . ALA A 1 32 ? 8.092 -14.571 9.131 1.00 0.00 11 ALA A O 13
ATOM 23213 N N . GLY A 1 33 ? 6.123 -14.163 10.204 1.00 0.00 12 GLY A N 13
ATOM 23214 C CA . GLY A 1 33 ? 6.648 -13.237 11.204 1.00 0.00 12 GLY A CA 13
ATOM 23215 C C . GLY A 1 33 ? 7.132 -11.944 10.590 1.00 0.00 12 GLY A C 13
ATOM 23216 O O . GLY A 1 33 ? 8.139 -11.381 11.024 1.00 0.00 12 GLY A O 13
ATOM 23220 N N . GLU A 1 34 ? 6.400 -11.458 9.579 1.00 0.00 13 GLU A N 13
ATOM 23221 C CA . GLU A 1 34 ? 6.807 -10.252 8.807 1.00 0.00 13 GLU A CA 13
ATOM 23222 C C . GLU A 1 34 ? 5.682 -9.236 8.815 1.00 0.00 13 GLU A C 13
ATOM 23223 O O . GLU A 1 34 ? 4.527 -9.623 8.844 1.00 0.00 13 GLU A O 13
ATOM 23235 N N . TYR A 1 35 ? 6.013 -7.945 8.686 1.00 0.00 14 TYR A N 13
ATOM 23236 C CA . TYR A 1 35 ? 5.048 -6.862 8.926 1.00 0.00 14 TYR A CA 13
ATOM 23237 C C . TYR A 1 35 ? 4.373 -6.491 7.608 1.00 0.00 14 TYR A C 13
ATOM 23238 O O . TYR A 1 35 ? 5.036 -6.366 6.588 1.00 0.00 14 TYR A O 13
ATOM 23256 N N . ARG A 1 36 ? 3.037 -6.381 7.670 1.00 0.00 15 ARG A N 13
ATOM 23257 C CA . ARG A 1 36 ? 2.137 -6.174 6.524 1.00 0.00 15 ARG A CA 13
ATOM 23258 C C . ARG A 1 36 ? 1.266 -4.932 6.784 1.00 0.00 15 ARG A C 13
ATOM 23259 O O . ARG A 1 36 ? 0.809 -4.728 7.910 1.00 0.00 15 ARG A O 13
ATOM 23280 N N . PHE A 1 37 ? 1.039 -4.103 5.750 1.00 0.00 16 PHE A N 13
ATOM 23281 C CA . PHE A 1 37 ? 0.133 -2.935 5.858 1.00 0.00 16 PHE A CA 13
ATOM 23282 C C . PHE A 1 37 ? -1.177 -3.215 5.119 1.00 0.00 16 PHE A C 13
ATOM 23283 O O . PHE A 1 37 ? -1.227 -4.091 4.233 1.00 0.00 16 PHE A O 13
ATOM 23300 N N . ARG A 1 38 ? -2.228 -2.484 5.514 1.00 0.00 17 ARG A N 13
ATOM 23301 C CA . ARG A 1 38 ? -3.400 -2.245 4.663 1.00 0.00 17 ARG A CA 13
ATOM 23302 C C . ARG A 1 38 ? -3.939 -0.817 4.882 1.00 0.00 17 ARG A C 13
ATOM 23303 O O . ARG A 1 38 ? -4.092 -0.372 6.022 1.00 0.00 17 ARG A O 13
ATOM 23324 N N . PHE A 1 39 ? -4.217 -0.102 3.772 1.00 0.00 18 PHE A N 13
ATOM 23325 C CA . PHE A 1 39 ? -4.819 1.246 3.827 1.00 0.00 18 PHE A CA 13
ATOM 23326 C C . PHE A 1 39 ? -6.326 1.093 3.608 1.00 0.00 18 PHE A C 13
ATOM 23327 O O . PHE A 1 39 ? -6.772 0.468 2.631 1.00 0.00 18 PHE A O 13
ATOM 23344 N N . LYS A 1 40 ? -7.082 1.642 4.557 1.00 0.00 19 LYS A N 13
ATOM 23345 C CA . LYS A 1 40 ? -8.525 1.448 4.667 1.00 0.00 19 LYS A CA 13
ATOM 23346 C C . LYS A 1 40 ? -9.322 2.587 4.011 1.00 0.00 19 LYS A C 13
ATOM 23347 O O . LYS A 1 40 ? -8.756 3.544 3.468 1.00 0.00 19 LYS A O 13
ATOM 23366 N N . ALA A 1 41 ? -10.654 2.449 4.089 1.00 0.00 20 ALA A N 13
ATOM 23367 C CA . ALA A 1 41 ? -11.630 3.440 3.613 1.00 0.00 20 ALA A CA 13
ATOM 23368 C C . ALA A 1 41 ? -12.649 3.705 4.731 1.00 0.00 20 ALA A C 13
ATOM 23369 O O . ALA A 1 41 ? -12.736 2.914 5.673 1.00 0.00 20 ALA A O 13
ATOM 23376 N N . SER A 1 42 ? -13.354 4.853 4.655 1.00 0.00 21 SER A N 13
ATOM 23377 C CA . SER A 1 42 ? -14.413 5.247 5.618 1.00 0.00 21 SER A CA 13
ATOM 23378 C C . SER A 1 42 ? -15.494 4.155 5.844 1.00 0.00 21 SER A C 13
ATOM 23379 O O . SER A 1 42 ? -16.022 4.027 6.951 1.00 0.00 21 SER A O 13
ATOM 23387 N N . ASN A 1 43 ? -15.791 3.357 4.796 1.00 0.00 22 ASN A N 13
ATOM 23388 C CA . ASN A 1 43 ? -16.789 2.254 4.871 1.00 0.00 22 ASN A CA 13
ATOM 23389 C C . ASN A 1 43 ? -16.203 1.002 5.573 1.00 0.00 22 ASN A C 13
ATOM 23390 O O . ASN A 1 43 ? -16.925 0.048 5.863 1.00 0.00 22 ASN A O 13
ATOM 23401 N N . GLY A 1 44 ? -14.893 1.029 5.879 1.00 0.00 23 GLY A N 13
ATOM 23402 C CA . GLY A 1 44 ? -14.167 -0.140 6.388 1.00 0.00 23 GLY A CA 13
ATOM 23403 C C . GLY A 1 44 ? -13.633 -1.031 5.273 1.00 0.00 23 GLY A C 13
ATOM 23404 O O . GLY A 1 44 ? -13.216 -2.158 5.525 1.00 0.00 23 GLY A O 13
ATOM 23408 N N . GLU A 1 45 ? -13.663 -0.508 4.034 1.00 0.00 24 GLU A N 13
ATOM 23409 C CA . GLU A 1 45 ? -13.095 -1.179 2.846 1.00 0.00 24 GLU A CA 13
ATOM 23410 C C . GLU A 1 45 ? -11.565 -1.074 2.853 1.00 0.00 24 GLU A C 13
ATOM 23411 O O . GLU A 1 45 ? -11.004 -0.278 3.603 1.00 0.00 24 GLU A O 13
ATOM 23423 N N . THR A 1 46 ? -10.898 -1.890 2.029 1.00 0.00 25 THR A N 13
ATOM 23424 C CA . THR A 1 46 ? -9.438 -1.853 1.871 1.00 0.00 25 THR A CA 13
ATOM 23425 C C . THR A 1 46 ? -9.105 -1.763 0.376 1.00 0.00 25 THR A C 13
ATOM 23426 O O . THR A 1 46 ? -9.532 -2.601 -0.420 1.00 0.00 25 THR A O 13
ATOM 23437 N N . MET A 1 47 ? -8.340 -0.732 0.024 1.00 0.00 26 MET A N 13
ATOM 23438 C CA . MET A 1 47 ? -8.021 -0.391 -1.373 1.00 0.00 26 MET A CA 13
ATOM 23439 C C . MET A 1 47 ? -6.624 -0.907 -1.779 1.00 0.00 26 MET A C 13
ATOM 23440 O O . MET A 1 47 ? -6.328 -0.977 -2.975 1.00 0.00 26 MET A O 13
ATOM 23454 N N . PHE A 1 48 ? -5.775 -1.257 -0.778 1.00 0.00 27 PHE A N 13
ATOM 23455 C CA . PHE A 1 48 ? -4.596 -2.122 -0.995 1.00 0.00 27 PHE A CA 13
ATOM 23456 C C . PHE A 1 48 ? -4.014 -2.664 0.321 1.00 0.00 27 PHE A C 13
ATOM 23457 O O . PHE A 1 48 ? -4.312 -2.157 1.414 1.00 0.00 27 PHE A O 13
ATOM 23474 N N . SER A 1 49 ? -3.157 -3.679 0.163 1.00 0.00 28 SER A N 13
ATOM 23475 C CA . SER A 1 49 ? -2.549 -4.448 1.259 1.00 0.00 28 SER A CA 13
ATOM 23476 C C . SER A 1 49 ? -1.552 -5.433 0.673 1.00 0.00 28 SER A C 13
ATOM 23477 O O . SER A 1 49 ? -1.859 -6.000 -0.386 1.00 0.00 28 SER A O 13
ATOM 23485 N N . SER A 1 50 ? -0.424 -5.701 1.403 1.00 0.00 29 SER A N 13
ATOM 23486 C CA . SER A 1 50 ? 0.620 -6.663 0.978 1.00 0.00 29 SER A CA 13
ATOM 23487 C C . SER A 1 50 ? 1.906 -6.516 1.817 1.00 0.00 29 SER A C 13
ATOM 23488 O O . SER A 1 50 ? 1.983 -7.068 2.902 1.00 0.00 29 SER A O 13
ATOM 23496 N N . GLU A 1 51 ? 2.873 -5.716 1.329 1.00 0.00 30 GLU A N 13
ATOM 23497 C CA . GLU A 1 51 ? 4.294 -5.823 1.714 1.00 0.00 30 GLU A CA 13
ATOM 23498 C C . GLU A 1 51 ? 4.567 -5.513 3.207 1.00 0.00 30 GLU A C 13
ATOM 23499 O O . GLU A 1 51 ? 5.186 -6.323 3.890 1.00 0.00 30 GLU A O 13
ATOM 23511 N N . GLY A 1 52 ? 4.126 -4.322 3.679 1.00 0.00 31 GLY A N 13
ATOM 23512 C CA . GLY A 1 52 ? 4.528 -3.768 5.005 1.00 0.00 31 GLY A CA 13
ATOM 23513 C C . GLY A 1 52 ? 6.023 -3.431 5.120 1.00 0.00 31 GLY A C 13
ATOM 23514 O O . GLY A 1 52 ? 6.525 -3.173 6.221 1.00 0.00 31 GLY A O 13
ATOM 23518 N N . TYR A 1 53 ? 6.687 -3.467 3.954 1.00 0.00 32 TYR A N 13
ATOM 23519 C CA . TYR A 1 53 ? 8.123 -3.245 3.757 1.00 0.00 32 TYR A CA 13
ATOM 23520 C C . TYR A 1 53 ? 8.931 -4.435 4.321 1.00 0.00 32 TYR A C 13
ATOM 23521 O O . TYR A 1 53 ? 9.412 -5.260 3.547 1.00 0.00 32 TYR A O 13
ATOM 23539 N N . LYS A 1 54 ? 9.054 -4.532 5.669 1.00 0.00 33 LYS A N 13
ATOM 23540 C CA . LYS A 1 54 ? 9.808 -5.622 6.332 1.00 0.00 33 LYS A CA 13
ATOM 23541 C C . LYS A 1 54 ? 9.526 -5.655 7.851 1.00 0.00 33 LYS A C 13
ATOM 23542 O O . LYS A 1 54 ? 8.718 -6.462 8.311 1.00 0.00 33 LYS A O 13
ATOM 23561 N N . ALA A 1 55 ? 10.196 -4.760 8.612 1.00 0.00 34 ALA A N 13
ATOM 23562 C CA . ALA A 1 55 ? 10.196 -4.761 10.105 1.00 0.00 34 ALA A CA 13
ATOM 23563 C C . ALA A 1 55 ? 9.399 -3.562 10.620 1.00 0.00 34 ALA A C 13
ATOM 23564 O O . ALA A 1 55 ? 9.155 -2.655 9.839 1.00 0.00 34 ALA A O 13
ATOM 23571 N N . LYS A 1 56 ? 9.015 -3.523 11.929 1.00 0.00 35 LYS A N 13
ATOM 23572 C CA . LYS A 1 56 ? 8.100 -2.476 12.455 1.00 0.00 35 LYS A CA 13
ATOM 23573 C C . LYS A 1 56 ? 8.677 -1.059 12.320 1.00 0.00 35 LYS A C 13
ATOM 23574 O O . LYS A 1 56 ? 7.988 -0.165 11.846 1.00 0.00 35 LYS A O 13
ATOM 23593 N N . ALA A 1 57 ? 9.940 -0.870 12.727 1.00 0.00 36 ALA A N 13
ATOM 23594 C CA . ALA A 1 57 ? 10.625 0.437 12.631 1.00 0.00 36 ALA A CA 13
ATOM 23595 C C . ALA A 1 57 ? 10.564 0.985 11.194 1.00 0.00 36 ALA A C 13
ATOM 23596 O O . ALA A 1 57 ? 10.148 2.120 10.960 1.00 0.00 36 ALA A O 13
ATOM 23603 N N . SER A 1 58 ? 10.898 0.110 10.238 1.00 0.00 37 SER A N 13
ATOM 23604 C CA . SER A 1 58 ? 10.917 0.435 8.806 1.00 0.00 37 SER A CA 13
ATOM 23605 C C . SER A 1 58 ? 9.487 0.523 8.232 1.00 0.00 37 SER A C 13
ATOM 23606 O O . SER A 1 58 ? 9.268 1.181 7.213 1.00 0.00 37 SER A O 13
ATOM 23614 N N . ALA A 1 59 ? 8.536 -0.161 8.898 1.00 0.00 38 ALA A N 13
ATOM 23615 C CA . ALA A 1 59 ? 7.119 -0.176 8.504 1.00 0.00 38 ALA A CA 13
ATOM 23616 C C . ALA A 1 59 ? 6.501 1.212 8.702 1.00 0.00 38 ALA A C 13
ATOM 23617 O O . ALA A 1 59 ? 5.958 1.792 7.760 1.00 0.00 38 ALA A O 13
ATOM 23624 N N . ILE A 1 60 ? 6.599 1.741 9.938 1.00 0.00 39 ILE A N 13
ATOM 23625 C CA . ILE A 1 60 ? 6.124 3.093 10.272 1.00 0.00 39 ILE A CA 13
ATOM 23626 C C . ILE A 1 60 ? 6.839 4.140 9.404 1.00 0.00 39 ILE A C 13
ATOM 23627 O O . ILE A 1 60 ? 6.173 4.988 8.828 1.00 0.00 39 ILE A O 13
ATOM 23643 N N . HIS A 1 61 ? 8.187 4.038 9.299 1.00 0.00 40 HIS A N 13
ATOM 23644 C CA . HIS A 1 61 ? 9.009 4.987 8.500 1.00 0.00 40 HIS A CA 13
ATOM 23645 C C . HIS A 1 61 ? 8.535 5.065 7.039 1.00 0.00 40 HIS A C 13
ATOM 23646 O O . HIS A 1 61 ? 8.489 6.166 6.446 1.00 0.00 40 HIS A O 13
ATOM 23661 N N . ALA A 1 62 ? 8.135 3.907 6.473 1.00 0.00 41 ALA A N 13
ATOM 23662 C CA . ALA A 1 62 ? 7.521 3.848 5.146 1.00 0.00 41 ALA A CA 13
ATOM 23663 C C . ALA A 1 62 ? 6.235 4.676 5.138 1.00 0.00 41 ALA A C 13
ATOM 23664 O O . ALA A 1 62 ? 6.103 5.619 4.372 1.00 0.00 41 ALA A O 13
ATOM 23671 N N . ILE A 1 63 ? 5.333 4.369 6.065 1.00 0.00 42 ILE A N 13
ATOM 23672 C CA . ILE A 1 63 ? 4.051 5.075 6.194 1.00 0.00 42 ILE A CA 13
ATOM 23673 C C . ILE A 1 63 ? 4.250 6.584 6.496 1.00 0.00 42 ILE A C 13
ATOM 23674 O O . ILE A 1 63 ? 3.402 7.406 6.145 1.00 0.00 42 ILE A O 13
ATOM 23690 N N . GLU A 1 64 ? 5.421 6.954 7.044 1.00 0.00 43 GLU A N 13
ATOM 23691 C CA . GLU A 1 64 ? 5.726 8.360 7.343 1.00 0.00 43 GLU A CA 13
ATOM 23692 C C . GLU A 1 64 ? 5.889 9.136 6.034 1.00 0.00 43 GLU A C 13
ATOM 23693 O O . GLU A 1 64 ? 5.476 10.292 5.962 1.00 0.00 43 GLU A O 13
ATOM 23705 N N . SER A 1 65 ? 6.440 8.454 4.990 1.00 0.00 44 SER A N 13
ATOM 23706 C CA . SER A 1 65 ? 6.491 8.996 3.609 1.00 0.00 44 SER A CA 13
ATOM 23707 C C . SER A 1 65 ? 5.107 9.398 3.100 1.00 0.00 44 SER A C 13
ATOM 23708 O O . SER A 1 65 ? 4.976 10.393 2.365 1.00 0.00 44 SER A O 13
ATOM 23716 N N . ILE A 1 66 ? 4.088 8.613 3.479 1.00 0.00 45 ILE A N 13
ATOM 23717 C CA . ILE A 1 66 ? 2.733 8.846 2.998 1.00 0.00 45 ILE A CA 13
ATOM 23718 C C . ILE A 1 66 ? 2.202 10.161 3.599 1.00 0.00 45 ILE A C 13
ATOM 23719 O O . ILE A 1 66 ? 1.601 10.980 2.899 1.00 0.00 45 ILE A O 13
ATOM 23735 N N . LYS A 1 67 ? 2.498 10.364 4.899 1.00 0.00 46 LYS A N 13
ATOM 23736 C CA . LYS A 1 67 ? 2.081 11.576 5.669 1.00 0.00 46 LYS A CA 13
ATOM 23737 C C . LYS A 1 67 ? 2.852 12.829 5.247 1.00 0.00 46 LYS A C 13
ATOM 23738 O O . LYS A 1 67 ? 2.436 13.948 5.549 1.00 0.00 46 LYS A O 13
ATOM 23757 N N . ARG A 1 68 ? 3.963 12.622 4.545 1.00 0.00 47 ARG A N 13
ATOM 23758 C CA . ARG A 1 68 ? 4.803 13.745 4.061 1.00 0.00 47 ARG A CA 13
ATOM 23759 C C . ARG A 1 68 ? 4.090 14.530 2.942 1.00 0.00 47 ARG A C 13
ATOM 23760 O O . ARG A 1 68 ? 3.866 15.745 3.072 1.00 0.00 47 ARG A O 13
ATOM 23781 N N . ASN A 1 69 ? 3.697 13.818 1.869 1.00 0.00 48 ASN A N 13
ATOM 23782 C CA . ASN A 1 69 ? 3.189 14.475 0.632 1.00 0.00 48 ASN A CA 13
ATOM 23783 C C . ASN A 1 69 ? 2.550 13.475 -0.363 1.00 0.00 48 ASN A C 13
ATOM 23784 O O . ASN A 1 69 ? 2.353 13.807 -1.529 1.00 0.00 48 ASN A O 13
ATOM 23795 N N . SER A 1 70 ? 2.207 12.262 0.091 1.00 0.00 49 SER A N 13
ATOM 23796 C CA . SER A 1 70 ? 1.653 11.224 -0.811 1.00 0.00 49 SER A CA 13
ATOM 23797 C C . SER A 1 70 ? 0.277 11.597 -1.365 1.00 0.00 49 SER A C 13
ATOM 23798 O O . SER A 1 70 ? -0.034 11.267 -2.507 1.00 0.00 49 SER A O 13
ATOM 23806 N N . ALA A 1 71 ? -0.552 12.270 -0.549 1.00 0.00 50 ALA A N 13
ATOM 23807 C CA . ALA A 1 71 ? -1.836 12.813 -1.017 1.00 0.00 50 ALA A CA 13
ATOM 23808 C C . ALA A 1 71 ? -1.626 13.875 -2.116 1.00 0.00 50 ALA A C 13
ATOM 23809 O O . ALA A 1 71 ? -2.439 14.002 -3.034 1.00 0.00 50 ALA A O 13
ATOM 23816 N N . GLY A 1 72 ? -0.498 14.592 -2.032 1.00 0.00 51 GLY A N 13
ATOM 23817 C CA . GLY A 1 72 ? -0.124 15.599 -3.027 1.00 0.00 51 GLY A CA 13
ATOM 23818 C C . GLY A 1 72 ? 0.781 15.044 -4.118 1.00 0.00 51 GLY A C 13
ATOM 23819 O O . GLY A 1 72 ? 1.146 15.774 -5.042 1.00 0.00 51 GLY A O 13
ATOM 23823 N N . ALA A 1 73 ? 1.155 13.748 -3.999 1.00 0.00 52 ALA A N 13
ATOM 23824 C CA . ALA A 1 73 ? 1.988 13.053 -4.993 1.00 0.00 52 ALA A CA 13
ATOM 23825 C C . ALA A 1 73 ? 1.195 12.797 -6.278 1.00 0.00 52 ALA A C 13
ATOM 23826 O O . ALA A 1 73 ? -0.041 12.885 -6.290 1.00 0.00 52 ALA A O 13
ATOM 23833 N N . ASP A 1 74 ? 1.912 12.468 -7.353 1.00 0.00 53 ASP A N 13
ATOM 23834 C CA . ASP A 1 74 ? 1.307 12.188 -8.667 1.00 0.00 53 ASP A CA 13
ATOM 23835 C C . ASP A 1 74 ? 1.052 10.674 -8.824 1.00 0.00 53 ASP A C 13
ATOM 23836 O O . ASP A 1 74 ? 1.573 9.855 -8.048 1.00 0.00 53 ASP A O 13
ATOM 23845 N N . THR A 1 75 ? 0.191 10.321 -9.782 1.00 0.00 54 THR A N 13
ATOM 23846 C CA . THR A 1 75 ? -0.095 8.926 -10.149 1.00 0.00 54 THR A CA 13
ATOM 23847 C C . THR A 1 75 ? 0.452 8.662 -11.567 1.00 0.00 54 THR A C 13
ATOM 23848 O O . THR A 1 75 ? -0.144 9.080 -12.560 1.00 0.00 54 THR A O 13
ATOM 23859 N N . VAL A 1 76 ? 1.639 8.037 -11.629 1.00 0.00 55 VAL A N 13
ATOM 23860 C CA . VAL A 1 76 ? 2.337 7.695 -12.883 1.00 0.00 55 VAL A CA 13
ATOM 23861 C C . VAL A 1 76 ? 2.109 6.212 -13.213 1.00 0.00 55 VAL A C 13
ATOM 23862 O O . VAL A 1 76 ? 2.320 5.360 -12.351 1.00 0.00 55 VAL A O 13
ATOM 23875 N N . ASP A 1 77 ? 1.674 5.923 -14.452 1.00 0.00 56 ASP A N 13
ATOM 23876 C CA . ASP A 1 77 ? 1.534 4.545 -14.958 1.00 0.00 56 ASP A CA 13
ATOM 23877 C C . ASP A 1 77 ? 2.601 4.280 -16.042 1.00 0.00 56 ASP A C 13
ATOM 23878 O O . ASP A 1 77 ? 2.556 4.850 -17.137 1.00 0.00 56 ASP A O 13
ATOM 23887 N N . LEU A 1 78 ? 3.565 3.425 -15.691 1.00 0.00 57 LEU A N 13
ATOM 23888 C CA . LEU A 1 78 ? 4.667 2.999 -16.564 1.00 0.00 57 LEU A CA 13
ATOM 23889 C C . LEU A 1 78 ? 4.219 1.990 -17.649 1.00 0.00 57 LEU A C 13
ATOM 23890 O O . LEU A 1 78 ? 4.753 2.017 -18.758 1.00 0.00 57 LEU A O 13
ATOM 23906 N N . THR A 1 79 ? 3.219 1.126 -17.354 1.00 0.00 58 THR A N 13
ATOM 23907 C CA . THR A 1 79 ? 2.970 -0.099 -18.162 1.00 0.00 58 THR A CA 13
ATOM 23908 C C . THR A 1 79 ? 1.929 0.139 -19.267 1.00 0.00 58 THR A C 13
ATOM 23909 O O . THR A 1 79 ? 1.633 -0.759 -20.047 1.00 0.00 58 THR A O 13
ATOM 23920 N N . THR A 1 80 ? 1.403 1.362 -19.364 1.00 0.00 59 THR A N 13
ATOM 23921 C CA . THR A 1 80 ? 0.424 1.723 -20.411 1.00 0.00 59 THR A CA 13
ATOM 23922 C C . THR A 1 80 ? 1.029 2.797 -21.324 1.00 0.00 59 THR A C 13
ATOM 23923 O O . THR A 1 80 ? 0.327 3.446 -22.104 1.00 0.00 59 THR A O 13
ATOM 23934 N N . MET A 1 81 ? 2.366 2.944 -21.207 1.00 0.00 60 MET A N 13
ATOM 23935 C CA . MET A 1 81 ? 3.199 3.736 -22.120 1.00 0.00 60 MET A CA 13
ATOM 23936 C C . MET A 1 81 ? 3.265 3.037 -23.493 1.00 0.00 60 MET A C 13
ATOM 23937 O O . MET A 1 81 ? 3.191 3.687 -24.542 1.00 0.00 60 MET A O 13
ATOM 23951 N N . THR A 1 82 ? 3.391 1.697 -23.455 1.00 0.00 61 THR A N 13
ATOM 23952 C CA . THR A 1 82 ? 3.442 0.843 -24.652 1.00 0.00 61 THR A CA 13
ATOM 23953 C C . THR A 1 82 ? 2.497 -0.365 -24.477 1.00 0.00 61 THR A C 13
ATOM 23954 O O . THR A 1 82 ? 1.492 -0.488 -25.188 1.00 0.00 61 THR A O 13
ATOM 23965 N N . ALA A 1 83 ? 2.824 -1.230 -23.500 1.00 0.00 62 ALA A N 13
ATOM 23966 C CA . ALA A 1 83 ? 2.113 -2.500 -23.253 1.00 0.00 62 ALA A CA 13
ATOM 23967 C C . ALA A 1 83 ? 2.495 -3.059 -21.862 1.00 0.00 62 ALA A C 13
ATOM 23968 O O . ALA A 1 83 ? 1.601 -3.514 -21.113 1.00 0.00 62 ALA A O 13
ATOM 23976 N N . MET B 1 22 ? 9.111 15.685 -8.148 1.00 0.00 1 MET B N 13
ATOM 23977 C CA . MET B 1 22 ? 8.493 15.146 -6.914 1.00 0.00 1 MET B CA 13
ATOM 23978 C C . MET B 1 22 ? 8.361 13.615 -7.013 1.00 0.00 1 MET B C 13
ATOM 23979 O O . MET B 1 22 ? 8.327 13.059 -8.119 1.00 0.00 1 MET B O 13
ATOM 23993 N N . TYR B 1 23 ? 8.298 12.936 -5.843 1.00 0.00 2 TYR B N 13
ATOM 23994 C CA . TYR B 1 23 ? 7.974 11.506 -5.780 1.00 0.00 2 TYR B CA 13
ATOM 23995 C C . TYR B 1 23 ? 6.485 11.252 -6.095 1.00 0.00 2 TYR B C 13
ATOM 23996 O O . TYR B 1 23 ? 5.657 12.177 -6.077 1.00 0.00 2 TYR B O 13
ATOM 24014 N N . LYS B 1 24 ? 6.155 9.977 -6.336 1.00 0.00 3 LYS B N 13
ATOM 24015 C CA . LYS B 1 24 ? 4.870 9.572 -6.923 1.00 0.00 3 LYS B CA 13
ATOM 24016 C C . LYS B 1 24 ? 4.687 8.046 -6.845 1.00 0.00 3 LYS B C 13
ATOM 24017 O O . LYS B 1 24 ? 5.527 7.331 -6.277 1.00 0.00 3 LYS B O 13
ATOM 24036 N N . PHE B 1 25 ? 3.588 7.567 -7.449 1.00 0.00 4 PHE B N 13
ATOM 24037 C CA . PHE B 1 25 ? 3.263 6.140 -7.541 1.00 0.00 4 PHE B CA 13
ATOM 24038 C C . PHE B 1 25 ? 3.571 5.655 -8.959 1.00 0.00 4 PHE B C 13
ATOM 24039 O O . PHE B 1 25 ? 3.039 6.193 -9.931 1.00 0.00 4 PHE B O 13
ATOM 24056 N N . GLU B 1 26 ? 4.436 4.651 -9.052 1.00 0.00 5 GLU B N 13
ATOM 24057 C CA . GLU B 1 26 ? 4.804 4.018 -10.317 1.00 0.00 5 GLU B CA 13
ATOM 24058 C C . GLU B 1 26 ? 3.964 2.745 -10.476 1.00 0.00 5 GLU B C 13
ATOM 24059 O O . GLU B 1 26 ? 4.134 1.788 -9.701 1.00 0.00 5 GLU B O 13
ATOM 24071 N N . ILE B 1 27 ? 3.045 2.743 -11.461 1.00 0.00 6 ILE B N 13
ATOM 24072 C CA . ILE B 1 27 ? 2.162 1.602 -11.733 1.00 0.00 6 ILE B CA 13
ATOM 24073 C C . ILE B 1 27 ? 2.718 0.862 -12.942 1.00 0.00 6 ILE B C 13
ATOM 24074 O O . ILE B 1 27 ? 2.820 1.419 -14.029 1.00 0.00 6 ILE B O 13
ATOM 24090 N N . TYR B 1 28 ? 3.065 -0.377 -12.745 1.00 0.00 7 TYR B N 13
ATOM 24091 C CA . TYR B 1 28 ? 3.555 -1.255 -13.800 1.00 0.00 7 TYR B CA 13
ATOM 24092 C C . TYR B 1 28 ? 2.803 -2.575 -13.686 1.00 0.00 7 TYR B C 13
ATOM 24093 O O . TYR B 1 28 ? 1.863 -2.677 -12.904 1.00 0.00 7 TYR B O 13
ATOM 24111 N N . GLN B 1 29 ? 3.142 -3.559 -14.511 1.00 0.00 8 GLN B N 13
ATOM 24112 C CA . GLN B 1 29 ? 2.624 -4.924 -14.342 1.00 0.00 8 GLN B CA 13
ATOM 24113 C C . GLN B 1 29 ? 3.796 -5.914 -14.243 1.00 0.00 8 GLN B C 13
ATOM 24114 O O . GLN B 1 29 ? 4.869 -5.685 -14.808 1.00 0.00 8 GLN B O 13
ATOM 24128 N N . ASP B 1 30 ? 3.582 -7.003 -13.498 1.00 0.00 9 ASP B N 13
ATOM 24129 C CA . ASP B 1 30 ? 4.573 -8.071 -13.323 1.00 0.00 9 ASP B CA 13
ATOM 24130 C C . ASP B 1 30 ? 4.284 -9.214 -14.311 1.00 0.00 9 ASP B C 13
ATOM 24131 O O . ASP B 1 30 ? 3.212 -9.214 -14.943 1.00 0.00 9 ASP B O 13
ATOM 24140 N N . LYS B 1 31 ? 5.216 -10.201 -14.331 1.00 0.00 10 LYS B N 13
ATOM 24141 C CA . LYS B 1 31 ? 5.190 -11.415 -15.183 1.00 0.00 10 LYS B CA 13
ATOM 24142 C C . LYS B 1 31 ? 3.820 -12.131 -15.220 1.00 0.00 10 LYS B C 13
ATOM 24143 O O . LYS B 1 31 ? 3.444 -12.697 -16.244 1.00 0.00 10 LYS B O 13
ATOM 24162 N N . ALA B 1 32 ? 3.083 -12.087 -14.090 1.00 0.00 11 ALA B N 13
ATOM 24163 C CA . ALA B 1 32 ? 1.745 -12.708 -13.943 1.00 0.00 11 ALA B CA 13
ATOM 24164 C C . ALA B 1 32 ? 0.653 -11.934 -14.721 1.00 0.00 11 ALA B C 13
ATOM 24165 O O . ALA B 1 32 ? -0.518 -12.321 -14.692 1.00 0.00 11 ALA B O 13
ATOM 24172 N N . GLY B 1 33 ? 1.064 -10.871 -15.446 1.00 0.00 12 GLY B N 13
ATOM 24173 C CA . GLY B 1 33 ? 0.155 -9.967 -16.138 1.00 0.00 12 GLY B CA 13
ATOM 24174 C C . GLY B 1 33 ? -0.746 -9.219 -15.184 1.00 0.00 12 GLY B C 13
ATOM 24175 O O . GLY B 1 33 ? -1.918 -8.992 -15.480 1.00 0.00 12 GLY B O 13
ATOM 24179 N N . GLU B 1 34 ? -0.189 -8.827 -14.028 1.00 0.00 13 GLU B N 13
ATOM 24180 C CA . GLU B 1 34 ? -0.984 -8.183 -12.948 1.00 0.00 13 GLU B CA 13
ATOM 24181 C C . GLU B 1 34 ? -0.339 -6.861 -12.560 1.00 0.00 13 GLU B C 13
ATOM 24182 O O . GLU B 1 34 ? 0.872 -6.745 -12.633 1.00 0.00 13 GLU B O 13
ATOM 24194 N N . TYR B 1 35 ? -1.134 -5.903 -12.057 1.00 0.00 14 TYR B N 13
ATOM 24195 C CA . TYR B 1 35 ? -0.672 -4.519 -11.866 1.00 0.00 14 TYR B CA 13
ATOM 24196 C C . TYR B 1 35 ? -0.102 -4.368 -10.455 1.00 0.00 14 TYR B C 13
ATOM 24197 O O . TYR B 1 35 ? -0.697 -4.836 -9.496 1.00 0.00 14 TYR B O 13
ATOM 24215 N N . ARG B 1 36 ? 1.087 -3.759 -10.386 1.00 0.00 15 ARG B N 13
ATOM 24216 C CA . ARG B 1 36 ? 1.914 -3.587 -9.177 1.00 0.00 15 ARG B CA 13
ATOM 24217 C C . ARG B 1 36 ? 2.196 -2.079 -8.970 1.00 0.00 15 ARG B C 13
ATOM 24218 O O . ARG B 1 36 ? 2.468 -1.367 -9.944 1.00 0.00 15 ARG B O 13
ATOM 24239 N N . PHE B 1 37 ? 2.136 -1.594 -7.711 1.00 0.00 16 PHE B N 13
ATOM 24240 C CA . PHE B 1 37 ? 2.531 -0.199 -7.373 1.00 0.00 16 PHE B CA 13
ATOM 24241 C C . PHE B 1 37 ? 3.909 -0.187 -6.710 1.00 0.00 16 PHE B C 13
ATOM 24242 O O . PHE B 1 37 ? 4.341 -1.200 -6.137 1.00 0.00 16 PHE B O 13
ATOM 24259 N N . ARG B 1 38 ? 4.570 0.981 -6.781 1.00 0.00 17 ARG B N 13
ATOM 24260 C CA . ARG B 1 38 ? 5.610 1.379 -5.817 1.00 0.00 17 ARG B CA 13
ATOM 24261 C C . ARG B 1 38 ? 5.541 2.895 -5.538 1.00 0.00 17 ARG B C 13
ATOM 24262 O O . ARG B 1 38 ? 5.434 3.697 -6.465 1.00 0.00 17 ARG B O 13
ATOM 24283 N N . PHE B 1 39 ? 5.587 3.271 -4.241 1.00 0.00 18 PHE B N 13
ATOM 24284 C CA . PHE B 1 39 ? 5.626 4.688 -3.825 1.00 0.00 18 PHE B CA 13
ATOM 24285 C C . PHE B 1 39 ? 7.087 5.061 -3.571 1.00 0.00 18 PHE B C 13
ATOM 24286 O O . PHE B 1 39 ? 7.805 4.383 -2.812 1.00 0.00 18 PHE B O 13
ATOM 24303 N N . LYS B 1 40 ? 7.513 6.129 -4.241 1.00 0.00 19 LYS B N 13
ATOM 24304 C CA . LYS B 1 40 ? 8.909 6.549 -4.315 1.00 0.00 19 LYS B CA 13
ATOM 24305 C C . LYS B 1 40 ? 9.247 7.639 -3.284 1.00 0.00 19 LYS B C 13
ATOM 24306 O O . LYS B 1 40 ? 8.394 8.082 -2.504 1.00 0.00 19 LYS B O 13
ATOM 24325 N N . ALA B 1 41 ? 10.524 8.051 -3.305 1.00 0.00 20 ALA B N 13
ATOM 24326 C CA . ALA B 1 41 ? 11.072 9.137 -2.480 1.00 0.00 20 ALA B CA 13
ATOM 24327 C C . ALA B 1 41 ? 11.837 10.114 -3.388 1.00 0.00 20 ALA B C 13
ATOM 24328 O O . ALA B 1 41 ? 12.155 9.761 -4.528 1.00 0.00 20 ALA B O 13
ATOM 24335 N N . SER B 1 42 ? 12.049 11.356 -2.907 1.00 0.00 21 SER B N 13
ATOM 24336 C CA . SER B 1 42 ? 12.796 12.417 -3.628 1.00 0.00 21 SER B CA 13
ATOM 24337 C C . SER B 1 42 ? 14.199 11.959 -4.133 1.00 0.00 21 SER B C 13
ATOM 24338 O O . SER B 1 42 ? 14.663 12.402 -5.189 1.00 0.00 21 SER B O 13
ATOM 24346 N N . ASN B 1 43 ? 14.854 11.061 -3.369 1.00 0.00 22 ASN B N 13
ATOM 24347 C CA . ASN B 1 43 ? 16.187 10.499 -3.726 1.00 0.00 22 ASN B CA 13
ATOM 24348 C C . ASN B 1 43 ? 16.086 9.408 -4.820 1.00 0.00 22 ASN B C 13
ATOM 24349 O O . ASN B 1 43 ? 17.107 8.946 -5.333 1.00 0.00 22 ASN B O 13
ATOM 24360 N N . GLY B 1 44 ? 14.854 9.023 -5.178 1.00 0.00 23 GLY B N 13
ATOM 24361 C CA . GLY B 1 44 ? 14.602 7.889 -6.076 1.00 0.00 23 GLY B CA 13
ATOM 24362 C C . GLY B 1 44 ? 14.523 6.560 -5.336 1.00 0.00 23 GLY B C 13
ATOM 24363 O O . GLY B 1 44 ? 14.553 5.501 -5.961 1.00 0.00 23 GLY B O 13
ATOM 24367 N N . GLU B 1 45 ? 14.445 6.630 -3.992 1.00 0.00 24 GLU B N 13
ATOM 24368 C CA . GLU B 1 45 ? 14.251 5.453 -3.122 1.00 0.00 24 GLU B CA 13
ATOM 24369 C C . GLU B 1 45 ? 12.795 4.960 -3.201 1.00 0.00 24 GLU B C 13
ATOM 24370 O O . GLU B 1 45 ? 11.926 5.670 -3.698 1.00 0.00 24 GLU B O 13
ATOM 24382 N N . THR B 1 46 ? 12.543 3.743 -2.711 1.00 0.00 25 THR B N 13
ATOM 24383 C CA . THR B 1 46 ? 11.195 3.156 -2.651 1.00 0.00 25 THR B CA 13
ATOM 24384 C C . THR B 1 46 ? 10.949 2.634 -1.231 1.00 0.00 25 THR B C 13
ATOM 24385 O O . THR B 1 46 ? 11.715 1.817 -0.716 1.00 0.00 25 THR B O 13
ATOM 24396 N N . MET B 1 47 ? 9.870 3.119 -0.622 1.00 0.00 26 MET B N 13
ATOM 24397 C CA . MET B 1 47 ? 9.538 2.848 0.786 1.00 0.00 26 MET B CA 13
ATOM 24398 C C . MET B 1 47 ? 8.478 1.735 0.920 1.00 0.00 26 MET B C 13
ATOM 24399 O O . MET B 1 47 ? 8.308 1.187 2.015 1.00 0.00 26 MET B O 13
ATOM 24413 N N . PHE B 1 48 ? 7.774 1.406 -0.193 1.00 0.00 27 PHE B N 13
ATOM 24414 C CA . PHE B 1 48 ? 7.042 0.122 -0.328 1.00 0.00 27 PHE B CA 13
ATOM 24415 C C . PHE B 1 48 ? 6.655 -0.140 -1.802 1.00 0.00 27 PHE B C 13
ATOM 24416 O O . PHE B 1 48 ? 6.646 0.771 -2.639 1.00 0.00 27 PHE B O 13
ATOM 24433 N N . SER B 1 49 ? 6.254 -1.397 -2.033 1.00 0.00 28 SER B N 13
ATOM 24434 C CA . SER B 1 49 ? 5.904 -1.935 -3.350 1.00 0.00 28 SER B CA 13
ATOM 24435 C C . SER B 1 49 ? 5.390 -3.355 -3.167 1.00 0.00 28 SER B C 13
ATOM 24436 O O . SER B 1 49 ? 5.947 -4.054 -2.317 1.00 0.00 28 SER B O 13
ATOM 24444 N N . SER B 1 50 ? 4.418 -3.794 -4.024 1.00 0.00 29 SER B N 13
ATOM 24445 C CA . SER B 1 50 ? 3.844 -5.170 -4.000 1.00 0.00 29 SER B CA 13
ATOM 24446 C C . SER B 1 50 ? 2.545 -5.259 -4.818 1.00 0.00 29 SER B C 13
ATOM 24447 O O . SER B 1 50 ? 2.605 -5.436 -6.024 1.00 0.00 29 SER B O 13
ATOM 24455 N N . GLU B 1 51 ? 1.387 -5.105 -4.156 1.00 0.00 30 GLU B N 13
ATOM 24456 C CA . GLU B 1 51 ? 0.091 -5.618 -4.656 1.00 0.00 30 GLU B CA 13
ATOM 24457 C C . GLU B 1 51 ? -0.376 -4.978 -5.989 1.00 0.00 30 GLU B C 13
ATOM 24458 O O . GLU B 1 51 ? -0.678 -5.698 -6.931 1.00 0.00 30 GLU B O 13
ATOM 24470 N N . GLY B 1 52 ? -0.449 -3.631 -6.054 1.00 0.00 31 GLY B N 13
ATOM 24471 C CA . GLY B 1 52 ? -1.121 -2.918 -7.161 1.00 0.00 31 GLY B CA 13
ATOM 24472 C C . GLY B 1 52 ? -2.637 -3.147 -7.243 1.00 0.00 31 GLY B C 13
ATOM 24473 O O . GLY B 1 52 ? -3.271 -2.762 -8.235 1.00 0.00 31 GLY B O 13
ATOM 24477 N N . TYR B 1 53 ? -3.161 -3.801 -6.193 1.00 0.00 32 TYR B N 13
ATOM 24478 C CA . TYR B 1 53 ? -4.560 -4.208 -6.027 1.00 0.00 32 TYR B CA 13
ATOM 24479 C C . TYR B 1 53 ? -4.885 -5.376 -6.992 1.00 0.00 32 TYR B C 13
ATOM 24480 O O . TYR B 1 53 ? -4.951 -6.527 -6.553 1.00 0.00 32 TYR B O 13
ATOM 24498 N N . LYS B 1 54 ? -5.055 -5.072 -8.306 1.00 0.00 33 LYS B N 13
ATOM 24499 C CA . LYS B 1 54 ? -5.355 -6.095 -9.332 1.00 0.00 33 LYS B CA 13
ATOM 24500 C C . LYS B 1 54 ? -5.182 -5.535 -10.762 1.00 0.00 33 LYS B C 13
ATOM 24501 O O . LYS B 1 54 ? -4.153 -5.772 -11.396 1.00 0.00 33 LYS B O 13
ATOM 24520 N N . ALA B 1 55 ? -6.197 -4.789 -11.251 1.00 0.00 34 ALA B N 13
ATOM 24521 C CA . ALA B 1 55 ? -6.279 -4.311 -12.662 1.00 0.00 34 ALA B CA 13
ATOM 24522 C C . ALA B 1 55 ? -6.045 -2.800 -12.704 1.00 0.00 34 ALA B C 13
ATOM 24523 O O . ALA B 1 55 ? -6.137 -2.172 -11.663 1.00 0.00 34 ALA B O 13
ATOM 24530 N N . LYS B 1 56 ? -5.777 -2.202 -13.897 1.00 0.00 35 LYS B N 13
ATOM 24531 C CA . LYS B 1 56 ? -5.376 -0.778 -14.004 1.00 0.00 35 LYS B CA 13
ATOM 24532 C C . LYS B 1 56 ? -6.455 0.179 -13.460 1.00 0.00 35 LYS B C 13
ATOM 24533 O O . LYS B 1 56 ? -6.138 1.074 -12.688 1.00 0.00 35 LYS B O 13
ATOM 24552 N N . ALA B 1 57 ? -7.715 -0.007 -13.888 1.00 0.00 36 ALA B N 13
ATOM 24553 C CA . ALA B 1 57 ? -8.849 0.832 -13.429 1.00 0.00 36 ALA B CA 13
ATOM 24554 C C . ALA B 1 57 ? -8.913 0.870 -11.893 1.00 0.00 36 ALA B C 13
ATOM 24555 O O . ALA B 1 57 ? -8.938 1.942 -11.288 1.00 0.00 36 ALA B O 13
ATOM 24562 N N . SER B 1 58 ? -8.825 -0.315 -11.286 1.00 0.00 37 SER B N 13
ATOM 24563 C CA . SER B 1 58 ? -8.880 -0.487 -9.830 1.00 0.00 37 SER B CA 13
ATOM 24564 C C . SER B 1 58 ? -7.556 -0.049 -9.162 1.00 0.00 37 SER B C 13
ATOM 24565 O O . SER B 1 58 ? -7.536 0.284 -7.976 1.00 0.00 37 SER B O 13
ATOM 24573 N N . ALA B 1 59 ? -6.464 -0.062 -9.949 1.00 0.00 38 ALA B N 13
ATOM 24574 C CA . ALA B 1 59 ? -5.131 0.343 -9.502 1.00 0.00 38 ALA B CA 13
ATOM 24575 C C . ALA B 1 59 ? -5.104 1.852 -9.200 1.00 0.00 38 ALA B C 13
ATOM 24576 O O . ALA B 1 59 ? -4.778 2.266 -8.084 1.00 0.00 38 ALA B O 13
ATOM 24583 N N . ILE B 1 60 ? -5.472 2.662 -10.204 1.00 0.00 39 ILE B N 13
ATOM 24584 C CA . ILE B 1 60 ? -5.587 4.122 -10.063 1.00 0.00 39 ILE B CA 13
ATOM 24585 C C . ILE B 1 60 ? -6.594 4.482 -8.958 1.00 0.00 39 ILE B C 13
ATOM 24586 O O . ILE B 1 60 ? -6.270 5.295 -8.098 1.00 0.00 39 ILE B O 13
ATOM 24602 N N . HIS B 1 61 ? -7.792 3.841 -8.978 1.00 0.00 40 HIS B N 13
ATOM 24603 C CA . HIS B 1 61 ? -8.863 4.090 -7.975 1.00 0.00 40 HIS B CA 13
ATOM 24604 C C . HIS B 1 61 ? -8.346 3.884 -6.537 1.00 0.00 40 HIS B C 13
ATOM 24605 O O . HIS B 1 61 ? -8.689 4.665 -5.622 1.00 0.00 40 HIS B O 13
ATOM 24620 N N . ALA B 1 62 ? -7.492 2.854 -6.345 1.00 0.00 41 ALA B N 13
ATOM 24621 C CA . ALA B 1 62 ? -6.824 2.612 -5.067 1.00 0.00 41 ALA B CA 13
ATOM 24622 C C . ALA B 1 62 ? -5.952 3.820 -4.711 1.00 0.00 41 ALA B C 13
ATOM 24623 O O . ALA B 1 62 ? -6.136 4.439 -3.673 1.00 0.00 41 ALA B O 13
ATOM 24630 N N . ILE B 1 63 ? -5.060 4.196 -5.627 1.00 0.00 42 ILE B N 13
ATOM 24631 C CA . ILE B 1 63 ? -4.166 5.350 -5.439 1.00 0.00 42 ILE B CA 13
ATOM 24632 C C . ILE B 1 63 ? -4.955 6.675 -5.251 1.00 0.00 42 ILE B C 13
ATOM 24633 O O . ILE B 1 63 ? -4.467 7.604 -4.602 1.00 0.00 42 ILE B O 13
ATOM 24649 N N . GLU B 1 64 ? -6.209 6.725 -5.738 1.00 0.00 43 GLU B N 13
ATOM 24650 C CA . GLU B 1 64 ? -7.050 7.923 -5.596 1.00 0.00 43 GLU B CA 13
ATOM 24651 C C . GLU B 1 64 ? -7.415 8.113 -4.120 1.00 0.00 43 GLU B C 13
ATOM 24652 O O . GLU B 1 64 ? -7.484 9.247 -3.652 1.00 0.00 43 GLU B O 13
ATOM 24664 N N . SER B 1 65 ? -7.586 6.977 -3.388 1.00 0.00 44 SER B N 13
ATOM 24665 C CA . SER B 1 65 ? -7.753 6.982 -1.912 1.00 0.00 44 SER B CA 13
ATOM 24666 C C . SER B 1 65 ? -6.603 7.708 -1.213 1.00 0.00 44 SER B C 13
ATOM 24667 O O . SER B 1 65 ? -6.819 8.385 -0.197 1.00 0.00 44 SER B O 13
ATOM 24675 N N . ILE B 1 66 ? -5.383 7.543 -1.753 1.00 0.00 45 ILE B N 13
ATOM 24676 C CA . ILE B 1 66 ? -4.195 8.112 -1.137 1.00 0.00 45 ILE B CA 13
ATOM 24677 C C . ILE B 1 66 ? -4.254 9.645 -1.250 1.00 0.00 45 ILE B C 13
ATOM 24678 O O . ILE B 1 66 ? -3.969 10.367 -0.293 1.00 0.00 45 ILE B O 13
ATOM 24694 N N . LYS B 1 67 ? -4.690 10.120 -2.436 1.00 0.00 46 LYS B N 13
ATOM 24695 C CA . LYS B 1 67 ? -4.823 11.573 -2.757 1.00 0.00 46 LYS B CA 13
ATOM 24696 C C . LYS B 1 67 ? -5.984 12.228 -2.011 1.00 0.00 46 LYS B C 13
ATOM 24697 O O . LYS B 1 67 ? -6.058 13.457 -1.921 1.00 0.00 46 LYS B O 13
ATOM 24716 N N . ARG B 1 68 ? -6.887 11.401 -1.488 1.00 0.00 47 ARG B N 13
ATOM 24717 C CA . ARG B 1 68 ? -8.062 11.889 -0.721 1.00 0.00 47 ARG B CA 13
ATOM 24718 C C . ARG B 1 68 ? -7.630 12.492 0.630 1.00 0.00 47 ARG B C 13
ATOM 24719 O O . ARG B 1 68 ? -7.901 13.665 0.906 1.00 0.00 47 ARG B O 13
ATOM 24740 N N . ASN B 1 69 ? -6.919 11.686 1.445 1.00 0.00 48 ASN B N 13
ATOM 24741 C CA . ASN B 1 69 ? -6.627 12.062 2.855 1.00 0.00 48 ASN B CA 13
ATOM 24742 C C . ASN B 1 69 ? -5.597 11.133 3.526 1.00 0.00 48 ASN B C 13
ATOM 24743 O O . ASN B 1 69 ? -5.483 11.143 4.752 1.00 0.00 48 ASN B O 13
ATOM 24754 N N . SER B 1 70 ? -4.836 10.356 2.740 1.00 0.00 49 SER B N 13
ATOM 24755 C CA . SER B 1 70 ? -3.868 9.379 3.297 1.00 0.00 49 SER B CA 13
ATOM 24756 C C . SER B 1 70 ? -2.710 10.057 4.029 1.00 0.00 49 SER B C 13
ATOM 24757 O O . SER B 1 70 ? -2.217 9.530 5.026 1.00 0.00 49 SER B O 13
ATOM 24765 N N . ALA B 1 71 ? -2.266 11.222 3.524 1.00 0.00 50 ALA B N 13
ATOM 24766 C CA . ALA B 1 71 ? -1.264 12.037 4.219 1.00 0.00 50 ALA B CA 13
ATOM 24767 C C . ALA B 1 71 ? -1.795 12.532 5.580 1.00 0.00 50 ALA B C 13
ATOM 24768 O O . ALA B 1 71 ? -1.034 12.663 6.542 1.00 0.00 50 ALA B O 13
ATOM 24775 N N . GLY B 1 72 ? -3.118 12.765 5.648 1.00 0.00 51 GLY B N 13
ATOM 24776 C CA . GLY B 1 72 ? -3.774 13.168 6.890 1.00 0.00 51 GLY B CA 13
ATOM 24777 C C . GLY B 1 72 ? -4.323 11.987 7.685 1.00 0.00 51 GLY B C 13
ATOM 24778 O O . GLY B 1 72 ? -4.882 12.185 8.771 1.00 0.00 51 GLY B O 13
ATOM 24782 N N . ALA B 1 73 ? -4.172 10.758 7.139 1.00 0.00 52 ALA B N 13
ATOM 24783 C CA . ALA B 1 73 ? -4.609 9.516 7.805 1.00 0.00 52 ALA B CA 13
ATOM 24784 C C . ALA B 1 73 ? -3.695 9.191 8.992 1.00 0.00 52 ALA B C 13
ATOM 24785 O O . ALA B 1 73 ? -2.589 9.741 9.113 1.00 0.00 52 ALA B O 13
ATOM 24792 N N . ASP B 1 74 ? -4.162 8.294 9.862 1.00 0.00 53 ASP B N 13
ATOM 24793 C CA . ASP B 1 74 ? -3.414 7.870 11.062 1.00 0.00 53 ASP B CA 13
ATOM 24794 C C . ASP B 1 74 ? -2.592 6.602 10.751 1.00 0.00 53 ASP B C 13
ATOM 24795 O O . ASP B 1 74 ? -2.800 5.941 9.716 1.00 0.00 53 ASP B O 13
ATOM 24804 N N . THR B 1 75 ? -1.600 6.322 11.599 1.00 0.00 54 THR B N 13
ATOM 24805 C CA . THR B 1 75 ? -0.781 5.105 11.520 1.00 0.00 54 THR B CA 13
ATOM 24806 C C . THR B 1 75 ? -1.088 4.219 12.745 1.00 0.00 54 THR B C 13
ATOM 24807 O O . THR B 1 75 ? -0.625 4.494 13.859 1.00 0.00 54 THR B O 13
ATOM 24818 N N . VAL B 1 76 ? -1.933 3.201 12.527 1.00 0.00 55 VAL B N 13
ATOM 24819 C CA . VAL B 1 76 ? -2.363 2.243 13.565 1.00 0.00 55 VAL B CA 13
ATOM 24820 C C . VAL B 1 76 ? -1.562 0.941 13.426 1.00 0.00 55 VAL B C 13
ATOM 24821 O O . VAL B 1 76 ? -1.479 0.392 12.327 1.00 0.00 55 VAL B O 13
ATOM 24834 N N . ASP B 1 77 ? -0.965 0.470 14.533 1.00 0.00 56 ASP B N 13
ATOM 24835 C CA . ASP B 1 77 ? -0.277 -0.836 14.593 1.00 0.00 56 ASP B CA 13
ATOM 24836 C C . ASP B 1 77 ? -1.086 -1.817 15.460 1.00 0.00 56 ASP B C 13
ATOM 24837 O O . ASP B 1 77 ? -1.207 -1.643 16.670 1.00 0.00 56 ASP B O 13
ATOM 24846 N N . LEU B 1 78 ? -1.670 -2.819 14.795 1.00 0.00 57 LEU B N 13
ATOM 24847 C CA . LEU B 1 78 ? -2.463 -3.890 15.410 1.00 0.00 57 LEU B CA 13
ATOM 24848 C C . LEU B 1 78 ? -1.593 -4.929 16.140 1.00 0.00 57 LEU B C 13
ATOM 24849 O O . LEU B 1 78 ? -2.024 -5.468 17.156 1.00 0.00 57 LEU B O 13
ATOM 24865 N N . THR B 1 79 ? -0.348 -5.167 15.669 1.00 0.00 58 THR B N 13
ATOM 24866 C CA . THR B 1 79 ? 0.432 -6.357 16.097 1.00 0.00 58 THR B CA 13
ATOM 24867 C C . THR B 1 79 ? 1.414 -6.011 17.242 1.00 0.00 58 THR B C 13
ATOM 24868 O O . THR B 1 79 ? 2.283 -6.824 17.548 1.00 0.00 58 THR B O 13
ATOM 24879 N N . THR B 1 80 ? 1.211 -4.825 17.883 1.00 0.00 59 THR B N 13
ATOM 24880 C CA . THR B 1 80 ? 2.057 -4.266 18.984 1.00 0.00 59 THR B CA 13
ATOM 24881 C C . THR B 1 80 ? 2.757 -5.336 19.869 1.00 0.00 59 THR B C 13
ATOM 24882 O O . THR B 1 80 ? 3.973 -5.289 20.073 1.00 0.00 59 THR B O 13
ATOM 24893 N N . MET B 1 81 ? 1.972 -6.308 20.358 1.00 0.00 60 MET B N 13
ATOM 24894 C CA . MET B 1 81 ? 2.481 -7.442 21.148 1.00 0.00 60 MET B CA 13
ATOM 24895 C C . MET B 1 81 ? 2.903 -8.592 20.205 1.00 0.00 60 MET B C 13
ATOM 24896 O O . MET B 1 81 ? 2.178 -9.587 20.050 1.00 0.00 60 MET B O 13
ATOM 24910 N N . THR B 1 82 ? 4.049 -8.407 19.522 1.00 0.00 61 THR B N 13
ATOM 24911 C CA . THR B 1 82 ? 4.617 -9.432 18.634 1.00 0.00 61 THR B CA 13
ATOM 24912 C C . THR B 1 82 ? 5.269 -10.544 19.470 1.00 0.00 61 THR B C 13
ATOM 24913 O O . THR B 1 82 ? 6.335 -10.352 20.063 1.00 0.00 61 THR B O 13
ATOM 24924 N N . ALA B 1 83 ? 4.594 -11.697 19.505 1.00 0.00 62 ALA B N 13
ATOM 24925 C CA . ALA B 1 83 ? 4.953 -12.838 20.355 1.00 0.00 62 ALA B CA 13
ATOM 24926 C C . ALA B 1 83 ? 4.219 -14.100 19.851 1.00 0.00 62 ALA B C 13
ATOM 24927 O O . ALA B 1 83 ? 4.866 -14.973 19.244 1.00 0.00 62 ALA B O 13
ATOM 24935 N N . MET A 1 22 ? -11.512 7.749 11.763 1.00 0.00 1 MET A N 14
ATOM 24936 C CA . MET A 1 22 ? -10.961 8.064 10.418 1.00 0.00 1 MET A CA 14
ATOM 24937 C C . MET A 1 22 ? -10.159 6.869 9.893 1.00 0.00 1 MET A C 14
ATOM 24938 O O . MET A 1 22 ? -9.689 6.040 10.681 1.00 0.00 1 MET A O 14
ATOM 24952 N N . TYR A 1 23 ? -10.009 6.778 8.555 1.00 0.00 2 TYR A N 14
ATOM 24953 C CA . TYR A 1 23 ? -9.159 5.765 7.920 1.00 0.00 2 TYR A CA 14
ATOM 24954 C C . TYR A 1 23 ? -7.671 5.998 8.245 1.00 0.00 2 TYR A C 14
ATOM 24955 O O . TYR A 1 23 ? -7.246 7.125 8.536 1.00 0.00 2 TYR A O 14
ATOM 24973 N N . LYS A 1 24 ? -6.893 4.913 8.145 1.00 0.00 3 LYS A N 14
ATOM 24974 C CA . LYS A 1 24 ? -5.527 4.843 8.667 1.00 0.00 3 LYS A CA 14
ATOM 24975 C C . LYS A 1 24 ? -4.798 3.614 8.109 1.00 0.00 3 LYS A C 14
ATOM 24976 O O . LYS A 1 24 ? -5.361 2.836 7.323 1.00 0.00 3 LYS A O 14
ATOM 24995 N N . PHE A 1 25 ? -3.544 3.452 8.544 1.00 0.00 4 PHE A N 14
ATOM 24996 C CA . PHE A 1 25 ? -2.674 2.359 8.123 1.00 0.00 4 PHE A CA 14
ATOM 24997 C C . PHE A 1 25 ? -2.579 1.311 9.231 1.00 0.00 4 PHE A C 14
ATOM 24998 O O . PHE A 1 25 ? -2.092 1.599 10.320 1.00 0.00 4 PHE A O 14
ATOM 25015 N N . GLU A 1 26 ? -3.049 0.103 8.922 1.00 0.00 5 GLU A N 14
ATOM 25016 C CA . GLU A 1 26 ? -3.014 -1.035 9.838 1.00 0.00 5 GLU A CA 14
ATOM 25017 C C . GLU A 1 26 ? -1.751 -1.848 9.554 1.00 0.00 5 GLU A C 14
ATOM 25018 O O . GLU A 1 26 ? -1.642 -2.452 8.474 1.00 0.00 5 GLU A O 14
ATOM 25030 N N . ILE A 1 27 ? -0.818 -1.867 10.512 1.00 0.00 6 ILE A N 14
ATOM 25031 C CA . ILE A 1 27 ? 0.438 -2.611 10.394 1.00 0.00 6 ILE A CA 14
ATOM 25032 C C . ILE A 1 27 ? 0.304 -3.878 11.212 1.00 0.00 6 ILE A C 14
ATOM 25033 O O . ILE A 1 27 ? 0.095 -3.824 12.426 1.00 0.00 6 ILE A O 14
ATOM 25049 N N . TYR A 1 28 ? 0.431 -5.003 10.553 1.00 0.00 7 TYR A N 14
ATOM 25050 C CA . TYR A 1 28 ? 0.336 -6.296 11.199 1.00 0.00 7 TYR A CA 14
ATOM 25051 C C . TYR A 1 28 ? 1.414 -7.219 10.648 1.00 0.00 7 TYR A C 14
ATOM 25052 O O . TYR A 1 28 ? 2.216 -6.820 9.797 1.00 0.00 7 TYR A O 14
ATOM 25070 N N . GLN A 1 29 ? 1.460 -8.428 11.178 1.00 0.00 8 GLN A N 14
ATOM 25071 C CA . GLN A 1 29 ? 2.216 -9.523 10.588 1.00 0.00 8 GLN A CA 14
ATOM 25072 C C . GLN A 1 29 ? 1.233 -10.665 10.338 1.00 0.00 8 GLN A C 14
ATOM 25073 O O . GLN A 1 29 ? 0.190 -10.769 11.003 1.00 0.00 8 GLN A O 14
ATOM 25087 N N . ASP A 1 30 ? 1.549 -11.472 9.345 1.00 0.00 9 ASP A N 14
ATOM 25088 C CA . ASP A 1 30 ? 0.811 -12.691 9.026 1.00 0.00 9 ASP A CA 14
ATOM 25089 C C . ASP A 1 30 ? 1.285 -13.783 9.999 1.00 0.00 9 ASP A C 14
ATOM 25090 O O . ASP A 1 30 ? 2.364 -13.627 10.584 1.00 0.00 9 ASP A O 14
ATOM 25099 N N . LYS A 1 31 ? 0.491 -14.875 10.159 1.00 0.00 10 LYS A N 14
ATOM 25100 C CA . LYS A 1 31 ? 0.817 -16.002 11.078 1.00 0.00 10 LYS A CA 14
ATOM 25101 C C . LYS A 1 31 ? 2.221 -16.586 10.773 1.00 0.00 10 LYS A C 14
ATOM 25102 O O . LYS A 1 31 ? 2.961 -16.972 11.679 1.00 0.00 10 LYS A O 14
ATOM 25121 N N . ALA A 1 32 ? 2.581 -16.576 9.471 1.00 0.00 11 ALA A N 14
ATOM 25122 C CA . ALA A 1 32 ? 3.930 -16.934 8.966 1.00 0.00 11 ALA A CA 14
ATOM 25123 C C . ALA A 1 32 ? 5.075 -16.000 9.501 1.00 0.00 11 ALA A C 14
ATOM 25124 O O . ALA A 1 32 ? 6.245 -16.207 9.164 1.00 0.00 11 ALA A O 14
ATOM 25131 N N . GLY A 1 33 ? 4.721 -15.007 10.350 1.00 0.00 12 GLY A N 14
ATOM 25132 C CA . GLY A 1 33 ? 5.654 -14.026 10.919 1.00 0.00 12 GLY A CA 14
ATOM 25133 C C . GLY A 1 33 ? 6.010 -12.913 9.950 1.00 0.00 12 GLY A C 14
ATOM 25134 O O . GLY A 1 33 ? 7.012 -12.215 10.141 1.00 0.00 12 GLY A O 14
ATOM 25138 N N . GLU A 1 34 ? 5.160 -12.707 8.933 1.00 0.00 13 GLU A N 14
ATOM 25139 C CA . GLU A 1 34 ? 5.502 -11.855 7.771 1.00 0.00 13 GLU A CA 14
ATOM 25140 C C . GLU A 1 34 ? 4.799 -10.499 7.846 1.00 0.00 13 GLU A C 14
ATOM 25141 O O . GLU A 1 34 ? 3.603 -10.424 7.625 1.00 0.00 13 GLU A O 14
ATOM 25153 N N . TYR A 1 35 ? 5.547 -9.453 8.221 1.00 0.00 14 TYR A N 14
ATOM 25154 C CA . TYR A 1 35 ? 5.025 -8.075 8.300 1.00 0.00 14 TYR A CA 14
ATOM 25155 C C . TYR A 1 35 ? 4.499 -7.535 6.948 1.00 0.00 14 TYR A C 14
ATOM 25156 O O . TYR A 1 35 ? 5.126 -7.691 5.898 1.00 0.00 14 TYR A O 14
ATOM 25174 N N . ARG A 1 36 ? 3.337 -6.877 7.052 1.00 0.00 15 ARG A N 14
ATOM 25175 C CA . ARG A 1 36 ? 2.668 -6.145 5.969 1.00 0.00 15 ARG A CA 14
ATOM 25176 C C . ARG A 1 36 ? 1.709 -5.128 6.571 1.00 0.00 15 ARG A C 14
ATOM 25177 O O . ARG A 1 36 ? 1.048 -5.409 7.573 1.00 0.00 15 ARG A O 14
ATOM 25198 N N . PHE A 1 37 ? 1.654 -3.936 5.973 1.00 0.00 16 PHE A N 14
ATOM 25199 C CA . PHE A 1 37 ? 0.637 -2.936 6.305 1.00 0.00 16 PHE A CA 14
ATOM 25200 C C . PHE A 1 37 ? -0.363 -2.807 5.157 1.00 0.00 16 PHE A C 14
ATOM 25201 O O . PHE A 1 37 ? -0.214 -3.440 4.088 1.00 0.00 16 PHE A O 14
ATOM 25218 N N . ARG A 1 38 ? -1.422 -2.048 5.442 1.00 0.00 17 ARG A N 14
ATOM 25219 C CA . ARG A 1 38 ? -2.463 -1.674 4.479 1.00 0.00 17 ARG A CA 14
ATOM 25220 C C . ARG A 1 38 ? -3.030 -0.292 4.801 1.00 0.00 17 ARG A C 14
ATOM 25221 O O . ARG A 1 38 ? -2.795 0.234 5.887 1.00 0.00 17 ARG A O 14
ATOM 25242 N N . PHE A 1 39 ? -3.797 0.270 3.852 1.00 0.00 18 PHE A N 14
ATOM 25243 C CA . PHE A 1 39 ? -4.522 1.543 4.043 1.00 0.00 18 PHE A CA 14
ATOM 25244 C C . PHE A 1 39 ? -6.015 1.261 3.903 1.00 0.00 18 PHE A C 14
ATOM 25245 O O . PHE A 1 39 ? -6.452 0.576 2.963 1.00 0.00 18 PHE A O 14
ATOM 25262 N N . LYS A 1 40 ? -6.774 1.793 4.857 1.00 0.00 19 LYS A N 14
ATOM 25263 C CA . LYS A 1 40 ? -8.202 1.538 5.003 1.00 0.00 19 LYS A CA 14
ATOM 25264 C C . LYS A 1 40 ? -9.038 2.693 4.448 1.00 0.00 19 LYS A C 14
ATOM 25265 O O . LYS A 1 40 ? -8.505 3.677 3.919 1.00 0.00 19 LYS A O 14
ATOM 25284 N N . ALA A 1 41 ? -10.358 2.544 4.582 1.00 0.00 20 ALA A N 14
ATOM 25285 C CA . ALA A 1 41 ? -11.350 3.558 4.213 1.00 0.00 20 ALA A CA 14
ATOM 25286 C C . ALA A 1 41 ? -12.375 3.676 5.359 1.00 0.00 20 ALA A C 14
ATOM 25287 O O . ALA A 1 41 ? -12.437 2.789 6.210 1.00 0.00 20 ALA A O 14
ATOM 25294 N N . SER A 1 42 ? -13.100 4.807 5.402 1.00 0.00 21 SER A N 14
ATOM 25295 C CA . SER A 1 42 ? -14.084 5.162 6.466 1.00 0.00 21 SER A CA 14
ATOM 25296 C C . SER A 1 42 ? -15.021 4.008 6.921 1.00 0.00 21 SER A C 14
ATOM 25297 O O . SER A 1 42 ? -15.227 3.814 8.122 1.00 0.00 21 SER A O 14
ATOM 25305 N N . ASN A 1 43 ? -15.562 3.241 5.955 1.00 0.00 22 ASN A N 14
ATOM 25306 C CA . ASN A 1 43 ? -16.554 2.155 6.224 1.00 0.00 22 ASN A CA 14
ATOM 25307 C C . ASN A 1 43 ? -15.849 0.794 6.487 1.00 0.00 22 ASN A C 14
ATOM 25308 O O . ASN A 1 43 ? -16.499 -0.189 6.854 1.00 0.00 22 ASN A O 14
ATOM 25319 N N . GLY A 1 44 ? -14.508 0.768 6.369 1.00 0.00 23 GLY A N 14
ATOM 25320 C CA . GLY A 1 44 ? -13.695 -0.430 6.650 1.00 0.00 23 GLY A CA 14
ATOM 25321 C C . GLY A 1 44 ? -13.189 -1.159 5.411 1.00 0.00 23 GLY A C 14
ATOM 25322 O O . GLY A 1 44 ? -12.849 -2.346 5.491 1.00 0.00 23 GLY A O 14
ATOM 25326 N N . GLU A 1 45 ? -13.112 -0.450 4.277 1.00 0.00 24 GLU A N 14
ATOM 25327 C CA . GLU A 1 45 ? -12.573 -1.009 3.017 1.00 0.00 24 GLU A CA 14
ATOM 25328 C C . GLU A 1 45 ? -11.035 -0.972 3.043 1.00 0.00 24 GLU A C 14
ATOM 25329 O O . GLU A 1 45 ? -10.449 -0.277 3.868 1.00 0.00 24 GLU A O 14
ATOM 25341 N N . THR A 1 46 ? -10.402 -1.731 2.144 1.00 0.00 25 THR A N 14
ATOM 25342 C CA . THR A 1 46 ? -8.941 -1.693 1.923 1.00 0.00 25 THR A CA 14
ATOM 25343 C C . THR A 1 46 ? -8.685 -1.551 0.417 1.00 0.00 25 THR A C 14
ATOM 25344 O O . THR A 1 46 ? -9.434 -2.104 -0.405 1.00 0.00 25 THR A O 14
ATOM 25355 N N . MET A 1 47 ? -7.631 -0.804 0.068 1.00 0.00 26 MET A N 14
ATOM 25356 C CA . MET A 1 47 ? -7.313 -0.453 -1.330 1.00 0.00 26 MET A CA 14
ATOM 25357 C C . MET A 1 47 ? -5.864 -0.836 -1.709 1.00 0.00 26 MET A C 14
ATOM 25358 O O . MET A 1 47 ? -5.558 -0.984 -2.898 1.00 0.00 26 MET A O 14
ATOM 25372 N N . PHE A 1 48 ? -4.968 -0.984 -0.713 1.00 0.00 27 PHE A N 14
ATOM 25373 C CA . PHE A 1 48 ? -3.635 -1.592 -0.937 1.00 0.00 27 PHE A CA 14
ATOM 25374 C C . PHE A 1 48 ? -3.157 -2.303 0.332 1.00 0.00 27 PHE A C 14
ATOM 25375 O O . PHE A 1 48 ? -3.591 -1.970 1.443 1.00 0.00 27 PHE A O 14
ATOM 25392 N N . SER A 1 49 ? -2.218 -3.243 0.119 1.00 0.00 28 SER A N 14
ATOM 25393 C CA . SER A 1 49 ? -1.590 -4.036 1.183 1.00 0.00 28 SER A CA 14
ATOM 25394 C C . SER A 1 49 ? -0.364 -4.808 0.644 1.00 0.00 28 SER A C 14
ATOM 25395 O O . SER A 1 49 ? 0.037 -4.624 -0.503 1.00 0.00 28 SER A O 14
ATOM 25403 N N . SER A 1 50 ? 0.275 -5.585 1.545 1.00 0.00 29 SER A N 14
ATOM 25404 C CA . SER A 1 50 ? 1.136 -6.764 1.211 1.00 0.00 29 SER A CA 14
ATOM 25405 C C . SER A 1 50 ? 2.630 -6.411 1.092 1.00 0.00 29 SER A C 14
ATOM 25406 O O . SER A 1 50 ? 3.421 -7.193 0.554 1.00 0.00 29 SER A O 14
ATOM 25414 N N . GLU A 1 51 ? 3.016 -5.245 1.638 1.00 0.00 30 GLU A N 14
ATOM 25415 C CA . GLU A 1 51 ? 4.424 -4.822 1.725 1.00 0.00 30 GLU A CA 14
ATOM 25416 C C . GLU A 1 51 ? 4.976 -5.056 3.164 1.00 0.00 30 GLU A C 14
ATOM 25417 O O . GLU A 1 51 ? 5.452 -6.153 3.471 1.00 0.00 30 GLU A O 14
ATOM 25429 N N . GLY A 1 52 ? 4.897 -4.015 4.033 1.00 0.00 31 GLY A N 14
ATOM 25430 C CA . GLY A 1 52 ? 5.497 -4.037 5.389 1.00 0.00 31 GLY A CA 14
ATOM 25431 C C . GLY A 1 52 ? 6.931 -3.505 5.394 1.00 0.00 31 GLY A C 14
ATOM 25432 O O . GLY A 1 52 ? 7.449 -3.117 6.446 1.00 0.00 31 GLY A O 14
ATOM 25436 N N . TYR A 1 53 ? 7.544 -3.520 4.189 1.00 0.00 32 TYR A N 14
ATOM 25437 C CA . TYR A 1 53 ? 8.852 -2.932 3.855 1.00 0.00 32 TYR A CA 14
ATOM 25438 C C . TYR A 1 53 ? 10.001 -3.841 4.328 1.00 0.00 32 TYR A C 14
ATOM 25439 O O . TYR A 1 53 ? 10.831 -4.270 3.514 1.00 0.00 32 TYR A O 14
ATOM 25457 N N . LYS A 1 54 ? 10.031 -4.142 5.635 1.00 0.00 33 LYS A N 14
ATOM 25458 C CA . LYS A 1 54 ? 11.019 -5.047 6.241 1.00 0.00 33 LYS A CA 14
ATOM 25459 C C . LYS A 1 54 ? 10.488 -5.566 7.588 1.00 0.00 33 LYS A C 14
ATOM 25460 O O . LYS A 1 54 ? 10.384 -6.773 7.816 1.00 0.00 33 LYS A O 14
ATOM 25479 N N . ALA A 1 55 ? 10.141 -4.622 8.461 1.00 0.00 34 ALA A N 14
ATOM 25480 C CA . ALA A 1 55 ? 9.656 -4.895 9.828 1.00 0.00 34 ALA A CA 14
ATOM 25481 C C . ALA A 1 55 ? 8.593 -3.854 10.171 1.00 0.00 34 ALA A C 14
ATOM 25482 O O . ALA A 1 55 ? 8.264 -3.032 9.310 1.00 0.00 34 ALA A O 14
ATOM 25489 N N . LYS A 1 56 ? 8.056 -3.858 11.414 1.00 0.00 35 LYS A N 14
ATOM 25490 C CA . LYS A 1 56 ? 7.013 -2.890 11.786 1.00 0.00 35 LYS A CA 14
ATOM 25491 C C . LYS A 1 56 ? 7.617 -1.475 11.884 1.00 0.00 35 LYS A C 14
ATOM 25492 O O . LYS A 1 56 ? 6.996 -0.521 11.456 1.00 0.00 35 LYS A O 14
ATOM 25511 N N . ALA A 1 57 ? 8.845 -1.362 12.430 1.00 0.00 36 ALA A N 14
ATOM 25512 C CA . ALA A 1 57 ? 9.567 -0.080 12.541 1.00 0.00 36 ALA A CA 14
ATOM 25513 C C . ALA A 1 57 ? 9.774 0.543 11.151 1.00 0.00 36 ALA A C 14
ATOM 25514 O O . ALA A 1 57 ? 9.492 1.728 10.938 1.00 0.00 36 ALA A O 14
ATOM 25521 N N . SER A 1 58 ? 10.221 -0.304 10.207 1.00 0.00 37 SER A N 14
ATOM 25522 C CA . SER A 1 58 ? 10.395 0.071 8.793 1.00 0.00 37 SER A CA 14
ATOM 25523 C C . SER A 1 58 ? 9.036 0.379 8.137 1.00 0.00 37 SER A C 14
ATOM 25524 O O . SER A 1 58 ? 8.970 1.160 7.185 1.00 0.00 37 SER A O 14
ATOM 25532 N N . ALA A 1 59 ? 7.964 -0.253 8.668 1.00 0.00 38 ALA A N 14
ATOM 25533 C CA . ALA A 1 59 ? 6.592 -0.066 8.182 1.00 0.00 38 ALA A CA 14
ATOM 25534 C C . ALA A 1 59 ? 6.073 1.341 8.536 1.00 0.00 38 ALA A C 14
ATOM 25535 O O . ALA A 1 59 ? 5.587 2.023 7.645 1.00 0.00 38 ALA A O 14
ATOM 25542 N N . ILE A 1 60 ? 6.164 1.773 9.837 1.00 0.00 39 ILE A N 14
ATOM 25543 C CA . ILE A 1 60 ? 5.781 3.154 10.246 1.00 0.00 39 ILE A CA 14
ATOM 25544 C C . ILE A 1 60 ? 6.545 4.186 9.393 1.00 0.00 39 ILE A C 14
ATOM 25545 O O . ILE A 1 60 ? 5.921 5.036 8.765 1.00 0.00 39 ILE A O 14
ATOM 25561 N N . HIS A 1 61 ? 7.894 4.054 9.351 1.00 0.00 40 HIS A N 14
ATOM 25562 C CA . HIS A 1 61 ? 8.793 4.998 8.625 1.00 0.00 40 HIS A CA 14
ATOM 25563 C C . HIS A 1 61 ? 8.420 5.101 7.134 1.00 0.00 40 HIS A C 14
ATOM 25564 O O . HIS A 1 61 ? 8.406 6.215 6.546 1.00 0.00 40 HIS A O 14
ATOM 25579 N N . ALA A 1 62 ? 8.088 3.941 6.530 1.00 0.00 41 ALA A N 14
ATOM 25580 C CA . ALA A 1 62 ? 7.567 3.875 5.164 1.00 0.00 41 ALA A CA 14
ATOM 25581 C C . ALA A 1 62 ? 6.304 4.735 5.067 1.00 0.00 41 ALA A C 14
ATOM 25582 O O . ALA A 1 62 ? 6.259 5.675 4.305 1.00 0.00 41 ALA A O 14
ATOM 25589 N N . ILE A 1 63 ? 5.323 4.439 5.913 1.00 0.00 42 ILE A N 14
ATOM 25590 C CA . ILE A 1 63 ? 4.048 5.170 5.974 1.00 0.00 42 ILE A CA 14
ATOM 25591 C C . ILE A 1 63 ? 4.248 6.687 6.250 1.00 0.00 42 ILE A C 14
ATOM 25592 O O . ILE A 1 63 ? 3.429 7.507 5.838 1.00 0.00 42 ILE A O 14
ATOM 25608 N N . GLU A 1 64 ? 5.372 7.065 6.872 1.00 0.00 43 GLU A N 14
ATOM 25609 C CA . GLU A 1 64 ? 5.674 8.477 7.163 1.00 0.00 43 GLU A CA 14
ATOM 25610 C C . GLU A 1 64 ? 5.988 9.234 5.860 1.00 0.00 43 GLU A C 14
ATOM 25611 O O . GLU A 1 64 ? 5.762 10.442 5.785 1.00 0.00 43 GLU A O 14
ATOM 25623 N N . SER A 1 65 ? 6.489 8.499 4.834 1.00 0.00 44 SER A N 14
ATOM 25624 C CA . SER A 1 65 ? 6.547 9.007 3.438 1.00 0.00 44 SER A CA 14
ATOM 25625 C C . SER A 1 65 ? 5.174 9.480 2.949 1.00 0.00 44 SER A C 14
ATOM 25626 O O . SER A 1 65 ? 5.075 10.462 2.201 1.00 0.00 44 SER A O 14
ATOM 25634 N N . ILE A 1 66 ? 4.128 8.741 3.341 1.00 0.00 45 ILE A N 14
ATOM 25635 C CA . ILE A 1 66 ? 2.776 9.028 2.888 1.00 0.00 45 ILE A CA 14
ATOM 25636 C C . ILE A 1 66 ? 2.302 10.356 3.514 1.00 0.00 45 ILE A C 14
ATOM 25637 O O . ILE A 1 66 ? 1.683 11.187 2.843 1.00 0.00 45 ILE A O 14
ATOM 25653 N N . LYS A 1 67 ? 2.659 10.559 4.801 1.00 0.00 46 LYS A N 14
ATOM 25654 C CA . LYS A 1 67 ? 2.305 11.781 5.581 1.00 0.00 46 LYS A CA 14
ATOM 25655 C C . LYS A 1 67 ? 3.064 13.018 5.106 1.00 0.00 46 LYS A C 14
ATOM 25656 O O . LYS A 1 67 ? 2.690 14.150 5.440 1.00 0.00 46 LYS A O 14
ATOM 25675 N N . ARG A 1 68 ? 4.119 12.782 4.328 1.00 0.00 47 ARG A N 14
ATOM 25676 C CA . ARG A 1 68 ? 4.948 13.867 3.740 1.00 0.00 47 ARG A CA 14
ATOM 25677 C C . ARG A 1 68 ? 4.118 14.730 2.765 1.00 0.00 47 ARG A C 14
ATOM 25678 O O . ARG A 1 68 ? 3.930 15.931 3.003 1.00 0.00 47 ARG A O 14
ATOM 25699 N N . ASN A 1 69 ? 3.600 14.092 1.700 1.00 0.00 48 ASN A N 14
ATOM 25700 C CA . ASN A 1 69 ? 2.907 14.813 0.601 1.00 0.00 48 ASN A CA 14
ATOM 25701 C C . ASN A 1 69 ? 2.267 13.826 -0.400 1.00 0.00 48 ASN A C 14
ATOM 25702 O O . ASN A 1 69 ? 1.995 14.189 -1.542 1.00 0.00 48 ASN A O 14
ATOM 25713 N N . SER A 1 70 ? 2.049 12.571 0.018 1.00 0.00 49 SER A N 14
ATOM 25714 C CA . SER A 1 70 ? 1.522 11.516 -0.876 1.00 0.00 49 SER A CA 14
ATOM 25715 C C . SER A 1 70 ? 0.086 11.806 -1.352 1.00 0.00 49 SER A C 14
ATOM 25716 O O . SER A 1 70 ? -0.288 11.421 -2.461 1.00 0.00 49 SER A O 14
ATOM 25724 N N . ALA A 1 71 ? -0.712 12.479 -0.502 1.00 0.00 50 ALA A N 14
ATOM 25725 C CA . ALA A 1 71 ? -2.040 12.989 -0.896 1.00 0.00 50 ALA A CA 14
ATOM 25726 C C . ALA A 1 71 ? -1.934 14.038 -2.030 1.00 0.00 50 ALA A C 14
ATOM 25727 O O . ALA A 1 71 ? -2.855 14.196 -2.833 1.00 0.00 50 ALA A O 14
ATOM 25734 N N . GLY A 1 72 ? -0.784 14.727 -2.082 1.00 0.00 51 GLY A N 14
ATOM 25735 C CA . GLY A 1 72 ? -0.478 15.702 -3.131 1.00 0.00 51 GLY A CA 14
ATOM 25736 C C . GLY A 1 72 ? 0.446 15.149 -4.216 1.00 0.00 51 GLY A C 14
ATOM 25737 O O . GLY A 1 72 ? 0.800 15.880 -5.146 1.00 0.00 51 GLY A O 14
ATOM 25741 N N . ALA A 1 73 ? 0.863 13.866 -4.084 1.00 0.00 52 ALA A N 14
ATOM 25742 C CA . ALA A 1 73 ? 1.687 13.176 -5.102 1.00 0.00 52 ALA A CA 14
ATOM 25743 C C . ALA A 1 73 ? 0.860 12.868 -6.361 1.00 0.00 52 ALA A C 14
ATOM 25744 O O . ALA A 1 73 ? -0.375 12.975 -6.352 1.00 0.00 52 ALA A O 14
ATOM 25751 N N . ASP A 1 74 ? 1.549 12.496 -7.449 1.00 0.00 53 ASP A N 14
ATOM 25752 C CA . ASP A 1 74 ? 0.908 12.159 -8.742 1.00 0.00 53 ASP A CA 14
ATOM 25753 C C . ASP A 1 74 ? 0.736 10.628 -8.856 1.00 0.00 53 ASP A C 14
ATOM 25754 O O . ASP A 1 74 ? 1.319 9.866 -8.075 1.00 0.00 53 ASP A O 14
ATOM 25763 N N . THR A 1 75 ? -0.125 10.196 -9.779 1.00 0.00 54 THR A N 14
ATOM 25764 C CA . THR A 1 75 ? -0.338 8.781 -10.107 1.00 0.00 54 THR A CA 14
ATOM 25765 C C . THR A 1 75 ? 0.106 8.517 -11.564 1.00 0.00 54 THR A C 14
ATOM 25766 O O . THR A 1 75 ? -0.618 8.837 -12.516 1.00 0.00 54 THR A O 14
ATOM 25777 N N . VAL A 1 76 ? 1.322 7.972 -11.727 1.00 0.00 55 VAL A N 14
ATOM 25778 C CA . VAL A 1 76 ? 1.917 7.683 -13.048 1.00 0.00 55 VAL A CA 14
ATOM 25779 C C . VAL A 1 76 ? 1.886 6.168 -13.320 1.00 0.00 55 VAL A C 14
ATOM 25780 O O . VAL A 1 76 ? 2.331 5.372 -12.489 1.00 0.00 55 VAL A O 14
ATOM 25793 N N . ASP A 1 77 ? 1.320 5.774 -14.470 1.00 0.00 56 ASP A N 14
ATOM 25794 C CA . ASP A 1 77 ? 1.269 4.367 -14.908 1.00 0.00 56 ASP A CA 14
ATOM 25795 C C . ASP A 1 77 ? 2.380 4.096 -15.944 1.00 0.00 56 ASP A C 14
ATOM 25796 O O . ASP A 1 77 ? 2.344 4.599 -17.065 1.00 0.00 56 ASP A O 14
ATOM 25805 N N . LEU A 1 78 ? 3.402 3.345 -15.519 1.00 0.00 57 LEU A N 14
ATOM 25806 C CA . LEU A 1 78 ? 4.526 2.905 -16.371 1.00 0.00 57 LEU A CA 14
ATOM 25807 C C . LEU A 1 78 ? 4.100 1.783 -17.339 1.00 0.00 57 LEU A C 14
ATOM 25808 O O . LEU A 1 78 ? 4.770 1.544 -18.352 1.00 0.00 57 LEU A O 14
ATOM 25824 N N . THR A 1 79 ? 2.941 1.158 -17.035 1.00 0.00 58 THR A N 14
ATOM 25825 C CA . THR A 1 79 ? 2.365 0.035 -17.798 1.00 0.00 58 THR A CA 14
ATOM 25826 C C . THR A 1 79 ? 1.277 0.573 -18.781 1.00 0.00 58 THR A C 14
ATOM 25827 O O . THR A 1 79 ? 0.256 -0.092 -19.016 1.00 0.00 58 THR A O 14
ATOM 25838 N N . THR A 1 80 ? 1.499 1.818 -19.293 1.00 0.00 59 THR A N 14
ATOM 25839 C CA . THR A 1 80 ? 0.688 2.453 -20.380 1.00 0.00 59 THR A CA 14
ATOM 25840 C C . THR A 1 80 ? 0.151 1.430 -21.414 1.00 0.00 59 THR A C 14
ATOM 25841 O O . THR A 1 80 ? -1.049 1.409 -21.719 1.00 0.00 59 THR A O 14
ATOM 25852 N N . MET A 1 81 ? 1.059 0.582 -21.937 1.00 0.00 60 MET A N 14
ATOM 25853 C CA . MET A 1 81 ? 0.683 -0.616 -22.700 1.00 0.00 60 MET A CA 14
ATOM 25854 C C . MET A 1 81 ? 0.200 -1.688 -21.698 1.00 0.00 60 MET A C 14
ATOM 25855 O O . MET A 1 81 ? 1.014 -2.286 -20.974 1.00 0.00 60 MET A O 14
ATOM 25869 N N . THR A 1 82 ? -1.121 -1.872 -21.623 1.00 0.00 61 THR A N 14
ATOM 25870 C CA . THR A 1 82 ? -1.765 -2.761 -20.645 1.00 0.00 61 THR A CA 14
ATOM 25871 C C . THR A 1 82 ? -1.844 -4.201 -21.175 1.00 0.00 61 THR A C 14
ATOM 25872 O O . THR A 1 82 ? -2.142 -4.416 -22.352 1.00 0.00 61 THR A O 14
ATOM 25883 N N . ALA A 1 83 ? -1.570 -5.171 -20.293 1.00 0.00 62 ALA A N 14
ATOM 25884 C CA . ALA A 1 83 ? -1.751 -6.602 -20.567 1.00 0.00 62 ALA A CA 14
ATOM 25885 C C . ALA A 1 83 ? -2.630 -7.199 -19.439 1.00 0.00 62 ALA A C 14
ATOM 25886 O O . ALA A 1 83 ? -2.093 -7.764 -18.458 1.00 0.00 62 ALA A O 14
ATOM 25894 N N . MET B 1 22 ? 9.174 15.003 -9.010 1.00 0.00 1 MET B N 14
ATOM 25895 C CA . MET B 1 22 ? 8.533 14.812 -7.684 1.00 0.00 1 MET B CA 14
ATOM 25896 C C . MET B 1 22 ? 8.386 13.310 -7.382 1.00 0.00 1 MET B C 14
ATOM 25897 O O . MET B 1 22 ? 8.513 12.476 -8.284 1.00 0.00 1 MET B O 14
ATOM 25911 N N . TYR B 1 23 ? 8.136 12.959 -6.107 1.00 0.00 2 TYR B N 14
ATOM 25912 C CA . TYR B 1 23 ? 7.694 11.614 -5.749 1.00 0.00 2 TYR B CA 14
ATOM 25913 C C . TYR B 1 23 ? 6.213 11.415 -6.120 1.00 0.00 2 TYR B C 14
ATOM 25914 O O . TYR B 1 23 ? 5.397 12.344 -6.052 1.00 0.00 2 TYR B O 14
ATOM 25932 N N . LYS B 1 24 ? 5.898 10.172 -6.486 1.00 0.00 3 LYS B N 14
ATOM 25933 C CA . LYS B 1 24 ? 4.640 9.779 -7.130 1.00 0.00 3 LYS B CA 14
ATOM 25934 C C . LYS B 1 24 ? 4.483 8.253 -7.056 1.00 0.00 3 LYS B C 14
ATOM 25935 O O . LYS B 1 24 ? 5.354 7.546 -6.528 1.00 0.00 3 LYS B O 14
ATOM 25954 N N . PHE B 1 25 ? 3.374 7.763 -7.612 1.00 0.00 4 PHE B N 14
ATOM 25955 C CA . PHE B 1 25 ? 3.026 6.346 -7.623 1.00 0.00 4 PHE B CA 14
ATOM 25956 C C . PHE B 1 25 ? 3.270 5.760 -9.011 1.00 0.00 4 PHE B C 14
ATOM 25957 O O . PHE B 1 25 ? 2.628 6.159 -9.977 1.00 0.00 4 PHE B O 14
ATOM 25974 N N . GLU B 1 26 ? 4.191 4.798 -9.077 1.00 0.00 5 GLU B N 14
ATOM 25975 C CA . GLU B 1 26 ? 4.546 4.108 -10.318 1.00 0.00 5 GLU B CA 14
ATOM 25976 C C . GLU B 1 26 ? 3.736 2.819 -10.405 1.00 0.00 5 GLU B C 14
ATOM 25977 O O . GLU B 1 26 ? 3.942 1.906 -9.598 1.00 0.00 5 GLU B O 14
ATOM 25989 N N . ILE B 1 27 ? 2.816 2.755 -11.382 1.00 0.00 6 ILE B N 14
ATOM 25990 C CA . ILE B 1 27 ? 1.950 1.594 -11.606 1.00 0.00 6 ILE B CA 14
ATOM 25991 C C . ILE B 1 27 ? 2.515 0.827 -12.782 1.00 0.00 6 ILE B C 14
ATOM 25992 O O . ILE B 1 27 ? 2.606 1.355 -13.888 1.00 0.00 6 ILE B O 14
ATOM 26008 N N . TYR B 1 28 ? 2.879 -0.402 -12.544 1.00 0.00 7 TYR B N 14
ATOM 26009 C CA . TYR B 1 28 ? 3.438 -1.274 -13.563 1.00 0.00 7 TYR B CA 14
ATOM 26010 C C . TYR B 1 28 ? 2.813 -2.660 -13.424 1.00 0.00 7 TYR B C 14
ATOM 26011 O O . TYR B 1 28 ? 1.993 -2.904 -12.536 1.00 0.00 7 TYR B O 14
ATOM 26029 N N . GLN B 1 29 ? 3.203 -3.549 -14.316 1.00 0.00 8 GLN B N 14
ATOM 26030 C CA . GLN B 1 29 ? 3.000 -4.985 -14.144 1.00 0.00 8 GLN B CA 14
ATOM 26031 C C . GLN B 1 29 ? 4.369 -5.658 -14.208 1.00 0.00 8 GLN B C 14
ATOM 26032 O O . GLN B 1 29 ? 5.318 -5.127 -14.810 1.00 0.00 8 GLN B O 14
ATOM 26046 N N . ASP B 1 30 ? 4.460 -6.810 -13.570 1.00 0.00 9 ASP B N 14
ATOM 26047 C CA . ASP B 1 30 ? 5.635 -7.667 -13.631 1.00 0.00 9 ASP B CA 14
ATOM 26048 C C . ASP B 1 30 ? 5.559 -8.480 -14.931 1.00 0.00 9 ASP B C 14
ATOM 26049 O O . ASP B 1 30 ? 4.468 -8.577 -15.501 1.00 0.00 9 ASP B O 14
ATOM 26058 N N . LYS B 1 31 ? 6.703 -9.050 -15.387 1.00 0.00 10 LYS B N 14
ATOM 26059 C CA . LYS B 1 31 ? 6.784 -9.855 -16.640 1.00 0.00 10 LYS B CA 14
ATOM 26060 C C . LYS B 1 31 ? 5.731 -10.998 -16.623 1.00 0.00 10 LYS B C 14
ATOM 26061 O O . LYS B 1 31 ? 5.139 -11.330 -17.650 1.00 0.00 10 LYS B O 14
ATOM 26080 N N . ALA B 1 32 ? 5.504 -11.558 -15.421 1.00 0.00 11 ALA B N 14
ATOM 26081 C CA . ALA B 1 32 ? 4.441 -12.556 -15.159 1.00 0.00 11 ALA B CA 14
ATOM 26082 C C . ALA B 1 32 ? 2.982 -12.029 -15.441 1.00 0.00 11 ALA B C 14
ATOM 26083 O O . ALA B 1 32 ? 2.014 -12.777 -15.270 1.00 0.00 11 ALA B O 14
ATOM 26090 N N . GLY B 1 33 ? 2.851 -10.752 -15.894 1.00 0.00 12 GLY B N 14
ATOM 26091 C CA . GLY B 1 33 ? 1.575 -10.087 -16.177 1.00 0.00 12 GLY B CA 14
ATOM 26092 C C . GLY B 1 33 ? 0.873 -9.596 -14.922 1.00 0.00 12 GLY B C 14
ATOM 26093 O O . GLY B 1 33 ? -0.334 -9.338 -14.934 1.00 0.00 12 GLY B O 14
ATOM 26097 N N . GLU B 1 34 ? 1.645 -9.415 -13.837 1.00 0.00 13 GLU B N 14
ATOM 26098 C CA . GLU B 1 34 ? 1.083 -9.200 -12.482 1.00 0.00 13 GLU B CA 14
ATOM 26099 C C . GLU B 1 34 ? 1.200 -7.729 -12.067 1.00 0.00 13 GLU B C 14
ATOM 26100 O O . GLU B 1 34 ? 2.291 -7.269 -11.755 1.00 0.00 13 GLU B O 14
ATOM 26112 N N . TYR B 1 35 ? 0.080 -6.990 -12.132 1.00 0.00 14 TYR B N 14
ATOM 26113 C CA . TYR B 1 35 ? 0.021 -5.575 -11.722 1.00 0.00 14 TYR B CA 14
ATOM 26114 C C . TYR B 1 35 ? 0.369 -5.348 -10.231 1.00 0.00 14 TYR B C 14
ATOM 26115 O O . TYR B 1 35 ? -0.086 -6.073 -9.343 1.00 0.00 14 TYR B O 14
ATOM 26133 N N . ARG B 1 36 ? 1.193 -4.308 -10.022 1.00 0.00 15 ARG B N 14
ATOM 26134 C CA . ARG B 1 36 ? 1.603 -3.779 -8.707 1.00 0.00 15 ARG B CA 14
ATOM 26135 C C . ARG B 1 36 ? 2.010 -2.317 -8.892 1.00 0.00 15 ARG B C 14
ATOM 26136 O O . ARG B 1 36 ? 2.649 -1.973 -9.894 1.00 0.00 15 ARG B O 14
ATOM 26157 N N . PHE B 1 37 ? 1.646 -1.459 -7.927 1.00 0.00 16 PHE B N 14
ATOM 26158 C CA . PHE B 1 37 ? 2.172 -0.093 -7.860 1.00 0.00 16 PHE B CA 14
ATOM 26159 C C . PHE B 1 37 ? 3.124 0.035 -6.668 1.00 0.00 16 PHE B C 14
ATOM 26160 O O . PHE B 1 37 ? 3.336 -0.924 -5.900 1.00 0.00 16 PHE B O 14
ATOM 26177 N N . ARG B 1 38 ? 3.772 1.196 -6.614 1.00 0.00 17 ARG B N 14
ATOM 26178 C CA . ARG B 1 38 ? 4.654 1.600 -5.515 1.00 0.00 17 ARG B CA 14
ATOM 26179 C C . ARG B 1 38 ? 4.611 3.119 -5.326 1.00 0.00 17 ARG B C 14
ATOM 26180 O O . ARG B 1 38 ? 4.113 3.837 -6.193 1.00 0.00 17 ARG B O 14
ATOM 26201 N N . PHE B 1 39 ? 5.164 3.594 -4.197 1.00 0.00 18 PHE B N 14
ATOM 26202 C CA . PHE B 1 39 ? 5.326 5.036 -3.917 1.00 0.00 18 PHE B CA 14
ATOM 26203 C C . PHE B 1 39 ? 6.816 5.329 -3.772 1.00 0.00 18 PHE B C 14
ATOM 26204 O O . PHE B 1 39 ? 7.549 4.602 -3.081 1.00 0.00 18 PHE B O 14
ATOM 26221 N N . LYS B 1 40 ? 7.239 6.394 -4.445 1.00 0.00 19 LYS B N 14
ATOM 26222 C CA . LYS B 1 40 ? 8.640 6.781 -4.571 1.00 0.00 19 LYS B CA 14
ATOM 26223 C C . LYS B 1 40 ? 8.995 7.924 -3.613 1.00 0.00 19 LYS B C 14
ATOM 26224 O O . LYS B 1 40 ? 8.161 8.379 -2.820 1.00 0.00 19 LYS B O 14
ATOM 26243 N N . ALA B 1 41 ? 10.256 8.354 -3.703 1.00 0.00 20 ALA B N 14
ATOM 26244 C CA . ALA B 1 41 ? 10.808 9.492 -2.951 1.00 0.00 20 ALA B CA 14
ATOM 26245 C C . ALA B 1 41 ? 11.612 10.368 -3.924 1.00 0.00 20 ALA B C 14
ATOM 26246 O O . ALA B 1 41 ? 11.961 9.903 -5.009 1.00 0.00 20 ALA B O 14
ATOM 26253 N N . SER B 1 42 ? 11.826 11.641 -3.545 1.00 0.00 21 SER B N 14
ATOM 26254 C CA . SER B 1 42 ? 12.519 12.675 -4.363 1.00 0.00 21 SER B CA 14
ATOM 26255 C C . SER B 1 42 ? 13.798 12.190 -5.103 1.00 0.00 21 SER B C 14
ATOM 26256 O O . SER B 1 42 ? 13.987 12.505 -6.288 1.00 0.00 21 SER B O 14
ATOM 26264 N N . ASN B 1 43 ? 14.656 11.419 -4.410 1.00 0.00 22 ASN B N 14
ATOM 26265 C CA . ASN B 1 43 ? 15.966 10.986 -4.957 1.00 0.00 22 ASN B CA 14
ATOM 26266 C C . ASN B 1 43 ? 15.848 9.624 -5.694 1.00 0.00 22 ASN B C 14
ATOM 26267 O O . ASN B 1 43 ? 16.818 9.151 -6.293 1.00 0.00 22 ASN B O 14
ATOM 26278 N N . GLY B 1 44 ? 14.639 9.022 -5.674 1.00 0.00 23 GLY B N 14
ATOM 26279 C CA . GLY B 1 44 ? 14.351 7.764 -6.387 1.00 0.00 23 GLY B CA 14
ATOM 26280 C C . GLY B 1 44 ? 14.245 6.535 -5.495 1.00 0.00 23 GLY B C 14
ATOM 26281 O O . GLY B 1 44 ? 14.381 5.411 -5.985 1.00 0.00 23 GLY B O 14
ATOM 26285 N N . GLU B 1 45 ? 13.973 6.746 -4.196 1.00 0.00 24 GLU B N 14
ATOM 26286 C CA . GLU B 1 45 ? 13.777 5.641 -3.221 1.00 0.00 24 GLU B CA 14
ATOM 26287 C C . GLU B 1 45 ? 12.351 5.085 -3.349 1.00 0.00 24 GLU B C 14
ATOM 26288 O O . GLU B 1 45 ? 11.490 5.725 -3.940 1.00 0.00 24 GLU B O 14
ATOM 26300 N N . THR B 1 46 ? 12.128 3.887 -2.794 1.00 0.00 25 THR B N 14
ATOM 26301 C CA . THR B 1 46 ? 10.788 3.283 -2.671 1.00 0.00 25 THR B CA 14
ATOM 26302 C C . THR B 1 46 ? 10.596 2.814 -1.224 1.00 0.00 25 THR B C 14
ATOM 26303 O O . THR B 1 46 ? 11.550 2.369 -0.579 1.00 0.00 25 THR B O 14
ATOM 26314 N N . MET B 1 47 ? 9.360 2.927 -0.723 1.00 0.00 26 MET B N 14
ATOM 26315 C CA . MET B 1 47 ? 9.028 2.647 0.689 1.00 0.00 26 MET B CA 14
ATOM 26316 C C . MET B 1 47 ? 7.864 1.642 0.824 1.00 0.00 26 MET B C 14
ATOM 26317 O O . MET B 1 47 ? 7.721 1.002 1.872 1.00 0.00 26 MET B O 14
ATOM 26331 N N . PHE B 1 48 ? 7.032 1.503 -0.230 1.00 0.00 27 PHE B N 14
ATOM 26332 C CA . PHE B 1 48 ? 6.057 0.395 -0.317 1.00 0.00 27 PHE B CA 14
ATOM 26333 C C . PHE B 1 48 ? 5.798 0.008 -1.772 1.00 0.00 27 PHE B C 14
ATOM 26334 O O . PHE B 1 48 ? 6.014 0.813 -2.682 1.00 0.00 27 PHE B O 14
ATOM 26351 N N . SER B 1 49 ? 5.333 -1.240 -1.943 1.00 0.00 28 SER B N 14
ATOM 26352 C CA . SER B 1 49 ? 5.004 -1.834 -3.249 1.00 0.00 28 SER B CA 14
ATOM 26353 C C . SER B 1 49 ? 4.216 -3.152 -3.057 1.00 0.00 28 SER B C 14
ATOM 26354 O O . SER B 1 49 ? 3.858 -3.511 -1.930 1.00 0.00 28 SER B O 14
ATOM 26362 N N . SER B 1 50 ? 3.854 -3.778 -4.193 1.00 0.00 29 SER B N 14
ATOM 26363 C CA . SER B 1 50 ? 3.555 -5.238 -4.330 1.00 0.00 29 SER B CA 14
ATOM 26364 C C . SER B 1 50 ? 2.055 -5.573 -4.207 1.00 0.00 29 SER B C 14
ATOM 26365 O O . SER B 1 50 ? 1.681 -6.731 -4.005 1.00 0.00 29 SER B O 14
ATOM 26373 N N . GLU B 1 51 ? 1.214 -4.568 -4.403 1.00 0.00 30 GLU B N 14
ATOM 26374 C CA . GLU B 1 51 ? -0.253 -4.698 -4.415 1.00 0.00 30 GLU B CA 14
ATOM 26375 C C . GLU B 1 51 ? -0.776 -4.643 -5.886 1.00 0.00 30 GLU B C 14
ATOM 26376 O O . GLU B 1 51 ? -0.803 -5.667 -6.568 1.00 0.00 30 GLU B O 14
ATOM 26388 N N . GLY B 1 52 ? -1.174 -3.436 -6.358 1.00 0.00 31 GLY B N 14
ATOM 26389 C CA . GLY B 1 52 ? -1.794 -3.233 -7.680 1.00 0.00 31 GLY B CA 14
ATOM 26390 C C . GLY B 1 52 ? -3.315 -3.336 -7.614 1.00 0.00 31 GLY B C 14
ATOM 26391 O O . GLY B 1 52 ? -4.014 -2.871 -8.522 1.00 0.00 31 GLY B O 14
ATOM 26395 N N . TYR B 1 53 ? -3.790 -3.981 -6.522 1.00 0.00 32 TYR B N 14
ATOM 26396 C CA . TYR B 1 53 ? -5.195 -4.099 -6.106 1.00 0.00 32 TYR B CA 14
ATOM 26397 C C . TYR B 1 53 ? -5.931 -5.179 -6.931 1.00 0.00 32 TYR B C 14
ATOM 26398 O O . TYR B 1 53 ? -6.480 -6.130 -6.363 1.00 0.00 32 TYR B O 14
ATOM 26416 N N . LYS B 1 54 ? -5.926 -5.023 -8.264 1.00 0.00 33 LYS B N 14
ATOM 26417 C CA . LYS B 1 54 ? -6.529 -5.986 -9.209 1.00 0.00 33 LYS B CA 14
ATOM 26418 C C . LYS B 1 54 ? -5.921 -5.785 -10.606 1.00 0.00 33 LYS B C 14
ATOM 26419 O O . LYS B 1 54 ? -5.379 -6.715 -11.213 1.00 0.00 33 LYS B O 14
ATOM 26438 N N . ALA B 1 55 ? -6.023 -4.553 -11.093 1.00 0.00 34 ALA B N 14
ATOM 26439 C CA . ALA B 1 55 ? -5.581 -4.150 -12.438 1.00 0.00 34 ALA B CA 14
ATOM 26440 C C . ALA B 1 55 ? -5.032 -2.729 -12.350 1.00 0.00 34 ALA B C 14
ATOM 26441 O O . ALA B 1 55 ? -4.987 -2.171 -11.246 1.00 0.00 34 ALA B O 14
ATOM 26448 N N . LYS B 1 56 ? -4.619 -2.117 -13.485 1.00 0.00 35 LYS B N 14
ATOM 26449 C CA . LYS B 1 56 ? -4.068 -0.749 -13.460 1.00 0.00 35 LYS B CA 14
ATOM 26450 C C . LYS B 1 56 ? -5.180 0.262 -13.127 1.00 0.00 35 LYS B C 14
ATOM 26451 O O . LYS B 1 56 ? -4.953 1.182 -12.366 1.00 0.00 35 LYS B O 14
ATOM 26470 N N . ALA B 1 57 ? -6.390 0.055 -13.693 1.00 0.00 36 ALA B N 14
ATOM 26471 C CA . ALA B 1 57 ? -7.562 0.916 -13.425 1.00 0.00 36 ALA B CA 14
ATOM 26472 C C . ALA B 1 57 ? -7.899 0.917 -11.927 1.00 0.00 36 ALA B C 14
ATOM 26473 O O . ALA B 1 57 ? -8.081 1.977 -11.320 1.00 0.00 36 ALA B O 14
ATOM 26480 N N . SER B 1 58 ? -7.913 -0.291 -11.335 1.00 0.00 37 SER B N 14
ATOM 26481 C CA . SER B 1 58 ? -8.124 -0.494 -9.894 1.00 0.00 37 SER B CA 14
ATOM 26482 C C . SER B 1 58 ? -6.951 0.086 -9.080 1.00 0.00 37 SER B C 14
ATOM 26483 O O . SER B 1 58 ? -7.129 0.470 -7.924 1.00 0.00 37 SER B O 14
ATOM 26491 N N . ALA B 1 59 ? -5.755 0.131 -9.712 1.00 0.00 38 ALA B N 14
ATOM 26492 C CA . ALA B 1 59 ? -4.538 0.670 -9.095 1.00 0.00 38 ALA B CA 14
ATOM 26493 C C . ALA B 1 59 ? -4.630 2.198 -8.939 1.00 0.00 38 ALA B C 14
ATOM 26494 O O . ALA B 1 59 ? -4.392 2.683 -7.845 1.00 0.00 38 ALA B O 14
ATOM 26501 N N . ILE B 1 60 ? -4.976 2.956 -10.031 1.00 0.00 39 ILE B N 14
ATOM 26502 C CA . ILE B 1 60 ? -5.193 4.430 -9.948 1.00 0.00 39 ILE B CA 14
ATOM 26503 C C . ILE B 1 60 ? -6.236 4.746 -8.856 1.00 0.00 39 ILE B C 14
ATOM 26504 O O . ILE B 1 60 ? -5.956 5.525 -7.951 1.00 0.00 39 ILE B O 14
ATOM 26520 N N . HIS B 1 61 ? -7.414 4.083 -8.942 1.00 0.00 40 HIS B N 14
ATOM 26521 C CA . HIS B 1 61 ? -8.566 4.317 -8.028 1.00 0.00 40 HIS B CA 14
ATOM 26522 C C . HIS B 1 61 ? -8.162 4.071 -6.558 1.00 0.00 40 HIS B C 14
ATOM 26523 O O . HIS B 1 61 ? -8.550 4.839 -5.643 1.00 0.00 40 HIS B O 14
ATOM 26538 N N . ALA B 1 62 ? -7.363 3.002 -6.341 1.00 0.00 41 ALA B N 14
ATOM 26539 C CA . ALA B 1 62 ? -6.771 2.701 -5.037 1.00 0.00 41 ALA B CA 14
ATOM 26540 C C . ALA B 1 62 ? -5.936 3.896 -4.579 1.00 0.00 41 ALA B C 14
ATOM 26541 O O . ALA B 1 62 ? -6.200 4.473 -3.546 1.00 0.00 41 ALA B O 14
ATOM 26548 N N . ILE B 1 63 ? -4.978 4.302 -5.407 1.00 0.00 42 ILE B N 14
ATOM 26549 C CA . ILE B 1 63 ? -4.094 5.450 -5.138 1.00 0.00 42 ILE B CA 14
ATOM 26550 C C . ILE B 1 63 ? -4.887 6.764 -4.915 1.00 0.00 42 ILE B C 14
ATOM 26551 O O . ILE B 1 63 ? -4.425 7.655 -4.207 1.00 0.00 42 ILE B O 14
ATOM 26567 N N . GLU B 1 64 ? -6.111 6.852 -5.453 1.00 0.00 43 GLU B N 14
ATOM 26568 C CA . GLU B 1 64 ? -6.956 8.043 -5.282 1.00 0.00 43 GLU B CA 14
ATOM 26569 C C . GLU B 1 64 ? -7.459 8.138 -3.833 1.00 0.00 43 GLU B C 14
ATOM 26570 O O . GLU B 1 64 ? -7.728 9.244 -3.349 1.00 0.00 43 GLU B O 14
ATOM 26582 N N . SER B 1 65 ? -7.562 6.973 -3.139 1.00 0.00 44 SER B N 14
ATOM 26583 C CA . SER B 1 65 ? -7.710 6.936 -1.659 1.00 0.00 44 SER B CA 14
ATOM 26584 C C . SER B 1 65 ? -6.603 7.723 -0.958 1.00 0.00 44 SER B C 14
ATOM 26585 O O . SER B 1 65 ? -6.844 8.373 0.069 1.00 0.00 44 SER B O 14
ATOM 26593 N N . ILE B 1 66 ? -5.377 7.627 -1.495 1.00 0.00 45 ILE B N 14
ATOM 26594 C CA . ILE B 1 66 ? -4.220 8.257 -0.884 1.00 0.00 45 ILE B CA 14
ATOM 26595 C C . ILE B 1 66 ? -4.345 9.792 -1.012 1.00 0.00 45 ILE B C 14
ATOM 26596 O O . ILE B 1 66 ? -4.063 10.533 -0.066 1.00 0.00 45 ILE B O 14
ATOM 26612 N N . LYS B 1 67 ? -4.844 10.243 -2.186 1.00 0.00 46 LYS B N 14
ATOM 26613 C CA . LYS B 1 67 ? -5.051 11.690 -2.503 1.00 0.00 46 LYS B CA 14
ATOM 26614 C C . LYS B 1 67 ? -6.194 12.304 -1.696 1.00 0.00 46 LYS B C 14
ATOM 26615 O O . LYS B 1 67 ? -6.310 13.532 -1.607 1.00 0.00 46 LYS B O 14
ATOM 26634 N N . ARG B 1 68 ? -7.018 11.434 -1.109 1.00 0.00 47 ARG B N 14
ATOM 26635 C CA . ARG B 1 68 ? -8.161 11.858 -0.261 1.00 0.00 47 ARG B CA 14
ATOM 26636 C C . ARG B 1 68 ? -7.668 12.608 0.998 1.00 0.00 47 ARG B C 14
ATOM 26637 O O . ARG B 1 68 ? -7.977 13.792 1.176 1.00 0.00 47 ARG B O 14
ATOM 26658 N N . ASN B 1 69 ? -6.872 11.915 1.834 1.00 0.00 48 ASN B N 14
ATOM 26659 C CA . ASN B 1 69 ? -6.438 12.447 3.154 1.00 0.00 48 ASN B CA 14
ATOM 26660 C C . ASN B 1 69 ? -5.395 11.522 3.812 1.00 0.00 48 ASN B C 14
ATOM 26661 O O . ASN B 1 69 ? -5.198 11.569 5.024 1.00 0.00 48 ASN B O 14
ATOM 26672 N N . SER B 1 70 ? -4.738 10.660 3.024 1.00 0.00 49 SER B N 14
ATOM 26673 C CA . SER B 1 70 ? -3.785 9.665 3.562 1.00 0.00 49 SER B CA 14
ATOM 26674 C C . SER B 1 70 ? -2.548 10.319 4.204 1.00 0.00 49 SER B C 14
ATOM 26675 O O . SER B 1 70 ? -1.976 9.771 5.149 1.00 0.00 49 SER B O 14
ATOM 26683 N N . ALA B 1 71 ? -2.135 11.483 3.674 1.00 0.00 50 ALA B N 14
ATOM 26684 C CA . ALA B 1 71 ? -1.091 12.315 4.301 1.00 0.00 50 ALA B CA 14
ATOM 26685 C C . ALA B 1 71 ? -1.520 12.802 5.704 1.00 0.00 50 ALA B C 14
ATOM 26686 O O . ALA B 1 71 ? -0.681 13.026 6.577 1.00 0.00 50 ALA B O 14
ATOM 26693 N N . GLY B 1 72 ? -2.843 12.953 5.898 1.00 0.00 51 GLY B N 14
ATOM 26694 C CA . GLY B 1 72 ? -3.421 13.313 7.191 1.00 0.00 51 GLY B CA 14
ATOM 26695 C C . GLY B 1 72 ? -3.984 12.121 7.964 1.00 0.00 51 GLY B C 14
ATOM 26696 O O . GLY B 1 72 ? -4.533 12.308 9.054 1.00 0.00 51 GLY B O 14
ATOM 26700 N N . ALA B 1 73 ? -3.873 10.896 7.391 1.00 0.00 52 ALA B N 14
ATOM 26701 C CA . ALA B 1 73 ? -4.291 9.649 8.062 1.00 0.00 52 ALA B CA 14
ATOM 26702 C C . ALA B 1 73 ? -3.331 9.295 9.213 1.00 0.00 52 ALA B C 14
ATOM 26703 O O . ALA B 1 73 ? -2.237 9.870 9.327 1.00 0.00 52 ALA B O 14
ATOM 26710 N N . ASP B 1 74 ? -3.746 8.349 10.068 1.00 0.00 53 ASP B N 14
ATOM 26711 C CA . ASP B 1 74 ? -2.929 7.899 11.214 1.00 0.00 53 ASP B CA 14
ATOM 26712 C C . ASP B 1 74 ? -2.169 6.607 10.844 1.00 0.00 53 ASP B C 14
ATOM 26713 O O . ASP B 1 74 ? -2.462 5.970 9.824 1.00 0.00 53 ASP B O 14
ATOM 26722 N N . THR B 1 75 ? -1.147 6.274 11.637 1.00 0.00 54 THR B N 14
ATOM 26723 C CA . THR B 1 75 ? -0.374 5.028 11.503 1.00 0.00 54 THR B CA 14
ATOM 26724 C C . THR B 1 75 ? -0.583 4.152 12.757 1.00 0.00 54 THR B C 14
ATOM 26725 O O . THR B 1 75 ? 0.011 4.406 13.814 1.00 0.00 54 THR B O 14
ATOM 26736 N N . VAL B 1 76 ? -1.467 3.145 12.640 1.00 0.00 55 VAL B N 14
ATOM 26737 C CA . VAL B 1 76 ? -1.825 2.238 13.751 1.00 0.00 55 VAL B CA 14
ATOM 26738 C C . VAL B 1 76 ? -1.176 0.859 13.520 1.00 0.00 55 VAL B C 14
ATOM 26739 O O . VAL B 1 76 ? -1.342 0.267 12.452 1.00 0.00 55 VAL B O 14
ATOM 26752 N N . ASP B 1 77 ? -0.421 0.372 14.514 1.00 0.00 56 ASP B N 14
ATOM 26753 C CA . ASP B 1 77 ? 0.207 -0.962 14.467 1.00 0.00 56 ASP B CA 14
ATOM 26754 C C . ASP B 1 77 ? -0.641 -1.967 15.278 1.00 0.00 56 ASP B C 14
ATOM 26755 O O . ASP B 1 77 ? -0.716 -1.877 16.509 1.00 0.00 56 ASP B O 14
ATOM 26764 N N . LEU B 1 78 ? -1.297 -2.894 14.564 1.00 0.00 57 LEU B N 14
ATOM 26765 C CA . LEU B 1 78 ? -2.109 -3.968 15.164 1.00 0.00 57 LEU B CA 14
ATOM 26766 C C . LEU B 1 78 ? -1.248 -5.105 15.755 1.00 0.00 57 LEU B C 14
ATOM 26767 O O . LEU B 1 78 ? -1.727 -5.865 16.599 1.00 0.00 57 LEU B O 14
ATOM 26783 N N . THR B 1 79 ? 0.018 -5.229 15.325 1.00 0.00 58 THR B N 14
ATOM 26784 C CA . THR B 1 79 ? 0.860 -6.392 15.689 1.00 0.00 58 THR B CA 14
ATOM 26785 C C . THR B 1 79 ? 1.712 -6.100 16.957 1.00 0.00 58 THR B C 14
ATOM 26786 O O . THR B 1 79 ? 2.656 -6.833 17.276 1.00 0.00 58 THR B O 14
ATOM 26797 N N . THR B 1 80 ? 1.335 -5.036 17.702 1.00 0.00 59 THR B N 14
ATOM 26798 C CA . THR B 1 80 ? 1.809 -4.787 19.084 1.00 0.00 59 THR B CA 14
ATOM 26799 C C . THR B 1 80 ? 0.847 -5.495 20.057 1.00 0.00 59 THR B C 14
ATOM 26800 O O . THR B 1 80 ? 1.198 -5.803 21.198 1.00 0.00 59 THR B O 14
ATOM 26811 N N . MET B 1 81 ? -0.389 -5.710 19.577 1.00 0.00 60 MET B N 14
ATOM 26812 C CA . MET B 1 81 ? -1.438 -6.449 20.288 1.00 0.00 60 MET B CA 14
ATOM 26813 C C . MET B 1 81 ? -1.674 -7.798 19.586 1.00 0.00 60 MET B C 14
ATOM 26814 O O . MET B 1 81 ? -1.006 -8.128 18.595 1.00 0.00 60 MET B O 14
ATOM 26828 N N . THR B 1 82 ? -2.612 -8.580 20.133 1.00 0.00 61 THR B N 14
ATOM 26829 C CA . THR B 1 82 ? -3.080 -9.830 19.518 1.00 0.00 61 THR B CA 14
ATOM 26830 C C . THR B 1 82 ? -4.406 -9.595 18.771 1.00 0.00 61 THR B C 14
ATOM 26831 O O . THR B 1 82 ? -4.583 -10.050 17.639 1.00 0.00 61 THR B O 14
ATOM 26842 N N . ALA B 1 83 ? -5.330 -8.865 19.419 1.00 0.00 62 ALA B N 14
ATOM 26843 C CA . ALA B 1 83 ? -6.662 -8.560 18.873 1.00 0.00 62 ALA B CA 14
ATOM 26844 C C . ALA B 1 83 ? -7.295 -7.397 19.678 1.00 0.00 62 ALA B C 14
ATOM 26845 O O . ALA B 1 83 ? -7.680 -7.622 20.847 1.00 0.00 62 ALA B O 14
ATOM 26853 N N . MET A 1 22 ? -11.955 7.086 10.643 1.00 0.00 1 MET A N 15
ATOM 26854 C CA . MET A 1 22 ? -11.185 7.608 9.484 1.00 0.00 1 MET A CA 15
ATOM 26855 C C . MET A 1 22 ? -10.240 6.519 8.953 1.00 0.00 1 MET A C 15
ATOM 26856 O O . MET A 1 22 ? -9.877 5.590 9.694 1.00 0.00 1 MET A O 15
ATOM 26870 N N . TYR A 1 23 ? -9.868 6.624 7.659 1.00 0.00 2 TYR A N 15
ATOM 26871 C CA . TYR A 1 23 ? -8.832 5.767 7.054 1.00 0.00 2 TYR A CA 15
ATOM 26872 C C . TYR A 1 23 ? -7.462 6.022 7.699 1.00 0.00 2 TYR A C 15
ATOM 26873 O O . TYR A 1 23 ? -7.148 7.142 8.121 1.00 0.00 2 TYR A O 15
ATOM 26891 N N . LYS A 1 24 ? -6.657 4.961 7.731 1.00 0.00 3 LYS A N 15
ATOM 26892 C CA . LYS A 1 24 ? -5.381 4.916 8.447 1.00 0.00 3 LYS A CA 15
ATOM 26893 C C . LYS A 1 24 ? -4.558 3.708 7.980 1.00 0.00 3 LYS A C 15
ATOM 26894 O O . LYS A 1 24 ? -5.034 2.872 7.194 1.00 0.00 3 LYS A O 15
ATOM 26913 N N . PHE A 1 25 ? -3.333 3.626 8.500 1.00 0.00 4 PHE A N 15
ATOM 26914 C CA . PHE A 1 25 ? -2.364 2.592 8.155 1.00 0.00 4 PHE A CA 15
ATOM 26915 C C . PHE A 1 25 ? -2.347 1.530 9.249 1.00 0.00 4 PHE A C 15
ATOM 26916 O O . PHE A 1 25 ? -1.858 1.772 10.355 1.00 0.00 4 PHE A O 15
ATOM 26933 N N . GLU A 1 26 ? -2.895 0.359 8.924 1.00 0.00 5 GLU A N 15
ATOM 26934 C CA . GLU A 1 26 ? -2.974 -0.757 9.860 1.00 0.00 5 GLU A CA 15
ATOM 26935 C C . GLU A 1 26 ? -1.760 -1.661 9.663 1.00 0.00 5 GLU A C 15
ATOM 26936 O O . GLU A 1 26 ? -1.652 -2.340 8.636 1.00 0.00 5 GLU A O 15
ATOM 26948 N N . ILE A 1 27 ? -0.851 -1.655 10.662 1.00 0.00 6 ILE A N 15
ATOM 26949 C CA . ILE A 1 27 ? 0.415 -2.388 10.617 1.00 0.00 6 ILE A CA 15
ATOM 26950 C C . ILE A 1 27 ? 0.258 -3.651 11.436 1.00 0.00 6 ILE A C 15
ATOM 26951 O O . ILE A 1 27 ? 0.006 -3.591 12.643 1.00 0.00 6 ILE A O 15
ATOM 26967 N N . TYR A 1 28 ? 0.408 -4.776 10.790 1.00 0.00 7 TYR A N 15
ATOM 26968 C CA . TYR A 1 28 ? 0.313 -6.076 11.435 1.00 0.00 7 TYR A CA 15
ATOM 26969 C C . TYR A 1 28 ? 1.424 -6.989 10.904 1.00 0.00 7 TYR A C 15
ATOM 26970 O O . TYR A 1 28 ? 2.290 -6.562 10.132 1.00 0.00 7 TYR A O 15
ATOM 26988 N N . GLN A 1 29 ? 1.423 -8.225 11.373 1.00 0.00 8 GLN A N 15
ATOM 26989 C CA . GLN A 1 29 ? 2.209 -9.312 10.776 1.00 0.00 8 GLN A CA 15
ATOM 26990 C C . GLN A 1 29 ? 1.280 -10.494 10.488 1.00 0.00 8 GLN A C 15
ATOM 26991 O O . GLN A 1 29 ? 0.204 -10.623 11.090 1.00 0.00 8 GLN A O 15
ATOM 27005 N N . ASP A 1 30 ? 1.698 -11.324 9.539 1.00 0.00 9 ASP A N 15
ATOM 27006 C CA . ASP A 1 30 ? 1.012 -12.565 9.191 1.00 0.00 9 ASP A CA 15
ATOM 27007 C C . ASP A 1 30 ? 1.495 -13.665 10.142 1.00 0.00 9 ASP A C 15
ATOM 27008 O O . ASP A 1 30 ? 2.547 -13.503 10.756 1.00 0.00 9 ASP A O 15
ATOM 27017 N N . LYS A 1 31 ? 0.718 -14.766 10.244 1.00 0.00 10 LYS A N 15
ATOM 27018 C CA . LYS A 1 31 ? 1.061 -15.976 11.038 1.00 0.00 10 LYS A CA 15
ATOM 27019 C C . LYS A 1 31 ? 2.497 -16.491 10.765 1.00 0.00 10 LYS A C 15
ATOM 27020 O O . LYS A 1 31 ? 3.176 -16.979 11.665 1.00 0.00 10 LYS A O 15
ATOM 27039 N N . ALA A 1 32 ? 2.939 -16.340 9.498 1.00 0.00 11 ALA A N 15
ATOM 27040 C CA . ALA A 1 32 ? 4.316 -16.666 9.048 1.00 0.00 11 ALA A CA 15
ATOM 27041 C C . ALA A 1 32 ? 5.373 -15.634 9.546 1.00 0.00 11 ALA A C 15
ATOM 27042 O O . ALA A 1 32 ? 6.534 -15.671 9.132 1.00 0.00 11 ALA A O 15
ATOM 27049 N N . GLY A 1 33 ? 4.946 -14.743 10.452 1.00 0.00 12 GLY A N 15
ATOM 27050 C CA . GLY A 1 33 ? 5.766 -13.681 11.020 1.00 0.00 12 GLY A CA 15
ATOM 27051 C C . GLY A 1 33 ? 6.001 -12.530 10.055 1.00 0.00 12 GLY A C 15
ATOM 27052 O O . GLY A 1 33 ? 6.864 -11.684 10.303 1.00 0.00 12 GLY A O 15
ATOM 27056 N N . GLU A 1 34 ? 5.185 -12.461 8.984 1.00 0.00 13 GLU A N 15
ATOM 27057 C CA . GLU A 1 34 ? 5.460 -11.568 7.837 1.00 0.00 13 GLU A CA 15
ATOM 27058 C C . GLU A 1 34 ? 4.830 -10.190 8.050 1.00 0.00 13 GLU A C 15
ATOM 27059 O O . GLU A 1 34 ? 3.628 -10.021 7.832 1.00 0.00 13 GLU A O 15
ATOM 27071 N N . TYR A 1 35 ? 5.637 -9.230 8.550 1.00 0.00 14 TYR A N 15
ATOM 27072 C CA . TYR A 1 35 ? 5.201 -7.832 8.711 1.00 0.00 14 TYR A CA 15
ATOM 27073 C C . TYR A 1 35 ? 4.689 -7.236 7.386 1.00 0.00 14 TYR A C 15
ATOM 27074 O O . TYR A 1 35 ? 5.433 -7.083 6.419 1.00 0.00 14 TYR A O 15
ATOM 27092 N N . ARG A 1 36 ? 3.382 -6.952 7.405 1.00 0.00 15 ARG A N 15
ATOM 27093 C CA . ARG A 1 36 ? 2.608 -6.407 6.291 1.00 0.00 15 ARG A CA 15
ATOM 27094 C C . ARG A 1 36 ? 1.709 -5.311 6.847 1.00 0.00 15 ARG A C 15
ATOM 27095 O O . ARG A 1 36 ? 1.066 -5.510 7.880 1.00 0.00 15 ARG A O 15
ATOM 27116 N N . PHE A 1 37 ? 1.621 -4.178 6.159 1.00 0.00 16 PHE A N 15
ATOM 27117 C CA . PHE A 1 37 ? 0.660 -3.131 6.511 1.00 0.00 16 PHE A CA 15
ATOM 27118 C C . PHE A 1 37 ? -0.225 -2.825 5.317 1.00 0.00 16 PHE A C 15
ATOM 27119 O O . PHE A 1 37 ? 0.017 -3.310 4.196 1.00 0.00 16 PHE A O 15
ATOM 27136 N N . ARG A 1 38 ? -1.265 -2.046 5.599 1.00 0.00 17 ARG A N 15
ATOM 27137 C CA . ARG A 1 38 ? -2.274 -1.634 4.622 1.00 0.00 17 ARG A CA 15
ATOM 27138 C C . ARG A 1 38 ? -2.682 -0.181 4.844 1.00 0.00 17 ARG A C 15
ATOM 27139 O O . ARG A 1 38 ? -2.299 0.438 5.842 1.00 0.00 17 ARG A O 15
ATOM 27160 N N . PHE A 1 39 ? -3.479 0.339 3.900 1.00 0.00 18 PHE A N 15
ATOM 27161 C CA . PHE A 1 39 ? -4.192 1.615 4.059 1.00 0.00 18 PHE A CA 15
ATOM 27162 C C . PHE A 1 39 ? -5.666 1.350 3.781 1.00 0.00 18 PHE A C 15
ATOM 27163 O O . PHE A 1 39 ? -6.022 0.551 2.895 1.00 0.00 18 PHE A O 15
ATOM 27180 N N . LYS A 1 40 ? -6.504 1.990 4.575 1.00 0.00 19 LYS A N 15
ATOM 27181 C CA . LYS A 1 40 ? -7.945 1.816 4.537 1.00 0.00 19 LYS A CA 15
ATOM 27182 C C . LYS A 1 40 ? -8.618 2.939 3.733 1.00 0.00 19 LYS A C 15
ATOM 27183 O O . LYS A 1 40 ? -7.955 3.809 3.160 1.00 0.00 19 LYS A O 15
ATOM 27202 N N . ALA A 1 41 ? -9.949 2.878 3.694 1.00 0.00 20 ALA A N 15
ATOM 27203 C CA . ALA A 1 41 ? -10.817 3.903 3.110 1.00 0.00 20 ALA A CA 15
ATOM 27204 C C . ALA A 1 41 ? -11.856 4.298 4.171 1.00 0.00 20 ALA A C 15
ATOM 27205 O O . ALA A 1 41 ? -12.049 3.560 5.144 1.00 0.00 20 ALA A O 15
ATOM 27212 N N . SER A 1 42 ? -12.473 5.479 4.001 1.00 0.00 21 SER A N 15
ATOM 27213 C CA . SER A 1 42 ? -13.541 6.006 4.890 1.00 0.00 21 SER A CA 15
ATOM 27214 C C . SER A 1 42 ? -14.696 5.002 5.149 1.00 0.00 21 SER A C 15
ATOM 27215 O O . SER A 1 42 ? -15.317 5.029 6.216 1.00 0.00 21 SER A O 15
ATOM 27223 N N . ASN A 1 43 ? -14.954 4.112 4.176 1.00 0.00 22 ASN A N 15
ATOM 27224 C CA . ASN A 1 43 ? -16.044 3.103 4.257 1.00 0.00 22 ASN A CA 15
ATOM 27225 C C . ASN A 1 43 ? -15.555 1.788 4.920 1.00 0.00 22 ASN A C 15
ATOM 27226 O O . ASN A 1 43 ? -16.287 0.793 4.952 1.00 0.00 22 ASN A O 15
ATOM 27237 N N . GLY A 1 44 ? -14.317 1.802 5.447 1.00 0.00 23 GLY A N 15
ATOM 27238 C CA . GLY A 1 44 ? -13.698 0.624 6.071 1.00 0.00 23 GLY A CA 15
ATOM 27239 C C . GLY A 1 44 ? -13.178 -0.384 5.056 1.00 0.00 23 GLY A C 15
ATOM 27240 O O . GLY A 1 44 ? -13.156 -1.588 5.320 1.00 0.00 23 GLY A O 15
ATOM 27244 N N . GLU A 1 45 ? -12.722 0.126 3.899 1.00 0.00 24 GLU A N 15
ATOM 27245 C CA . GLU A 1 45 ? -12.282 -0.705 2.757 1.00 0.00 24 GLU A CA 15
ATOM 27246 C C . GLU A 1 45 ? -10.749 -0.657 2.633 1.00 0.00 24 GLU A C 15
ATOM 27247 O O . GLU A 1 45 ? -10.186 0.427 2.557 1.00 0.00 24 GLU A O 15
ATOM 27259 N N . THR A 1 46 ? -10.072 -1.819 2.626 1.00 0.00 25 THR A N 15
ATOM 27260 C CA . THR A 1 46 ? -8.631 -1.880 2.314 1.00 0.00 25 THR A CA 15
ATOM 27261 C C . THR A 1 46 ? -8.442 -1.786 0.791 1.00 0.00 25 THR A C 15
ATOM 27262 O O . THR A 1 46 ? -9.135 -2.455 0.019 1.00 0.00 25 THR A O 15
ATOM 27273 N N . MET A 1 47 ? -7.501 -0.936 0.387 1.00 0.00 26 MET A N 15
ATOM 27274 C CA . MET A 1 47 ? -7.251 -0.618 -1.032 1.00 0.00 26 MET A CA 15
ATOM 27275 C C . MET A 1 47 ? -5.848 -1.068 -1.482 1.00 0.00 26 MET A C 15
ATOM 27276 O O . MET A 1 47 ? -5.607 -1.203 -2.683 1.00 0.00 26 MET A O 15
ATOM 27290 N N . PHE A 1 48 ? -4.931 -1.300 -0.518 1.00 0.00 27 PHE A N 15
ATOM 27291 C CA . PHE A 1 48 ? -3.694 -2.079 -0.764 1.00 0.00 27 PHE A CA 15
ATOM 27292 C C . PHE A 1 48 ? -3.045 -2.535 0.546 1.00 0.00 27 PHE A C 15
ATOM 27293 O O . PHE A 1 48 ? -3.396 -2.038 1.625 1.00 0.00 27 PHE A O 15
ATOM 27310 N N . SER A 1 49 ? -2.062 -3.438 0.397 1.00 0.00 28 SER A N 15
ATOM 27311 C CA . SER A 1 49 ? -1.447 -4.156 1.524 1.00 0.00 28 SER A CA 15
ATOM 27312 C C . SER A 1 49 ? -0.291 -5.054 1.063 1.00 0.00 28 SER A C 15
ATOM 27313 O O . SER A 1 49 ? 0.131 -4.999 -0.094 1.00 0.00 28 SER A O 15
ATOM 27321 N N . SER A 1 50 ? 0.275 -5.805 2.037 1.00 0.00 29 SER A N 15
ATOM 27322 C CA . SER A 1 50 ? 1.031 -7.063 1.795 1.00 0.00 29 SER A CA 15
ATOM 27323 C C . SER A 1 50 ? 2.538 -6.835 1.648 1.00 0.00 29 SER A C 15
ATOM 27324 O O . SER A 1 50 ? 3.301 -7.804 1.577 1.00 0.00 29 SER A O 15
ATOM 27332 N N . GLU A 1 51 ? 2.966 -5.562 1.606 1.00 0.00 30 GLU A N 15
ATOM 27333 C CA . GLU A 1 51 ? 4.388 -5.222 1.536 1.00 0.00 30 GLU A CA 15
ATOM 27334 C C . GLU A 1 51 ? 5.031 -5.319 2.949 1.00 0.00 30 GLU A C 15
ATOM 27335 O O . GLU A 1 51 ? 5.517 -6.384 3.330 1.00 0.00 30 GLU A O 15
ATOM 27347 N N . GLY A 1 52 ? 4.996 -4.215 3.723 1.00 0.00 31 GLY A N 15
ATOM 27348 C CA . GLY A 1 52 ? 5.639 -4.157 5.051 1.00 0.00 31 GLY A CA 15
ATOM 27349 C C . GLY A 1 52 ? 7.069 -3.612 4.984 1.00 0.00 31 GLY A C 15
ATOM 27350 O O . GLY A 1 52 ? 7.638 -3.245 6.017 1.00 0.00 31 GLY A O 15
ATOM 27354 N N . TYR A 1 53 ? 7.632 -3.607 3.748 1.00 0.00 32 TYR A N 15
ATOM 27355 C CA . TYR A 1 53 ? 8.959 -3.067 3.388 1.00 0.00 32 TYR A CA 15
ATOM 27356 C C . TYR A 1 53 ? 10.094 -4.013 3.850 1.00 0.00 32 TYR A C 15
ATOM 27357 O O . TYR A 1 53 ? 10.802 -4.588 3.019 1.00 0.00 32 TYR A O 15
ATOM 27375 N N . LYS A 1 54 ? 10.241 -4.176 5.178 1.00 0.00 33 LYS A N 15
ATOM 27376 C CA . LYS A 1 54 ? 11.312 -4.999 5.787 1.00 0.00 33 LYS A CA 15
ATOM 27377 C C . LYS A 1 54 ? 10.825 -5.582 7.131 1.00 0.00 33 LYS A C 15
ATOM 27378 O O . LYS A 1 54 ? 10.792 -6.804 7.320 1.00 0.00 33 LYS A O 15
ATOM 27397 N N . ALA A 1 55 ? 10.440 -4.685 8.045 1.00 0.00 34 ALA A N 15
ATOM 27398 C CA . ALA A 1 55 ? 9.918 -5.031 9.386 1.00 0.00 34 ALA A CA 15
ATOM 27399 C C . ALA A 1 55 ? 8.888 -3.962 9.786 1.00 0.00 34 ALA A C 15
ATOM 27400 O O . ALA A 1 55 ? 8.617 -3.068 8.976 1.00 0.00 34 ALA A O 15
ATOM 27407 N N . LYS A 1 56 ? 8.317 -4.020 11.018 1.00 0.00 35 LYS A N 15
ATOM 27408 C CA . LYS A 1 56 ? 7.264 -3.058 11.433 1.00 0.00 35 LYS A CA 15
ATOM 27409 C C . LYS A 1 56 ? 7.837 -1.641 11.632 1.00 0.00 35 LYS A C 15
ATOM 27410 O O . LYS A 1 56 ? 7.207 -0.674 11.236 1.00 0.00 35 LYS A O 15
ATOM 27429 N N . ALA A 1 57 ? 9.028 -1.528 12.248 1.00 0.00 36 ALA A N 15
ATOM 27430 C CA . ALA A 1 57 ? 9.721 -0.229 12.426 1.00 0.00 36 ALA A CA 15
ATOM 27431 C C . ALA A 1 57 ? 9.989 0.433 11.062 1.00 0.00 36 ALA A C 15
ATOM 27432 O O . ALA A 1 57 ? 9.674 1.609 10.854 1.00 0.00 36 ALA A O 15
ATOM 27439 N N . SER A 1 58 ? 10.512 -0.376 10.124 1.00 0.00 37 SER A N 15
ATOM 27440 C CA . SER A 1 58 ? 10.767 0.037 8.732 1.00 0.00 37 SER A CA 15
ATOM 27441 C C . SER A 1 58 ? 9.444 0.317 7.982 1.00 0.00 37 SER A C 15
ATOM 27442 O O . SER A 1 58 ? 9.425 1.078 7.006 1.00 0.00 37 SER A O 15
ATOM 27450 N N . ALA A 1 59 ? 8.348 -0.313 8.463 1.00 0.00 38 ALA A N 15
ATOM 27451 C CA . ALA A 1 59 ? 6.991 -0.102 7.935 1.00 0.00 38 ALA A CA 15
ATOM 27452 C C . ALA A 1 59 ? 6.500 1.313 8.275 1.00 0.00 38 ALA A C 15
ATOM 27453 O O . ALA A 1 59 ? 5.925 1.962 7.405 1.00 0.00 38 ALA A O 15
ATOM 27460 N N . ILE A 1 60 ? 6.721 1.786 9.539 1.00 0.00 39 ILE A N 15
ATOM 27461 C CA . ILE A 1 60 ? 6.435 3.193 9.917 1.00 0.00 39 ILE A CA 15
ATOM 27462 C C . ILE A 1 60 ? 7.189 4.160 8.984 1.00 0.00 39 ILE A C 15
ATOM 27463 O O . ILE A 1 60 ? 6.580 5.074 8.459 1.00 0.00 39 ILE A O 15
ATOM 27479 N N . HIS A 1 61 ? 8.507 3.918 8.774 1.00 0.00 40 HIS A N 15
ATOM 27480 C CA . HIS A 1 61 ? 9.370 4.787 7.919 1.00 0.00 40 HIS A CA 15
ATOM 27481 C C . HIS A 1 61 ? 8.801 4.910 6.494 1.00 0.00 40 HIS A C 15
ATOM 27482 O O . HIS A 1 61 ? 8.779 6.015 5.900 1.00 0.00 40 HIS A O 15
ATOM 27497 N N . ALA A 1 62 ? 8.313 3.772 5.966 1.00 0.00 41 ALA A N 15
ATOM 27498 C CA . ALA A 1 62 ? 7.584 3.728 4.704 1.00 0.00 41 ALA A CA 15
ATOM 27499 C C . ALA A 1 62 ? 6.365 4.664 4.770 1.00 0.00 41 ALA A C 15
ATOM 27500 O O . ALA A 1 62 ? 6.263 5.606 3.996 1.00 0.00 41 ALA A O 15
ATOM 27507 N N . ILE A 1 63 ? 5.509 4.449 5.763 1.00 0.00 42 ILE A N 15
ATOM 27508 C CA . ILE A 1 63 ? 4.297 5.260 5.992 1.00 0.00 42 ILE A CA 15
ATOM 27509 C C . ILE A 1 63 ? 4.628 6.762 6.199 1.00 0.00 42 ILE A C 15
ATOM 27510 O O . ILE A 1 63 ? 3.825 7.631 5.852 1.00 0.00 42 ILE A O 15
ATOM 27526 N N . GLU A 1 64 ? 5.836 7.053 6.705 1.00 0.00 43 GLU A N 15
ATOM 27527 C CA . GLU A 1 64 ? 6.279 8.437 6.939 1.00 0.00 43 GLU A CA 15
ATOM 27528 C C . GLU A 1 64 ? 6.456 9.180 5.611 1.00 0.00 43 GLU A C 15
ATOM 27529 O O . GLU A 1 64 ? 6.259 10.393 5.567 1.00 0.00 43 GLU A O 15
ATOM 27541 N N . SER A 1 65 ? 6.802 8.438 4.531 1.00 0.00 44 SER A N 15
ATOM 27542 C CA . SER A 1 65 ? 6.772 8.973 3.150 1.00 0.00 44 SER A CA 15
ATOM 27543 C C . SER A 1 65 ? 5.382 9.501 2.780 1.00 0.00 44 SER A C 15
ATOM 27544 O O . SER A 1 65 ? 5.257 10.547 2.122 1.00 0.00 44 SER A O 15
ATOM 27552 N N . ILE A 1 66 ? 4.341 8.753 3.205 1.00 0.00 45 ILE A N 15
ATOM 27553 C CA . ILE A 1 66 ? 2.963 9.056 2.822 1.00 0.00 45 ILE A CA 15
ATOM 27554 C C . ILE A 1 66 ? 2.535 10.364 3.487 1.00 0.00 45 ILE A C 15
ATOM 27555 O O . ILE A 1 66 ? 1.959 11.252 2.845 1.00 0.00 45 ILE A O 15
ATOM 27571 N N . LYS A 1 67 ? 2.869 10.470 4.787 1.00 0.00 46 LYS A N 15
ATOM 27572 C CA . LYS A 1 67 ? 2.490 11.610 5.652 1.00 0.00 46 LYS A CA 15
ATOM 27573 C C . LYS A 1 67 ? 2.990 12.963 5.143 1.00 0.00 46 LYS A C 15
ATOM 27574 O O . LYS A 1 67 ? 2.425 14.010 5.479 1.00 0.00 46 LYS A O 15
ATOM 27593 N N . ARG A 1 68 ? 4.043 12.909 4.336 1.00 0.00 47 ARG A N 15
ATOM 27594 C CA . ARG A 1 68 ? 4.731 14.107 3.830 1.00 0.00 47 ARG A CA 15
ATOM 27595 C C . ARG A 1 68 ? 3.827 14.934 2.881 1.00 0.00 47 ARG A C 15
ATOM 27596 O O . ARG A 1 68 ? 3.575 16.120 3.140 1.00 0.00 47 ARG A O 15
ATOM 27617 N N . ASN A 1 69 ? 3.313 14.277 1.819 1.00 0.00 48 ASN A N 15
ATOM 27618 C CA . ASN A 1 69 ? 2.630 14.978 0.687 1.00 0.00 48 ASN A CA 15
ATOM 27619 C C . ASN A 1 69 ? 2.049 13.972 -0.336 1.00 0.00 48 ASN A C 15
ATOM 27620 O O . ASN A 1 69 ? 1.770 14.335 -1.474 1.00 0.00 48 ASN A O 15
ATOM 27631 N N . SER A 1 70 ? 1.870 12.708 0.067 1.00 0.00 49 SER A N 15
ATOM 27632 C CA . SER A 1 70 ? 1.388 11.643 -0.842 1.00 0.00 49 SER A CA 15
ATOM 27633 C C . SER A 1 70 ? -0.050 11.901 -1.349 1.00 0.00 49 SER A C 15
ATOM 27634 O O . SER A 1 70 ? -0.394 11.528 -2.477 1.00 0.00 49 SER A O 15
ATOM 27642 N N . ALA A 1 71 ? -0.880 12.533 -0.501 1.00 0.00 50 ALA A N 15
ATOM 27643 C CA . ALA A 1 71 ? -2.216 13.014 -0.902 1.00 0.00 50 ALA A CA 15
ATOM 27644 C C . ALA A 1 71 ? -2.134 14.087 -2.019 1.00 0.00 50 ALA A C 15
ATOM 27645 O O . ALA A 1 71 ? -3.080 14.254 -2.798 1.00 0.00 50 ALA A O 15
ATOM 27652 N N . GLY A 1 72 ? -0.989 14.800 -2.084 1.00 0.00 51 GLY A N 15
ATOM 27653 C CA . GLY A 1 72 ? -0.699 15.759 -3.164 1.00 0.00 51 GLY A CA 15
ATOM 27654 C C . GLY A 1 72 ? 0.264 15.236 -4.238 1.00 0.00 51 GLY A C 15
ATOM 27655 O O . GLY A 1 72 ? 0.570 15.962 -5.193 1.00 0.00 51 GLY A O 15
ATOM 27659 N N . ALA A 1 73 ? 0.748 13.977 -4.083 1.00 0.00 52 ALA A N 15
ATOM 27660 C CA . ALA A 1 73 ? 1.649 13.316 -5.065 1.00 0.00 52 ALA A CA 15
ATOM 27661 C C . ALA A 1 73 ? 0.943 13.062 -6.413 1.00 0.00 52 ALA A C 15
ATOM 27662 O O . ALA A 1 73 ? -0.261 13.244 -6.524 1.00 0.00 52 ALA A O 15
ATOM 27669 N N . ASP A 1 74 ? 1.697 12.651 -7.442 1.00 0.00 53 ASP A N 15
ATOM 27670 C CA . ASP A 1 74 ? 1.133 12.356 -8.782 1.00 0.00 53 ASP A CA 15
ATOM 27671 C C . ASP A 1 74 ? 0.887 10.842 -8.935 1.00 0.00 53 ASP A C 15
ATOM 27672 O O . ASP A 1 74 ? 1.422 10.040 -8.171 1.00 0.00 53 ASP A O 15
ATOM 27681 N N . THR A 1 75 ? 0.028 10.465 -9.891 1.00 0.00 54 THR A N 15
ATOM 27682 C CA . THR A 1 75 ? -0.247 9.056 -10.226 1.00 0.00 54 THR A CA 15
ATOM 27683 C C . THR A 1 75 ? 0.245 8.766 -11.667 1.00 0.00 54 THR A C 15
ATOM 27684 O O . THR A 1 75 ? -0.419 9.118 -12.650 1.00 0.00 54 THR A O 15
ATOM 27695 N N . VAL A 1 76 ? 1.443 8.165 -11.763 1.00 0.00 55 VAL A N 15
ATOM 27696 C CA . VAL A 1 76 ? 2.133 7.866 -13.038 1.00 0.00 55 VAL A CA 15
ATOM 27697 C C . VAL A 1 76 ? 1.927 6.383 -13.412 1.00 0.00 55 VAL A C 15
ATOM 27698 O O . VAL A 1 76 ? 2.102 5.521 -12.555 1.00 0.00 55 VAL A O 15
ATOM 27711 N N . ASP A 1 77 ? 1.543 6.106 -14.678 1.00 0.00 56 ASP A N 15
ATOM 27712 C CA . ASP A 1 77 ? 1.385 4.725 -15.204 1.00 0.00 56 ASP A CA 15
ATOM 27713 C C . ASP A 1 77 ? 2.506 4.430 -16.232 1.00 0.00 56 ASP A C 15
ATOM 27714 O O . ASP A 1 77 ? 2.535 5.012 -17.321 1.00 0.00 56 ASP A O 15
ATOM 27723 N N . LEU A 1 78 ? 3.428 3.542 -15.845 1.00 0.00 57 LEU A N 15
ATOM 27724 C CA . LEU A 1 78 ? 4.601 3.138 -16.649 1.00 0.00 57 LEU A CA 15
ATOM 27725 C C . LEU A 1 78 ? 4.310 1.941 -17.574 1.00 0.00 57 LEU A C 15
ATOM 27726 O O . LEU A 1 78 ? 5.062 1.708 -18.527 1.00 0.00 57 LEU A O 15
ATOM 27742 N N . THR A 1 79 ? 3.221 1.191 -17.321 1.00 0.00 58 THR A N 15
ATOM 27743 C CA . THR A 1 79 ? 2.968 -0.092 -18.022 1.00 0.00 58 THR A CA 15
ATOM 27744 C C . THR A 1 79 ? 2.007 0.079 -19.199 1.00 0.00 58 THR A C 15
ATOM 27745 O O . THR A 1 79 ? 1.794 -0.896 -19.929 1.00 0.00 58 THR A O 15
ATOM 27756 N N . THR A 1 80 ? 1.520 1.330 -19.385 1.00 0.00 59 THR A N 15
ATOM 27757 C CA . THR A 1 80 ? 0.375 1.712 -20.244 1.00 0.00 59 THR A CA 15
ATOM 27758 C C . THR A 1 80 ? 0.153 0.754 -21.443 1.00 0.00 59 THR A C 15
ATOM 27759 O O . THR A 1 80 ? 0.709 0.939 -22.535 1.00 0.00 59 THR A O 15
ATOM 27770 N N . MET A 1 81 ? -0.603 -0.326 -21.144 1.00 0.00 60 MET A N 15
ATOM 27771 C CA . MET A 1 81 ? -0.675 -1.545 -21.964 1.00 0.00 60 MET A CA 15
ATOM 27772 C C . MET A 1 81 ? -1.665 -1.347 -23.117 1.00 0.00 60 MET A C 15
ATOM 27773 O O . MET A 1 81 ? -2.861 -1.637 -23.002 1.00 0.00 60 MET A O 15
ATOM 27787 N N . THR A 1 82 ? -1.144 -0.750 -24.195 1.00 0.00 61 THR A N 15
ATOM 27788 C CA . THR A 1 82 ? -1.879 -0.467 -25.444 1.00 0.00 61 THR A CA 15
ATOM 27789 C C . THR A 1 82 ? -0.930 -0.615 -26.663 1.00 0.00 61 THR A C 15
ATOM 27790 O O . THR A 1 82 ? -1.381 -0.840 -27.793 1.00 0.00 61 THR A O 15
ATOM 27801 N N . ALA A 1 83 ? 0.393 -0.531 -26.414 1.00 0.00 62 ALA A N 15
ATOM 27802 C CA . ALA A 1 83 ? 1.423 -0.532 -27.466 1.00 0.00 62 ALA A CA 15
ATOM 27803 C C . ALA A 1 83 ? 2.515 -1.576 -27.135 1.00 0.00 62 ALA A C 15
ATOM 27804 O O . ALA A 1 83 ? 3.193 -1.426 -26.093 1.00 0.00 62 ALA A O 15
ATOM 27812 N N . MET B 1 22 ? 9.740 14.313 -8.179 1.00 0.00 1 MET B N 15
ATOM 27813 C CA . MET B 1 22 ? 8.860 14.287 -6.994 1.00 0.00 1 MET B CA 15
ATOM 27814 C C . MET B 1 22 ? 8.475 12.837 -6.687 1.00 0.00 1 MET B C 15
ATOM 27815 O O . MET B 1 22 ? 8.509 11.981 -7.580 1.00 0.00 1 MET B O 15
ATOM 27829 N N . TYR B 1 23 ? 8.131 12.557 -5.417 1.00 0.00 2 TYR B N 15
ATOM 27830 C CA . TYR B 1 23 ? 7.484 11.294 -5.045 1.00 0.00 2 TYR B CA 15
ATOM 27831 C C . TYR B 1 23 ? 6.069 11.203 -5.652 1.00 0.00 2 TYR B C 15
ATOM 27832 O O . TYR B 1 23 ? 5.311 12.178 -5.663 1.00 0.00 2 TYR B O 15
ATOM 27850 N N . LYS B 1 24 ? 5.755 10.003 -6.140 1.00 0.00 3 LYS B N 15
ATOM 27851 C CA . LYS B 1 24 ? 4.557 9.705 -6.928 1.00 0.00 3 LYS B CA 15
ATOM 27852 C C . LYS B 1 24 ? 4.305 8.188 -6.942 1.00 0.00 3 LYS B C 15
ATOM 27853 O O . LYS B 1 24 ? 5.122 7.399 -6.439 1.00 0.00 3 LYS B O 15
ATOM 27872 N N . PHE B 1 25 ? 3.177 7.809 -7.543 1.00 0.00 4 PHE B N 15
ATOM 27873 C CA . PHE B 1 25 ? 2.714 6.430 -7.620 1.00 0.00 4 PHE B CA 15
ATOM 27874 C C . PHE B 1 25 ? 3.040 5.861 -8.996 1.00 0.00 4 PHE B C 15
ATOM 27875 O O . PHE B 1 25 ? 2.422 6.233 -9.996 1.00 0.00 4 PHE B O 15
ATOM 27892 N N . GLU B 1 26 ? 4.024 4.961 -9.030 1.00 0.00 5 GLU B N 15
ATOM 27893 C CA . GLU B 1 26 ? 4.471 4.338 -10.269 1.00 0.00 5 GLU B CA 15
ATOM 27894 C C . GLU B 1 26 ? 3.720 3.019 -10.459 1.00 0.00 5 GLU B C 15
ATOM 27895 O O . GLU B 1 26 ? 3.958 2.058 -9.715 1.00 0.00 5 GLU B O 15
ATOM 27907 N N . ILE B 1 27 ? 2.821 2.990 -11.462 1.00 0.00 6 ILE B N 15
ATOM 27908 C CA . ILE B 1 27 ? 1.944 1.849 -11.743 1.00 0.00 6 ILE B CA 15
ATOM 27909 C C . ILE B 1 27 ? 2.529 1.084 -12.912 1.00 0.00 6 ILE B C 15
ATOM 27910 O O . ILE B 1 27 ? 2.650 1.618 -14.015 1.00 0.00 6 ILE B O 15
ATOM 27926 N N . TYR B 1 28 ? 2.879 -0.155 -12.672 1.00 0.00 7 TYR B N 15
ATOM 27927 C CA . TYR B 1 28 ? 3.434 -1.025 -13.690 1.00 0.00 7 TYR B CA 15
ATOM 27928 C C . TYR B 1 28 ? 2.809 -2.417 -13.568 1.00 0.00 7 TYR B C 15
ATOM 27929 O O . TYR B 1 28 ? 1.890 -2.638 -12.772 1.00 0.00 7 TYR B O 15
ATOM 27947 N N . GLN B 1 29 ? 3.264 -3.332 -14.415 1.00 0.00 8 GLN B N 15
ATOM 27948 C CA . GLN B 1 29 ? 2.996 -4.766 -14.255 1.00 0.00 8 GLN B CA 15
ATOM 27949 C C . GLN B 1 29 ? 4.326 -5.520 -14.301 1.00 0.00 8 GLN B C 15
ATOM 27950 O O . GLN B 1 29 ? 5.323 -5.019 -14.842 1.00 0.00 8 GLN B O 15
ATOM 27964 N N . ASP B 1 30 ? 4.334 -6.703 -13.699 1.00 0.00 9 ASP B N 15
ATOM 27965 C CA . ASP B 1 30 ? 5.476 -7.614 -13.728 1.00 0.00 9 ASP B CA 15
ATOM 27966 C C . ASP B 1 30 ? 5.394 -8.438 -15.019 1.00 0.00 9 ASP B C 15
ATOM 27967 O O . ASP B 1 30 ? 4.323 -8.503 -15.623 1.00 0.00 9 ASP B O 15
ATOM 27976 N N . LYS B 1 31 ? 6.523 -9.056 -15.417 1.00 0.00 10 LYS B N 15
ATOM 27977 C CA . LYS B 1 31 ? 6.639 -9.962 -16.590 1.00 0.00 10 LYS B CA 15
ATOM 27978 C C . LYS B 1 31 ? 5.534 -11.055 -16.595 1.00 0.00 10 LYS B C 15
ATOM 27979 O O . LYS B 1 31 ? 5.033 -11.450 -17.649 1.00 0.00 10 LYS B O 15
ATOM 27998 N N . ALA B 1 32 ? 5.178 -11.519 -15.382 1.00 0.00 11 ALA B N 15
ATOM 27999 C CA . ALA B 1 32 ? 4.063 -12.483 -15.150 1.00 0.00 11 ALA B CA 15
ATOM 28000 C C . ALA B 1 32 ? 2.651 -11.842 -15.365 1.00 0.00 11 ALA B C 15
ATOM 28001 O O . ALA B 1 32 ? 1.624 -12.464 -15.061 1.00 0.00 11 ALA B O 15
ATOM 28008 N N . GLY B 1 33 ? 2.632 -10.611 -15.908 1.00 0.00 12 GLY B N 15
ATOM 28009 C CA . GLY B 1 33 ? 1.425 -9.825 -16.162 1.00 0.00 12 GLY B CA 15
ATOM 28010 C C . GLY B 1 33 ? 0.814 -9.252 -14.888 1.00 0.00 12 GLY B C 15
ATOM 28011 O O . GLY B 1 33 ? -0.326 -8.777 -14.907 1.00 0.00 12 GLY B O 15
ATOM 28015 N N . GLU B 1 34 ? 1.606 -9.230 -13.797 1.00 0.00 13 GLU B N 15
ATOM 28016 C CA . GLU B 1 34 ? 1.097 -8.937 -12.435 1.00 0.00 13 GLU B CA 15
ATOM 28017 C C . GLU B 1 34 ? 1.116 -7.432 -12.153 1.00 0.00 13 GLU B C 15
ATOM 28018 O O . GLU B 1 34 ? 2.166 -6.883 -11.805 1.00 0.00 13 GLU B O 15
ATOM 28030 N N . TYR B 1 35 ? -0.035 -6.760 -12.370 1.00 0.00 14 TYR B N 15
ATOM 28031 C CA . TYR B 1 35 ? -0.196 -5.332 -12.038 1.00 0.00 14 TYR B CA 15
ATOM 28032 C C . TYR B 1 35 ? 0.136 -5.045 -10.559 1.00 0.00 14 TYR B C 15
ATOM 28033 O O . TYR B 1 35 ? -0.536 -5.516 -9.650 1.00 0.00 14 TYR B O 15
ATOM 28051 N N . ARG B 1 36 ? 1.216 -4.279 -10.396 1.00 0.00 15 ARG B N 15
ATOM 28052 C CA . ARG B 1 36 ? 1.792 -3.866 -9.115 1.00 0.00 15 ARG B CA 15
ATOM 28053 C C . ARG B 1 36 ? 2.158 -2.397 -9.221 1.00 0.00 15 ARG B C 15
ATOM 28054 O O . ARG B 1 36 ? 2.754 -1.984 -10.218 1.00 0.00 15 ARG B O 15
ATOM 28075 N N . PHE B 1 37 ? 1.839 -1.608 -8.195 1.00 0.00 16 PHE B N 15
ATOM 28076 C CA . PHE B 1 37 ? 2.287 -0.220 -8.123 1.00 0.00 16 PHE B CA 15
ATOM 28077 C C . PHE B 1 37 ? 3.055 0.004 -6.836 1.00 0.00 16 PHE B C 15
ATOM 28078 O O . PHE B 1 37 ? 3.123 -0.879 -5.967 1.00 0.00 16 PHE B O 15
ATOM 28095 N N . ARG B 1 38 ? 3.684 1.172 -6.778 1.00 0.00 17 ARG B N 15
ATOM 28096 C CA . ARG B 1 38 ? 4.511 1.604 -5.649 1.00 0.00 17 ARG B CA 15
ATOM 28097 C C . ARG B 1 38 ? 4.309 3.089 -5.363 1.00 0.00 17 ARG B C 15
ATOM 28098 O O . ARG B 1 38 ? 3.659 3.799 -6.140 1.00 0.00 17 ARG B O 15
ATOM 28119 N N . PHE B 1 39 ? 4.901 3.542 -4.252 1.00 0.00 18 PHE B N 15
ATOM 28120 C CA . PHE B 1 39 ? 5.047 4.970 -3.942 1.00 0.00 18 PHE B CA 15
ATOM 28121 C C . PHE B 1 39 ? 6.522 5.229 -3.665 1.00 0.00 18 PHE B C 15
ATOM 28122 O O . PHE B 1 39 ? 7.223 4.395 -3.066 1.00 0.00 18 PHE B O 15
ATOM 28139 N N . LYS B 1 40 ? 6.987 6.363 -4.154 1.00 0.00 19 LYS B N 15
ATOM 28140 C CA . LYS B 1 40 ? 8.381 6.771 -4.073 1.00 0.00 19 LYS B CA 15
ATOM 28141 C C . LYS B 1 40 ? 8.613 7.733 -2.902 1.00 0.00 19 LYS B C 15
ATOM 28142 O O . LYS B 1 40 ? 7.704 8.039 -2.125 1.00 0.00 19 LYS B O 15
ATOM 28161 N N . ALA B 1 41 ? 9.861 8.190 -2.795 1.00 0.00 20 ALA B N 15
ATOM 28162 C CA . ALA B 1 41 ? 10.294 9.223 -1.850 1.00 0.00 20 ALA B CA 15
ATOM 28163 C C . ALA B 1 41 ? 11.027 10.312 -2.649 1.00 0.00 20 ALA B C 15
ATOM 28164 O O . ALA B 1 41 ? 11.424 10.068 -3.797 1.00 0.00 20 ALA B O 15
ATOM 28171 N N . SER B 1 42 ? 11.135 11.517 -2.067 1.00 0.00 21 SER B N 15
ATOM 28172 C CA . SER B 1 42 ? 11.849 12.676 -2.663 1.00 0.00 21 SER B CA 15
ATOM 28173 C C . SER B 1 42 ? 13.290 12.349 -3.143 1.00 0.00 21 SER B C 15
ATOM 28174 O O . SER B 1 42 ? 13.776 12.950 -4.101 1.00 0.00 21 SER B O 15
ATOM 28182 N N . ASN B 1 43 ? 13.945 11.363 -2.493 1.00 0.00 22 ASN B N 15
ATOM 28183 C CA . ASN B 1 43 ? 15.334 10.944 -2.814 1.00 0.00 22 ASN B CA 15
ATOM 28184 C C . ASN B 1 43 ? 15.351 9.835 -3.906 1.00 0.00 22 ASN B C 15
ATOM 28185 O O . ASN B 1 43 ? 16.407 9.288 -4.235 1.00 0.00 22 ASN B O 15
ATOM 28196 N N . GLY B 1 44 ? 14.171 9.538 -4.484 1.00 0.00 23 GLY B N 15
ATOM 28197 C CA . GLY B 1 44 ? 14.019 8.491 -5.502 1.00 0.00 23 GLY B CA 15
ATOM 28198 C C . GLY B 1 44 ? 14.014 7.086 -4.907 1.00 0.00 23 GLY B C 15
ATOM 28199 O O . GLY B 1 44 ? 14.452 6.128 -5.547 1.00 0.00 23 GLY B O 15
ATOM 28203 N N . GLU B 1 45 ? 13.454 6.962 -3.695 1.00 0.00 24 GLU B N 15
ATOM 28204 C CA . GLU B 1 45 ? 13.463 5.708 -2.915 1.00 0.00 24 GLU B CA 15
ATOM 28205 C C . GLU B 1 45 ? 12.049 5.112 -2.876 1.00 0.00 24 GLU B C 15
ATOM 28206 O O . GLU B 1 45 ? 11.117 5.804 -2.488 1.00 0.00 24 GLU B O 15
ATOM 28218 N N . THR B 1 46 ? 11.879 3.844 -3.298 1.00 0.00 25 THR B N 15
ATOM 28219 C CA . THR B 1 46 ? 10.602 3.131 -3.114 1.00 0.00 25 THR B CA 15
ATOM 28220 C C . THR B 1 46 ? 10.496 2.648 -1.657 1.00 0.00 25 THR B C 15
ATOM 28221 O O . THR B 1 46 ? 11.453 2.108 -1.094 1.00 0.00 25 THR B O 15
ATOM 28232 N N . MET B 1 47 ? 9.329 2.871 -1.071 1.00 0.00 26 MET B N 15
ATOM 28233 C CA . MET B 1 47 ? 9.067 2.591 0.353 1.00 0.00 26 MET B CA 15
ATOM 28234 C C . MET B 1 47 ? 7.980 1.512 0.534 1.00 0.00 26 MET B C 15
ATOM 28235 O O . MET B 1 47 ? 7.888 0.910 1.607 1.00 0.00 26 MET B O 15
ATOM 28249 N N . PHE B 1 48 ? 7.165 1.268 -0.513 1.00 0.00 27 PHE B N 15
ATOM 28250 C CA . PHE B 1 48 ? 6.346 0.037 -0.625 1.00 0.00 27 PHE B CA 15
ATOM 28251 C C . PHE B 1 48 ? 5.851 -0.190 -2.052 1.00 0.00 27 PHE B C 15
ATOM 28252 O O . PHE B 1 48 ? 5.910 0.723 -2.887 1.00 0.00 27 PHE B O 15
ATOM 28269 N N . SER B 1 49 ? 5.329 -1.407 -2.276 1.00 0.00 28 SER B N 15
ATOM 28270 C CA . SER B 1 49 ? 4.963 -1.896 -3.607 1.00 0.00 28 SER B CA 15
ATOM 28271 C C . SER B 1 49 ? 4.274 -3.267 -3.535 1.00 0.00 28 SER B C 15
ATOM 28272 O O . SER B 1 49 ? 3.940 -3.755 -2.444 1.00 0.00 28 SER B O 15
ATOM 28280 N N . SER B 1 50 ? 3.980 -3.823 -4.730 1.00 0.00 29 SER B N 15
ATOM 28281 C CA . SER B 1 50 ? 3.790 -5.278 -4.966 1.00 0.00 29 SER B CA 15
ATOM 28282 C C . SER B 1 50 ? 2.329 -5.727 -4.863 1.00 0.00 29 SER B C 15
ATOM 28283 O O . SER B 1 50 ? 2.015 -6.887 -5.160 1.00 0.00 29 SER B O 15
ATOM 28291 N N . GLU B 1 51 ? 1.447 -4.811 -4.482 1.00 0.00 30 GLU B N 15
ATOM 28292 C CA . GLU B 1 51 ? 0.011 -5.072 -4.367 1.00 0.00 30 GLU B CA 15
ATOM 28293 C C . GLU B 1 51 ? -0.635 -4.966 -5.774 1.00 0.00 30 GLU B C 15
ATOM 28294 O O . GLU B 1 51 ? -0.677 -5.954 -6.508 1.00 0.00 30 GLU B O 15
ATOM 28306 N N . GLY B 1 52 ? -1.089 -3.757 -6.150 1.00 0.00 31 GLY B N 15
ATOM 28307 C CA . GLY B 1 52 ? -1.785 -3.528 -7.427 1.00 0.00 31 GLY B CA 15
ATOM 28308 C C . GLY B 1 52 ? -3.307 -3.630 -7.286 1.00 0.00 31 GLY B C 15
ATOM 28309 O O . GLY B 1 52 ? -4.045 -3.202 -8.183 1.00 0.00 31 GLY B O 15
ATOM 28313 N N . TYR B 1 53 ? -3.743 -4.236 -6.149 1.00 0.00 32 TYR B N 15
ATOM 28314 C CA . TYR B 1 53 ? -5.151 -4.415 -5.730 1.00 0.00 32 TYR B CA 15
ATOM 28315 C C . TYR B 1 53 ? -5.848 -5.526 -6.552 1.00 0.00 32 TYR B C 15
ATOM 28316 O O . TYR B 1 53 ? -6.215 -6.571 -6.003 1.00 0.00 32 TYR B O 15
ATOM 28334 N N . LYS B 1 54 ? -6.015 -5.293 -7.864 1.00 0.00 33 LYS B N 15
ATOM 28335 C CA . LYS B 1 54 ? -6.712 -6.221 -8.780 1.00 0.00 33 LYS B CA 15
ATOM 28336 C C . LYS B 1 54 ? -6.124 -6.099 -10.204 1.00 0.00 33 LYS B C 15
ATOM 28337 O O . LYS B 1 54 ? -5.622 -7.073 -10.773 1.00 0.00 33 LYS B O 15
ATOM 28356 N N . ALA B 1 55 ? -6.189 -4.881 -10.754 1.00 0.00 34 ALA B N 15
ATOM 28357 C CA . ALA B 1 55 ? -5.660 -4.538 -12.095 1.00 0.00 34 ALA B CA 15
ATOM 28358 C C . ALA B 1 55 ? -5.161 -3.086 -12.057 1.00 0.00 34 ALA B C 15
ATOM 28359 O O . ALA B 1 55 ? -5.207 -2.469 -10.987 1.00 0.00 34 ALA B O 15
ATOM 28366 N N . LYS B 1 56 ? -4.703 -2.512 -13.204 1.00 0.00 35 LYS B N 15
ATOM 28367 C CA . LYS B 1 56 ? -4.131 -1.145 -13.217 1.00 0.00 35 LYS B CA 15
ATOM 28368 C C . LYS B 1 56 ? -5.226 -0.085 -12.972 1.00 0.00 35 LYS B C 15
ATOM 28369 O O . LYS B 1 56 ? -5.002 0.856 -12.238 1.00 0.00 35 LYS B O 15
ATOM 28388 N N . ALA B 1 57 ? -6.412 -0.254 -13.596 1.00 0.00 36 ALA B N 15
ATOM 28389 C CA . ALA B 1 57 ? -7.561 0.657 -13.394 1.00 0.00 36 ALA B CA 15
ATOM 28390 C C . ALA B 1 57 ? -7.982 0.675 -11.913 1.00 0.00 36 ALA B C 15
ATOM 28391 O O . ALA B 1 57 ? -8.143 1.750 -11.313 1.00 0.00 36 ALA B O 15
ATOM 28398 N N . SER B 1 58 ? -8.089 -0.531 -11.329 1.00 0.00 37 SER B N 15
ATOM 28399 C CA . SER B 1 58 ? -8.379 -0.715 -9.893 1.00 0.00 37 SER B CA 15
ATOM 28400 C C . SER B 1 58 ? -7.224 -0.201 -9.010 1.00 0.00 37 SER B C 15
ATOM 28401 O O . SER B 1 58 ? -7.437 0.141 -7.839 1.00 0.00 37 SER B O 15
ATOM 28409 N N . ALA B 1 59 ? -6.006 -0.161 -9.593 1.00 0.00 38 ALA B N 15
ATOM 28410 C CA . ALA B 1 59 ? -4.811 0.377 -8.930 1.00 0.00 38 ALA B CA 15
ATOM 28411 C C . ALA B 1 59 ? -4.935 1.896 -8.756 1.00 0.00 38 ALA B C 15
ATOM 28412 O O . ALA B 1 59 ? -4.608 2.397 -7.688 1.00 0.00 38 ALA B O 15
ATOM 28419 N N . ILE B 1 60 ? -5.410 2.631 -9.808 1.00 0.00 39 ILE B N 15
ATOM 28420 C CA . ILE B 1 60 ? -5.714 4.082 -9.686 1.00 0.00 39 ILE B CA 15
ATOM 28421 C C . ILE B 1 60 ? -6.728 4.319 -8.553 1.00 0.00 39 ILE B C 15
ATOM 28422 O O . ILE B 1 60 ? -6.498 5.177 -7.719 1.00 0.00 39 ILE B O 15
ATOM 28438 N N . HIS B 1 61 ? -7.830 3.527 -8.530 1.00 0.00 40 HIS B N 15
ATOM 28439 C CA . HIS B 1 61 ? -8.899 3.660 -7.500 1.00 0.00 40 HIS B CA 15
ATOM 28440 C C . HIS B 1 61 ? -8.329 3.520 -6.074 1.00 0.00 40 HIS B C 15
ATOM 28441 O O . HIS B 1 61 ? -8.698 4.287 -5.155 1.00 0.00 40 HIS B O 15
ATOM 28456 N N . ALA B 1 62 ? -7.405 2.560 -5.911 1.00 0.00 41 ALA B N 15
ATOM 28457 C CA . ALA B 1 62 ? -6.631 2.398 -4.681 1.00 0.00 41 ALA B CA 15
ATOM 28458 C C . ALA B 1 62 ? -5.884 3.705 -4.358 1.00 0.00 41 ALA B C 15
ATOM 28459 O O . ALA B 1 62 ? -6.101 4.305 -3.316 1.00 0.00 41 ALA B O 15
ATOM 28466 N N . ILE B 1 63 ? -5.082 4.174 -5.312 1.00 0.00 42 ILE B N 15
ATOM 28467 C CA . ILE B 1 63 ? -4.298 5.418 -5.177 1.00 0.00 42 ILE B CA 15
ATOM 28468 C C . ILE B 1 63 ? -5.201 6.649 -4.908 1.00 0.00 42 ILE B C 15
ATOM 28469 O O . ILE B 1 63 ? -4.782 7.593 -4.238 1.00 0.00 42 ILE B O 15
ATOM 28485 N N . GLU B 1 64 ? -6.462 6.598 -5.374 1.00 0.00 43 GLU B N 15
ATOM 28486 C CA . GLU B 1 64 ? -7.430 7.691 -5.179 1.00 0.00 43 GLU B CA 15
ATOM 28487 C C . GLU B 1 64 ? -7.793 7.835 -3.694 1.00 0.00 43 GLU B C 15
ATOM 28488 O O . GLU B 1 64 ? -8.091 8.947 -3.245 1.00 0.00 43 GLU B O 15
ATOM 28500 N N . SER B 1 65 ? -7.739 6.709 -2.939 1.00 0.00 44 SER B N 15
ATOM 28501 C CA . SER B 1 65 ? -7.834 6.736 -1.461 1.00 0.00 44 SER B CA 15
ATOM 28502 C C . SER B 1 65 ? -6.737 7.606 -0.844 1.00 0.00 44 SER B C 15
ATOM 28503 O O . SER B 1 65 ? -6.989 8.346 0.122 1.00 0.00 44 SER B O 15
ATOM 28511 N N . ILE B 1 66 ? -5.518 7.509 -1.412 1.00 0.00 45 ILE B N 15
ATOM 28512 C CA . ILE B 1 66 ? -4.349 8.186 -0.859 1.00 0.00 45 ILE B CA 15
ATOM 28513 C C . ILE B 1 66 ? -4.511 9.697 -1.037 1.00 0.00 45 ILE B C 15
ATOM 28514 O O . ILE B 1 66 ? -4.285 10.479 -0.107 1.00 0.00 45 ILE B O 15
ATOM 28530 N N . LYS B 1 67 ? -4.953 10.076 -2.248 1.00 0.00 46 LYS B N 15
ATOM 28531 C CA . LYS B 1 67 ? -5.094 11.489 -2.675 1.00 0.00 46 LYS B CA 15
ATOM 28532 C C . LYS B 1 67 ? -6.055 12.295 -1.791 1.00 0.00 46 LYS B C 15
ATOM 28533 O O . LYS B 1 67 ? -5.965 13.526 -1.721 1.00 0.00 46 LYS B O 15
ATOM 28552 N N . ARG B 1 68 ? -6.961 11.577 -1.125 1.00 0.00 47 ARG B N 15
ATOM 28553 C CA . ARG B 1 68 ? -8.017 12.174 -0.293 1.00 0.00 47 ARG B CA 15
ATOM 28554 C C . ARG B 1 68 ? -7.444 12.939 0.925 1.00 0.00 47 ARG B C 15
ATOM 28555 O O . ARG B 1 68 ? -7.701 14.141 1.087 1.00 0.00 47 ARG B O 15
ATOM 28576 N N . ASN B 1 69 ? -6.635 12.235 1.745 1.00 0.00 48 ASN B N 15
ATOM 28577 C CA . ASN B 1 69 ? -6.215 12.727 3.094 1.00 0.00 48 ASN B CA 15
ATOM 28578 C C . ASN B 1 69 ? -5.216 11.757 3.770 1.00 0.00 48 ASN B C 15
ATOM 28579 O O . ASN B 1 69 ? -5.017 11.804 4.978 1.00 0.00 48 ASN B O 15
ATOM 28590 N N . SER B 1 70 ? -4.578 10.876 2.989 1.00 0.00 49 SER B N 15
ATOM 28591 C CA . SER B 1 70 ? -3.667 9.848 3.540 1.00 0.00 49 SER B CA 15
ATOM 28592 C C . SER B 1 70 ? -2.417 10.464 4.204 1.00 0.00 49 SER B C 15
ATOM 28593 O O . SER B 1 70 ? -1.883 9.911 5.170 1.00 0.00 49 SER B O 15
ATOM 28601 N N . ALA B 1 71 ? -1.955 11.606 3.664 1.00 0.00 50 ALA B N 15
ATOM 28602 C CA . ALA B 1 71 ? -0.888 12.408 4.286 1.00 0.00 50 ALA B CA 15
ATOM 28603 C C . ALA B 1 71 ? -1.312 12.949 5.675 1.00 0.00 50 ALA B C 15
ATOM 28604 O O . ALA B 1 71 ? -0.461 13.221 6.526 1.00 0.00 50 ALA B O 15
ATOM 28611 N N . GLY B 1 72 ? -2.640 13.088 5.887 1.00 0.00 51 GLY B N 15
ATOM 28612 C CA . GLY B 1 72 ? -3.216 13.456 7.193 1.00 0.00 51 GLY B CA 15
ATOM 28613 C C . GLY B 1 72 ? -3.819 12.280 7.978 1.00 0.00 51 GLY B C 15
ATOM 28614 O O . GLY B 1 72 ? -4.319 12.481 9.093 1.00 0.00 51 GLY B O 15
ATOM 2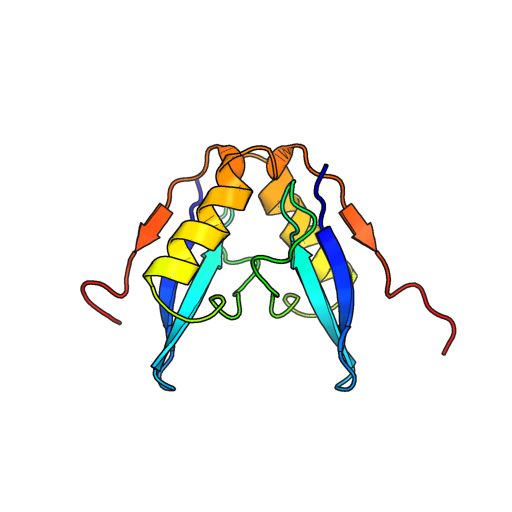8618 N N . ALA B 1 73 ? -3.782 11.058 7.395 1.00 0.00 52 ALA B N 15
ATOM 28619 C CA . ALA B 1 73 ? -4.286 9.816 8.047 1.00 0.00 52 ALA B CA 15
ATOM 28620 C C . ALA B 1 73 ? -3.444 9.438 9.287 1.00 0.00 52 ALA B C 15
ATOM 28621 O O . ALA B 1 73 ? -2.409 10.029 9.533 1.00 0.00 52 ALA B O 15
ATOM 28628 N N . ASP B 1 74 ? -3.905 8.455 10.073 1.00 0.00 53 ASP B N 15
ATOM 28629 C CA . ASP B 1 74 ? -3.175 7.990 11.279 1.00 0.00 53 ASP B CA 15
ATOM 28630 C C . ASP B 1 74 ? -2.357 6.728 10.957 1.00 0.00 53 ASP B C 15
ATOM 28631 O O . ASP B 1 74 ? -2.597 6.069 9.950 1.00 0.00 53 ASP B O 15
ATOM 28640 N N . THR B 1 75 ? -1.359 6.428 11.794 1.00 0.00 54 THR B N 15
ATOM 28641 C CA . THR B 1 75 ? -0.535 5.215 11.675 1.00 0.00 54 THR B CA 15
ATOM 28642 C C . THR B 1 75 ? -0.772 4.308 12.908 1.00 0.00 54 THR B C 15
ATOM 28643 O O . THR B 1 75 ? -0.228 4.547 13.990 1.00 0.00 54 THR B O 15
ATOM 28654 N N . VAL B 1 76 ? -1.628 3.285 12.722 1.00 0.00 55 VAL B N 15
ATOM 28655 C CA . VAL B 1 76 ? -2.062 2.345 13.779 1.00 0.00 55 VAL B CA 15
ATOM 28656 C C . VAL B 1 76 ? -1.264 1.025 13.663 1.00 0.00 55 VAL B C 15
ATOM 28657 O O . VAL B 1 76 ? -1.141 0.487 12.565 1.00 0.00 55 VAL B O 15
ATOM 28670 N N . ASP B 1 77 ? -0.719 0.529 14.794 1.00 0.00 56 ASP B N 15
ATOM 28671 C CA . ASP B 1 77 ? 0.005 -0.769 14.862 1.00 0.00 56 ASP B CA 15
ATOM 28672 C C . ASP B 1 77 ? -0.840 -1.798 15.653 1.00 0.00 56 ASP B C 15
ATOM 28673 O O . ASP B 1 77 ? -1.035 -1.663 16.867 1.00 0.00 56 ASP B O 15
ATOM 28682 N N . LEU B 1 78 ? -1.364 -2.796 14.932 1.00 0.00 57 LEU B N 15
ATOM 28683 C CA . LEU B 1 78 ? -2.226 -3.870 15.472 1.00 0.00 57 LEU B CA 15
ATOM 28684 C C . LEU B 1 78 ? -1.428 -5.081 15.971 1.00 0.00 57 LEU B C 15
ATOM 28685 O O . LEU B 1 78 ? -1.955 -5.876 16.758 1.00 0.00 57 LEU B O 15
ATOM 28701 N N . THR B 1 79 ? -0.159 -5.212 15.539 1.00 0.00 58 THR B N 15
ATOM 28702 C CA . THR B 1 79 ? 0.663 -6.412 15.825 1.00 0.00 58 THR B CA 15
ATOM 28703 C C . THR B 1 79 ? 1.275 -6.371 17.254 1.00 0.00 58 THR B C 15
ATOM 28704 O O . THR B 1 79 ? 2.192 -7.135 17.575 1.00 0.00 58 THR B O 15
ATOM 28715 N N . THR B 1 80 ? 0.722 -5.498 18.127 1.00 0.00 59 THR B N 15
ATOM 28716 C CA . THR B 1 80 ? 0.987 -5.519 19.573 1.00 0.00 59 THR B CA 15
ATOM 28717 C C . THR B 1 80 ? 0.222 -6.707 20.203 1.00 0.00 59 THR B C 15
ATOM 28718 O O . THR B 1 80 ? 0.706 -7.364 21.131 1.00 0.00 59 THR B O 15
ATOM 28729 N N . MET B 1 81 ? -0.986 -6.967 19.659 1.00 0.00 60 MET B N 15
ATOM 28730 C CA . MET B 1 81 ? -1.841 -8.093 20.057 1.00 0.00 60 MET B CA 15
ATOM 28731 C C . MET B 1 81 ? -1.613 -9.273 19.086 1.00 0.00 60 MET B C 15
ATOM 28732 O O . MET B 1 81 ? -2.176 -9.307 17.981 1.00 0.00 60 MET B O 15
ATOM 28746 N N . THR B 1 82 ? -0.720 -10.197 19.488 1.00 0.00 61 THR B N 15
ATOM 28747 C CA . THR B 1 82 ? -0.413 -11.438 18.749 1.00 0.00 61 THR B CA 15
ATOM 28748 C C . THR B 1 82 ? -0.340 -12.621 19.741 1.00 0.00 61 THR B C 15
ATOM 28749 O O . THR B 1 82 ? 0.509 -12.637 20.645 1.00 0.00 61 THR B O 15
ATOM 28760 N N . ALA B 1 83 ? -1.234 -13.604 19.555 1.00 0.00 62 ALA B N 15
ATOM 28761 C CA . ALA B 1 83 ? -1.354 -14.782 20.428 1.00 0.00 62 ALA B CA 15
ATOM 28762 C C . ALA B 1 83 ? -1.701 -16.012 19.562 1.00 0.00 62 ALA B C 15
ATOM 28763 O O . ALA B 1 83 ? -0.852 -16.918 19.405 1.00 0.00 62 ALA B O 15
ATOM 28771 N N . MET A 1 22 ? -12.672 8.198 10.441 1.00 0.00 1 MET A N 16
ATOM 28772 C CA . MET A 1 22 ? -11.814 8.329 9.236 1.00 0.00 1 MET A CA 16
ATOM 28773 C C . MET A 1 22 ? -10.966 7.068 9.031 1.00 0.00 1 MET A C 16
ATOM 28774 O O . MET A 1 22 ? -10.653 6.358 9.993 1.00 0.00 1 MET A O 16
ATOM 28788 N N . TYR A 1 23 ? -10.597 6.807 7.763 1.00 0.00 2 TYR A N 16
ATOM 28789 C CA . TYR A 1 23 ? -9.676 5.724 7.392 1.00 0.00 2 TYR A CA 16
ATOM 28790 C C . TYR A 1 23 ? -8.235 5.967 7.896 1.00 0.00 2 TYR A C 16
ATOM 28791 O O . TYR A 1 23 ? -7.857 7.093 8.260 1.00 0.00 2 TYR A O 16
ATOM 28809 N N . LYS A 1 24 ? -7.429 4.893 7.852 1.00 0.00 3 LYS A N 16
ATOM 28810 C CA . LYS A 1 24 ? -6.114 4.826 8.513 1.00 0.00 3 LYS A CA 16
ATOM 28811 C C . LYS A 1 24 ? -5.262 3.681 7.929 1.00 0.00 3 LYS A C 16
ATOM 28812 O O . LYS A 1 24 ? -5.710 2.942 7.044 1.00 0.00 3 LYS A O 16
ATOM 28831 N N . PHE A 1 25 ? -4.039 3.551 8.461 1.00 0.00 4 PHE A N 16
ATOM 28832 C CA . PHE A 1 25 ? -3.088 2.504 8.089 1.00 0.00 4 PHE A CA 16
ATOM 28833 C C . PHE A 1 25 ? -3.119 1.403 9.146 1.00 0.00 4 PHE A C 16
ATOM 28834 O O . PHE A 1 25 ? -2.950 1.678 10.330 1.00 0.00 4 PHE A O 16
ATOM 28851 N N . GLU A 1 26 ? -3.360 0.161 8.714 1.00 0.00 5 GLU A N 16
ATOM 28852 C CA . GLU A 1 26 ? -3.384 -1.004 9.613 1.00 0.00 5 GLU A CA 16
ATOM 28853 C C . GLU A 1 26 ? -2.071 -1.786 9.508 1.00 0.00 5 GLU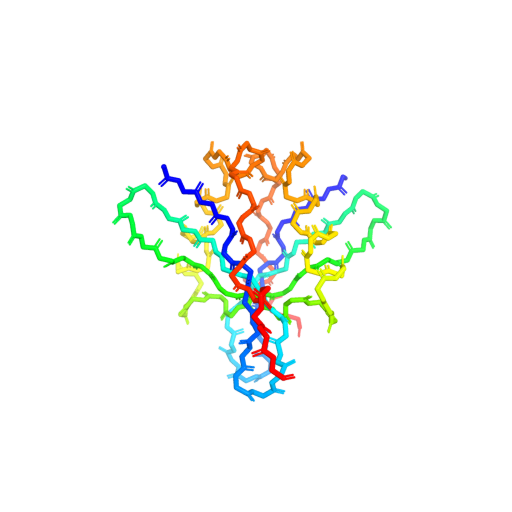 A C 16
ATOM 28854 O O . GLU A 1 26 ? -1.881 -2.533 8.553 1.00 0.00 5 GLU A O 16
ATOM 28866 N N . ILE A 1 27 ? -1.195 -1.645 10.525 1.00 0.00 6 ILE A N 16
ATOM 28867 C CA . ILE A 1 27 ? 0.144 -2.258 10.536 1.00 0.00 6 ILE A CA 16
ATOM 28868 C C . ILE A 1 27 ? 0.066 -3.578 11.289 1.00 0.00 6 ILE A C 16
ATOM 28869 O O . ILE A 1 27 ? -0.383 -3.614 12.436 1.00 0.00 6 ILE A O 16
ATOM 28885 N N . TYR A 1 28 ? 0.522 -4.640 10.664 1.00 0.00 7 TYR A N 16
ATOM 28886 C CA . TYR A 1 28 ? 0.536 -5.959 11.284 1.00 0.00 7 TYR A CA 16
ATOM 28887 C C . TYR A 1 28 ? 1.631 -6.814 10.660 1.00 0.00 7 TYR A C 16
ATOM 28888 O O . TYR A 1 28 ? 2.458 -6.320 9.900 1.00 0.00 7 TYR A O 16
ATOM 28906 N N . GLN A 1 29 ? 1.659 -8.074 11.057 1.00 0.00 8 GLN A N 16
ATOM 28907 C CA . GLN A 1 29 ? 2.415 -9.116 10.350 1.00 0.00 8 GLN A CA 16
ATOM 28908 C C . GLN A 1 29 ? 1.466 -10.276 10.055 1.00 0.00 8 GLN A C 16
ATOM 28909 O O . GLN A 1 29 ? 0.378 -10.377 10.642 1.00 0.00 8 GLN A O 16
ATOM 28923 N N . ASP A 1 30 ? 1.886 -11.151 9.154 1.00 0.00 9 ASP A N 16
ATOM 28924 C CA . ASP A 1 30 ? 1.145 -12.380 8.837 1.00 0.00 9 ASP A CA 16
ATOM 28925 C C . ASP A 1 30 ? 1.987 -13.577 9.299 1.00 0.00 9 ASP A C 16
ATOM 28926 O O . ASP A 1 30 ? 3.124 -13.371 9.744 1.00 0.00 9 ASP A O 16
ATOM 28935 N N . LYS A 1 31 ? 1.412 -14.799 9.154 1.00 0.00 10 LYS A N 16
ATOM 28936 C CA . LYS A 1 31 ? 1.940 -16.104 9.627 1.00 0.00 10 LYS A CA 16
ATOM 28937 C C . LYS A 1 31 ? 3.473 -16.266 9.467 1.00 0.00 10 LYS A C 16
ATOM 28938 O O . LYS A 1 31 ? 4.137 -16.787 10.367 1.00 0.00 10 LYS A O 16
ATOM 28957 N N . ALA A 1 32 ? 4.022 -15.773 8.343 1.00 0.00 11 ALA A N 16
ATOM 28958 C CA . ALA A 1 32 ? 5.472 -15.867 8.032 1.00 0.00 11 ALA A CA 16
ATOM 28959 C C . ALA A 1 32 ? 6.333 -14.850 8.835 1.00 0.00 11 ALA A C 16
ATOM 28960 O O . ALA A 1 32 ? 7.533 -14.718 8.572 1.00 0.00 11 ALA A O 16
ATOM 28967 N N . GLY A 1 33 ? 5.710 -14.153 9.819 1.00 0.00 12 GLY A N 16
ATOM 28968 C CA . GLY A 1 33 ? 6.337 -13.081 10.585 1.00 0.00 12 GLY A CA 16
ATOM 28969 C C . GLY A 1 33 ? 6.667 -11.881 9.722 1.00 0.00 12 GLY A C 16
ATOM 28970 O O . GLY A 1 33 ? 7.561 -11.101 10.053 1.00 0.00 12 GLY A O 16
ATOM 28974 N N . GLU A 1 34 ? 5.926 -11.726 8.613 1.00 0.00 13 GLU A N 16
ATOM 28975 C CA . GLU A 1 34 ? 6.246 -10.707 7.598 1.00 0.00 13 GLU A CA 16
ATOM 28976 C C . GLU A 1 34 ? 5.364 -9.488 7.816 1.00 0.00 13 GLU A C 16
ATOM 28977 O O . GLU A 1 34 ? 4.141 -9.600 7.745 1.00 0.00 13 GLU A O 16
ATOM 28989 N N . TYR A 1 35 ? 5.995 -8.319 7.987 1.00 0.00 14 TYR A N 16
ATOM 28990 C CA . TYR A 1 35 ? 5.284 -7.096 8.352 1.00 0.00 14 TYR A CA 16
ATOM 28991 C C . TYR A 1 35 ? 4.703 -6.469 7.077 1.00 0.00 14 TYR A C 16
ATOM 28992 O O . TYR A 1 35 ? 5.410 -6.272 6.083 1.00 0.00 14 TYR A O 16
ATOM 29010 N N . ARG A 1 36 ? 3.405 -6.190 7.144 1.00 0.00 15 ARG A N 16
ATOM 29011 C CA . ARG A 1 36 ? 2.655 -5.519 6.091 1.00 0.00 15 ARG A CA 16
ATOM 29012 C C . ARG A 1 36 ? 1.646 -4.581 6.728 1.00 0.00 15 ARG A C 16
ATOM 29013 O O . ARG A 1 36 ? 1.013 -4.929 7.732 1.00 0.00 15 ARG A O 16
ATOM 29034 N N . PHE A 1 37 ? 1.521 -3.381 6.168 1.00 0.00 16 PHE A N 16
ATOM 29035 C CA . PHE A 1 37 ? 0.450 -2.453 6.518 1.00 0.00 16 PHE A CA 16
ATOM 29036 C C . PHE A 1 37 ? -0.574 -2.384 5.384 1.00 0.00 16 PHE A C 16
ATOM 29037 O O . PHE A 1 37 ? -0.313 -2.823 4.255 1.00 0.00 16 PHE A O 16
ATOM 29054 N N . ARG A 1 38 ? -1.767 -1.894 5.741 1.00 0.00 17 ARG A N 16
ATOM 29055 C CA . ARG A 1 38 ? -2.878 -1.614 4.818 1.00 0.00 17 ARG A CA 16
ATOM 29056 C C . ARG A 1 38 ? -3.103 -0.102 4.798 1.00 0.00 17 ARG A C 16
ATOM 29057 O O . ARG A 1 38 ? -2.606 0.614 5.669 1.00 0.00 17 ARG A O 16
ATOM 29078 N N . PHE A 1 39 ? -3.844 0.366 3.805 1.00 0.00 18 PHE A N 16
ATOM 29079 C CA . PHE A 1 39 ? -4.556 1.638 3.882 1.00 0.00 18 PHE A CA 16
ATOM 29080 C C . PHE A 1 39 ? -6.017 1.336 3.579 1.00 0.00 18 PHE A C 16
ATOM 29081 O O . PHE A 1 39 ? -6.344 0.685 2.567 1.00 0.00 18 PHE A O 16
ATOM 29098 N N . LYS A 1 40 ? -6.874 1.782 4.484 1.00 0.00 19 LYS A N 16
ATOM 29099 C CA . LYS A 1 40 ? -8.293 1.454 4.494 1.00 0.00 19 LYS A CA 16
ATOM 29100 C C . LYS A 1 40 ? -9.124 2.575 3.862 1.00 0.00 19 LYS A C 16
ATOM 29101 O O . LYS A 1 40 ? -8.585 3.597 3.414 1.00 0.00 19 LYS A O 16
ATOM 29120 N N . ALA A 1 41 ? -10.441 2.356 3.844 1.00 0.00 20 ALA A N 16
ATOM 29121 C CA . ALA A 1 41 ? -11.434 3.303 3.333 1.00 0.00 20 ALA A CA 16
ATOM 29122 C C . ALA A 1 41 ? -12.538 3.472 4.386 1.00 0.00 20 ALA A C 16
ATOM 29123 O O . ALA A 1 41 ? -12.661 2.632 5.284 1.00 0.00 20 ALA A O 16
ATOM 29130 N N . SER A 1 42 ? -13.266 4.593 4.304 1.00 0.00 21 SER A N 16
ATOM 29131 C CA . SER A 1 42 ? -14.391 4.942 5.209 1.00 0.00 21 SER A CA 16
ATOM 29132 C C . SER A 1 42 ? -15.401 3.786 5.467 1.00 0.00 21 SER A C 16
ATOM 29133 O O . SER A 1 42 ? -15.862 3.608 6.599 1.00 0.00 21 SER A O 16
ATOM 29141 N N . ASN A 1 43 ? -15.718 2.993 4.425 1.00 0.00 22 ASN A N 16
ATOM 29142 C CA . ASN A 1 43 ? -16.715 1.887 4.513 1.00 0.00 22 ASN A CA 16
ATOM 29143 C C . ASN A 1 43 ? -16.050 0.551 4.955 1.00 0.00 22 ASN A C 16
ATOM 29144 O O . ASN A 1 43 ? -16.719 -0.475 5.098 1.00 0.00 22 ASN A O 16
ATOM 29155 N N . GLY A 1 44 ? -14.731 0.591 5.207 1.00 0.00 23 GLY A N 16
ATOM 29156 C CA . GLY A 1 44 ? -13.960 -0.579 5.660 1.00 0.00 23 GLY A CA 16
ATOM 29157 C C . GLY A 1 44 ? -13.370 -1.406 4.529 1.00 0.00 23 GLY A C 16
ATOM 29158 O O . GLY A 1 44 ? -13.093 -2.595 4.708 1.00 0.00 23 GLY A O 16
ATOM 29162 N N . GLU A 1 45 ? -13.184 -0.776 3.363 1.00 0.00 24 GLU A N 16
ATOM 29163 C CA . GLU A 1 45 ? -12.485 -1.397 2.219 1.00 0.00 24 GLU A CA 16
ATOM 29164 C C . GLU A 1 45 ? -10.971 -1.234 2.393 1.00 0.00 24 GLU A C 16
ATOM 29165 O O . GLU A 1 45 ? -10.525 -0.315 3.072 1.00 0.00 24 GLU A O 16
ATOM 29177 N N . THR A 1 46 ? -10.192 -2.131 1.788 1.00 0.00 25 THR A N 16
ATOM 29178 C CA . THR A 1 46 ? -8.738 -1.966 1.648 1.00 0.00 25 THR A CA 16
ATOM 29179 C C . THR A 1 46 ? -8.425 -1.726 0.167 1.00 0.00 25 THR A C 16
ATOM 29180 O O . THR A 1 46 ? -9.022 -2.351 -0.716 1.00 0.00 25 THR A O 16
ATOM 29191 N N . MET A 1 47 ? -7.512 -0.800 -0.089 1.00 0.00 26 MET A N 16
ATOM 29192 C CA . MET A 1 47 ? -7.156 -0.367 -1.453 1.00 0.00 26 MET A CA 16
ATOM 29193 C C . MET A 1 47 ? -5.697 -0.721 -1.780 1.00 0.00 26 MET A C 16
ATOM 29194 O O . MET A 1 47 ? -5.377 -1.023 -2.935 1.00 0.00 26 MET A O 16
ATOM 29208 N N . PHE A 1 48 ? -4.819 -0.712 -0.763 1.00 0.00 27 PHE A N 16
ATOM 29209 C CA . PHE A 1 48 ? -3.484 -1.323 -0.871 1.00 0.00 27 PHE A CA 16
ATOM 29210 C C . PHE A 1 48 ? -3.106 -1.962 0.465 1.00 0.00 27 PHE A C 16
ATOM 29211 O O . PHE A 1 48 ? -3.630 -1.601 1.526 1.00 0.00 27 PHE A O 16
ATOM 29228 N N . SER A 1 49 ? -2.151 -2.880 0.361 1.00 0.00 28 SER A N 16
ATOM 29229 C CA . SER A 1 49 ? -1.551 -3.588 1.487 1.00 0.00 28 SER A CA 16
ATOM 29230 C C . SER A 1 49 ? -0.344 -4.381 1.012 1.00 0.00 28 SER A C 16
ATOM 29231 O O . SER A 1 49 ? 0.061 -4.263 -0.140 1.00 0.00 28 SER A O 16
ATOM 29239 N N . SER A 1 50 ? 0.273 -5.113 1.940 1.00 0.00 29 SER A N 16
ATOM 29240 C CA . SER A 1 50 ? 1.095 -6.301 1.621 1.00 0.00 29 SER A CA 16
ATOM 29241 C C . SER A 1 50 ? 2.385 -5.926 0.880 1.00 0.00 29 SER A C 16
ATOM 29242 O O . SER A 1 50 ? 2.842 -6.648 -0.020 1.00 0.00 29 SER A O 16
ATOM 29250 N N . GLU A 1 51 ? 2.994 -4.810 1.296 1.00 0.00 30 GLU A N 16
ATOM 29251 C CA . GLU A 1 51 ? 4.260 -4.347 0.727 1.00 0.00 30 GLU A CA 16
ATOM 29252 C C . GLU A 1 51 ? 5.424 -5.240 1.190 1.00 0.00 30 GLU A C 16
ATOM 29253 O O . GLU A 1 51 ? 6.373 -5.456 0.423 1.00 0.00 30 GLU A O 16
ATOM 29265 N N . GLY A 1 52 ? 5.328 -5.769 2.438 1.00 0.00 31 GLY A N 16
ATOM 29266 C CA . GLY A 1 52 ? 6.319 -6.698 2.964 1.00 0.00 31 GLY A CA 16
ATOM 29267 C C . GLY A 1 52 ? 7.670 -6.030 3.110 1.00 0.00 31 GLY A C 16
ATOM 29268 O O . GLY A 1 52 ? 8.676 -6.551 2.612 1.00 0.00 31 GLY A O 16
ATOM 29272 N N . TYR A 1 53 ? 7.693 -4.874 3.803 1.00 0.00 32 TYR A N 16
ATOM 29273 C CA . TYR A 1 53 ? 8.815 -3.927 3.719 1.00 0.00 32 TYR A CA 16
ATOM 29274 C C . TYR A 1 53 ? 10.055 -4.501 4.426 1.00 0.00 32 TYR A C 16
ATOM 29275 O O . TYR A 1 53 ? 11.048 -4.820 3.758 1.00 0.00 32 TYR A O 16
ATOM 29293 N N . LYS A 1 54 ? 9.978 -4.671 5.763 1.00 0.00 33 LYS A N 16
ATOM 29294 C CA . LYS A 1 54 ? 11.071 -5.281 6.544 1.00 0.00 33 LYS A CA 16
ATOM 29295 C C . LYS A 1 54 ? 10.588 -5.622 7.968 1.00 0.00 33 LYS A C 16
ATOM 29296 O O . LYS A 1 54 ? 10.400 -6.789 8.312 1.00 0.00 33 LYS A O 16
ATOM 29315 N N . ALA A 1 55 ? 10.371 -4.578 8.781 1.00 0.00 34 ALA A N 16
ATOM 29316 C CA . ALA A 1 55 ? 10.058 -4.708 10.221 1.00 0.00 34 ALA A CA 16
ATOM 29317 C C . ALA A 1 55 ? 8.989 -3.684 10.612 1.00 0.00 34 ALA A C 16
ATOM 29318 O O . ALA A 1 55 ? 8.542 -2.925 9.747 1.00 0.00 34 ALA A O 16
ATOM 29325 N N . LYS A 1 56 ? 8.565 -3.652 11.900 1.00 0.00 35 LYS A N 16
ATOM 29326 C CA . LYS A 1 56 ? 7.548 -2.699 12.377 1.00 0.00 35 LYS A CA 16
ATOM 29327 C C . LYS A 1 56 ? 8.068 -1.251 12.298 1.00 0.00 35 LYS A C 16
ATOM 29328 O O . LYS A 1 56 ? 7.402 -0.389 11.737 1.00 0.00 35 LYS A O 16
ATOM 29347 N N . ALA A 1 57 ? 9.274 -1.010 12.847 1.00 0.00 36 ALA A N 16
ATOM 29348 C CA . ALA A 1 57 ? 9.913 0.327 12.831 1.00 0.00 36 ALA A CA 16
ATOM 29349 C C . ALA A 1 57 ? 10.092 0.833 11.397 1.00 0.00 36 ALA A C 16
ATOM 29350 O O . ALA A 1 57 ? 9.829 2.004 11.103 1.00 0.00 36 ALA A O 16
ATOM 29357 N N . SER A 1 58 ? 10.481 -0.093 10.505 1.00 0.00 37 SER A N 16
ATOM 29358 C CA . SER A 1 58 ? 10.640 0.179 9.075 1.00 0.00 37 SER A CA 16
ATOM 29359 C C . SER A 1 58 ? 9.277 0.500 8.423 1.00 0.00 37 SER A C 16
ATOM 29360 O O . SER A 1 58 ? 9.197 1.354 7.535 1.00 0.00 37 SER A O 16
ATOM 29368 N N . ALA A 1 59 ? 8.215 -0.181 8.904 1.00 0.00 38 ALA A N 16
ATOM 29369 C CA . ALA A 1 59 ? 6.846 -0.029 8.388 1.00 0.00 38 ALA A CA 16
ATOM 29370 C C . ALA A 1 59 ? 6.315 1.386 8.660 1.00 0.00 38 ALA A C 16
ATOM 29371 O O . ALA A 1 59 ? 5.758 2.011 7.762 1.00 0.00 38 ALA A O 16
ATOM 29378 N N . ILE A 1 60 ? 6.485 1.877 9.910 1.00 0.00 39 ILE A N 16
ATOM 29379 C CA . ILE A 1 60 ? 6.152 3.269 10.288 1.00 0.00 39 ILE A CA 16
ATOM 29380 C C . ILE A 1 60 ? 6.891 4.292 9.397 1.00 0.00 39 ILE A C 16
ATOM 29381 O O . ILE A 1 60 ? 6.253 5.208 8.884 1.00 0.00 39 ILE A O 16
ATOM 29397 N N . HIS A 1 61 ? 8.221 4.111 9.212 1.00 0.00 40 HIS A N 16
ATOM 29398 C CA . HIS A 1 61 ? 9.049 5.026 8.382 1.00 0.00 40 HIS A CA 16
ATOM 29399 C C . HIS A 1 61 ? 8.530 5.087 6.936 1.00 0.00 40 HIS A C 16
ATOM 29400 O O . HIS A 1 61 ? 8.503 6.170 6.309 1.00 0.00 40 HIS A O 16
ATOM 29415 N N . ALA A 1 62 ? 8.092 3.922 6.419 1.00 0.00 41 ALA A N 16
ATOM 29416 C CA . ALA A 1 62 ? 7.427 3.835 5.129 1.00 0.00 41 ALA A CA 16
ATOM 29417 C C . ALA A 1 62 ? 6.161 4.700 5.132 1.00 0.00 41 ALA A C 16
ATOM 29418 O O . ALA A 1 62 ? 6.065 5.638 4.362 1.00 0.00 41 ALA A O 16
ATOM 29425 N N . ILE A 1 63 ? 5.245 4.432 6.066 1.00 0.00 42 ILE A N 16
ATOM 29426 C CA . ILE A 1 63 ? 3.984 5.198 6.204 1.00 0.00 42 ILE A CA 16
ATOM 29427 C C . ILE A 1 63 ? 4.251 6.706 6.411 1.00 0.00 42 ILE A C 16
ATOM 29428 O O . ILE A 1 63 ? 3.442 7.545 6.006 1.00 0.00 42 ILE A O 16
ATOM 29444 N N . GLU A 1 64 ? 5.426 7.043 6.974 1.00 0.00 43 GLU A N 16
ATOM 29445 C CA . GLU A 1 64 ? 5.809 8.439 7.210 1.00 0.00 43 GLU A CA 16
ATOM 29446 C C . GLU A 1 64 ? 5.967 9.173 5.880 1.00 0.00 43 GLU A C 16
ATOM 29447 O O . GLU A 1 64 ? 5.594 10.340 5.795 1.00 0.00 43 GLU A O 16
ATOM 29459 N N . SER A 1 65 ? 6.450 8.448 4.834 1.00 0.00 44 SER A N 16
ATOM 29460 C CA . SER A 1 65 ? 6.480 8.961 3.440 1.00 0.00 44 SER A CA 16
ATOM 29461 C C . SER A 1 65 ? 5.108 9.453 2.989 1.00 0.00 44 SER A C 16
ATOM 29462 O O . SER A 1 65 ? 5.004 10.483 2.294 1.00 0.00 44 SER A O 16
ATOM 29470 N N . ILE A 1 66 ? 4.061 8.697 3.375 1.00 0.00 45 ILE A N 16
ATOM 29471 C CA . ILE A 1 66 ? 2.706 8.990 2.935 1.00 0.00 45 ILE A CA 16
ATOM 29472 C C . ILE A 1 66 ? 2.259 10.312 3.562 1.00 0.00 45 ILE A C 16
ATOM 29473 O O . ILE A 1 66 ? 1.698 11.182 2.886 1.00 0.00 45 ILE A O 16
ATOM 29489 N N . LYS A 1 67 ? 2.554 10.452 4.866 1.00 0.00 46 LYS A N 16
ATOM 29490 C CA . LYS A 1 67 ? 2.174 11.634 5.670 1.00 0.00 46 LYS A CA 16
ATOM 29491 C C . LYS A 1 67 ? 2.812 12.927 5.139 1.00 0.00 46 LYS A C 16
ATOM 29492 O O . LYS A 1 67 ? 2.244 14.015 5.286 1.00 0.00 46 LYS A O 16
ATOM 29511 N N . ARG A 1 68 ? 3.989 12.770 4.528 1.00 0.00 47 ARG A N 16
ATOM 29512 C CA . ARG A 1 68 ? 4.810 13.911 4.052 1.00 0.00 47 ARG A CA 16
ATOM 29513 C C . ARG A 1 68 ? 4.087 14.738 2.964 1.00 0.00 47 ARG A C 16
ATOM 29514 O O . ARG A 1 68 ? 3.948 15.958 3.107 1.00 0.00 47 ARG A O 16
ATOM 29535 N N . ASN A 1 69 ? 3.612 14.055 1.900 1.00 0.00 48 ASN A N 16
ATOM 29536 C CA . ASN A 1 69 ? 3.129 14.750 0.672 1.00 0.00 48 ASN A CA 16
ATOM 29537 C C . ASN A 1 69 ? 2.450 13.785 -0.333 1.00 0.00 48 ASN A C 16
ATOM 29538 O O . ASN A 1 69 ? 2.226 14.153 -1.479 1.00 0.00 48 ASN A O 16
ATOM 29549 N N . SER A 1 70 ? 2.078 12.570 0.099 1.00 0.00 49 SER A N 16
ATOM 29550 C CA . SER A 1 70 ? 1.566 11.523 -0.826 1.00 0.00 49 SER A CA 16
ATOM 29551 C C . SER A 1 70 ? 0.201 11.876 -1.435 1.00 0.00 49 SER A C 16
ATOM 29552 O O . SER A 1 70 ? -0.069 11.553 -2.601 1.00 0.00 49 SER A O 16
ATOM 29560 N N . ALA A 1 71 ? -0.661 12.531 -0.638 1.00 0.00 50 ALA A N 16
ATOM 29561 C CA . ALA A 1 71 ? -1.946 13.057 -1.126 1.00 0.00 50 ALA A CA 16
ATOM 29562 C C . ALA A 1 71 ? -1.743 14.125 -2.227 1.00 0.00 50 ALA A C 16
ATOM 29563 O O . ALA A 1 71 ? -2.601 14.300 -3.097 1.00 0.00 50 ALA A O 16
ATOM 29570 N N . GLY A 1 72 ? -0.589 14.821 -2.174 1.00 0.00 51 GLY A N 16
ATOM 29571 C CA . GLY A 1 72 ? -0.200 15.795 -3.202 1.00 0.00 51 GLY A CA 16
ATOM 29572 C C . GLY A 1 72 ? 0.797 15.253 -4.224 1.00 0.00 51 GLY A C 16
ATOM 29573 O O . GLY A 1 72 ? 1.143 15.964 -5.169 1.00 0.00 51 GLY A O 16
ATOM 29577 N N . ALA A 1 73 ? 1.254 13.993 -4.034 1.00 0.00 52 ALA A N 16
ATOM 29578 C CA . ALA A 1 73 ? 2.192 13.308 -4.957 1.00 0.00 52 ALA A CA 16
ATOM 29579 C C . ALA A 1 73 ? 1.540 13.042 -6.322 1.00 0.00 52 ALA A C 16
ATOM 29580 O O . ALA A 1 73 ? 0.323 13.135 -6.461 1.00 0.00 52 ALA A O 16
ATOM 29587 N N . ASP A 1 74 ? 2.356 12.721 -7.333 1.00 0.00 53 ASP A N 16
ATOM 29588 C CA . ASP A 1 74 ? 1.858 12.439 -8.697 1.00 0.00 53 ASP A CA 16
ATOM 29589 C C . ASP A 1 74 ? 1.558 10.937 -8.858 1.00 0.00 53 ASP A C 16
ATOM 29590 O O . ASP A 1 74 ? 2.062 10.113 -8.098 1.00 0.00 53 ASP A O 16
ATOM 29599 N N . THR A 1 75 ? 0.691 10.604 -9.816 1.00 0.00 54 THR A N 16
ATOM 29600 C CA . THR A 1 75 ? 0.321 9.216 -10.135 1.00 0.00 54 THR A CA 16
ATOM 29601 C C . THR A 1 75 ? 0.799 8.865 -11.563 1.00 0.00 54 THR A C 16
ATOM 29602 O O . THR A 1 75 ? 0.175 9.246 -12.553 1.00 0.00 54 THR A O 16
ATOM 29613 N N . VAL A 1 76 ? 1.941 8.166 -11.633 1.00 0.00 55 VAL A N 16
ATOM 29614 C CA . VAL A 1 76 ? 2.643 7.808 -12.887 1.00 0.00 55 VAL A CA 16
ATOM 29615 C C . VAL A 1 76 ? 2.415 6.327 -13.225 1.00 0.00 55 VAL A C 16
ATOM 29616 O O . VAL A 1 76 ? 2.592 5.474 -12.364 1.00 0.00 55 VAL A O 16
ATOM 29629 N N . ASP A 1 77 ? 2.022 6.036 -14.474 1.00 0.00 56 ASP A N 16
ATOM 29630 C CA . ASP A 1 77 ? 1.885 4.655 -14.974 1.00 0.00 56 ASP A CA 16
ATOM 29631 C C . ASP A 1 77 ? 2.987 4.326 -16.006 1.00 0.00 56 ASP A C 16
ATOM 29632 O O . ASP A 1 77 ? 3.151 5.022 -17.013 1.00 0.00 56 ASP A O 16
ATOM 29641 N N . LEU A 1 78 ? 3.741 3.266 -15.706 1.00 0.00 57 LEU A N 16
ATOM 29642 C CA . LEU A 1 78 ? 4.851 2.762 -16.533 1.00 0.00 57 LEU A CA 16
ATOM 29643 C C . LEU A 1 78 ? 4.421 1.627 -17.498 1.00 0.00 57 LEU A C 16
ATOM 29644 O O . LEU A 1 78 ? 5.097 1.412 -18.509 1.00 0.00 57 LEU A O 16
ATOM 29660 N N . THR A 1 79 ? 3.301 0.909 -17.221 1.00 0.00 58 THR A N 16
ATOM 29661 C CA . THR A 1 79 ? 2.991 -0.362 -17.946 1.00 0.00 58 THR A CA 16
ATOM 29662 C C . THR A 1 79 ? 2.174 -0.132 -19.232 1.00 0.00 58 THR A C 16
ATOM 29663 O O . THR A 1 79 ? 2.124 -1.017 -20.090 1.00 0.00 58 THR A O 16
ATOM 29674 N N . THR A 1 80 ? 1.567 1.059 -19.401 1.00 0.00 59 THR A N 16
ATOM 29675 C CA . THR A 1 80 ? 0.651 1.332 -20.536 1.00 0.00 59 THR A CA 16
ATOM 29676 C C . THR A 1 80 ? 0.808 2.805 -20.985 1.00 0.00 59 THR A C 16
ATOM 29677 O O . THR A 1 80 ? 1.725 3.084 -21.768 1.00 0.00 59 THR A O 16
ATOM 29688 N N . MET A 1 81 ? -0.029 3.737 -20.433 1.00 0.00 60 MET A N 16
ATOM 29689 C CA . MET A 1 81 ? -0.061 5.194 -20.799 1.00 0.00 60 MET A CA 16
ATOM 29690 C C . MET A 1 81 ? -0.005 5.468 -22.327 1.00 0.00 60 MET A C 16
ATOM 29691 O O . MET A 1 81 ? -1.047 5.646 -22.972 1.00 0.00 60 MET A O 16
ATOM 29705 N N . THR A 1 82 ? 1.227 5.507 -22.878 1.00 0.00 61 THR A N 16
ATOM 29706 C CA . THR A 1 82 ? 1.496 5.942 -24.249 1.00 0.00 61 THR A CA 16
ATOM 29707 C C . THR A 1 82 ? 0.928 4.954 -25.281 1.00 0.00 61 THR A C 16
ATOM 29708 O O . THR A 1 82 ? 1.241 3.753 -25.248 1.00 0.00 61 THR A O 16
ATOM 29719 N N . ALA A 1 83 ? 0.058 5.473 -26.163 1.00 0.00 62 ALA A N 16
ATOM 29720 C CA . ALA A 1 83 ? -0.550 4.702 -27.253 1.00 0.00 62 ALA A CA 16
ATOM 29721 C C . ALA A 1 83 ? 0.508 4.388 -28.342 1.00 0.00 62 ALA A C 16
ATOM 29722 O O . ALA A 1 83 ? 0.853 3.202 -28.535 1.00 0.00 62 ALA A O 16
ATOM 29730 N N . MET B 1 22 ? 9.315 15.550 -7.066 1.00 0.00 1 MET B N 16
ATOM 29731 C CA . MET B 1 22 ? 9.860 15.039 -5.790 1.00 0.00 1 MET B CA 16
ATOM 29732 C C . MET B 1 22 ? 9.723 13.506 -5.762 1.00 0.00 1 MET B C 16
ATOM 29733 O O . MET B 1 22 ? 10.716 12.777 -5.912 1.00 0.00 1 MET B O 16
ATOM 29747 N N . TYR B 1 23 ? 8.478 13.024 -5.599 1.00 0.00 2 TYR B N 16
ATOM 29748 C CA . TYR B 1 23 ? 8.149 11.590 -5.655 1.00 0.00 2 TYR B CA 16
ATOM 29749 C C . TYR B 1 23 ? 6.716 11.368 -6.138 1.00 0.00 2 TYR B C 16
ATOM 29750 O O . TYR B 1 23 ? 5.923 12.315 -6.237 1.00 0.00 2 TYR B O 16
ATOM 29768 N N . LYS B 1 24 ? 6.390 10.092 -6.402 1.00 0.00 3 LYS B N 16
ATOM 29769 C CA . LYS B 1 24 ? 5.167 9.713 -7.116 1.00 0.00 3 LYS B CA 16
ATOM 29770 C C . LYS B 1 24 ? 4.863 8.214 -6.965 1.00 0.00 3 LYS B C 16
ATOM 29771 O O . LYS B 1 24 ? 5.619 7.466 -6.329 1.00 0.00 3 LYS B O 16
ATOM 29790 N N . PHE B 1 25 ? 3.749 7.797 -7.584 1.00 0.00 4 PHE B N 16
ATOM 29791 C CA . PHE B 1 25 ? 3.288 6.407 -7.613 1.00 0.00 4 PHE B CA 16
ATOM 29792 C C . PHE B 1 25 ? 3.673 5.781 -8.954 1.00 0.00 4 PHE B C 16
ATOM 29793 O O . PHE B 1 25 ? 3.337 6.325 -9.997 1.00 0.00 4 PHE B O 16
ATOM 29810 N N . GLU B 1 26 ? 4.395 4.660 -8.915 1.00 0.00 5 GLU B N 16
ATOM 29811 C CA . GLU B 1 26 ? 4.813 3.931 -10.123 1.00 0.00 5 GLU B CA 16
ATOM 29812 C C . GLU B 1 26 ? 3.907 2.720 -10.349 1.00 0.00 5 GLU B C 16
ATOM 29813 O O . GLU B 1 26 ? 4.074 1.708 -9.682 1.00 0.00 5 GLU B O 16
ATOM 29825 N N . ILE B 1 27 ? 2.986 2.818 -11.328 1.00 0.00 6 ILE B N 16
ATOM 29826 C CA . ILE B 1 27 ? 1.981 1.777 -11.614 1.00 0.00 6 ILE B CA 16
ATOM 29827 C C . ILE B 1 27 ? 2.505 0.894 -12.735 1.00 0.00 6 ILE B C 16
ATOM 29828 O O . ILE B 1 27 ? 2.865 1.392 -13.804 1.00 0.00 6 ILE B O 16
ATOM 29844 N N . TYR B 1 28 ? 2.528 -0.398 -12.503 1.00 0.00 7 TYR B N 16
ATOM 29845 C CA . TYR B 1 28 ? 2.991 -1.363 -13.491 1.00 0.00 7 TYR B CA 16
ATOM 29846 C C . TYR B 1 28 ? 2.334 -2.716 -13.238 1.00 0.00 7 TYR B C 16
ATOM 29847 O O . TYR B 1 28 ? 1.436 -2.841 -12.408 1.00 0.00 7 TYR B O 16
ATOM 29865 N N . GLN B 1 29 ? 2.768 -3.706 -14.005 1.00 0.00 8 GLN B N 16
ATOM 29866 C CA . GLN B 1 29 ? 2.521 -5.122 -13.705 1.00 0.00 8 GLN B CA 16
ATOM 29867 C C . GLN B 1 29 ? 3.863 -5.855 -13.711 1.00 0.00 8 GLN B C 16
ATOM 29868 O O . GLN B 1 29 ? 4.868 -5.345 -14.235 1.00 0.00 8 GLN B O 16
ATOM 29882 N N . ASP B 1 30 ? 3.876 -7.054 -13.149 1.00 0.00 9 ASP B N 16
ATOM 29883 C CA . ASP B 1 30 ? 5.048 -7.941 -13.196 1.00 0.00 9 ASP B CA 16
ATOM 29884 C C . ASP B 1 30 ? 4.704 -9.148 -14.079 1.00 0.00 9 ASP B C 16
ATOM 29885 O O . ASP B 1 30 ? 3.549 -9.271 -14.508 1.00 0.00 9 ASP B O 16
ATOM 29894 N N . LYS B 1 31 ? 5.708 -10.046 -14.259 1.00 0.00 10 LYS B N 16
ATOM 29895 C CA . LYS B 1 31 ? 5.697 -11.236 -15.154 1.00 0.00 10 LYS B CA 16
ATOM 29896 C C . LYS B 1 31 ? 4.358 -12.016 -15.142 1.00 0.00 10 LYS B C 16
ATOM 29897 O O . LYS B 1 31 ? 3.885 -12.447 -16.201 1.00 0.00 10 LYS B O 16
ATOM 29916 N N . ALA B 1 32 ? 3.738 -12.143 -13.955 1.00 0.00 11 ALA B N 16
ATOM 29917 C CA . ALA B 1 32 ? 2.468 -12.886 -13.772 1.00 0.00 11 ALA B CA 16
ATOM 29918 C C . ALA B 1 32 ? 1.226 -12.091 -14.274 1.00 0.00 11 ALA B C 16
ATOM 29919 O O . ALA B 1 32 ? 0.086 -12.527 -14.069 1.00 0.00 11 ALA B O 16
ATOM 29926 N N . GLY B 1 33 ? 1.467 -10.936 -14.940 1.00 0.00 12 GLY B N 16
ATOM 29927 C CA . GLY B 1 33 ? 0.427 -10.014 -15.375 1.00 0.00 12 GLY B CA 16
ATOM 29928 C C . GLY B 1 33 ? -0.285 -9.355 -14.213 1.00 0.00 12 GLY B C 16
ATOM 29929 O O . GLY B 1 33 ? -1.432 -8.917 -14.346 1.00 0.00 12 GLY B O 16
ATOM 29933 N N . GLU B 1 34 ? 0.410 -9.263 -13.067 1.00 0.00 13 GLU B N 16
ATOM 29934 C CA . GLU B 1 34 ? -0.213 -8.819 -11.800 1.00 0.00 13 GLU B CA 16
ATOM 29935 C C . GLU B 1 34 ? 0.130 -7.357 -11.536 1.00 0.00 13 GLU B C 16
ATOM 29936 O O . GLU B 1 34 ? 1.305 -7.010 -11.392 1.00 0.00 13 GLU B O 16
ATOM 29948 N N . TYR B 1 35 ? -0.898 -6.505 -11.598 1.00 0.00 14 TYR B N 16
ATOM 29949 C CA . TYR B 1 35 ? -0.763 -5.065 -11.353 1.00 0.00 14 TYR B CA 16
ATOM 29950 C C . TYR B 1 35 ? -0.395 -4.719 -9.904 1.00 0.00 14 TYR B C 16
ATOM 29951 O O . TYR B 1 35 ? -1.062 -5.125 -8.954 1.00 0.00 14 TYR B O 16
ATOM 29969 N N . ARG B 1 36 ? 0.702 -3.958 -9.793 1.00 0.00 15 ARG B N 16
ATOM 29970 C CA . ARG B 1 36 ? 1.227 -3.425 -8.538 1.00 0.00 15 ARG B CA 16
ATOM 29971 C C . ARG B 1 36 ? 1.717 -2.000 -8.806 1.00 0.00 15 ARG B C 16
ATOM 29972 O O . ARG B 1 36 ? 2.374 -1.754 -9.826 1.00 0.00 15 ARG B O 16
ATOM 29993 N N . PHE B 1 37 ? 1.419 -1.085 -7.894 1.00 0.00 16 PHE B N 16
ATOM 29994 C CA . PHE B 1 37 ? 2.034 0.243 -7.877 1.00 0.00 16 PHE B CA 16
ATOM 29995 C C . PHE B 1 37 ? 3.033 0.348 -6.718 1.00 0.00 16 PHE B C 16
ATOM 29996 O O . PHE B 1 37 ? 3.035 -0.484 -5.800 1.00 0.00 16 PHE B O 16
ATOM 30013 N N . ARG B 1 38 ? 3.920 1.342 -6.834 1.00 0.00 17 ARG B N 16
ATOM 30014 C CA . ARG B 1 38 ? 4.883 1.736 -5.796 1.00 0.00 17 ARG B CA 16
ATOM 30015 C C . ARG B 1 38 ? 4.515 3.131 -5.300 1.00 0.00 17 ARG B C 16
ATOM 30016 O O . ARG B 1 38 ? 3.726 3.830 -5.934 1.00 0.00 17 ARG B O 16
ATOM 30037 N N . PHE B 1 39 ? 5.088 3.515 -4.166 1.00 0.00 18 PHE B N 16
ATOM 30038 C CA . PHE B 1 39 ? 5.253 4.917 -3.799 1.00 0.00 18 PHE B CA 16
ATOM 30039 C C . PHE B 1 39 ? 6.735 5.120 -3.512 1.00 0.00 18 PHE B C 16
ATOM 30040 O O . PHE B 1 39 ? 7.353 4.363 -2.740 1.00 0.00 18 PHE B O 16
ATOM 30057 N N . LYS B 1 40 ? 7.294 6.119 -4.177 1.00 0.00 19 LYS B N 16
ATOM 30058 C CA . LYS B 1 40 ? 8.728 6.389 -4.199 1.00 0.00 19 LYS B CA 16
ATOM 30059 C C . LYS B 1 40 ? 9.103 7.487 -3.202 1.00 0.00 19 LYS B C 16
ATOM 30060 O O . LYS B 1 40 ? 8.248 8.031 -2.489 1.00 0.00 19 LYS B O 16
ATOM 30079 N N . ALA B 1 41 ? 10.401 7.799 -3.181 1.00 0.00 20 ALA B N 16
ATOM 30080 C CA . ALA B 1 41 ? 10.991 8.840 -2.337 1.00 0.00 20 ALA B CA 16
ATOM 30081 C C . ALA B 1 41 ? 11.867 9.740 -3.218 1.00 0.00 20 ALA B C 16
ATOM 30082 O O . ALA B 1 41 ? 12.247 9.334 -4.321 1.00 0.00 20 ALA B O 16
ATOM 30089 N N . SER B 1 42 ? 12.120 10.968 -2.743 1.00 0.00 21 SER B N 16
ATOM 30090 C CA . SER B 1 42 ? 12.953 11.986 -3.424 1.00 0.00 21 SER B CA 16
ATOM 30091 C C . SER B 1 42 ? 14.308 11.449 -3.973 1.00 0.00 21 SER B C 16
ATOM 30092 O O . SER B 1 42 ? 14.725 11.825 -5.075 1.00 0.00 21 SER B O 16
ATOM 30100 N N . ASN B 1 43 ? 14.969 10.548 -3.215 1.00 0.00 22 ASN B N 16
ATOM 30101 C CA . ASN B 1 43 ? 16.306 10.011 -3.587 1.00 0.00 22 ASN B CA 16
ATOM 30102 C C . ASN B 1 43 ? 16.191 8.725 -4.450 1.00 0.00 22 ASN B C 16
ATOM 30103 O O . ASN B 1 43 ? 17.203 8.136 -4.836 1.00 0.00 22 ASN B O 16
ATOM 30114 N N . GLY B 1 44 ? 14.950 8.315 -4.760 1.00 0.00 23 GLY B N 16
ATOM 30115 C CA . GLY B 1 44 ? 14.680 7.135 -5.595 1.00 0.00 23 GLY B CA 16
ATOM 30116 C C . GLY B 1 44 ? 14.513 5.843 -4.812 1.00 0.00 23 GLY B C 16
ATOM 30117 O O . GLY B 1 44 ? 14.687 4.758 -5.372 1.00 0.00 23 GLY B O 16
ATOM 30121 N N . GLU B 1 45 ? 14.174 5.960 -3.519 1.00 0.00 24 GLU B N 16
ATOM 30122 C CA . GLU B 1 45 ? 13.821 4.798 -2.678 1.00 0.00 24 GLU B CA 16
ATOM 30123 C C . GLU B 1 45 ? 12.352 4.424 -2.887 1.00 0.00 24 GLU B C 16
ATOM 30124 O O . GLU B 1 45 ? 11.553 5.265 -3.270 1.00 0.00 24 GLU B O 16
ATOM 30136 N N . THR B 1 46 ? 12.019 3.153 -2.642 1.00 0.00 25 THR B N 16
ATOM 30137 C CA . THR B 1 46 ? 10.630 2.690 -2.548 1.00 0.00 25 THR B CA 16
ATOM 30138 C C . THR B 1 46 ? 10.346 2.325 -1.084 1.00 0.00 25 THR B C 16
ATOM 30139 O O . THR B 1 46 ? 11.186 1.726 -0.402 1.00 0.00 25 THR B O 16
ATOM 30150 N N . MET B 1 47 ? 9.171 2.709 -0.609 1.00 0.00 26 MET B N 16
ATOM 30151 C CA . MET B 1 47 ? 8.770 2.522 0.795 1.00 0.00 26 MET B CA 16
ATOM 30152 C C . MET B 1 47 ? 7.585 1.546 0.907 1.00 0.00 26 MET B C 16
ATOM 30153 O O . MET B 1 47 ? 7.477 0.813 1.895 1.00 0.00 26 MET B O 16
ATOM 30167 N N . PHE B 1 48 ? 6.708 1.532 -0.108 1.00 0.00 27 PHE B N 16
ATOM 30168 C CA . PHE B 1 48 ? 5.718 0.458 -0.276 1.00 0.00 27 PHE B CA 16
ATOM 30169 C C . PHE B 1 48 ? 5.526 0.169 -1.763 1.00 0.00 27 PHE B C 16
ATOM 30170 O O . PHE B 1 48 ? 5.800 1.016 -2.627 1.00 0.00 27 PHE B O 16
ATOM 30187 N N . SER B 1 49 ? 5.004 -1.028 -2.007 1.00 0.00 28 SER B N 16
ATOM 30188 C CA . SER B 1 49 ? 4.654 -1.529 -3.331 1.00 0.00 28 SER B CA 16
ATOM 30189 C C . SER B 1 49 ? 3.869 -2.825 -3.199 1.00 0.00 28 SER B C 16
ATOM 30190 O O . SER B 1 49 ? 3.524 -3.234 -2.093 1.00 0.00 28 SER B O 16
ATOM 30198 N N . SER B 1 50 ? 3.528 -3.414 -4.347 1.00 0.00 29 SER B N 16
ATOM 30199 C CA . SER B 1 50 ? 3.244 -4.862 -4.464 1.00 0.00 29 SER B CA 16
ATOM 30200 C C . SER B 1 50 ? 1.960 -5.262 -3.725 1.00 0.00 29 SER B C 16
ATOM 30201 O O . SER B 1 50 ? 1.879 -6.340 -3.120 1.00 0.00 29 SER B O 16
ATOM 30209 N N . GLU B 1 51 ? 0.945 -4.391 -3.805 1.00 0.00 30 GLU B N 16
ATOM 30210 C CA . GLU B 1 51 ? -0.362 -4.657 -3.201 1.00 0.00 30 GLU B CA 16
ATOM 30211 C C . GLU B 1 51 ? -1.116 -5.735 -3.994 1.00 0.00 30 GLU B C 16
ATOM 30212 O O . GLU B 1 51 ? -1.860 -6.516 -3.402 1.00 0.00 30 GLU B O 16
ATOM 30224 N N . GLY B 1 52 ? -0.905 -5.777 -5.334 1.00 0.00 31 GLY B N 16
ATOM 30225 C CA . GLY B 1 52 ? -1.499 -6.805 -6.181 1.00 0.00 31 GLY B CA 16
ATOM 30226 C C . GLY B 1 52 ? -3.009 -6.695 -6.198 1.00 0.00 31 GLY B C 16
ATOM 30227 O O . GLY B 1 52 ? -3.701 -7.691 -5.977 1.00 0.00 31 GLY B O 16
ATOM 30231 N N . TYR B 1 53 ? -3.522 -5.479 -6.492 1.00 0.00 32 TYR B N 16
ATOM 30232 C CA . TYR B 1 53 ? -4.917 -5.117 -6.186 1.00 0.00 32 TYR B CA 16
ATOM 30233 C C . TYR B 1 53 ? -5.886 -5.877 -7.117 1.00 0.00 32 TYR B C 16
ATOM 30234 O O . TYR B 1 53 ? -6.633 -6.746 -6.651 1.00 0.00 32 TYR B O 16
ATOM 30252 N N . LYS B 1 54 ? -5.835 -5.578 -8.431 1.00 0.00 33 LYS B N 16
ATOM 30253 C CA . LYS B 1 54 ? -6.652 -6.282 -9.439 1.00 0.00 33 LYS B CA 16
ATOM 30254 C C . LYS B 1 54 ? -6.168 -5.947 -10.856 1.00 0.00 33 LYS B C 16
ATOM 30255 O O . LYS B 1 54 ? -5.562 -6.780 -11.527 1.00 0.00 33 LYS B O 16
ATOM 30274 N N . ALA B 1 55 ? -6.431 -4.710 -11.290 1.00 0.00 34 ALA B N 16
ATOM 30275 C CA . ALA B 1 55 ? -6.185 -4.259 -12.678 1.00 0.00 34 ALA B CA 16
ATOM 30276 C C . ALA B 1 55 ? -5.618 -2.837 -12.663 1.00 0.00 34 ALA B C 16
ATOM 30277 O O . ALA B 1 55 ? -5.451 -2.272 -11.580 1.00 0.00 34 ALA B O 16
ATOM 30284 N N . LYS B 1 56 ? -5.324 -2.255 -13.845 1.00 0.00 35 LYS B N 16
ATOM 30285 C CA . LYS B 1 56 ? -4.797 -0.876 -13.964 1.00 0.00 35 LYS B CA 16
ATOM 30286 C C . LYS B 1 56 ? -5.823 0.159 -13.462 1.00 0.00 35 LYS B C 16
ATOM 30287 O O . LYS B 1 56 ? -5.495 0.990 -12.622 1.00 0.00 35 LYS B O 16
ATOM 30306 N N . ALA B 1 57 ? -7.063 0.075 -13.970 1.00 0.00 36 ALA B N 16
ATOM 30307 C CA . ALA B 1 57 ? -8.162 0.982 -13.580 1.00 0.00 36 ALA B CA 16
ATOM 30308 C C . ALA B 1 57 ? -8.427 0.906 -12.071 1.00 0.00 36 ALA B C 16
ATOM 30309 O O . ALA B 1 57 ? -8.633 1.931 -11.413 1.00 0.00 36 ALA B O 16
ATOM 30316 N N . SER B 1 58 ? -8.356 -0.323 -11.536 1.00 0.00 37 SER B N 16
ATOM 30317 C CA . SER B 1 58 ? -8.519 -0.593 -10.106 1.00 0.00 37 SER B CA 16
ATOM 30318 C C . SER B 1 58 ? -7.351 0.011 -9.306 1.00 0.00 37 SER B C 16
ATOM 30319 O O . SER B 1 58 ? -7.547 0.512 -8.196 1.00 0.00 37 SER B O 16
ATOM 30327 N N . ALA B 1 59 ? -6.142 -0.024 -9.911 1.00 0.00 38 ALA B N 16
ATOM 30328 C CA . ALA B 1 59 ? -4.908 0.471 -9.287 1.00 0.00 38 ALA B CA 16
ATOM 30329 C C . ALA B 1 59 ? -4.981 1.990 -9.070 1.00 0.00 38 ALA B C 16
ATOM 30330 O O . ALA B 1 59 ? -4.645 2.471 -7.993 1.00 0.00 38 ALA B O 16
ATOM 30337 N N . ILE B 1 60 ? -5.422 2.738 -10.105 1.00 0.00 39 ILE B N 16
ATOM 30338 C CA . ILE B 1 60 ? -5.662 4.197 -10.012 1.00 0.00 39 ILE B CA 16
ATOM 30339 C C . ILE B 1 60 ? -6.674 4.527 -8.906 1.00 0.00 39 ILE B C 16
ATOM 30340 O O . ILE B 1 60 ? -6.404 5.406 -8.095 1.00 0.00 39 ILE B O 16
ATOM 30356 N N . HIS B 1 61 ? -7.817 3.803 -8.873 1.00 0.00 40 HIS B N 16
ATOM 30357 C CA . HIS B 1 61 ? -8.874 4.015 -7.849 1.00 0.00 40 HIS B CA 16
ATOM 30358 C C . HIS B 1 61 ? -8.321 3.824 -6.429 1.00 0.00 40 HIS B C 16
ATOM 30359 O O . HIS B 1 61 ? -8.670 4.587 -5.499 1.00 0.00 40 HIS B O 16
ATOM 30374 N N . ALA B 1 62 ? -7.440 2.820 -6.271 1.00 0.00 41 ALA B N 16
ATOM 30375 C CA . ALA B 1 62 ? -6.707 2.606 -5.032 1.00 0.00 41 ALA B CA 16
ATOM 30376 C C . ALA B 1 62 ? -5.877 3.849 -4.694 1.00 0.00 41 ALA B C 16
ATOM 30377 O O . ALA B 1 62 ? -6.095 4.464 -3.665 1.00 0.00 41 ALA B O 16
ATOM 30384 N N . ILE B 1 63 ? -4.986 4.255 -5.603 1.00 0.00 42 ILE B N 16
ATOM 30385 C CA . ILE B 1 63 ? -4.131 5.449 -5.427 1.00 0.00 42 ILE B CA 16
ATOM 30386 C C . ILE B 1 63 ? -4.971 6.718 -5.169 1.00 0.00 42 ILE B C 16
ATOM 30387 O O . ILE B 1 63 ? -4.520 7.631 -4.470 1.00 0.00 42 ILE B O 16
ATOM 30403 N N . GLU B 1 64 ? -6.218 6.736 -5.678 1.00 0.00 43 GLU B N 16
ATOM 30404 C CA . GLU B 1 64 ? -7.124 7.876 -5.494 1.00 0.00 43 GLU B CA 16
ATOM 30405 C C . GLU B 1 64 ? -7.456 8.042 -4.010 1.00 0.00 43 GLU B C 16
ATOM 30406 O O . GLU B 1 64 ? -7.550 9.177 -3.546 1.00 0.00 43 GLU B O 16
ATOM 30418 N N . SER B 1 65 ? -7.558 6.903 -3.268 1.00 0.00 44 SER B N 16
ATOM 30419 C CA . SER B 1 65 ? -7.689 6.906 -1.787 1.00 0.00 44 SER B CA 16
ATOM 30420 C C . SER B 1 65 ? -6.583 7.719 -1.123 1.00 0.00 44 SER B C 16
ATOM 30421 O O . SER B 1 65 ? -6.835 8.437 -0.137 1.00 0.00 44 SER B O 16
ATOM 30429 N N . ILE B 1 66 ? -5.358 7.586 -1.659 1.00 0.00 45 ILE B N 16
ATOM 30430 C CA . ILE B 1 66 ? -4.194 8.226 -1.069 1.00 0.00 45 ILE B CA 16
ATOM 30431 C C . ILE B 1 66 ? -4.329 9.743 -1.223 1.00 0.00 45 ILE B C 16
ATOM 30432 O O . ILE B 1 66 ? -4.097 10.507 -0.278 1.00 0.00 45 ILE B O 16
ATOM 30448 N N . LYS B 1 67 ? -4.743 10.154 -2.433 1.00 0.00 46 LYS B N 16
ATOM 30449 C CA . LYS B 1 67 ? -4.886 11.580 -2.805 1.00 0.00 46 LYS B CA 16
ATOM 30450 C C . LYS B 1 67 ? -5.946 12.292 -1.945 1.00 0.00 46 LYS B C 16
ATOM 30451 O O . LYS B 1 67 ? -5.846 13.501 -1.705 1.00 0.00 46 LYS B O 16
ATOM 30470 N N . ARG B 1 68 ? -6.940 11.514 -1.480 1.00 0.00 47 ARG B N 16
ATOM 30471 C CA . ARG B 1 68 ? -8.104 12.043 -0.733 1.00 0.00 47 ARG B CA 16
ATOM 30472 C C . ARG B 1 68 ? -7.676 12.713 0.594 1.00 0.00 47 ARG B C 16
ATOM 30473 O O . ARG B 1 68 ? -8.018 13.873 0.843 1.00 0.00 47 ARG B O 16
ATOM 30494 N N . ASN B 1 69 ? -6.909 11.967 1.426 1.00 0.00 48 ASN B N 16
ATOM 30495 C CA . ASN B 1 69 ? -6.640 12.377 2.836 1.00 0.00 48 ASN B CA 16
ATOM 30496 C C . ASN B 1 69 ? -5.575 11.487 3.531 1.00 0.00 48 ASN B C 16
ATOM 30497 O O . ASN B 1 69 ? -5.432 11.538 4.746 1.00 0.00 48 ASN B O 16
ATOM 30508 N N . SER B 1 70 ? -4.800 10.700 2.770 1.00 0.00 49 SER B N 16
ATOM 30509 C CA . SER B 1 70 ? -3.867 9.702 3.358 1.00 0.00 49 SER B CA 16
ATOM 30510 C C . SER B 1 70 ? -2.703 10.348 4.129 1.00 0.00 49 SER B C 16
ATOM 30511 O O . SER B 1 70 ? -2.253 9.811 5.150 1.00 0.00 49 SER B O 16
ATOM 30519 N N . ALA B 1 71 ? -2.218 11.496 3.629 1.00 0.00 50 ALA B N 16
ATOM 30520 C CA . ALA B 1 71 ? -1.206 12.301 4.331 1.00 0.00 50 ALA B CA 16
ATOM 30521 C C . ALA B 1 71 ? -1.727 12.817 5.695 1.00 0.00 50 ALA B C 16
ATOM 30522 O O . ALA B 1 71 ? -0.941 13.044 6.624 1.00 0.00 50 ALA B O 16
ATOM 30529 N N . GLY B 1 72 ? -3.059 12.988 5.792 1.00 0.00 51 GLY B N 16
ATOM 30530 C CA . GLY B 1 72 ? -3.725 13.370 7.044 1.00 0.00 51 GLY B CA 16
ATOM 30531 C C . GLY B 1 72 ? -4.366 12.198 7.786 1.00 0.00 51 GLY B C 16
ATOM 30532 O O . GLY B 1 72 ? -4.895 12.388 8.885 1.00 0.00 51 GLY B O 16
ATOM 30536 N N . ALA B 1 73 ? -4.320 10.984 7.184 1.00 0.00 52 ALA B N 16
ATOM 30537 C CA . ALA B 1 73 ? -4.862 9.742 7.791 1.00 0.00 52 ALA B CA 16
ATOM 30538 C C . ALA B 1 73 ? -4.067 9.336 9.042 1.00 0.00 52 ALA B C 16
ATOM 30539 O O . ALA B 1 73 ? -2.973 9.841 9.275 1.00 0.00 52 ALA B O 16
ATOM 30546 N N . ASP B 1 74 ? -4.625 8.426 9.854 1.00 0.00 53 ASP B N 16
ATOM 30547 C CA . ASP B 1 74 ? -3.962 7.961 11.088 1.00 0.00 53 ASP B CA 16
ATOM 30548 C C . ASP B 1 74 ? -3.109 6.715 10.797 1.00 0.00 53 ASP B C 16
ATOM 30549 O O . ASP B 1 74 ? -3.314 6.037 9.793 1.00 0.00 53 ASP B O 16
ATOM 30558 N N . THR B 1 75 ? -2.121 6.456 11.659 1.00 0.00 54 THR B N 16
ATOM 30559 C CA . THR B 1 75 ? -1.230 5.291 11.551 1.00 0.00 54 THR B CA 16
ATOM 30560 C C . THR B 1 75 ? -1.444 4.367 12.768 1.00 0.00 54 THR B C 16
ATOM 30561 O O . THR B 1 75 ? -0.958 4.638 13.869 1.00 0.00 54 THR B O 16
ATOM 30572 N N . VAL B 1 76 ? -2.221 3.298 12.547 1.00 0.00 55 VAL B N 16
ATOM 30573 C CA . VAL B 1 76 ? -2.642 2.332 13.584 1.00 0.00 55 VAL B CA 16
ATOM 30574 C C . VAL B 1 76 ? -1.838 1.026 13.459 1.00 0.00 55 VAL B C 16
ATOM 30575 O O . VAL B 1 76 ? -1.732 0.488 12.360 1.00 0.00 55 VAL B O 16
ATOM 30588 N N . ASP B 1 77 ? -1.277 0.536 14.579 1.00 0.00 56 ASP B N 16
ATOM 30589 C CA . ASP B 1 77 ? -0.577 -0.769 14.641 1.00 0.00 56 ASP B CA 16
ATOM 30590 C C . ASP B 1 77 ? -1.405 -1.797 15.445 1.00 0.00 56 ASP B C 16
ATOM 30591 O O . ASP B 1 77 ? -1.757 -1.565 16.609 1.00 0.00 56 ASP B O 16
ATOM 30600 N N . LEU B 1 78 ? -1.727 -2.910 14.783 1.00 0.00 57 LEU B N 16
ATOM 30601 C CA . LEU B 1 78 ? -2.506 -4.030 15.344 1.00 0.00 57 LEU B CA 16
ATOM 30602 C C . LEU B 1 78 ? -1.615 -5.149 15.923 1.00 0.00 57 LEU B C 16
ATOM 30603 O O . LEU B 1 78 ? -2.076 -5.907 16.781 1.00 0.00 57 LEU B O 16
ATOM 30619 N N . THR B 1 79 ? -0.340 -5.242 15.492 1.00 0.00 58 THR B N 16
ATOM 30620 C CA . THR B 1 79 ? 0.514 -6.409 15.830 1.00 0.00 58 THR B CA 16
ATOM 30621 C C . THR B 1 79 ? 1.212 -6.224 17.196 1.00 0.00 58 THR B C 16
ATOM 30622 O O . THR B 1 79 ? 1.810 -7.171 17.691 1.00 0.00 58 THR B O 16
ATOM 30633 N N . THR B 1 80 ? 1.023 -5.023 17.816 1.00 0.00 59 THR B N 16
ATOM 30634 C CA . THR B 1 80 ? 1.620 -4.573 19.111 1.00 0.00 59 THR B CA 16
ATOM 30635 C C . THR B 1 80 ? 3.049 -5.113 19.401 1.00 0.00 59 THR B C 16
ATOM 30636 O O . THR B 1 80 ? 4.035 -4.383 19.234 1.00 0.00 59 THR B O 16
ATOM 30647 N N . MET B 1 81 ? 3.148 -6.389 19.832 1.00 0.00 60 MET B N 16
ATOM 30648 C CA . MET B 1 81 ? 4.440 -7.072 20.047 1.00 0.00 60 MET B CA 16
ATOM 30649 C C . MET B 1 81 ? 5.182 -7.295 18.702 1.00 0.00 60 MET B C 16
ATOM 30650 O O . MET B 1 81 ? 4.591 -7.176 17.613 1.00 0.00 60 MET B O 16
ATOM 30664 N N . THR B 1 82 ? 6.484 -7.603 18.786 1.00 0.00 61 THR B N 16
ATOM 30665 C CA . THR B 1 82 ? 7.327 -7.889 17.611 1.00 0.00 61 THR B CA 16
ATOM 30666 C C . THR B 1 82 ? 7.691 -9.385 17.570 1.00 0.00 61 THR B C 16
ATOM 30667 O O . THR B 1 82 ? 7.860 -10.013 18.619 1.00 0.00 61 THR B O 16
ATOM 30678 N N . ALA B 1 83 ? 7.797 -9.949 16.354 1.00 0.00 62 ALA B N 16
ATOM 30679 C CA . ALA B 1 83 ? 8.170 -11.355 16.137 1.00 0.00 62 ALA B CA 16
ATOM 30680 C C . ALA B 1 83 ? 8.886 -11.487 14.766 1.00 0.00 62 ALA B C 16
ATOM 30681 O O . ALA B 1 83 ? 8.245 -11.852 13.757 1.00 0.00 62 ALA B O 16
ATOM 30689 N N . MET A 1 22 ? -12.140 8.576 10.731 1.00 0.00 1 MET A N 17
ATOM 30690 C CA . MET A 1 22 ? -11.385 8.644 9.455 1.00 0.00 1 MET A CA 17
ATOM 30691 C C . MET A 1 22 ? -10.660 7.307 9.223 1.00 0.00 1 MET A C 17
ATOM 30692 O O . MET A 1 22 ? -10.426 6.545 10.173 1.00 0.00 1 MET A O 17
ATOM 30706 N N . TYR A 1 23 ? -10.331 7.011 7.949 1.00 0.00 2 TYR A N 17
ATOM 30707 C CA . TYR A 1 23 ? -9.489 5.861 7.587 1.00 0.00 2 TYR A CA 17
ATOM 30708 C C . TYR A 1 23 ? -8.040 6.029 8.102 1.00 0.00 2 TYR A C 17
ATOM 30709 O O . TYR A 1 23 ? -7.615 7.131 8.485 1.00 0.00 2 TYR A O 17
ATOM 30727 N N . LYS A 1 24 ? -7.281 4.927 8.037 1.00 0.00 3 LYS A N 17
ATOM 30728 C CA . LYS A 1 24 ? -5.955 4.829 8.651 1.00 0.00 3 LYS A CA 17
ATOM 30729 C C . LYS A 1 24 ? -5.162 3.650 8.074 1.00 0.00 3 LYS A C 17
ATOM 30730 O O . LYS A 1 24 ? -5.664 2.885 7.234 1.00 0.00 3 LYS A O 17
ATOM 30749 N N . PHE A 1 25 ? -3.925 3.514 8.561 1.00 0.00 4 PHE A N 17
ATOM 30750 C CA . PHE A 1 25 ? -3.011 2.442 8.177 1.00 0.00 4 PHE A CA 17
ATOM 30751 C C . PHE A 1 25 ? -3.050 1.356 9.245 1.00 0.00 4 PHE A C 17
ATOM 30752 O O . PHE A 1 25 ? -2.793 1.631 10.412 1.00 0.00 4 PHE A O 17
ATOM 30769 N N . GLU A 1 26 ? -3.397 0.139 8.837 1.00 0.00 5 GLU A N 17
ATOM 30770 C CA . GLU A 1 26 ? -3.357 -1.031 9.713 1.00 0.00 5 GLU A CA 17
ATOM 30771 C C . GLU A 1 26 ? -2.034 -1.758 9.491 1.00 0.00 5 GLU A C 17
ATOM 30772 O O . GLU A 1 26 ? -1.816 -2.336 8.421 1.00 0.00 5 GLU A O 17
ATOM 30784 N N . ILE A 1 27 ? -1.160 -1.707 10.511 1.00 0.00 6 ILE A N 17
ATOM 30785 C CA . ILE A 1 27 ? 0.173 -2.317 10.477 1.00 0.00 6 ILE A CA 17
ATOM 30786 C C . ILE A 1 27 ? 0.109 -3.623 11.241 1.00 0.00 6 ILE A C 17
ATOM 30787 O O . ILE A 1 27 ? -0.221 -3.643 12.425 1.00 0.00 6 ILE A O 17
ATOM 30803 N N . TYR A 1 28 ? 0.446 -4.697 10.579 1.00 0.00 7 TYR A N 17
ATOM 30804 C CA . TYR A 1 28 ? 0.436 -6.016 11.184 1.00 0.00 7 TYR A CA 17
ATOM 30805 C C . TYR A 1 28 ? 1.611 -6.838 10.652 1.00 0.00 7 TYR A C 17
ATOM 30806 O O . TYR A 1 28 ? 2.452 -6.337 9.911 1.00 0.00 7 TYR A O 17
ATOM 30824 N N . GLN A 1 29 ? 1.690 -8.077 11.108 1.00 0.00 8 GLN A N 17
ATOM 30825 C CA . GLN A 1 29 ? 2.559 -9.096 10.504 1.00 0.00 8 GLN A CA 17
ATOM 30826 C C . GLN A 1 29 ? 1.684 -10.276 10.072 1.00 0.00 8 GLN A C 17
ATOM 30827 O O . GLN A 1 29 ? 0.623 -10.537 10.661 1.00 0.00 8 GLN A O 17
ATOM 30841 N N . ASP A 1 30 ? 2.127 -10.950 9.024 1.00 0.00 9 ASP A N 17
ATOM 30842 C CA . ASP A 1 30 ? 1.471 -12.144 8.486 1.00 0.00 9 ASP A CA 17
ATOM 30843 C C . ASP A 1 30 ? 1.949 -13.362 9.290 1.00 0.00 9 ASP A C 17
ATOM 30844 O O . ASP A 1 30 ? 2.997 -13.268 9.924 1.00 0.00 9 ASP A O 17
ATOM 30853 N N . LYS A 1 31 ? 1.191 -14.491 9.231 1.00 0.00 10 LYS A N 17
ATOM 30854 C CA . LYS A 1 31 ? 1.498 -15.757 9.959 1.00 0.00 10 LYS A CA 17
ATOM 30855 C C . LYS A 1 31 ? 2.936 -16.244 9.682 1.00 0.00 10 LYS A C 17
ATOM 30856 O O . LYS A 1 31 ? 3.610 -16.767 10.573 1.00 0.00 10 LYS A O 17
ATOM 30875 N N . ALA A 1 32 ? 3.398 -16.023 8.440 1.00 0.00 11 ALA A N 17
ATOM 30876 C CA . ALA A 1 32 ? 4.799 -16.288 8.022 1.00 0.00 11 ALA A CA 17
ATOM 30877 C C . ALA A 1 32 ? 5.837 -15.334 8.714 1.00 0.00 11 ALA A C 17
ATOM 30878 O O . ALA A 1 32 ? 7.029 -15.365 8.384 1.00 0.00 11 ALA A O 17
ATOM 30885 N N . GLY A 1 33 ? 5.363 -14.511 9.672 1.00 0.00 12 GLY A N 17
ATOM 30886 C CA . GLY A 1 33 ? 6.150 -13.500 10.375 1.00 0.00 12 GLY A CA 17
ATOM 30887 C C . GLY A 1 33 ? 6.490 -12.302 9.512 1.00 0.00 12 GLY A C 17
ATOM 30888 O O . GLY A 1 33 ? 7.367 -11.511 9.867 1.00 0.00 12 GLY A O 17
ATOM 30892 N N . GLU A 1 34 ? 5.759 -12.136 8.394 1.00 0.00 13 GLU A N 17
ATOM 30893 C CA . GLU A 1 34 ? 6.112 -11.140 7.353 1.00 0.00 13 GLU A CA 17
ATOM 30894 C C . GLU A 1 34 ? 5.304 -9.862 7.577 1.00 0.00 13 GLU A C 17
ATOM 30895 O O . GLU A 1 34 ? 4.121 -9.826 7.251 1.00 0.00 13 GLU A O 17
ATOM 30907 N N . TYR A 1 35 ? 5.935 -8.866 8.218 1.00 0.00 14 TYR A N 17
ATOM 30908 C CA . TYR A 1 35 ? 5.338 -7.541 8.458 1.00 0.00 14 TYR A CA 17
ATOM 30909 C C . TYR A 1 35 ? 4.763 -6.906 7.175 1.00 0.00 14 TYR A C 17
ATOM 30910 O O . TYR A 1 35 ? 5.487 -6.592 6.223 1.00 0.00 14 TYR A O 17
ATOM 30928 N N . ARG A 1 36 ? 3.427 -6.761 7.206 1.00 0.00 15 ARG A N 17
ATOM 30929 C CA . ARG A 1 36 ? 2.617 -6.205 6.125 1.00 0.00 15 ARG A CA 17
ATOM 30930 C C . ARG A 1 36 ? 1.722 -5.100 6.709 1.00 0.00 15 ARG A C 17
ATOM 30931 O O . ARG A 1 36 ? 1.073 -5.312 7.736 1.00 0.00 15 ARG A O 17
ATOM 30952 N N . PHE A 1 37 ? 1.638 -3.944 6.033 1.00 0.00 16 PHE A N 17
ATOM 30953 C CA . PHE A 1 37 ? 0.660 -2.902 6.373 1.00 0.00 16 PHE A CA 17
ATOM 30954 C C . PHE A 1 37 ? -0.273 -2.658 5.189 1.00 0.00 16 PHE A C 17
ATOM 30955 O O . PHE A 1 37 ? -0.003 -3.096 4.057 1.00 0.00 16 PHE A O 17
ATOM 30972 N N . ARG A 1 38 ? -1.378 -1.980 5.482 1.00 0.00 17 ARG A N 17
ATOM 30973 C CA . ARG A 1 38 ? -2.389 -1.605 4.492 1.00 0.00 17 ARG A CA 17
ATOM 30974 C C . ARG A 1 38 ? -2.943 -0.212 4.797 1.00 0.00 17 ARG A C 17
ATOM 30975 O O . ARG A 1 38 ? -2.665 0.355 5.857 1.00 0.00 17 ARG A O 17
ATOM 30996 N N . PHE A 1 39 ? -3.731 0.316 3.854 1.00 0.00 18 PHE A N 17
ATOM 30997 C CA . PHE A 1 39 ? -4.474 1.575 4.026 1.00 0.00 18 PHE A CA 17
ATOM 30998 C C . PHE A 1 39 ? -5.944 1.276 3.749 1.00 0.00 18 PHE A C 17
ATOM 30999 O O . PHE A 1 39 ? -6.288 0.561 2.787 1.00 0.00 18 PHE A O 17
ATOM 31016 N N . LYS A 1 40 ? -6.794 1.801 4.625 1.00 0.00 19 LYS A N 17
ATOM 31017 C CA . LYS A 1 40 ? -8.220 1.531 4.628 1.00 0.00 19 LYS A CA 17
ATOM 31018 C C . LYS A 1 40 ? -9.013 2.689 3.998 1.00 0.00 19 LYS A C 17
ATOM 31019 O O . LYS A 1 40 ? -8.452 3.692 3.542 1.00 0.00 19 LYS A O 17
ATOM 31038 N N . ALA A 1 41 ? -10.333 2.504 3.995 1.00 0.00 20 ALA A N 17
ATOM 31039 C CA . ALA A 1 41 ? -11.313 3.456 3.480 1.00 0.00 20 ALA A CA 17
ATOM 31040 C C . ALA A 1 41 ? -12.403 3.634 4.548 1.00 0.00 20 ALA A C 17
ATOM 31041 O O . ALA A 1 41 ? -12.572 2.754 5.390 1.00 0.00 20 ALA A O 17
ATOM 31048 N N . SER A 1 42 ? -13.092 4.793 4.532 1.00 0.00 21 SER A N 17
ATOM 31049 C CA . SER A 1 42 ? -14.129 5.181 5.527 1.00 0.00 21 SER A CA 17
ATOM 31050 C C . SER A 1 42 ? -15.204 4.090 5.841 1.00 0.00 21 SER A C 17
ATOM 31051 O O . SER A 1 42 ? -15.794 4.105 6.927 1.00 0.00 21 SER A O 17
ATOM 31059 N N . ASN A 1 43 ? -15.454 3.159 4.899 1.00 0.00 22 ASN A N 17
ATOM 31060 C CA . ASN A 1 43 ? -16.481 2.093 5.059 1.00 0.00 22 ASN A CA 17
ATOM 31061 C C . ASN A 1 43 ? -15.844 0.743 5.478 1.00 0.00 22 ASN A C 17
ATOM 31062 O O . ASN A 1 43 ? -16.514 -0.290 5.460 1.00 0.00 22 ASN A O 17
ATOM 31073 N N . GLY A 1 44 ? -14.562 0.768 5.868 1.00 0.00 23 GLY A N 17
ATOM 31074 C CA . GLY A 1 44 ? -13.825 -0.439 6.274 1.00 0.00 23 GLY A CA 17
ATOM 31075 C C . GLY A 1 44 ? -13.277 -1.267 5.118 1.00 0.00 23 GLY A C 17
ATOM 31076 O O . GLY A 1 44 ? -12.919 -2.431 5.308 1.00 0.00 23 GLY A O 17
ATOM 31080 N N . GLU A 1 45 ? -13.208 -0.664 3.919 1.00 0.00 24 GLU A N 17
ATOM 31081 C CA . GLU A 1 45 ? -12.610 -1.310 2.726 1.00 0.00 24 GLU A CA 17
ATOM 31082 C C . GLU A 1 45 ? -11.085 -1.098 2.714 1.00 0.00 24 GLU A C 17
ATOM 31083 O O . GLU A 1 45 ? -10.599 -0.128 3.279 1.00 0.00 24 GLU A O 17
ATOM 31095 N N . THR A 1 46 ? -10.344 -2.026 2.098 1.00 0.00 25 THR A N 17
ATOM 31096 C CA . THR A 1 46 ? -8.893 -1.882 1.858 1.00 0.00 25 THR A CA 17
ATOM 31097 C C . THR A 1 46 ? -8.644 -1.644 0.355 1.00 0.00 25 THR A C 17
ATOM 31098 O O . THR A 1 46 ? -9.375 -2.153 -0.502 1.00 0.00 25 THR A O 17
ATOM 31109 N N . MET A 1 47 ? -7.603 -0.859 0.059 1.00 0.00 26 MET A N 17
ATOM 31110 C CA . MET A 1 47 ? -7.249 -0.450 -1.309 1.00 0.00 26 MET A CA 17
ATOM 31111 C C . MET A 1 47 ? -5.808 -0.875 -1.689 1.00 0.00 26 MET A C 17
ATOM 31112 O O . MET A 1 47 ? -5.541 -1.167 -2.860 1.00 0.00 26 MET A O 17
ATOM 31126 N N . PHE A 1 48 ? -4.882 -0.910 -0.711 1.00 0.00 27 PHE A N 17
ATOM 31127 C CA . PHE A 1 48 ? -3.553 -1.549 -0.899 1.00 0.00 27 PHE A CA 17
ATOM 31128 C C . PHE A 1 48 ? -3.146 -2.260 0.392 1.00 0.00 27 PHE A C 17
ATOM 31129 O O . PHE A 1 48 ? -3.588 -1.889 1.479 1.00 0.00 27 PHE A O 17
ATOM 31146 N N . SER A 1 49 ? -2.284 -3.260 0.231 1.00 0.00 28 SER A N 17
ATOM 31147 C CA . SER A 1 49 ? -1.696 -4.043 1.329 1.00 0.00 28 SER A CA 17
ATOM 31148 C C . SER A 1 49 ? -0.342 -4.630 0.898 1.00 0.00 28 SER A C 17
ATOM 31149 O O . SER A 1 49 ? 0.104 -4.420 -0.226 1.00 0.00 28 SER A O 17
ATOM 31157 N N . SER A 1 50 ? 0.317 -5.311 1.846 1.00 0.00 29 SER A N 17
ATOM 31158 C CA . SER A 1 50 ? 1.238 -6.433 1.568 1.00 0.00 29 SER A CA 17
ATOM 31159 C C . SER A 1 50 ? 2.468 -6.047 0.726 1.00 0.00 29 SER A C 17
ATOM 31160 O O . SER A 1 50 ? 2.825 -6.724 -0.246 1.00 0.00 29 SER A O 17
ATOM 31168 N N . GLU A 1 51 ? 3.131 -4.970 1.148 1.00 0.00 30 GLU A N 17
ATOM 31169 C CA . GLU A 1 51 ? 4.433 -4.557 0.599 1.00 0.00 30 GLU A CA 17
ATOM 31170 C C . GLU A 1 51 ? 5.543 -5.562 0.978 1.00 0.00 30 GLU A C 17
ATOM 31171 O O . GLU A 1 51 ? 6.358 -5.928 0.120 1.00 0.00 30 GLU A O 17
ATOM 31183 N N . GLY A 1 52 ? 5.545 -6.027 2.250 1.00 0.00 31 GLY A N 17
ATOM 31184 C CA . GLY A 1 52 ? 6.585 -6.922 2.752 1.00 0.00 31 GLY A CA 17
ATOM 31185 C C . GLY A 1 52 ? 7.947 -6.262 2.744 1.00 0.00 31 GLY A C 17
ATOM 31186 O O . GLY A 1 52 ? 8.901 -6.803 2.167 1.00 0.00 31 GLY A O 17
ATOM 31190 N N . TYR A 1 53 ? 8.036 -5.079 3.383 1.00 0.00 32 TYR A N 17
ATOM 31191 C CA . TYR A 1 53 ? 9.184 -4.179 3.217 1.00 0.00 32 TYR A CA 17
ATOM 31192 C C . TYR A 1 53 ? 10.402 -4.721 3.990 1.00 0.00 32 TYR A C 17
ATOM 31193 O O . TYR A 1 53 ? 11.438 -5.024 3.384 1.00 0.00 32 TYR A O 17
ATOM 31211 N N . LYS A 1 54 ? 10.250 -4.883 5.322 1.00 0.00 33 LYS A N 17
ATOM 31212 C CA . LYS A 1 54 ? 11.332 -5.394 6.189 1.00 0.00 33 LYS A CA 17
ATOM 31213 C C . LYS A 1 54 ? 10.791 -5.778 7.581 1.00 0.00 33 LYS A C 17
ATOM 31214 O O . LYS A 1 54 ? 10.795 -6.958 7.961 1.00 0.00 33 LYS A O 17
ATOM 31233 N N . ALA A 1 55 ? 10.311 -4.769 8.325 1.00 0.00 34 ALA A N 17
ATOM 31234 C CA . ALA A 1 55 ? 9.913 -4.915 9.743 1.00 0.00 34 ALA A CA 17
ATOM 31235 C C . ALA A 1 55 ? 8.827 -3.889 10.076 1.00 0.00 34 ALA A C 17
ATOM 31236 O O . ALA A 1 55 ? 8.457 -3.101 9.200 1.00 0.00 34 ALA A O 17
ATOM 31243 N N . LYS A 1 56 ? 8.323 -3.882 11.329 1.00 0.00 35 LYS A N 17
ATOM 31244 C CA . LYS A 1 56 ? 7.302 -2.911 11.774 1.00 0.00 35 LYS A CA 17
ATOM 31245 C C . LYS A 1 56 ? 7.897 -1.495 11.851 1.00 0.00 35 LYS A C 17
ATOM 31246 O O . LYS A 1 56 ? 7.255 -0.548 11.439 1.00 0.00 35 LYS A O 17
ATOM 31265 N N . ALA A 1 57 ? 9.117 -1.369 12.401 1.00 0.00 36 ALA A N 17
ATOM 31266 C CA . ALA A 1 57 ? 9.843 -0.076 12.469 1.00 0.00 36 ALA A CA 17
ATOM 31267 C C . ALA A 1 57 ? 10.007 0.520 11.058 1.00 0.00 36 ALA A C 17
ATOM 31268 O O . ALA A 1 57 ? 9.764 1.709 10.831 1.00 0.00 36 ALA A O 17
ATOM 31275 N N . SER A 1 58 ? 10.346 -0.364 10.106 1.00 0.00 37 SER A N 17
ATOM 31276 C CA . SER A 1 58 ? 10.491 -0.029 8.684 1.00 0.00 37 SER A CA 17
ATOM 31277 C C . SER A 1 58 ? 9.118 0.283 8.052 1.00 0.00 37 SER A C 17
ATOM 31278 O O . SER A 1 58 ? 9.035 1.061 7.099 1.00 0.00 37 SER A O 17
ATOM 31286 N N . ALA A 1 59 ? 8.055 -0.350 8.605 1.00 0.00 38 ALA A N 17
ATOM 31287 C CA . ALA A 1 59 ? 6.671 -0.168 8.147 1.00 0.00 38 ALA A CA 17
ATOM 31288 C C . ALA A 1 59 ? 6.179 1.250 8.474 1.00 0.00 38 ALA A C 17
ATOM 31289 O O . ALA A 1 59 ? 5.628 1.908 7.606 1.00 0.00 38 ALA A O 17
ATOM 31296 N N . ILE A 1 60 ? 6.375 1.710 9.739 1.00 0.00 39 ILE A N 17
ATOM 31297 C CA . ILE A 1 60 ? 6.078 3.107 10.154 1.00 0.00 39 ILE A CA 17
ATOM 31298 C C . ILE A 1 60 ? 6.828 4.111 9.259 1.00 0.00 39 ILE A C 17
ATOM 31299 O O . ILE A 1 60 ? 6.202 5.013 8.718 1.00 0.00 39 ILE A O 17
ATOM 31315 N N . HIS A 1 61 ? 8.158 3.915 9.091 1.00 0.00 40 HIS A N 17
ATOM 31316 C CA . HIS A 1 61 ? 9.013 4.816 8.274 1.00 0.00 40 HIS A CA 17
ATOM 31317 C C . HIS A 1 61 ? 8.511 4.918 6.825 1.00 0.00 40 HIS A C 17
ATOM 31318 O O . HIS A 1 61 ? 8.497 6.020 6.224 1.00 0.00 40 HIS A O 17
ATOM 31333 N N . ALA A 1 62 ? 8.070 3.771 6.277 1.00 0.00 41 ALA A N 17
ATOM 31334 C CA . ALA A 1 62 ? 7.415 3.712 4.976 1.00 0.00 41 ALA A CA 17
ATOM 31335 C C . ALA A 1 62 ? 6.167 4.598 4.985 1.00 0.00 41 ALA A C 17
ATOM 31336 O O . ALA A 1 62 ? 6.086 5.552 4.229 1.00 0.00 41 ALA A O 17
ATOM 31343 N N . ILE A 1 63 ? 5.248 4.326 5.913 1.00 0.00 42 ILE A N 17
ATOM 31344 C CA . ILE A 1 63 ? 3.996 5.092 6.075 1.00 0.00 42 ILE A CA 17
ATOM 31345 C C . ILE A 1 63 ? 4.265 6.598 6.307 1.00 0.00 42 ILE A C 17
ATOM 31346 O O . ILE A 1 63 ? 3.450 7.439 5.931 1.00 0.00 42 ILE A O 17
ATOM 31362 N N . GLU A 1 64 ? 5.443 6.927 6.863 1.00 0.00 43 GLU A N 17
ATOM 31363 C CA . GLU A 1 64 ? 5.830 8.322 7.117 1.00 0.00 43 GLU A CA 17
ATOM 31364 C C . GLU A 1 64 ? 6.020 9.075 5.796 1.00 0.00 43 GLU A C 17
ATOM 31365 O O . GLU A 1 64 ? 5.732 10.273 5.737 1.00 0.00 43 GLU A O 17
ATOM 31377 N N . SER A 1 65 ? 6.467 8.358 4.733 1.00 0.00 44 SER A N 17
ATOM 31378 C CA . SER A 1 65 ? 6.463 8.899 3.350 1.00 0.00 44 SER A CA 17
ATOM 31379 C C . SER A 1 65 ? 5.078 9.407 2.948 1.00 0.00 44 SER A C 17
ATOM 31380 O O . SER A 1 65 ? 4.954 10.439 2.268 1.00 0.00 44 SER A O 17
ATOM 31388 N N . ILE A 1 66 ? 4.041 8.655 3.362 1.00 0.00 45 ILE A N 17
ATOM 31389 C CA . ILE A 1 66 ? 2.675 8.944 2.961 1.00 0.00 45 ILE A CA 17
ATOM 31390 C C . ILE A 1 66 ? 2.203 10.225 3.667 1.00 0.00 45 ILE A C 17
ATOM 31391 O O . ILE A 1 66 ? 1.626 11.124 3.039 1.00 0.00 45 ILE A O 17
ATOM 31407 N N . LYS A 1 67 ? 2.490 10.288 4.982 1.00 0.00 46 LYS A N 17
ATOM 31408 C CA . LYS A 1 67 ? 2.104 11.413 5.872 1.00 0.00 46 LYS A CA 17
ATOM 31409 C C . LYS A 1 67 ? 2.683 12.750 5.401 1.00 0.00 46 LYS A C 17
ATOM 31410 O O . LYS A 1 67 ? 2.098 13.817 5.624 1.00 0.00 46 LYS A O 17
ATOM 31429 N N . ARG A 1 68 ? 3.847 12.640 4.772 1.00 0.00 47 ARG A N 17
ATOM 31430 C CA . ARG A 1 68 ? 4.612 13.780 4.250 1.00 0.00 47 ARG A CA 17
ATOM 31431 C C . ARG A 1 68 ? 3.809 14.617 3.220 1.00 0.00 47 ARG A C 17
ATOM 31432 O O . ARG A 1 68 ? 3.403 15.745 3.523 1.00 0.00 47 ARG A O 17
ATOM 31453 N N . ASN A 1 69 ? 3.554 14.047 2.026 1.00 0.00 48 ASN A N 17
ATOM 31454 C CA . ASN A 1 69 ? 2.967 14.808 0.884 1.00 0.00 48 ASN A CA 17
ATOM 31455 C C . ASN A 1 69 ? 2.273 13.880 -0.143 1.00 0.00 48 ASN A C 17
ATOM 31456 O O . ASN A 1 69 ? 1.983 14.301 -1.259 1.00 0.00 48 ASN A O 17
ATOM 31467 N N . SER A 1 70 ? 1.978 12.630 0.242 1.00 0.00 49 SER A N 17
ATOM 31468 C CA . SER A 1 70 ? 1.475 11.611 -0.707 1.00 0.00 49 SER A CA 17
ATOM 31469 C C . SER A 1 70 ? 0.077 11.944 -1.265 1.00 0.00 49 SER A C 17
ATOM 31470 O O . SER A 1 70 ? -0.242 11.591 -2.410 1.00 0.00 49 SER A O 17
ATOM 31478 N N . ALA A 1 71 ? -0.753 12.600 -0.441 1.00 0.00 50 ALA A N 17
ATOM 31479 C CA . ALA A 1 71 ? -2.049 13.143 -0.881 1.00 0.00 50 ALA A CA 17
ATOM 31480 C C . ALA A 1 71 ? -1.884 14.195 -2.005 1.00 0.00 50 ALA A C 17
ATOM 31481 O O . ALA A 1 71 ? -2.749 14.320 -2.884 1.00 0.00 50 ALA A O 17
ATOM 31488 N N . GLY A 1 72 ? -0.751 14.924 -1.972 1.00 0.00 51 GLY A N 17
ATOM 31489 C CA . GLY A 1 72 ? -0.400 15.903 -3.008 1.00 0.00 51 GLY A CA 17
ATOM 31490 C C . GLY A 1 72 ? 0.615 15.384 -4.033 1.00 0.00 51 GLY A C 17
ATOM 31491 O O . GLY A 1 72 ? 0.984 16.121 -4.952 1.00 0.00 51 GLY A O 17
ATOM 31495 N N . ALA A 1 73 ? 1.071 14.121 -3.867 1.00 0.00 52 ALA A N 17
ATOM 31496 C CA . ALA A 1 73 ? 2.003 13.449 -4.808 1.00 0.00 52 ALA A CA 17
ATOM 31497 C C . ALA A 1 73 ? 1.362 13.256 -6.193 1.00 0.00 52 ALA A C 17
ATOM 31498 O O . ALA A 1 73 ? 0.151 13.403 -6.350 1.00 0.00 52 ALA A O 17
ATOM 31505 N N . ASP A 1 74 ? 2.180 12.941 -7.202 1.00 0.00 53 ASP A N 17
ATOM 31506 C CA . ASP A 1 74 ? 1.684 12.655 -8.568 1.00 0.00 53 ASP A CA 17
ATOM 31507 C C . ASP A 1 74 ? 1.369 11.154 -8.698 1.00 0.00 53 ASP A C 17
ATOM 31508 O O . ASP A 1 74 ? 1.816 10.342 -7.877 1.00 0.00 53 ASP A O 17
ATOM 31517 N N . THR A 1 75 ? 0.554 10.792 -9.691 1.00 0.00 54 THR A N 17
ATOM 31518 C CA . THR A 1 75 ? 0.241 9.387 -9.996 1.00 0.00 54 THR A CA 17
ATOM 31519 C C . THR A 1 75 ? 0.654 9.061 -11.451 1.00 0.00 54 THR A C 17
ATOM 31520 O O . THR A 1 75 ? -0.049 9.393 -12.409 1.00 0.00 54 THR A O 17
ATOM 31531 N N . VAL A 1 76 ? 1.835 8.431 -11.571 1.00 0.00 55 VAL A N 17
ATOM 31532 C CA . VAL A 1 76 ? 2.495 8.103 -12.850 1.00 0.00 55 VAL A CA 17
ATOM 31533 C C . VAL A 1 76 ? 2.259 6.623 -13.202 1.00 0.00 55 VAL A C 17
ATOM 31534 O O . VAL A 1 76 ? 2.535 5.743 -12.381 1.00 0.00 55 VAL A O 17
ATOM 31547 N N . ASP A 1 77 ? 1.755 6.365 -14.417 1.00 0.00 56 ASP A N 17
ATOM 31548 C CA . ASP A 1 77 ? 1.513 5.002 -14.927 1.00 0.00 56 ASP A CA 17
ATOM 31549 C C . ASP A 1 77 ? 2.544 4.645 -16.021 1.00 0.00 56 ASP A C 17
ATOM 31550 O O . ASP A 1 77 ? 2.678 5.359 -17.023 1.00 0.00 56 ASP A O 17
ATOM 31559 N N . LEU A 1 78 ? 3.278 3.550 -15.785 1.00 0.00 57 LEU A N 17
ATOM 31560 C CA . LEU A 1 78 ? 4.284 2.993 -16.712 1.00 0.00 57 LEU A CA 17
ATOM 31561 C C . LEU A 1 78 ? 3.753 1.770 -17.516 1.00 0.00 57 LEU A C 17
ATOM 31562 O O . LEU A 1 78 ? 4.377 1.398 -18.511 1.00 0.00 57 LEU A O 17
ATOM 31578 N N . THR A 1 79 ? 2.607 1.165 -17.116 1.00 0.00 58 THR A N 17
ATOM 31579 C CA . THR A 1 79 ? 2.138 -0.132 -17.696 1.00 0.00 58 THR A CA 17
ATOM 31580 C C . THR A 1 79 ? 1.200 0.039 -18.913 1.00 0.00 58 THR A C 17
ATOM 31581 O O . THR A 1 79 ? 0.938 -0.934 -19.611 1.00 0.00 58 THR A O 17
ATOM 31592 N N . THR A 1 80 ? 0.732 1.263 -19.208 1.00 0.00 59 THR A N 17
ATOM 31593 C CA . THR A 1 80 ? -0.186 1.498 -20.355 1.00 0.00 59 THR A CA 17
ATOM 31594 C C . THR A 1 80 ? 0.541 1.338 -21.721 1.00 0.00 59 THR A C 17
ATOM 31595 O O . THR A 1 80 ? -0.111 1.259 -22.767 1.00 0.00 59 THR A O 17
ATOM 31606 N N . MET A 1 81 ? 1.891 1.283 -21.691 1.00 0.00 60 MET A N 17
ATOM 31607 C CA . MET A 1 81 ? 2.720 0.998 -22.891 1.00 0.00 60 MET A CA 17
ATOM 31608 C C . MET A 1 81 ? 2.674 -0.503 -23.263 1.00 0.00 60 MET A C 17
ATOM 31609 O O . MET A 1 81 ? 2.798 -0.861 -24.439 1.00 0.00 60 MET A O 17
ATOM 31623 N N . THR A 1 82 ? 2.501 -1.361 -22.242 1.00 0.00 61 THR A N 17
ATOM 31624 C CA . THR A 1 82 ? 2.535 -2.829 -22.387 1.00 0.00 61 THR A CA 17
ATOM 31625 C C . THR A 1 82 ? 1.105 -3.396 -22.503 1.00 0.00 61 THR A C 17
ATOM 31626 O O . THR A 1 82 ? 0.782 -4.111 -23.462 1.00 0.00 61 THR A O 17
ATOM 31637 N N . ALA A 1 83 ? 0.260 -3.041 -21.530 1.00 0.00 62 ALA A N 17
ATOM 31638 C CA . ALA A 1 83 ? -1.138 -3.468 -21.456 1.00 0.00 62 ALA A CA 17
ATOM 31639 C C . ALA A 1 83 ? -1.947 -2.449 -20.612 1.00 0.00 62 ALA A C 17
ATOM 31640 O O . ALA A 1 83 ? -2.733 -1.667 -21.189 1.00 0.00 62 ALA A O 17
ATOM 31648 N N . MET B 1 22 ? 8.939 15.919 -6.927 1.00 0.00 1 MET B N 17
ATOM 31649 C CA . MET B 1 22 ? 9.296 15.487 -5.555 1.00 0.00 1 MET B CA 17
ATOM 31650 C C . MET B 1 22 ? 9.311 13.949 -5.509 1.00 0.00 1 MET B C 17
ATOM 31651 O O . MET B 1 22 ? 10.374 13.325 -5.568 1.00 0.00 1 MET B O 17
ATOM 31665 N N . TYR B 1 23 ? 8.106 13.359 -5.460 1.00 0.00 2 TYR B N 17
ATOM 31666 C CA . TYR B 1 23 ? 7.894 11.905 -5.511 1.00 0.00 2 TYR B CA 17
ATOM 31667 C C . TYR B 1 23 ? 6.466 11.614 -5.977 1.00 0.00 2 TYR B C 17
ATOM 31668 O O . TYR B 1 23 ? 5.607 12.510 -5.996 1.00 0.00 2 TYR B O 17
ATOM 31686 N N . LYS B 1 24 ? 6.209 10.344 -6.299 1.00 0.00 3 LYS B N 17
ATOM 31687 C CA . LYS B 1 24 ? 4.988 9.933 -6.993 1.00 0.00 3 LYS B CA 17
ATOM 31688 C C . LYS B 1 24 ? 4.758 8.421 -6.902 1.00 0.00 3 LYS B C 17
ATOM 31689 O O . LYS B 1 24 ? 5.574 7.681 -6.335 1.00 0.00 3 LYS B O 17
ATOM 31708 N N . PHE B 1 25 ? 3.640 7.992 -7.492 1.00 0.00 4 PHE B N 17
ATOM 31709 C CA . PHE B 1 25 ? 3.233 6.593 -7.560 1.00 0.00 4 PHE B CA 17
ATOM 31710 C C . PHE B 1 25 ? 3.622 6.033 -8.924 1.00 0.00 4 PHE B C 17
ATOM 31711 O O . PHE B 1 25 ? 3.201 6.560 -9.950 1.00 0.00 4 PHE B O 17
ATOM 31728 N N . GLU B 1 26 ? 4.450 4.990 -8.925 1.00 0.00 5 GLU B N 17
ATOM 31729 C CA . GLU B 1 26 ? 4.813 4.269 -10.144 1.00 0.00 5 GLU B CA 17
ATOM 31730 C C . GLU B 1 26 ? 3.881 3.061 -10.279 1.00 0.00 5 GLU B C 17
ATOM 31731 O O . GLU B 1 26 ? 3.974 2.117 -9.480 1.00 0.00 5 GLU B O 17
ATOM 31743 N N . ILE B 1 27 ? 2.983 3.105 -11.279 1.00 0.00 6 ILE B N 17
ATOM 31744 C CA . ILE B 1 27 ? 2.004 2.045 -11.541 1.00 0.00 6 ILE B CA 17
ATOM 31745 C C . ILE B 1 27 ? 2.519 1.198 -12.687 1.00 0.00 6 ILE B C 17
ATOM 31746 O O . ILE B 1 27 ? 2.753 1.705 -13.778 1.00 0.00 6 ILE B O 17
ATOM 31762 N N . TYR B 1 28 ? 2.672 -0.074 -12.451 1.00 0.00 7 TYR B N 17
ATOM 31763 C CA . TYR B 1 28 ? 3.156 -1.000 -13.460 1.00 0.00 7 TYR B CA 17
ATOM 31764 C C . TYR B 1 28 ? 2.428 -2.337 -13.328 1.00 0.00 7 TYR B C 17
ATOM 31765 O O . TYR B 1 28 ? 1.511 -2.486 -12.519 1.00 0.00 7 TYR B O 17
ATOM 31783 N N . GLN B 1 29 ? 2.805 -3.281 -14.175 1.00 0.00 8 GLN B N 17
ATOM 31784 C CA . GLN B 1 29 ? 2.444 -4.693 -14.007 1.00 0.00 8 GLN B CA 17
ATOM 31785 C C . GLN B 1 29 ? 3.736 -5.510 -13.932 1.00 0.00 8 GLN B C 17
ATOM 31786 O O . GLN B 1 29 ? 4.771 -5.126 -14.493 1.00 0.00 8 GLN B O 17
ATOM 31800 N N . ASP B 1 30 ? 3.665 -6.612 -13.207 1.00 0.00 9 ASP B N 17
ATOM 31801 C CA . ASP B 1 30 ? 4.764 -7.566 -13.049 1.00 0.00 9 ASP B CA 17
ATOM 31802 C C . ASP B 1 30 ? 4.747 -8.533 -14.241 1.00 0.00 9 ASP B C 17
ATOM 31803 O O . ASP B 1 30 ? 3.704 -8.644 -14.888 1.00 0.00 9 ASP B O 17
ATOM 31812 N N . LYS B 1 31 ? 5.882 -9.235 -14.498 1.00 0.00 10 LYS B N 17
ATOM 31813 C CA . LYS B 1 31 ? 6.044 -10.194 -15.630 1.00 0.00 10 LYS B CA 17
ATOM 31814 C C . LYS B 1 31 ? 4.938 -11.268 -15.645 1.00 0.00 10 LYS B C 17
ATOM 31815 O O . LYS B 1 31 ? 4.470 -11.683 -16.707 1.00 0.00 10 LYS B O 17
ATOM 31834 N N . ALA B 1 32 ? 4.495 -11.666 -14.436 1.00 0.00 11 ALA B N 17
ATOM 31835 C CA . ALA B 1 32 ? 3.335 -12.567 -14.229 1.00 0.00 11 ALA B CA 17
ATOM 31836 C C . ALA B 1 32 ? 1.970 -11.916 -14.636 1.00 0.00 11 ALA B C 17
ATOM 31837 O O . ALA B 1 32 ? 0.905 -12.511 -14.431 1.00 0.00 11 ALA B O 17
ATOM 31844 N N . GLY B 1 33 ? 2.026 -10.709 -15.233 1.00 0.00 12 GLY B N 17
ATOM 31845 C CA . GLY B 1 33 ? 0.863 -9.912 -15.613 1.00 0.00 12 GLY B CA 17
ATOM 31846 C C . GLY B 1 33 ? 0.146 -9.302 -14.426 1.00 0.00 12 GLY B C 17
ATOM 31847 O O . GLY B 1 33 ? -0.993 -8.847 -14.561 1.00 0.00 12 GLY B O 17
ATOM 31851 N N . GLU B 1 34 ? 0.835 -9.250 -13.268 1.00 0.00 13 GLU B N 17
ATOM 31852 C CA . GLU B 1 34 ? 0.195 -8.879 -11.988 1.00 0.00 13 GLU B CA 17
ATOM 31853 C C . GLU B 1 34 ? 0.425 -7.394 -11.705 1.00 0.00 13 GLU B C 17
ATOM 31854 O O . GLU B 1 34 ? 1.521 -7.007 -11.294 1.00 0.00 13 GLU B O 17
ATOM 31866 N N . TYR B 1 35 ? -0.591 -6.573 -12.016 1.00 0.00 14 TYR B N 17
ATOM 31867 C CA . TYR B 1 35 ? -0.576 -5.126 -11.762 1.00 0.00 14 TYR B CA 17
ATOM 31868 C C . TYR B 1 35 ? -0.215 -4.780 -10.302 1.00 0.00 14 TYR B C 17
ATOM 31869 O O . TYR B 1 35 ? -0.937 -5.113 -9.353 1.00 0.00 14 TYR B O 17
ATOM 31887 N N . ARG B 1 36 ? 0.950 -4.125 -10.184 1.00 0.00 15 ARG B N 17
ATOM 31888 C CA . ARG B 1 36 ? 1.545 -3.681 -8.925 1.00 0.00 15 ARG B CA 17
ATOM 31889 C C . ARG B 1 36 ? 1.930 -2.205 -9.041 1.00 0.00 15 ARG B C 17
ATOM 31890 O O . ARG B 1 36 ? 2.536 -1.798 -10.030 1.00 0.00 15 ARG B O 17
ATOM 31911 N N . PHE B 1 37 ? 1.599 -1.403 -8.020 1.00 0.00 16 PHE B N 17
ATOM 31912 C CA . PHE B 1 37 ? 2.066 -0.020 -7.916 1.00 0.00 16 PHE B CA 17
ATOM 31913 C C . PHE B 1 37 ? 2.903 0.149 -6.653 1.00 0.00 16 PHE B C 17
ATOM 31914 O O . PHE B 1 37 ? 2.901 -0.709 -5.753 1.00 0.00 16 PHE B O 17
ATOM 31931 N N . ARG B 1 38 ? 3.643 1.253 -6.623 1.00 0.00 17 ARG B N 17
ATOM 31932 C CA . ARG B 1 38 ? 4.487 1.636 -5.494 1.00 0.00 17 ARG B CA 17
ATOM 31933 C C . ARG B 1 38 ? 4.440 3.150 -5.276 1.00 0.00 17 ARG B C 17
ATOM 31934 O O . ARG B 1 38 ? 3.894 3.887 -6.102 1.00 0.00 17 ARG B O 17
ATOM 31955 N N . PHE B 1 39 ? 5.026 3.595 -4.156 1.00 0.00 18 PHE B N 17
ATOM 31956 C CA . PHE B 1 39 ? 5.207 5.019 -3.841 1.00 0.00 18 PHE B CA 17
ATOM 31957 C C . PHE B 1 39 ? 6.690 5.247 -3.576 1.00 0.00 18 PHE B C 17
ATOM 31958 O O . PHE B 1 39 ? 7.351 4.445 -2.888 1.00 0.00 18 PHE B O 17
ATOM 31975 N N . LYS B 1 40 ? 7.204 6.323 -4.163 1.00 0.00 19 LYS B N 17
ATOM 31976 C CA . LYS B 1 40 ? 8.621 6.653 -4.160 1.00 0.00 19 LYS B CA 17
ATOM 31977 C C . LYS B 1 40 ? 8.941 7.735 -3.120 1.00 0.00 19 LYS B C 17
ATOM 31978 O O . LYS B 1 40 ? 8.065 8.229 -2.399 1.00 0.00 19 LYS B O 17
ATOM 31997 N N . ALA B 1 41 ? 10.224 8.090 -3.084 1.00 0.00 20 ALA B N 17
ATOM 31998 C CA . ALA B 1 41 ? 10.793 9.113 -2.211 1.00 0.00 20 ALA B CA 17
ATOM 31999 C C . ALA B 1 41 ? 11.655 10.041 -3.077 1.00 0.00 20 ALA B C 17
ATOM 32000 O O . ALA B 1 41 ? 12.092 9.630 -4.152 1.00 0.00 20 ALA B O 17
ATOM 32007 N N . SER B 1 42 ? 11.843 11.291 -2.620 1.00 0.00 21 SER B N 17
ATOM 32008 C CA . SER B 1 42 ? 12.573 12.362 -3.348 1.00 0.00 21 SER B CA 17
ATOM 32009 C C . SER B 1 42 ? 13.963 11.955 -3.932 1.00 0.00 21 SER B C 17
ATOM 32010 O O . SER B 1 42 ? 14.421 12.557 -4.912 1.00 0.00 21 SER B O 17
ATOM 32018 N N . ASN B 1 43 ? 14.616 10.943 -3.339 1.00 0.00 22 ASN B N 17
ATOM 32019 C CA . ASN B 1 43 ? 15.960 10.462 -3.776 1.00 0.00 22 ASN B CA 17
ATOM 32020 C C . ASN B 1 43 ? 15.876 9.187 -4.651 1.00 0.00 22 ASN B C 17
ATOM 32021 O O . ASN B 1 43 ? 16.894 8.556 -4.928 1.00 0.00 22 ASN B O 17
ATOM 32032 N N . GLY B 1 44 ? 14.663 8.855 -5.117 1.00 0.00 23 GLY B N 17
ATOM 32033 C CA . GLY B 1 44 ? 14.418 7.674 -5.962 1.00 0.00 23 GLY B CA 17
ATOM 32034 C C . GLY B 1 44 ? 14.314 6.361 -5.192 1.00 0.00 23 GLY B C 17
ATOM 32035 O O . GLY B 1 44 ? 14.412 5.287 -5.795 1.00 0.00 23 GLY B O 17
ATOM 32039 N N . GLU B 1 45 ? 14.107 6.447 -3.868 1.00 0.00 24 GLU B N 17
ATOM 32040 C CA . GLU B 1 45 ? 13.879 5.262 -3.007 1.00 0.00 24 GLU B CA 17
ATOM 32041 C C . GLU B 1 45 ? 12.398 4.855 -3.034 1.00 0.00 24 GLU B C 17
ATOM 32042 O O . GLU B 1 45 ? 11.540 5.688 -3.278 1.00 0.00 24 GLU B O 17
ATOM 32054 N N . THR B 1 46 ? 12.117 3.562 -2.812 1.00 0.00 25 THR B N 17
ATOM 32055 C CA . THR B 1 46 ? 10.746 3.044 -2.643 1.00 0.00 25 THR B CA 17
ATOM 32056 C C . THR B 1 46 ? 10.530 2.647 -1.171 1.00 0.00 25 THR B C 17
ATOM 32057 O O . THR B 1 46 ? 11.465 2.207 -0.488 1.00 0.00 25 THR B O 17
ATOM 32068 N N . MET B 1 47 ? 9.291 2.811 -0.708 1.00 0.00 26 MET B N 17
ATOM 32069 C CA . MET B 1 47 ? 8.902 2.569 0.696 1.00 0.00 26 MET B CA 17
ATOM 32070 C C . MET B 1 47 ? 7.771 1.518 0.804 1.00 0.00 26 MET B C 17
ATOM 32071 O O . MET B 1 47 ? 7.721 0.768 1.786 1.00 0.00 26 MET B O 17
ATOM 32085 N N . PHE B 1 48 ? 6.863 1.458 -0.190 1.00 0.00 27 PHE B N 17
ATOM 32086 C CA . PHE B 1 48 ? 5.904 0.335 -0.326 1.00 0.00 27 PHE B CA 17
ATOM 32087 C C . PHE B 1 48 ? 5.723 -0.006 -1.805 1.00 0.00 27 PHE B C 17
ATOM 32088 O O . PHE B 1 48 ? 5.912 0.848 -2.671 1.00 0.00 27 PHE B O 17
ATOM 32105 N N . SER B 1 49 ? 5.317 -1.253 -2.045 1.00 0.00 28 SER B N 17
ATOM 32106 C CA . SER B 1 49 ? 5.003 -1.780 -3.379 1.00 0.00 28 SER B CA 17
ATOM 32107 C C . SER B 1 49 ? 4.028 -2.957 -3.274 1.00 0.00 28 SER B C 17
ATOM 32108 O O . SER B 1 49 ? 3.616 -3.330 -2.179 1.00 0.00 28 SER B O 17
ATOM 32116 N N . SER B 1 50 ? 3.617 -3.476 -4.438 1.00 0.00 29 SER B N 17
ATOM 32117 C CA . SER B 1 50 ? 3.230 -4.893 -4.623 1.00 0.00 29 SER B CA 17
ATOM 32118 C C . SER B 1 50 ? 2.004 -5.320 -3.791 1.00 0.00 29 SER B C 17
ATOM 32119 O O . SER B 1 50 ? 2.008 -6.368 -3.128 1.00 0.00 29 SER B O 17
ATOM 32127 N N . GLU B 1 51 ? 0.949 -4.505 -3.869 1.00 0.00 30 GLU B N 17
ATOM 32128 C CA . GLU B 1 51 ? -0.373 -4.844 -3.312 1.00 0.00 30 GLU B CA 17
ATOM 32129 C C . GLU B 1 51 ? -1.024 -6.011 -4.087 1.00 0.00 30 GLU B C 17
ATOM 32130 O O . GLU B 1 51 ? -1.580 -6.923 -3.461 1.00 0.00 30 GLU B O 17
ATOM 32142 N N . GLY B 1 52 ? -0.927 -5.989 -5.437 1.00 0.00 31 GLY B N 17
ATOM 32143 C CA . GLY B 1 52 ? -1.559 -7.000 -6.277 1.00 0.00 31 GLY B CA 17
ATOM 32144 C C . GLY B 1 52 ? -3.076 -6.953 -6.147 1.00 0.00 31 GLY B C 17
ATOM 32145 O O . GLY B 1 52 ? -3.710 -7.983 -5.870 1.00 0.00 31 GLY B O 17
ATOM 32149 N N . TYR B 1 53 ? -3.663 -5.756 -6.359 1.00 0.00 32 TYR B N 17
ATOM 32150 C CA . TYR B 1 53 ? -5.060 -5.480 -5.986 1.00 0.00 32 TYR B CA 17
ATOM 32151 C C . TYR B 1 53 ? -6.025 -6.161 -6.981 1.00 0.00 32 TYR B C 17
ATOM 32152 O O . TYR B 1 53 ? -6.825 -7.023 -6.586 1.00 0.00 32 TYR B O 17
ATOM 32170 N N . LYS B 1 54 ? -5.909 -5.802 -8.276 1.00 0.00 33 LYS B N 17
ATOM 32171 C CA . LYS B 1 54 ? -6.764 -6.367 -9.344 1.00 0.00 33 LYS B CA 17
ATOM 32172 C C . LYS B 1 54 ? -6.207 -6.019 -10.739 1.00 0.00 33 LYS B C 17
ATOM 32173 O O . LYS B 1 54 ? -5.782 -6.905 -11.490 1.00 0.00 33 LYS B O 17
ATOM 32192 N N . ALA B 1 55 ? -6.204 -4.722 -11.062 1.00 0.00 34 ALA B N 17
ATOM 32193 C CA . ALA B 1 55 ? -5.885 -4.215 -12.416 1.00 0.00 34 ALA B CA 17
ATOM 32194 C C . ALA B 1 55 ? -5.315 -2.801 -12.314 1.00 0.00 34 ALA B C 17
ATOM 32195 O O . ALA B 1 55 ? -5.219 -2.270 -11.201 1.00 0.00 34 ALA B O 17
ATOM 32202 N N . LYS B 1 56 ? -4.934 -2.179 -13.459 1.00 0.00 35 LYS B N 17
ATOM 32203 C CA . LYS B 1 56 ? -4.401 -0.802 -13.458 1.00 0.00 35 LYS B CA 17
ATOM 32204 C C . LYS B 1 56 ? -5.504 0.218 -13.125 1.00 0.00 35 LYS B C 17
ATOM 32205 O O . LYS B 1 56 ? -5.262 1.142 -12.373 1.00 0.00 35 LYS B O 17
ATOM 32224 N N . ALA B 1 57 ? -6.718 0.030 -13.679 1.00 0.00 36 ALA B N 17
ATOM 32225 C CA . ALA B 1 57 ? -7.886 0.884 -13.354 1.00 0.00 36 ALA B CA 17
ATOM 32226 C C . ALA B 1 57 ? -8.165 0.859 -11.843 1.00 0.00 36 ALA B C 17
ATOM 32227 O O . ALA B 1 57 ? -8.385 1.900 -11.218 1.00 0.00 36 ALA B O 17
ATOM 32234 N N . SER B 1 58 ? -8.072 -0.355 -11.272 1.00 0.00 37 SER B N 17
ATOM 32235 C CA . SER B 1 58 ? -8.239 -0.597 -9.833 1.00 0.00 37 SER B CA 17
ATOM 32236 C C . SER B 1 58 ? -7.060 -0.005 -9.036 1.00 0.00 37 SER B C 17
ATOM 32237 O O . SER B 1 58 ? -7.223 0.377 -7.878 1.00 0.00 37 SER B O 17
ATOM 32245 N N . ALA B 1 59 ? -5.876 0.047 -9.690 1.00 0.00 38 ALA B N 17
ATOM 32246 C CA . ALA B 1 59 ? -4.646 0.584 -9.104 1.00 0.00 38 ALA B CA 17
ATOM 32247 C C . ALA B 1 59 ? -4.767 2.102 -8.897 1.00 0.00 38 ALA B C 17
ATOM 32248 O O . ALA B 1 59 ? -4.458 2.588 -7.820 1.00 0.00 38 ALA B O 17
ATOM 32255 N N . ILE B 1 60 ? -5.214 2.844 -9.944 1.00 0.00 39 ILE B N 17
ATOM 32256 C CA . ILE B 1 60 ? -5.511 4.294 -9.840 1.00 0.00 39 ILE B CA 17
ATOM 32257 C C . ILE B 1 60 ? -6.529 4.568 -8.718 1.00 0.00 39 ILE B C 17
ATOM 32258 O O . ILE B 1 60 ? -6.267 5.410 -7.868 1.00 0.00 39 ILE B O 17
ATOM 32274 N N . HIS B 1 61 ? -7.666 3.831 -8.721 1.00 0.00 40 HIS B N 17
ATOM 32275 C CA . HIS B 1 61 ? -8.749 4.005 -7.720 1.00 0.00 40 HIS B CA 17
ATOM 32276 C C . HIS B 1 61 ? -8.224 3.797 -6.289 1.00 0.00 40 HIS B C 17
ATOM 32277 O O . HIS B 1 61 ? -8.586 4.549 -5.358 1.00 0.00 40 HIS B O 17
ATOM 32292 N N . ALA B 1 62 ? -7.339 2.797 -6.126 1.00 0.00 41 ALA B N 17
ATOM 32293 C CA . ALA B 1 62 ? -6.624 2.563 -4.875 1.00 0.00 41 ALA B CA 17
ATOM 32294 C C . ALA B 1 62 ? -5.819 3.811 -4.496 1.00 0.00 41 ALA B C 17
ATOM 32295 O O . ALA B 1 62 ? -6.061 4.407 -3.461 1.00 0.00 41 ALA B O 17
ATOM 32302 N N . ILE B 1 63 ? -4.931 4.242 -5.392 1.00 0.00 42 ILE B N 17
ATOM 32303 C CA . ILE B 1 63 ? -4.088 5.440 -5.202 1.00 0.00 42 ILE B CA 17
ATOM 32304 C C . ILE B 1 63 ? -4.936 6.703 -4.938 1.00 0.00 42 ILE B C 17
ATOM 32305 O O . ILE B 1 63 ? -4.489 7.612 -4.241 1.00 0.00 42 ILE B O 17
ATOM 32321 N N . GLU B 1 64 ? -6.184 6.718 -5.434 1.00 0.00 43 GLU B N 17
ATOM 32322 C CA . GLU B 1 64 ? -7.096 7.847 -5.236 1.00 0.00 43 GLU B CA 17
ATOM 32323 C C . GLU B 1 64 ? -7.470 7.987 -3.758 1.00 0.00 43 GLU B C 17
ATOM 32324 O O . GLU B 1 64 ? -7.640 9.106 -3.293 1.00 0.00 43 GLU B O 17
ATOM 32336 N N . SER B 1 65 ? -7.535 6.844 -3.027 1.00 0.00 44 SER B N 17
ATOM 32337 C CA . SER B 1 65 ? -7.652 6.844 -1.544 1.00 0.00 44 SER B CA 17
ATOM 32338 C C . SER B 1 65 ? -6.547 7.680 -0.895 1.00 0.00 44 SER B C 17
ATOM 32339 O O . SER B 1 65 ? -6.788 8.393 0.096 1.00 0.00 44 SER B O 17
ATOM 32347 N N . ILE B 1 66 ? -5.332 7.576 -1.461 1.00 0.00 45 ILE B N 17
ATOM 32348 C CA . ILE B 1 66 ? -4.161 8.222 -0.893 1.00 0.00 45 ILE B CA 17
ATOM 32349 C C . ILE B 1 66 ? -4.272 9.739 -1.094 1.00 0.00 45 ILE B C 17
ATOM 32350 O O . ILE B 1 66 ? -4.046 10.525 -0.163 1.00 0.00 45 ILE B O 17
ATOM 32366 N N . LYS B 1 67 ? -4.656 10.123 -2.327 1.00 0.00 46 LYS B N 17
ATOM 32367 C CA . LYS B 1 67 ? -4.783 11.540 -2.763 1.00 0.00 46 LYS B CA 17
ATOM 32368 C C . LYS B 1 67 ? -5.804 12.305 -1.913 1.00 0.00 46 LYS B C 17
ATOM 32369 O O . LYS B 1 67 ? -5.697 13.520 -1.721 1.00 0.00 46 LYS B O 17
ATOM 32388 N N . ARG B 1 68 ? -6.793 11.548 -1.440 1.00 0.00 47 ARG B N 17
ATOM 32389 C CA . ARG B 1 68 ? -7.911 12.062 -0.624 1.00 0.00 47 ARG B CA 17
ATOM 32390 C C . ARG B 1 68 ? -7.419 12.754 0.675 1.00 0.00 47 ARG B C 17
ATOM 32391 O O . ARG B 1 68 ? -7.492 13.979 0.783 1.00 0.00 47 ARG B O 17
ATOM 32412 N N . ASN B 1 69 ? -6.893 11.960 1.638 1.00 0.00 48 ASN B N 17
ATOM 32413 C CA . ASN B 1 69 ? -6.574 12.454 3.013 1.00 0.00 48 ASN B CA 17
ATOM 32414 C C . ASN B 1 69 ? -5.495 11.586 3.703 1.00 0.00 48 ASN B C 17
ATOM 32415 O O . ASN B 1 69 ? -5.325 11.687 4.917 1.00 0.00 48 ASN B O 17
ATOM 32426 N N . SER B 1 70 ? -4.763 10.754 2.944 1.00 0.00 49 SER B N 17
ATOM 32427 C CA . SER B 1 70 ? -3.845 9.752 3.535 1.00 0.00 49 SER B CA 17
ATOM 32428 C C . SER B 1 70 ? -2.651 10.388 4.270 1.00 0.00 49 SER B C 17
ATOM 32429 O O . SER B 1 70 ? -2.143 9.827 5.250 1.00 0.00 49 SER B O 17
ATOM 32437 N N . ALA B 1 71 ? -2.199 11.549 3.775 1.00 0.00 50 ALA B N 17
ATOM 32438 C CA . ALA B 1 71 ? -1.187 12.369 4.459 1.00 0.00 50 ALA B CA 17
ATOM 32439 C C . ALA B 1 71 ? -1.666 12.827 5.860 1.00 0.00 50 ALA B C 17
ATOM 32440 O O . ALA B 1 71 ? -0.858 12.980 6.783 1.00 0.00 50 ALA B O 17
ATOM 32447 N N . GLY B 1 72 ? -2.991 13.027 5.997 1.00 0.00 51 GLY B N 17
ATOM 32448 C CA . GLY B 1 72 ? -3.616 13.377 7.279 1.00 0.00 51 GLY B CA 17
ATOM 32449 C C . GLY B 1 72 ? -4.290 12.199 7.985 1.00 0.00 51 GLY B C 17
ATOM 32450 O O . GLY B 1 72 ? -4.865 12.384 9.065 1.00 0.00 51 GLY B O 17
ATOM 32454 N N . ALA B 1 73 ? -4.230 10.993 7.371 1.00 0.00 52 ALA B N 17
ATOM 32455 C CA . ALA B 1 73 ? -4.763 9.741 7.958 1.00 0.00 52 ALA B CA 17
ATOM 32456 C C . ALA B 1 73 ? -4.005 9.357 9.240 1.00 0.00 52 ALA B C 17
ATOM 32457 O O . ALA B 1 73 ? -2.942 9.901 9.519 1.00 0.00 52 ALA B O 17
ATOM 32464 N N . ASP B 1 74 ? -4.566 8.435 10.031 1.00 0.00 53 ASP B N 17
ATOM 32465 C CA . ASP B 1 74 ? -3.895 7.936 11.247 1.00 0.00 53 ASP B CA 17
ATOM 32466 C C . ASP B 1 74 ? -3.022 6.716 10.891 1.00 0.00 53 ASP B C 17
ATOM 32467 O O . ASP B 1 74 ? -3.175 6.124 9.819 1.00 0.00 53 ASP B O 17
ATOM 32476 N N . THR B 1 75 ? -2.065 6.387 11.759 1.00 0.00 54 THR B N 17
ATOM 32477 C CA . THR B 1 75 ? -1.215 5.201 11.602 1.00 0.00 54 THR B CA 17
ATOM 32478 C C . THR B 1 75 ? -1.373 4.275 12.833 1.00 0.00 54 THR B C 17
ATOM 32479 O O . THR B 1 75 ? -0.787 4.513 13.892 1.00 0.00 54 THR B O 17
ATOM 32490 N N . VAL B 1 76 ? -2.210 3.239 12.653 1.00 0.00 55 VAL B N 17
ATOM 32491 C CA . VAL B 1 76 ? -2.596 2.265 13.698 1.00 0.00 55 VAL B CA 17
ATOM 32492 C C . VAL B 1 76 ? -1.775 0.972 13.548 1.00 0.00 55 VAL B C 17
ATOM 32493 O O . VAL B 1 76 ? -1.736 0.387 12.463 1.00 0.00 55 VAL B O 17
ATOM 32506 N N . ASP B 1 77 ? -1.133 0.539 14.641 1.00 0.00 56 ASP B N 17
ATOM 32507 C CA . ASP B 1 77 ? -0.342 -0.704 14.680 1.00 0.00 56 ASP B CA 17
ATOM 32508 C C . ASP B 1 77 ? -1.076 -1.781 15.508 1.00 0.00 56 ASP B C 17
ATOM 32509 O O . ASP B 1 77 ? -1.402 -1.560 16.672 1.00 0.00 56 ASP B O 17
ATOM 32518 N N . LEU B 1 78 ? -1.345 -2.926 14.870 1.00 0.00 57 LEU B N 17
ATOM 32519 C CA . LEU B 1 78 ? -1.997 -4.103 15.489 1.00 0.00 57 LEU B CA 17
ATOM 32520 C C . LEU B 1 78 ? -0.984 -5.212 15.876 1.00 0.00 57 LEU B C 17
ATOM 32521 O O . LEU B 1 78 ? -1.330 -6.105 16.656 1.00 0.00 57 LEU B O 17
ATOM 32537 N N . THR B 1 79 ? 0.253 -5.174 15.338 1.00 0.00 58 THR B N 17
ATOM 32538 C CA . THR B 1 79 ? 1.209 -6.300 15.488 1.00 0.00 58 THR B CA 17
ATOM 32539 C C . THR B 1 79 ? 2.000 -6.229 16.804 1.00 0.00 58 THR B C 17
ATOM 32540 O O . THR B 1 79 ? 2.591 -7.230 17.222 1.00 0.00 58 THR B O 17
ATOM 32551 N N . THR B 1 80 ? 1.978 -5.069 17.480 1.00 0.00 59 THR B N 17
ATOM 32552 C CA . THR B 1 80 ? 2.736 -4.856 18.732 1.00 0.00 59 THR B CA 17
ATOM 32553 C C . THR B 1 80 ? 1.806 -4.298 19.829 1.00 0.00 59 THR B C 17
ATOM 32554 O O . THR B 1 80 ? 2.098 -4.429 21.024 1.00 0.00 59 THR B O 17
ATOM 32565 N N . MET B 1 81 ? 0.688 -3.667 19.409 1.00 0.00 60 MET B N 17
ATOM 32566 C CA . MET B 1 81 ? -0.335 -3.138 20.333 1.00 0.00 60 MET B CA 17
ATOM 32567 C C . MET B 1 81 ? -1.424 -4.210 20.556 1.00 0.00 60 MET B C 17
ATOM 32568 O O . MET B 1 81 ? -2.219 -4.486 19.648 1.00 0.00 60 MET B O 17
ATOM 32582 N N . THR B 1 82 ? -1.408 -4.809 21.765 1.00 0.00 61 THR B N 17
ATOM 32583 C CA . THR B 1 82 ? -2.337 -5.871 22.230 1.00 0.00 61 THR B CA 17
ATOM 32584 C C . THR B 1 82 ? -2.464 -7.064 21.239 1.00 0.00 61 THR B C 17
ATOM 32585 O O . THR B 1 82 ? -3.203 -7.003 20.244 1.00 0.00 61 THR B O 17
ATOM 32596 N N . ALA B 1 83 ? -1.764 -8.154 21.563 1.00 0.00 62 ALA B N 17
ATOM 32597 C CA . ALA B 1 83 ? -1.682 -9.364 20.722 1.00 0.00 62 ALA B CA 17
ATOM 32598 C C . ALA B 1 83 ? -1.425 -10.593 21.631 1.00 0.00 62 ALA B C 17
ATOM 32599 O O . ALA B 1 83 ? -0.252 -10.911 21.929 1.00 0.00 62 ALA B O 17
ATOM 32607 N N . MET A 1 22 ? -12.218 7.872 9.679 1.00 0.00 1 MET A N 18
ATOM 32608 C CA . MET A 1 22 ? -12.227 8.066 8.209 1.00 0.00 1 MET A CA 18
ATOM 32609 C C . MET A 1 22 ? -11.495 6.888 7.561 1.00 0.00 1 MET A C 18
ATOM 32610 O O . MET A 1 22 ? -12.115 5.986 6.988 1.00 0.00 1 MET A O 18
ATOM 32624 N N . TYR A 1 23 ? -10.164 6.901 7.705 1.00 0.00 2 TYR A N 18
ATOM 32625 C CA . TYR A 1 23 ? -9.274 5.826 7.266 1.00 0.00 2 TYR A CA 18
ATOM 32626 C C . TYR A 1 23 ? -7.925 5.959 7.973 1.00 0.00 2 TYR A C 18
ATOM 32627 O O . TYR A 1 23 ? -7.582 7.026 8.502 1.00 0.00 2 TYR A O 18
ATOM 32645 N N . LYS A 1 24 ? -7.158 4.872 7.947 1.00 0.00 3 LYS A N 18
ATOM 32646 C CA . LYS A 1 24 ? -5.864 4.782 8.629 1.00 0.00 3 LYS A CA 18
ATOM 32647 C C . LYS A 1 24 ? -5.041 3.610 8.082 1.00 0.00 3 LYS A C 18
ATOM 32648 O O . LYS A 1 24 ? -5.524 2.825 7.253 1.00 0.00 3 LYS A O 18
ATOM 32667 N N . PHE A 1 25 ? -3.802 3.508 8.576 1.00 0.00 4 PHE A N 18
ATOM 32668 C CA . PHE A 1 25 ? -2.854 2.461 8.188 1.00 0.00 4 PHE A CA 18
ATOM 32669 C C . PHE A 1 25 ? -2.853 1.366 9.253 1.00 0.00 4 PHE A C 18
ATOM 32670 O O . PHE A 1 25 ? -2.526 1.626 10.398 1.00 0.00 4 PHE A O 18
ATOM 32687 N N . GLU A 1 26 ? -3.249 0.154 8.870 1.00 0.00 5 GLU A N 18
ATOM 32688 C CA . GLU A 1 26 ? -3.274 -0.998 9.777 1.00 0.00 5 GLU A CA 18
ATOM 32689 C C . GLU A 1 26 ? -1.971 -1.799 9.588 1.00 0.00 5 GLU A C 18
ATOM 32690 O O . GLU A 1 26 ? -1.794 -2.445 8.547 1.00 0.00 5 GLU A O 18
ATOM 32702 N N . ILE A 1 27 ? -1.071 -1.743 10.586 1.00 0.00 6 ILE A N 18
ATOM 32703 C CA . ILE A 1 27 ? 0.249 -2.399 10.522 1.00 0.00 6 ILE A CA 18
ATOM 32704 C C . ILE A 1 27 ? 0.188 -3.712 11.291 1.00 0.00 6 ILE A C 18
ATOM 32705 O O . ILE A 1 27 ? -0.106 -3.724 12.481 1.00 0.00 6 ILE A O 18
ATOM 32721 N N . TYR A 1 28 ? 0.502 -4.795 10.623 1.00 0.00 7 TYR A N 18
ATOM 32722 C CA . TYR A 1 28 ? 0.475 -6.127 11.218 1.00 0.00 7 TYR A CA 18
ATOM 32723 C C . TYR A 1 28 ? 1.700 -6.931 10.759 1.00 0.00 7 TYR A C 18
ATOM 32724 O O . TYR A 1 28 ? 2.580 -6.405 10.073 1.00 0.00 7 TYR A O 18
ATOM 32742 N N . GLN A 1 29 ? 1.781 -8.183 11.208 1.00 0.00 8 GLN A N 18
ATOM 32743 C CA . GLN A 1 29 ? 2.724 -9.173 10.661 1.00 0.00 8 GLN A CA 18
ATOM 32744 C C . GLN A 1 29 ? 1.936 -10.434 10.266 1.00 0.00 8 GLN A C 18
ATOM 32745 O O . GLN A 1 29 ? 0.869 -10.713 10.835 1.00 0.00 8 GLN A O 18
ATOM 32759 N N . ASP A 1 30 ? 2.452 -11.182 9.286 1.00 0.00 9 ASP A N 18
ATOM 32760 C CA . ASP A 1 30 ? 1.795 -12.397 8.764 1.00 0.00 9 ASP A CA 18
ATOM 32761 C C . ASP A 1 30 ? 2.455 -13.654 9.386 1.00 0.00 9 ASP A C 18
ATOM 32762 O O . ASP A 1 30 ? 3.383 -13.501 10.173 1.00 0.00 9 ASP A O 18
ATOM 32771 N N . LYS A 1 31 ? 1.968 -14.874 9.017 1.00 0.00 10 LYS A N 18
ATOM 32772 C CA . LYS A 1 31 ? 2.399 -16.195 9.583 1.00 0.00 10 LYS A CA 18
ATOM 32773 C C . LYS A 1 31 ? 3.938 -16.361 9.627 1.00 0.00 10 LYS A C 18
ATOM 32774 O O . LYS A 1 31 ? 4.492 -16.915 10.584 1.00 0.00 10 LYS A O 18
ATOM 32793 N N . ALA A 1 32 ? 4.607 -15.833 8.600 1.00 0.00 11 ALA A N 18
ATOM 32794 C CA . ALA A 1 32 ? 6.080 -15.925 8.450 1.00 0.00 11 ALA A CA 18
ATOM 32795 C C . ALA A 1 32 ? 6.792 -14.762 9.184 1.00 0.00 11 ALA A C 18
ATOM 32796 O O . ALA A 1 32 ? 7.977 -14.498 8.956 1.00 0.00 11 ALA A O 18
ATOM 32803 N N . GLY A 1 33 ? 6.046 -14.103 10.089 1.00 0.00 12 GLY A N 18
ATOM 32804 C CA . GLY A 1 33 ? 6.492 -12.895 10.780 1.00 0.00 12 GLY A CA 18
ATOM 32805 C C . GLY A 1 33 ? 6.566 -11.694 9.857 1.00 0.00 12 GLY A C 18
ATOM 32806 O O . GLY A 1 33 ? 7.231 -10.707 10.185 1.00 0.00 12 GLY A O 18
ATOM 32810 N N . GLU A 1 34 ? 5.827 -11.746 8.732 1.00 0.00 13 GLU A N 18
ATOM 32811 C CA . GLU A 1 34 ? 6.005 -10.785 7.624 1.00 0.00 13 GLU A CA 18
ATOM 32812 C C . GLU A 1 34 ? 5.322 -9.454 7.949 1.00 0.00 13 GLU A C 18
ATOM 32813 O O . GLU A 1 34 ? 4.116 -9.316 7.730 1.00 0.00 13 GLU A O 18
ATOM 32825 N N . TYR A 1 35 ? 6.075 -8.539 8.576 1.00 0.00 14 TYR A N 18
ATOM 32826 C CA . TYR A 1 35 ? 5.649 -7.135 8.775 1.00 0.00 14 TYR A CA 18
ATOM 32827 C C . TYR A 1 35 ? 5.164 -6.484 7.458 1.00 0.00 14 TYR A C 18
ATOM 32828 O O . TYR A 1 35 ? 5.944 -6.116 6.567 1.00 0.00 14 TYR A O 18
ATOM 32846 N N . ARG A 1 36 ? 3.837 -6.389 7.415 1.00 0.00 15 ARG A N 18
ATOM 32847 C CA . ARG A 1 36 ? 3.044 -5.878 6.311 1.00 0.00 15 ARG A CA 18
ATOM 32848 C C . ARG A 1 36 ? 2.015 -4.896 6.873 1.00 0.00 15 ARG A C 18
ATOM 32849 O O . ARG A 1 36 ? 1.339 -5.205 7.854 1.00 0.00 15 ARG A O 18
ATOM 32870 N N . PHE A 1 37 ? 1.870 -3.739 6.232 1.00 0.00 16 PHE A N 18
ATOM 32871 C CA . PHE A 1 37 ? 0.813 -2.781 6.546 1.00 0.00 16 PHE A CA 18
ATOM 32872 C C . PHE A 1 37 ? -0.155 -2.666 5.366 1.00 0.00 16 PHE A C 18
ATOM 32873 O O . PHE A 1 37 ? 0.083 -3.205 4.272 1.00 0.00 16 PHE A O 18
ATOM 32890 N N . ARG A 1 38 ? -1.270 -1.997 5.640 1.00 0.00 17 ARG A N 18
ATOM 32891 C CA . ARG A 1 38 ? -2.295 -1.662 4.654 1.00 0.00 17 ARG A CA 18
ATOM 32892 C C . ARG A 1 38 ? -2.855 -0.273 4.932 1.00 0.00 17 ARG A C 18
ATOM 32893 O O . ARG A 1 38 ? -2.574 0.313 5.976 1.00 0.00 17 ARG A O 18
ATOM 32914 N N . PHE A 1 39 ? -3.642 0.242 3.980 1.00 0.00 18 PHE A N 18
ATOM 32915 C CA . PHE A 1 39 ? -4.373 1.511 4.127 1.00 0.00 18 PHE A CA 18
ATOM 32916 C C . PHE A 1 39 ? -5.840 1.245 3.814 1.00 0.00 18 PHE A C 18
ATOM 32917 O O . PHE A 1 39 ? -6.171 0.460 2.907 1.00 0.00 18 PHE A O 18
ATOM 32934 N N . LYS A 1 40 ? -6.700 1.889 4.592 1.00 0.00 19 LYS A N 18
ATOM 32935 C CA . LYS A 1 40 ? -8.143 1.770 4.471 1.00 0.00 19 LYS A CA 18
ATOM 32936 C C . LYS A 1 40 ? -8.701 2.917 3.611 1.00 0.00 19 LYS A C 18
ATOM 32937 O O . LYS A 1 40 ? -7.957 3.775 3.122 1.00 0.00 19 LYS A O 18
ATOM 32956 N N . ALA A 1 41 ? -10.022 2.915 3.452 1.00 0.00 20 ALA A N 18
ATOM 32957 C CA . ALA A 1 41 ? -10.762 3.941 2.708 1.00 0.00 20 ALA A CA 18
ATOM 32958 C C . ALA A 1 41 ? -11.934 4.423 3.570 1.00 0.00 20 ALA A C 18
ATOM 32959 O O . ALA A 1 41 ? -12.307 3.748 4.530 1.00 0.00 20 ALA A O 18
ATOM 32966 N N . SER A 1 42 ? -12.457 5.618 3.255 1.00 0.00 21 SER A N 18
ATOM 32967 C CA . SER A 1 42 ? -13.574 6.260 3.993 1.00 0.00 21 SER A CA 18
ATOM 32968 C C . SER A 1 42 ? -14.863 5.391 4.111 1.00 0.00 21 SER A C 18
ATOM 32969 O O . SER A 1 42 ? -15.652 5.578 5.046 1.00 0.00 21 SER A O 18
ATOM 32977 N N . ASN A 1 43 ? -15.063 4.448 3.170 1.00 0.00 22 ASN A N 18
ATOM 32978 C CA . ASN A 1 43 ? -16.212 3.497 3.194 1.00 0.00 22 ASN A CA 18
ATOM 32979 C C . ASN A 1 43 ? -15.946 2.309 4.155 1.00 0.00 22 ASN A C 18
ATOM 32980 O O . ASN A 1 43 ? -16.868 1.571 4.515 1.00 0.00 22 ASN A O 18
ATOM 32991 N N . GLY A 1 44 ? -14.685 2.165 4.589 1.00 0.00 23 GLY A N 18
ATOM 32992 C CA . GLY A 1 44 ? -14.250 1.032 5.407 1.00 0.00 23 GLY A CA 18
ATOM 32993 C C . GLY A 1 44 ? -13.925 -0.187 4.561 1.00 0.00 23 GLY A C 18
ATOM 32994 O O . GLY A 1 44 ? -14.617 -1.206 4.629 1.00 0.00 23 GLY A O 18
ATOM 32998 N N . GLU A 1 45 ? -12.887 -0.049 3.727 1.00 0.00 24 GLU A N 18
ATOM 32999 C CA . GLU A 1 45 ? -12.338 -1.147 2.907 1.00 0.00 24 GLU A CA 18
ATOM 33000 C C . GLU A 1 45 ? -10.831 -0.929 2.722 1.00 0.00 24 GLU A C 18
ATOM 33001 O O . GLU A 1 45 ? -10.353 0.199 2.818 1.00 0.00 24 GLU A O 18
ATOM 33013 N N . THR A 1 46 ? -10.091 -2.016 2.505 1.00 0.00 25 THR A N 18
ATOM 33014 C CA . THR A 1 46 ? -8.652 -1.965 2.222 1.00 0.00 25 THR A CA 18
ATOM 33015 C C . THR A 1 46 ? -8.425 -1.852 0.702 1.00 0.00 25 THR A C 18
ATOM 33016 O O . THR A 1 46 ? -9.081 -2.530 -0.101 1.00 0.00 25 THR A O 18
ATOM 33027 N N . MET A 1 47 ? -7.497 -0.964 0.344 1.00 0.00 26 MET A N 18
ATOM 33028 C CA . MET A 1 47 ? -7.191 -0.605 -1.055 1.00 0.00 26 MET A CA 18
ATOM 33029 C C . MET A 1 47 ? -5.755 -1.001 -1.457 1.00 0.00 26 MET A C 18
ATOM 33030 O O . MET A 1 47 ? -5.486 -1.210 -2.644 1.00 0.00 26 MET A O 18
ATOM 33044 N N . PHE A 1 48 ? -4.836 -1.094 -0.480 1.00 0.00 27 PHE A N 18
ATOM 33045 C CA . PHE A 1 48 ? -3.511 -1.717 -0.695 1.00 0.00 27 PHE A CA 18
ATOM 33046 C C . PHE A 1 48 ? -3.045 -2.389 0.598 1.00 0.00 27 PHE A C 18
ATOM 33047 O O . PHE A 1 48 ? -3.515 -2.048 1.683 1.00 0.00 27 PHE A O 18
ATOM 33064 N N . SER A 1 49 ? -2.089 -3.305 0.433 1.00 0.00 28 SER A N 18
ATOM 33065 C CA . SER A 1 49 ? -1.440 -4.040 1.527 1.00 0.00 28 SER A CA 18
ATOM 33066 C C . SER A 1 49 ? -0.180 -4.742 1.015 1.00 0.00 28 SER A C 18
ATOM 33067 O O . SER A 1 49 ? 0.219 -4.552 -0.131 1.00 0.00 28 SER A O 18
ATOM 33075 N N . SER A 1 50 ? 0.485 -5.469 1.922 1.00 0.00 29 SER A N 18
ATOM 33076 C CA . SER A 1 50 ? 1.354 -6.629 1.584 1.00 0.00 29 SER A CA 18
ATOM 33077 C C . SER A 1 50 ? 2.560 -6.244 0.716 1.00 0.00 29 SER A C 18
ATOM 33078 O O . SER A 1 50 ? 2.999 -6.996 -0.164 1.00 0.00 29 SER A O 18
ATOM 33086 N N . GLU A 1 51 ? 3.064 -5.046 0.990 1.00 0.00 30 GLU A N 18
ATOM 33087 C CA . GLU A 1 51 ? 4.369 -4.583 0.521 1.00 0.00 30 GLU A CA 18
ATOM 33088 C C . GLU A 1 51 ? 5.492 -5.519 1.005 1.00 0.00 30 GLU A C 18
ATOM 33089 O O . GLU A 1 51 ? 6.400 -5.833 0.223 1.00 0.00 30 GLU A O 18
ATOM 33101 N N . GLY A 1 52 ? 5.419 -5.963 2.287 1.00 0.00 31 GLY A N 18
ATOM 33102 C CA . GLY A 1 52 ? 6.428 -6.843 2.858 1.00 0.00 31 GLY A CA 18
ATOM 33103 C C . GLY A 1 52 ? 7.781 -6.157 2.902 1.00 0.00 31 GLY A C 18
ATOM 33104 O O . GLY A 1 52 ? 8.771 -6.703 2.399 1.00 0.00 31 GLY A O 18
ATOM 33108 N N . TYR A 1 53 ? 7.820 -4.950 3.505 1.00 0.00 32 TYR A N 18
ATOM 33109 C CA . TYR A 1 53 ? 8.928 -4.007 3.299 1.00 0.00 32 TYR A CA 18
ATOM 33110 C C . TYR A 1 53 ? 10.210 -4.478 4.025 1.00 0.00 32 TYR A C 18
ATOM 33111 O O . TYR A 1 53 ? 11.247 -4.671 3.375 1.00 0.00 32 TYR A O 18
ATOM 33129 N N . LYS A 1 54 ? 10.123 -4.682 5.356 1.00 0.00 33 LYS A N 18
ATOM 33130 C CA . LYS A 1 54 ? 11.275 -5.135 6.173 1.00 0.00 33 LYS A CA 18
ATOM 33131 C C . LYS A 1 54 ? 10.818 -5.558 7.588 1.00 0.00 33 LYS A C 18
ATOM 33132 O O . LYS A 1 54 ? 10.713 -6.749 7.881 1.00 0.00 33 LYS A O 18
ATOM 33151 N N . ALA A 1 55 ? 10.518 -4.568 8.443 1.00 0.00 34 ALA A N 18
ATOM 33152 C CA . ALA A 1 55 ? 10.158 -4.784 9.864 1.00 0.00 34 ALA A CA 18
ATOM 33153 C C . ALA A 1 55 ? 9.214 -3.660 10.312 1.00 0.00 34 ALA A C 18
ATOM 33154 O O . ALA A 1 55 ? 8.872 -2.815 9.483 1.00 0.00 34 ALA A O 18
ATOM 33161 N N . LYS A 1 56 ? 8.785 -3.630 11.601 1.00 0.00 35 LYS A N 18
ATOM 33162 C CA . LYS A 1 56 ? 7.804 -2.627 12.083 1.00 0.00 35 LYS A CA 18
ATOM 33163 C C . LYS A 1 56 ? 8.361 -1.191 11.969 1.00 0.00 35 LYS A C 18
ATOM 33164 O O . LYS A 1 56 ? 7.668 -0.304 11.500 1.00 0.00 35 LYS A O 18
ATOM 33183 N N . ALA A 1 57 ? 9.613 -0.986 12.409 1.00 0.00 36 ALA A N 18
ATOM 33184 C CA . ALA A 1 57 ? 10.308 0.320 12.322 1.00 0.00 36 ALA A CA 18
ATOM 33185 C C . ALA A 1 57 ? 10.308 0.849 10.876 1.00 0.00 36 ALA A C 18
ATOM 33186 O O . ALA A 1 57 ? 9.965 2.008 10.626 1.00 0.00 36 ALA A O 18
ATOM 33193 N N . SER A 1 58 ? 10.617 -0.052 9.929 1.00 0.00 37 SER A N 18
ATOM 33194 C CA . SER A 1 58 ? 10.628 0.261 8.491 1.00 0.00 37 SER A CA 18
ATOM 33195 C C . SER A 1 58 ? 9.198 0.427 7.941 1.00 0.00 37 SER A C 18
ATOM 33196 O O . SER A 1 58 ? 9.001 1.114 6.940 1.00 0.00 37 SER A O 18
ATOM 33204 N N . ALA A 1 59 ? 8.217 -0.224 8.601 1.00 0.00 38 ALA A N 18
ATOM 33205 C CA . ALA A 1 59 ? 6.801 -0.150 8.218 1.00 0.00 38 ALA A CA 18
ATOM 33206 C C . ALA A 1 59 ? 6.262 1.266 8.483 1.00 0.00 38 ALA A C 18
ATOM 33207 O O . ALA A 1 59 ? 5.736 1.899 7.574 1.00 0.00 38 ALA A O 18
ATOM 33214 N N . ILE A 1 60 ? 6.420 1.753 9.740 1.00 0.00 39 ILE A N 18
ATOM 33215 C CA . ILE A 1 60 ? 6.099 3.148 10.128 1.00 0.00 39 ILE A CA 18
ATOM 33216 C C . ILE A 1 60 ? 6.827 4.153 9.209 1.00 0.00 39 ILE A C 18
ATOM 33217 O O . ILE A 1 60 ? 6.193 5.062 8.689 1.00 0.00 39 ILE A O 18
ATOM 33233 N N . HIS A 1 61 ? 8.147 3.947 9.005 1.00 0.00 40 HIS A N 18
ATOM 33234 C CA . HIS A 1 61 ? 8.994 4.840 8.172 1.00 0.00 40 HIS A CA 18
ATOM 33235 C C . HIS A 1 61 ? 8.480 4.928 6.722 1.00 0.00 40 HIS A C 18
ATOM 33236 O O . HIS A 1 61 ? 8.447 6.023 6.126 1.00 0.00 40 HIS A O 18
ATOM 33251 N N . ALA A 1 62 ? 8.076 3.778 6.163 1.00 0.00 41 ALA A N 18
ATOM 33252 C CA . ALA A 1 62 ? 7.464 3.718 4.836 1.00 0.00 41 ALA A CA 18
ATOM 33253 C C . ALA A 1 62 ? 6.190 4.569 4.830 1.00 0.00 41 ALA A C 18
ATOM 33254 O O . ALA A 1 62 ? 6.068 5.490 4.039 1.00 0.00 41 ALA A O 18
ATOM 33261 N N . ILE A 1 63 ? 5.300 4.302 5.787 1.00 0.00 42 ILE A N 18
ATOM 33262 C CA . ILE A 1 63 ? 4.052 5.065 5.972 1.00 0.00 42 ILE A CA 18
ATOM 33263 C C . ILE A 1 63 ? 4.329 6.575 6.169 1.00 0.00 42 ILE A C 18
ATOM 33264 O O . ILE A 1 63 ? 3.519 7.406 5.772 1.00 0.00 42 ILE A O 18
ATOM 33280 N N . GLU A 1 64 ? 5.509 6.917 6.723 1.00 0.00 43 GLU A N 18
ATOM 33281 C CA . GLU A 1 64 ? 5.909 8.321 6.944 1.00 0.00 43 GLU A CA 18
ATOM 33282 C C . GLU A 1 64 ? 6.071 9.057 5.608 1.00 0.00 43 GLU A C 18
ATOM 33283 O O . GLU A 1 64 ? 5.772 10.248 5.545 1.00 0.00 43 GLU A O 18
ATOM 33295 N N . SER A 1 65 ? 6.505 8.329 4.541 1.00 0.00 44 SER A N 18
ATOM 33296 C CA . SER A 1 65 ? 6.481 8.862 3.146 1.00 0.00 44 SER A CA 18
ATOM 33297 C C . SER A 1 65 ? 5.090 9.361 2.768 1.00 0.00 44 SER A C 18
ATOM 33298 O O . SER A 1 65 ? 4.951 10.400 2.102 1.00 0.00 44 SER A O 18
ATOM 33306 N N . ILE A 1 66 ? 4.068 8.597 3.191 1.00 0.00 45 ILE A N 18
ATOM 33307 C CA . ILE A 1 66 ? 2.691 8.888 2.831 1.00 0.00 45 ILE A CA 18
ATOM 33308 C C . ILE A 1 66 ? 2.242 10.154 3.580 1.00 0.00 45 ILE A C 18
ATOM 33309 O O . ILE A 1 66 ? 1.671 11.076 2.991 1.00 0.00 45 ILE A O 18
ATOM 33325 N N . LYS A 1 67 ? 2.551 10.183 4.894 1.00 0.00 46 LYS A N 18
ATOM 33326 C CA . LYS A 1 67 ? 2.160 11.275 5.822 1.00 0.00 46 LYS A CA 18
ATOM 33327 C C . LYS A 1 67 ? 2.723 12.641 5.422 1.00 0.00 46 LYS A C 18
ATOM 33328 O O . LYS A 1 67 ? 2.198 13.681 5.831 1.00 0.00 46 LYS A O 18
ATOM 33347 N N . ARG A 1 68 ? 3.794 12.604 4.630 1.00 0.00 47 ARG A N 18
ATOM 33348 C CA . ARG A 1 68 ? 4.484 13.816 4.152 1.00 0.00 47 ARG A CA 18
ATOM 33349 C C . ARG A 1 68 ? 3.543 14.705 3.308 1.00 0.00 47 ARG A C 18
ATOM 33350 O O . ARG A 1 68 ? 3.108 15.759 3.783 1.00 0.00 47 ARG A O 18
ATOM 33371 N N . ASN A 1 69 ? 3.210 14.265 2.086 1.00 0.00 48 ASN A N 18
ATOM 33372 C CA . ASN A 1 69 ? 2.416 15.061 1.124 1.00 0.00 48 ASN A CA 18
ATOM 33373 C C . ASN A 1 69 ? 1.846 14.128 0.019 1.00 0.00 48 ASN A C 18
ATOM 33374 O O . ASN A 1 69 ? 1.558 14.570 -1.086 1.00 0.00 48 ASN A O 18
ATOM 33385 N N . SER A 1 70 ? 1.727 12.815 0.317 1.00 0.00 49 SER A N 18
ATOM 33386 C CA . SER A 1 70 ? 1.326 11.793 -0.684 1.00 0.00 49 SER A CA 18
ATOM 33387 C C . SER A 1 70 ? -0.087 12.033 -1.257 1.00 0.00 49 SER A C 18
ATOM 33388 O O . SER A 1 70 ? -0.386 11.623 -2.385 1.00 0.00 49 SER A O 18
ATOM 33396 N N . ALA A 1 71 ? -0.960 12.674 -0.460 1.00 0.00 50 ALA A N 18
ATOM 33397 C CA . ALA A 1 71 ? -2.267 13.150 -0.940 1.00 0.00 50 ALA A CA 18
ATOM 33398 C C . ALA A 1 71 ? -2.109 14.197 -2.071 1.00 0.00 50 ALA A C 18
ATOM 33399 O O . ALA A 1 71 ? -2.937 14.268 -2.982 1.00 0.00 50 ALA A O 18
ATOM 33406 N N . GLY A 1 72 ? -1.018 14.982 -1.995 1.00 0.00 51 GLY A N 18
ATOM 33407 C CA . GLY A 1 72 ? -0.660 15.957 -3.030 1.00 0.00 51 GLY A CA 18
ATOM 33408 C C . GLY A 1 72 ? 0.411 15.453 -4.005 1.00 0.00 51 GLY A C 18
ATOM 33409 O O . GLY A 1 72 ? 0.844 16.210 -4.880 1.00 0.00 51 GLY A O 18
ATOM 33413 N N . ALA A 1 73 ? 0.861 14.179 -3.849 1.00 0.00 52 ALA A N 18
ATOM 33414 C CA . ALA A 1 73 ? 1.806 13.518 -4.788 1.00 0.00 52 ALA A CA 18
ATOM 33415 C C . ALA A 1 73 ? 1.200 13.360 -6.196 1.00 0.00 52 ALA A C 18
ATOM 33416 O O . ALA A 1 73 ? 0.047 13.729 -6.437 1.00 0.00 52 ALA A O 18
ATOM 33423 N N . ASP A 1 74 ? 1.985 12.805 -7.128 1.00 0.00 53 ASP A N 18
ATOM 33424 C CA . ASP A 1 74 ? 1.533 12.554 -8.516 1.00 0.00 53 ASP A CA 18
ATOM 33425 C C . ASP A 1 74 ? 1.311 11.041 -8.726 1.00 0.00 53 ASP A C 18
ATOM 33426 O O . ASP A 1 74 ? 1.850 10.225 -7.979 1.00 0.00 53 ASP A O 18
ATOM 33435 N N . THR A 1 75 ? 0.485 10.679 -9.718 1.00 0.00 54 THR A N 18
ATOM 33436 C CA . THR A 1 75 ? 0.203 9.273 -10.068 1.00 0.00 54 THR A CA 18
ATOM 33437 C C . THR A 1 75 ? 0.633 8.997 -11.532 1.00 0.00 54 THR A C 18
ATOM 33438 O O . THR A 1 75 ? 0.038 9.522 -12.478 1.00 0.00 54 THR A O 18
ATOM 33449 N N . VAL A 1 76 ? 1.699 8.191 -11.681 1.00 0.00 55 VAL A N 18
ATOM 33450 C CA . VAL A 1 76 ? 2.324 7.839 -12.978 1.00 0.00 55 VAL A CA 18
ATOM 33451 C C . VAL A 1 76 ? 2.055 6.359 -13.311 1.00 0.00 55 VAL A C 18
ATOM 33452 O O . VAL A 1 76 ? 2.281 5.489 -12.468 1.00 0.00 55 VAL A O 18
ATOM 33465 N N . ASP A 1 77 ? 1.587 6.081 -14.545 1.00 0.00 56 ASP A N 18
ATOM 33466 C CA . ASP A 1 77 ? 1.352 4.702 -15.020 1.00 0.00 56 ASP A CA 18
ATOM 33467 C C . ASP A 1 77 ? 2.424 4.299 -16.065 1.00 0.00 56 ASP A C 18
ATOM 33468 O O . ASP A 1 77 ? 2.474 4.850 -17.167 1.00 0.00 56 ASP A O 18
ATOM 33477 N N . LEU A 1 78 ? 3.270 3.338 -15.678 1.00 0.00 57 LEU A N 18
ATOM 33478 C CA . LEU A 1 78 ? 4.344 2.762 -16.519 1.00 0.00 57 LEU A CA 18
ATOM 33479 C C . LEU A 1 78 ? 3.837 1.615 -17.420 1.00 0.00 57 LEU A C 18
ATOM 33480 O O . LEU A 1 78 ? 4.439 1.345 -18.469 1.00 0.00 57 LEU A O 18
ATOM 33496 N N . THR A 1 79 ? 2.706 0.978 -17.045 1.00 0.00 58 THR A N 18
ATOM 33497 C CA . THR A 1 79 ? 2.214 -0.245 -17.721 1.00 0.00 58 THR A CA 18
ATOM 33498 C C . THR A 1 79 ? 1.214 0.078 -18.858 1.00 0.00 58 THR A C 18
ATOM 33499 O O . THR A 1 79 ? 0.592 -0.821 -19.433 1.00 0.00 58 THR A O 18
ATOM 33510 N N . THR A 1 80 ? 1.076 1.372 -19.193 1.00 0.00 59 THR A N 18
ATOM 33511 C CA . THR A 1 80 ? 0.334 1.817 -20.387 1.00 0.00 59 THR A CA 18
ATOM 33512 C C . THR A 1 80 ? 1.200 1.632 -21.646 1.00 0.00 59 THR A C 18
ATOM 33513 O O . THR A 1 80 ? 0.667 1.538 -22.758 1.00 0.00 59 THR A O 18
ATOM 33524 N N . MET A 1 81 ? 2.538 1.595 -21.454 1.00 0.00 60 MET A N 18
ATOM 33525 C CA . MET A 1 81 ? 3.492 1.278 -22.529 1.00 0.00 60 MET A CA 18
ATOM 33526 C C . MET A 1 81 ? 3.446 -0.230 -22.849 1.00 0.00 60 MET A C 18
ATOM 33527 O O . MET A 1 81 ? 3.378 -0.625 -24.018 1.00 0.00 60 MET A O 18
ATOM 33541 N N . THR A 1 82 ? 3.481 -1.060 -21.790 1.00 0.00 61 THR A N 18
ATOM 33542 C CA . THR A 1 82 ? 3.428 -2.528 -21.913 1.00 0.00 61 THR A CA 18
ATOM 33543 C C . THR A 1 82 ? 1.981 -3.001 -22.156 1.00 0.00 61 THR A C 18
ATOM 33544 O O . THR A 1 82 ? 1.024 -2.295 -21.823 1.00 0.00 61 THR A O 18
ATOM 33555 N N . ALA A 1 83 ? 1.840 -4.187 -22.765 1.00 0.00 62 ALA A N 18
ATOM 33556 C CA . ALA A 1 83 ? 0.540 -4.794 -23.076 1.00 0.00 62 ALA A CA 18
ATOM 33557 C C . ALA A 1 83 ? 0.694 -6.332 -23.038 1.00 0.00 62 ALA A C 18
ATOM 33558 O O . ALA A 1 83 ? 1.104 -6.928 -24.054 1.00 0.00 62 ALA A O 18
ATOM 33566 N N . MET B 1 22 ? 10.028 15.500 -6.081 1.00 0.00 1 MET B N 18
ATOM 33567 C CA . MET B 1 22 ? 9.507 15.029 -4.777 1.00 0.00 1 MET B CA 18
ATOM 33568 C C . MET B 1 22 ? 9.351 13.493 -4.817 1.00 0.00 1 MET B C 18
ATOM 33569 O O . MET B 1 22 ? 10.306 12.772 -4.540 1.00 0.00 1 MET B O 18
ATOM 33583 N N . TYR B 1 23 ? 8.164 13.007 -5.232 1.00 0.00 2 TYR B N 18
ATOM 33584 C CA . TYR B 1 23 ? 7.835 11.570 -5.320 1.00 0.00 2 TYR B CA 18
ATOM 33585 C C . TYR B 1 23 ? 6.507 11.376 -6.076 1.00 0.00 2 TYR B C 18
ATOM 33586 O O . TYR B 1 23 ? 5.787 12.351 -6.342 1.00 0.00 2 TYR B O 18
ATOM 33604 N N . LYS B 1 24 ? 6.184 10.106 -6.384 1.00 0.00 3 LYS B N 18
ATOM 33605 C CA . LYS B 1 24 ? 4.969 9.738 -7.133 1.00 0.00 3 LYS B CA 18
ATOM 33606 C C . LYS B 1 24 ? 4.699 8.228 -7.048 1.00 0.00 3 LYS B C 18
ATOM 33607 O O . LYS B 1 24 ? 5.495 7.468 -6.476 1.00 0.00 3 LYS B O 18
ATOM 33626 N N . PHE B 1 25 ? 3.565 7.818 -7.635 1.00 0.00 4 PHE B N 18
ATOM 33627 C CA . PHE B 1 25 ? 3.122 6.422 -7.671 1.00 0.00 4 PHE B CA 18
ATOM 33628 C C . PHE B 1 25 ? 3.475 5.815 -9.028 1.00 0.00 4 PHE B C 18
ATOM 33629 O O . PHE B 1 25 ? 2.998 6.281 -10.055 1.00 0.00 4 PHE B O 18
ATOM 33646 N N . GLU B 1 26 ? 4.328 4.797 -9.017 1.00 0.00 5 GLU B N 18
ATOM 33647 C CA . GLU B 1 26 ? 4.740 4.084 -10.228 1.00 0.00 5 GLU B CA 18
ATOM 33648 C C . GLU B 1 26 ? 3.874 2.833 -10.397 1.00 0.00 5 GLU B C 18
ATOM 33649 O O . GLU B 1 26 ? 4.027 1.870 -9.643 1.00 0.00 5 GLU B O 18
ATOM 33661 N N . ILE B 1 27 ? 2.955 2.858 -11.392 1.00 0.00 6 ILE B N 18
ATOM 33662 C CA . ILE B 1 27 ? 1.999 1.761 -11.636 1.00 0.00 6 ILE B CA 18
ATOM 33663 C C . ILE B 1 27 ? 2.517 0.896 -12.776 1.00 0.00 6 ILE B C 18
ATOM 33664 O O . ILE B 1 27 ? 2.718 1.379 -13.884 1.00 0.00 6 ILE B O 18
ATOM 33680 N N . TYR B 1 28 ? 2.684 -0.376 -12.515 1.00 0.00 7 TYR B N 18
ATOM 33681 C CA . TYR B 1 28 ? 3.192 -1.326 -13.499 1.00 0.00 7 TYR B CA 18
ATOM 33682 C C . TYR B 1 28 ? 2.406 -2.644 -13.411 1.00 0.00 7 TYR B C 18
ATOM 33683 O O . TYR B 1 28 ? 1.440 -2.756 -12.654 1.00 0.00 7 TYR B O 18
ATOM 33701 N N . GLN B 1 29 ? 2.784 -3.607 -14.250 1.00 0.00 8 GLN B N 18
ATOM 33702 C CA . GLN B 1 29 ? 2.337 -5.008 -14.118 1.00 0.00 8 GLN B CA 18
ATOM 33703 C C . GLN B 1 29 ? 3.568 -5.923 -14.098 1.00 0.00 8 GLN B C 18
ATOM 33704 O O . GLN B 1 29 ? 4.613 -5.572 -14.652 1.00 0.00 8 GLN B O 18
ATOM 33718 N N . ASP B 1 30 ? 3.446 -7.081 -13.440 1.00 0.00 9 ASP B N 18
ATOM 33719 C CA . ASP B 1 30 ? 4.560 -8.035 -13.288 1.00 0.00 9 ASP B CA 18
ATOM 33720 C C . ASP B 1 30 ? 4.408 -9.183 -14.314 1.00 0.00 9 ASP B C 18
ATOM 33721 O O . ASP B 1 30 ? 3.447 -9.166 -15.079 1.00 0.00 9 ASP B O 18
ATOM 33730 N N . LYS B 1 31 ? 5.353 -10.167 -14.302 1.00 0.00 10 LYS B N 18
ATOM 33731 C CA . LYS B 1 31 ? 5.438 -11.304 -15.278 1.00 0.00 10 LYS B CA 18
ATOM 33732 C C . LYS B 1 31 ? 4.085 -12.032 -15.498 1.00 0.00 10 LYS B C 18
ATOM 33733 O O . LYS B 1 31 ? 3.745 -12.421 -16.617 1.00 0.00 10 LYS B O 18
ATOM 33752 N N . ALA B 1 32 ? 3.310 -12.148 -14.409 1.00 0.00 11 ALA B N 18
ATOM 33753 C CA . ALA B 1 32 ? 2.006 -12.855 -14.404 1.00 0.00 11 ALA B CA 18
ATOM 33754 C C . ALA B 1 32 ? 0.856 -11.890 -14.768 1.00 0.00 11 ALA B C 18
ATOM 33755 O O . ALA B 1 32 ? -0.323 -12.189 -14.554 1.00 0.00 11 ALA B O 18
ATOM 33762 N N . GLY B 1 33 ? 1.233 -10.744 -15.365 1.00 0.00 12 GLY B N 18
ATOM 33763 C CA . GLY B 1 33 ? 0.325 -9.647 -15.666 1.00 0.00 12 GLY B CA 18
ATOM 33764 C C . GLY B 1 33 ? -0.159 -8.928 -14.417 1.00 0.00 12 GLY B C 18
ATOM 33765 O O . GLY B 1 33 ? -1.178 -8.237 -14.462 1.00 0.00 12 GLY B O 18
ATOM 33769 N N . GLU B 1 34 ? 0.610 -9.043 -13.318 1.00 0.00 13 GLU B N 18
ATOM 33770 C CA . GLU B 1 34 ? 0.138 -8.644 -11.975 1.00 0.00 13 GLU B CA 18
ATOM 33771 C C . GLU B 1 34 ? 0.216 -7.132 -11.805 1.00 0.00 13 GLU B C 18
ATOM 33772 O O . GLU B 1 34 ? 1.289 -6.605 -11.487 1.00 0.00 13 GLU B O 18
ATOM 33784 N N . TYR B 1 35 ? -0.897 -6.445 -12.103 1.00 0.00 14 TYR B N 18
ATOM 33785 C CA . TYR B 1 35 ? -1.034 -5.004 -11.848 1.00 0.00 14 TYR B CA 18
ATOM 33786 C C . TYR B 1 35 ? -0.746 -4.647 -10.374 1.00 0.00 14 TYR B C 18
ATOM 33787 O O . TYR B 1 35 ? -1.546 -4.894 -9.461 1.00 0.00 14 TYR B O 18
ATOM 33805 N N . ARG B 1 36 ? 0.445 -4.064 -10.221 1.00 0.00 15 ARG B N 18
ATOM 33806 C CA . ARG B 1 36 ? 1.047 -3.670 -8.961 1.00 0.00 15 ARG B CA 18
ATOM 33807 C C . ARG B 1 36 ? 1.578 -2.246 -9.110 1.00 0.00 15 ARG B C 18
ATOM 33808 O O . ARG B 1 36 ? 2.260 -1.939 -10.087 1.00 0.00 15 ARG B O 18
ATOM 33829 N N . PHE B 1 37 ? 1.304 -1.395 -8.125 1.00 0.00 16 PHE B N 18
ATOM 33830 C CA . PHE B 1 37 ? 1.888 -0.059 -8.041 1.00 0.00 16 PHE B CA 18
ATOM 33831 C C . PHE B 1 37 ? 2.804 0.036 -6.824 1.00 0.00 16 PHE B C 18
ATOM 33832 O O . PHE B 1 37 ? 2.859 -0.873 -5.975 1.00 0.00 16 PHE B O 18
ATOM 33849 N N . ARG B 1 38 ? 3.557 1.130 -6.796 1.00 0.00 17 ARG B N 18
ATOM 33850 C CA . ARG B 1 38 ? 4.429 1.499 -5.683 1.00 0.00 17 ARG B CA 18
ATOM 33851 C C . ARG B 1 38 ? 4.382 3.008 -5.458 1.00 0.00 17 ARG B C 18
ATOM 33852 O O . ARG B 1 38 ? 3.832 3.742 -6.276 1.00 0.00 17 ARG B O 18
ATOM 33873 N N . PHE B 1 39 ? 4.966 3.450 -4.341 1.00 0.00 18 PHE B N 18
ATOM 33874 C CA . PHE B 1 39 ? 5.140 4.876 -4.024 1.00 0.00 18 PHE B CA 18
ATOM 33875 C C . PHE B 1 39 ? 6.613 5.115 -3.708 1.00 0.00 18 PHE B C 18
ATOM 33876 O O . PHE B 1 39 ? 7.283 4.275 -3.080 1.00 0.00 18 PHE B O 18
ATOM 33893 N N . LYS B 1 40 ? 7.104 6.252 -4.180 1.00 0.00 19 LYS B N 18
ATOM 33894 C CA . LYS B 1 40 ? 8.487 6.672 -4.006 1.00 0.00 19 LYS B CA 18
ATOM 33895 C C . LYS B 1 40 ? 8.612 7.603 -2.790 1.00 0.00 19 LYS B C 18
ATOM 33896 O O . LYS B 1 40 ? 7.624 7.903 -2.106 1.00 0.00 19 LYS B O 18
ATOM 33915 N N . ALA B 1 41 ? 9.836 8.057 -2.546 1.00 0.00 20 ALA B N 18
ATOM 33916 C CA . ALA B 1 41 ? 10.161 8.994 -1.464 1.00 0.00 20 ALA B CA 18
ATOM 33917 C C . ALA B 1 41 ? 11.003 10.137 -2.041 1.00 0.00 20 ALA B C 18
ATOM 33918 O O . ALA B 1 41 ? 11.546 10.003 -3.140 1.00 0.00 20 ALA B O 18
ATOM 33925 N N . SER B 1 42 ? 11.041 11.275 -1.328 1.00 0.00 21 SER B N 18
ATOM 33926 C CA . SER B 1 42 ? 11.771 12.498 -1.745 1.00 0.00 21 SER B CA 18
ATOM 33927 C C . SER B 1 42 ? 13.285 12.285 -2.042 1.00 0.00 21 SER B C 18
ATOM 33928 O O . SER B 1 42 ? 13.877 13.050 -2.812 1.00 0.00 21 SER B O 18
ATOM 33936 N N . ASN B 1 43 ? 13.895 11.247 -1.445 1.00 0.00 22 ASN B N 18
ATOM 33937 C CA . ASN B 1 43 ? 15.318 10.888 -1.696 1.00 0.00 22 ASN B CA 18
ATOM 33938 C C . ASN B 1 43 ? 15.480 10.050 -2.995 1.00 0.00 22 ASN B C 18
ATOM 33939 O O . ASN B 1 43 ? 16.595 9.864 -3.487 1.00 0.00 22 ASN B O 18
ATOM 33950 N N . GLY B 1 44 ? 14.346 9.583 -3.539 1.00 0.00 23 GLY B N 18
ATOM 33951 C CA . GLY B 1 44 ? 14.316 8.684 -4.696 1.00 0.00 23 GLY B CA 18
ATOM 33952 C C . GLY B 1 44 ? 14.555 7.243 -4.299 1.00 0.00 23 GLY B C 18
ATOM 33953 O O . GLY B 1 44 ? 15.582 6.652 -4.646 1.00 0.00 23 GLY B O 18
ATOM 33957 N N . GLU B 1 45 ? 13.609 6.696 -3.528 1.00 0.00 24 GLU B N 18
ATOM 33958 C CA . GLU B 1 45 ? 13.582 5.270 -3.163 1.00 0.00 24 GLU B CA 18
ATOM 33959 C C . GLU B 1 45 ? 12.119 4.814 -3.054 1.00 0.00 24 GLU B C 18
ATOM 33960 O O . GLU B 1 45 ? 11.231 5.638 -2.814 1.00 0.00 24 GLU B O 18
ATOM 33972 N N . THR B 1 46 ? 11.879 3.516 -3.230 1.00 0.00 25 THR B N 18
ATOM 33973 C CA . THR B 1 46 ? 10.551 2.921 -3.043 1.00 0.00 25 THR B CA 18
ATOM 33974 C C . THR B 1 46 ? 10.393 2.446 -1.583 1.00 0.00 25 THR B C 18
ATOM 33975 O O . THR B 1 46 ? 11.304 1.842 -0.999 1.00 0.00 25 THR B O 18
ATOM 33986 N N . MET B 1 47 ? 9.219 2.733 -1.025 1.00 0.00 26 MET B N 18
ATOM 33987 C CA . MET B 1 47 ? 8.891 2.478 0.391 1.00 0.00 26 MET B CA 18
ATOM 33988 C C . MET B 1 47 ? 7.749 1.448 0.546 1.00 0.00 26 MET B C 18
ATOM 33989 O O . MET B 1 47 ? 7.659 0.782 1.579 1.00 0.00 26 MET B O 18
ATOM 34003 N N . PHE B 1 48 ? 6.870 1.333 -0.467 1.00 0.00 27 PHE B N 18
ATOM 34004 C CA . PHE B 1 48 ? 5.906 0.212 -0.558 1.00 0.00 27 PHE B CA 18
ATOM 34005 C C . PHE B 1 48 ? 5.657 -0.134 -2.027 1.00 0.00 27 PHE B C 18
ATOM 34006 O O . PHE B 1 48 ? 5.887 0.689 -2.910 1.00 0.00 27 PHE B O 18
ATOM 34023 N N . SER B 1 49 ? 5.141 -1.349 -2.230 1.00 0.00 28 SER B N 18
ATOM 34024 C CA . SER B 1 49 ? 4.761 -1.884 -3.544 1.00 0.00 28 SER B CA 18
ATOM 34025 C C . SER B 1 49 ? 3.895 -3.136 -3.373 1.00 0.00 28 SER B C 18
ATOM 34026 O O . SER B 1 49 ? 3.526 -3.493 -2.258 1.00 0.00 28 SER B O 18
ATOM 34034 N N . SER B 1 50 ? 3.522 -3.738 -4.506 1.00 0.00 29 SER B N 18
ATOM 34035 C CA . SER B 1 50 ? 3.191 -5.184 -4.614 1.00 0.00 29 SER B CA 18
ATOM 34036 C C . SER B 1 50 ? 1.984 -5.592 -3.757 1.00 0.00 29 SER B C 18
ATOM 34037 O O . SER B 1 50 ? 1.931 -6.690 -3.194 1.00 0.00 29 SER B O 18
ATOM 34045 N N . GLU B 1 51 ? 1.039 -4.667 -3.671 1.00 0.00 30 GLU B N 18
ATOM 34046 C CA . GLU B 1 51 ? -0.309 -4.925 -3.166 1.00 0.00 30 GLU B CA 18
ATOM 34047 C C . GLU B 1 51 ? -1.012 -6.011 -4.003 1.00 0.00 30 GLU B C 18
ATOM 34048 O O . GLU B 1 51 ? -1.680 -6.884 -3.428 1.00 0.00 30 GLU B O 18
ATOM 34060 N N . GLY B 1 52 ? -0.853 -5.955 -5.352 1.00 0.00 31 GLY B N 18
ATOM 34061 C CA . GLY B 1 52 ? -1.476 -6.926 -6.243 1.00 0.00 31 GLY B CA 18
ATOM 34062 C C . GLY B 1 52 ? -2.989 -6.836 -6.157 1.00 0.00 31 GLY B C 18
ATOM 34063 O O . GLY B 1 52 ? -3.659 -7.849 -5.925 1.00 0.00 31 GLY B O 18
ATOM 34067 N N . TYR B 1 53 ? -3.531 -5.615 -6.351 1.00 0.00 32 TYR B N 18
ATOM 34068 C CA . TYR B 1 53 ? -4.904 -5.292 -5.931 1.00 0.00 32 TYR B CA 18
ATOM 34069 C C . TYR B 1 53 ? -5.946 -5.960 -6.855 1.00 0.00 32 TYR B C 18
ATOM 34070 O O . TYR B 1 53 ? -6.785 -6.736 -6.379 1.00 0.00 32 TYR B O 18
ATOM 34088 N N . LYS B 1 54 ? -5.866 -5.685 -8.174 1.00 0.00 33 LYS B N 18
ATOM 34089 C CA . LYS B 1 54 ? -6.800 -6.262 -9.169 1.00 0.00 33 LYS B CA 18
ATOM 34090 C C . LYS B 1 54 ? -6.304 -5.998 -10.610 1.00 0.00 33 LYS B C 18
ATOM 34091 O O . LYS B 1 54 ? -5.767 -6.896 -11.264 1.00 0.00 33 LYS B O 18
ATOM 34110 N N . ALA B 1 55 ? -6.462 -4.752 -11.080 1.00 0.00 34 ALA B N 18
ATOM 34111 C CA . ALA B 1 55 ? -6.142 -4.342 -12.467 1.00 0.00 34 ALA B CA 18
ATOM 34112 C C . ALA B 1 55 ? -5.746 -2.862 -12.470 1.00 0.00 34 ALA B C 18
ATOM 34113 O O . ALA B 1 55 ? -5.701 -2.262 -11.392 1.00 0.00 34 ALA B O 18
ATOM 34120 N N . LYS B 1 56 ? -5.453 -2.255 -13.653 1.00 0.00 35 LYS B N 18
ATOM 34121 C CA . LYS B 1 56 ? -4.968 -0.857 -13.725 1.00 0.00 35 LYS B CA 18
ATOM 34122 C C . LYS B 1 56 ? -6.022 0.132 -13.193 1.00 0.00 35 LYS B C 18
ATOM 34123 O O . LYS B 1 56 ? -5.694 1.020 -12.425 1.00 0.00 35 LYS B O 18
ATOM 34142 N N . ALA B 1 57 ? -7.293 -0.048 -13.605 1.00 0.00 36 ALA B N 18
ATOM 34143 C CA . ALA B 1 57 ? -8.418 0.805 -13.160 1.00 0.00 36 ALA B CA 18
ATOM 34144 C C . ALA B 1 57 ? -8.528 0.800 -11.630 1.00 0.00 36 ALA B C 18
ATOM 34145 O O . ALA B 1 57 ? -8.637 1.856 -11.002 1.00 0.00 36 ALA B O 18
ATOM 34152 N N . SER B 1 58 ? -8.415 -0.403 -11.040 1.00 0.00 37 SER B N 18
ATOM 34153 C CA . SER B 1 58 ? -8.445 -0.597 -9.581 1.00 0.00 37 SER B CA 18
ATOM 34154 C C . SER B 1 58 ? -7.157 -0.076 -8.915 1.00 0.00 37 SER B C 18
ATOM 34155 O O . SER B 1 58 ? -7.176 0.264 -7.736 1.00 0.00 37 SER B O 18
ATOM 34163 N N . ALA B 1 59 ? -6.046 -0.053 -9.681 1.00 0.00 38 ALA B N 18
ATOM 34164 C CA . ALA B 1 59 ? -4.746 0.438 -9.198 1.00 0.00 38 ALA B CA 18
ATOM 34165 C C . ALA B 1 59 ? -4.817 1.954 -8.966 1.00 0.00 38 ALA B C 18
ATOM 34166 O O . ALA B 1 59 ? -4.521 2.416 -7.867 1.00 0.00 38 ALA B O 18
ATOM 34173 N N . ILE B 1 60 ? -5.225 2.715 -10.011 1.00 0.00 39 ILE B N 18
ATOM 34174 C CA . ILE B 1 60 ? -5.500 4.168 -9.914 1.00 0.00 39 ILE B CA 18
ATOM 34175 C C . ILE B 1 60 ? -6.495 4.461 -8.771 1.00 0.00 39 ILE B C 18
ATOM 34176 O O . ILE B 1 60 ? -6.226 5.324 -7.941 1.00 0.00 39 ILE B O 18
ATOM 34192 N N . HIS B 1 61 ? -7.616 3.708 -8.728 1.00 0.00 40 HIS B N 18
ATOM 34193 C CA . HIS B 1 61 ? -8.688 3.894 -7.717 1.00 0.00 40 HIS B CA 18
ATOM 34194 C C . HIS B 1 61 ? -8.171 3.695 -6.280 1.00 0.00 40 HIS B C 18
ATOM 34195 O O . HIS B 1 61 ? -8.534 4.464 -5.361 1.00 0.00 40 HIS B O 18
ATOM 34210 N N . ALA B 1 62 ? -7.316 2.679 -6.089 1.00 0.00 41 ALA B N 18
ATOM 34211 C CA . ALA B 1 62 ? -6.648 2.441 -4.812 1.00 0.00 41 ALA B CA 18
ATOM 34212 C C . ALA B 1 62 ? -5.806 3.668 -4.448 1.00 0.00 41 ALA B C 18
ATOM 34213 O O . ALA B 1 62 ? -5.997 4.261 -3.400 1.00 0.00 41 ALA B O 18
ATOM 34220 N N . ILE B 1 63 ? -4.940 4.082 -5.374 1.00 0.00 42 ILE B N 18
ATOM 34221 C CA . ILE B 1 63 ? -4.101 5.284 -5.221 1.00 0.00 42 ILE B CA 18
ATOM 34222 C C . ILE B 1 63 ? -4.954 6.548 -4.942 1.00 0.00 42 ILE B C 18
ATOM 34223 O O . ILE B 1 63 ? -4.503 7.452 -4.249 1.00 0.00 42 ILE B O 18
ATOM 34239 N N . GLU B 1 64 ? -6.211 6.566 -5.434 1.00 0.00 43 GLU B N 18
ATOM 34240 C CA . GLU B 1 64 ? -7.123 7.706 -5.229 1.00 0.00 43 GLU B CA 18
ATOM 34241 C C . GLU B 1 64 ? -7.474 7.853 -3.742 1.00 0.00 43 GLU B C 18
ATOM 34242 O O . GLU B 1 64 ? -7.664 8.975 -3.273 1.00 0.00 43 GLU B O 18
ATOM 34254 N N . SER B 1 65 ? -7.526 6.716 -2.999 1.00 0.00 44 SER B N 18
ATOM 34255 C CA . SER B 1 65 ? -7.636 6.732 -1.514 1.00 0.00 44 SER B CA 18
ATOM 34256 C C . SER B 1 65 ? -6.528 7.577 -0.891 1.00 0.00 44 SER B C 18
ATOM 34257 O O . SER B 1 65 ? -6.757 8.313 0.078 1.00 0.00 44 SER B O 18
ATOM 34265 N N . ILE B 1 66 ? -5.316 7.448 -1.466 1.00 0.00 45 ILE B N 18
ATOM 34266 C CA . ILE B 1 66 ? -4.137 8.115 -0.940 1.00 0.00 45 ILE B CA 18
ATOM 34267 C C . ILE B 1 66 ? -4.259 9.622 -1.214 1.00 0.00 45 ILE B C 18
ATOM 34268 O O . ILE B 1 66 ? -4.049 10.450 -0.322 1.00 0.00 45 ILE B O 18
ATOM 34284 N N . LYS B 1 67 ? -4.640 9.949 -2.468 1.00 0.00 46 LYS B N 18
ATOM 34285 C CA . LYS B 1 67 ? -4.746 11.344 -2.969 1.00 0.00 46 LYS B CA 18
ATOM 34286 C C . LYS B 1 67 ? -5.778 12.179 -2.197 1.00 0.00 46 LYS B C 18
ATOM 34287 O O . LYS B 1 67 ? -5.727 13.413 -2.212 1.00 0.00 46 LYS B O 18
ATOM 34306 N N . ARG B 1 68 ? -6.697 11.477 -1.537 1.00 0.00 47 ARG B N 18
ATOM 34307 C CA . ARG B 1 68 ? -7.775 12.098 -0.742 1.00 0.00 47 ARG B CA 18
ATOM 34308 C C . ARG B 1 68 ? -7.202 12.968 0.405 1.00 0.00 47 ARG B C 18
ATOM 34309 O O . ARG B 1 68 ? -7.241 14.197 0.318 1.00 0.00 47 ARG B O 18
ATOM 34330 N N . ASN B 1 69 ? -6.644 12.329 1.449 1.00 0.00 48 ASN B N 18
ATOM 34331 C CA . ASN B 1 69 ? -6.151 13.020 2.669 1.00 0.00 48 ASN B CA 18
ATOM 34332 C C . ASN B 1 69 ? -5.201 12.071 3.452 1.00 0.00 48 ASN B C 18
ATOM 34333 O O . ASN B 1 69 ? -5.033 12.207 4.658 1.00 0.00 48 ASN B O 18
ATOM 34344 N N . SER B 1 70 ? -4.608 11.076 2.758 1.00 0.00 49 SER B N 18
ATOM 34345 C CA . SER B 1 70 ? -3.780 10.027 3.406 1.00 0.00 49 SER B CA 18
ATOM 34346 C C . SER B 1 70 ? -2.537 10.598 4.125 1.00 0.00 49 SER B C 18
ATOM 34347 O O . SER B 1 70 ? -2.035 9.998 5.085 1.00 0.00 49 SER B O 18
ATOM 34355 N N . ALA B 1 71 ? -2.032 11.741 3.636 1.00 0.00 50 ALA B N 18
ATOM 34356 C CA . ALA B 1 71 ? -0.986 12.509 4.331 1.00 0.00 50 ALA B CA 18
ATOM 34357 C C . ALA B 1 71 ? -1.466 12.988 5.721 1.00 0.00 50 ALA B C 18
ATOM 34358 O O . ALA B 1 71 ? -0.672 13.082 6.664 1.00 0.00 50 ALA B O 18
ATOM 34365 N N . GLY B 1 72 ? -2.780 13.272 5.827 1.00 0.00 51 GLY B N 18
ATOM 34366 C CA . GLY B 1 72 ? -3.419 13.645 7.086 1.00 0.00 51 GLY B CA 18
ATOM 34367 C C . GLY B 1 72 ? -4.148 12.483 7.777 1.00 0.00 51 GLY B C 18
ATOM 34368 O O . GLY B 1 72 ? -4.792 12.694 8.810 1.00 0.00 51 GLY B O 18
ATOM 34372 N N . ALA B 1 73 ? -4.076 11.257 7.192 1.00 0.00 52 ALA B N 18
ATOM 34373 C CA . ALA B 1 73 ? -4.626 10.018 7.805 1.00 0.00 52 ALA B CA 18
ATOM 34374 C C . ALA B 1 73 ? -3.919 9.666 9.128 1.00 0.00 52 ALA B C 18
ATOM 34375 O O . ALA B 1 73 ? -2.995 10.362 9.559 1.00 0.00 52 ALA B O 18
ATOM 34382 N N . ASP B 1 74 ? -4.373 8.587 9.778 1.00 0.00 53 ASP B N 18
ATOM 34383 C CA . ASP B 1 74 ? -3.769 8.098 11.036 1.00 0.00 53 ASP B CA 18
ATOM 34384 C C . ASP B 1 74 ? -2.967 6.811 10.770 1.00 0.00 53 ASP B C 18
ATOM 34385 O O . ASP B 1 74 ? -3.195 6.136 9.768 1.00 0.00 53 ASP B O 18
ATOM 34394 N N . THR B 1 75 ? -2.002 6.504 11.646 1.00 0.00 54 THR B N 18
ATOM 34395 C CA . THR B 1 75 ? -1.176 5.283 11.546 1.00 0.00 54 THR B CA 18
ATOM 34396 C C . THR B 1 75 ? -1.377 4.406 12.807 1.00 0.00 54 THR B C 18
ATOM 34397 O O . THR B 1 75 ? -0.971 4.783 13.911 1.00 0.00 54 THR B O 18
ATOM 34408 N N . VAL B 1 76 ? -2.037 3.249 12.618 1.00 0.00 55 VAL B N 18
ATOM 34409 C CA . VAL B 1 76 ? -2.387 2.286 13.695 1.00 0.00 55 VAL B CA 18
ATOM 34410 C C . VAL B 1 76 ? -1.545 0.997 13.556 1.00 0.00 55 VAL B C 18
ATOM 34411 O O . VAL B 1 76 ? -1.465 0.431 12.467 1.00 0.00 55 VAL B O 18
ATOM 34424 N N . ASP B 1 77 ? -0.928 0.542 14.660 1.00 0.00 56 ASP B N 18
ATOM 34425 C CA . ASP B 1 77 ? -0.147 -0.716 14.693 1.00 0.00 56 ASP B CA 18
ATOM 34426 C C . ASP B 1 77 ? -0.913 -1.809 15.473 1.00 0.00 56 ASP B C 18
ATOM 34427 O O . ASP B 1 77 ? -1.113 -1.701 16.689 1.00 0.00 56 ASP B O 18
ATOM 34436 N N . LEU B 1 78 ? -1.351 -2.843 14.737 1.00 0.00 57 LEU B N 18
ATOM 34437 C CA . LEU B 1 78 ? -2.066 -4.018 15.277 1.00 0.00 57 LEU B CA 18
ATOM 34438 C C . LEU B 1 78 ? -1.114 -5.120 15.805 1.00 0.00 57 LEU B C 18
ATOM 34439 O O . LEU B 1 78 ? -1.506 -5.899 16.674 1.00 0.00 57 LEU B O 18
ATOM 34455 N N . THR B 1 79 ? 0.140 -5.178 15.307 1.00 0.00 58 THR B N 18
ATOM 34456 C CA . THR B 1 79 ? 1.042 -6.335 15.583 1.00 0.00 58 THR B CA 18
ATOM 34457 C C . THR B 1 79 ? 1.769 -6.198 16.938 1.00 0.00 58 THR B C 18
ATOM 34458 O O . THR B 1 79 ? 2.604 -7.037 17.286 1.00 0.00 58 THR B O 18
ATOM 34469 N N . THR B 1 80 ? 1.387 -5.185 17.738 1.00 0.00 59 THR B N 18
ATOM 34470 C CA . THR B 1 80 ? 1.900 -5.000 19.114 1.00 0.00 59 THR B CA 18
ATOM 34471 C C . THR B 1 80 ? 1.530 -6.210 20.024 1.00 0.00 59 THR B C 18
ATOM 34472 O O . THR B 1 80 ? 2.145 -6.417 21.077 1.00 0.00 59 THR B O 18
ATOM 34483 N N . MET B 1 81 ? 0.512 -6.983 19.599 1.00 0.00 60 MET B N 18
ATOM 34484 C CA . MET B 1 81 ? 0.154 -8.279 20.206 1.00 0.00 60 MET B CA 18
ATOM 34485 C C . MET B 1 81 ? 0.755 -9.435 19.361 1.00 0.00 60 MET B C 18
ATOM 34486 O O . MET B 1 81 ? 0.075 -10.047 18.525 1.00 0.00 60 MET B O 18
ATOM 34500 N N . THR B 1 82 ? 2.068 -9.686 19.549 1.00 0.00 61 THR B N 18
ATOM 34501 C CA . THR B 1 82 ? 2.797 -10.756 18.831 1.00 0.00 61 THR B CA 18
ATOM 34502 C C . THR B 1 82 ? 2.527 -12.128 19.475 1.00 0.00 61 THR B C 18
ATOM 34503 O O . THR B 1 82 ? 2.032 -13.052 18.813 1.00 0.00 61 THR B O 18
ATOM 34514 N N . ALA B 1 83 ? 2.857 -12.232 20.768 1.00 0.00 62 ALA B N 18
ATOM 34515 C CA . ALA B 1 83 ? 2.728 -13.468 21.549 1.00 0.00 62 ALA B CA 18
ATOM 34516 C C . ALA B 1 83 ? 2.607 -13.094 23.047 1.00 0.00 62 ALA B C 18
ATOM 34517 O O . ALA B 1 83 ? 1.477 -12.810 23.497 1.00 0.00 62 ALA B O 18
ATOM 34525 N N . MET A 1 22 ? -11.775 7.800 11.076 1.00 0.00 1 MET A N 19
ATOM 34526 C CA . MET A 1 22 ? -11.026 8.176 9.855 1.00 0.00 1 MET A CA 19
ATOM 34527 C C . MET A 1 22 ? -10.211 6.978 9.353 1.00 0.00 1 MET A C 19
ATOM 34528 O O . MET A 1 22 ? -9.773 6.140 10.143 1.00 0.00 1 MET A O 19
ATOM 34542 N N . TYR A 1 23 ? -10.028 6.907 8.027 1.00 0.00 2 TYR A N 19
ATOM 34543 C CA . TYR A 1 23 ? -9.195 5.882 7.386 1.00 0.00 2 TYR A CA 19
ATOM 34544 C C . TYR A 1 23 ? -7.715 6.082 7.748 1.00 0.00 2 TYR A C 19
ATOM 34545 O O . TYR A 1 23 ? -7.262 7.211 7.985 1.00 0.00 2 TYR A O 19
ATOM 34563 N N . LYS A 1 24 ? -6.972 4.969 7.751 1.00 0.00 3 LYS A N 19
ATOM 34564 C CA . LYS A 1 24 ? -5.675 4.869 8.429 1.00 0.00 3 LYS A CA 19
ATOM 34565 C C . LYS A 1 24 ? -4.873 3.660 7.926 1.00 0.00 3 LYS A C 19
ATOM 34566 O O . LYS A 1 24 ? -5.362 2.860 7.116 1.00 0.00 3 LYS A O 19
ATOM 34585 N N . PHE A 1 25 ? -3.644 3.543 8.444 1.00 0.00 4 PHE A N 19
ATOM 34586 C CA . PHE A 1 25 ? -2.698 2.486 8.082 1.00 0.00 4 PHE A CA 19
ATOM 34587 C C . PHE A 1 25 ? -2.656 1.432 9.188 1.00 0.00 4 PHE A C 19
ATOM 34588 O O . PHE A 1 25 ? -2.205 1.701 10.302 1.00 0.00 4 PHE A O 19
ATOM 34605 N N . GLU A 1 26 ? -3.123 0.232 8.855 1.00 0.00 5 GLU A N 19
ATOM 34606 C CA . GLU A 1 26 ? -3.170 -0.896 9.789 1.00 0.00 5 GLU A CA 19
ATOM 34607 C C . GLU A 1 26 ? -1.918 -1.754 9.589 1.00 0.00 5 GLU A C 19
ATOM 34608 O O . GLU A 1 26 ? -1.799 -2.440 8.562 1.00 0.00 5 GLU A O 19
ATOM 34620 N N . ILE A 1 27 ? -1.002 -1.715 10.577 1.00 0.00 6 ILE A N 19
ATOM 34621 C CA . ILE A 1 27 ? 0.295 -2.401 10.518 1.00 0.00 6 ILE A CA 19
ATOM 34622 C C . ILE A 1 27 ? 0.182 -3.697 11.285 1.00 0.00 6 ILE A C 19
ATOM 34623 O O . ILE A 1 27 ? -0.045 -3.685 12.490 1.00 0.00 6 ILE A O 19
ATOM 34639 N N . TYR A 1 28 ? 0.357 -4.799 10.608 1.00 0.00 7 TYR A N 19
ATOM 34640 C CA . TYR A 1 28 ? 0.314 -6.103 11.239 1.00 0.00 7 TYR A CA 19
ATOM 34641 C C . TYR A 1 28 ? 1.464 -6.957 10.720 1.00 0.00 7 TYR A C 19
ATOM 34642 O O . TYR A 1 28 ? 2.302 -6.504 9.932 1.00 0.00 7 TYR A O 19
ATOM 34660 N N . GLN A 1 29 ? 1.535 -8.167 11.236 1.00 0.00 8 GLN A N 19
ATOM 34661 C CA . GLN A 1 29 ? 2.360 -9.223 10.655 1.00 0.00 8 GLN A CA 19
ATOM 34662 C C . GLN A 1 29 ? 1.441 -10.407 10.359 1.00 0.00 8 GLN A C 19
ATOM 34663 O O . GLN A 1 29 ? 0.451 -10.636 11.068 1.00 0.00 8 GLN A O 19
ATOM 34677 N N . ASP A 1 30 ? 1.766 -11.126 9.303 1.00 0.00 9 ASP A N 19
ATOM 34678 C CA . ASP A 1 30 ? 1.010 -12.279 8.823 1.00 0.00 9 ASP A CA 19
ATOM 34679 C C . ASP A 1 30 ? 1.415 -13.496 9.657 1.00 0.00 9 ASP A C 19
ATOM 34680 O O . ASP A 1 30 ? 2.478 -13.450 10.284 1.00 0.00 9 ASP A O 19
ATOM 34689 N N . LYS A 1 31 ? 0.577 -14.566 9.640 1.00 0.00 10 LYS A N 19
ATOM 34690 C CA . LYS A 1 31 ? 0.805 -15.824 10.410 1.00 0.00 10 LYS A CA 19
ATOM 34691 C C . LYS A 1 31 ? 2.221 -16.401 10.160 1.00 0.00 10 LYS A C 19
ATOM 34692 O O . LYS A 1 31 ? 2.865 -16.929 11.067 1.00 0.00 10 LYS A O 19
ATOM 34711 N N . ALA A 1 32 ? 2.696 -16.224 8.910 1.00 0.00 11 ALA A N 19
ATOM 34712 C CA . ALA A 1 32 ? 4.066 -16.582 8.474 1.00 0.00 11 ALA A CA 19
ATOM 34713 C C . ALA A 1 32 ? 5.179 -15.714 9.151 1.00 0.00 11 ALA A C 19
ATOM 34714 O O . ALA A 1 32 ? 6.357 -15.851 8.811 1.00 0.00 11 ALA A O 19
ATOM 34721 N N . GLY A 1 33 ? 4.791 -14.850 10.114 1.00 0.00 12 GLY A N 19
ATOM 34722 C CA . GLY A 1 33 ? 5.691 -13.916 10.798 1.00 0.00 12 GLY A CA 19
ATOM 34723 C C . GLY A 1 33 ? 6.197 -12.814 9.880 1.00 0.00 12 GLY A C 19
ATOM 34724 O O . GLY A 1 33 ? 7.280 -12.272 10.096 1.00 0.00 12 GLY A O 19
ATOM 34728 N N . GLU A 1 34 ? 5.391 -12.463 8.865 1.00 0.00 13 GLU A N 19
ATOM 34729 C CA . GLU A 1 34 ? 5.815 -11.548 7.773 1.00 0.00 13 GLU A CA 19
ATOM 34730 C C . GLU A 1 34 ? 5.090 -10.204 7.878 1.00 0.00 13 GLU A C 19
ATOM 34731 O O . GLU A 1 34 ? 3.888 -10.147 7.682 1.00 0.00 13 GLU A O 19
ATOM 34743 N N . TYR A 1 35 ? 5.826 -9.142 8.255 1.00 0.00 14 TYR A N 19
ATOM 34744 C CA . TYR A 1 35 ? 5.259 -7.785 8.396 1.00 0.00 14 TYR A CA 19
ATOM 34745 C C . TYR A 1 35 ? 4.642 -7.260 7.089 1.00 0.00 14 TYR A C 19
ATOM 34746 O O . TYR A 1 35 ? 5.317 -7.161 6.066 1.00 0.00 14 TYR A O 19
ATOM 34764 N N . ARG A 1 36 ? 3.332 -6.977 7.167 1.00 0.00 15 ARG A N 19
ATOM 34765 C CA . ARG A 1 36 ? 2.528 -6.381 6.082 1.00 0.00 15 ARG A CA 19
ATOM 34766 C C . ARG A 1 36 ? 1.635 -5.313 6.698 1.00 0.00 15 ARG A C 19
ATOM 34767 O O . ARG A 1 36 ? 1.022 -5.551 7.732 1.00 0.00 15 ARG A O 19
ATOM 34788 N N . PHE A 1 37 ? 1.529 -4.156 6.049 1.00 0.00 16 PHE A N 19
ATOM 34789 C CA . PHE A 1 37 ? 0.518 -3.156 6.413 1.00 0.00 16 PHE A CA 19
ATOM 34790 C C . PHE A 1 37 ? -0.367 -2.854 5.210 1.00 0.00 16 PHE A C 19
ATOM 34791 O O . PHE A 1 37 ? -0.154 -3.391 4.104 1.00 0.00 16 PHE A O 19
ATOM 34808 N N . ARG A 1 38 ? -1.405 -2.058 5.479 1.00 0.00 17 ARG A N 19
ATOM 34809 C CA . ARG A 1 38 ? -2.424 -1.674 4.492 1.00 0.00 17 ARG A CA 19
ATOM 34810 C C . ARG A 1 38 ? -2.888 -0.229 4.732 1.00 0.00 17 ARG A C 19
ATOM 34811 O O . ARG A 1 38 ? -2.569 0.363 5.767 1.00 0.00 17 ARG A O 19
ATOM 34832 N N . PHE A 1 39 ? -3.653 0.310 3.772 1.00 0.00 18 PHE A N 19
ATOM 34833 C CA . PHE A 1 39 ? -4.380 1.583 3.933 1.00 0.00 18 PHE A CA 19
ATOM 34834 C C . PHE A 1 39 ? -5.860 1.299 3.698 1.00 0.00 18 PHE A C 19
ATOM 34835 O O . PHE A 1 39 ? -6.233 0.581 2.753 1.00 0.00 18 PHE A O 19
ATOM 34852 N N . LYS A 1 40 ? -6.681 1.842 4.588 1.00 0.00 19 LYS A N 19
ATOM 34853 C CA . LYS A 1 40 ? -8.110 1.569 4.652 1.00 0.00 19 LYS A CA 19
ATOM 34854 C C . LYS A 1 40 ? -8.938 2.690 3.997 1.00 0.00 19 LYS A C 19
ATOM 34855 O O . LYS A 1 40 ? -8.395 3.667 3.471 1.00 0.00 19 LYS A O 19
ATOM 34874 N N . ALA A 1 41 ? -10.267 2.505 4.037 1.00 0.00 20 ALA A N 19
ATOM 34875 C CA . ALA A 1 41 ? -11.267 3.516 3.639 1.00 0.00 20 ALA A CA 19
ATOM 34876 C C . ALA A 1 41 ? -12.250 3.688 4.805 1.00 0.00 20 ALA A C 19
ATOM 34877 O O . ALA A 1 41 ? -12.181 2.921 5.778 1.00 0.00 20 ALA A O 19
ATOM 34884 N N . SER A 1 42 ? -13.234 4.598 4.685 1.00 0.00 21 SER A N 19
ATOM 34885 C CA . SER A 1 42 ? -13.953 5.129 5.862 1.00 0.00 21 SER A CA 19
ATOM 34886 C C . SER A 1 42 ? -14.900 4.056 6.467 1.00 0.00 21 SER A C 19
ATOM 34887 O O . SER A 1 42 ? -15.184 4.083 7.664 1.00 0.00 21 SER A O 19
ATOM 34895 N N . ASN A 1 43 ? -15.372 3.104 5.624 1.00 0.00 22 ASN A N 19
ATOM 34896 C CA . ASN A 1 43 ? -16.339 2.060 6.055 1.00 0.00 22 ASN A CA 19
ATOM 34897 C C . ASN A 1 43 ? -15.645 0.702 6.285 1.00 0.00 22 ASN A C 19
ATOM 34898 O O . ASN A 1 43 ? -16.319 -0.301 6.558 1.00 0.00 22 ASN A O 19
ATOM 34909 N N . GLY A 1 44 ? -14.297 0.680 6.228 1.00 0.00 23 GLY A N 19
ATOM 34910 C CA . GLY A 1 44 ? -13.516 -0.535 6.515 1.00 0.00 23 GLY A CA 19
ATOM 34911 C C . GLY A 1 44 ? -13.008 -1.277 5.284 1.00 0.00 23 GLY A C 19
ATOM 34912 O O . GLY A 1 44 ? -12.635 -2.452 5.382 1.00 0.00 23 GLY A O 19
ATOM 34916 N N . GLU A 1 45 ? -12.984 -0.599 4.131 1.00 0.00 24 GLU A N 19
ATOM 34917 C CA . GLU A 1 45 ? -12.440 -1.169 2.873 1.00 0.00 24 GLU A CA 19
ATOM 34918 C C . GLU A 1 45 ? -10.909 -1.102 2.898 1.00 0.00 24 GLU A C 19
ATOM 34919 O O . GLU A 1 45 ? -10.351 -0.277 3.606 1.00 0.00 24 GLU A O 19
ATOM 34931 N N . THR A 1 46 ? -10.240 -1.971 2.131 1.00 0.00 25 THR A N 19
ATOM 34932 C CA . THR A 1 46 ? -8.783 -1.902 1.912 1.00 0.00 25 THR A CA 19
ATOM 34933 C C . THR A 1 46 ? -8.521 -1.761 0.407 1.00 0.00 25 THR A C 19
ATOM 34934 O O . THR A 1 46 ? -9.140 -2.451 -0.413 1.00 0.00 25 THR A O 19
ATOM 34945 N N . MET A 1 47 ? -7.610 -0.851 0.067 1.00 0.00 26 MET A N 19
ATOM 34946 C CA . MET A 1 47 ? -7.288 -0.502 -1.327 1.00 0.00 26 MET A CA 19
ATOM 34947 C C . MET A 1 47 ? -5.856 -0.924 -1.712 1.00 0.00 26 MET A C 19
ATOM 34948 O O . MET A 1 47 ? -5.554 -1.015 -2.903 1.00 0.00 26 MET A O 19
ATOM 34962 N N . PHE A 1 48 ? -4.983 -1.180 -0.709 1.00 0.00 27 PHE A N 19
ATOM 34963 C CA . PHE A 1 48 ? -3.729 -1.945 -0.922 1.00 0.00 27 PHE A CA 19
ATOM 34964 C C . PHE A 1 48 ? -3.109 -2.428 0.394 1.00 0.00 27 PHE A C 19
ATOM 34965 O O . PHE A 1 48 ? -3.477 -1.961 1.476 1.00 0.00 27 PHE A O 19
ATOM 34982 N N . SER A 1 49 ? -2.133 -3.341 0.240 1.00 0.00 28 SER A N 19
ATOM 34983 C CA . SER A 1 49 ? -1.561 -4.124 1.347 1.00 0.00 28 SER A CA 19
ATOM 34984 C C . SER A 1 49 ? -0.374 -4.978 0.883 1.00 0.00 28 SER A C 19
ATOM 34985 O O . SER A 1 49 ? 0.095 -4.839 -0.239 1.00 0.00 28 SER A O 19
ATOM 34993 N N . SER A 1 50 ? 0.161 -5.799 1.813 1.00 0.00 29 SER A N 19
ATOM 34994 C CA . SER A 1 50 ? 0.934 -7.040 1.484 1.00 0.00 29 SER A CA 19
ATOM 34995 C C . SER A 1 50 ? 2.444 -6.811 1.308 1.00 0.00 29 SER A C 19
ATOM 34996 O O . SER A 1 50 ? 3.173 -7.748 0.954 1.00 0.00 29 SER A O 19
ATOM 35004 N N . GLU A 1 51 ? 2.916 -5.584 1.574 1.00 0.00 30 GLU A N 19
ATOM 35005 C CA . GLU A 1 51 ? 4.348 -5.272 1.535 1.00 0.00 30 GLU A CA 19
ATOM 35006 C C . GLU A 1 51 ? 4.939 -5.339 2.964 1.00 0.00 30 GLU A C 19
ATOM 35007 O O . GLU A 1 51 ? 5.470 -6.375 3.361 1.00 0.00 30 GLU A O 19
ATOM 35019 N N . GLY A 1 52 ? 4.819 -4.232 3.734 1.00 0.00 31 GLY A N 19
ATOM 35020 C CA . GLY A 1 52 ? 5.423 -4.124 5.079 1.00 0.00 31 GLY A CA 19
ATOM 35021 C C . GLY A 1 52 ? 6.819 -3.509 5.050 1.00 0.00 31 GLY A C 19
ATOM 35022 O O . GLY A 1 52 ? 7.372 -3.177 6.106 1.00 0.00 31 GLY A O 19
ATOM 35026 N N . TYR A 1 53 ? 7.373 -3.411 3.822 1.00 0.00 32 TYR A N 19
ATOM 35027 C CA . TYR A 1 53 ? 8.662 -2.776 3.492 1.00 0.00 32 TYR A CA 19
ATOM 35028 C C . TYR A 1 53 ? 9.853 -3.672 3.907 1.00 0.00 32 TYR A C 19
ATOM 35029 O O . TYR A 1 53 ? 10.578 -4.169 3.039 1.00 0.00 32 TYR A O 19
ATOM 35047 N N . LYS A 1 54 ? 10.035 -3.888 5.219 1.00 0.00 33 LYS A N 19
ATOM 35048 C CA . LYS A 1 54 ? 11.173 -4.671 5.745 1.00 0.00 33 LYS A CA 19
ATOM 35049 C C . LYS A 1 54 ? 10.801 -5.285 7.112 1.00 0.00 33 LYS A C 19
ATOM 35050 O O . LYS A 1 54 ? 10.779 -6.506 7.280 1.00 0.00 33 LYS A O 19
ATOM 35069 N N . ALA A 1 55 ? 10.507 -4.405 8.076 1.00 0.00 34 ALA A N 19
ATOM 35070 C CA . ALA A 1 55 ? 10.141 -4.761 9.467 1.00 0.00 34 ALA A CA 19
ATOM 35071 C C . ALA A 1 55 ? 9.003 -3.842 9.928 1.00 0.00 34 ALA A C 19
ATOM 35072 O O . ALA A 1 55 ? 8.508 -3.050 9.122 1.00 0.00 34 ALA A O 19
ATOM 35079 N N . LYS A 1 56 ? 8.582 -3.922 11.213 1.00 0.00 35 LYS A N 19
ATOM 35080 C CA . LYS A 1 56 ? 7.532 -3.047 11.758 1.00 0.00 35 LYS A CA 19
ATOM 35081 C C . LYS A 1 56 ? 8.039 -1.596 11.836 1.00 0.00 35 LYS A C 19
ATOM 35082 O O . LYS A 1 56 ? 7.359 -0.687 11.382 1.00 0.00 35 LYS A O 19
ATOM 35101 N N . ALA A 1 57 ? 9.234 -1.400 12.431 1.00 0.00 36 ALA A N 19
ATOM 35102 C CA . ALA A 1 57 ? 9.873 -0.066 12.544 1.00 0.00 36 ALA A CA 19
ATOM 35103 C C . ALA A 1 57 ? 9.988 0.602 11.166 1.00 0.00 36 ALA A C 19
ATOM 35104 O O . ALA A 1 57 ? 9.592 1.758 10.981 1.00 0.00 36 ALA A O 19
ATOM 35111 N N . SER A 1 58 ? 10.466 -0.194 10.197 1.00 0.00 37 SER A N 19
ATOM 35112 C CA . SER A 1 58 ? 10.618 0.223 8.797 1.00 0.00 37 SER A CA 19
ATOM 35113 C C . SER A 1 58 ? 9.246 0.496 8.138 1.00 0.00 37 SER A C 19
ATOM 35114 O O . SER A 1 58 ? 9.152 1.319 7.224 1.00 0.00 37 SER A O 19
ATOM 35122 N N . ALA A 1 59 ? 8.196 -0.206 8.622 1.00 0.00 38 ALA A N 19
ATOM 35123 C CA . ALA A 1 59 ? 6.818 -0.050 8.125 1.00 0.00 38 ALA A CA 19
ATOM 35124 C C . ALA A 1 59 ? 6.266 1.335 8.484 1.00 0.00 38 ALA A C 19
ATOM 35125 O O . ALA A 1 59 ? 5.679 1.990 7.626 1.00 0.00 38 ALA A O 19
ATOM 35132 N N . ILE A 1 60 ? 6.443 1.773 9.760 1.00 0.00 39 ILE A N 19
ATOM 35133 C CA . ILE A 1 60 ? 6.098 3.149 10.186 1.00 0.00 39 ILE A CA 19
ATOM 35134 C C . ILE A 1 60 ? 6.821 4.192 9.310 1.00 0.00 39 ILE A C 19
ATOM 35135 O O . ILE A 1 60 ? 6.178 5.116 8.820 1.00 0.00 39 ILE A O 19
ATOM 35151 N N . HIS A 1 61 ? 8.153 4.018 9.115 1.00 0.00 40 HIS A N 19
ATOM 35152 C CA . HIS A 1 61 ? 8.987 4.950 8.304 1.00 0.00 40 HIS A CA 19
ATOM 35153 C C . HIS A 1 61 ? 8.447 5.071 6.868 1.00 0.00 40 HIS A C 19
ATOM 35154 O O . HIS A 1 61 ? 8.415 6.176 6.286 1.00 0.00 40 HIS A O 19
ATOM 35169 N N . ALA A 1 62 ? 8.002 3.933 6.315 1.00 0.00 41 ALA A N 19
ATOM 35170 C CA . ALA A 1 62 ? 7.319 3.886 5.025 1.00 0.00 41 ALA A CA 19
ATOM 35171 C C . ALA A 1 62 ? 6.059 4.768 5.066 1.00 0.00 41 ALA A C 19
ATOM 35172 O O . ALA A 1 62 ? 5.915 5.681 4.271 1.00 0.00 41 ALA A O 19
ATOM 35179 N N . ILE A 1 63 ? 5.193 4.535 6.047 1.00 0.00 42 ILE A N 19
ATOM 35180 C CA . ILE A 1 63 ? 3.959 5.325 6.243 1.00 0.00 42 ILE A CA 19
ATOM 35181 C C . ILE A 1 63 ? 4.262 6.828 6.470 1.00 0.00 42 ILE A C 19
ATOM 35182 O O . ILE A 1 63 ? 3.455 7.690 6.109 1.00 0.00 42 ILE A O 19
ATOM 35198 N N . GLU A 1 64 ? 5.456 7.138 7.005 1.00 0.00 43 GLU A N 19
ATOM 35199 C CA . GLU A 1 64 ? 5.871 8.531 7.245 1.00 0.00 43 GLU A CA 19
ATOM 35200 C C . GLU A 1 64 ? 6.059 9.261 5.914 1.00 0.00 43 GLU A C 19
ATOM 35201 O O . GLU A 1 64 ? 5.791 10.461 5.839 1.00 0.00 43 GLU A O 19
ATOM 35213 N N . SER A 1 65 ? 6.484 8.517 4.860 1.00 0.00 44 SER A N 19
ATOM 35214 C CA . SER A 1 65 ? 6.535 9.031 3.473 1.00 0.00 44 SER A CA 19
ATOM 35215 C C . SER A 1 65 ? 5.175 9.556 3.020 1.00 0.00 44 SER A C 19
ATOM 35216 O O . SER A 1 65 ? 5.092 10.557 2.294 1.00 0.00 44 SER A O 19
ATOM 35224 N N . ILE A 1 66 ? 4.110 8.855 3.448 1.00 0.00 45 ILE A N 19
ATOM 35225 C CA . ILE A 1 66 ? 2.754 9.179 3.023 1.00 0.00 45 ILE A CA 19
ATOM 35226 C C . ILE A 1 66 ? 2.323 10.516 3.651 1.00 0.00 45 ILE A C 19
ATOM 35227 O O . ILE A 1 66 ? 1.754 11.381 2.973 1.00 0.00 45 ILE A O 19
ATOM 35243 N N . LYS A 1 67 ? 2.644 10.667 4.949 1.00 0.00 46 LYS A N 19
ATOM 35244 C CA . LYS A 1 67 ? 2.344 11.884 5.748 1.00 0.00 46 LYS A CA 19
ATOM 35245 C C . LYS A 1 67 ? 2.987 13.159 5.166 1.00 0.00 46 LYS A C 19
ATOM 35246 O O . LYS A 1 67 ? 2.479 14.262 5.392 1.00 0.00 46 LYS A O 19
ATOM 35265 N N . ARG A 1 68 ? 4.084 12.987 4.409 1.00 0.00 47 ARG A N 19
ATOM 35266 C CA . ARG A 1 68 ? 4.886 14.112 3.878 1.00 0.00 47 ARG A CA 19
ATOM 35267 C C . ARG A 1 68 ? 4.085 14.968 2.862 1.00 0.00 47 ARG A C 19
ATOM 35268 O O . ARG A 1 68 ? 3.969 16.188 3.030 1.00 0.00 47 ARG A O 19
ATOM 35289 N N . ASN A 1 69 ? 3.511 14.296 1.842 1.00 0.00 48 ASN A N 19
ATOM 35290 C CA . ASN A 1 69 ? 2.877 14.974 0.672 1.00 0.00 48 ASN A CA 19
ATOM 35291 C C . ASN A 1 69 ? 2.231 13.957 -0.306 1.00 0.00 48 ASN A C 19
ATOM 35292 O O . ASN A 1 69 ? 1.907 14.294 -1.442 1.00 0.00 48 ASN A O 19
ATOM 35303 N N . SER A 1 70 ? 2.007 12.712 0.142 1.00 0.00 49 SER A N 19
ATOM 35304 C CA . SER A 1 70 ? 1.520 11.631 -0.745 1.00 0.00 49 SER A CA 19
ATOM 35305 C C . SER A 1 70 ? 0.107 11.892 -1.262 1.00 0.00 49 SER A C 19
ATOM 35306 O O . SER A 1 70 ? -0.212 11.466 -2.361 1.00 0.00 49 SER A O 19
ATOM 35314 N N . ALA A 1 71 ? -0.736 12.569 -0.462 1.00 0.00 50 ALA A N 19
ATOM 35315 C CA . ALA A 1 71 ? -2.049 13.049 -0.924 1.00 0.00 50 ALA A CA 19
ATOM 35316 C C . ALA A 1 71 ? -1.914 14.021 -2.117 1.00 0.00 50 ALA A C 19
ATOM 35317 O O . ALA A 1 71 ? -2.756 14.028 -3.016 1.00 0.00 50 ALA A O 19
ATOM 35324 N N . GLY A 1 72 ? -0.823 14.804 -2.131 1.00 0.00 51 GLY A N 19
ATOM 35325 C CA . GLY A 1 72 ? -0.518 15.724 -3.239 1.00 0.00 51 GLY A CA 19
ATOM 35326 C C . GLY A 1 72 ? 0.455 15.152 -4.280 1.00 0.00 51 GLY A C 19
ATOM 35327 O O . GLY A 1 72 ? 0.831 15.866 -5.217 1.00 0.00 51 GLY A O 19
ATOM 35331 N N . ALA A 1 73 ? 0.862 13.867 -4.111 1.00 0.00 52 ALA A N 19
ATOM 35332 C CA . ALA A 1 73 ? 1.785 13.172 -5.046 1.00 0.00 52 ALA A CA 19
ATOM 35333 C C . ALA A 1 73 ? 1.147 12.978 -6.432 1.00 0.00 52 ALA A C 19
ATOM 35334 O O . ALA A 1 73 ? -0.067 13.107 -6.588 1.00 0.00 52 ALA A O 19
ATOM 35341 N N . ASP A 1 74 ? 1.967 12.657 -7.442 1.00 0.00 53 ASP A N 19
ATOM 35342 C CA . ASP A 1 74 ? 1.462 12.383 -8.796 1.00 0.00 53 ASP A CA 19
ATOM 35343 C C . ASP A 1 74 ? 1.131 10.882 -8.935 1.00 0.00 53 ASP A C 19
ATOM 35344 O O . ASP A 1 74 ? 1.615 10.053 -8.160 1.00 0.00 53 ASP A O 19
ATOM 35353 N N . THR A 1 75 ? 0.245 10.554 -9.875 1.00 0.00 54 THR A N 19
ATOM 35354 C CA . THR A 1 75 ? -0.094 9.168 -10.222 1.00 0.00 54 THR A CA 19
ATOM 35355 C C . THR A 1 75 ? 0.468 8.871 -11.627 1.00 0.00 54 THR A C 19
ATOM 35356 O O . THR A 1 75 ? -0.120 9.267 -12.635 1.00 0.00 54 THR A O 19
ATOM 35367 N N . VAL A 1 76 ? 1.647 8.225 -11.672 1.00 0.00 55 VAL A N 19
ATOM 35368 C CA . VAL A 1 76 ? 2.345 7.873 -12.924 1.00 0.00 55 VAL A CA 19
ATOM 35369 C C . VAL A 1 76 ? 2.032 6.418 -13.296 1.00 0.00 55 VAL A C 19
ATOM 35370 O O . VAL A 1 76 ? 2.197 5.530 -12.460 1.00 0.00 55 VAL A O 19
ATOM 35383 N N . ASP A 1 77 ? 1.570 6.192 -14.539 1.00 0.00 56 ASP A N 19
ATOM 35384 C CA . ASP A 1 77 ? 1.273 4.844 -15.053 1.00 0.00 56 ASP A CA 19
ATOM 35385 C C . ASP A 1 77 ? 2.321 4.426 -16.108 1.00 0.00 56 ASP A C 19
ATOM 35386 O O . ASP A 1 77 ? 2.390 4.995 -17.202 1.00 0.00 56 ASP A O 19
ATOM 35395 N N . LEU A 1 78 ? 3.137 3.435 -15.736 1.00 0.00 57 LEU A N 19
ATOM 35396 C CA . LEU A 1 78 ? 4.189 2.845 -16.586 1.00 0.00 57 LEU A CA 19
ATOM 35397 C C . LEU A 1 78 ? 3.685 1.598 -17.353 1.00 0.00 57 LEU A C 19
ATOM 35398 O O . LEU A 1 78 ? 4.333 1.177 -18.315 1.00 0.00 57 LEU A O 19
ATOM 35414 N N . THR A 1 79 ? 2.536 1.014 -16.939 1.00 0.00 58 THR A N 19
ATOM 35415 C CA . THR A 1 79 ? 2.023 -0.250 -17.537 1.00 0.00 58 THR A CA 19
ATOM 35416 C C . THR A 1 79 ? 1.154 0.005 -18.789 1.00 0.00 58 THR A C 19
ATOM 35417 O O . THR A 1 79 ? 0.567 -0.921 -19.359 1.00 0.00 58 THR A O 19
ATOM 35428 N N . THR A 1 80 ? 1.122 1.260 -19.254 1.00 0.00 59 THR A N 19
ATOM 35429 C CA . THR A 1 80 ? 0.587 1.604 -20.584 1.00 0.00 59 THR A CA 19
ATOM 35430 C C . THR A 1 80 ? 1.575 1.151 -21.688 1.00 0.00 59 THR A C 19
ATOM 35431 O O . THR A 1 80 ? 1.204 1.060 -22.859 1.00 0.00 59 THR A O 19
ATOM 35442 N N . MET A 1 81 ? 2.836 0.887 -21.284 1.00 0.00 60 MET A N 19
ATOM 35443 C CA . MET A 1 81 ? 3.864 0.307 -22.158 1.00 0.00 60 MET A CA 19
ATOM 35444 C C . MET A 1 81 ? 3.800 -1.229 -22.083 1.00 0.00 60 MET A C 19
ATOM 35445 O O . MET A 1 81 ? 3.615 -1.902 -23.103 1.00 0.00 60 MET A O 19
ATOM 35459 N N . THR A 1 82 ? 3.930 -1.769 -20.853 1.00 0.00 61 THR A N 19
ATOM 35460 C CA . THR A 1 82 ? 4.029 -3.220 -20.614 1.00 0.00 61 THR A CA 19
ATOM 35461 C C . THR A 1 82 ? 2.690 -3.926 -20.907 1.00 0.00 61 THR A C 19
ATOM 35462 O O . THR A 1 82 ? 1.616 -3.348 -20.697 1.00 0.00 61 THR A O 19
ATOM 35473 N N . ALA A 1 83 ? 2.773 -5.174 -21.391 1.00 0.00 62 ALA A N 19
ATOM 35474 C CA . ALA A 1 83 ? 1.603 -5.968 -21.796 1.00 0.00 62 ALA A CA 19
ATOM 35475 C C . ALA A 1 83 ? 1.872 -7.458 -21.479 1.00 0.00 62 ALA A C 19
ATOM 35476 O O . ALA A 1 83 ? 2.537 -8.142 -22.285 1.00 0.00 62 ALA A O 19
ATOM 35484 N N . MET B 1 22 ? 9.271 15.693 -7.422 1.00 0.00 1 MET B N 19
ATOM 35485 C CA . MET B 1 22 ? 8.401 15.175 -6.340 1.00 0.00 1 MET B CA 19
ATOM 35486 C C . MET B 1 22 ? 8.229 13.651 -6.477 1.00 0.00 1 MET B C 19
ATOM 35487 O O . MET B 1 22 ? 8.273 13.101 -7.583 1.00 0.00 1 MET B O 19
ATOM 35501 N N . TYR B 1 23 ? 8.045 12.984 -5.328 1.00 0.00 2 TYR B N 19
ATOM 35502 C CA . TYR B 1 23 ? 7.668 11.562 -5.264 1.00 0.00 2 TYR B CA 19
ATOM 35503 C C . TYR B 1 23 ? 6.223 11.347 -5.761 1.00 0.00 2 TYR B C 19
ATOM 35504 O O . TYR B 1 23 ? 5.398 12.268 -5.769 1.00 0.00 2 TYR B O 19
ATOM 35522 N N . LYS B 1 24 ? 5.932 10.094 -6.128 1.00 0.00 3 LYS B N 19
ATOM 35523 C CA . LYS B 1 24 ? 4.733 9.731 -6.893 1.00 0.00 3 LYS B CA 19
ATOM 35524 C C . LYS B 1 24 ? 4.499 8.214 -6.864 1.00 0.00 3 LYS B C 19
ATOM 35525 O O . LYS B 1 24 ? 5.313 7.451 -6.324 1.00 0.00 3 LYS B O 19
ATOM 35544 N N . PHE B 1 25 ? 3.379 7.802 -7.469 1.00 0.00 4 PHE B N 19
ATOM 35545 C CA . PHE B 1 25 ? 2.942 6.407 -7.532 1.00 0.00 4 PHE B CA 19
ATOM 35546 C C . PHE B 1 25 ? 3.233 5.842 -8.922 1.00 0.00 4 PHE B C 19
ATOM 35547 O O . PHE B 1 25 ? 2.640 6.268 -9.915 1.00 0.00 4 PHE B O 19
ATOM 35564 N N . GLU B 1 26 ? 4.154 4.880 -8.970 1.00 0.00 5 GLU B N 19
ATOM 35565 C CA . GLU B 1 26 ? 4.566 4.232 -10.216 1.00 0.00 5 GLU B CA 19
ATOM 35566 C C . GLU B 1 26 ? 3.774 2.940 -10.392 1.00 0.00 5 GLU B C 19
ATOM 35567 O O . GLU B 1 26 ? 4.007 1.969 -9.663 1.00 0.00 5 GLU B O 19
ATOM 35579 N N . ILE B 1 27 ? 2.842 2.945 -11.370 1.00 0.00 6 ILE B N 19
ATOM 35580 C CA . ILE B 1 27 ? 1.924 1.834 -11.633 1.00 0.00 6 ILE B CA 19
ATOM 35581 C C . ILE B 1 27 ? 2.483 1.014 -12.773 1.00 0.00 6 ILE B C 19
ATOM 35582 O O . ILE B 1 27 ? 2.602 1.504 -13.891 1.00 0.00 6 ILE B O 19
ATOM 35598 N N . TYR B 1 28 ? 2.786 -0.226 -12.514 1.00 0.00 7 TYR B N 19
ATOM 35599 C CA . TYR B 1 28 ? 3.295 -1.127 -13.532 1.00 0.00 7 TYR B CA 19
ATOM 35600 C C . TYR B 1 28 ? 2.598 -2.475 -13.405 1.00 0.00 7 TYR B C 19
ATOM 35601 O O . TYR B 1 28 ? 1.712 -2.666 -12.564 1.00 0.00 7 TYR B O 19
ATOM 35619 N N . GLN B 1 29 ? 2.971 -3.380 -14.283 1.00 0.00 8 GLN B N 19
ATOM 35620 C CA . GLN B 1 29 ? 2.663 -4.796 -14.136 1.00 0.00 8 GLN B CA 19
ATOM 35621 C C . GLN B 1 29 ? 3.994 -5.555 -14.184 1.00 0.00 8 GLN B C 19
ATOM 35622 O O . GLN B 1 29 ? 4.948 -5.136 -14.857 1.00 0.00 8 GLN B O 19
ATOM 35636 N N . ASP B 1 30 ? 4.041 -6.648 -13.446 1.00 0.00 9 ASP B N 19
ATOM 35637 C CA . ASP B 1 30 ? 5.216 -7.506 -13.322 1.00 0.00 9 ASP B CA 19
ATOM 35638 C C . ASP B 1 30 ? 5.256 -8.438 -14.543 1.00 0.00 9 ASP B C 19
ATOM 35639 O O . ASP B 1 30 ? 4.221 -8.603 -15.194 1.00 0.00 9 ASP B O 19
ATOM 35648 N N . LYS B 1 31 ? 6.440 -9.033 -14.832 1.00 0.00 10 LYS B N 19
ATOM 35649 C CA . LYS B 1 31 ? 6.672 -9.958 -15.978 1.00 0.00 10 LYS B CA 19
ATOM 35650 C C . LYS B 1 31 ? 5.614 -11.083 -16.014 1.00 0.00 10 LYS B C 19
ATOM 35651 O O . LYS B 1 31 ? 5.162 -11.499 -17.079 1.00 0.00 10 LYS B O 19
ATOM 35670 N N . ALA B 1 32 ? 5.203 -11.524 -14.811 1.00 0.00 11 ALA B N 19
ATOM 35671 C CA . ALA B 1 32 ? 4.120 -12.516 -14.614 1.00 0.00 11 ALA B CA 19
ATOM 35672 C C . ALA B 1 32 ? 2.709 -11.980 -15.036 1.00 0.00 11 ALA B C 19
ATOM 35673 O O . ALA B 1 32 ? 1.707 -12.666 -14.836 1.00 0.00 11 ALA B O 19
ATOM 35680 N N . GLY B 1 33 ? 2.659 -10.772 -15.635 1.00 0.00 12 GLY B N 19
ATOM 35681 C CA . GLY B 1 33 ? 1.426 -10.093 -16.034 1.00 0.00 12 GLY B CA 19
ATOM 35682 C C . GLY B 1 33 ? 0.595 -9.633 -14.850 1.00 0.00 12 GLY B C 19
ATOM 35683 O O . GLY B 1 33 ? -0.628 -9.516 -14.949 1.00 0.00 12 GLY B O 19
ATOM 35687 N N . GLU B 1 34 ? 1.271 -9.351 -13.722 1.00 0.00 13 GLU B N 19
ATOM 35688 C CA . GLU B 1 34 ? 0.596 -9.085 -12.431 1.00 0.00 13 GLU B CA 19
ATOM 35689 C C . GLU B 1 34 ? 0.735 -7.610 -12.053 1.00 0.00 13 GLU B C 19
ATOM 35690 O O . GLU B 1 34 ? 1.837 -7.157 -11.766 1.00 0.00 13 GLU B O 19
ATOM 35702 N N . TYR B 1 35 ? -0.403 -6.901 -11.931 1.00 0.00 14 TYR B N 19
ATOM 35703 C CA . TYR B 1 35 ? -0.400 -5.442 -11.736 1.00 0.00 14 TYR B CA 19
ATOM 35704 C C . TYR B 1 35 ? 0.039 -5.138 -10.301 1.00 0.00 14 TYR B C 19
ATOM 35705 O O . TYR B 1 35 ? -0.550 -5.646 -9.350 1.00 0.00 14 TYR B O 19
ATOM 35723 N N . ARG B 1 36 ? 1.132 -4.372 -10.192 1.00 0.00 15 ARG B N 19
ATOM 35724 C CA . ARG B 1 36 ? 1.723 -3.929 -8.913 1.00 0.00 15 ARG B CA 19
ATOM 35725 C C . ARG B 1 36 ? 2.080 -2.452 -9.069 1.00 0.00 15 ARG B C 19
ATOM 35726 O O . ARG B 1 36 ? 2.665 -2.072 -10.087 1.00 0.00 15 ARG B O 19
ATOM 35747 N N . PHE B 1 37 ? 1.774 -1.625 -8.069 1.00 0.00 16 PHE B N 19
ATOM 35748 C CA . PHE B 1 37 ? 2.288 -0.252 -8.026 1.00 0.00 16 PHE B CA 19
ATOM 35749 C C . PHE B 1 37 ? 3.071 -0.038 -6.743 1.00 0.00 16 PHE B C 19
ATOM 35750 O O . PHE B 1 37 ? 3.178 -0.948 -5.905 1.00 0.00 16 PHE B O 19
ATOM 35767 N N . ARG B 1 38 ? 3.695 1.142 -6.667 1.00 0.00 17 ARG B N 19
ATOM 35768 C CA . ARG B 1 38 ? 4.528 1.550 -5.533 1.00 0.00 17 ARG B CA 19
ATOM 35769 C C . ARG B 1 38 ? 4.398 3.051 -5.263 1.00 0.00 17 ARG B C 19
ATOM 35770 O O . ARG B 1 38 ? 3.812 3.778 -6.069 1.00 0.00 17 ARG B O 19
ATOM 35791 N N . PHE B 1 39 ? 4.961 3.496 -4.128 1.00 0.00 18 PHE B N 19
ATOM 35792 C CA . PHE B 1 39 ? 5.120 4.925 -3.806 1.00 0.00 18 PHE B CA 19
ATOM 35793 C C . PHE B 1 39 ? 6.608 5.179 -3.571 1.00 0.00 18 PHE B C 19
ATOM 35794 O O . PHE B 1 39 ? 7.296 4.394 -2.897 1.00 0.00 18 PHE B O 19
ATOM 35811 N N . LYS B 1 40 ? 7.089 6.257 -4.178 1.00 0.00 19 LYS B N 19
ATOM 35812 C CA . LYS B 1 40 ? 8.504 6.601 -4.234 1.00 0.00 19 LYS B CA 19
ATOM 35813 C C . LYS B 1 40 ? 8.879 7.668 -3.191 1.00 0.00 19 LYS B C 19
ATOM 35814 O O . LYS B 1 40 ? 8.038 8.119 -2.403 1.00 0.00 19 LYS B O 19
ATOM 358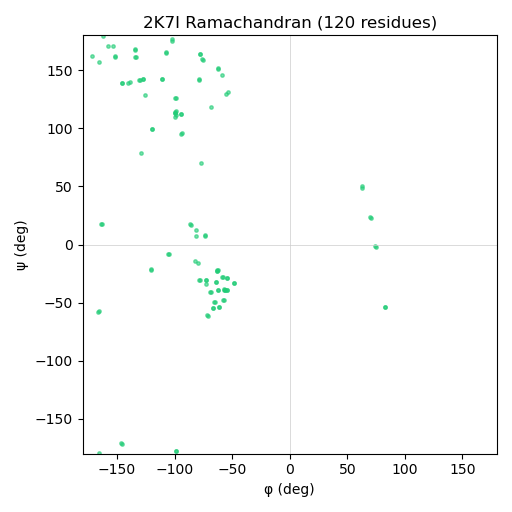33 N N . ALA B 1 41 ? 10.166 8.045 -3.216 1.00 0.00 20 ALA B N 19
ATOM 35834 C CA . ALA B 1 41 ? 10.735 9.159 -2.438 1.00 0.00 20 ALA B CA 19
ATOM 35835 C C . ALA B 1 41 ? 11.500 10.075 -3.415 1.00 0.00 20 ALA B C 19
ATOM 35836 O O . ALA B 1 41 ? 11.717 9.693 -4.574 1.00 0.00 20 ALA B O 19
ATOM 35843 N N . SER B 1 42 ? 11.830 11.295 -2.966 1.00 0.00 21 SER B N 19
ATOM 35844 C CA . SER B 1 42 ? 12.420 12.359 -3.816 1.00 0.00 21 SER B CA 19
ATOM 35845 C C . SER B 1 42 ? 13.663 11.966 -4.655 1.00 0.00 21 SER B C 19
ATOM 35846 O O . SER B 1 42 ? 13.838 12.482 -5.767 1.00 0.00 21 SER B O 19
ATOM 35854 N N . ASN B 1 43 ? 14.519 11.063 -4.137 1.00 0.00 22 ASN B N 19
ATOM 35855 C CA . ASN B 1 43 ? 15.784 10.674 -4.825 1.00 0.00 22 ASN B CA 19
ATOM 35856 C C . ASN B 1 43 ? 15.656 9.314 -5.545 1.00 0.00 22 ASN B C 19
ATOM 35857 O O . ASN B 1 43 ? 16.648 8.800 -6.080 1.00 0.00 22 ASN B O 19
ATOM 35868 N N . GLY B 1 44 ? 14.434 8.743 -5.578 1.00 0.00 23 GLY B N 19
ATOM 35869 C CA . GLY B 1 44 ? 14.167 7.491 -6.302 1.00 0.00 23 GLY B CA 19
ATOM 35870 C C . GLY B 1 44 ? 14.072 6.255 -5.424 1.00 0.00 23 GLY B C 19
ATOM 35871 O O . GLY B 1 44 ? 14.178 5.137 -5.936 1.00 0.00 23 GLY B O 19
ATOM 35875 N N . GLU B 1 45 ? 13.866 6.447 -4.116 1.00 0.00 24 GLU B N 19
ATOM 35876 C CA . GLU B 1 45 ? 13.672 5.329 -3.162 1.00 0.00 24 GLU B CA 19
ATOM 35877 C C . GLU B 1 45 ? 12.233 4.807 -3.261 1.00 0.00 24 GLU B C 19
ATOM 35878 O O . GLU B 1 45 ? 11.353 5.539 -3.687 1.00 0.00 24 GLU B O 19
ATOM 35890 N N . THR B 1 46 ? 12.008 3.545 -2.877 1.00 0.00 25 THR B N 19
ATOM 35891 C CA . THR B 1 46 ? 10.656 2.969 -2.744 1.00 0.00 25 THR B CA 19
ATOM 35892 C C . THR B 1 46 ? 10.468 2.499 -1.297 1.00 0.00 25 THR B C 19
ATOM 35893 O O . THR B 1 46 ? 11.362 1.879 -0.710 1.00 0.00 25 THR B O 19
ATOM 35904 N N . MET B 1 47 ? 9.295 2.811 -0.742 1.00 0.00 26 MET B N 19
ATOM 35905 C CA . MET B 1 47 ? 8.959 2.536 0.664 1.00 0.00 26 MET B CA 19
ATOM 35906 C C . MET B 1 47 ? 7.827 1.493 0.791 1.00 0.00 26 MET B C 19
ATOM 35907 O O . MET B 1 47 ? 7.662 0.904 1.861 1.00 0.00 26 MET B O 19
ATOM 35921 N N . PHE B 1 48 ? 7.052 1.265 -0.295 1.00 0.00 27 PHE B N 19
ATOM 35922 C CA . PHE B 1 48 ? 6.214 0.044 -0.436 1.00 0.00 27 PHE B CA 19
ATOM 35923 C C . PHE B 1 48 ? 5.750 -0.184 -1.878 1.00 0.00 27 PHE B C 19
ATOM 35924 O O . PHE B 1 48 ? 5.831 0.721 -2.709 1.00 0.00 27 PHE B O 19
ATOM 35941 N N . SER B 1 49 ? 5.229 -1.400 -2.105 1.00 0.00 28 SER B N 19
ATOM 35942 C CA . SER B 1 49 ? 4.936 -1.930 -3.445 1.00 0.00 28 SER B CA 19
ATOM 35943 C C . SER B 1 49 ? 4.201 -3.281 -3.347 1.00 0.00 28 SER B C 19
ATOM 35944 O O . SER B 1 49 ? 3.798 -3.700 -2.257 1.00 0.00 28 SER B O 19
ATOM 35952 N N . SER B 1 50 ? 3.946 -3.893 -4.523 1.00 0.00 29 SER B N 19
ATOM 35953 C CA . SER B 1 50 ? 3.753 -5.366 -4.674 1.00 0.00 29 SER B CA 19
ATOM 35954 C C . SER B 1 50 ? 2.295 -5.817 -4.535 1.00 0.00 29 SER B C 19
ATOM 35955 O O . SER B 1 50 ? 2.013 -7.023 -4.555 1.00 0.00 29 SER B O 19
ATOM 35963 N N . GLU B 1 51 ? 1.374 -4.856 -4.463 1.00 0.00 30 GLU B N 19
ATOM 35964 C CA . GLU B 1 51 ? -0.067 -5.130 -4.401 1.00 0.00 30 GLU B CA 19
ATOM 35965 C C . GLU B 1 51 ? -0.695 -4.972 -5.807 1.00 0.00 30 GLU B C 19
ATOM 35966 O O . GLU B 1 51 ? -0.821 -5.957 -6.543 1.00 0.00 30 GLU B O 19
ATOM 35978 N N . GLY B 1 52 ? -1.065 -3.729 -6.167 1.00 0.00 31 GLY B N 19
ATOM 35979 C CA . GLY B 1 52 ? -1.749 -3.416 -7.425 1.00 0.00 31 GLY B CA 19
ATOM 35980 C C . GLY B 1 52 ? -3.270 -3.442 -7.286 1.00 0.00 31 GLY B C 19
ATOM 35981 O O . GLY B 1 52 ? -3.980 -3.033 -8.210 1.00 0.00 31 GLY B O 19
ATOM 35985 N N . TYR B 1 53 ? -3.735 -3.963 -6.118 1.00 0.00 32 TYR B N 19
ATOM 35986 C CA . TYR B 1 53 ? -5.146 -4.032 -5.697 1.00 0.00 32 TYR B CA 19
ATOM 35987 C C . TYR B 1 53 ? -5.915 -5.129 -6.471 1.00 0.00 32 TYR B C 19
ATOM 35988 O O . TYR B 1 53 ? -6.317 -6.135 -5.875 1.00 0.00 32 TYR B O 19
ATOM 36006 N N . LYS B 1 54 ? -6.098 -4.945 -7.789 1.00 0.00 33 LYS B N 19
ATOM 36007 C CA . LYS B 1 54 ? -6.853 -5.896 -8.628 1.00 0.00 33 LYS B CA 19
ATOM 36008 C C . LYS B 1 54 ? -6.364 -5.831 -10.089 1.00 0.00 33 LYS B C 19
ATOM 36009 O O . LYS B 1 54 ? -5.875 -6.821 -10.643 1.00 0.00 33 LYS B O 19
ATOM 36028 N N . ALA B 1 55 ? -6.512 -4.649 -10.691 1.00 0.00 34 ALA B N 19
ATOM 36029 C CA . ALA B 1 55 ? -6.136 -4.363 -12.095 1.00 0.00 34 ALA B CA 19
ATOM 36030 C C . ALA B 1 55 ? -5.482 -2.980 -12.151 1.00 0.00 34 ALA B C 19
ATOM 36031 O O . ALA B 1 55 ? -5.283 -2.366 -11.098 1.00 0.00 34 ALA B O 19
ATOM 36038 N N . LYS B 1 56 ? -5.155 -2.465 -13.359 1.00 0.00 35 LYS B N 19
ATOM 36039 C CA . LYS B 1 56 ? -4.566 -1.127 -13.514 1.00 0.00 35 LYS B CA 19
ATOM 36040 C C . LYS B 1 56 ? -5.595 -0.045 -13.145 1.00 0.00 35 LYS B C 19
ATOM 36041 O O . LYS B 1 56 ? -5.292 0.845 -12.370 1.00 0.00 35 LYS B O 19
ATOM 36060 N N . ALA B 1 57 ? -6.812 -0.141 -13.724 1.00 0.00 36 ALA B N 19
ATOM 36061 C CA . ALA B 1 57 ? -7.923 0.798 -13.440 1.00 0.00 36 ALA B CA 19
ATOM 36062 C C . ALA B 1 57 ? -8.191 0.877 -11.927 1.00 0.00 36 ALA B C 19
ATOM 36063 O O . ALA B 1 57 ? -8.273 1.964 -11.346 1.00 0.00 36 ALA B O 19
ATOM 36070 N N . SER B 1 58 ? -8.259 -0.311 -11.311 1.00 0.00 37 SER B N 19
ATOM 36071 C CA . SER B 1 58 ? -8.466 -0.475 -9.869 1.00 0.00 37 SER B CA 19
ATOM 36072 C C . SER B 1 58 ? -7.265 0.076 -9.063 1.00 0.00 37 SER B C 19
ATOM 36073 O O . SER B 1 58 ? -7.435 0.521 -7.926 1.00 0.00 37 SER B O 19
ATOM 36081 N N . ALA B 1 59 ? -6.060 0.040 -9.680 1.00 0.00 38 ALA B N 19
ATOM 36082 C CA . ALA B 1 59 ? -4.818 0.539 -9.064 1.00 0.00 38 ALA B CA 19
ATOM 36083 C C . ALA B 1 59 ? -4.870 2.066 -8.909 1.00 0.00 38 ALA B C 19
ATOM 36084 O O . ALA B 1 59 ? -4.530 2.578 -7.845 1.00 0.00 38 ALA B O 19
ATOM 36091 N N . ILE B 1 60 ? -5.294 2.794 -9.976 1.00 0.00 39 ILE B N 19
ATOM 36092 C CA . ILE B 1 60 ? -5.535 4.253 -9.901 1.00 0.00 39 ILE B CA 19
ATOM 36093 C C . ILE B 1 60 ? -6.553 4.584 -8.789 1.00 0.00 39 ILE B C 19
ATOM 36094 O O . ILE B 1 60 ? -6.291 5.472 -7.977 1.00 0.00 39 ILE B O 19
ATOM 36110 N N . HIS B 1 61 ? -7.699 3.858 -8.758 1.00 0.00 40 HIS B N 19
ATOM 36111 C CA . HIS B 1 61 ? -8.767 4.070 -7.743 1.00 0.00 40 HIS B CA 19
ATOM 36112 C C . HIS B 1 61 ? -8.214 3.913 -6.314 1.00 0.00 40 HIS B C 19
ATOM 36113 O O . HIS B 1 61 ? -8.571 4.684 -5.400 1.00 0.00 40 HIS B O 19
ATOM 36128 N N . ALA B 1 62 ? -7.326 2.924 -6.136 1.00 0.00 41 ALA B N 19
ATOM 36129 C CA . ALA B 1 62 ? -6.597 2.726 -4.889 1.00 0.00 41 ALA B CA 19
ATOM 36130 C C . ALA B 1 62 ? -5.785 3.988 -4.550 1.00 0.00 41 ALA B C 19
ATOM 36131 O O . ALA B 1 62 ? -5.953 4.570 -3.491 1.00 0.00 41 ALA B O 19
ATOM 36138 N N . ILE B 1 63 ? -4.970 4.449 -5.496 1.00 0.00 42 ILE B N 19
ATOM 36139 C CA . ILE B 1 63 ? -4.152 5.673 -5.334 1.00 0.00 42 ILE B CA 19
ATOM 36140 C C . ILE B 1 63 ? -5.031 6.922 -5.076 1.00 0.00 42 ILE B C 19
ATOM 36141 O O . ILE B 1 63 ? -4.600 7.857 -4.392 1.00 0.00 42 ILE B O 19
ATOM 36157 N N . GLU B 1 64 ? -6.285 6.900 -5.559 1.00 0.00 43 GLU B N 19
ATOM 36158 C CA . GLU B 1 64 ? -7.225 8.018 -5.357 1.00 0.00 43 GLU B CA 19
ATOM 36159 C C . GLU B 1 64 ? -7.594 8.136 -3.874 1.00 0.00 43 GLU B C 19
ATOM 36160 O O . GLU B 1 64 ? -7.812 9.247 -3.387 1.00 0.00 43 GLU B O 19
ATOM 36172 N N . SER B 1 65 ? -7.620 6.983 -3.156 1.00 0.00 44 SER B N 19
ATOM 36173 C CA . SER B 1 65 ? -7.778 6.955 -1.683 1.00 0.00 44 SER B CA 19
ATOM 36174 C C . SER B 1 65 ? -6.697 7.787 -0.991 1.00 0.00 44 SER B C 19
ATOM 36175 O O . SER B 1 65 ? -6.960 8.449 0.025 1.00 0.00 44 SER B O 19
ATOM 36183 N N . ILE B 1 66 ? -5.474 7.742 -1.555 1.00 0.00 45 ILE B N 19
ATOM 36184 C CA . ILE B 1 66 ? -4.324 8.404 -0.955 1.00 0.00 45 ILE B CA 19
ATOM 36185 C C . ILE B 1 66 ? -4.488 9.927 -1.075 1.00 0.00 45 ILE B C 19
ATOM 36186 O O . ILE B 1 66 ? -4.255 10.672 -0.116 1.00 0.00 45 ILE B O 19
ATOM 36202 N N . LYS B 1 67 ? -4.926 10.359 -2.274 1.00 0.00 46 LYS B N 19
ATOM 36203 C CA . LYS B 1 67 ? -5.182 11.786 -2.613 1.00 0.00 46 LYS B CA 19
ATOM 36204 C C . LYS B 1 67 ? -6.222 12.445 -1.684 1.00 0.00 46 LYS B C 19
ATOM 36205 O O . LYS B 1 67 ? -6.195 13.663 -1.499 1.00 0.00 46 LYS B O 19
ATOM 36224 N N . ARG B 1 68 ? -7.121 11.625 -1.114 1.00 0.00 47 ARG B N 19
ATOM 36225 C CA . ARG B 1 68 ? -8.248 12.103 -0.285 1.00 0.00 47 ARG B CA 19
ATOM 36226 C C . ARG B 1 68 ? -7.775 12.818 1.003 1.00 0.00 47 ARG B C 19
ATOM 36227 O O . ARG B 1 68 ? -8.140 13.975 1.245 1.00 0.00 47 ARG B O 19
ATOM 36248 N N . ASN B 1 69 ? -6.930 12.124 1.787 1.00 0.00 48 ASN B N 19
ATOM 36249 C CA . ASN B 1 69 ? -6.520 12.586 3.145 1.00 0.00 48 ASN B CA 19
ATOM 36250 C C . ASN B 1 69 ? -5.466 11.639 3.777 1.00 0.00 48 ASN B C 19
ATOM 36251 O O . ASN B 1 69 ? -5.229 11.683 4.986 1.00 0.00 48 ASN B O 19
ATOM 36262 N N . SER B 1 70 ? -4.809 10.793 2.963 1.00 0.00 49 SER B N 19
ATOM 36263 C CA . SER B 1 70 ? -3.890 9.760 3.484 1.00 0.00 49 SER B CA 19
ATOM 36264 C C . SER B 1 70 ? -2.656 10.364 4.157 1.00 0.00 49 SER B C 19
ATOM 36265 O O . SER B 1 70 ? -2.118 9.763 5.075 1.00 0.00 49 SER B O 19
ATOM 36273 N N . ALA B 1 71 ? -2.197 11.534 3.679 1.00 0.00 50 ALA B N 19
ATOM 36274 C CA . ALA B 1 71 ? -1.146 12.309 4.357 1.00 0.00 50 ALA B CA 19
ATOM 36275 C C . ALA B 1 71 ? -1.563 12.704 5.797 1.00 0.00 50 ALA B C 19
ATOM 36276 O O . ALA B 1 71 ? -0.726 12.744 6.705 1.00 0.00 50 ALA B O 19
ATOM 36283 N N . GLY B 1 72 ? -2.868 12.953 5.994 1.00 0.00 51 GLY B N 19
ATOM 36284 C CA . GLY B 1 72 ? -3.425 13.259 7.320 1.00 0.00 51 GLY B CA 19
ATOM 36285 C C . GLY B 1 72 ? -4.022 12.048 8.042 1.00 0.00 51 GLY B C 19
ATOM 36286 O O . GLY B 1 72 ? -4.584 12.207 9.130 1.00 0.00 51 GLY B O 19
ATOM 36290 N N . ALA B 1 73 ? -3.915 10.839 7.435 1.00 0.00 52 ALA B N 19
ATOM 36291 C CA . ALA B 1 73 ? -4.434 9.575 8.028 1.00 0.00 52 ALA B CA 19
ATOM 36292 C C . ALA B 1 73 ? -3.677 9.203 9.312 1.00 0.00 52 ALA B C 19
ATOM 36293 O O . ALA B 1 73 ? -2.599 9.733 9.576 1.00 0.00 52 ALA B O 19
ATOM 36300 N N . ASP B 1 74 ? -4.236 8.284 10.104 1.00 0.00 53 ASP B N 19
ATOM 36301 C CA . ASP B 1 74 ? -3.572 7.799 11.329 1.00 0.00 53 ASP B CA 19
ATOM 36302 C C . ASP B 1 74 ? -2.670 6.593 10.990 1.00 0.00 53 ASP B C 19
ATOM 36303 O O . ASP B 1 74 ? -2.852 5.941 9.954 1.00 0.00 53 ASP B O 19
ATOM 36312 N N . THR B 1 75 ? -1.670 6.343 11.832 1.00 0.00 54 THR B N 19
ATOM 36313 C CA . THR B 1 75 ? -0.802 5.165 11.726 1.00 0.00 54 THR B CA 19
ATOM 36314 C C . THR B 1 75 ? -1.102 4.229 12.910 1.00 0.00 54 THR B C 19
ATOM 36315 O O . THR B 1 75 ? -0.647 4.467 14.028 1.00 0.00 54 THR B O 19
ATOM 36326 N N . VAL B 1 76 ? -1.935 3.203 12.660 1.00 0.00 55 VAL B N 19
ATOM 36327 C CA . VAL B 1 76 ? -2.358 2.216 13.674 1.00 0.00 55 VAL B CA 19
ATOM 36328 C C . VAL B 1 76 ? -1.473 0.972 13.574 1.00 0.00 55 VAL B C 19
ATOM 36329 O O . VAL B 1 76 ? -1.336 0.414 12.484 1.00 0.00 55 VAL B O 19
ATOM 36342 N N . ASP B 1 77 ? -0.882 0.545 14.707 1.00 0.00 56 ASP B N 19
ATOM 36343 C CA . ASP B 1 77 ? -0.045 -0.669 14.765 1.00 0.00 56 ASP B CA 19
ATOM 36344 C C . ASP B 1 77 ? -0.769 -1.780 15.548 1.00 0.00 56 ASP B C 19
ATOM 36345 O O . ASP B 1 77 ? -0.979 -1.674 16.762 1.00 0.00 56 ASP B O 19
ATOM 36354 N N . LEU B 1 78 ? -1.166 -2.828 14.818 1.00 0.00 57 LEU B N 19
ATOM 36355 C CA . LEU B 1 78 ? -1.843 -4.023 15.357 1.00 0.00 57 LEU B CA 19
ATOM 36356 C C . LEU B 1 78 ? -0.848 -5.149 15.702 1.00 0.00 57 LEU B C 19
ATOM 36357 O O . LEU B 1 78 ? -1.220 -6.071 16.408 1.00 0.00 57 LEU B O 19
ATOM 36373 N N . THR B 1 79 ? 0.416 -5.068 15.229 1.00 0.00 58 THR B N 19
ATOM 36374 C CA . THR B 1 79 ? 1.412 -6.161 15.431 1.00 0.00 58 THR B CA 19
ATOM 36375 C C . THR B 1 79 ? 2.189 -5.978 16.753 1.00 0.00 58 THR B C 19
ATOM 36376 O O . THR B 1 79 ? 3.103 -6.748 17.068 1.00 0.00 58 THR B O 19
ATOM 36387 N N . THR B 1 80 ? 1.782 -4.975 17.554 1.00 0.00 59 THR B N 19
ATOM 36388 C CA . THR B 1 80 ? 2.205 -4.838 18.960 1.00 0.00 59 THR B CA 19
ATOM 36389 C C . THR B 1 80 ? 1.442 -5.867 19.818 1.00 0.00 59 THR B C 19
ATOM 36390 O O . THR B 1 80 ? 1.949 -6.345 20.839 1.00 0.00 59 THR B O 19
ATOM 36401 N N . MET B 1 81 ? 0.213 -6.188 19.374 1.00 0.00 60 MET B N 19
ATOM 36402 C CA . MET B 1 81 ? -0.613 -7.248 19.957 1.00 0.00 60 MET B CA 19
ATOM 36403 C C . MET B 1 81 ? -1.659 -7.653 18.902 1.00 0.00 60 MET B C 19
ATOM 36404 O O . MET B 1 81 ? -2.670 -6.954 18.736 1.00 0.00 60 MET B O 19
ATOM 36418 N N . THR B 1 82 ? -1.372 -8.752 18.162 1.00 0.00 61 THR B N 19
ATOM 36419 C CA . THR B 1 82 ? -2.128 -9.165 16.956 1.00 0.00 61 THR B CA 19
ATOM 36420 C C . THR B 1 82 ? -3.642 -9.318 17.237 1.00 0.00 61 THR B C 19
ATOM 36421 O O . THR B 1 82 ? -4.049 -9.772 18.315 1.00 0.00 61 THR B O 19
ATOM 36432 N N . ALA B 1 83 ? -4.452 -8.943 16.247 1.00 0.00 62 ALA B N 19
ATOM 36433 C CA . ALA B 1 83 ? -5.913 -8.831 16.367 1.00 0.00 62 ALA B CA 19
ATOM 36434 C C . ALA B 1 83 ? -6.580 -9.407 15.097 1.00 0.00 62 ALA B C 19
ATOM 36435 O O . ALA B 1 83 ? -7.171 -10.508 15.161 1.00 0.00 62 ALA B O 19
ATOM 36443 N N . MET A 1 22 ? -12.307 6.941 10.596 1.00 0.00 1 MET A N 20
ATOM 36444 C CA . MET A 1 22 ? -11.523 7.503 9.470 1.00 0.00 1 MET A CA 20
ATOM 36445 C C . MET A 1 22 ? -10.550 6.444 8.936 1.00 0.00 1 MET A C 20
ATOM 36446 O O . MET A 1 22 ? -10.158 5.525 9.677 1.00 0.00 1 MET A O 20
ATOM 36460 N N . TYR A 1 23 ? -10.196 6.548 7.640 1.00 0.00 2 TYR A N 20
ATOM 36461 C CA . TYR A 1 23 ? -9.164 5.699 7.039 1.00 0.00 2 TYR A CA 20
ATOM 36462 C C . TYR A 1 23 ? -7.788 5.980 7.666 1.00 0.00 2 TYR A C 20
ATOM 36463 O O . TYR A 1 23 ? -7.489 7.104 8.095 1.00 0.00 2 TYR A O 20
ATOM 36481 N N . LYS A 1 24 ? -6.977 4.930 7.697 1.00 0.00 3 LYS A N 20
ATOM 36482 C CA . LYS A 1 24 ? -5.702 4.890 8.411 1.00 0.00 3 LYS A CA 20
ATOM 36483 C C . LYS A 1 24 ? -4.871 3.694 7.918 1.00 0.00 3 LYS A C 20
ATOM 36484 O O . LYS A 1 24 ? -5.353 2.865 7.126 1.00 0.00 3 LYS A O 20
ATOM 36503 N N . PHE A 1 25 ? -3.629 3.627 8.404 1.00 0.00 4 PHE A N 20
ATOM 36504 C CA . PHE A 1 25 ? -2.649 2.613 8.015 1.00 0.00 4 PHE A CA 20
ATOM 36505 C C . PHE A 1 25 ? -2.615 1.518 9.076 1.00 0.00 4 PHE A C 20
ATOM 36506 O O . PHE A 1 25 ? -2.158 1.744 10.189 1.00 0.00 4 PHE A O 20
ATOM 36523 N N . GLU A 1 26 ? -3.114 0.338 8.713 1.00 0.00 5 GLU A N 20
ATOM 36524 C CA . GLU A 1 26 ? -3.172 -0.815 9.608 1.00 0.00 5 GLU A CA 20
ATOM 36525 C C . GLU A 1 26 ? -1.923 -1.677 9.394 1.00 0.00 5 GLU A C 20
ATOM 36526 O O . GLU A 1 26 ? -1.779 -2.324 8.350 1.00 0.00 5 GLU A O 20
ATOM 36538 N N . ILE A 1 27 ? -1.027 -1.674 10.404 1.00 0.00 6 ILE A N 20
ATOM 36539 C CA . ILE A 1 27 ? 0.268 -2.359 10.351 1.00 0.00 6 ILE A CA 20
ATOM 36540 C C . ILE A 1 27 ? 0.126 -3.703 11.042 1.00 0.00 6 ILE A C 20
ATOM 36541 O O . ILE A 1 27 ? -0.072 -3.775 12.257 1.00 0.00 6 ILE A O 20
ATOM 36557 N N . TYR A 1 28 ? 0.240 -4.750 10.272 1.00 0.00 7 TYR A N 20
ATOM 36558 C CA . TYR A 1 28 ? 0.162 -6.114 10.766 1.00 0.00 7 TYR A CA 20
ATOM 36559 C C . TYR A 1 28 ? 1.343 -6.911 10.200 1.00 0.00 7 TYR A C 20
ATOM 36560 O O . TYR A 1 28 ? 2.183 -6.375 9.472 1.00 0.00 7 TYR A O 20
ATOM 36578 N N . GLN A 1 29 ? 1.431 -8.175 10.578 1.00 0.00 8 GLN A N 20
ATOM 36579 C CA . GLN A 1 29 ? 2.254 -9.157 9.862 1.00 0.00 8 GLN A CA 20
ATOM 36580 C C . GLN A 1 29 ? 1.311 -10.265 9.371 1.00 0.00 8 GLN A C 20
ATOM 36581 O O . GLN A 1 29 ? 0.325 -10.610 10.041 1.00 0.00 8 GLN A O 20
ATOM 36595 N N . ASP A 1 30 ? 1.601 -10.767 8.182 1.00 0.00 9 ASP A N 20
ATOM 36596 C CA . ASP A 1 30 ? 0.814 -11.784 7.505 1.00 0.00 9 ASP A CA 20
ATOM 36597 C C . ASP A 1 30 ? 1.164 -13.154 8.080 1.00 0.00 9 ASP A C 20
ATOM 36598 O O . ASP A 1 30 ? 2.207 -13.287 8.719 1.00 0.00 9 ASP A O 20
ATOM 36607 N N . LYS A 1 31 ? 0.279 -14.136 7.838 1.00 0.00 10 LYS A N 20
ATOM 36608 C CA . LYS A 1 31 ? 0.426 -15.551 8.251 1.00 0.00 10 LYS A CA 20
ATOM 36609 C C . LYS A 1 31 ? 1.796 -16.150 7.857 1.00 0.00 10 LYS A C 20
ATOM 36610 O O . LYS A 1 31 ? 2.374 -16.949 8.595 1.00 0.00 10 LYS A O 20
ATOM 36629 N N . ALA A 1 32 ? 2.311 -15.719 6.692 1.00 0.00 11 ALA A N 20
ATOM 36630 C CA . ALA A 1 32 ? 3.658 -16.082 6.186 1.00 0.00 11 ALA A CA 20
ATOM 36631 C C . ALA A 1 32 ? 4.805 -15.381 6.978 1.00 0.00 11 ALA A C 20
ATOM 36632 O O . ALA A 1 32 ? 5.979 -15.519 6.626 1.00 0.00 11 ALA A O 20
ATOM 36639 N N . GLY A 1 33 ? 4.441 -14.660 8.052 1.00 0.00 12 GLY A N 20
ATOM 36640 C CA . GLY A 1 33 ? 5.371 -13.880 8.872 1.00 0.00 12 GLY A CA 20
ATOM 36641 C C . GLY A 1 33 ? 5.921 -12.662 8.153 1.00 0.00 12 GLY A C 20
ATOM 36642 O O . GLY A 1 33 ? 7.081 -12.292 8.342 1.00 0.00 12 GLY A O 20
ATOM 36646 N N . GLU A 1 34 ? 5.070 -12.022 7.339 1.00 0.00 13 GLU A N 20
ATOM 36647 C CA . GLU A 1 34 ? 5.496 -10.909 6.457 1.00 0.00 13 GLU A CA 20
ATOM 36648 C C . GLU A 1 34 ? 4.933 -9.567 6.947 1.00 0.00 13 GLU A C 20
ATOM 36649 O O . GLU A 1 34 ? 3.722 -9.390 6.988 1.00 0.00 13 GLU A O 20
ATOM 36661 N N . TYR A 1 35 ? 5.809 -8.582 7.200 1.00 0.00 14 TYR A N 20
ATOM 36662 C CA . TYR A 1 35 ? 5.397 -7.314 7.838 1.00 0.00 14 TYR A CA 20
ATOM 36663 C C . TYR A 1 35 ? 4.831 -6.377 6.762 1.00 0.00 14 TYR A C 20
ATOM 36664 O O . TYR A 1 35 ? 5.565 -5.863 5.925 1.00 0.00 14 TYR A O 20
ATOM 36682 N N . ARG A 1 36 ? 3.510 -6.167 6.835 1.00 0.00 15 ARG A N 20
ATOM 36683 C CA . ARG A 1 36 ? 2.714 -5.492 5.803 1.00 0.00 15 ARG A CA 20
ATOM 36684 C C . ARG A 1 36 ? 1.791 -4.464 6.441 1.00 0.00 15 ARG A C 20
ATOM 36685 O O . ARG A 1 36 ? 1.141 -4.756 7.440 1.00 0.00 15 ARG A O 20
ATOM 36706 N N . PHE A 1 37 ? 1.717 -3.276 5.845 1.00 0.00 16 PHE A N 20
ATOM 36707 C CA . PHE A 1 37 ? 0.730 -2.263 6.213 1.00 0.00 16 PHE A CA 20
ATOM 36708 C C . PHE A 1 37 ? -0.233 -2.098 5.045 1.00 0.00 16 PHE A C 20
ATOM 36709 O O . PHE A 1 37 ? 0.158 -2.227 3.871 1.00 0.00 16 PHE A O 20
ATOM 36726 N N . ARG A 1 38 ? -1.490 -1.853 5.376 1.00 0.00 17 ARG A N 20
ATOM 36727 C CA . ARG A 1 38 ? -2.547 -1.593 4.406 1.00 0.00 17 ARG A CA 20
ATOM 36728 C C . ARG A 1 38 ? -3.136 -0.213 4.677 1.00 0.00 17 ARG A C 20
ATOM 36729 O O . ARG A 1 38 ? -2.900 0.370 5.741 1.00 0.00 17 ARG A O 20
ATOM 36750 N N . PHE A 1 39 ? -3.914 0.301 3.722 1.00 0.00 18 PHE A N 20
ATOM 36751 C CA . PHE A 1 39 ? -4.626 1.573 3.883 1.00 0.00 18 PHE A CA 20
ATOM 36752 C C . PHE A 1 39 ? -6.102 1.314 3.621 1.00 0.00 18 PHE A C 20
ATOM 36753 O O . PHE A 1 39 ? -6.472 0.559 2.703 1.00 0.00 18 PHE A O 20
ATOM 36770 N N . LYS A 1 40 ? -6.925 1.902 4.476 1.00 0.00 19 LYS A N 20
ATOM 36771 C CA . LYS A 1 40 ? -8.365 1.675 4.510 1.00 0.00 19 LYS A CA 20
ATOM 36772 C C . LYS A 1 40 ? -9.124 2.776 3.752 1.00 0.00 19 LYS A C 20
ATOM 36773 O O . LYS A 1 40 ? -8.516 3.671 3.149 1.00 0.00 19 LYS A O 20
ATOM 36792 N N . ALA A 1 41 ? -10.462 2.671 3.771 1.00 0.00 20 ALA A N 20
ATOM 36793 C CA . ALA A 1 41 ? -11.385 3.660 3.195 1.00 0.00 20 ALA A CA 20
ATOM 36794 C C . ALA A 1 41 ? -12.337 4.149 4.313 1.00 0.00 20 ALA A C 20
ATOM 36795 O O . ALA A 1 41 ? -11.964 4.113 5.492 1.00 0.00 20 ALA A O 20
ATOM 36802 N N . SER A 1 42 ? -13.574 4.563 3.976 1.00 0.00 21 SER A N 20
ATOM 36803 C CA . SER A 1 42 ? -14.460 5.290 4.919 1.00 0.00 21 SER A CA 20
ATOM 36804 C C . SER A 1 42 ? -15.388 4.301 5.668 1.00 0.00 21 SER A C 20
ATOM 36805 O O . SER A 1 42 ? -15.808 4.557 6.803 1.00 0.00 21 SER A O 20
ATOM 36813 N N . ASN A 1 43 ? -15.681 3.157 5.019 1.00 0.00 22 ASN A N 20
ATOM 36814 C CA . ASN A 1 43 ? -16.586 2.102 5.555 1.00 0.00 22 ASN A CA 20
ATOM 36815 C C . ASN A 1 43 ? -15.792 0.893 6.086 1.00 0.00 22 ASN A C 20
ATOM 36816 O O . ASN A 1 43 ? -16.368 -0.171 6.344 1.00 0.00 22 ASN A O 20
ATOM 36827 N N . GLY A 1 44 ? -14.476 1.081 6.288 1.00 0.00 23 GLY A N 20
ATOM 36828 C CA . GLY A 1 44 ? -13.583 -0.019 6.658 1.00 0.00 23 GLY A CA 20
ATOM 36829 C C . GLY A 1 44 ? -13.206 -0.914 5.477 1.00 0.00 23 GLY A C 20
ATOM 36830 O O . GLY A 1 44 ? -12.820 -2.075 5.671 1.00 0.00 23 GLY A O 20
ATOM 36834 N N . GLU A 1 45 ? -13.342 -0.376 4.248 1.00 0.00 24 GLU A N 20
ATOM 36835 C CA . GLU A 1 45 ? -12.881 -1.062 3.019 1.00 0.00 24 GLU A CA 20
ATOM 36836 C C . GLU A 1 45 ? -11.352 -0.958 2.916 1.00 0.00 24 GLU A C 20
ATOM 36837 O O . GLU A 1 45 ? -10.787 0.001 3.417 1.00 0.00 24 GLU A O 20
ATOM 36849 N N . THR A 1 46 ? -10.679 -1.948 2.306 1.00 0.00 25 THR A N 20
ATOM 36850 C CA . THR A 1 46 ? -9.215 -1.881 2.063 1.00 0.00 25 THR A CA 20
ATOM 36851 C C . THR A 1 46 ? -8.943 -1.721 0.561 1.00 0.00 25 THR A C 20
ATOM 36852 O O . THR A 1 46 ? -9.565 -2.394 -0.272 1.00 0.00 25 THR A O 20
ATOM 36863 N N . MET A 1 47 ? -8.005 -0.822 0.236 1.00 0.00 26 MET A N 20
ATOM 36864 C CA . MET A 1 47 ? -7.693 -0.419 -1.149 1.00 0.00 26 MET A CA 20
ATOM 36865 C C . MET A 1 47 ? -6.275 -0.864 -1.577 1.00 0.00 26 MET A C 20
ATOM 36866 O O . MET A 1 47 ? -6.037 -1.096 -2.770 1.00 0.00 26 MET A O 20
ATOM 36880 N N . PHE A 1 48 ? -5.334 -0.988 -0.619 1.00 0.00 27 PHE A N 20
ATOM 36881 C CA . PHE A 1 48 ? -4.057 -1.698 -0.859 1.00 0.00 27 PHE A CA 20
ATOM 36882 C C . PHE A 1 48 ? -3.573 -2.384 0.413 1.00 0.00 27 PHE A C 20
ATOM 36883 O O . PHE A 1 48 ? -4.014 -2.084 1.513 1.00 0.00 27 PHE A O 20
ATOM 36900 N N . SER A 1 49 ? -2.627 -3.275 0.186 1.00 0.00 28 SER A N 20
ATOM 36901 C CA . SER A 1 49 ? -1.800 -3.922 1.192 1.00 0.00 28 SER A CA 20
ATOM 36902 C C . SER A 1 49 ? -0.407 -4.035 0.578 1.00 0.00 28 SER A C 20
ATOM 36903 O O . SER A 1 49 ? -0.285 -4.203 -0.645 1.00 0.00 28 SER A O 20
ATOM 36911 N N . SER A 1 50 ? 0.634 -3.912 1.404 1.00 0.00 29 SER A N 20
ATOM 36912 C CA . SER A 1 50 ? 2.018 -3.971 0.930 1.00 0.00 29 SER A CA 20
ATOM 36913 C C . SER A 1 50 ? 2.419 -5.442 0.685 1.00 0.00 29 SER A C 20
ATOM 36914 O O . SER A 1 50 ? 1.799 -6.368 1.239 1.00 0.00 29 SER A O 20
ATOM 36922 N N . GLU A 1 51 ? 3.434 -5.646 -0.166 1.00 0.00 30 GLU A N 20
ATOM 36923 C CA . GLU A 1 51 ? 4.068 -6.961 -0.358 1.00 0.00 30 GLU A CA 20
ATOM 36924 C C . GLU A 1 51 ? 4.896 -7.350 0.886 1.00 0.00 30 GLU A C 20
ATOM 36925 O O . GLU A 1 51 ? 5.147 -8.536 1.141 1.00 0.00 30 GLU A O 20
ATOM 36937 N N . GLY A 1 52 ? 5.281 -6.325 1.667 1.00 0.00 31 GLY A N 20
ATOM 36938 C CA . GLY A 1 52 ? 5.921 -6.512 2.968 1.00 0.00 31 GLY A CA 20
ATOM 36939 C C . GLY A 1 52 ? 7.353 -5.999 3.040 1.00 0.00 31 GLY A C 20
ATOM 36940 O O . GLY A 1 52 ? 8.206 -6.666 3.616 1.00 0.00 31 GLY A O 20
ATOM 36944 N N . TYR A 1 53 ? 7.566 -4.807 2.441 1.00 0.00 32 TYR A N 20
ATOM 36945 C CA . TYR A 1 53 ? 8.815 -3.976 2.454 1.00 0.00 32 TYR A CA 20
ATOM 36946 C C . TYR A 1 53 ? 10.065 -4.595 3.157 1.00 0.00 32 TYR A C 20
ATOM 36947 O O . TYR A 1 53 ? 11.047 -4.920 2.484 1.00 0.00 32 TYR A O 20
ATOM 36965 N N . LYS A 1 54 ? 10.006 -4.765 4.499 1.00 0.00 33 LYS A N 20
ATOM 36966 C CA . LYS A 1 54 ? 11.159 -5.257 5.293 1.00 0.00 33 LYS A CA 20
ATOM 36967 C C . LYS A 1 54 ? 10.725 -5.680 6.719 1.00 0.00 33 LYS A C 20
ATOM 36968 O O . LYS A 1 54 ? 10.690 -6.874 7.031 1.00 0.00 33 LYS A O 20
ATOM 36987 N N . ALA A 1 55 ? 10.357 -4.693 7.566 1.00 0.00 34 ALA A N 20
ATOM 36988 C CA . ALA A 1 55 ? 10.147 -4.907 9.024 1.00 0.00 34 ALA A CA 20
ATOM 36989 C C . ALA A 1 55 ? 9.131 -3.905 9.575 1.00 0.00 34 ALA A C 20
ATOM 36990 O O . ALA A 1 55 ? 8.678 -3.026 8.836 1.00 0.00 34 ALA A O 20
ATOM 36997 N N . LYS A 1 56 ? 8.788 -4.006 10.881 1.00 0.00 35 LYS A N 20
ATOM 36998 C CA . LYS A 1 56 ? 7.812 -3.123 11.542 1.00 0.00 35 LYS A CA 20
ATOM 36999 C C . LYS A 1 56 ? 8.317 -1.667 11.599 1.00 0.00 35 LYS A C 20
ATOM 37000 O O . LYS A 1 56 ? 7.584 -0.737 11.257 1.00 0.00 35 LYS A O 20
ATOM 37019 N N . ALA A 1 57 ? 9.558 -1.485 12.061 1.00 0.00 36 ALA A N 20
ATOM 37020 C CA . ALA A 1 57 ? 10.222 -0.166 12.074 1.00 0.00 36 ALA A CA 20
ATOM 37021 C C . ALA A 1 57 ? 10.246 0.463 10.666 1.00 0.00 36 ALA A C 20
ATOM 37022 O O . ALA A 1 57 ? 9.913 1.642 10.487 1.00 0.00 36 ALA A O 20
ATOM 37029 N N . SER A 1 58 ? 10.577 -0.380 9.670 1.00 0.00 37 SER A N 20
ATOM 37030 C CA . SER A 1 58 ? 10.620 0.012 8.251 1.00 0.00 37 SER A CA 20
ATOM 37031 C C . SER A 1 58 ? 9.211 0.353 7.719 1.00 0.00 37 SER A C 20
ATOM 37032 O O . SER A 1 58 ? 9.082 1.125 6.768 1.00 0.00 37 SER A O 20
ATOM 37040 N N . ALA A 1 59 ? 8.168 -0.231 8.357 1.00 0.00 38 ALA A N 20
ATOM 37041 C CA . ALA A 1 59 ? 6.768 0.019 7.996 1.00 0.00 38 ALA A CA 20
ATOM 37042 C C . ALA A 1 59 ? 6.380 1.459 8.332 1.00 0.00 38 ALA A C 20
ATOM 37043 O O . ALA A 1 59 ? 5.860 2.154 7.471 1.00 0.00 38 ALA A O 20
ATOM 37050 N N . ILE A 1 60 ? 6.638 1.902 9.586 1.00 0.00 39 ILE A N 20
ATOM 37051 C CA . ILE A 1 60 ? 6.385 3.301 10.015 1.00 0.00 39 ILE A CA 20
ATOM 37052 C C . ILE A 1 60 ? 7.122 4.301 9.113 1.00 0.00 39 ILE A C 20
ATOM 37053 O O . ILE A 1 60 ? 6.498 5.232 8.614 1.00 0.00 39 ILE A O 20
ATOM 37069 N N . HIS A 1 61 ? 8.440 4.081 8.896 1.00 0.00 40 HIS A N 20
ATOM 37070 C CA . HIS A 1 61 ? 9.285 4.977 8.068 1.00 0.00 40 HIS A CA 20
ATOM 37071 C C . HIS A 1 61 ? 8.726 5.102 6.638 1.00 0.00 40 HIS A C 20
ATOM 37072 O O . HIS A 1 61 ? 8.706 6.208 6.047 1.00 0.00 40 HIS A O 20
ATOM 37087 N N . ALA A 1 62 ? 8.231 3.971 6.106 1.00 0.00 41 ALA A N 20
ATOM 37088 C CA . ALA A 1 62 ? 7.510 3.938 4.837 1.00 0.00 41 ALA A CA 20
ATOM 37089 C C . ALA A 1 62 ? 6.256 4.828 4.919 1.00 0.00 41 ALA A C 20
ATOM 37090 O O . ALA A 1 62 ? 6.131 5.786 4.176 1.00 0.00 41 ALA A O 20
ATOM 37097 N N . ILE A 1 63 ? 5.387 4.562 5.891 1.00 0.00 42 ILE A N 20
ATOM 37098 C CA . ILE A 1 63 ? 4.144 5.330 6.103 1.00 0.00 42 ILE A CA 20
ATOM 37099 C C . ILE A 1 63 ? 4.427 6.835 6.321 1.00 0.00 42 ILE A C 20
ATOM 37100 O O . ILE A 1 63 ? 3.607 7.684 5.964 1.00 0.00 42 ILE A O 20
ATOM 37116 N N . GLU A 1 64 ? 5.629 7.154 6.829 1.00 0.00 43 GLU A N 20
ATOM 37117 C CA . GLU A 1 64 ? 6.040 8.544 7.071 1.00 0.00 43 GLU A CA 20
ATOM 37118 C C . GLU A 1 64 ? 6.194 9.288 5.743 1.00 0.00 43 GLU A C 20
ATOM 37119 O O . GLU A 1 64 ? 5.878 10.476 5.677 1.00 0.00 43 GLU A O 20
ATOM 37131 N N . SER A 1 65 ? 6.637 8.565 4.683 1.00 0.00 44 SER A N 20
ATOM 37132 C CA . SER A 1 65 ? 6.612 9.083 3.292 1.00 0.00 44 SER A CA 20
ATOM 37133 C C . SER A 1 65 ? 5.211 9.550 2.882 1.00 0.00 44 SER A C 20
ATOM 37134 O O . SER A 1 65 ? 5.067 10.584 2.206 1.00 0.00 44 SER A O 20
ATOM 37142 N N . ILE A 1 66 ? 4.182 8.784 3.300 1.00 0.00 45 ILE A N 20
ATOM 37143 C CA . ILE A 1 66 ? 2.809 9.064 2.902 1.00 0.00 45 ILE A CA 20
ATOM 37144 C C . ILE A 1 66 ? 2.345 10.370 3.569 1.00 0.00 45 ILE A C 20
ATOM 37145 O O . ILE A 1 66 ? 1.715 11.226 2.934 1.00 0.00 45 ILE A O 20
ATOM 37161 N N . LYS A 1 67 ? 2.712 10.525 4.854 1.00 0.00 46 LYS A N 20
ATOM 37162 C CA . LYS A 1 67 ? 2.325 11.686 5.687 1.00 0.00 46 LYS A CA 20
ATOM 37163 C C . LYS A 1 67 ? 2.881 13.015 5.151 1.00 0.00 46 LYS A C 20
ATOM 37164 O O . LYS A 1 67 ? 2.301 14.085 5.387 1.00 0.00 46 LYS A O 20
ATOM 37183 N N . ARG A 1 68 ? 3.999 12.916 4.430 1.00 0.00 47 ARG A N 20
ATOM 37184 C CA . ARG A 1 68 ? 4.762 14.085 3.926 1.00 0.00 47 ARG A CA 20
ATOM 37185 C C . ARG A 1 68 ? 3.940 14.946 2.933 1.00 0.00 47 ARG A C 20
ATOM 37186 O O . ARG A 1 68 ? 3.758 16.149 3.163 1.00 0.00 47 ARG A O 20
ATOM 37207 N N . ASN A 1 69 ? 3.437 14.312 1.849 1.00 0.00 48 ASN A N 20
ATOM 37208 C CA . ASN A 1 69 ? 2.765 15.036 0.723 1.00 0.00 48 ASN A CA 20
ATOM 37209 C C . ASN A 1 69 ? 2.182 14.043 -0.319 1.00 0.00 48 ASN A C 20
ATOM 37210 O O . ASN A 1 69 ? 1.947 14.408 -1.470 1.00 0.00 48 ASN A O 20
ATOM 37221 N N . SER A 1 70 ? 1.969 12.784 0.090 1.00 0.00 49 SER A N 20
ATOM 37222 C CA . SER A 1 70 ? 1.499 11.712 -0.820 1.00 0.00 49 SER A CA 20
ATOM 37223 C C . SER A 1 70 ? 0.101 12.000 -1.411 1.00 0.00 49 SER A C 20
ATOM 37224 O O . SER A 1 70 ? -0.193 11.613 -2.547 1.00 0.00 49 SER A O 20
ATOM 37232 N N . ALA A 1 71 ? -0.750 12.678 -0.625 1.00 0.00 50 ALA A N 20
ATOM 37233 C CA . ALA A 1 71 ? -2.063 13.149 -1.089 1.00 0.00 50 ALA A CA 20
ATOM 37234 C C . ALA A 1 71 ? -1.950 14.219 -2.217 1.00 0.00 50 ALA A C 20
ATOM 37235 O O . ALA A 1 71 ? -2.916 14.461 -2.947 1.00 0.00 50 ALA A O 20
ATOM 37242 N N . GLY A 1 72 ? -0.763 14.848 -2.329 1.00 0.00 51 GLY A N 20
ATOM 37243 C CA . GLY A 1 72 ? -0.434 15.754 -3.448 1.00 0.00 51 GLY A CA 20
ATOM 37244 C C . GLY A 1 72 ? 0.519 15.141 -4.480 1.00 0.00 51 GLY A C 20
ATOM 37245 O O . GLY A 1 72 ? 0.815 15.781 -5.502 1.00 0.00 51 GLY A O 20
ATOM 37249 N N . ALA A 1 73 ? 1.003 13.912 -4.215 1.00 0.00 52 ALA A N 20
ATOM 37250 C CA . ALA A 1 73 ? 1.951 13.189 -5.096 1.00 0.00 52 ALA A CA 20
ATOM 37251 C C . ALA A 1 73 ? 1.268 12.714 -6.391 1.00 0.00 52 ALA A C 20
ATOM 37252 O O . ALA A 1 73 ? 0.169 12.182 -6.336 1.00 0.00 52 ALA A O 20
ATOM 37259 N N . ASP A 1 74 ? 1.947 12.868 -7.542 1.00 0.00 53 ASP A N 20
ATOM 37260 C CA . ASP A 1 74 ? 1.388 12.503 -8.872 1.00 0.00 53 ASP A CA 20
ATOM 37261 C C . ASP A 1 74 ? 1.175 10.970 -8.989 1.00 0.00 53 ASP A C 20
ATOM 37262 O O . ASP A 1 74 ? 1.757 10.190 -8.233 1.00 0.00 53 ASP A O 20
ATOM 37271 N N . THR A 1 75 ? 0.296 10.550 -9.897 1.00 0.00 54 THR A N 20
ATOM 37272 C CA . THR A 1 75 ? 0.031 9.126 -10.164 1.00 0.00 54 THR A CA 20
ATOM 37273 C C . THR A 1 75 ? 0.556 8.756 -11.574 1.00 0.00 54 THR A C 20
ATOM 37274 O O . THR A 1 75 ? -0.093 9.019 -12.595 1.00 0.00 54 THR A O 20
ATOM 37285 N N . VAL A 1 76 ? 1.772 8.178 -11.594 1.00 0.00 55 VAL A N 20
ATOM 37286 C CA . VAL A 1 76 ? 2.515 7.811 -12.819 1.00 0.00 55 VAL A CA 20
ATOM 37287 C C . VAL A 1 76 ? 2.258 6.334 -13.188 1.00 0.00 55 VAL A C 20
ATOM 37288 O O . VAL A 1 76 ? 2.356 5.462 -12.338 1.00 0.00 55 VAL A O 20
ATOM 37301 N N . ASP A 1 77 ? 1.922 6.081 -14.460 1.00 0.00 56 ASP A N 20
ATOM 37302 C CA . ASP A 1 77 ? 1.760 4.714 -15.011 1.00 0.00 56 ASP A CA 20
ATOM 37303 C C . ASP A 1 77 ? 2.930 4.340 -15.942 1.00 0.00 56 ASP A C 20
ATOM 37304 O O . ASP A 1 77 ? 3.300 5.104 -16.833 1.00 0.00 56 ASP A O 20
ATOM 37313 N N . LEU A 1 78 ? 3.531 3.168 -15.681 1.00 0.00 57 LEU A N 20
ATOM 37314 C CA . LEU A 1 78 ? 4.520 2.534 -16.569 1.00 0.00 57 LEU A CA 20
ATOM 37315 C C . LEU A 1 78 ? 3.900 1.392 -17.418 1.00 0.00 57 LEU A C 20
ATOM 37316 O O . LEU A 1 78 ? 4.271 1.240 -18.586 1.00 0.00 57 LEU A O 20
ATOM 37332 N N . THR A 1 79 ? 2.912 0.641 -16.864 1.00 0.00 58 THR A N 20
ATOM 37333 C CA . THR A 1 79 ? 2.557 -0.715 -17.380 1.00 0.00 58 THR A CA 20
ATOM 37334 C C . THR A 1 79 ? 1.701 -0.677 -18.662 1.00 0.00 58 THR A C 20
ATOM 37335 O O . THR A 1 79 ? 1.698 -1.655 -19.425 1.00 0.00 58 THR A O 20
ATOM 37346 N N . THR A 1 80 ? 0.997 0.446 -18.928 1.00 0.00 59 THR A N 20
ATOM 37347 C CA . THR A 1 80 ? 0.085 0.557 -20.099 1.00 0.00 59 THR A CA 20
ATOM 37348 C C . THR A 1 80 ? 0.400 1.824 -20.927 1.00 0.00 59 THR A C 20
ATOM 37349 O O . THR A 1 80 ? -0.080 1.967 -22.060 1.00 0.00 59 THR A O 20
ATOM 37360 N N . MET A 1 81 ? 1.208 2.732 -20.345 1.00 0.00 60 MET A N 20
ATOM 37361 C CA . MET A 1 81 ? 1.642 3.987 -20.993 1.00 0.00 60 MET A CA 20
ATOM 37362 C C . MET A 1 81 ? 2.720 3.695 -22.039 1.00 0.00 60 MET A C 20
ATOM 37363 O O . MET A 1 81 ? 2.634 4.142 -23.188 1.00 0.00 60 MET A O 20
ATOM 37377 N N . THR A 1 82 ? 3.728 2.919 -21.613 1.00 0.00 61 THR A N 20
ATOM 37378 C CA . THR A 1 82 ? 4.901 2.584 -22.430 1.00 0.00 61 THR A CA 20
ATOM 37379 C C . THR A 1 82 ? 5.117 1.057 -22.426 1.00 0.00 61 THR A C 20
ATOM 37380 O O . THR A 1 82 ? 4.818 0.382 -23.422 1.00 0.00 61 THR A O 20
ATOM 37391 N N . ALA A 1 83 ? 5.563 0.526 -21.276 1.00 0.00 62 ALA A N 20
ATOM 37392 C CA . ALA A 1 83 ? 5.907 -0.897 -21.108 1.00 0.00 62 ALA A CA 20
ATOM 37393 C C . ALA A 1 83 ? 6.151 -1.184 -19.613 1.00 0.00 62 ALA A C 20
ATOM 37394 O O . ALA A 1 83 ? 5.474 -2.064 -19.042 1.00 0.00 62 ALA A O 20
ATOM 37402 N N . MET B 1 22 ? 9.752 15.244 -7.351 1.00 0.00 1 MET B N 20
ATOM 37403 C CA . MET B 1 22 ? 8.868 14.843 -6.229 1.00 0.00 1 MET B CA 20
ATOM 37404 C C . MET B 1 22 ? 8.527 13.349 -6.339 1.00 0.00 1 MET B C 20
ATOM 37405 O O . MET B 1 22 ? 8.513 12.791 -7.446 1.00 0.00 1 MET B O 20
ATOM 37419 N N . TYR B 1 23 ? 8.265 12.718 -5.178 1.00 0.00 2 TYR B N 20
ATOM 37420 C CA . TYR B 1 23 ? 7.725 11.347 -5.097 1.00 0.00 2 TYR B CA 20
ATOM 37421 C C . TYR B 1 23 ? 6.322 11.249 -5.727 1.00 0.00 2 TYR B C 20
ATOM 37422 O O . TYR B 1 23 ? 5.585 12.237 -5.819 1.00 0.00 2 TYR B O 20
ATOM 37440 N N . LYS B 1 24 ? 5.974 10.020 -6.122 1.00 0.00 3 LYS B N 20
ATOM 37441 C CA . LYS B 1 24 ? 4.769 9.709 -6.900 1.00 0.00 3 LYS B CA 20
ATOM 37442 C C . LYS B 1 24 ? 4.496 8.194 -6.866 1.00 0.00 3 LYS B C 20
ATOM 37443 O O . LYS B 1 24 ? 5.316 7.408 -6.359 1.00 0.00 3 LYS B O 20
ATOM 37462 N N . PHE B 1 25 ? 3.350 7.811 -7.433 1.00 0.00 4 PHE B N 20
ATOM 37463 C CA . PHE B 1 25 ? 2.868 6.429 -7.472 1.00 0.00 4 PHE B CA 20
ATOM 37464 C C . PHE B 1 25 ? 3.195 5.815 -8.826 1.00 0.00 4 PHE B C 20
ATOM 37465 O O . PHE B 1 25 ? 2.615 6.200 -9.834 1.00 0.00 4 PHE B O 20
ATOM 37482 N N . GLU B 1 26 ? 4.135 4.870 -8.830 1.00 0.00 5 GLU B N 20
ATOM 37483 C CA . GLU B 1 26 ? 4.576 4.186 -10.045 1.00 0.00 5 GLU B CA 20
ATOM 37484 C C . GLU B 1 26 ? 3.768 2.894 -10.206 1.00 0.00 5 GLU B C 20
ATOM 37485 O O . GLU B 1 26 ? 3.952 1.943 -9.433 1.00 0.00 5 GLU B O 20
ATOM 37497 N N . ILE B 1 27 ? 2.882 2.872 -11.217 1.00 0.00 6 ILE B N 20
ATOM 37498 C CA . ILE B 1 27 ? 1.960 1.764 -11.473 1.00 0.00 6 ILE B CA 20
ATOM 37499 C C . ILE B 1 27 ? 2.566 0.880 -12.549 1.00 0.00 6 ILE B C 20
ATOM 37500 O O . ILE B 1 27 ? 2.703 1.290 -13.704 1.00 0.00 6 ILE B O 20
ATOM 37516 N N . TYR B 1 28 ? 2.912 -0.322 -12.171 1.00 0.00 7 TYR B N 20
ATOM 37517 C CA . TYR B 1 28 ? 3.475 -1.306 -13.073 1.00 0.00 7 TYR B CA 20
ATOM 37518 C C . TYR B 1 28 ? 2.744 -2.634 -12.872 1.00 0.00 7 TYR B C 20
ATOM 37519 O O . TYR B 1 28 ? 1.820 -2.734 -12.064 1.00 0.00 7 TYR B O 20
ATOM 37537 N N . GLN B 1 29 ? 3.127 -3.636 -13.648 1.00 0.00 8 GLN B N 20
ATOM 37538 C CA . GLN B 1 29 ? 2.803 -5.033 -13.342 1.00 0.00 8 GLN B CA 20
ATOM 37539 C C . GLN B 1 29 ? 4.132 -5.779 -13.172 1.00 0.00 8 GLN B C 20
ATOM 37540 O O . GLN B 1 29 ? 5.124 -5.486 -13.858 1.00 0.00 8 GLN B O 20
ATOM 37554 N N . ASP B 1 30 ? 4.141 -6.706 -12.227 1.00 0.00 9 ASP B N 20
ATOM 37555 C CA . ASP B 1 30 ? 5.304 -7.496 -11.863 1.00 0.00 9 ASP B CA 20
ATOM 37556 C C . ASP B 1 30 ? 5.473 -8.634 -12.877 1.00 0.00 9 ASP B C 20
ATOM 37557 O O . ASP B 1 30 ? 4.523 -8.946 -13.595 1.00 0.00 9 ASP B O 20
ATOM 37566 N N . LYS B 1 31 ? 6.686 -9.223 -12.911 1.00 0.00 10 LYS B N 20
ATOM 37567 C CA . LYS B 1 31 ? 7.066 -10.358 -13.782 1.00 0.00 10 LYS B CA 20
ATOM 37568 C C . LYS B 1 31 ? 6.055 -11.529 -13.692 1.00 0.00 10 LYS B C 20
ATOM 37569 O O . LYS B 1 31 ? 5.778 -12.208 -14.684 1.00 0.00 10 LYS B O 20
ATOM 37588 N N . ALA B 1 32 ? 5.516 -11.739 -12.476 1.00 0.00 11 ALA B N 20
ATOM 37589 C CA . ALA B 1 32 ? 4.454 -12.739 -12.199 1.00 0.00 11 ALA B CA 20
ATOM 37590 C C . ALA B 1 32 ? 3.070 -12.324 -12.793 1.00 0.00 11 ALA B C 20
ATOM 37591 O O . ALA B 1 32 ? 2.069 -13.014 -12.585 1.00 0.00 11 ALA B O 20
ATOM 37598 N N . GLY B 1 33 ? 3.048 -11.216 -13.557 1.00 0.00 12 GLY B N 20
ATOM 37599 C CA . GLY B 1 33 ? 1.836 -10.645 -14.147 1.00 0.00 12 GLY B CA 20
ATOM 37600 C C . GLY B 1 33 ? 0.910 -10.032 -13.113 1.00 0.00 12 GLY B C 20
ATOM 37601 O O . GLY B 1 33 ? -0.314 -10.094 -13.252 1.00 0.00 12 GLY B O 20
ATOM 37605 N N . GLU B 1 34 ? 1.499 -9.407 -12.081 1.00 0.00 13 GLU B N 20
ATOM 37606 C CA . GLU B 1 34 ? 0.733 -8.908 -10.913 1.00 0.00 13 GLU B CA 20
ATOM 37607 C C . GLU B 1 34 ? 0.699 -7.371 -10.903 1.00 0.00 13 GLU B C 20
ATOM 37608 O O . GLU B 1 34 ? 1.742 -6.736 -10.804 1.00 0.00 13 GLU B O 20
ATOM 37620 N N . TYR B 1 35 ? -0.504 -6.778 -10.877 1.00 0.00 14 TYR B N 20
ATOM 37621 C CA . TYR B 1 35 ? -0.654 -5.320 -11.039 1.00 0.00 14 TYR B CA 20
ATOM 37622 C C . TYR B 1 35 ? -0.418 -4.655 -9.684 1.00 0.00 14 TYR B C 20
ATOM 37623 O O . TYR B 1 35 ? -1.229 -4.786 -8.780 1.00 0.00 14 TYR B O 20
ATOM 37641 N N . ARG B 1 36 ? 0.701 -3.923 -9.598 1.00 0.00 15 ARG B N 20
ATOM 37642 C CA . ARG B 1 36 ? 1.250 -3.371 -8.352 1.00 0.00 15 ARG B CA 20
ATOM 37643 C C . ARG B 1 36 ? 1.646 -1.913 -8.559 1.00 0.00 15 ARG B C 20
ATOM 37644 O O . ARG B 1 36 ? 2.283 -1.582 -9.554 1.00 0.00 15 ARG B O 20
ATOM 37665 N N . PHE B 1 37 ? 1.280 -1.046 -7.606 1.00 0.00 16 PHE B N 20
ATOM 37666 C CA . PHE B 1 37 ? 1.772 0.332 -7.562 1.00 0.00 16 PHE B CA 20
ATOM 37667 C C . PHE B 1 37 ? 2.677 0.466 -6.347 1.00 0.00 16 PHE B C 20
ATOM 37668 O O . PHE B 1 37 ? 2.449 -0.177 -5.306 1.00 0.00 16 PHE B O 20
ATOM 37685 N N . ARG B 1 38 ? 3.716 1.270 -6.500 1.00 0.00 17 ARG B N 20
ATOM 37686 C CA . ARG B 1 38 ? 4.653 1.592 -5.431 1.00 0.00 17 ARG B CA 20
ATOM 37687 C C . ARG B 1 38 ? 4.644 3.101 -5.197 1.00 0.00 17 ARG B C 20
ATOM 37688 O O . ARG B 1 38 ? 4.126 3.859 -6.026 1.00 0.00 17 ARG B O 20
ATOM 37709 N N . PHE B 1 39 ? 5.225 3.534 -4.078 1.00 0.00 18 PHE B N 20
ATOM 37710 C CA . PHE B 1 39 ? 5.376 4.962 -3.767 1.00 0.00 18 PHE B CA 20
ATOM 37711 C C . PHE B 1 39 ? 6.851 5.229 -3.508 1.00 0.00 18 PHE B C 20
ATOM 37712 O O . PHE B 1 39 ? 7.547 4.423 -2.866 1.00 0.00 18 PHE B O 20
ATOM 37729 N N . LYS B 1 40 ? 7.319 6.333 -4.071 1.00 0.00 19 LYS B N 20
ATOM 37730 C CA . LYS B 1 40 ? 8.730 6.706 -4.078 1.00 0.00 19 LYS B CA 20
ATOM 37731 C C . LYS B 1 40 ? 9.051 7.707 -2.954 1.00 0.00 19 LYS B C 20
ATOM 37732 O O . LYS B 1 40 ? 8.189 8.043 -2.130 1.00 0.00 19 LYS B O 20
ATOM 37751 N N . ALA B 1 41 ? 10.322 8.140 -2.916 1.00 0.00 20 ALA B N 20
ATOM 37752 C CA . ALA B 1 41 ? 10.828 9.168 -1.995 1.00 0.00 20 ALA B CA 20
ATOM 37753 C C . ALA B 1 41 ? 11.435 10.317 -2.833 1.00 0.00 20 ALA B C 20
ATOM 37754 O O . ALA B 1 41 ? 11.029 10.515 -3.987 1.00 0.00 20 ALA B O 20
ATOM 37761 N N . SER B 1 42 ? 12.429 11.047 -2.295 1.00 0.00 21 SER B N 20
ATOM 37762 C CA . SER B 1 42 ? 12.899 12.316 -2.896 1.00 0.00 21 SER B CA 20
ATOM 37763 C C . SER B 1 42 ? 14.086 12.064 -3.858 1.00 0.00 21 SER B C 20
ATOM 37764 O O . SER B 1 42 ? 14.291 12.812 -4.823 1.00 0.00 21 SER B O 20
ATOM 37772 N N . ASN B 1 43 ? 14.848 10.983 -3.592 1.00 0.00 22 ASN B N 20
ATOM 37773 C CA . ASN B 1 43 ? 16.050 10.599 -4.375 1.00 0.00 22 ASN B CA 20
ATOM 37774 C C . ASN B 1 43 ? 15.750 9.421 -5.323 1.00 0.00 22 ASN B C 20
ATOM 37775 O O . ASN B 1 43 ? 16.677 8.808 -5.877 1.00 0.00 22 ASN B O 20
ATOM 37786 N N . GLY B 1 44 ? 14.454 9.136 -5.544 1.00 0.00 23 GLY B N 20
ATOM 37787 C CA . GLY B 1 44 ? 14.033 7.960 -6.308 1.00 0.00 23 GLY B CA 20
ATOM 37788 C C . GLY B 1 44 ? 14.124 6.661 -5.509 1.00 0.00 23 GLY B C 20
ATOM 37789 O O . GLY B 1 44 ? 14.199 5.576 -6.095 1.00 0.00 23 GLY B O 20
ATOM 37793 N N . GLU B 1 45 ? 14.113 6.778 -4.166 1.00 0.00 24 GLU B N 20
ATOM 37794 C CA . GLU B 1 45 ? 14.050 5.613 -3.255 1.00 0.00 24 GLU B CA 20
ATOM 37795 C C . GLU B 1 45 ? 12.607 5.070 -3.230 1.00 0.00 24 GLU B C 20
ATOM 37796 O O . GLU B 1 45 ? 11.679 5.840 -3.434 1.00 0.00 24 GLU B O 20
ATOM 37808 N N . THR B 1 46 ? 12.414 3.757 -3.014 1.00 0.00 25 THR B N 20
ATOM 37809 C CA . THR B 1 46 ? 11.055 3.166 -2.864 1.00 0.00 25 THR B CA 20
ATOM 37810 C C . THR B 1 46 ? 10.843 2.722 -1.409 1.00 0.00 25 THR B C 20
ATOM 37811 O O . THR B 1 46 ? 11.731 2.114 -0.797 1.00 0.00 25 THR B O 20
ATOM 37822 N N . MET B 1 47 ? 9.656 3.028 -0.878 1.00 0.00 26 MET B N 20
ATOM 37823 C CA . MET B 1 47 ? 9.302 2.806 0.538 1.00 0.00 26 MET B CA 20
ATOM 37824 C C . MET B 1 47 ? 8.193 1.744 0.699 1.00 0.00 26 MET B C 20
ATOM 37825 O O . MET B 1 47 ? 8.131 1.080 1.736 1.00 0.00 26 MET B O 20
ATOM 37839 N N . PHE B 1 48 ? 7.320 1.575 -0.310 1.00 0.00 27 PHE B N 20
ATOM 37840 C CA . PHE B 1 48 ? 6.448 0.381 -0.393 1.00 0.00 27 PHE B CA 20
ATOM 37841 C C . PHE B 1 48 ? 6.176 0.013 -1.843 1.00 0.00 27 PHE B C 20
ATOM 37842 O O . PHE B 1 48 ? 6.387 0.802 -2.757 1.00 0.00 27 PHE B O 20
ATOM 37859 N N . SER B 1 49 ? 5.676 -1.201 -1.982 1.00 0.00 28 SER B N 20
ATOM 37860 C CA . SER B 1 49 ? 5.089 -1.743 -3.199 1.00 0.00 28 SER B CA 20
ATOM 37861 C C . SER B 1 49 ? 3.899 -2.581 -2.749 1.00 0.00 28 SER B C 20
ATOM 37862 O O . SER B 1 49 ? 3.933 -3.163 -1.654 1.00 0.00 28 SER B O 20
ATOM 37870 N N . SER B 1 50 ? 2.838 -2.616 -3.551 1.00 0.00 29 SER B N 20
ATOM 37871 C CA . SER B 1 50 ? 1.629 -3.358 -3.212 1.00 0.00 29 SER B CA 20
ATOM 37872 C C . SER B 1 50 ? 1.839 -4.859 -3.484 1.00 0.00 29 SER B C 20
ATOM 37873 O O . SER B 1 50 ? 2.727 -5.240 -4.256 1.00 0.00 29 SER B O 20
ATOM 37881 N N . GLU B 1 51 ? 1.031 -5.702 -2.816 1.00 0.00 30 GLU B N 20
ATOM 37882 C CA . GLU B 1 51 ? 0.976 -7.151 -3.094 1.00 0.00 30 GLU B CA 20
ATOM 37883 C C . GLU B 1 51 ? 0.287 -7.406 -4.458 1.00 0.00 30 GLU B C 20
ATOM 37884 O O . GLU B 1 51 ? 0.500 -8.448 -5.089 1.00 0.00 30 GLU B O 20
ATOM 37896 N N . GLY B 1 52 ? -0.524 -6.418 -4.889 1.00 0.00 31 GLY B N 20
ATOM 37897 C CA . GLY B 1 52 ? -1.130 -6.406 -6.221 1.00 0.00 31 GLY B CA 20
ATOM 37898 C C . GLY B 1 52 ? -2.650 -6.511 -6.219 1.00 0.00 31 GLY B C 20
ATOM 37899 O O . GLY B 1 52 ? -3.214 -7.226 -7.049 1.00 0.00 31 GLY B O 20
ATOM 37903 N N . TYR B 1 53 ? -3.272 -5.766 -5.274 1.00 0.00 32 TYR B N 20
ATOM 37904 C CA . TYR B 1 53 ? -4.749 -5.504 -5.121 1.00 0.00 32 TYR B CA 20
ATOM 37905 C C . TYR B 1 53 ? -5.705 -6.298 -6.062 1.00 0.00 32 TYR B C 20
ATOM 37906 O O . TYR B 1 53 ? -6.439 -7.175 -5.591 1.00 0.00 32 TYR B O 20
ATOM 37924 N N . LYS B 1 54 ? -5.662 -6.015 -7.385 1.00 0.00 33 LYS B N 20
ATOM 37925 C CA . LYS B 1 54 ? -6.593 -6.607 -8.365 1.00 0.00 33 LYS B CA 20
ATOM 37926 C C . LYS B 1 54 ? -6.126 -6.340 -9.817 1.00 0.00 33 LYS B C 20
ATOM 37927 O O . LYS B 1 54 ? -5.668 -7.255 -10.505 1.00 0.00 33 LYS B O 20
ATOM 37946 N N . ALA B 1 55 ? -6.217 -5.069 -10.266 1.00 0.00 34 ALA B N 20
ATOM 37947 C CA . ALA B 1 55 ? -6.042 -4.702 -11.700 1.00 0.00 34 ALA B CA 20
ATOM 37948 C C . ALA B 1 55 ? -5.541 -3.259 -11.836 1.00 0.00 34 ALA B C 20
ATOM 37949 O O . ALA B 1 55 ? -5.427 -2.560 -10.833 1.00 0.00 34 ALA B O 20
ATOM 37956 N N . LYS B 1 56 ? -5.280 -2.795 -13.078 1.00 0.00 35 LYS B N 20
ATOM 37957 C CA . LYS B 1 56 ? -4.765 -1.440 -13.357 1.00 0.00 35 LYS B CA 20
ATOM 37958 C C . LYS B 1 56 ? -5.798 -0.358 -12.975 1.00 0.00 35 LYS B C 20
ATOM 37959 O O . LYS B 1 56 ? -5.461 0.618 -12.303 1.00 0.00 35 LYS B O 20
ATOM 37978 N N . ALA B 1 57 ? -7.042 -0.534 -13.427 1.00 0.00 36 ALA B N 20
ATOM 37979 C CA . ALA B 1 57 ? -8.165 0.350 -13.052 1.00 0.00 36 ALA B CA 20
ATOM 37980 C C . ALA B 1 57 ? -8.335 0.419 -11.522 1.00 0.00 36 ALA B C 20
ATOM 37981 O O . ALA B 1 57 ? -8.475 1.509 -10.945 1.00 0.00 36 ALA B O 20
ATOM 37988 N N . SER B 1 58 ? -8.233 -0.757 -10.878 1.00 0.00 37 SER B N 20
ATOM 37989 C CA . SER B 1 58 ? -8.328 -0.895 -9.416 1.00 0.00 37 SER B CA 20
ATOM 37990 C C . SER B 1 58 ? -7.133 -0.221 -8.711 1.00 0.00 37 SER B C 20
ATOM 37991 O O . SER B 1 58 ? -7.249 0.187 -7.550 1.00 0.00 37 SER B O 20
ATOM 37999 N N . ALA B 1 59 ? -5.997 -0.096 -9.439 1.00 0.00 38 ALA B N 20
ATOM 38000 C CA . ALA B 1 59 ? -4.783 0.560 -8.933 1.00 0.00 38 ALA B CA 20
ATOM 38001 C C . ALA B 1 59 ? -5.020 2.043 -8.735 1.00 0.00 38 ALA B C 20
ATOM 38002 O O . ALA B 1 59 ? -4.752 2.554 -7.663 1.00 0.00 38 ALA B O 20
ATOM 38009 N N . ILE B 1 60 ? -5.509 2.728 -9.788 1.00 0.00 39 ILE B N 20
ATOM 38010 C CA . ILE B 1 60 ? -5.832 4.171 -9.728 1.00 0.00 39 ILE B CA 20
ATOM 38011 C C . ILE B 1 60 ? -6.842 4.464 -8.612 1.00 0.00 39 ILE B C 20
ATOM 38012 O O . ILE B 1 60 ? -6.598 5.348 -7.801 1.00 0.00 39 ILE B O 20
ATOM 38028 N N . HIS B 1 61 ? -7.948 3.688 -8.568 1.00 0.00 40 HIS B N 20
ATOM 38029 C CA . HIS B 1 61 ? -9.018 3.859 -7.551 1.00 0.00 40 HIS B CA 20
ATOM 38030 C C . HIS B 1 61 ? -8.454 3.723 -6.121 1.00 0.00 40 HIS B C 20
ATOM 38031 O O . HIS B 1 61 ? -8.822 4.496 -5.205 1.00 0.00 40 HIS B O 20
ATOM 38046 N N . ALA B 1 62 ? -7.524 2.771 -5.953 1.00 0.00 41 ALA B N 20
ATOM 38047 C CA . ALA B 1 62 ? -6.764 2.610 -4.716 1.00 0.00 41 ALA B CA 20
ATOM 38048 C C . ALA B 1 62 ? -5.962 3.891 -4.422 1.00 0.00 41 ALA B C 20
ATOM 38049 O O . ALA B 1 62 ? -6.166 4.519 -3.399 1.00 0.00 41 ALA B O 20
ATOM 38056 N N . ILE B 1 63 ? -5.127 4.313 -5.370 1.00 0.00 42 ILE B N 20
ATOM 38057 C CA . ILE B 1 63 ? -4.295 5.524 -5.236 1.00 0.00 42 ILE B CA 20
ATOM 38058 C C . ILE B 1 63 ? -5.158 6.782 -4.975 1.00 0.00 42 ILE B C 20
ATOM 38059 O O . ILE B 1 63 ? -4.712 7.715 -4.308 1.00 0.00 42 ILE B O 20
ATOM 38075 N N . GLU B 1 64 ? -6.421 6.759 -5.436 1.00 0.00 43 GLU B N 20
ATOM 38076 C CA . GLU B 1 64 ? -7.356 7.877 -5.241 1.00 0.00 43 GLU B CA 20
ATOM 38077 C C . GLU B 1 64 ? -7.687 8.033 -3.754 1.00 0.00 43 GLU B C 20
ATOM 38078 O O . GLU B 1 64 ? -7.844 9.161 -3.284 1.00 0.00 43 GLU B O 20
ATOM 38090 N N . SER B 1 65 ? -7.744 6.892 -3.018 1.00 0.00 44 SER B N 20
ATOM 38091 C CA . SER B 1 65 ? -7.833 6.897 -1.535 1.00 0.00 44 SER B CA 20
ATOM 38092 C C . SER B 1 65 ? -6.702 7.717 -0.904 1.00 0.00 44 SER B C 20
ATOM 38093 O O . SER B 1 65 ? -6.923 8.445 0.079 1.00 0.00 44 SER B O 20
ATOM 38101 N N . ILE B 1 66 ? -5.488 7.586 -1.479 1.00 0.00 45 ILE B N 20
ATOM 38102 C CA . ILE B 1 66 ? -4.306 8.232 -0.922 1.00 0.00 45 ILE B CA 20
ATOM 38103 C C . ILE B 1 66 ? -4.431 9.753 -1.101 1.00 0.00 45 ILE B C 20
ATOM 38104 O O . ILE B 1 66 ? -4.125 10.530 -0.187 1.00 0.00 45 ILE B O 20
ATOM 38120 N N . LYS B 1 67 ? -4.918 10.159 -2.288 1.00 0.00 46 LYS B N 20
ATOM 38121 C CA . LYS B 1 67 ? -5.059 11.584 -2.665 1.00 0.00 46 LYS B CA 20
ATOM 38122 C C . LYS B 1 67 ? -6.051 12.340 -1.766 1.00 0.00 46 LYS B C 20
ATOM 38123 O O . LYS B 1 67 ? -5.949 13.564 -1.604 1.00 0.00 46 LYS B O 20
ATOM 38142 N N . ARG B 1 68 ? -6.990 11.584 -1.190 1.00 0.00 47 ARG B N 20
ATOM 38143 C CA . ARG B 1 68 ? -8.110 12.134 -0.388 1.00 0.00 47 ARG B CA 20
ATOM 38144 C C . ARG B 1 68 ? -7.619 12.879 0.880 1.00 0.00 47 ARG B C 20
ATOM 38145 O O . ARG B 1 68 ? -7.931 14.062 1.063 1.00 0.00 47 ARG B O 20
ATOM 38166 N N . ASN B 1 69 ? -6.842 12.170 1.736 1.00 0.00 48 ASN B N 20
ATOM 38167 C CA . ASN B 1 69 ? -6.423 12.695 3.071 1.00 0.00 48 ASN B CA 20
ATOM 38168 C C . ASN B 1 69 ? -5.433 11.733 3.772 1.00 0.00 48 ASN B C 20
ATOM 38169 O O . ASN B 1 69 ? -5.284 11.767 4.991 1.00 0.00 48 ASN B O 20
ATOM 38180 N N . SER B 1 70 ? -4.777 10.856 2.999 1.00 0.00 49 SER B N 20
ATOM 38181 C CA . SER B 1 70 ? -3.867 9.817 3.539 1.00 0.00 49 SER B CA 20
ATOM 38182 C C . SER B 1 70 ? -2.655 10.420 4.285 1.00 0.00 49 SER B C 20
ATOM 38183 O O . SER B 1 70 ? -2.156 9.836 5.254 1.00 0.00 49 SER B O 20
ATOM 38191 N N . ALA B 1 71 ? -2.190 11.587 3.814 1.00 0.00 50 ALA B N 20
ATOM 38192 C CA . ALA B 1 71 ? -1.134 12.359 4.494 1.00 0.00 50 ALA B CA 20
ATOM 38193 C C . ALA B 1 71 ? -1.575 12.870 5.893 1.00 0.00 50 ALA B C 20
ATOM 38194 O O . ALA B 1 71 ? -0.733 13.236 6.719 1.00 0.00 50 ALA B O 20
ATOM 38201 N N . GLY B 1 72 ? -2.898 12.913 6.131 1.00 0.00 51 GLY B N 20
ATOM 38202 C CA . GLY B 1 72 ? -3.469 13.212 7.453 1.00 0.00 51 GLY B CA 20
ATOM 38203 C C . GLY B 1 72 ? -4.049 11.982 8.168 1.00 0.00 51 GLY B C 20
ATOM 38204 O O . GLY B 1 72 ? -4.508 12.090 9.311 1.00 0.00 51 GLY B O 20
ATOM 38208 N N . ALA B 1 73 ? -4.035 10.818 7.486 1.00 0.00 52 ALA B N 20
ATOM 38209 C CA . ALA B 1 73 ? -4.568 9.541 8.025 1.00 0.00 52 ALA B CA 20
ATOM 38210 C C . ALA B 1 73 ? -3.668 8.972 9.136 1.00 0.00 52 ALA B C 20
ATOM 38211 O O . ALA B 1 73 ? -2.453 8.953 8.984 1.00 0.00 52 ALA B O 20
ATOM 38218 N N . ASP B 1 74 ? -4.273 8.473 10.227 1.00 0.00 53 ASP B N 20
ATOM 38219 C CA . ASP B 1 74 ? -3.521 7.946 11.394 1.00 0.00 53 ASP B CA 20
ATOM 38220 C C . ASP B 1 74 ? -2.729 6.666 11.029 1.00 0.00 53 ASP B C 20
ATOM 38221 O O . ASP B 1 74 ? -3.016 6.009 10.034 1.00 0.00 53 ASP B O 20
ATOM 38230 N N . THR B 1 75 ? -1.695 6.355 11.811 1.00 0.00 54 THR B N 20
ATOM 38231 C CA . THR B 1 75 ? -0.882 5.145 11.622 1.00 0.00 54 THR B CA 20
ATOM 38232 C C . THR B 1 75 ? -1.129 4.163 12.793 1.00 0.00 54 THR B C 20
ATOM 38233 O O . THR B 1 75 ? -0.559 4.305 13.880 1.00 0.00 54 THR B O 20
ATOM 38244 N N . VAL B 1 76 ? -2.022 3.187 12.547 1.00 0.00 55 VAL B N 20
ATOM 38245 C CA . VAL B 1 76 ? -2.477 2.183 13.536 1.00 0.00 55 VAL B CA 20
ATOM 38246 C C . VAL B 1 76 ? -1.638 0.891 13.429 1.00 0.00 55 VAL B C 20
ATOM 38247 O O . VAL B 1 76 ? -1.450 0.377 12.334 1.00 0.00 55 VAL B O 20
ATOM 38260 N N . ASP B 1 77 ? -1.132 0.397 14.569 1.00 0.00 56 ASP B N 20
ATOM 38261 C CA . ASP B 1 77 ? -0.422 -0.905 14.663 1.00 0.00 56 ASP B CA 20
ATOM 38262 C C . ASP B 1 77 ? -1.298 -1.979 15.340 1.00 0.00 56 ASP B C 20
ATOM 38263 O O . ASP B 1 77 ? -1.876 -1.748 16.409 1.00 0.00 56 ASP B O 20
ATOM 38272 N N . LEU B 1 78 ? -1.415 -3.136 14.670 1.00 0.00 57 LEU B N 20
ATOM 38273 C CA . LEU B 1 78 ? -2.015 -4.356 15.235 1.00 0.00 57 LEU B CA 20
ATOM 38274 C C . LEU B 1 78 ? -0.945 -5.376 15.696 1.00 0.00 57 LEU B C 20
ATOM 38275 O O . LEU B 1 78 ? -1.137 -6.031 16.721 1.00 0.00 57 LEU B O 20
ATOM 38291 N N . THR B 1 79 ? 0.209 -5.467 14.983 1.00 0.00 58 THR B N 20
ATOM 38292 C CA . THR B 1 79 ? 1.077 -6.673 15.058 1.00 0.00 58 THR B CA 20
ATOM 38293 C C . THR B 1 79 ? 1.915 -6.745 16.352 1.00 0.00 58 THR B C 20
ATOM 38294 O O . THR B 1 79 ? 2.438 -7.814 16.690 1.00 0.00 58 THR B O 20
ATOM 38305 N N . THR B 1 80 ? 2.024 -5.628 17.091 1.00 0.00 59 THR B N 20
ATOM 38306 C CA . THR B 1 80 ? 2.772 -5.580 18.365 1.00 0.00 59 THR B CA 20
ATOM 38307 C C . THR B 1 80 ? 1.901 -4.890 19.444 1.00 0.00 59 THR B C 20
ATOM 38308 O O . THR B 1 80 ? 2.413 -4.416 20.467 1.00 0.00 59 THR B O 20
ATOM 38319 N N . MET B 1 81 ? 0.564 -4.869 19.210 1.00 0.00 60 MET B N 20
ATOM 38320 C CA . MET B 1 81 ? -0.416 -4.247 20.121 1.00 0.00 60 MET B CA 20
ATOM 38321 C C . MET B 1 81 ? -1.630 -5.179 20.289 1.00 0.00 60 MET B C 20
ATOM 38322 O O . MET B 1 81 ? -1.750 -5.873 21.310 1.00 0.00 60 MET B O 20
ATOM 38336 N N . THR B 1 82 ? -2.516 -5.214 19.268 1.00 0.00 61 THR B N 20
ATOM 38337 C CA . THR B 1 82 ? -3.740 -6.026 19.285 1.00 0.00 61 THR B CA 20
ATOM 38338 C C . THR B 1 82 ? -3.983 -6.621 17.886 1.00 0.00 61 THR B C 20
ATOM 38339 O O . THR B 1 82 ? -4.478 -5.936 16.981 1.00 0.00 61 THR B O 20
ATOM 38350 N N . ALA B 1 83 ? -3.619 -7.890 17.730 1.00 0.00 62 ALA B N 20
ATOM 38351 C CA . ALA B 1 83 ? -3.664 -8.607 16.446 1.00 0.00 62 ALA B CA 20
ATOM 38352 C C . ALA B 1 83 ? -4.869 -9.572 16.447 1.00 0.00 62 ALA B C 20
ATOM 38353 O O . ALA B 1 83 ? -4.772 -10.665 17.041 1.00 0.00 62 ALA B O 20
#

Radius of gyration: 13.65 Å; Cα contacts (8 Å, |Δi|>4): 277; chains: 2; bounding box: 32×32×46 Å

Organism: Agrobacterium fabrum (strain C58 / ATCC 33970) (NCBI:txid176299)

Secondary structure (DSSP, 8-state):
--EEEEEE-TTS-EEEEE--TTS---EEB--SSSHHHHHHHHHHHHHHTTTSEEEE------/--EEEEEE-TTS-EEEEE--TTS---EEB--SSSHHHHHHHHHHHHHHTTTSEEEESGGG--

Solvent-accessible surface area: 6890 Å² total; per-residue (Å²): 168,31,65,0,15,1,25,50,44,198,60,40,99,64,37,0,72,0,44,17,92,121,59,80,35,9,2,6,1,84,0,105,165,37,69,70,24,0,56,133,1,0,51,17,1,52,144,61,0,27,60,4,90,47,51,38,62,10,100,140,153,165,169,22,61,0,22,1,38,78,38,200,63,39,77,59,57,0,63,0,37,18,89,112,48,101,36,10,0,20,7,93,0,118,173,39,73,70,23,0,56,122,1,1,53,14,1,64,156,64,0,27,57,4,89,44,54,37,53,12,102,174,69,132

Sequence (124 aa):
MYKFEIYQDKAGEYRFRFKASNGETMFSSEGYKAKASAIHAIESIKRNSAGADTVDLTTMTAMYKFEIYQDKAGEYRFRFKASNGETMFSSEGYKAKASAIHAIESIKRNSAGADTVDLTTMTAMYKFEIYQDKAGEYRFRFKASNGETMFSSEGYKAKASAIHAIESIKRNSAGADTVDLTTMTAMYKFEIYQDKAGEYRFRFKASNGETMFSSEGYKAKASAIHAIESIKRNSAGADTVDLTTMTAMYKFEIYQDKAGEYRFRFKASNGETMFSSEGYKAKASAIHAIESIKRNSAGADTVDLTTMTAMYKFEIYQDKAGEYRFRFKASNGETMFSSEGYKAKASAIHAIESIKRNSAGADTVDLTTMTAMYKFEIYQDKAGEYRFRFKASNGETMFSSEGYKAKASAIHAIESIKRNSAGADTVDLTTMTAMYKFEIYQDKAGEYRFRFKASNGETMFSSEGYKAKASAIHAIESIKRNSAGADTVDLTTMTAMYKFEIYQDKAGEYRFRFKASNGETMFSSEGYKAKASAIHAIESIKRNSAGADTVDLTTMTAMYKFEIYQDKAGEYRFRFKASNGETMFSSEGYKAKASAIHAIESIKRNSAGADTVDLTTMTAMYKFEIYQDKAGEYRFRFKASNGETMFSSEGYKAKASAIHAIESIKRNSAGADTVDLTTMTAMYKFEIYQDKAGEYRFRFKASNGETMFSSEGYKAKASAIHAIESIKRNSAGADTVDLTTMTAMYKFEIYQDKAGEYRFRFKASNGETMFSSEGYKAKASAIHAIESIKRNSAGADTVDLTTMTAMYKFEIYQDKAGEYRFRFKASNGETMFSSEGYKAKASAIHAIESIKRNSAGADTVDLTTMTAMYKFEIYQDKAGEYRFRFKASNGETMFSSEGYKAKASAIHAIESIKRNSAGADTVDLTTMTAMYKFEIYQDKAGEYRFRFKASNGETMFSSEGYKAKASAIHAIESIKRNSAGADTVDLTTMTAMYKFEIYQDKAGEYRFRFKASNGETMFSSEGYKAKASAIHAIESIKRNSAGADTVDLTTMTAMYKFEIYQDKAGEYRFRFKASNGETMFSSEGYKAKASAIHAIESIKRNSAGADTVDLTTMTAMYKFEIYQDKAGEYRFRFKASNGETMFSSEGYKAKASAIHAIESIKRNSAGADTVDLTTMTAMYKFEIYQDKAGEYRFRFKASNGETMFSSEGYKAKASAIHAIESIKRNSAGADTVDLTTMTAMYKFEIYQDKAGEYRFRFKASNGETMFSSEGYKAKASAIHAIESIKRNSAGADTVDLTTMTAMYKFEIYQDKAGEYRFRFKASNGETMFSSEGYKAKASAIHAIESIKRNSAGADTVDLTTMTAMYKFEIYQDKAGEYRFRFKASNGETMFSSEGYKAKASAIHAIESIKRNSAGADTVDLTTMTAMYKFEIYQDKAGEYRFRFKASNGETMFSSEGYKAKASAIHAIESIKRNSAGADTVDLTTMTAMYKFEIYQDKAGEYRFRFKASNGETMFSSEGYKAKASAIHAIESIKRNSAGADTVDLTTMTAMYKFEIYQDKAGEYRFRFKASNGETMFSSEGYKAKASAIHAIESIKRNSAGADTVDLTTMTAMYKFEIYQDKAGEYRFRFKASNGETMFSSEGYKAKASAIHAIESIKRNSAGADTVDLTTMTAMYKFEIYQDKAGEYRFRFKASNGETMFSSEGYKAKASAIHAIESIKRNSAGADTVDLTTMTAMYKFEIYQDKAGEYRFRFKASNGETMFSSEGYKAKASAIHAIESIKRNSAGADTVDLTTMTAMYKFEIYQDKAGEYRFRFKASNGETMFSSEGYKAKASAIHAIESIKRNSAGADTVDLTTMTAMYKFEIYQDKAGEYRFRFKASNGETMFSSEGYKAKASAIHAIESIKRNSAGADTVDLTTMTAMYKFEIYQDKAGEYRFRFKASNGETMFSSEGYKAKASAIHAIESIKRNSAGADTVDLTTMTAMYKFEIYQDKAGEYRFRFKASNGETMFSSEGYKAKASAIHAIESIKRNSAGADTVDLTTMTAMYKFEIYQDKAGEYRFRFKASNGETMFSSEGYKAKASAIHAIESIKRNSAGADTVDLTTMTAMYKFEIYQDKAGEYRFRFKASNGETMFSSEGYKAKASAIHAIE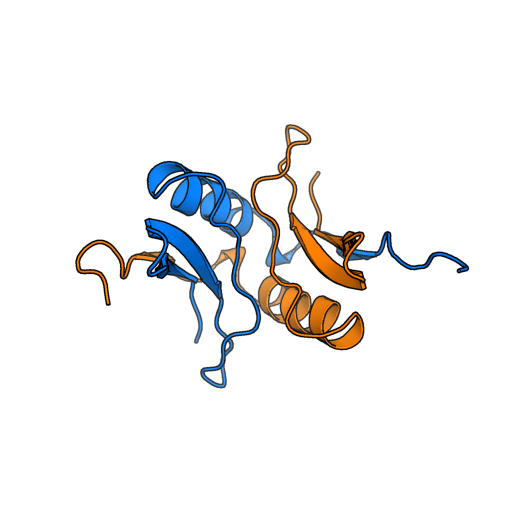SIKRNSAGADTVDLTTMTAMYKFEIYQDKAGEYRFRFKASNGETMFSSEGYKAKASAIHAIESIKRNSAGADTVDLTTMTAMYKFEIYQDKAGEYRFRFKASNGETMFSSEGYKAKASAIHAIESIKRNSAGADTVDLTTMTAMYKFEIYQDKAGEYRFRFKASNGETMFSSEGYKAKASAIHAIESIKRNSAGADTVDLTTMTAMYKFEIYQDKAGEYRFRFKASNGETMFSSEGYKAKASAIHAIESIKRNSAGADTVDLTTMTAMYKFEIYQDKAGEYRFRFKASNGETMFSSEGYKAKASAIHAIESIKRNSAGADTVDLTTMTA

Nearest PDB structures (foldseek):
  2k7i-assembly1_B  TM=9.668E-01  e=2.587E-09  Agrobacterium fabrum str. C58
  6q2z-assembly1_B  TM=8.221E-01  e=6.056E-04  Haloferax volcanii DS2
  3bid-assembly3_E  TM=8.425E-01  e=7.332E-04  Neisseria meningitidis MC58
  2k8e-assembly1_A  TM=8.635E-01  e=5.243E-02  Escherichia coli K-12
  2k49-assembly1_A  TM=7.350E-01  e=1.760E-01  Shewanella oneidensis MR-1

CATH classification: 3.30.160.160

Foldseek 3Di:
DWDWAWDADPVRATKIWIADDVRHTDDIDPRQDDPVVHVVVVVVCVPQVVVDDDDDDPPPPD/DKDWAWDADPVRATKIWIADDVRHTDDIDPRQDDPVVSVVVVVVCVPQVVVDDDDDCPVPPD